Protein AF-0000000086887299 (afdb_homodimer)

Structure (mmCIF, N/CA/C/O backbone):
data_AF-0000000086887299-model_v1
#
loop_
_entity.id
_entity.type
_entity.pdbx_description
1 polymer 'Two pore calcium channel protein 1-like isoform X2'
#
loop_
_atom_site.group_PDB
_atom_site.id
_atom_site.type_symbol
_atom_site.label_atom_id
_atom_site.label_alt_id
_atom_site.label_comp_id
_atom_site.label_asym_id
_atom_site.label_entity_id
_atom_site.label_seq_id
_atom_site.pdbx_PDB_ins_code
_atom_site.Cartn_x
_atom_site.Cartn_y
_atom_site.Cartn_z
_atom_site.occupancy
_atom_site.B_iso_or_equiv
_atom_site.auth_seq_id
_atom_site.auth_comp_id
_atom_site.auth_asym_id
_atom_site.auth_atom_id
_atom_site.pdbx_PDB_model_num
ATOM 1 N N . MET A 1 1 ? 27.781 50.344 -3.355 1 16.53 1 MET A N 1
ATOM 2 C CA . MET A 1 1 ? 28.594 51.531 -3.641 1 16.53 1 MET A CA 1
ATOM 3 C C . MET A 1 1 ? 27.766 52.781 -3.527 1 16.53 1 MET A C 1
ATOM 5 O O . MET A 1 1 ? 28.172 53.75 -2.873 1 16.53 1 MET A O 1
ATOM 9 N N . LEU A 1 2 ? 27.219 53.25 -4.719 1 14.07 2 LEU A N 1
ATOM 10 C CA . LEU A 1 2 ? 27.406 54.625 -5.121 1 14.07 2 LEU A CA 1
ATOM 11 C C . LEU A 1 2 ? 26.5 55.562 -4.309 1 14.07 2 LEU A C 1
ATOM 13 O O . LEU A 1 2 ? 25.516 55.125 -3.736 1 14.07 2 LEU A O 1
ATOM 17 N N . SER A 1 3 ? 26.219 56.594 -5.004 1 14.85 3 SER A N 1
ATOM 18 C CA . SER A 1 3 ? 26.406 58.062 -4.922 1 14.85 3 SER A CA 1
ATOM 19 C C . SER A 1 3 ? 25.188 58.719 -4.312 1 14.85 3 SER A C 1
ATOM 21 O O . SER A 1 3 ? 25.312 59.5 -3.361 1 14.85 3 SER A O 1
ATOM 23 N N . SER A 1 4 ? 24.453 59.312 -5.188 1 14.87 4 SER A N 1
ATOM 24 C CA . SER A 1 4 ? 24.422 60.75 -5.324 1 14.87 4 SER A CA 1
ATOM 25 C C . SER A 1 4 ? 23.328 61.375 -4.453 1 14.87 4 SER A C 1
ATOM 27 O O . SER A 1 4 ? 22.391 60.688 -4.035 1 14.87 4 SER A O 1
ATOM 29 N N . PRO A 1 5 ? 22.75 62.438 -4.984 1 15.92 5 PRO A N 1
ATOM 30 C CA . PRO A 1 5 ? 22.812 63.875 -4.609 1 15.92 5 PRO A CA 1
ATOM 31 C C . PRO A 1 5 ? 21.594 64.312 -3.838 1 15.92 5 PRO A C 1
ATOM 33 O O . PRO A 1 5 ? 21.719 64.875 -2.748 1 15.92 5 PRO A O 1
ATOM 36 N N . SER A 1 6 ? 20.703 64.938 -4.617 1 14.89 6 SER A N 1
ATOM 37 C CA . SER A 1 6 ? 20.516 66.375 -4.684 1 14.89 6 SER A CA 1
ATOM 38 C C . SER A 1 6 ? 19.391 66.812 -3.746 1 14.89 6 SER A C 1
ATOM 40 O O . SER A 1 6 ? 19.594 67.75 -2.936 1 14.89 6 SER A O 1
ATOM 42 N N . THR A 1 7 ? 18.344 67.5 -4.363 1 15.51 7 THR A N 1
ATOM 43 C CA . THR A 1 7 ? 18.062 68.938 -4.41 1 15.51 7 THR A CA 1
ATOM 44 C C . THR A 1 7 ? 17.031 69.312 -3.348 1 15.51 7 THR A C 1
ATOM 46 O O . THR A 1 7 ? 16.328 68.438 -2.82 1 15.51 7 THR A O 1
ATOM 49 N N . GLU A 1 8 ? 15.945 70.188 -3.758 1 15.11 8 GLU A N 1
ATOM 50 C CA . GLU A 1 8 ? 15.703 71.625 -3.656 1 15.11 8 GLU A CA 1
ATOM 51 C C . GLU A 1 8 ? 14.641 71.875 -2.602 1 15.11 8 GLU A C 1
ATOM 53 O O . GLU A 1 8 ? 14.852 72.75 -1.714 1 15.11 8 GLU A O 1
ATOM 58 N N . SER A 1 9 ? 13.375 72.375 -3.059 1 15.26 9 SER A N 1
ATOM 59 C CA . SER A 1 9 ? 12.891 73.75 -3.123 1 15.26 9 SER A CA 1
ATOM 60 C C . SER A 1 9 ? 12.008 74.062 -1.927 1 15.26 9 SER A C 1
ATOM 62 O O . SER A 1 9 ? 11.484 73.188 -1.265 1 15.26 9 SER A O 1
ATOM 64 N N . HIS A 1 10 ? 11.07 75.188 -2.08 1 15.13 10 HIS A N 1
ATOM 65 C CA . HIS A 1 10 ? 10.812 76.562 -1.604 1 15.13 10 HIS A CA 1
ATOM 66 C C . HIS A 1 10 ? 9.641 76.625 -0.632 1 15.13 10 HIS A C 1
ATOM 68 O O . HIS A 1 10 ? 9.758 77.125 0.471 1 15.13 10 HIS A O 1
ATOM 74 N N . VAL A 1 11 ? 8.336 77 -1.149 1 15.59 11 VAL A N 1
ATOM 75 C CA . VAL A 1 11 ? 7.746 78.312 -1.1 1 15.59 11 VAL A CA 1
ATOM 76 C C . VAL A 1 11 ? 6.84 78.438 0.123 1 15.59 11 VAL A C 1
ATOM 78 O O . VAL A 1 11 ? 6.359 77.438 0.647 1 15.59 11 VAL A O 1
ATOM 81 N N . ARG A 1 12 ? 5.855 79.688 0.136 1 15.77 12 ARG A N 1
ATOM 82 C CA . ARG A 1 12 ? 5.543 80.938 0.828 1 15.77 12 ARG A CA 1
ATOM 83 C C . ARG A 1 12 ? 4.273 80.75 1.664 1 15.77 12 ARG A C 1
ATOM 85 O O . ARG A 1 12 ? 4.254 81.125 2.838 1 15.77 12 ARG A O 1
ATOM 92 N N . SER A 1 13 ? 3.055 80.812 1.021 1 14.77 13 SER A N 1
ATOM 93 C CA . SER A 1 13 ? 2.244 82.062 1.104 1 14.77 13 SER A CA 1
ATOM 94 C C . SER A 1 13 ? 1.485 82.125 2.426 1 14.77 13 SER A C 1
ATOM 96 O O . SER A 1 13 ? 1.247 81.125 3.064 1 14.77 13 SER A O 1
ATOM 98 N N . SER A 1 14 ? 0.541 83.312 2.57 1 15.36 14 SER A N 1
ATOM 99 C CA . SER A 1 14 ? 0.161 84.5 3.33 1 15.36 14 SER A CA 1
ATOM 100 C C . SER A 1 14 ? -1.016 84.188 4.258 1 15.36 14 SER A C 1
ATOM 102 O O . SER A 1 14 ? -0.937 84.438 5.461 1 15.36 14 SER A O 1
ATOM 104 N N . PHE A 1 15 ? -2.309 85 3.928 1 14.98 15 PHE A N 1
ATOM 105 C CA . PHE A 1 15 ? -2.932 86.188 4.469 1 14.98 15 PHE A CA 1
ATOM 106 C C . PHE A 1 15 ? -4.059 85.812 5.43 1 14.98 15 PHE A C 1
ATOM 108 O O . PHE A 1 15 ? -4.078 86.312 6.57 1 14.98 15 PHE A O 1
ATOM 115 N N . ASP A 1 16 ? -5.398 86.312 5.004 1 14.95 16 ASP A N 1
ATOM 116 C CA . ASP A 1 16 ? -6.227 87.438 5.418 1 14.95 16 ASP A CA 1
ATOM 117 C C . ASP A 1 16 ? -7.203 87 6.52 1 14.95 16 ASP A C 1
ATOM 119 O O . ASP A 1 16 ? -7.445 85.812 6.73 1 14.95 16 ASP A O 1
ATOM 123 N N . THR A 1 17 ? -8.484 87.812 6.438 1 15.11 17 THR A N 1
ATOM 124 C CA . THR A 1 17 ? -9.281 88.812 7.117 1 15.11 17 THR A CA 1
ATOM 125 C C . THR A 1 17 ? -10.547 88.188 7.707 1 15.11 17 THR A C 1
ATOM 127 O O . THR A 1 17 ? -11.414 88.938 8.211 1 15.11 17 THR A O 1
ATOM 130 N N . ALA A 1 18 ? -10.805 87.125 7.703 1 15.41 18 ALA A N 1
ATOM 131 C CA . ALA A 1 18 ? -12.258 86.938 7.73 1 15.41 18 ALA A CA 1
ATOM 132 C C . ALA A 1 18 ? -12.867 87.562 8.977 1 15.41 18 ALA A C 1
ATOM 134 O O . ALA A 1 18 ? -12.438 87.25 10.102 1 15.41 18 ALA A O 1
ATOM 135 N N . ASN A 1 19 ? -13.891 88.312 8.664 1 14.3 19 ASN A N 1
ATOM 136 C CA . ASN A 1 19 ? -14.805 89.375 9.047 1 14.3 19 ASN A CA 1
ATOM 137 C C . ASN A 1 19 ? -15.742 88.938 10.172 1 14.3 19 ASN A C 1
ATOM 139 O O . ASN A 1 19 ? -15.82 89.625 11.211 1 14.3 19 ASN A O 1
ATOM 143 N N . ASN A 1 20 ? -17.094 88.938 9.734 1 14.82 20 ASN A N 1
ATOM 144 C CA . ASN A 1 20 ? -18.156 89.875 10.016 1 14.82 20 ASN A CA 1
ATOM 145 C C . ASN A 1 20 ? -18.953 89.5 11.258 1 14.82 20 ASN A C 1
ATOM 147 O O . ASN A 1 20 ? -18.875 88.375 11.703 1 14.82 20 ASN A O 1
ATOM 151 N N . THR A 1 21 ? -20.375 89.812 11.148 1 14.75 21 THR A N 1
ATOM 152 C CA . THR A 1 21 ? -21.266 90.812 11.781 1 14.75 21 THR A CA 1
ATOM 153 C C . THR A 1 21 ? -22.094 90.125 12.875 1 14.75 21 THR A C 1
ATOM 155 O O . THR A 1 21 ? -22.141 90.625 14.008 1 14.75 21 THR A O 1
ATOM 158 N N . THR A 1 22 ? -23.484 90.062 12.555 1 14.73 22 THR A N 1
ATOM 159 C CA . THR A 1 22 ? -24.531 90.938 13.047 1 14.73 22 THR A CA 1
ATOM 160 C C . THR A 1 22 ? -25.203 90.312 14.281 1 14.73 22 THR A C 1
ATOM 162 O O . THR A 1 22 ? -25.031 89.188 14.586 1 14.73 22 THR A O 1
ATOM 165 N N . GLU A 1 23 ? -26.672 90.25 14.211 1 14.95 23 GLU A N 1
ATOM 166 C CA . GLU A 1 23 ? -27.703 91.062 14.836 1 14.95 23 GLU A CA 1
ATOM 167 C C . GLU A 1 23 ? -28.266 90.375 16.078 1 14.95 23 GLU A C 1
ATOM 169 O O . GLU A 1 23 ? -28.016 89.188 16.328 1 14.95 23 GLU A O 1
ATOM 174 N N . LEU A 1 24 ? -29.766 90.312 16.156 1 15.09 24 LEU A N 1
ATOM 175 C CA . LEU A 1 24 ? -30.719 91.188 16.906 1 15.09 24 LEU A CA 1
ATOM 176 C C . LEU A 1 24 ? -31.219 90.438 18.156 1 15.09 24 LEU A C 1
ATOM 178 O O . LEU A 1 24 ? -30.844 89.312 18.391 1 15.09 24 LEU A O 1
ATOM 182 N N . ASN A 1 25 ? -32.625 90.312 18.203 1 14.86 25 ASN A N 1
ATOM 183 C CA . ASN A 1 25 ? -33.562 91 19.078 1 14.86 25 ASN A CA 1
ATOM 184 C C . ASN A 1 25 ? -33.906 90.188 20.297 1 14.86 25 ASN A C 1
ATOM 186 O O . ASN A 1 25 ? -33.625 89 20.328 1 14.86 25 ASN A O 1
ATOM 190 N N . SER A 1 26 ? -35.312 90.125 20.609 1 15.11 26 SER A N 1
ATOM 191 C CA . SER A 1 26 ? -36.062 90.688 21.719 1 15.11 26 SER A CA 1
ATOM 192 C C . SER A 1 26 ? -36.375 89.688 22.797 1 15.11 26 SER A C 1
ATOM 194 O O . SER A 1 26 ? -36.156 89.938 23.984 1 15.11 26 SER A O 1
ATOM 196 N N . LYS A 1 27 ? -37.5 88.812 22.672 1 17 27 LYS A N 1
ATOM 197 C CA . LYS A 1 27 ? -38.719 89.062 23.422 1 17 27 LYS A CA 1
ATOM 198 C C . LYS A 1 27 ? -38.688 88.375 24.766 1 17 27 LYS A C 1
ATOM 200 O O . LYS A 1 27 ? -38 87.375 24.938 1 17 27 LYS A O 1
ATOM 205 N N . TYR A 1 28 ? -39.906 88.5 25.531 1 15.49 28 TYR A N 1
ATOM 206 C CA . TYR A 1 28 ? -40.312 88.875 26.875 1 15.49 28 TYR A CA 1
ATOM 207 C C . TYR A 1 28 ? -40.344 87.688 27.797 1 15.49 28 TYR A C 1
ATOM 209 O O . TYR A 1 28 ? -39.719 87.688 28.859 1 15.49 28 TYR A O 1
ATOM 217 N N . GLU A 1 29 ? -41.594 87.062 27.969 1 15.98 29 GLU A N 1
ATOM 218 C CA . GLU A 1 29 ? -42.375 87.25 29.203 1 15.98 29 GLU A CA 1
ATOM 219 C C . GLU A 1 29 ? -42.094 86.125 30.188 1 15.98 29 GLU A C 1
ATOM 221 O O . GLU A 1 29 ? -41.906 84.938 29.797 1 15.98 29 GLU A O 1
ATOM 226 N N . ALA A 1 30 ? -42.25 86.312 31.516 1 17.31 30 ALA A N 1
ATOM 227 C CA . ALA A 1 30 ? -41.75 86 32.844 1 17.31 30 ALA A CA 1
ATOM 228 C C . ALA A 1 30 ? -42.562 84.812 33.438 1 17.31 30 ALA A C 1
ATOM 230 O O . ALA A 1 30 ? -42.156 84.25 34.406 1 17.31 30 ALA A O 1
ATOM 231 N N . THR A 1 31 ? -43.844 84.688 33.188 1 15.88 31 THR A N 1
ATOM 232 C CA . THR A 1 31 ? -44.594 84.75 34.438 1 15.88 31 THR A CA 1
ATOM 233 C C . THR A 1 31 ? -44.312 83.562 35.281 1 15.88 31 THR A C 1
ATOM 235 O O . THR A 1 31 ? -43.469 82.688 34.938 1 15.88 31 THR A O 1
ATOM 238 N N . ASP A 1 32 ? -45.5 82.812 35.75 1 16.61 32 ASP A N 1
ATOM 239 C CA . ASP A 1 32 ? -46.062 82.688 37.062 1 16.61 32 ASP A CA 1
ATOM 240 C C . ASP A 1 32 ? -45.531 81.375 37.75 1 16.61 32 ASP A C 1
ATOM 242 O O . ASP A 1 32 ? -45 80.5 37.094 1 16.61 32 ASP A O 1
ATOM 246 N N . THR A 1 33 ? -46.469 80.812 38.75 1 17.05 33 THR A N 1
ATOM 247 C CA . THR A 1 33 ? -46.5 80.562 40.188 1 17.05 33 THR A CA 1
ATOM 248 C C . THR A 1 33 ? -46.094 79.125 40.531 1 17.05 33 THR A C 1
ATOM 250 O O . THR A 1 33 ? -45.219 78.938 41.406 1 17.05 33 THR A O 1
ATOM 253 N N . GLY A 1 34 ? -47.094 78.188 40.625 1 18.23 34 GLY A N 1
ATOM 254 C CA . GLY A 1 34 ? -47.531 77.5 41.844 1 18.23 34 GLY A CA 1
ATOM 255 C C . GLY A 1 34 ? -46.656 76.375 42.219 1 18.23 34 GLY A C 1
ATOM 256 O O . GLY A 1 34 ? -45.875 75.875 41.406 1 18.23 34 GLY A O 1
ATOM 257 N N . THR A 1 35 ? -46.844 75.812 43.594 1 18.83 35 THR A N 1
ATOM 258 C CA . THR A 1 35 ? -46.125 75.312 44.75 1 18.83 35 THR A CA 1
ATOM 259 C C . THR A 1 35 ? -46 73.812 44.656 1 18.83 35 THR A C 1
ATOM 261 O O . THR A 1 35 ? -45.156 73.188 45.344 1 18.83 35 THR A O 1
ATOM 264 N N . GLY A 1 36 ? -46.906 73 44.156 1 19.69 36 GLY A N 1
ATOM 265 C CA . GLY A 1 36 ? -47.281 71.812 44.906 1 19.69 36 GLY A CA 1
ATOM 266 C C . GLY A 1 36 ? -46.156 70.812 45.031 1 19.69 36 GLY A C 1
ATOM 267 O O . GLY A 1 36 ? -45.312 70.688 44.125 1 19.69 36 GLY A O 1
ATOM 268 N N . SER A 1 37 ? -45.781 70.438 46.281 1 19.55 37 SER A N 1
ATOM 269 C CA . SER A 1 37 ? -44.719 69.688 46.906 1 19.55 37 SER A CA 1
ATOM 270 C C . SER A 1 37 ? -44.812 68.188 46.562 1 19.55 37 SER A C 1
ATOM 272 O O . SER A 1 37 ? -44.188 67.375 47.219 1 19.55 37 SER A O 1
ATOM 274 N N . MET A 1 38 ? -45.281 67.75 45.469 1 18.53 38 MET A N 1
ATOM 275 C CA . MET A 1 38 ? -45.5 66.312 45.438 1 18.53 38 MET A CA 1
ATOM 276 C C . MET A 1 38 ? -44.219 65.562 45.781 1 18.53 38 MET A C 1
ATOM 278 O O . MET A 1 38 ? -43.188 65.812 45.219 1 18.53 38 MET A O 1
ATOM 282 N N . THR A 1 39 ? -44.219 64.875 46.969 1 20.66 39 THR A N 1
ATOM 283 C CA . THR A 1 39 ? -43.281 64 47.688 1 20.66 39 THR A CA 1
ATOM 284 C C . THR A 1 39 ? -42.844 62.875 46.75 1 20.66 39 THR A C 1
ATOM 286 O O . THR A 1 39 ? -43.688 62.062 46.312 1 20.66 39 THR A O 1
ATOM 289 N N . GLU A 1 40 ? -42.031 63.062 45.875 1 19.72 40 GLU A N 1
ATOM 290 C CA . GLU A 1 40 ? -41.531 62.031 44.969 1 19.72 40 GLU A CA 1
ATOM 291 C C . GLU A 1 40 ? -40.781 60.938 45.719 1 19.72 40 GLU A C 1
ATOM 293 O O . GLU A 1 40 ? -39.719 61.156 46.25 1 19.72 40 GLU A O 1
ATOM 298 N N . ASN A 1 41 ? -41.5 60.125 46.5 1 23.55 41 ASN A N 1
ATOM 299 C CA . ASN A 1 41 ? -40.938 58.938 47.094 1 23.55 41 ASN A CA 1
ATOM 300 C C . ASN A 1 41 ? -40.062 58.156 46.094 1 23.55 41 ASN A C 1
ATOM 302 O O . ASN A 1 41 ? -40.531 57.781 45.031 1 23.55 41 ASN A O 1
ATOM 306 N N . VAL A 1 42 ? -38.812 58.312 46.125 1 24.22 42 VAL A N 1
ATOM 307 C CA . VAL A 1 42 ? -37.719 57.719 45.375 1 24.22 42 VAL A CA 1
ATOM 308 C C . VAL A 1 42 ? -37.719 56.188 45.594 1 24.22 42 VAL A C 1
ATOM 310 O O . VAL A 1 42 ? -37.469 55.719 46.688 1 24.22 42 VAL A O 1
ATOM 313 N N . MET A 1 43 ? -38.719 55.5 45.125 1 23.41 43 MET A N 1
ATOM 314 C CA . MET A 1 43 ? -38.594 54.031 45.031 1 23.41 43 MET A CA 1
ATOM 315 C C . MET A 1 43 ? -37.219 53.625 44.562 1 23.41 43 MET A C 1
ATOM 317 O O . MET A 1 43 ? -36.875 53.812 43.375 1 23.41 43 MET A O 1
ATOM 321 N N . PHE A 1 44 ? -36.188 53.688 45.344 1 27.77 44 PHE A N 1
ATOM 322 C CA . PHE A 1 44 ? -34.875 53.094 45.188 1 27.77 44 PHE A CA 1
ATOM 323 C C . PHE A 1 44 ? -35.031 51.594 44.875 1 27.77 44 PHE A C 1
ATOM 325 O O . PHE A 1 44 ? -34.875 50.75 45.781 1 27.77 44 PHE A O 1
ATOM 332 N N . THR A 1 45 ? -36.156 51.062 44.469 1 26.2 45 THR A N 1
ATOM 333 C CA . THR A 1 45 ? -36.344 49.625 44.375 1 26.2 45 THR A CA 1
ATOM 334 C C . THR A 1 45 ? -35.125 48.938 43.781 1 26.2 45 THR A C 1
ATOM 336 O O . THR A 1 45 ? -34.562 48.031 44.375 1 26.2 45 THR A O 1
ATOM 339 N N . ALA A 1 46 ? -35.375 47.844 42.812 1 31.12 46 ALA A N 1
ATOM 340 C CA . ALA A 1 46 ? -34.844 46.594 42.25 1 31.12 46 ALA A CA 1
ATOM 341 C C . ALA A 1 46 ? -33.625 46.875 41.375 1 31.12 46 ALA A C 1
ATOM 343 O O . ALA A 1 46 ? -33.156 45.969 40.688 1 31.12 46 ALA A O 1
ATOM 344 N N . ARG A 1 47 ? -33.156 47.969 41.188 1 36.19 47 ARG A N 1
ATOM 345 C CA . ARG A 1 47 ? -32.094 48.219 40.219 1 36.19 47 ARG A CA 1
ATOM 346 C C . ARG A 1 47 ? -30.75 47.75 40.75 1 36.19 47 ARG A C 1
ATOM 348 O O . ARG A 1 47 ? -29.781 47.688 40 1 36.19 47 ARG A O 1
ATOM 355 N N . ASP A 1 48 ? -30.531 47.844 42 1 36.34 48 ASP A N 1
ATOM 356 C CA . ASP A 1 48 ? -29.188 47.625 42.5 1 36.34 48 ASP A CA 1
ATOM 357 C C . ASP A 1 48 ? -28.828 46.125 42.406 1 36.34 48 ASP A C 1
ATOM 359 O O . ASP A 1 48 ? -27.719 45.719 42.75 1 36.34 48 ASP A O 1
ATOM 363 N N . ALA A 1 49 ? -29.672 45.219 42.562 1 42.94 49 ALA A N 1
ATOM 364 C CA . ALA A 1 49 ? -29.422 43.781 42.5 1 42.94 49 ALA A CA 1
ATOM 365 C C . ALA A 1 49 ? -29.031 43.375 41.062 1 42.94 49 ALA A C 1
ATOM 367 O O . ALA A 1 49 ? -28.766 42.188 40.812 1 42.94 49 ALA A O 1
ATOM 368 N N . SER A 1 50 ? -29.062 44.062 40.031 1 42.5 50 SER A N 1
ATOM 369 C CA . SER A 1 50 ? -28.875 43.875 38.594 1 42.5 50 SER A CA 1
ATOM 370 C C . SER A 1 50 ? -27.406 43.719 38.219 1 42.5 50 SER A C 1
ATOM 372 O O . SER A 1 50 ? -27.062 43 37.281 1 42.5 50 SER A O 1
ATOM 374 N N . PRO A 1 51 ? -26.531 44.562 38.875 1 50.56 51 PRO A N 1
ATOM 375 C CA . PRO A 1 51 ? -25.156 44.406 38.406 1 50.56 51 PRO A CA 1
ATOM 376 C C . PRO A 1 51 ? -24.594 43 38.688 1 50.56 51 PRO A C 1
ATOM 378 O O . PRO A 1 51 ? -23.797 42.469 37.906 1 50.56 51 PRO A O 1
ATOM 381 N N . ASP A 1 52 ? -25 42.5 39.875 1 56.34 52 ASP A N 1
ATOM 382 C CA . ASP A 1 52 ? -24.453 41.219 40.25 1 56.34 52 ASP A CA 1
ATOM 383 C C . ASP A 1 52 ? -24.953 40.094 39.312 1 56.34 52 ASP A C 1
ATOM 385 O O . ASP A 1 52 ? -24.203 39.188 38.969 1 56.34 52 ASP A O 1
ATOM 389 N N . VAL A 1 53 ? -26.172 40.188 38.938 1 61.72 53 VAL A N 1
ATOM 390 C CA . VAL A 1 53 ? -26.734 39.188 38.062 1 61.72 53 VAL A CA 1
ATOM 391 C C . VAL A 1 53 ? -26.062 39.281 36.688 1 61.72 53 VAL A C 1
ATOM 393 O O . VAL A 1 53 ? -25.781 38.25 36.094 1 61.72 53 VAL A O 1
ATOM 396 N N . ASP A 1 54 ? -25.75 40.5 36.438 1 72.38 54 ASP A N 1
ATOM 397 C CA . ASP A 1 54 ? -25.094 40.656 35.125 1 72.38 54 ASP A CA 1
ATOM 398 C C . ASP A 1 54 ? -23.656 40.156 35.188 1 72.38 54 ASP A C 1
ATOM 400 O O . ASP A 1 54 ? -23.156 39.562 34.219 1 72.38 54 ASP A O 1
ATOM 404 N N . MET A 1 55 ? -23.156 40.344 36.312 1 75.69 55 MET A N 1
ATOM 405 C CA . MET A 1 55 ? -21.781 39.844 36.469 1 75.69 55 MET A CA 1
ATOM 406 C C . MET A 1 55 ? -21.766 38.312 36.438 1 75.69 55 MET A C 1
ATOM 408 O O . MET A 1 55 ? -20.828 37.719 35.906 1 75.69 55 MET A O 1
ATOM 412 N N . HIS A 1 56 ? -22.766 37.781 37 1 80.56 56 HIS A N 1
ATOM 413 C CA . HIS A 1 56 ? -22.828 36.312 37 1 80.56 56 HIS A CA 1
ATOM 414 C C . HIS A 1 56 ? -23.016 35.781 35.594 1 80.56 56 HIS A C 1
ATOM 416 O O . HIS A 1 56 ? -22.406 34.75 35.25 1 80.56 56 HIS A O 1
ATOM 422 N N . TRP A 1 57 ? -23.766 36.438 34.844 1 86.06 57 TRP A N 1
ATOM 423 C CA . TRP A 1 57 ? -23.969 36 33.469 1 86.06 57 TRP A CA 1
ATOM 424 C C . TRP A 1 57 ? -22.703 36.156 32.656 1 86.06 57 TRP A C 1
ATOM 426 O O . TRP A 1 57 ? -22.406 35.312 31.797 1 86.06 57 TRP A O 1
ATOM 436 N N . GLU A 1 58 ? -22.047 37.125 32.938 1 87.25 58 GLU A N 1
ATOM 437 C CA . GLU A 1 58 ? -20.797 37.344 32.219 1 87.25 58 GLU A CA 1
ATOM 438 C C . GLU A 1 58 ? -19.797 36.219 32.5 1 87.25 58 GLU A C 1
ATOM 440 O O . GLU A 1 58 ? -19.078 35.781 31.609 1 87.25 58 GLU A O 1
ATOM 445 N N . MET A 1 59 ? -19.75 35.875 33.688 1 85.88 59 MET A N 1
ATOM 446 C CA . MET A 1 59 ? -18.859 34.781 34.062 1 85.88 59 MET A CA 1
ATOM 447 C C . MET A 1 59 ? -19.312 33.469 33.406 1 85.88 59 MET A C 1
ATOM 449 O O . MET A 1 59 ? -18.5 32.656 33 1 85.88 59 MET A O 1
ATOM 453 N N . ASN A 1 60 ? -20.594 33.281 33.312 1 88.81 60 ASN A N 1
ATOM 454 C CA . ASN A 1 60 ? -21.125 32.094 32.656 1 88.81 60 ASN A CA 1
ATOM 455 C C . ASN A 1 60 ? -20.828 32.094 31.156 1 88.81 60 ASN A C 1
ATOM 457 O O . ASN A 1 60 ? -20.562 31.047 30.578 1 88.81 60 ASN A O 1
ATOM 461 N N . TYR A 1 61 ? -20.938 33.281 30.625 1 92.06 61 TYR A N 1
ATOM 462 C CA . TYR A 1 61 ? -20.625 33.375 29.203 1 92.06 61 TYR A CA 1
ATOM 463 C C . TYR A 1 61 ? -19.172 33 28.938 1 92.06 61 TYR A C 1
ATOM 465 O O . TYR A 1 61 ? -18.875 32.281 27.984 1 92.06 61 TYR A O 1
ATOM 473 N N . HIS A 1 62 ? -18.406 33.5 29.766 1 89.25 62 HIS A N 1
ATOM 474 C CA . HIS A 1 62 ? -16.969 33.25 29.609 1 89.25 62 HIS A CA 1
ATOM 475 C C . HIS A 1 62 ? -16.672 31.766 29.844 1 89.25 62 HIS A C 1
ATOM 477 O O . HIS A 1 62 ? -15.875 31.156 29.109 1 89.25 62 HIS A O 1
ATOM 483 N N . GLU A 1 63 ? -17.219 31.172 30.812 1 90.12 63 GLU A N 1
ATOM 484 C CA . GLU A 1 63 ? -17.016 29.766 31.109 1 90.12 63 GLU A CA 1
ATOM 485 C C . GLU A 1 63 ? -17.562 28.875 29.984 1 90.12 63 GLU A C 1
ATOM 487 O O . GLU A 1 63 ? -16.953 27.859 29.641 1 90.12 63 GLU A O 1
ATOM 492 N N . ALA A 1 64 ? -18.641 29.219 29.469 1 92.94 64 ALA A N 1
ATOM 493 C CA . ALA A 1 64 ? -19.203 28.453 28.344 1 92.94 64 ALA A CA 1
ATOM 494 C C . ALA A 1 64 ? -18.297 28.516 27.125 1 92.94 64 ALA A C 1
ATOM 496 O O . ALA A 1 64 ? -18.156 27.531 26.406 1 92.94 64 ALA A O 1
ATOM 497 N N . ALA A 1 65 ? -17.766 29.656 26.938 1 92.56 65 ALA A N 1
ATOM 498 C CA . ALA A 1 65 ? -16.844 29.797 25.812 1 92.56 65 ALA A CA 1
ATOM 499 C C . ALA A 1 65 ? -15.609 28.922 26 1 92.56 65 ALA A C 1
ATOM 501 O O . ALA A 1 65 ? -15.07 28.391 25.031 1 92.56 65 ALA A O 1
ATOM 502 N N . ILE A 1 66 ? -15.195 28.797 27.203 1 90.38 66 ILE A N 1
ATOM 503 C CA . ILE A 1 66 ? -14.023 27.969 27.484 1 90.38 66 ILE A CA 1
ATOM 504 C C . ILE A 1 66 ? -14.359 26.5 27.25 1 90.38 66 ILE A C 1
ATOM 506 O O . ILE A 1 66 ? -13.547 25.75 26.703 1 90.38 66 ILE A O 1
ATOM 510 N N . PHE A 1 67 ? -15.547 26.078 27.562 1 92.12 67 PHE A N 1
ATOM 511 C CA . PHE A 1 67 ? -15.961 24.719 27.281 1 92.12 67 PHE A CA 1
ATOM 512 C C . PHE A 1 67 ? -15.953 24.422 25.797 1 92.12 67 PHE A C 1
ATOM 514 O O . PHE A 1 67 ? -15.516 23.359 25.359 1 92.12 67 PHE A O 1
ATOM 521 N N . LEU A 1 68 ? -16.422 25.359 25.047 1 93 68 LEU A N 1
ATOM 522 C CA . LEU A 1 68 ? -16.453 25.172 23.594 1 93 68 LEU A CA 1
ATOM 523 C C . LEU A 1 68 ? -15.031 25.109 23.031 1 93 68 LEU A C 1
ATOM 525 O O . LEU A 1 68 ? -14.773 24.328 22.109 1 93 68 LEU A O 1
ATOM 529 N N . GLU A 1 69 ? -14.211 25.875 23.609 1 90.19 69 GLU A N 1
ATOM 530 C CA . GLU A 1 69 ? -12.828 25.844 23.156 1 90.19 69 GLU A CA 1
ATOM 531 C C . GLU A 1 69 ? -12.148 24.531 23.531 1 90.19 69 GLU A C 1
ATOM 533 O O . GLU A 1 69 ? -11.336 24 22.781 1 90.19 69 GLU A O 1
ATOM 538 N N . GLU A 1 70 ? -12.438 24.109 24.672 1 88.06 70 GLU A N 1
ATOM 539 C CA . GLU A 1 70 ? -11.898 22.812 25.094 1 88.06 70 GLU A CA 1
ATOM 540 C C . GLU A 1 70 ? -12.422 21.688 24.219 1 88.06 70 GLU A C 1
ATOM 542 O O . GLU A 1 70 ? -11.719 20.703 23.984 1 88.06 70 GLU A O 1
ATOM 547 N N . GLY A 1 71 ? -13.555 21.812 23.766 1 89.56 71 GLY A N 1
ATOM 548 C CA . GLY A 1 71 ? -14.102 20.844 22.844 1 89.56 71 GLY A CA 1
ATOM 549 C C . GLY A 1 71 ? -13.414 20.844 21.5 1 89.56 71 GLY A C 1
ATOM 550 O O . GLY A 1 71 ? -13.086 19.797 20.953 1 89.56 71 GLY A O 1
ATOM 551 N N . ARG A 1 72 ? -13.156 22 21.016 1 86.69 72 ARG A N 1
ATOM 552 C CA . ARG A 1 72 ? -12.516 22.156 19.703 1 86.69 72 ARG A CA 1
ATOM 553 C C . ARG A 1 72 ? -11.07 21.656 19.75 1 86.69 72 ARG A C 1
ATOM 555 O O . ARG A 1 72 ? -10.609 21.016 18.797 1 86.69 72 ARG A O 1
ATOM 562 N N . ASN A 1 73 ? -10.398 21.938 20.875 1 81.94 73 ASN A N 1
ATOM 563 C CA . ASN A 1 73 ? -8.992 21.578 21.016 1 81.94 73 ASN A CA 1
ATOM 564 C C . ASN A 1 73 ? -8.812 20.203 21.625 1 81.94 73 ASN A C 1
ATOM 566 O O . ASN A 1 73 ? -7.688 19.734 21.812 1 81.94 73 ASN A O 1
ATOM 570 N N . ASN A 1 74 ? -9.875 19.453 21.906 1 82.38 74 ASN A N 1
ATOM 571 C CA . ASN A 1 74 ? -9.859 18.109 22.469 1 82.38 74 ASN A CA 1
ATOM 572 C C . ASN A 1 74 ? -9.117 18.078 23.797 1 82.38 74 ASN A C 1
ATOM 574 O O . ASN A 1 74 ? -8.266 17.219 24.016 1 82.38 74 ASN A O 1
ATOM 578 N N . GLU A 1 75 ? -9.406 19.078 24.641 1 81.06 75 GLU A N 1
ATOM 579 C CA . GLU A 1 75 ? -8.875 19.109 26 1 81.06 75 GLU A CA 1
ATOM 580 C C . GLU A 1 75 ? -9.82 18.422 26.984 1 81.06 75 GLU A C 1
ATOM 582 O O . GLU A 1 75 ? -11.039 18.578 26.875 1 81.06 75 GLU A O 1
ATOM 587 N N . LYS A 1 76 ? -9.266 17.672 27.844 1 81.69 76 LYS A N 1
ATOM 588 C CA . LYS A 1 76 ? -10.094 16.984 28.844 1 81.69 76 LYS A CA 1
ATOM 589 C C . LYS A 1 76 ? -10.766 17.984 29.781 1 81.69 76 LYS A C 1
ATOM 591 O O . LYS A 1 76 ? -10.188 19.031 30.094 1 81.69 76 LYS A O 1
ATOM 596 N N . PHE A 1 77 ? -11.898 17.625 30.219 1 84.25 77 PHE A N 1
ATOM 597 C CA . PHE A 1 77 ? -12.703 18.531 31.047 1 84.25 77 PHE A CA 1
ATOM 598 C C . PHE A 1 77 ? -12.234 18.516 32.5 1 84.25 77 PHE A C 1
ATOM 600 O O . PHE A 1 77 ? -12.648 19.359 33.281 1 84.25 77 PHE A O 1
ATOM 607 N N . ASP A 1 78 ? -11.344 17.578 32.781 1 77.25 78 ASP A N 1
ATOM 608 C CA . ASP A 1 78 ? -10.867 17.453 34.156 1 77.25 78 ASP A CA 1
ATOM 609 C C . ASP A 1 78 ? -10.047 18.672 34.562 1 77.25 78 ASP A C 1
ATOM 611 O O . ASP A 1 78 ? -9.984 19 35.75 1 77.25 78 ASP A O 1
ATOM 615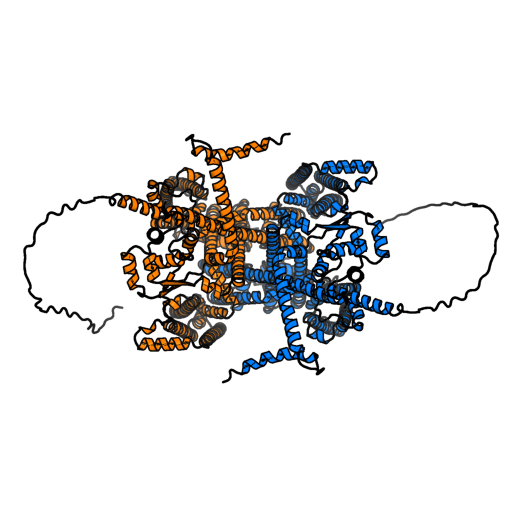 N N . SER A 1 79 ? -9.523 19.375 33.531 1 76.38 79 SER A N 1
ATOM 616 C CA . SER A 1 79 ? -8.703 20.531 33.844 1 76.38 79 SER A CA 1
ATOM 617 C C . SER A 1 79 ? -9.477 21.828 33.625 1 76.38 79 SER A C 1
ATOM 619 O O . SER A 1 79 ? -8.875 22.906 33.5 1 76.38 79 SER A O 1
ATOM 621 N N . HIS A 1 80 ? -10.758 21.719 33.594 1 80.81 80 HIS A N 1
ATOM 622 C CA . HIS A 1 80 ? -11.578 22.906 33.438 1 80.81 80 HIS A CA 1
ATOM 623 C C . HIS A 1 80 ? -11.477 23.812 34.656 1 80.81 80 HIS A C 1
ATOM 625 O O . HIS A 1 80 ? -11.516 23.344 35.781 1 80.81 80 HIS A O 1
ATOM 631 N N . PRO A 1 81 ? -11.203 25.078 34.469 1 78.69 81 PRO A N 1
ATOM 632 C CA . PRO A 1 81 ? -11.125 26.016 35.594 1 78.69 81 PRO A CA 1
ATOM 633 C C . PRO A 1 81 ? -12.477 26.219 36.281 1 78.69 81 PRO A C 1
ATOM 635 O O . PRO A 1 81 ? -13.312 26.984 35.781 1 78.69 81 PRO A O 1
ATOM 638 N N . ARG A 1 82 ? -12.695 25.609 37.344 1 72.94 82 ARG A N 1
ATOM 639 C CA . ARG A 1 82 ? -13.969 25.688 38.062 1 72.94 82 ARG A CA 1
ATOM 640 C C . ARG A 1 82 ? -14 26.906 38.969 1 72.94 82 ARG A C 1
ATOM 642 O O . ARG A 1 82 ? -15.047 27.547 39.125 1 72.94 82 ARG A O 1
ATOM 649 N N . HIS A 1 83 ? -12.719 27.219 39.406 1 74.88 83 HIS A N 1
ATOM 650 C CA . HIS A 1 83 ? -12.68 28.312 40.375 1 74.88 83 HIS A CA 1
ATOM 651 C C . HIS A 1 83 ? -12.18 29.594 39.719 1 74.88 83 HIS A C 1
ATOM 653 O O . HIS A 1 83 ? -11.336 29.562 38.812 1 74.88 83 HIS A O 1
ATOM 659 N N . PRO A 1 84 ? -12.789 30.656 40 1 75.56 84 PRO A N 1
ATOM 660 C CA . PRO A 1 84 ? -12.398 31.953 39.438 1 75.56 84 PRO A CA 1
ATOM 661 C C . PRO A 1 84 ? -10.922 32.281 39.656 1 75.56 84 PRO A C 1
ATOM 663 O O . PRO A 1 84 ? -10.32 33.031 38.906 1 75.56 84 PRO A O 1
ATOM 666 N N . GLU A 1 85 ? -10.359 31.688 40.656 1 76.5 85 GLU A N 1
ATOM 667 C CA . GLU A 1 85 ? -8.953 31.953 40.938 1 76.5 85 GLU A CA 1
ATOM 668 C C . GLU A 1 85 ? -8.055 31.312 39.875 1 76.5 85 GLU A C 1
ATOM 670 O O . GLU A 1 85 ? -6.922 31.75 39.688 1 76.5 85 GLU A O 1
ATOM 675 N N . ASP A 1 86 ? -8.531 30.359 39.25 1 78.25 86 ASP A N 1
ATOM 676 C CA . ASP A 1 86 ? -7.738 29.641 38.25 1 78.25 86 ASP A CA 1
ATOM 677 C C . ASP A 1 86 ? -7.887 30.281 36.875 1 78.25 86 ASP A C 1
ATOM 679 O O . ASP A 1 86 ? -7.133 29.953 35.938 1 78.25 86 ASP A O 1
ATOM 683 N N . LEU A 1 87 ? -8.734 31.203 36.75 1 79.56 87 LEU A N 1
ATOM 684 C CA . LEU A 1 87 ? -9.086 31.766 35.469 1 79.56 87 LEU A CA 1
ATOM 685 C C . LEU A 1 87 ? -7.945 32.594 34.906 1 79.56 87 LEU A C 1
ATOM 687 O O . LEU A 1 87 ? -7.609 32.469 33.719 1 79.56 87 LEU A O 1
ATOM 691 N N . PRO A 1 88 ? -7.312 33.406 35.781 1 81.06 88 PRO A N 1
ATOM 692 C CA . PRO A 1 88 ? -6.227 34.188 35.188 1 81.06 88 PRO A CA 1
ATOM 693 C C . PRO A 1 88 ? -5.082 33.312 34.688 1 81.06 88 PRO A C 1
ATOM 695 O O . PRO A 1 88 ? -4.496 33.594 33.625 1 81.06 88 PRO A O 1
ATOM 698 N N . ALA A 1 89 ? -4.781 32.312 35.344 1 80.69 89 ALA A N 1
ATOM 699 C CA . ALA A 1 89 ? -3.734 31.406 34.906 1 80.69 89 ALA A CA 1
ATOM 700 C C . ALA A 1 89 ? -4.141 30.703 33.594 1 80.69 89 ALA A C 1
ATOM 702 O O . ALA A 1 89 ? -3.311 30.5 32.719 1 80.69 89 ALA A O 1
ATOM 703 N N . TYR A 1 90 ? -5.332 30.391 33.5 1 82.5 90 TYR A N 1
ATOM 704 C CA . TYR A 1 90 ? -5.848 29.766 32.281 1 82.5 90 TYR A CA 1
ATOM 705 C C . TYR A 1 90 ? -5.754 30.719 31.094 1 82.5 90 TYR A C 1
ATOM 707 O O . TYR A 1 90 ? -5.355 30.312 30 1 82.5 90 TYR A O 1
ATOM 715 N N . LEU A 1 91 ? -6.055 31.969 31.375 1 82.94 91 LEU A N 1
ATOM 716 C CA . LEU A 1 91 ? -6.055 32.938 30.281 1 82.94 91 LEU A CA 1
ATOM 717 C C . LEU A 1 91 ? -4.633 33.281 29.859 1 82.94 91 LEU A C 1
ATOM 719 O O . LEU A 1 91 ? -4.387 33.562 28.672 1 82.94 91 LEU A O 1
ATOM 723 N N . LEU A 1 92 ? -3.781 33.156 30.75 1 82.69 92 LEU A N 1
ATOM 724 C CA . LEU A 1 92 ? -2.387 33.438 30.422 1 82.69 92 LEU A CA 1
ATOM 725 C C . LEU A 1 92 ? -1.799 32.312 29.578 1 82.69 92 LEU A C 1
ATOM 727 O O . LEU A 1 92 ? -1.04 32.562 28.625 1 82.69 92 LEU A O 1
ATOM 731 N N . VAL A 1 93 ? -2.152 31.156 29.922 1 81.88 93 VAL A N 1
ATOM 732 C CA . VAL A 1 93 ? -1.601 29.984 29.219 1 81.88 93 VAL A CA 1
ATOM 733 C C . VAL A 1 93 ? -2.199 29.891 27.828 1 81.88 93 VAL A C 1
ATOM 735 O O . VAL A 1 93 ? -1.548 29.406 26.891 1 81.88 93 VAL A O 1
ATOM 738 N N . HIS A 1 94 ? -3.332 30.391 27.625 1 78.25 94 HIS A N 1
ATOM 739 C CA . HIS A 1 94 ? -3.977 30.266 26.328 1 78.25 94 HIS A CA 1
ATOM 740 C C . HIS A 1 94 ? -3.871 31.578 25.531 1 78.25 94 HIS A C 1
ATOM 742 O O . HIS A 1 94 ? -4.523 31.734 24.5 1 78.25 94 HIS A O 1
ATOM 748 N N . ASN A 1 95 ? -2.955 32.406 25.984 1 83.44 95 ASN A N 1
ATOM 749 C CA . ASN A 1 95 ? -2.715 33.656 25.281 1 83.44 95 ASN A CA 1
ATOM 750 C C . ASN A 1 95 ? -1.812 33.438 24.062 1 83.44 95 ASN A C 1
ATOM 752 O O . ASN A 1 95 ? -0.993 32.531 24.047 1 83.44 95 ASN A O 1
ATOM 756 N N . ARG A 1 96 ? -1.992 34.281 23.078 1 86.62 96 ARG A N 1
ATOM 757 C CA . ARG A 1 96 ? -1.236 34.188 21.828 1 86.62 96 ARG A CA 1
ATOM 758 C C . ARG A 1 96 ? 0.24 34.469 22.062 1 86.62 96 ARG A C 1
ATOM 760 O O . ARG A 1 96 ? 1.11 33.875 21.453 1 86.62 96 ARG A O 1
ATOM 767 N N . TRP A 1 97 ? 0.503 35.344 22.953 1 87.88 97 TRP A N 1
ATOM 768 C CA . TRP A 1 97 ? 1.89 35.688 23.234 1 87.88 97 TRP A CA 1
ATOM 769 C C . TRP A 1 97 ? 2.607 34.562 23.969 1 87.88 97 TRP A C 1
ATOM 771 O O . TRP A 1 97 ? 3.793 34.312 23.734 1 87.88 97 TRP A O 1
ATOM 781 N N . TYR A 1 98 ? 1.883 33.969 24.797 1 88.56 98 TYR A N 1
ATOM 782 C CA . TYR A 1 98 ? 2.43 32.812 25.5 1 88.56 98 TYR A CA 1
ATOM 783 C C . TYR A 1 98 ? 2.775 31.703 24.516 1 88.56 98 TYR A C 1
ATOM 785 O O . TYR A 1 98 ? 3.875 31.141 24.562 1 88.56 98 TYR A O 1
ATOM 793 N N . ASN A 1 99 ? 1.899 31.453 23.656 1 88.81 99 ASN A N 1
ATOM 794 C CA . ASN A 1 99 ? 2.113 30.375 22.688 1 88.81 99 ASN A CA 1
ATOM 795 C C . ASN A 1 99 ? 3.215 30.734 21.688 1 88.81 99 ASN A C 1
ATOM 797 O O . ASN A 1 99 ? 3.969 29.859 21.25 1 88.81 99 ASN A O 1
ATOM 801 N N . GLY A 1 100 ? 3.252 31.984 21.344 1 92.12 100 GLY A N 1
ATOM 802 C CA . GLY A 1 100 ? 4.32 32.438 20.469 1 92.12 100 GLY A CA 1
ATOM 803 C C . GLY A 1 100 ? 5.695 32.344 21.094 1 92.12 100 GLY A C 1
ATOM 804 O O . GLY A 1 100 ? 6.664 31.938 20.438 1 92.12 100 GLY A O 1
ATOM 805 N N . LEU A 1 101 ? 5.754 32.656 22.344 1 92.69 101 LEU A N 1
ATOM 806 C CA . LEU A 1 101 ? 7.02 32.562 23.062 1 92.69 101 LEU A CA 1
ATOM 807 C C . LEU A 1 101 ? 7.453 31.094 23.203 1 92.69 101 LEU A C 1
ATOM 809 O O . LEU A 1 101 ? 8.641 30.797 23.125 1 92.69 101 LEU A O 1
ATOM 813 N N . ASP A 1 102 ? 6.496 30.281 23.438 1 92.5 102 ASP A N 1
ATOM 814 C CA . ASP A 1 102 ? 6.785 28.859 23.531 1 92.5 102 ASP A CA 1
ATOM 815 C C . ASP A 1 102 ? 7.348 28.312 22.219 1 92.5 102 ASP A C 1
ATOM 817 O O . ASP A 1 102 ? 8.32 27.562 22.219 1 92.5 102 ASP A O 1
ATOM 821 N N . LEU A 1 103 ? 6.812 28.688 21.156 1 94.31 103 LEU A N 1
ATOM 822 C CA . LEU A 1 103 ? 7.285 28.266 19.844 1 94.31 103 LEU A CA 1
ATOM 823 C C . LEU A 1 103 ? 8.672 28.812 19.547 1 94.31 103 LEU A C 1
ATOM 825 O O . LEU A 1 103 ? 9.562 28.094 19.109 1 94.31 103 LEU A O 1
ATOM 829 N N . LEU A 1 104 ? 8.867 30.078 19.875 1 95.62 104 LEU A N 1
ATOM 830 C CA . LEU A 1 104 ? 10.148 30.734 19.609 1 95.62 104 LEU A CA 1
ATOM 831 C C . LEU A 1 104 ? 11.258 30.094 20.438 1 95.62 104 LEU A C 1
ATOM 833 O O . LEU A 1 104 ? 12.352 29.828 19.922 1 95.62 104 LEU A O 1
ATOM 837 N N . THR A 1 105 ? 10.992 29.844 21.688 1 95.94 105 THR A N 1
ATOM 838 C CA . THR A 1 105 ? 11.992 29.234 22.562 1 95.94 105 THR A CA 1
ATOM 839 C C . THR A 1 105 ? 12.336 27.828 22.109 1 95.94 105 THR A C 1
ATOM 841 O O . THR A 1 105 ? 13.5 27.422 22.156 1 95.94 105 THR A O 1
ATOM 844 N N . SER A 1 106 ? 11.312 27.094 21.703 1 95.38 106 SER A N 1
ATOM 845 C CA . SER A 1 106 ? 11.562 25.734 21.219 1 95.38 106 SER A CA 1
ATOM 846 C C . SER A 1 106 ? 12.383 25.75 19.922 1 95.38 106 SER A C 1
ATOM 848 O O . SER A 1 106 ? 13.258 24.906 19.734 1 95.38 106 SER A O 1
ATOM 850 N N . LEU A 1 107 ? 12.172 26.688 19.062 1 95.81 107 LEU A N 1
ATOM 851 C CA . LEU A 1 107 ? 12.93 26.812 17.828 1 95.81 107 LEU A CA 1
ATOM 852 C C . LEU A 1 107 ? 14.375 27.219 18.109 1 95.81 107 LEU A C 1
ATOM 854 O O . LEU A 1 107 ? 15.297 26.766 17.438 1 95.81 107 LEU A O 1
ATOM 858 N N . ILE A 1 108 ? 14.562 28.062 19.078 1 95.88 108 ILE A N 1
ATOM 859 C CA . ILE A 1 108 ? 15.906 28.469 19.469 1 95.88 108 ILE A CA 1
ATOM 860 C C . ILE A 1 108 ? 16.672 27.266 20.016 1 95.88 108 ILE A C 1
ATOM 862 O O . ILE A 1 108 ? 17.844 27.047 19.656 1 95.88 108 ILE A O 1
ATOM 866 N N . LEU A 1 109 ? 16.016 26.5 20.812 1 95.06 109 LEU A N 1
ATOM 867 C CA . LEU A 1 109 ? 16.641 25.297 21.375 1 95.06 109 LEU A CA 1
ATOM 868 C C . LEU A 1 109 ? 17.047 24.328 20.266 1 95.06 109 LEU A C 1
ATOM 870 O O . LEU A 1 109 ? 18.141 23.766 20.312 1 95.06 109 LEU A O 1
ATOM 874 N N . LEU A 1 110 ? 16.234 24.156 19.266 1 95.12 110 LEU A N 1
ATOM 875 C CA . LEU A 1 110 ? 16.531 23.25 18.172 1 95.12 110 LEU A CA 1
ATOM 876 C C . LEU A 1 110 ? 17.656 23.812 17.297 1 95.12 110 LEU A C 1
ATOM 878 O O . LEU A 1 110 ? 18.5 23.062 16.812 1 95.12 110 LEU A O 1
ATOM 882 N N . SER A 1 111 ? 17.719 25.141 17.172 1 94.31 111 SER A N 1
ATOM 883 C CA . SER A 1 111 ? 18.703 25.781 16.297 1 94.31 111 SER A CA 1
ATOM 884 C C . SER A 1 111 ? 20.094 25.766 16.953 1 94.31 111 SER A C 1
ATOM 886 O O . SER A 1 111 ? 21.109 25.953 16.266 1 94.31 111 SER A O 1
ATOM 888 N N . LEU A 1 112 ? 20.141 25.531 18.234 1 93.94 112 LEU A N 1
ATOM 889 C CA . LEU A 1 112 ? 21.422 25.5 18.938 1 93.94 112 LEU A CA 1
ATOM 890 C C . LEU A 1 112 ? 22.281 24.344 18.453 1 93.94 112 LEU A C 1
ATOM 892 O O . LEU A 1 112 ? 23.516 24.391 18.547 1 93.94 112 LEU A O 1
ATOM 896 N N . ALA A 1 113 ? 21.594 23.328 17.875 1 92.44 113 ALA A N 1
ATOM 897 C CA . ALA A 1 113 ? 22.344 22.156 17.391 1 92.44 113 ALA A CA 1
ATOM 898 C C . ALA A 1 113 ? 23.203 22.516 16.188 1 92.44 113 ALA A C 1
ATOM 900 O O . ALA A 1 113 ? 24.172 21.812 15.883 1 92.44 113 ALA A O 1
ATOM 901 N N . PHE A 1 114 ? 22.969 23.656 15.531 1 93 114 PHE A N 1
ATOM 902 C CA . PHE A 1 114 ? 23.734 24.109 14.383 1 93 114 PHE A CA 1
ATOM 903 C C . PHE A 1 114 ? 25.047 24.75 14.828 1 93 114 PHE A C 1
ATOM 905 O O . PHE A 1 114 ? 26.016 24.797 14.07 1 93 114 PHE A O 1
ATOM 912 N N . VAL A 1 115 ? 25.109 25.172 16.125 1 92.19 115 VAL A N 1
ATOM 913 C CA . VAL A 1 115 ? 26.25 25.953 16.578 1 92.19 115 VAL A CA 1
ATOM 914 C C . VAL A 1 115 ? 27.062 25.156 17.594 1 92.19 115 VAL A C 1
ATOM 916 O O . VAL A 1 115 ? 28.234 25.438 17.828 1 92.19 115 VAL A O 1
ATOM 919 N N . GLU A 1 116 ? 26.438 24.125 18.141 1 90.81 116 GLU A N 1
ATOM 920 C CA . GLU A 1 116 ? 27.109 23.297 19.141 1 90.81 116 GLU A CA 1
ATOM 921 C C . GLU A 1 116 ? 28.062 22.312 18.469 1 90.81 116 GLU A C 1
ATOM 923 O O . GLU A 1 116 ? 27.75 21.766 17.406 1 90.81 116 GLU A O 1
ATOM 928 N N . ALA A 1 117 ? 29.109 22.047 19.125 1 87.38 117 ALA A N 1
ATOM 929 C CA . ALA A 1 117 ? 30.062 21.062 18.609 1 87.38 117 ALA A CA 1
ATOM 930 C C . ALA A 1 117 ? 29.469 19.656 18.625 1 87.38 117 ALA A C 1
ATOM 932 O O . ALA A 1 117 ? 28.828 19.266 19.609 1 87.38 117 ALA A O 1
ATOM 933 N N . PRO A 1 118 ? 29.578 18.906 17.578 1 89.25 118 PRO A N 1
ATOM 934 C CA . PRO A 1 118 ? 30.312 19.109 16.328 1 89.25 118 PRO A CA 1
ATOM 935 C C . PRO A 1 118 ? 29.531 19.922 15.305 1 89.25 118 PRO A C 1
ATOM 937 O O . PRO A 1 118 ? 28.328 19.672 15.102 1 89.25 118 PRO A O 1
ATOM 940 N N . ALA A 1 119 ? 30.031 20.969 14.906 1 88.44 119 ALA A N 1
ATOM 941 C CA . ALA A 1 119 ? 29.422 21.875 13.938 1 88.44 119 ALA A CA 1
ATOM 942 C C . ALA A 1 119 ? 30.453 22.406 12.945 1 88.44 119 ALA A C 1
ATOM 944 O O . ALA A 1 119 ? 31.641 22.062 13.031 1 88.44 119 ALA A O 1
ATOM 945 N N . LEU A 1 120 ? 30.031 23.078 11.953 1 87.75 120 LEU A N 1
ATOM 946 C CA . LEU A 1 120 ? 30.922 23.719 11 1 87.75 120 LEU A CA 1
ATOM 947 C C . LEU A 1 120 ? 31.766 24.797 11.688 1 87.75 120 LEU A C 1
ATOM 949 O O . LEU A 1 120 ? 31.266 25.531 12.531 1 87.75 120 LEU A O 1
ATOM 953 N N . PRO A 1 121 ? 33 24.75 11.359 1 85.75 121 PRO A N 1
ATOM 954 C CA . PRO A 1 121 ? 33.938 25.672 12.031 1 85.75 121 PRO A CA 1
ATOM 955 C C . PRO A 1 121 ? 33.531 27.125 11.898 1 85.75 121 PRO A C 1
ATOM 957 O O . PRO A 1 121 ? 33.75 27.922 12.812 1 85.75 121 PRO A O 1
ATOM 960 N N . LEU A 1 122 ? 32.781 27.438 10.906 1 85.5 122 LEU A N 1
ATOM 961 C CA . LEU A 1 122 ? 32.344 28.812 10.68 1 85.5 122 LEU A CA 1
ATOM 962 C C . LEU A 1 122 ? 31.266 29.219 11.672 1 85.5 122 LEU A C 1
ATOM 964 O O . LEU A 1 122 ? 31.188 30.391 12.062 1 85.5 122 LEU A O 1
ATOM 968 N N . PHE A 1 123 ? 30.484 28.234 12.195 1 86.38 123 PHE A N 1
ATOM 969 C CA . PHE A 1 123 ? 29.328 28.547 13.023 1 86.38 123 PHE A CA 1
ATOM 970 C C . PHE A 1 123 ? 29.547 28.109 14.461 1 86.38 123 PHE A C 1
ATOM 972 O O . PHE A 1 123 ? 28.703 28.344 15.336 1 86.38 123 PHE A O 1
ATOM 979 N N . ARG A 1 124 ? 30.688 27.609 14.773 1 87.88 124 ARG A N 1
ATOM 980 C CA . ARG A 1 124 ? 30.953 27.062 16.109 1 87.88 124 ARG A CA 1
ATOM 981 C C . ARG A 1 124 ? 31.094 28.172 17.141 1 87.88 124 ARG A C 1
ATOM 983 O O . ARG A 1 124 ? 31.812 29.156 16.922 1 87.88 124 ARG A O 1
ATOM 990 N N . VAL A 1 125 ? 30.281 28.047 18.156 1 89 125 VAL A N 1
ATOM 991 C CA . VAL A 1 125 ? 30.281 29.016 19.25 1 89 125 VAL A CA 1
ATOM 992 C C . VAL A 1 125 ? 30.875 28.375 20.5 1 89 125 VAL A C 1
ATOM 994 O O . VAL A 1 125 ? 30.781 27.172 20.703 1 89 125 VAL A O 1
ATOM 997 N N . PRO A 1 126 ? 31.5 29.25 21.281 1 89.5 126 PRO A N 1
ATOM 998 C CA . PRO A 1 126 ? 32.094 28.688 22.5 1 89.5 126 PRO A CA 1
ATOM 999 C C . PRO A 1 126 ? 31.062 28.141 23.469 1 89.5 126 PRO A C 1
ATOM 1001 O O . PRO A 1 126 ? 29.875 28.484 23.375 1 89.5 126 PRO A O 1
ATOM 1004 N N . VAL A 1 127 ? 31.422 27.281 24.406 1 90.31 127 VAL A N 1
ATOM 1005 C CA . VAL A 1 127 ? 30.562 26.5 25.312 1 90.31 127 VAL A CA 1
ATOM 1006 C C . VAL A 1 127 ? 29.812 27.453 26.234 1 90.31 127 VAL A C 1
ATOM 1008 O O . VAL A 1 127 ? 28.641 27.219 26.531 1 90.31 127 VAL A O 1
ATOM 1011 N N . TRP A 1 128 ? 30.438 28.547 26.656 1 89.44 128 TRP A N 1
ATOM 1012 C CA . TRP A 1 128 ? 29.781 29.438 27.609 1 89.44 128 TRP A CA 1
ATOM 1013 C C . TRP A 1 128 ? 28.609 30.156 26.953 1 89.44 128 TRP A C 1
ATOM 1015 O O . TRP A 1 128 ? 27.578 30.422 27.594 1 89.44 128 TRP A O 1
ATOM 1025 N N . MET A 1 129 ? 28.672 30.406 25.703 1 90.62 129 MET A N 1
ATOM 1026 C CA . MET A 1 129 ? 27.625 31.141 25.016 1 90.62 129 MET A CA 1
ATOM 1027 C C . MET A 1 129 ? 26.438 30.234 24.719 1 90.62 129 MET A C 1
ATOM 1029 O O . MET A 1 129 ? 25.297 30.562 25.062 1 90.62 129 MET A O 1
ATOM 1033 N N . HIS A 1 130 ? 26.719 29.109 24.031 1 91.5 130 HIS A N 1
ATOM 1034 C CA . HIS A 1 130 ? 25.578 28.266 23.719 1 91.5 130 HIS A CA 1
ATOM 1035 C C . HIS A 1 130 ? 25 27.641 24.984 1 91.5 130 HIS A C 1
ATOM 1037 O O . HIS A 1 130 ? 23.781 27.391 25.062 1 91.5 130 HIS A O 1
ATOM 1043 N N . GLY A 1 131 ? 25.766 27.438 26.031 1 90.81 131 GLY A N 1
ATOM 1044 C CA . GLY A 1 131 ? 25.266 26.922 27.281 1 90.81 131 GLY A CA 1
ATOM 1045 C C . GLY A 1 131 ? 24.344 27.906 28 1 90.81 131 GLY A C 1
ATOM 1046 O O . GLY A 1 131 ? 23.328 27.516 28.578 1 90.81 131 GLY A O 1
ATOM 1047 N N . SER A 1 132 ? 24.703 29.188 27.922 1 93.62 132 SER A N 1
ATOM 1048 C CA . SER A 1 132 ? 23.859 30.203 28.562 1 93.62 132 SER A CA 1
ATOM 1049 C C . SER A 1 132 ? 22.531 30.359 27.828 1 93.62 132 SER A C 1
ATOM 1051 O O . SER A 1 132 ? 21.484 30.547 28.453 1 93.62 132 SER A O 1
ATOM 1053 N N . ILE A 1 133 ? 22.625 30.297 26.547 1 94.62 133 ILE A N 1
ATOM 1054 C CA . ILE A 1 133 ? 21.406 30.406 25.766 1 94.62 133 ILE A CA 1
ATOM 1055 C C . ILE A 1 133 ? 20.5 29.188 26.031 1 94.62 133 ILE A C 1
ATOM 1057 O O . ILE A 1 133 ? 19.281 29.328 26.156 1 94.62 133 ILE A O 1
ATOM 1061 N N . GLU A 1 134 ? 21.094 28.062 26.078 1 94.69 134 GLU A N 1
ATOM 1062 C CA . GLU A 1 134 ? 20.328 26.844 26.375 1 94.69 134 GLU A CA 1
ATOM 1063 C C . GLU A 1 134 ? 19.672 26.938 27.75 1 94.69 134 GLU A C 1
ATOM 1065 O O . GLU A 1 134 ? 18.5 26.625 27.906 1 94.69 134 GLU A O 1
ATOM 1070 N N . LEU A 1 135 ? 20.406 27.406 28.703 1 95 135 LEU A N 1
ATOM 1071 C CA . LEU A 1 135 ? 19.875 27.5 30.062 1 95 135 LEU A CA 1
ATOM 1072 C C . LEU A 1 135 ? 18.75 28.531 30.125 1 95 135 LEU A C 1
ATOM 1074 O O . LEU A 1 135 ? 17.75 28.328 30.812 1 95 135 LEU A O 1
ATOM 1078 N N . LEU A 1 136 ? 18.906 29.578 29.422 1 95.62 136 LEU A N 1
ATOM 1079 C CA . LEU A 1 136 ? 17.859 30.609 29.375 1 95.62 136 LEU A CA 1
ATOM 1080 C C . LEU A 1 136 ? 16.594 30.062 28.719 1 95.62 136 LEU A C 1
ATOM 1082 O O . LEU A 1 136 ? 15.484 30.344 29.172 1 95.62 136 LEU A O 1
ATOM 1086 N N . ALA A 1 137 ? 16.812 29.375 27.609 1 96.38 137 ALA A N 1
ATOM 1087 C CA . ALA A 1 137 ? 15.664 28.766 26.938 1 96.38 137 ALA A CA 1
ATOM 1088 C C . ALA A 1 137 ? 14.969 27.75 27.828 1 96.38 137 ALA A C 1
ATOM 1090 O O . ALA A 1 137 ? 13.742 27.719 27.906 1 96.38 137 ALA A O 1
ATOM 1091 N N . LEU A 1 138 ? 15.68 26.953 28.578 1 96.12 138 LEU A N 1
ATOM 1092 C CA . LEU A 1 138 ? 15.109 25.922 29.453 1 96.12 138 LEU A CA 1
ATOM 1093 C C . LEU A 1 138 ? 14.398 26.562 30.641 1 96.12 138 LEU A C 1
ATOM 1095 O O . LEU A 1 138 ? 13.359 26.062 31.078 1 96.12 138 LEU A O 1
ATOM 1099 N N . ILE A 1 139 ? 14.922 27.672 31.109 1 95.69 139 ILE A N 1
ATOM 1100 C CA . ILE A 1 139 ? 14.281 28.375 32.219 1 95.69 139 ILE A CA 1
ATOM 1101 C C . ILE A 1 139 ? 12.953 28.969 31.75 1 95.69 139 ILE A C 1
ATOM 1103 O O . ILE A 1 139 ? 11.961 28.922 32.5 1 95.69 139 ILE A O 1
ATOM 1107 N N . THR A 1 140 ? 13.008 29.453 30.562 1 95.25 140 THR A N 1
ATOM 1108 C CA . THR A 1 140 ? 11.773 30.016 30.031 1 95.25 140 THR A CA 1
ATOM 1109 C C . THR A 1 140 ? 10.703 28.938 29.891 1 95.25 140 THR A C 1
ATOM 1111 O O . THR A 1 140 ? 9.539 29.156 30.234 1 95.25 140 THR A O 1
ATOM 1114 N N . ILE A 1 141 ? 11.031 27.828 29.391 1 94.5 141 ILE A N 1
ATOM 1115 C CA . ILE A 1 141 ? 10.094 26.719 29.266 1 94.5 141 ILE A CA 1
ATOM 1116 C C . ILE A 1 141 ? 9.656 26.234 30.641 1 94.5 141 ILE A C 1
ATOM 1118 O O . ILE A 1 141 ? 8.492 25.891 30.844 1 94.5 141 ILE A O 1
ATOM 1122 N N . GLY A 1 142 ? 10.562 26.219 31.578 1 93.44 142 GLY A N 1
ATOM 1123 C CA . GLY A 1 142 ? 10.242 25.828 32.938 1 93.44 142 GLY A CA 1
ATOM 1124 C C . GLY A 1 142 ? 9.234 26.75 33.594 1 93.44 142 GLY A C 1
ATOM 1125 O O . GLY A 1 142 ? 8.32 26.281 34.281 1 93.44 142 GLY A O 1
ATOM 1126 N N . VAL A 1 143 ? 9.336 28.016 33.375 1 91.25 143 VAL A N 1
ATOM 1127 C CA . VAL A 1 143 ? 8.398 28.984 33.906 1 91.25 143 VAL A CA 1
ATOM 1128 C C . VAL A 1 143 ? 7.023 28.797 33.281 1 91.25 143 VAL A C 1
ATOM 1130 O O . VAL A 1 143 ? 5.996 28.891 33.969 1 91.25 143 VAL A O 1
ATOM 1133 N N . GLN A 1 144 ? 7.078 28.562 32.031 1 89.06 144 GLN A N 1
ATOM 1134 C CA . GLN A 1 144 ? 5.812 28.312 31.359 1 89.06 144 GLN A CA 1
ATOM 1135 C C . GLN A 1 144 ? 5.125 27.062 31.891 1 89.06 144 GLN A C 1
ATOM 1137 O O . GLN A 1 144 ? 3.906 27.047 32.062 1 89.06 144 GLN A O 1
ATOM 1142 N N . LEU A 1 145 ? 5.879 26.078 32.094 1 88.94 145 LEU A N 1
ATOM 1143 C CA . LEU A 1 145 ? 5.324 24.844 32.625 1 88.94 145 LEU A CA 1
ATOM 1144 C C . LEU A 1 145 ? 4.816 25.047 34.062 1 88.94 145 LEU A C 1
ATOM 1146 O O . LEU A 1 145 ? 3.795 24.469 34.438 1 88.94 145 LEU A O 1
ATOM 1150 N N . ALA A 1 146 ? 5.484 25.875 34.781 1 87.38 146 ALA A N 1
ATOM 1151 C CA . ALA A 1 146 ? 5.059 26.156 36.156 1 87.38 146 ALA A CA 1
ATOM 1152 C C . ALA A 1 146 ? 3.732 26.906 36.188 1 87.38 146 ALA A C 1
ATOM 1154 O O . ALA A 1 146 ? 2.885 26.672 37.031 1 87.38 146 ALA A O 1
ATOM 1155 N N . LEU A 1 147 ? 3.594 27.719 35.188 1 84.5 147 LEU A N 1
ATOM 1156 C CA . LEU A 1 147 ? 2.336 28.438 35.094 1 84.5 147 LEU A CA 1
ATOM 1157 C C . LEU A 1 147 ? 1.195 27.5 34.688 1 84.5 147 LEU A C 1
ATOM 1159 O O . LEU A 1 147 ? 0.074 27.656 35.188 1 84.5 147 LEU A O 1
ATOM 1163 N N . LYS A 1 148 ? 1.468 26.625 33.875 1 84.56 148 LYS A N 1
ATOM 1164 C CA . LYS A 1 148 ? 0.456 25.641 33.469 1 84.56 148 LYS A CA 1
ATOM 1165 C C . LYS A 1 148 ? 0.096 24.734 34.656 1 84.56 148 LYS A C 1
ATOM 1167 O O . LYS A 1 148 ? -1.072 24.375 34.812 1 84.56 148 LYS A O 1
ATOM 1172 N N . LEU A 1 149 ? 1.097 24.375 35.438 1 83.94 149 LEU A N 1
ATOM 1173 C CA . LEU A 1 149 ? 0.86 23.5 36.594 1 83.94 149 LEU A CA 1
ATOM 1174 C C . LEU A 1 149 ? 0.116 24.219 37.688 1 83.94 149 LEU A C 1
ATOM 1176 O O . LEU A 1 149 ? -0.59 23.594 38.5 1 83.94 149 LEU A O 1
ATOM 1180 N N . ARG A 1 150 ? 0.322 25.453 37.688 1 81.25 150 ARG A N 1
ATOM 1181 C CA . ARG A 1 150 ? -0.42 26.25 38.656 1 81.25 150 ARG A CA 1
ATOM 1182 C C . ARG A 1 150 ? -1.918 26.203 38.375 1 81.25 150 ARG A C 1
ATOM 1184 O O . ARG A 1 150 ? -2.729 26.172 39.312 1 81.25 150 ARG A O 1
ATOM 1191 N N . TRP A 1 151 ? -2.176 26.047 37.125 1 78.62 151 TRP A N 1
ATOM 1192 C CA . TRP A 1 151 ? -3.574 25.984 36.719 1 78.62 151 TRP A CA 1
ATOM 1193 C C . TRP A 1 151 ? -4.121 24.562 36.844 1 78.62 151 TRP A C 1
ATOM 1195 O O . TRP A 1 151 ? -5.207 24.359 37.375 1 78.62 151 TRP A O 1
ATOM 1205 N N . THR A 1 152 ? -3.488 23.531 36.375 1 78.06 152 THR A N 1
ATOM 1206 C CA . THR A 1 152 ? -4.004 22.172 36.312 1 78.06 152 THR A CA 1
ATOM 1207 C C . THR A 1 152 ? -3.791 21.453 37.625 1 78.06 152 THR A C 1
ATOM 1209 O O . THR A 1 152 ? -4.5 20.484 37.938 1 78.06 152 THR A O 1
ATOM 1212 N N . GLY A 1 153 ? -2.914 21.859 38.469 1 75 153 GLY A N 1
ATOM 1213 C CA . GLY A 1 153 ? -2.617 21.172 39.719 1 75 153 GLY A CA 1
ATOM 1214 C C . GLY A 1 153 ? -1.447 20.219 39.625 1 75 153 GLY A C 1
ATOM 1215 O O . GLY A 1 153 ? -1.164 19.703 38.531 1 75 153 GLY A O 1
ATOM 1216 N N . TRP A 1 154 ? -0.794 19.938 40.594 1 77.06 154 TRP A N 1
ATOM 1217 C CA . TRP A 1 154 ? 0.4 19.109 40.656 1 77.06 154 TRP A CA 1
ATOM 1218 C C . TRP A 1 154 ? 0.038 17.625 40.531 1 77.06 154 TRP A C 1
ATOM 1220 O O . TRP A 1 154 ? 0.844 16.828 40.062 1 77.06 154 TRP A O 1
ATOM 1230 N N . ALA A 1 155 ? -1.159 17.312 40.812 1 75.38 155 ALA A N 1
ATOM 1231 C CA . ALA A 1 155 ? -1.584 15.922 40.719 1 75.38 155 ALA A CA 1
ATOM 1232 C C . ALA A 1 155 ? -1.77 15.5 39.25 1 75.38 155 ALA A C 1
ATOM 1234 O O . ALA A 1 155 ? -1.6 14.328 38.906 1 75.38 155 ALA A O 1
ATOM 1235 N N . THR A 1 156 ? -2.084 16.484 38.469 1 75.12 156 THR A N 1
ATOM 1236 C CA . THR A 1 156 ? -2.295 16.188 37.062 1 75.12 156 THR A CA 1
ATOM 1237 C C . THR A 1 156 ? -0.971 15.875 36.375 1 75.12 156 THR A C 1
ATOM 1239 O O . THR A 1 156 ? -0.946 15.188 35.344 1 75.12 156 THR A O 1
ATOM 1242 N N . LEU A 1 157 ? 0.063 16.328 36.938 1 73.12 157 LEU A N 1
ATOM 1243 C CA . LEU A 1 157 ? 1.392 16.062 36.406 1 73.12 157 LEU A CA 1
ATOM 1244 C C . LEU A 1 157 ? 1.659 14.562 36.344 1 73.12 157 LEU A C 1
ATOM 1246 O O . LEU A 1 157 ? 2.254 14.07 35.375 1 73.12 157 LEU A O 1
ATOM 1250 N N . LEU A 1 158 ? 1.168 13.883 37.219 1 76.94 158 LEU A N 1
ATOM 1251 C CA . LEU A 1 158 ? 1.472 12.453 37.25 1 76.94 158 LEU A CA 1
ATOM 1252 C C . LEU A 1 158 ? 0.468 11.656 36.438 1 76.94 158 LEU A C 1
ATOM 1254 O O . LEU A 1 158 ? 0.769 10.547 35.969 1 76.94 158 LEU A O 1
ATOM 1258 N N . LYS A 1 159 ? -0.64 12.281 36.188 1 79.44 159 LYS A N 1
ATOM 1259 C CA . LYS A 1 159 ? -1.684 11.523 35.5 1 79.44 159 LYS A CA 1
ATOM 1260 C C . LYS A 1 159 ? -1.57 11.688 34 1 79.44 159 LYS A C 1
ATOM 1262 O O . LYS A 1 159 ? -1.842 10.75 33.25 1 79.44 159 LYS A O 1
ATOM 1267 N N . HIS A 1 160 ? -1.116 12.883 33.656 1 81.88 160 HIS A N 1
ATOM 1268 C CA . HIS A 1 160 ? -1.012 13.148 32.25 1 81.88 160 HIS A CA 1
ATOM 1269 C C . HIS A 1 160 ? 0.36 12.75 31.703 1 81.88 160 HIS A C 1
ATOM 1271 O O . HIS A 1 160 ? 1.358 13.414 31.984 1 81.88 160 HIS A O 1
ATOM 1277 N N . LYS A 1 161 ? 0.426 11.75 30.891 1 85.56 161 LYS A N 1
ATOM 1278 C CA . LYS A 1 161 ? 1.671 11.156 30.406 1 85.56 161 LYS A CA 1
ATOM 1279 C C . LYS A 1 161 ? 2.482 12.164 29.609 1 85.56 161 LYS A C 1
ATOM 1281 O O . LYS A 1 161 ? 3.709 12.219 29.719 1 85.56 161 LYS A O 1
ATOM 1286 N N . ARG A 1 162 ? 1.873 13.039 28.875 1 86.06 162 ARG A N 1
ATOM 1287 C CA . ARG A 1 162 ? 2.58 14 28.031 1 86.06 162 ARG A CA 1
ATOM 1288 C C . ARG A 1 162 ? 3.271 15.07 28.859 1 86.06 162 ARG A C 1
ATOM 1290 O O . ARG A 1 162 ? 4.418 15.43 28.594 1 86.06 162 ARG A O 1
ATOM 1297 N N . THR A 1 163 ? 2.6 15.531 29.859 1 86.19 163 THR A N 1
ATOM 1298 C CA . THR A 1 163 ? 3.17 16.562 30.734 1 86.19 163 THR A CA 1
ATOM 1299 C C . THR A 1 163 ? 4.293 15.984 31.578 1 86.19 163 THR A C 1
ATOM 1301 O O . THR A 1 163 ? 5.285 16.656 31.859 1 86.19 163 THR A O 1
ATOM 1304 N N . THR A 1 164 ? 4.129 14.742 31.969 1 89.75 164 THR A N 1
ATOM 1305 C CA . THR A 1 164 ? 5.184 14.086 32.719 1 89.75 164 THR A CA 1
ATOM 1306 C C . THR A 1 164 ? 6.445 13.922 31.891 1 89.75 164 THR A C 1
ATOM 1308 O O . THR A 1 164 ? 7.555 14.133 32.375 1 89.75 164 THR A O 1
ATOM 1311 N N . LEU A 1 165 ? 6.223 13.562 30.656 1 90.44 165 LEU A N 1
ATOM 1312 C CA . LEU A 1 165 ? 7.359 13.391 29.75 1 90.44 165 LEU A CA 1
ATOM 1313 C C . LEU A 1 165 ? 8.07 14.719 29.516 1 90.44 165 LEU A C 1
ATOM 1315 O O . LEU A 1 165 ? 9.305 14.766 29.469 1 90.44 165 LEU A O 1
ATOM 1319 N N . LYS A 1 166 ? 7.336 15.797 29.375 1 91.38 166 LYS A N 1
ATOM 1320 C CA . LYS A 1 166 ? 7.922 17.125 29.188 1 91.38 166 LYS A CA 1
ATOM 1321 C C . LYS A 1 166 ? 8.688 17.562 30.438 1 91.38 166 LYS A C 1
ATOM 1323 O O . LYS A 1 166 ? 9.781 18.125 30.328 1 91.38 166 LYS A O 1
ATOM 1328 N N . CYS A 1 167 ? 8.195 17.234 31.625 1 90.69 167 CYS A N 1
ATOM 1329 C CA . CYS A 1 167 ? 8.844 17.625 32.875 1 90.69 167 CYS A CA 1
ATOM 1330 C C . CYS A 1 167 ? 10.133 16.828 33.094 1 90.69 167 CYS A C 1
ATOM 1332 O O . CYS A 1 167 ? 11.148 17.406 33.469 1 90.69 167 CYS A O 1
ATOM 1334 N N . VAL A 1 168 ? 10.023 15.578 32.812 1 93 168 VAL A N 1
ATOM 1335 C CA . VAL A 1 168 ? 11.195 14.734 33 1 93 168 VAL A CA 1
ATOM 1336 C C . VAL A 1 168 ? 12.281 15.148 32 1 93 168 VAL A C 1
ATOM 1338 O O . VAL A 1 168 ? 13.461 15.234 32.344 1 93 168 VAL A O 1
ATOM 1341 N N . THR A 1 169 ? 11.891 15.422 30.766 1 94.06 169 THR A N 1
ATOM 1342 C CA . THR A 1 169 ? 12.852 15.852 29.75 1 94.06 169 THR A CA 1
ATOM 1343 C C . THR A 1 169 ? 13.469 17.203 30.125 1 94.06 169 THR A C 1
ATOM 1345 O O . THR A 1 169 ? 14.672 17.406 29.953 1 94.06 169 THR A O 1
ATOM 1348 N N . LEU A 1 170 ? 12.68 18.078 30.625 1 94.5 170 LEU A N 1
ATOM 1349 C CA . LEU A 1 170 ? 13.164 19.391 31.047 1 94.5 170 LEU A CA 1
ATOM 1350 C C . LEU A 1 170 ? 14.164 19.266 32.188 1 94.5 170 LEU A C 1
ATOM 1352 O O . LEU A 1 170 ? 15.203 19.922 32.188 1 94.5 170 LEU A O 1
ATOM 1356 N N . ALA A 1 171 ? 13.883 18.391 33.156 1 94.69 171 ALA A N 1
ATOM 1357 C CA . ALA A 1 171 ? 14.758 18.188 34.312 1 94.69 171 ALA A CA 1
ATOM 1358 C C . ALA A 1 171 ? 16.109 17.625 33.875 1 94.69 171 ALA A C 1
ATOM 1360 O O . ALA A 1 171 ? 17.156 18.094 34.312 1 94.69 171 ALA A O 1
ATOM 1361 N N . ILE A 1 172 ? 16.016 16.641 33 1 94.81 172 ILE A N 1
ATOM 1362 C CA . ILE A 1 172 ? 17.234 15.992 32.531 1 94.81 172 ILE A CA 1
ATOM 1363 C C . ILE A 1 172 ? 18.078 16.984 31.719 1 94.81 172 ILE A C 1
ATOM 1365 O O . ILE A 1 172 ? 19.297 17.062 31.906 1 94.81 172 ILE A O 1
ATOM 1369 N N . MET A 1 173 ? 17.484 17.75 30.891 1 94.69 173 MET A N 1
ATOM 1370 C CA . MET A 1 173 ? 18.203 18.688 30.031 1 94.69 173 MET A CA 1
ATOM 1371 C C . MET A 1 173 ? 18.766 19.844 30.859 1 94.69 173 MET A C 1
ATOM 1373 O O . MET A 1 173 ? 19.859 20.359 30.562 1 94.69 173 MET A O 1
ATOM 1377 N N . PHE A 1 174 ? 18.031 20.25 31.906 1 93.88 174 PHE A N 1
ATOM 1378 C CA . PHE A 1 174 ? 18.5 21.328 32.75 1 93.88 174 PHE A CA 1
ATOM 1379 C C . PHE A 1 174 ? 19.734 20.891 33.531 1 93.88 174 PHE A C 1
ATOM 1381 O O . PHE A 1 174 ? 20.703 21.641 33.625 1 93.88 174 PHE A O 1
ATOM 1388 N N . LEU A 1 175 ? 19.688 19.688 34.031 1 93.12 175 LEU A N 1
ATOM 1389 C CA . LEU A 1 175 ? 20.828 19.156 34.75 1 93.12 175 LEU A CA 1
ATOM 1390 C C . LEU A 1 175 ? 22.047 19.016 33.844 1 93.12 175 LEU A C 1
ATOM 1392 O O . LEU A 1 175 ? 23.172 19.312 34.25 1 93.12 175 LEU A O 1
ATOM 1396 N N . GLU A 1 176 ? 21.781 18.547 32.688 1 92.94 176 GLU A N 1
ATOM 1397 C CA . GLU A 1 176 ? 22.875 18.375 31.734 1 92.94 176 GLU A CA 1
ATOM 1398 C C . GLU A 1 176 ? 23.469 19.719 31.312 1 92.94 176 GLU A C 1
ATOM 1400 O O . GLU A 1 176 ? 24.688 19.875 31.219 1 92.94 176 GLU A O 1
ATOM 1405 N N . ALA A 1 177 ? 22.594 20.656 31.062 1 91.25 177 ALA A N 1
ATOM 1406 C CA . ALA A 1 177 ? 23.078 21.984 30.656 1 91.25 177 ALA A CA 1
ATOM 1407 C C . ALA A 1 177 ? 23.891 22.641 31.766 1 91.25 177 ALA A C 1
ATOM 1409 O O . ALA A 1 177 ? 24.891 23.297 31.516 1 91.25 177 ALA A O 1
ATOM 1410 N N . LEU A 1 178 ? 23.531 22.406 32.969 1 91.5 178 LEU A N 1
ATOM 1411 C CA . LEU A 1 178 ? 24.25 22.938 34.125 1 91.5 178 LEU A CA 1
ATOM 1412 C C . LEU A 1 178 ? 25.625 22.281 34.25 1 91.5 178 LEU A C 1
ATOM 1414 O O . LEU A 1 178 ? 26.609 22.938 34.562 1 91.5 178 LEU A O 1
ATOM 1418 N N . THR A 1 179 ? 25.609 21.016 34.031 1 91 179 THR A N 1
ATOM 1419 C CA . THR A 1 179 ? 26.859 20.281 34.125 1 91 179 THR A CA 1
ATOM 1420 C C . THR A 1 179 ? 27.844 20.734 33.031 1 91 179 THR A C 1
ATOM 1422 O O . THR A 1 179 ? 29.047 20.875 33.312 1 91 179 THR A O 1
ATOM 1425 N N . VAL A 1 180 ? 27.359 20.938 31.859 1 90 180 VAL A N 1
ATOM 1426 C CA . VAL A 1 180 ? 28.219 21.359 30.75 1 90 180 VAL A CA 1
ATOM 1427 C C . VAL A 1 180 ? 28.75 22.766 31.016 1 90 180 VAL A C 1
ATOM 1429 O O . VAL A 1 180 ? 29.906 23.062 30.688 1 90 180 VAL A O 1
ATOM 1432 N N . LEU A 1 181 ? 27.969 23.609 31.641 1 88.81 181 LEU A N 1
ATOM 1433 C CA . LEU A 1 181 ? 28.391 24.969 31.922 1 88.81 181 LEU A CA 1
ATOM 1434 C C . LEU A 1 181 ? 29.438 25 33.031 1 88.81 181 LEU A C 1
ATOM 1436 O O . LEU A 1 181 ? 30.359 25.812 33 1 88.81 181 LEU A O 1
ATOM 1440 N N . VAL A 1 182 ? 29.297 24.109 33.969 1 90.38 182 VAL A N 1
ATOM 1441 C CA . VAL A 1 182 ? 30.219 24.078 35.094 1 90.38 182 VAL A CA 1
ATOM 1442 C C . VAL A 1 182 ? 31.547 23.469 34.625 1 90.38 182 VAL A C 1
ATOM 1444 O O . VAL A 1 182 ? 32.625 23.969 34.969 1 90.38 182 VAL A O 1
ATOM 1447 N N . ARG A 1 183 ? 31.484 22.406 33.812 1 89.69 183 ARG A N 1
ATOM 1448 C CA . ARG A 1 183 ? 32.688 21.719 33.375 1 89.69 183 ARG A CA 1
ATOM 1449 C C . ARG A 1 183 ? 33.344 22.453 32.188 1 89.69 183 ARG A C 1
ATOM 1451 O O . ARG A 1 183 ? 34.531 22.266 31.922 1 89.69 183 ARG A O 1
ATOM 1458 N N . GLN A 1 184 ? 32.625 23.297 31.5 1 85.56 184 GLN A N 1
ATOM 1459 C CA . GLN A 1 184 ? 33.062 24.047 30.328 1 85.56 184 GLN A CA 1
ATOM 1460 C C . GLN A 1 184 ? 33.625 23.109 29.266 1 85.56 184 GLN A C 1
ATOM 1462 O O . GLN A 1 184 ? 34.594 23.453 28.594 1 85.56 184 GLN A O 1
ATOM 1467 N N . SER A 1 185 ? 33.281 21.797 29.297 1 81.19 185 SER A N 1
ATOM 1468 C CA . SER A 1 185 ? 33.656 20.828 28.266 1 81.19 185 SER A CA 1
ATOM 1469 C C . SER A 1 185 ? 32.438 20.016 27.828 1 81.19 185 SER A C 1
ATOM 1471 O O . SER A 1 185 ? 31.531 19.75 28.609 1 81.19 185 SER A O 1
ATOM 1473 N N . SER A 1 186 ? 32.406 19.891 26.5 1 70.44 186 SER A N 1
ATOM 1474 C CA . SER A 1 186 ? 31.297 19.109 25.969 1 70.44 186 SER A CA 1
ATOM 1475 C C . SER A 1 186 ? 31.562 17.609 26.078 1 70.44 186 SER A C 1
ATOM 1477 O O . SER A 1 186 ? 32.719 17.172 25.969 1 70.44 186 SER A O 1
ATOM 1479 N N . HIS A 1 187 ? 30.75 16.891 26.797 1 77.69 187 HIS A N 1
ATOM 1480 C CA . HIS A 1 187 ? 30.828 15.43 26.875 1 77.69 187 HIS A CA 1
ATOM 1481 C C . HIS A 1 187 ? 29.828 14.781 25.906 1 77.69 187 HIS A C 1
ATOM 1483 O O . HIS A 1 187 ? 29.312 15.445 25 1 77.69 187 HIS A O 1
ATOM 1489 N N . PHE A 1 188 ? 29.703 13.516 25.953 1 81.81 188 PHE A N 1
ATOM 1490 C CA . PHE A 1 188 ? 28.719 12.742 25.203 1 81.81 188 PHE A CA 1
ATOM 1491 C C . PHE A 1 188 ? 27.297 13.172 25.531 1 81.81 188 PHE A C 1
ATOM 1493 O O . PHE A 1 188 ? 26.703 12.656 26.484 1 81.81 188 PHE A O 1
ATOM 1500 N N . ARG A 1 189 ? 26.75 14.281 24.75 1 88.06 189 ARG A N 1
ATOM 1501 C CA . ARG A 1 189 ? 25.453 14.898 25.031 1 88.06 189 ARG A CA 1
ATOM 1502 C C . ARG A 1 189 ? 24.359 14.297 24.156 1 88.06 189 ARG A C 1
ATOM 1504 O O . ARG A 1 189 ? 23.875 14.938 23.219 1 88.06 189 ARG A O 1
ATOM 1511 N N . VAL A 1 190 ? 23.922 13.148 24.531 1 87.25 190 VAL A N 1
ATOM 1512 C CA . VAL A 1 190 ? 22.891 12.461 23.766 1 87.25 190 VAL A CA 1
ATOM 1513 C C . VAL A 1 190 ? 21.516 13.016 24.125 1 87.25 190 VAL A C 1
ATOM 1515 O O . VAL A 1 190 ? 20.562 12.867 23.375 1 87.25 190 VAL A O 1
ATOM 1518 N N . THR A 1 191 ? 21.359 13.812 25.203 1 90.81 191 THR A N 1
ATOM 1519 C CA . THR A 1 191 ? 20.062 14.32 25.656 1 90.81 191 THR A CA 1
ATOM 1520 C C . THR A 1 191 ? 19.562 15.43 24.734 1 90.81 191 THR A C 1
ATOM 1522 O O . THR A 1 191 ? 18.375 15.75 24.734 1 90.81 191 THR A O 1
ATOM 1525 N N . ARG A 1 192 ? 20.453 15.992 23.922 1 92.69 192 ARG A N 1
ATOM 1526 C CA . ARG A 1 192 ? 20.062 17 22.953 1 92.69 192 ARG A CA 1
ATOM 1527 C C . ARG A 1 192 ? 19.078 16.438 21.938 1 92.69 192 ARG A C 1
ATOM 1529 O O . ARG A 1 192 ? 18.344 17.188 21.281 1 92.69 192 ARG A O 1
ATOM 1536 N N . ALA A 1 193 ? 19.109 15.109 21.828 1 95.06 193 ALA A N 1
ATOM 1537 C CA . ALA A 1 193 ? 18.234 14.453 20.859 1 95.06 193 ALA A CA 1
ATOM 1538 C C . ALA A 1 193 ? 16.781 14.562 21.281 1 95.06 193 ALA A C 1
ATOM 1540 O O . ALA A 1 193 ? 15.867 14.383 20.469 1 95.06 193 ALA A O 1
ATOM 1541 N N . LEU A 1 194 ? 16.5 14.914 22.516 1 94.75 194 LEU A N 1
ATOM 1542 C CA . LEU A 1 194 ? 15.148 14.961 23.047 1 94.75 194 LEU A CA 1
ATOM 1543 C C . LEU A 1 194 ? 14.562 16.375 22.906 1 94.75 194 LEU A C 1
ATOM 1545 O O . LEU A 1 194 ? 13.398 16.594 23.234 1 94.75 194 LEU A O 1
ATOM 1549 N N . ARG A 1 195 ? 15.273 17.359 22.359 1 95.44 195 ARG A N 1
ATOM 1550 C CA . ARG A 1 195 ? 14.852 18.75 22.25 1 95.44 195 ARG A CA 1
ATOM 1551 C C . ARG A 1 195 ? 13.57 18.875 21.422 1 95.44 195 ARG A C 1
ATOM 1553 O O . ARG A 1 195 ? 12.703 19.688 21.734 1 95.44 195 ARG A O 1
ATOM 1560 N N . PRO A 1 196 ? 13.344 17.984 20.406 1 95 196 PRO A N 1
ATOM 1561 C CA . PRO A 1 196 ? 12.141 18.156 19.578 1 95 196 PRO A CA 1
ATOM 1562 C C . PRO A 1 196 ? 10.852 17.875 20.359 1 95 196 PRO A C 1
ATOM 1564 O O . PRO A 1 196 ? 9.758 18.219 19.906 1 95 196 PRO A O 1
ATOM 1567 N N . ILE A 1 197 ? 10.977 17.328 21.531 1 94.06 197 ILE A N 1
ATOM 1568 C CA . ILE A 1 197 ? 9.797 17.062 22.344 1 94.06 197 ILE A CA 1
ATOM 1569 C C . ILE A 1 197 ? 9.117 18.375 22.734 1 94.06 197 ILE A C 1
ATOM 1571 O O . ILE A 1 197 ? 7.891 18.453 22.797 1 94.06 197 ILE A O 1
ATOM 1575 N N . PHE A 1 198 ? 9.898 19.453 22.906 1 94.56 198 PHE A N 1
ATOM 1576 C CA . PHE A 1 198 ? 9.352 20.766 23.266 1 94.56 198 PHE A CA 1
ATOM 1577 C C . PHE A 1 198 ? 8.617 21.391 22.094 1 94.56 198 PHE A C 1
ATOM 1579 O O . PHE A 1 198 ? 7.648 22.125 22.281 1 94.56 198 PHE A O 1
ATOM 1586 N N . LEU A 1 199 ? 9.102 21.078 20.875 1 93.69 199 LEU A N 1
ATOM 1587 C CA . LEU A 1 199 ? 8.438 21.594 19.688 1 93.69 199 LEU A CA 1
ATOM 1588 C C . LEU A 1 199 ? 7.102 20.891 19.469 1 93.69 199 LEU A C 1
ATOM 1590 O O . LEU A 1 199 ? 6.098 21.531 19.156 1 93.69 199 LEU A O 1
ATOM 1594 N N . ILE A 1 200 ? 7.074 19.625 19.688 1 92.5 200 ILE A N 1
ATOM 1595 C CA . ILE A 1 200 ? 5.879 18.812 19.453 1 92.5 200 ILE A CA 1
ATOM 1596 C C . ILE A 1 200 ? 4.789 19.219 20.453 1 92.5 200 ILE A C 1
ATOM 1598 O O . ILE A 1 200 ? 3.598 19.172 20.125 1 92.5 200 ILE A O 1
ATOM 1602 N N . ASP A 1 201 ? 5.18 19.719 21.578 1 90.38 201 ASP A N 1
ATOM 1603 C CA . ASP A 1 201 ? 4.215 20.031 22.625 1 90.38 201 ASP A CA 1
ATOM 1604 C C . ASP A 1 201 ? 3.617 21.422 22.406 1 90.38 201 ASP A C 1
ATOM 1606 O O . ASP A 1 201 ? 2.645 21.781 23.078 1 90.38 201 ASP A O 1
ATOM 1610 N N . THR A 1 202 ? 4.078 22.172 21.5 1 89.81 202 THR A N 1
ATOM 1611 C CA . THR A 1 202 ? 3.555 23.516 21.266 1 89.81 202 THR A CA 1
ATOM 1612 C C . THR A 1 202 ? 2.18 23.453 20.609 1 89.81 202 THR A C 1
ATOM 1614 O O . THR A 1 202 ? 1.829 22.438 19.984 1 89.81 202 THR A O 1
ATOM 1617 N N . LYS A 1 203 ? 1.425 24.484 20.75 1 87.38 203 LYS A N 1
ATOM 1618 C CA . LYS A 1 203 ? 0.063 24.578 20.234 1 87.38 203 LYS A CA 1
ATOM 1619 C C . LYS A 1 203 ? 0.055 24.547 18.703 1 87.38 203 LYS A C 1
ATOM 1621 O O . LYS A 1 203 ? -0.821 23.922 18.094 1 87.38 203 LYS A O 1
ATOM 1626 N N . TYR A 1 204 ? 1.02 25.125 18.109 1 87.75 204 TYR A N 1
ATOM 1627 C CA . TYR A 1 204 ? 1.042 25.266 16.656 1 87.75 204 TYR A CA 1
ATOM 1628 C C . TYR A 1 204 ? 1.391 23.953 15.984 1 87.75 204 TYR A C 1
ATOM 1630 O O . TYR A 1 204 ? 1.136 23.781 14.789 1 87.75 204 TYR A O 1
ATOM 1638 N N . CYS A 1 205 ? 1.913 23.031 16.719 1 91.12 205 CYS A N 1
ATOM 1639 C CA . CYS A 1 205 ? 2.232 21.703 16.172 1 91.12 205 CYS A CA 1
ATOM 1640 C C . CYS A 1 205 ? 1.238 20.672 16.672 1 91.12 205 CYS A C 1
ATOM 1642 O O . CYS A 1 205 ? 1.62 19.531 16.969 1 91.12 205 CYS A O 1
ATOM 1644 N N . GLY A 1 206 ? 0.059 21.141 16.734 1 87.94 206 GLY A N 1
ATOM 1645 C CA . GLY A 1 206 ? -0.983 20.203 17.141 1 87.94 206 GLY A CA 1
ATOM 1646 C C . GLY A 1 206 ? -1.21 19.094 16.156 1 87.94 206 GLY A C 1
ATOM 1647 O O . GLY A 1 206 ? -1.455 17.938 16.547 1 87.94 206 GLY A O 1
ATOM 1648 N N . GLY A 1 207 ? -1.043 19.375 14.867 1 87.94 207 GLY A N 1
ATOM 1649 C CA . GLY A 1 207 ? -1.166 18.359 13.836 1 87.94 207 GLY A CA 1
ATOM 1650 C C . GLY A 1 207 ? -0.089 17.297 13.922 1 87.94 207 GLY A C 1
ATOM 1651 O O . GLY A 1 207 ? -0.366 16.109 13.75 1 87.94 207 GLY A O 1
ATOM 1652 N N . VAL A 1 208 ? 1.071 17.719 14.281 1 92.25 208 VAL A N 1
ATOM 1653 C CA . VAL A 1 208 ? 2.205 16.812 14.414 1 92.25 208 VAL A CA 1
ATOM 1654 C C . VAL A 1 208 ? 1.996 15.906 15.617 1 92.25 208 VAL A C 1
ATOM 1656 O O . VAL A 1 208 ? 2.256 14.703 15.547 1 92.25 208 VAL A O 1
ATOM 1659 N N . ARG A 1 209 ? 1.522 16.453 16.656 1 91.06 209 ARG A N 1
ATOM 1660 C CA . ARG A 1 209 ? 1.271 15.695 17.859 1 91.06 209 ARG A CA 1
ATOM 1661 C C . ARG A 1 209 ? 0.213 14.625 17.625 1 91.06 209 ARG A C 1
ATOM 1663 O O . ARG A 1 209 ? 0.348 13.492 18.109 1 91.06 209 ARG A O 1
ATOM 1670 N N . ARG A 1 210 ? -0.8 14.977 16.922 1 87.88 210 ARG A N 1
ATOM 1671 C CA . ARG A 1 210 ? -1.857 14.023 16.609 1 87.88 210 ARG A CA 1
ATOM 1672 C C . ARG A 1 210 ? -1.331 12.891 15.727 1 87.88 210 ARG A C 1
ATOM 1674 O O . ARG A 1 210 ? -1.707 11.734 15.906 1 87.88 210 ARG A O 1
ATOM 1681 N N . PHE A 1 211 ? -0.48 13.195 14.898 1 90.38 211 PHE A N 1
ATOM 1682 C CA . PHE A 1 211 ? 0.092 12.195 14.008 1 90.38 211 PHE A CA 1
ATOM 1683 C C . PHE A 1 211 ? 1.042 11.273 14.766 1 90.38 211 PHE A C 1
ATOM 1685 O O . PHE A 1 211 ? 1.07 10.07 14.523 1 90.38 211 PHE A O 1
ATOM 1692 N N . VAL A 1 212 ? 1.827 11.844 15.625 1 90.75 212 VAL A N 1
ATOM 1693 C CA . VAL A 1 212 ? 2.73 11.039 16.438 1 90.75 212 VAL A CA 1
ATOM 1694 C C . VAL A 1 212 ? 1.924 10.078 17.312 1 90.75 212 VAL A C 1
ATOM 1696 O O . VAL A 1 212 ? 2.295 8.914 17.469 1 90.75 212 VAL A O 1
ATOM 1699 N N . ARG A 1 213 ? 0.87 10.578 17.828 1 89 213 ARG A N 1
ATOM 1700 C CA . ARG A 1 213 ? -0.002 9.719 18.625 1 89 213 ARG A CA 1
ATOM 1701 C C . ARG A 1 213 ? -0.57 8.586 17.781 1 89 213 ARG A C 1
ATOM 1703 O O . ARG A 1 213 ? -0.674 7.445 18.25 1 89 213 ARG A O 1
ATOM 1710 N N . GLN A 1 214 ? -0.888 8.93 16.641 1 88.69 214 GLN A N 1
ATOM 1711 C CA . GLN A 1 214 ? -1.401 7.91 15.719 1 88.69 214 GLN A CA 1
ATOM 1712 C C . GLN A 1 214 ? -0.345 6.848 15.43 1 88.69 214 GLN A C 1
ATOM 1714 O O . GLN A 1 214 ? -0.662 5.66 15.328 1 88.69 214 GLN A O 1
ATOM 1719 N N . ILE A 1 215 ? 0.871 7.203 15.281 1 90.25 215 ILE A N 1
ATOM 1720 C CA . ILE A 1 215 ? 1.973 6.277 15.031 1 90.25 215 ILE A CA 1
ATOM 1721 C C . ILE A 1 215 ? 2.141 5.348 16.234 1 90.25 215 ILE A C 1
ATOM 1723 O O . ILE A 1 215 ? 2.273 4.133 16.062 1 90.25 215 ILE A O 1
ATOM 1727 N N . LEU A 1 216 ? 2.055 5.867 17.422 1 90.25 216 LEU A N 1
ATOM 1728 C CA . LEU A 1 216 ? 2.252 5.082 18.641 1 90.25 216 LEU A CA 1
ATOM 1729 C C . LEU A 1 216 ? 1.1 4.105 18.844 1 90.25 216 LEU A C 1
ATOM 1731 O O . LEU A 1 216 ? 1.31 2.98 19.312 1 90.25 216 LEU A O 1
ATOM 1735 N N . LEU A 1 217 ? -0.047 4.512 18.406 1 90.12 217 LEU A N 1
ATOM 1736 C CA . LEU A 1 217 ? -1.214 3.648 18.562 1 90.12 217 LEU A CA 1
ATOM 1737 C C . LEU A 1 217 ? -1.202 2.527 17.531 1 90.12 217 LEU A C 1
ATOM 1739 O O . LEU A 1 217 ? -1.801 1.472 17.75 1 90.12 217 LEU A O 1
ATOM 1743 N N . THR A 1 218 ? -0.577 2.738 16.438 1 89.44 218 THR A N 1
ATOM 1744 C CA . THR A 1 218 ? -0.511 1.733 15.391 1 89.44 218 THR A CA 1
ATOM 1745 C C . THR A 1 218 ? 0.71 0.836 15.578 1 89.44 218 THR A C 1
ATOM 1747 O O . THR A 1 218 ? 0.887 -0.138 14.844 1 89.44 218 THR A O 1
ATOM 1750 N N . LEU A 1 219 ? 1.503 0.969 16.594 1 91.62 219 LEU A N 1
ATOM 1751 C CA . LEU A 1 219 ? 2.781 0.293 16.781 1 91.62 219 LEU A CA 1
ATOM 1752 C C . LEU A 1 219 ? 2.572 -1.151 17.219 1 91.62 219 LEU A C 1
ATOM 1754 O O . LEU A 1 219 ? 3.273 -2.055 16.75 1 91.62 219 LEU A O 1
ATOM 1758 N N . PRO A 1 220 ? 1.597 -1.485 17.953 1 90.94 220 PRO A N 1
ATOM 1759 C CA . PRO A 1 220 ? 1.515 -2.846 18.5 1 90.94 220 PRO A CA 1
ATOM 1760 C C . PRO A 1 220 ? 1.327 -3.9 17.406 1 90.94 220 PRO A C 1
ATOM 1762 O O . PRO A 1 220 ? 2.074 -4.883 17.359 1 90.94 220 PRO A O 1
ATOM 1765 N N . PRO A 1 221 ? 0.356 -3.752 16.562 1 89.25 221 PRO A N 1
ATOM 1766 C CA . PRO A 1 221 ? 0.26 -4.762 15.516 1 89.25 221 PRO A CA 1
ATOM 1767 C C . PRO A 1 221 ? 1.521 -4.84 14.656 1 89.25 221 PRO A C 1
ATOM 1769 O O . PRO A 1 221 ? 1.851 -5.906 14.133 1 89.25 221 PRO A O 1
ATOM 1772 N N . ILE A 1 222 ? 2.232 -3.771 14.445 1 91.56 222 ILE A N 1
ATOM 1773 C CA . ILE A 1 222 ? 3.471 -3.762 13.672 1 91.56 222 ILE A CA 1
ATOM 1774 C C . ILE A 1 222 ? 4.535 -4.582 14.398 1 91.56 222 ILE A C 1
ATOM 1776 O O . ILE A 1 222 ? 5.277 -5.34 13.766 1 91.56 222 ILE A O 1
ATOM 1780 N N . LEU A 1 223 ? 4.598 -4.441 15.719 1 92.75 223 LEU A N 1
ATOM 1781 C CA . LEU A 1 223 ? 5.57 -5.199 16.5 1 92.75 223 LEU A CA 1
ATOM 1782 C C . LEU A 1 223 ? 5.27 -6.695 16.438 1 92.75 223 LEU A C 1
ATOM 1784 O O . LEU A 1 223 ? 6.191 -7.516 16.406 1 92.75 223 LEU A O 1
ATOM 1788 N N . ASP A 1 224 ? 4.016 -7 16.328 1 91.56 224 ASP A N 1
ATOM 1789 C CA . ASP A 1 224 ? 3.645 -8.398 16.156 1 91.56 224 ASP A CA 1
ATOM 1790 C C . ASP A 1 224 ? 4.121 -8.945 14.82 1 91.56 224 ASP A C 1
ATOM 1792 O O . ASP A 1 224 ? 4.695 -10.031 14.75 1 91.56 224 ASP A O 1
ATOM 1796 N N . MET A 1 225 ? 3.861 -8.211 13.812 1 92.69 225 MET A N 1
ATOM 1797 C CA . MET A 1 225 ? 4.289 -8.656 12.492 1 92.69 225 MET A CA 1
ATOM 1798 C C . MET A 1 225 ? 5.809 -8.727 12.406 1 92.69 225 MET A C 1
ATOM 1800 O O . MET A 1 225 ? 6.355 -9.594 11.727 1 92.69 225 MET A O 1
ATOM 1804 N N . LEU A 1 226 ? 6.477 -7.809 13.102 1 93.75 226 LEU A N 1
ATOM 1805 C CA . LEU A 1 226 ? 7.938 -7.836 13.133 1 93.75 226 LEU A CA 1
ATOM 1806 C C . LEU A 1 226 ? 8.438 -9.078 13.852 1 93.75 226 LEU A C 1
ATOM 1808 O O . LEU A 1 226 ? 9.477 -9.641 13.492 1 93.75 226 LEU A O 1
ATOM 1812 N N . GLY A 1 227 ? 7.699 -9.508 14.906 1 93.12 227 GLY A N 1
ATOM 1813 C CA . GLY A 1 227 ? 8.055 -10.742 15.57 1 93.12 227 GLY A CA 1
ATOM 1814 C C . GLY A 1 227 ? 8.055 -11.945 14.641 1 93.12 227 GLY A C 1
ATOM 1815 O O . GLY A 1 227 ? 8.984 -12.75 14.656 1 93.12 227 GLY A O 1
ATOM 1816 N N . LEU A 1 228 ? 7.062 -12.031 13.828 1 92.75 228 LEU A N 1
ATOM 1817 C CA . LEU A 1 228 ? 6.977 -13.117 12.852 1 92.75 228 LEU A CA 1
ATOM 1818 C C . LEU A 1 228 ? 8.078 -12.992 11.797 1 92.75 228 LEU A C 1
ATOM 1820 O O . LEU A 1 228 ? 8.695 -13.984 11.414 1 92.75 228 LEU A O 1
ATOM 1824 N N . LEU A 1 229 ? 8.32 -11.805 11.391 1 94.31 229 LEU A N 1
ATOM 1825 C CA . LEU A 1 229 ? 9.367 -11.539 10.414 1 94.31 229 LEU A CA 1
ATOM 1826 C C . LEU A 1 229 ? 10.734 -11.953 10.953 1 94.31 229 LEU A C 1
ATOM 1828 O O . LEU A 1 229 ? 11.508 -12.625 10.266 1 94.31 229 LEU A O 1
ATOM 1832 N N . PHE A 1 230 ? 11.031 -11.586 12.172 1 95.38 230 PHE A N 1
ATOM 1833 C CA . PHE A 1 230 ? 12.312 -11.922 12.789 1 95.38 230 PHE A CA 1
ATOM 1834 C C . PHE A 1 230 ? 12.438 -13.422 12.992 1 95.38 230 PHE A C 1
ATOM 1836 O O . PHE A 1 230 ? 13.531 -13.984 12.898 1 95.38 230 PHE A O 1
ATOM 1843 N N . PHE A 1 231 ? 11.375 -14.078 13.234 1 94.06 231 PHE A N 1
ATOM 1844 C CA . PHE A 1 231 ? 11.398 -15.531 13.359 1 94.06 231 PHE A CA 1
ATOM 1845 C C . PHE A 1 231 ? 11.789 -16.188 12.039 1 94.06 231 PHE A C 1
ATOM 1847 O O . PHE A 1 231 ? 12.656 -17.062 12.008 1 94.06 231 PHE A O 1
ATOM 1854 N N . LEU A 1 232 ? 11.156 -15.719 11.016 1 94.94 232 LEU A N 1
ATOM 1855 C CA . LEU A 1 232 ? 11.461 -16.281 9.703 1 94.94 232 LEU A CA 1
ATOM 1856 C C . LEU A 1 232 ? 12.898 -15.984 9.305 1 94.94 232 LEU A C 1
ATOM 1858 O O . LEU A 1 232 ? 13.562 -16.812 8.695 1 94.94 232 LEU A O 1
ATOM 1862 N N . ILE A 1 233 ? 13.383 -14.805 9.641 1 96.44 233 ILE A N 1
ATOM 1863 C CA . ILE A 1 233 ? 14.773 -14.453 9.359 1 96.44 233 ILE A CA 1
ATOM 1864 C C . ILE A 1 233 ? 15.703 -15.391 10.117 1 96.44 233 ILE A C 1
ATOM 1866 O O . ILE A 1 233 ? 16.719 -15.844 9.57 1 96.44 233 ILE A O 1
ATOM 1870 N N . THR A 1 234 ? 15.359 -15.742 11.328 1 94.5 234 THR A N 1
ATOM 1871 C CA . THR A 1 234 ? 16.219 -16.609 12.133 1 94.5 234 THR A CA 1
ATOM 1872 C C . THR A 1 234 ? 16.25 -18.016 11.57 1 94.5 234 THR A C 1
ATOM 1874 O O . THR A 1 234 ? 17.281 -18.688 11.602 1 94.5 234 THR A O 1
ATOM 1877 N N . VAL A 1 235 ? 15.156 -18.469 11.008 1 94 235 VAL A N 1
ATOM 1878 C CA . VAL A 1 235 ? 15.117 -19.797 10.391 1 94 235 VAL A CA 1
ATOM 1879 C C . VAL A 1 235 ? 15.992 -19.812 9.133 1 94 235 VAL A C 1
ATOM 1881 O O . VAL A 1 235 ? 16.812 -20.719 8.953 1 94 235 VAL A O 1
ATOM 1884 N N . TYR A 1 236 ? 15.852 -18.812 8.344 1 96.88 236 TYR A N 1
ATOM 1885 C CA . TYR A 1 236 ? 16.672 -18.719 7.141 1 96.88 236 TYR A CA 1
ATOM 1886 C C . TYR A 1 236 ? 18.141 -18.484 7.496 1 96.88 236 TYR A C 1
ATOM 1888 O O . TYR A 1 236 ? 19.031 -18.938 6.781 1 96.88 236 TYR A O 1
ATOM 1896 N N . MET A 1 237 ? 18.344 -17.719 8.586 1 95.94 237 MET A N 1
ATOM 1897 C CA . MET A 1 237 ? 19.703 -17.469 9.062 1 95.94 237 MET A CA 1
ATOM 1898 C C . MET A 1 237 ? 20.422 -18.766 9.391 1 95.94 237 MET A C 1
ATOM 1900 O O . MET A 1 237 ? 21.547 -18.984 8.969 1 95.94 237 MET A O 1
ATOM 1904 N N . THR A 1 238 ? 19.734 -19.672 10.055 1 93.56 238 THR A N 1
ATOM 1905 C CA . THR A 1 238 ? 20.328 -20.953 10.43 1 93.56 238 THR A CA 1
ATOM 1906 C C . THR A 1 238 ? 20.578 -21.812 9.188 1 93.56 238 THR A C 1
ATOM 1908 O O . THR A 1 238 ? 21.656 -22.406 9.047 1 93.56 238 THR A O 1
ATOM 1911 N N . LEU A 1 239 ? 19.625 -21.812 8.305 1 94.62 239 LEU A N 1
ATOM 1912 C CA . LEU A 1 239 ? 19.781 -22.578 7.07 1 94.62 239 LEU A CA 1
ATOM 1913 C C . LEU A 1 239 ? 20.938 -22.031 6.234 1 94.62 239 LEU A C 1
ATOM 1915 O O . LEU A 1 239 ? 21.766 -22.797 5.738 1 94.62 239 LEU A O 1
ATOM 1919 N N . GLY A 1 240 ? 21.016 -20.719 6.105 1 95.5 240 GLY A N 1
ATOM 1920 C CA . GLY A 1 240 ? 22.078 -20.094 5.324 1 95.5 240 GLY A CA 1
ATOM 1921 C C . GLY A 1 240 ? 23.453 -20.297 5.918 1 95.5 240 GLY A C 1
ATOM 1922 O O . GLY A 1 240 ? 24.422 -20.5 5.184 1 95.5 240 GLY A O 1
ATOM 1923 N N . TYR A 1 241 ? 23.516 -20.234 7.211 1 94.38 241 TYR A N 1
ATOM 1924 C CA . TYR A 1 241 ? 24.781 -20.453 7.883 1 94.38 241 TYR A CA 1
ATOM 1925 C C . TYR A 1 241 ? 25.312 -21.859 7.605 1 94.38 241 TYR A C 1
ATOM 1927 O O . TYR A 1 241 ? 26.484 -22.031 7.242 1 94.38 241 TYR A O 1
ATOM 1935 N N . TYR A 1 242 ? 24.5 -22.906 7.676 1 93.12 242 TYR A N 1
ATOM 1936 C CA . TYR A 1 242 ? 24.938 -24.281 7.508 1 93.12 242 TYR A CA 1
ATOM 1937 C C . TYR A 1 242 ? 25.172 -24.609 6.035 1 93.12 242 TYR A C 1
ATOM 1939 O O . TYR A 1 242 ? 25.984 -25.484 5.703 1 93.12 242 TYR A O 1
ATOM 1947 N N . MET A 1 243 ? 24.578 -23.844 5.16 1 92.69 243 MET A N 1
ATOM 1948 C CA . MET A 1 243 ? 24.719 -24.141 3.738 1 92.69 243 MET A CA 1
ATOM 1949 C C . MET A 1 243 ? 25.875 -23.359 3.137 1 92.69 243 MET A C 1
ATOM 1951 O O . MET A 1 243 ? 26.625 -23.891 2.316 1 92.69 243 MET A O 1
ATOM 1955 N N . PHE A 1 244 ? 26.062 -22.078 3.562 1 93.81 244 PHE A N 1
ATOM 1956 C CA . PHE A 1 244 ? 26.938 -21.188 2.791 1 93.81 244 PHE A CA 1
ATOM 1957 C C . PHE A 1 244 ? 28.094 -20.688 3.648 1 93.81 244 PHE A C 1
ATOM 1959 O O . PHE A 1 244 ? 28.859 -19.828 3.215 1 93.81 244 PHE A O 1
ATOM 1966 N N . SER A 1 245 ? 28.406 -21.125 4.785 1 91 245 SER A N 1
ATOM 1967 C CA . SER A 1 245 ? 29.422 -20.578 5.684 1 91 245 SER A CA 1
ATOM 1968 C C . SER A 1 245 ? 30.812 -20.688 5.07 1 91 245 SER A C 1
ATOM 1970 O O . SER A 1 245 ? 31.641 -19.781 5.227 1 91 245 SER A O 1
ATOM 1972 N N . GLU A 1 246 ? 31.078 -21.672 4.266 1 88.75 246 GLU A N 1
ATOM 1973 C CA . GLU A 1 246 ? 32.406 -21.891 3.729 1 88.75 246 GLU A CA 1
ATOM 1974 C C . GLU A 1 246 ? 32.562 -21.25 2.352 1 88.75 246 GLU A C 1
ATOM 1976 O O . GLU A 1 246 ? 33.688 -20.906 1.949 1 88.75 246 GLU A O 1
ATOM 1981 N N . MET A 1 247 ? 31.562 -21.016 1.709 1 88.5 247 MET A N 1
ATOM 1982 C CA . MET A 1 247 ? 31.672 -20.594 0.314 1 88.5 247 MET A CA 1
ATOM 1983 C C . MET A 1 247 ? 31.328 -19.125 0.157 1 88.5 247 MET A C 1
ATOM 1985 O O . MET A 1 247 ? 31.719 -18.484 -0.824 1 88.5 247 MET A O 1
ATOM 1989 N N . ASN A 1 248 ? 30.641 -18.562 1.07 1 90.62 248 ASN A N 1
ATOM 1990 C CA . ASN A 1 248 ? 30.156 -17.188 0.985 1 90.62 248 ASN A CA 1
ATOM 1991 C C . ASN A 1 248 ? 30.516 -16.391 2.234 1 90.62 248 ASN A C 1
ATOM 1993 O O . ASN A 1 248 ? 30.047 -16.703 3.33 1 90.62 248 ASN A O 1
ATOM 1997 N N . ARG A 1 249 ? 31.266 -15.344 2.033 1 88.69 249 ARG A N 1
ATOM 1998 C CA . ARG A 1 249 ? 31.766 -14.523 3.135 1 88.69 249 ARG A CA 1
ATOM 1999 C C . ARG A 1 249 ? 30.609 -13.852 3.879 1 88.69 249 ARG A C 1
ATOM 2001 O O . ARG A 1 249 ? 30.734 -13.539 5.066 1 88.69 249 ARG A O 1
ATOM 2008 N N . ASN A 1 250 ? 29.469 -13.656 3.242 1 91.44 250 ASN A N 1
ATOM 2009 C CA . ASN A 1 250 ? 28.328 -12.992 3.85 1 91.44 250 ASN A CA 1
ATOM 2010 C C . ASN A 1 250 ? 27.625 -13.898 4.855 1 91.44 250 ASN A C 1
ATOM 2012 O O . ASN A 1 250 ? 26.812 -13.438 5.656 1 91.44 250 ASN A O 1
ATOM 2016 N N . PHE A 1 251 ? 28 -15.219 4.863 1 94.81 251 PHE A N 1
ATOM 2017 C CA . PHE A 1 251 ? 27.375 -16.172 5.762 1 94.81 251 PHE A CA 1
ATOM 2018 C C . PHE A 1 251 ? 28.406 -16.906 6.605 1 94.81 251 PHE A C 1
ATOM 2020 O O . PHE A 1 251 ? 28.219 -18.062 6.984 1 94.81 251 PHE A O 1
ATOM 2027 N N . SER A 1 252 ? 29.562 -16.25 6.902 1 92.19 252 SER A N 1
ATOM 2028 C CA . SER A 1 252 ? 30.672 -16.891 7.594 1 92.19 252 SER A CA 1
ATOM 2029 C C . SER A 1 252 ? 30.328 -17.172 9.055 1 92.19 252 SER A C 1
ATOM 2031 O O . SER A 1 252 ? 30.641 -18.234 9.578 1 92.19 252 SER A O 1
ATOM 2033 N N . THR A 1 253 ? 29.672 -16.172 9.695 1 91.81 253 THR A N 1
ATOM 2034 C CA . THR A 1 253 ? 29.234 -16.328 11.07 1 91.81 253 THR A CA 1
ATOM 2035 C C . THR A 1 253 ? 27.719 -16.172 11.172 1 91.81 253 THR A C 1
ATOM 2037 O O . THR A 1 253 ? 27.062 -15.766 10.211 1 91.81 253 THR A O 1
ATOM 2040 N N . LEU A 1 254 ? 27.219 -16.625 12.336 1 92.38 254 LEU A N 1
ATOM 2041 C CA . LEU A 1 254 ? 25.797 -16.484 12.555 1 92.38 254 LEU A CA 1
ATOM 2042 C C . LEU A 1 254 ? 25.375 -15.008 12.547 1 92.38 254 LEU A C 1
ATOM 2044 O O . LEU A 1 254 ? 24.328 -14.656 12.008 1 92.38 254 LEU A O 1
ATOM 2048 N N . GLN A 1 255 ? 26.234 -14.164 13.086 1 92.5 255 GLN A N 1
ATOM 2049 C CA . GLN A 1 255 ? 25.938 -12.727 13.109 1 92.5 255 GLN A CA 1
ATOM 2050 C C . GLN A 1 255 ? 25.984 -12.141 11.703 1 92.5 255 GLN A C 1
ATOM 2052 O O . GLN A 1 255 ? 25.109 -11.336 11.344 1 92.5 255 GLN A O 1
ATOM 2057 N N . ASP A 1 256 ? 26.938 -12.586 10.922 1 93.5 256 ASP A N 1
ATOM 2058 C CA . ASP A 1 256 ? 27.031 -12.102 9.547 1 93.5 256 ASP A CA 1
ATOM 2059 C C . ASP A 1 256 ? 25.828 -12.578 8.719 1 93.5 256 ASP A C 1
ATOM 2061 O O . ASP A 1 256 ? 25.344 -11.844 7.859 1 93.5 256 ASP A O 1
ATOM 2065 N N . SER A 1 257 ? 25.453 -13.789 9.008 1 95.81 257 SER A N 1
ATOM 2066 C CA . SER A 1 257 ? 24.297 -14.32 8.289 1 95.81 257 SER A CA 1
ATOM 2067 C C . SER A 1 257 ? 23.047 -13.523 8.617 1 95.81 257 SER A C 1
ATOM 2069 O O . SER A 1 257 ? 22.25 -13.219 7.727 1 95.81 257 SER A O 1
ATOM 2071 N N . PHE A 1 258 ? 22.938 -13.164 9.836 1 96 258 PHE A N 1
ATOM 2072 C CA . PHE A 1 258 ? 21.766 -12.391 10.25 1 96 258 PHE A CA 1
ATOM 2073 C C . PHE A 1 258 ? 21.781 -11.016 9.594 1 96 258 PHE A C 1
ATOM 2075 O O . PHE A 1 258 ? 20.766 -10.57 9.047 1 96 258 PHE A O 1
ATOM 2082 N N . VAL A 1 259 ? 22.891 -10.336 9.688 1 95.62 259 VAL A N 1
ATOM 2083 C CA . VAL A 1 259 ? 23 -8.992 9.141 1 95.62 259 VAL A CA 1
ATOM 2084 C C . VAL A 1 259 ? 22.781 -9.031 7.633 1 95.62 259 VAL A C 1
ATOM 2086 O O . VAL A 1 259 ? 22.078 -8.18 7.078 1 95.62 259 VAL A O 1
ATOM 2089 N N . SER A 1 260 ? 23.281 -10.047 6.965 1 95.94 260 SER A N 1
ATOM 2090 C CA . SER A 1 260 ? 23.125 -10.164 5.52 1 95.94 260 SER A CA 1
ATOM 2091 C C . SER A 1 26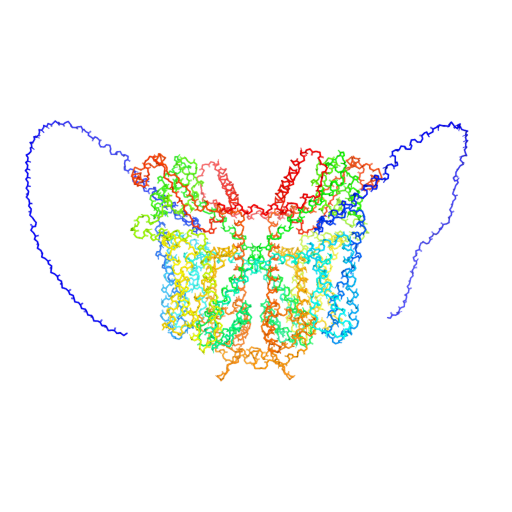0 ? 21.672 -10.375 5.133 1 95.94 260 SER A C 1
ATOM 2093 O O . SER A 1 260 ? 21.188 -9.789 4.164 1 95.94 260 SER A O 1
ATOM 2095 N N . LEU A 1 261 ? 21.016 -11.188 5.91 1 97.5 261 LEU A N 1
ATOM 2096 C CA . LEU A 1 261 ? 19.609 -11.453 5.613 1 97.5 261 LEU A CA 1
ATOM 2097 C C . LEU A 1 261 ? 18.75 -10.242 5.965 1 97.5 261 LEU A C 1
ATOM 2099 O O . LEU A 1 261 ? 17.75 -9.984 5.305 1 97.5 261 LEU A O 1
ATOM 2103 N N . PHE A 1 262 ? 19.172 -9.531 7 1 96.56 262 PHE A N 1
ATOM 2104 C CA . PHE A 1 262 ? 18.469 -8.297 7.348 1 96.56 262 PHE A CA 1
ATOM 2105 C C . PHE A 1 262 ? 18.578 -7.273 6.227 1 96.56 262 PHE A C 1
ATOM 2107 O O . PHE A 1 262 ? 17.609 -6.613 5.879 1 96.56 262 PHE A O 1
ATOM 2114 N N . VAL A 1 263 ? 19.75 -7.156 5.688 1 96.25 263 VAL A N 1
ATOM 2115 C CA . VAL A 1 263 ? 19.969 -6.242 4.57 1 96.25 263 VAL A CA 1
ATOM 2116 C C . VAL A 1 263 ? 19.219 -6.746 3.336 1 96.25 263 VAL A C 1
ATOM 2118 O O . VAL A 1 263 ? 18.672 -5.949 2.568 1 96.25 263 VAL A O 1
ATOM 2121 N N . LEU A 1 264 ? 19.156 -8.07 3.189 1 96.56 264 LEU A N 1
ATOM 2122 C CA . LEU A 1 264 ? 18.484 -8.664 2.041 1 96.56 264 LEU A CA 1
ATOM 2123 C C . LEU A 1 264 ? 16.984 -8.383 2.092 1 96.56 264 LEU A C 1
ATOM 2125 O O . LEU A 1 264 ? 16.328 -8.328 1.053 1 96.56 264 LEU A O 1
ATOM 2129 N N . LEU A 1 265 ? 16.5 -8.172 3.25 1 95 265 LEU A N 1
ATOM 2130 C CA . LEU A 1 265 ? 15.102 -7.793 3.402 1 95 265 LEU A CA 1
ATOM 2131 C C . LEU A 1 265 ? 14.805 -6.492 2.658 1 95 265 LEU A C 1
ATOM 2133 O O . LEU A 1 265 ? 13.711 -6.316 2.125 1 95 265 LEU A O 1
ATOM 2137 N N . THR A 1 266 ? 15.758 -5.605 2.541 1 92.19 266 THR A N 1
ATOM 2138 C CA . THR A 1 266 ? 15.617 -4.328 1.848 1 92.19 266 THR A CA 1
ATOM 2139 C C . THR A 1 266 ? 16.047 -4.457 0.389 1 92.19 266 THR A C 1
ATOM 2141 O O . THR A 1 266 ? 15.992 -3.482 -0.367 1 92.19 266 THR A O 1
ATOM 2144 N N . THR A 1 267 ? 16.469 -5.602 -0.064 1 93.62 267 THR A N 1
ATOM 2145 C CA . THR A 1 267 ? 16.906 -5.926 -1.415 1 93.62 267 THR A CA 1
ATOM 2146 C C . THR A 1 267 ? 18.156 -5.125 -1.782 1 93.62 267 THR A C 1
ATOM 2148 O O . THR A 1 267 ? 18.562 -5.098 -2.945 1 93.62 267 THR A O 1
ATOM 2151 N N . ALA A 1 268 ? 18.828 -4.496 -0.815 1 93.44 268 ALA A N 1
ATOM 2152 C CA . ALA A 1 268 ? 19.938 -3.596 -1.11 1 93.44 268 ALA A CA 1
ATOM 2153 C C . ALA A 1 268 ? 21.188 -4.379 -1.498 1 93.44 268 ALA A C 1
ATOM 2155 O O . ALA A 1 268 ? 22.047 -3.879 -2.236 1 93.44 268 ALA A O 1
ATOM 2156 N N . ASN A 1 269 ? 21.344 -5.609 -1 1 93.12 269 ASN A N 1
ATOM 2157 C CA . ASN A 1 269 ? 22.562 -6.363 -1.306 1 93.12 269 ASN A CA 1
ATOM 2158 C C . ASN A 1 269 ? 22.297 -7.461 -2.332 1 93.12 269 ASN A C 1
ATOM 2160 O O . ASN A 1 269 ? 23.156 -8.312 -2.572 1 93.12 269 ASN A O 1
ATOM 2164 N N . PHE A 1 270 ? 21.109 -7.516 -2.854 1 93.81 270 PHE A N 1
ATOM 2165 C CA . PHE A 1 270 ? 20.797 -8.461 -3.92 1 93.81 270 PHE A CA 1
ATOM 2166 C C . PHE A 1 270 ? 21.125 -7.859 -5.285 1 93.81 270 PHE A C 1
ATOM 2168 O O . PHE A 1 270 ? 20.797 -6.707 -5.555 1 93.81 270 PHE A O 1
ATOM 2175 N N . PRO A 1 271 ? 21.766 -8.547 -6.145 1 93.38 271 PRO A N 1
ATOM 2176 C CA . PRO A 1 271 ? 22.109 -9.977 -6.156 1 93.38 271 PRO A CA 1
ATOM 2177 C C . PRO A 1 271 ? 23.516 -10.258 -5.652 1 93.38 271 PRO A C 1
ATOM 2179 O O . PRO A 1 271 ? 23.984 -11.398 -5.711 1 93.38 271 PRO A O 1
ATOM 2182 N N . ASP A 1 272 ? 24.188 -9.312 -5.133 1 91.62 272 ASP A N 1
ATOM 2183 C CA . ASP A 1 272 ? 25.578 -9.453 -4.738 1 91.62 272 ASP A CA 1
ATOM 2184 C C . ASP A 1 272 ? 25.75 -10.539 -3.678 1 91.62 272 ASP A C 1
ATOM 2186 O O . ASP A 1 272 ? 26.75 -11.266 -3.67 1 91.62 272 ASP A O 1
ATOM 2190 N N . VAL A 1 273 ? 24.781 -10.688 -2.82 1 93.38 273 VAL A N 1
ATOM 2191 C CA . VAL A 1 273 ? 24.859 -11.648 -1.72 1 93.38 273 VAL A CA 1
ATOM 2192 C C . VAL A 1 273 ? 24.672 -13.062 -2.254 1 93.38 273 VAL A C 1
ATOM 2194 O O . VAL A 1 273 ? 25.203 -14.023 -1.688 1 93.38 273 VAL A O 1
ATOM 2197 N N . MET A 1 274 ? 23.984 -13.289 -3.322 1 94.81 274 MET A N 1
ATOM 2198 C CA . MET A 1 274 ? 23.672 -14.602 -3.881 1 94.81 274 MET A CA 1
ATOM 2199 C C . MET A 1 274 ? 24.766 -15.055 -4.848 1 94.81 274 MET A C 1
ATOM 2201 O O . MET A 1 274 ? 25.016 -16.25 -4.992 1 94.81 274 MET A O 1
ATOM 2205 N N . MET A 1 275 ? 25.547 -14.172 -5.477 1 92.75 275 MET A N 1
ATOM 2206 C CA . MET A 1 275 ? 26.375 -14.438 -6.648 1 92.75 275 MET A CA 1
ATOM 2207 C C . MET A 1 275 ? 27.547 -15.359 -6.293 1 92.75 275 MET A C 1
ATOM 2209 O O . MET A 1 275 ? 27.875 -16.281 -7.051 1 92.75 275 MET A O 1
ATOM 2213 N N . PRO A 1 276 ? 28.156 -15.148 -5.117 1 90.75 276 PRO A N 1
ATOM 2214 C CA . PRO A 1 276 ? 29.234 -16.078 -4.789 1 90.75 276 PRO A CA 1
ATOM 2215 C C . PRO A 1 276 ? 28.75 -17.531 -4.672 1 90.75 276 PRO A C 1
ATOM 2217 O O . PRO A 1 276 ? 29.453 -18.453 -5.086 1 90.75 276 PRO A O 1
ATOM 2220 N N . SER A 1 277 ? 27.609 -17.703 -4.098 1 92.62 277 SER A N 1
ATOM 2221 C CA . SER A 1 277 ? 27.031 -19.047 -3.996 1 92.62 277 SER A CA 1
ATOM 2222 C C . SER A 1 277 ? 26.531 -19.531 -5.348 1 92.62 277 SER A C 1
ATOM 2224 O O . SER A 1 277 ? 26.656 -20.703 -5.676 1 92.62 277 SER A O 1
ATOM 2226 N N . TYR A 1 278 ? 26.031 -18.625 -6.137 1 92.81 278 TYR A N 1
ATOM 2227 C CA . TYR A 1 278 ? 25.5 -18.938 -7.461 1 92.81 278 TYR A CA 1
ATOM 2228 C C . TYR A 1 278 ? 26.609 -19.359 -8.414 1 92.81 278 TYR A C 1
ATOM 2230 O O . TYR A 1 278 ? 26.375 -20.172 -9.305 1 92.81 278 TYR A O 1
ATOM 2238 N N . SER A 1 279 ? 27.875 -18.844 -8.266 1 89.88 279 SER A N 1
ATOM 2239 C CA . SER A 1 279 ? 29.016 -19.172 -9.117 1 89.88 279 SER A CA 1
ATOM 2240 C C . SER A 1 279 ? 29.469 -20.625 -8.898 1 89.88 279 SER A C 1
ATOM 2242 O O . SER A 1 279 ? 30 -21.25 -9.805 1 89.88 279 SER A O 1
ATOM 2244 N N . ARG A 1 280 ? 29.172 -21.141 -7.699 1 91.19 280 ARG A N 1
ATOM 2245 C CA . ARG A 1 280 ? 29.562 -22.5 -7.387 1 91.19 280 ARG A CA 1
ATOM 2246 C C . ARG A 1 280 ? 28.531 -23.5 -7.883 1 91.19 280 ARG A C 1
ATOM 2248 O O . ARG A 1 280 ? 28.875 -24.484 -8.539 1 91.19 280 ARG A O 1
ATOM 2255 N N . ASN A 1 281 ? 27.359 -23.203 -7.488 1 93.12 281 ASN A N 1
ATOM 2256 C CA . ASN A 1 281 ? 26.219 -24.016 -7.906 1 93.12 281 ASN A CA 1
ATOM 2257 C C . ASN A 1 281 ? 24.984 -23.172 -8.172 1 93.12 281 ASN A C 1
ATOM 2259 O O . ASN A 1 281 ? 24.531 -22.438 -7.289 1 93.12 281 ASN A O 1
ATOM 2263 N N . LYS A 1 282 ? 24.375 -23.312 -9.352 1 93.12 282 LYS A N 1
ATOM 2264 C CA . LYS A 1 282 ? 23.25 -22.484 -9.773 1 93.12 282 LYS A CA 1
ATOM 2265 C C . LYS A 1 282 ? 21.984 -22.844 -8.992 1 93.12 282 LYS A C 1
ATOM 2267 O O . LYS A 1 282 ? 21.062 -22.016 -8.883 1 93.12 282 LYS A O 1
ATOM 2272 N N . TRP A 1 283 ? 21.922 -23.969 -8.336 1 93 283 TRP A N 1
ATOM 2273 C CA . TRP A 1 283 ? 20.734 -24.391 -7.609 1 93 283 TRP A CA 1
ATOM 2274 C C . TRP A 1 283 ? 20.625 -23.641 -6.277 1 93 283 TRP A C 1
ATOM 2276 O O . TRP A 1 283 ? 19.547 -23.609 -5.668 1 93 283 TRP A O 1
ATOM 2286 N N . TYR A 1 284 ? 21.75 -23.078 -5.824 1 94.94 284 TYR A N 1
ATOM 2287 C CA . TYR A 1 284 ? 21.719 -22.344 -4.559 1 94.94 284 TYR A CA 1
ATOM 2288 C C . TYR A 1 284 ? 20.875 -21.078 -4.68 1 94.94 284 TYR A C 1
ATOM 2290 O O . TYR A 1 284 ? 20.5 -20.469 -3.67 1 94.94 284 TYR A O 1
ATOM 2298 N N . ALA A 1 285 ? 20.547 -20.734 -5.977 1 96.06 285 ALA A N 1
ATOM 2299 C CA . ALA A 1 285 ? 19.688 -19.562 -6.191 1 96.06 285 ALA A CA 1
ATOM 2300 C C . ALA A 1 285 ? 18.297 -19.781 -5.602 1 96.06 285 ALA A C 1
ATOM 2302 O O . ALA A 1 285 ? 17.609 -18.828 -5.25 1 96.06 285 ALA A O 1
ATOM 2303 N N . ILE A 1 286 ? 17.922 -21.062 -5.367 1 95.81 286 ILE A N 1
ATOM 2304 C CA . ILE A 1 286 ? 16.609 -21.375 -4.84 1 95.81 286 ILE A CA 1
ATOM 2305 C C . ILE A 1 286 ? 16.469 -20.844 -3.416 1 95.81 286 ILE A C 1
ATOM 2307 O O . ILE A 1 286 ? 15.398 -20.375 -3.018 1 95.81 286 ILE A O 1
ATOM 2311 N N . TYR A 1 287 ? 17.594 -20.859 -2.615 1 96.12 287 TYR A N 1
ATOM 2312 C CA . TYR A 1 287 ? 17.594 -20.344 -1.248 1 96.12 287 TYR A CA 1
ATOM 2313 C C . TYR A 1 287 ? 17.25 -18.859 -1.221 1 96.12 287 TYR A C 1
ATOM 2315 O O . TYR A 1 287 ? 16.359 -18.438 -0.473 1 96.12 287 TYR A O 1
ATOM 2323 N N . PHE A 1 288 ? 17.812 -18.078 -2.064 1 97.38 288 PHE A N 1
ATOM 2324 C CA . PHE A 1 288 ? 17.641 -16.641 -2.062 1 97.38 288 PHE A CA 1
ATOM 2325 C C . PHE A 1 288 ? 16.312 -16.25 -2.68 1 97.38 288 PHE A C 1
ATOM 2327 O O . PHE A 1 288 ? 15.648 -15.32 -2.207 1 97.38 288 PHE A O 1
ATOM 2334 N N . VAL A 1 289 ? 15.898 -16.969 -3.725 1 96.5 289 VAL A N 1
ATOM 2335 C CA . VAL A 1 289 ? 14.625 -16.688 -4.371 1 96.5 289 VAL A CA 1
ATOM 2336 C C . VAL A 1 289 ? 13.484 -16.984 -3.4 1 96.5 289 VAL A C 1
ATOM 2338 O O . VAL A 1 289 ? 12.531 -16.203 -3.295 1 96.5 289 VAL A O 1
ATOM 2341 N N . SER A 1 290 ? 13.633 -18.109 -2.688 1 96.31 290 SER A N 1
ATOM 2342 C CA . SER A 1 290 ? 12.602 -18.453 -1.714 1 96.31 290 SER A CA 1
ATOM 2343 C C . SER A 1 290 ? 12.531 -17.422 -0.593 1 96.31 290 SER A C 1
ATOM 2345 O O . SER A 1 290 ? 11.445 -17.078 -0.123 1 96.31 290 SER A O 1
ATOM 2347 N N . TYR A 1 291 ? 13.656 -16.938 -0.138 1 96.81 291 TYR A N 1
ATOM 2348 C CA . TYR A 1 291 ? 13.695 -15.906 0.898 1 96.81 291 TYR A CA 1
ATOM 2349 C C . TYR A 1 291 ? 13 -14.633 0.433 1 96.81 291 TYR A C 1
ATOM 2351 O O . TYR A 1 291 ? 12.172 -14.07 1.152 1 96.81 291 TYR A O 1
ATOM 2359 N N . LEU A 1 292 ? 13.297 -14.18 -0.748 1 97.25 292 LEU A N 1
ATOM 2360 C CA . LEU A 1 292 ? 12.75 -12.938 -1.271 1 97.25 292 LEU A CA 1
ATOM 2361 C C . LEU A 1 292 ? 11.258 -13.062 -1.534 1 97.25 292 LEU A C 1
ATOM 2363 O O . LEU A 1 292 ? 10.492 -12.125 -1.286 1 97.25 292 LEU A O 1
ATOM 2367 N N . CYS A 1 293 ? 10.797 -14.18 -2.023 1 94.5 293 CYS A N 1
ATOM 2368 C CA . CYS A 1 293 ? 9.375 -14.383 -2.264 1 94.5 293 CYS A CA 1
ATOM 2369 C C . CYS A 1 293 ? 8.594 -14.367 -0.955 1 94.5 293 CYS A C 1
ATOM 2371 O O . CYS A 1 293 ? 7.551 -13.711 -0.856 1 94.5 293 CYS A O 1
ATOM 2373 N N . THR A 1 294 ? 9.188 -14.992 0.032 1 93.5 294 THR A N 1
ATOM 2374 C CA . THR A 1 294 ? 8.492 -15.102 1.312 1 93.5 294 THR A CA 1
ATOM 2375 C C . THR A 1 294 ? 8.539 -13.773 2.064 1 93.5 294 THR A C 1
ATOM 2377 O O . THR A 1 294 ? 7.508 -13.289 2.541 1 93.5 294 THR A O 1
ATOM 2380 N N . MET A 1 295 ? 9.695 -13.195 2.107 1 94.69 295 MET A N 1
ATOM 2381 C CA . MET A 1 295 ? 9.891 -12.016 2.945 1 94.69 295 MET A CA 1
ATOM 2382 C C . MET A 1 295 ? 9.414 -10.75 2.232 1 94.69 295 MET A C 1
ATOM 2384 O O . MET A 1 295 ? 8.625 -9.984 2.785 1 94.69 295 MET A O 1
ATOM 2388 N N . LEU A 1 296 ? 9.773 -10.508 1.018 1 91.31 296 LEU A N 1
ATOM 2389 C CA . LEU A 1 296 ? 9.523 -9.273 0.294 1 91.31 296 LEU A CA 1
ATOM 2390 C C . LEU A 1 296 ? 8.117 -9.258 -0.298 1 91.31 296 LEU A C 1
ATOM 2392 O O . LEU A 1 296 ? 7.367 -8.305 -0.108 1 91.31 296 LEU A O 1
ATOM 2396 N N . TYR A 1 297 ? 7.699 -10.305 -0.854 1 90.25 297 TYR A N 1
ATOM 2397 C CA . TYR A 1 297 ? 6.488 -10.258 -1.661 1 90.25 297 TYR A CA 1
ATOM 2398 C C . TYR A 1 297 ? 5.285 -10.766 -0.872 1 90.25 297 TYR A C 1
ATOM 2400 O O . TYR A 1 297 ? 4.137 -10.492 -1.236 1 90.25 297 TYR A O 1
ATOM 2408 N N . VAL A 1 298 ? 5.562 -11.469 0.229 1 89.38 298 VAL A N 1
ATOM 2409 C CA . VAL A 1 298 ? 4.426 -11.93 1.02 1 89.38 298 VAL A CA 1
ATOM 2410 C C . VAL A 1 298 ? 4.398 -11.195 2.359 1 89.38 298 VAL A C 1
ATOM 2412 O O . VAL A 1 298 ? 3.455 -10.453 2.648 1 89.38 298 VAL A O 1
ATOM 2415 N N . MET A 1 299 ? 5.48 -11.32 3.125 1 90.75 299 MET A N 1
ATOM 2416 C CA . MET A 1 299 ? 5.48 -10.828 4.5 1 90.75 299 MET A CA 1
ATOM 2417 C C . MET A 1 299 ? 5.395 -9.305 4.527 1 90.75 299 MET A C 1
ATOM 2419 O O . MET A 1 299 ? 4.656 -8.734 5.332 1 90.75 299 MET A O 1
ATOM 2423 N N . MET A 1 300 ? 6.102 -8.633 3.715 1 90.38 300 MET A N 1
ATOM 2424 C CA . MET A 1 300 ? 6.07 -7.176 3.719 1 90.38 300 MET A CA 1
ATOM 2425 C C . MET A 1 300 ? 4.711 -6.66 3.266 1 90.38 300 MET A C 1
ATOM 2427 O O . MET A 1 300 ? 4.234 -5.633 3.76 1 90.38 300 MET A O 1
ATOM 2431 N N . ASN A 1 301 ? 4.121 -7.328 2.367 1 88.31 301 ASN A N 1
ATOM 2432 C CA . ASN A 1 301 ? 2.789 -6.934 1.924 1 88.31 301 ASN A CA 1
ATOM 2433 C C . ASN A 1 301 ? 1.738 -7.207 2.994 1 88.31 301 ASN A C 1
ATOM 2435 O O . ASN A 1 301 ? 0.788 -6.441 3.148 1 88.31 301 ASN A O 1
ATOM 2439 N N . LEU A 1 302 ? 2.033 -8.273 3.674 1 86.81 302 LEU A N 1
ATOM 2440 C CA . LEU A 1 302 ? 1.143 -8.562 4.793 1 86.81 302 LEU A CA 1
ATOM 2441 C C . LEU A 1 302 ? 1.272 -7.496 5.879 1 86.81 302 LEU A C 1
ATOM 2443 O O . LEU A 1 302 ? 0.272 -7.074 6.461 1 86.81 302 LEU A O 1
ATOM 2447 N N . MET A 1 303 ? 2.424 -7.117 6.074 1 89.56 303 MET A N 1
ATOM 2448 C CA . MET A 1 303 ? 2.668 -6.078 7.07 1 89.56 303 MET A CA 1
ATOM 2449 C C . MET A 1 303 ? 1.986 -4.773 6.676 1 89.56 303 MET A C 1
ATOM 2451 O O . MET A 1 303 ? 1.325 -4.137 7.5 1 89.56 303 MET A O 1
ATOM 2455 N N . LEU A 1 304 ? 2.09 -4.398 5.504 1 89.75 304 LEU A N 1
ATOM 2456 C CA . LEU A 1 304 ? 1.449 -3.184 5.008 1 89.75 304 LEU A CA 1
ATOM 2457 C C . LEU A 1 304 ? -0.066 -3.27 5.156 1 89.75 304 LEU A C 1
ATOM 2459 O O . LEU A 1 304 ? -0.712 -2.289 5.535 1 89.75 304 LEU A O 1
ATOM 2463 N N . ALA A 1 305 ? -0.583 -4.406 4.898 1 88.44 305 ALA A N 1
ATOM 2464 C CA . ALA A 1 305 ? -2.027 -4.598 4.969 1 88.44 305 ALA A CA 1
ATOM 2465 C C . ALA A 1 305 ? -2.525 -4.477 6.406 1 88.44 305 ALA A C 1
ATOM 2467 O O . ALA A 1 305 ? -3.545 -3.83 6.664 1 88.44 305 ALA A O 1
ATOM 2468 N N . VAL A 1 306 ? -1.812 -5.066 7.297 1 87.94 306 VAL A N 1
ATOM 2469 C CA . VAL A 1 306 ? -2.209 -5.023 8.695 1 87.94 306 VAL A CA 1
ATOM 2470 C C . VAL A 1 306 ? -2.107 -3.594 9.227 1 87.94 306 VAL A C 1
ATOM 2472 O O . VAL A 1 306 ? -2.99 -3.127 9.945 1 87.94 306 VAL A O 1
ATOM 2475 N N . VAL A 1 307 ? -1.091 -2.906 8.844 1 89.12 307 VAL A N 1
ATOM 2476 C CA . VAL A 1 307 ? -0.896 -1.529 9.289 1 89.12 307 VAL A CA 1
ATOM 2477 C C . VAL A 1 307 ? -1.984 -0.637 8.695 1 89.12 307 VAL A C 1
ATOM 2479 O O . VAL A 1 307 ? -2.531 0.227 9.391 1 89.12 307 VAL A O 1
ATOM 2482 N N . ASN A 1 308 ? -2.26 -0.827 7.473 1 88.12 308 ASN A N 1
ATOM 2483 C CA . ASN A 1 308 ? -3.291 -0.031 6.816 1 88.12 308 ASN A CA 1
ATOM 2484 C C . ASN A 1 308 ? -4.648 -0.213 7.488 1 88.12 308 ASN A C 1
ATOM 2486 O O . ASN A 1 308 ? -5.395 0.752 7.66 1 88.12 308 ASN A O 1
ATOM 2490 N N . GLU A 1 309 ? -4.902 -1.311 7.852 1 84.88 309 GLU A N 1
ATOM 2491 C CA . GLU A 1 309 ? -6.188 -1.577 8.492 1 84.88 309 GLU A CA 1
ATOM 2492 C C . GLU A 1 309 ? -6.258 -0.946 9.875 1 84.88 309 GLU A C 1
ATOM 2494 O O . GLU A 1 309 ? -7.285 -0.378 10.258 1 84.88 309 GLU A O 1
ATOM 2499 N N . THR A 1 310 ? -5.242 -1.149 10.578 1 86.19 310 THR A N 1
ATOM 2500 C CA . THR A 1 310 ? -5.215 -0.557 11.914 1 86.19 310 THR A CA 1
ATOM 2501 C C . THR A 1 310 ? -5.277 0.966 11.828 1 86.19 310 THR A C 1
ATOM 2503 O O . THR A 1 310 ? -5.965 1.609 12.625 1 86.19 310 THR A O 1
ATOM 2506 N N . PHE A 1 311 ? -4.598 1.489 10.836 1 87.25 311 PHE A N 1
ATOM 2507 C CA . PHE A 1 311 ? -4.582 2.936 10.656 1 87.25 311 PHE A CA 1
ATOM 2508 C C . PHE A 1 311 ? -5.977 3.455 10.32 1 87.25 311 PHE A C 1
ATOM 2510 O O . PHE A 1 311 ? -6.418 4.469 10.867 1 87.25 311 PHE A O 1
ATOM 2517 N N . THR A 1 312 ? -6.664 2.803 9.484 1 83.88 312 THR A N 1
ATOM 2518 C CA . THR A 1 312 ? -8.008 3.211 9.086 1 83.88 312 THR A CA 1
ATOM 2519 C C . THR A 1 312 ? -8.977 3.117 10.258 1 83.88 312 THR A C 1
ATOM 2521 O O . THR A 1 312 ? -9.82 3.998 10.445 1 83.88 312 THR A O 1
ATOM 2524 N N . PHE A 1 313 ? -8.844 2.123 11.016 1 84.31 313 PHE A N 1
ATOM 2525 C CA . PHE A 1 313 ? -9.695 1.94 12.188 1 84.31 313 PHE A CA 1
ATOM 2526 C C . PHE A 1 313 ? -9.453 3.043 13.211 1 84.31 313 PHE A C 1
ATOM 2528 O O . PHE A 1 313 ? -10.406 3.588 13.773 1 84.31 313 PHE A O 1
ATOM 2535 N N . ARG A 1 314 ? -8.234 3.34 13.367 1 86.62 314 ARG A N 1
ATOM 2536 C CA . ARG A 1 314 ? -7.898 4.348 14.367 1 86.62 314 ARG A CA 1
ATOM 2537 C C . ARG A 1 314 ? -8.328 5.738 13.906 1 86.62 314 ARG A C 1
ATOM 2539 O O . ARG A 1 314 ? -8.711 6.574 14.727 1 86.62 314 ARG A O 1
ATOM 2546 N N . GLU A 1 315 ? -8.32 5.984 12.641 1 84.56 315 GLU A N 1
ATOM 2547 C CA . GLU A 1 315 ? -8.781 7.266 12.109 1 84.56 315 GLU A CA 1
ATOM 2548 C C . GLU A 1 315 ? -10.281 7.445 12.32 1 84.56 315 GLU A C 1
ATOM 2550 O O . GLU A 1 315 ? -10.742 8.547 12.633 1 84.56 315 GLU A O 1
ATOM 2555 N N . ARG A 1 316 ? -10.984 6.43 12.195 1 85.12 316 ARG A N 1
ATOM 2556 C CA . ARG A 1 316 ? -12.43 6.48 12.422 1 85.12 316 ARG A CA 1
ATOM 2557 C C . ARG A 1 316 ? -12.742 6.656 13.898 1 85.12 316 ARG A C 1
ATOM 2559 O O . ARG A 1 316 ? -13.648 7.41 14.266 1 85.12 316 ARG A O 1
ATOM 2566 N N . ASP A 1 317 ? -12 5.984 14.648 1 88.06 317 ASP A N 1
ATOM 2567 C CA . ASP A 1 317 ? -12.195 6.078 16.094 1 88.06 317 ASP A CA 1
ATOM 2568 C C . ASP A 1 317 ? -11.852 7.477 16.594 1 88.06 317 ASP A C 1
ATOM 2570 O O . ASP A 1 317 ? -12.508 7.992 17.516 1 88.06 317 ASP A O 1
ATOM 2574 N N . LYS A 1 318 ? -10.922 8.047 16.016 1 87.38 318 LYS A N 1
ATOM 2575 C CA . LYS A 1 318 ? -10.539 9.398 16.391 1 87.38 318 LYS A CA 1
ATOM 2576 C C . LYS A 1 318 ? -11.633 10.398 16.047 1 87.38 318 LYS A C 1
ATOM 2578 O O . LYS A 1 318 ? -11.914 11.312 16.812 1 87.38 318 LYS A O 1
ATOM 2583 N N . PHE A 1 319 ? -12.227 10.242 14.922 1 87.88 319 PHE A N 1
ATOM 2584 C CA . PHE A 1 319 ? -13.312 11.125 14.516 1 87.88 319 PHE A CA 1
ATOM 2585 C C . PHE A 1 319 ? -14.516 10.969 15.445 1 87.88 319 PHE A C 1
ATOM 2587 O O . PHE A 1 319 ? -15.133 11.953 15.844 1 87.88 319 PHE A O 1
ATOM 2594 N N . LYS A 1 320 ? -14.789 9.742 15.773 1 90.69 320 LYS A N 1
ATOM 2595 C CA . LYS A 1 320 ? -15.898 9.461 16.672 1 90.69 320 LYS A CA 1
ATOM 2596 C C . LYS A 1 320 ? -15.664 10.078 18.047 1 90.69 320 LYS A C 1
ATOM 2598 O O . LYS A 1 320 ? -16.547 10.773 18.578 1 90.69 320 LYS A O 1
ATOM 2603 N N . LYS A 1 321 ? -14.484 9.914 18.562 1 89.44 321 LYS A N 1
ATOM 2604 C CA . LYS A 1 321 ? -14.172 10.43 19.891 1 89.44 321 LYS A CA 1
ATOM 2605 C C . LYS A 1 321 ? -14.18 11.953 19.906 1 89.44 321 LYS A C 1
ATOM 2607 O O . LYS A 1 321 ? -14.633 12.562 20.891 1 89.44 321 LYS A O 1
ATOM 2612 N N . LEU A 1 322 ? -13.727 12.555 18.828 1 89.06 322 LEU A N 1
ATOM 2613 C CA . LEU A 1 322 ? -13.719 14.008 18.75 1 89.06 322 LEU A CA 1
ATOM 2614 C C . LEU A 1 322 ? -15.141 14.555 18.641 1 89.06 322 LEU A C 1
ATOM 2616 O O . LEU A 1 322 ? -15.477 15.562 19.281 1 89.06 322 LEU A O 1
ATOM 2620 N N . PHE A 1 323 ? -15.938 13.898 17.891 1 91.06 323 PHE A N 1
ATOM 2621 C CA . PHE A 1 323 ? -17.312 14.336 17.719 1 91.06 323 PHE A CA 1
ATOM 2622 C C . PHE A 1 323 ? -18.078 14.242 19.031 1 91.06 323 PHE A C 1
ATOM 2624 O O . PHE A 1 323 ? -18.812 15.172 19.391 1 91.06 323 PHE A O 1
ATOM 2631 N N . LEU A 1 324 ? -17.906 13.172 19.75 1 92.5 324 LEU A N 1
ATOM 2632 C CA . LEU A 1 324 ? -18.594 12.977 21.016 1 92.5 324 LEU A CA 1
ATOM 2633 C C . LEU A 1 324 ? -18.062 13.922 22.078 1 92.5 324 LEU A C 1
ATOM 2635 O O . LEU A 1 324 ? -18.812 14.383 22.938 1 92.5 324 LEU A O 1
ATOM 2639 N N . HIS A 1 325 ? -16.797 14.164 21.953 1 92.38 325 HIS A N 1
ATOM 2640 C CA . HIS A 1 325 ? -16.203 15.117 22.875 1 92.38 325 HIS A CA 1
ATOM 2641 C C . HIS A 1 325 ? -16.766 16.516 22.656 1 92.38 325 HIS A C 1
ATOM 2643 O O . HIS A 1 325 ? -17.047 17.25 23.609 1 92.38 325 HIS A O 1
ATOM 2649 N N . LYS A 1 326 ? -16.922 16.906 21.469 1 92.56 326 LYS A N 1
ATOM 2650 C CA . LYS A 1 326 ? -17.516 18.188 21.141 1 92.56 326 LYS A CA 1
ATOM 2651 C C . LYS A 1 326 ? -18.969 18.266 21.609 1 92.56 326 LYS A C 1
ATOM 2653 O O . LYS A 1 326 ? -19.422 19.297 22.078 1 92.56 326 LYS A O 1
ATOM 2658 N N . ARG A 1 327 ? -19.656 17.188 21.453 1 92.88 327 ARG A N 1
ATOM 2659 C CA . ARG A 1 327 ? -21.031 17.125 21.906 1 92.88 327 ARG A CA 1
ATOM 2660 C C . ARG A 1 327 ? -21.125 17.312 23.422 1 92.88 327 ARG A C 1
ATOM 2662 O O . ARG A 1 327 ? -21.969 18.078 23.906 1 92.88 327 ARG A O 1
ATOM 2669 N N . LYS A 1 328 ? -20.266 16.688 24.078 1 93.38 328 LYS A N 1
ATOM 2670 C CA . LYS A 1 328 ? -20.266 16.812 25.531 1 93.38 328 LYS A CA 1
ATOM 2671 C C . LYS A 1 328 ? -19.906 18.234 25.953 1 93.38 328 LYS A C 1
ATOM 2673 O O . LYS A 1 328 ? -20.438 18.766 26.938 1 93.38 328 LYS A O 1
ATOM 2678 N N . ALA A 1 329 ? -18.953 18.828 25.25 1 94.69 329 ALA A N 1
ATOM 2679 C CA . ALA A 1 329 ? -18.594 20.203 25.531 1 94.69 329 ALA A CA 1
ATOM 2680 C C . ALA A 1 329 ? -19.781 21.141 25.312 1 94.69 329 ALA A C 1
ATOM 2682 O O . ALA A 1 329 ? -20.016 22.062 26.094 1 94.69 329 ALA A O 1
ATOM 2683 N N . CYS A 1 330 ? -20.516 20.891 24.312 1 93.75 330 CYS A N 1
ATOM 2684 C CA . CYS A 1 330 ? -21.688 21.703 24.031 1 93.75 330 CYS A CA 1
ATOM 2685 C C . CYS A 1 330 ? -22.766 21.516 25.094 1 93.75 330 CYS A C 1
ATOM 2687 O O . CYS A 1 330 ? -23.469 22.469 25.453 1 93.75 330 CYS A O 1
ATOM 2689 N N . GLN A 1 331 ? -22.922 20.312 25.578 1 93.06 331 GLN A N 1
ATOM 2690 C CA . GLN A 1 331 ? -23.891 20.062 26.641 1 93.06 331 GLN A CA 1
ATOM 2691 C C . GLN A 1 331 ? -23.531 20.812 27.922 1 93.06 331 GLN A C 1
ATOM 2693 O O . GLN A 1 331 ? -24.391 21.391 28.578 1 93.06 331 GLN A O 1
ATOM 2698 N N . HIS A 1 332 ? -22.25 20.797 28.219 1 92.31 332 HIS A N 1
ATOM 2699 C CA . HIS A 1 332 ? -21.797 21.531 29.391 1 92.31 332 HIS A CA 1
ATOM 2700 C C . HIS A 1 332 ? -21.984 23.031 29.203 1 92.31 332 HIS A C 1
ATOM 2702 O O . HIS A 1 332 ? -22.406 23.719 30.141 1 92.31 332 HIS A O 1
ATOM 2708 N N . ALA A 1 333 ? -21.641 23.5 28.062 1 94 333 ALA A N 1
ATOM 2709 C CA . ALA A 1 333 ? -21.812 24.922 27.797 1 94 333 ALA A CA 1
ATOM 2710 C C . ALA A 1 333 ? -23.297 25.312 27.797 1 94 333 ALA A C 1
ATOM 2712 O O . ALA A 1 333 ? -23.672 26.375 28.281 1 94 333 ALA A O 1
ATOM 2713 N N . PHE A 1 334 ? -24.125 24.469 27.219 1 94.38 334 PHE A N 1
ATOM 2714 C CA . PHE A 1 334 ? -25.562 24.734 27.141 1 94.38 334 PHE A CA 1
ATOM 2715 C C . PHE A 1 334 ? -26.172 24.844 28.531 1 94.38 334 PHE A C 1
ATOM 2717 O O . PHE A 1 334 ? -27.031 25.703 28.766 1 94.38 334 PHE A O 1
ATOM 2724 N N . ARG A 1 335 ? -25.766 24.016 29.453 1 91.38 335 ARG A N 1
ATOM 2725 C CA . ARG A 1 335 ? -26.297 24.016 30.812 1 91.38 335 ARG A CA 1
ATOM 2726 C C . ARG A 1 335 ? -25.969 25.328 31.516 1 91.38 335 ARG A C 1
ATOM 2728 O O . ARG A 1 335 ? -26.734 25.781 32.375 1 91.38 335 ARG A O 1
ATOM 2735 N N . LEU A 1 336 ? -24.906 25.938 31.109 1 90.56 336 LEU A N 1
ATOM 2736 C CA . LEU A 1 336 ? -24.5 27.203 31.719 1 90.56 336 LEU A CA 1
ATOM 2737 C C . LEU A 1 336 ? -25.25 28.375 31.109 1 90.56 336 LEU A C 1
ATOM 2739 O O . LEU A 1 336 ? -25.328 29.453 31.719 1 90.56 336 LEU A O 1
ATOM 2743 N N . LEU A 1 337 ? -25.828 28.188 29.953 1 92.19 337 LEU A N 1
ATOM 2744 C CA . LEU A 1 337 ? -26.406 29.297 29.219 1 92.19 337 LEU A CA 1
ATOM 2745 C C . LEU A 1 337 ? -27.938 29.297 29.328 1 92.19 337 LEU A C 1
ATOM 2747 O O . LEU A 1 337 ? -28.609 30.141 28.734 1 92.19 337 LEU A O 1
ATOM 2751 N N . VAL A 1 338 ? -28.453 28.344 29.969 1 90.19 338 VAL A N 1
ATOM 2752 C CA . VAL A 1 338 ? -29.891 28.281 30.094 1 90.19 338 VAL A CA 1
ATOM 2753 C C . VAL A 1 338 ? -30.312 28.75 31.5 1 90.19 338 VAL A C 1
ATOM 2755 O O . VAL A 1 338 ? -29.531 28.656 32.438 1 90.19 338 VAL A O 1
ATOM 2758 N N . SER A 1 339 ? -31.453 29.375 31.547 1 83.31 339 SER A N 1
ATOM 2759 C CA . SER A 1 339 ? -32 29.828 32.812 1 83.31 339 SER A CA 1
ATOM 2760 C C . SER A 1 339 ? -32.688 28.688 33.562 1 83.31 339 SER A C 1
ATOM 2762 O O . SER A 1 339 ? -33.062 27.672 32.969 1 83.31 339 SER A O 1
ATOM 2764 N N . ARG A 1 340 ? -32.938 28.766 34.906 1 82.12 340 ARG A N 1
ATOM 2765 C CA . ARG A 1 340 ? -33.594 27.766 35.75 1 82.12 340 ARG A CA 1
ATOM 2766 C C . ARG A 1 340 ? -35.062 27.609 35.375 1 82.12 340 ARG A C 1
ATOM 2768 O O . ARG A 1 340 ? -35.625 26.516 35.531 1 82.12 340 ARG A O 1
ATOM 2775 N N . GLN A 1 341 ? -35.594 28.703 34.781 1 78.06 341 GLN A N 1
ATOM 2776 C CA . GLN A 1 341 ? -37.031 28.688 34.438 1 78.06 341 GLN A CA 1
ATOM 2777 C C . GLN A 1 341 ? -37.25 27.891 33.156 1 78.06 341 GLN A C 1
ATOM 2779 O O . GLN A 1 341 ? -38.219 27.141 33.062 1 78.06 341 GLN A O 1
ATOM 2784 N N . ASN A 1 342 ? -36.375 28.031 32.219 1 84.94 342 ASN A N 1
ATOM 2785 C CA . ASN A 1 342 ? -36.438 27.312 30.969 1 84.94 342 ASN A CA 1
ATOM 2786 C C . ASN A 1 342 ? -35.156 26.547 30.672 1 84.94 342 ASN A C 1
ATOM 2788 O O . ASN A 1 342 ? -34.344 27 29.891 1 84.94 342 ASN A O 1
ATOM 2792 N N . PRO A 1 343 ? -35.062 25.375 31.156 1 85.25 343 PRO A N 1
ATOM 2793 C CA . PRO A 1 343 ? -33.812 24.641 31.047 1 85.25 343 PRO A CA 1
ATOM 2794 C C . PRO A 1 343 ? -33.562 24.062 29.656 1 85.25 343 PRO A C 1
ATOM 2796 O O . PRO A 1 343 ? -32.438 23.672 29.328 1 85.25 343 PRO A O 1
ATOM 2799 N N . ASP A 1 344 ? -34.5 24.156 28.766 1 88 344 ASP A N 1
ATOM 2800 C CA . ASP A 1 344 ? -34.312 23.453 27.5 1 88 344 ASP A CA 1
ATOM 2801 C C . ASP A 1 344 ? -34.188 24.438 26.344 1 88 344 ASP A C 1
ATOM 2803 O O . ASP A 1 344 ? -34 24.047 25.188 1 88 344 ASP A O 1
ATOM 2807 N N . LYS A 1 345 ? -34.281 25.766 26.688 1 90.25 345 LYS A N 1
ATOM 2808 C CA . LYS A 1 345 ? -34.281 26.734 25.609 1 90.25 345 LYS A CA 1
ATOM 2809 C C . LYS A 1 345 ? -33.281 27.859 25.891 1 90.25 345 LYS A C 1
ATOM 2811 O O . LYS A 1 345 ? -33.219 28.391 27 1 90.25 345 LYS A O 1
ATOM 2816 N N . MET A 1 346 ? -32.469 28.141 24.938 1 92.38 346 MET A N 1
ATOM 2817 C CA . MET A 1 346 ? -31.516 29.266 25 1 92.38 346 MET A CA 1
ATOM 2818 C C . MET A 1 346 ? -32 30.438 24.156 1 92.38 346 MET A C 1
ATOM 2820 O O . MET A 1 346 ? -32.25 30.297 22.953 1 92.38 346 MET A O 1
ATOM 2824 N N . ARG A 1 347 ? -32.125 31.516 24.734 1 90.81 347 ARG A N 1
ATOM 2825 C CA . ARG A 1 347 ? -32.594 32.688 24.031 1 90.81 347 ARG A CA 1
ATOM 2826 C C . ARG A 1 347 ? -31.438 33.438 23.359 1 90.81 347 ARG A C 1
ATOM 2828 O O . ARG A 1 347 ? -30.266 33.094 23.562 1 90.81 347 ARG A O 1
ATOM 2835 N N . PHE A 1 348 ? -31.766 34.406 22.484 1 92.38 348 PHE A N 1
ATOM 2836 C CA . PHE A 1 348 ? -30.766 35.125 21.688 1 92.38 348 PHE A CA 1
ATOM 2837 C C . PHE A 1 348 ? -29.844 35.938 22.594 1 92.38 348 PHE A C 1
ATOM 2839 O O . PHE A 1 348 ? -28.656 36.062 22.297 1 92.38 348 PHE A O 1
ATOM 2846 N N . ARG A 1 349 ? -30.297 36.469 23.656 1 89.44 349 ARG A N 1
ATOM 2847 C CA . ARG A 1 349 ? -29.484 37.281 24.562 1 89.44 349 ARG A CA 1
ATOM 2848 C C . ARG A 1 349 ? -28.297 36.469 25.109 1 89.44 349 ARG A C 1
ATOM 2850 O O . ARG A 1 349 ? -27.188 36.969 25.203 1 89.44 349 ARG A O 1
ATOM 2857 N N . GLN A 1 350 ? -28.594 35.281 25.5 1 91.62 350 GLN A N 1
ATOM 2858 C CA . GLN A 1 350 ? -27.547 34.438 26.016 1 91.62 350 GLN A CA 1
ATOM 2859 C C . GLN A 1 350 ? -26.562 34.031 24.906 1 91.62 350 GLN A C 1
ATOM 2861 O O . GLN A 1 350 ? -25.359 33.906 25.156 1 91.62 350 GLN A O 1
ATOM 2866 N N . PHE A 1 351 ? -27.141 33.781 23.719 1 93.56 351 PHE A N 1
ATOM 2867 C CA . PHE A 1 351 ? -26.281 33.406 22.594 1 93.56 351 PHE A CA 1
ATOM 2868 C C . PHE A 1 351 ? -25.359 34.562 22.219 1 93.56 351 PHE A C 1
ATOM 2870 O O . PHE A 1 351 ? -24.172 34.344 21.922 1 93.56 351 PHE A O 1
ATOM 2877 N N . ASP A 1 352 ? -25.891 35.75 22.203 1 91.62 352 ASP A N 1
ATOM 2878 C CA . ASP A 1 352 ? -25.078 36.938 21.922 1 91.62 352 ASP A CA 1
ATOM 2879 C C . ASP A 1 352 ? -23.984 37.125 22.969 1 91.62 352 ASP A C 1
ATOM 2881 O O . ASP A 1 352 ? -22.859 37.5 22.625 1 91.62 352 ASP A O 1
ATOM 2885 N N . GLY A 1 353 ? -24.281 36.906 24.234 1 91.06 353 GLY A N 1
ATOM 2886 C CA . GLY A 1 353 ? -23.297 36.969 25.297 1 91.06 353 GLY A CA 1
ATOM 2887 C C . GLY A 1 353 ? -22.172 35.969 25.125 1 91.06 353 GLY A C 1
ATOM 2888 O O . GLY A 1 353 ? -21.016 36.25 25.391 1 91.06 353 GLY A O 1
ATOM 2889 N N . LEU A 1 354 ? -22.531 34.781 24.719 1 94.12 354 LEU A N 1
ATOM 2890 C CA . LEU A 1 354 ? -21.562 33.719 24.484 1 94.12 354 LEU A CA 1
ATOM 2891 C C . LEU A 1 354 ? -20.625 34.125 23.344 1 94.12 354 LEU A C 1
ATOM 2893 O O . LEU A 1 354 ? -19.406 33.938 23.438 1 94.12 354 LEU A O 1
ATOM 2897 N N . MET A 1 355 ? -21.188 34.625 22.234 1 93.62 355 MET A N 1
ATOM 2898 C CA . MET A 1 355 ? -20.406 34.906 21.016 1 93.62 355 MET A CA 1
ATOM 2899 C C . MET A 1 355 ? -19.438 36.062 21.234 1 93.62 355 MET A C 1
ATOM 2901 O O . MET A 1 355 ? -18.422 36.156 20.547 1 93.62 355 MET A O 1
ATOM 2905 N N . ARG A 1 356 ? -19.672 36.906 22.203 1 91.06 356 ARG A N 1
ATOM 2906 C CA . ARG A 1 356 ? -18.766 38 22.531 1 91.06 356 ARG A CA 1
ATOM 2907 C C . ARG A 1 356 ? -17.422 37.469 23.031 1 91.06 356 ARG A C 1
ATOM 2909 O O . ARG A 1 356 ? -16.375 38.094 22.812 1 91.06 356 ARG A O 1
ATOM 2916 N N . TYR A 1 357 ? -17.5 36.281 23.625 1 89.69 357 TYR A N 1
ATOM 2917 C CA . TYR A 1 357 ? -16.266 35.688 24.156 1 89.69 357 TYR A CA 1
ATOM 2918 C C . TYR A 1 357 ? -15.727 34.625 23.219 1 89.69 357 TYR A C 1
ATOM 2920 O O . TYR A 1 357 ? -14.508 34.469 23.078 1 89.69 357 TYR A O 1
ATOM 2928 N N . TYR A 1 358 ? -16.578 33.906 22.578 1 92 358 TYR A N 1
ATOM 2929 C CA . TYR A 1 358 ? -16.156 32.781 21.734 1 92 358 TYR A CA 1
ATOM 2930 C C . TYR A 1 358 ? -15.633 33.312 20.391 1 92 358 TYR A C 1
ATOM 2932 O O . TYR A 1 358 ? -14.625 32.812 19.875 1 92 358 TYR A O 1
ATOM 2940 N N . ALA A 1 359 ? -16.344 34.188 19.75 1 91.69 359 ALA A N 1
ATOM 2941 C CA . ALA A 1 359 ? -15.945 34.812 18.5 1 91.69 359 ALA A CA 1
ATOM 2942 C C . ALA A 1 359 ? -16.141 36.312 18.531 1 91.69 359 ALA A C 1
ATOM 2944 O O . ALA A 1 359 ? -17.062 36.844 17.906 1 91.69 359 ALA A O 1
ATOM 2945 N N . PRO A 1 360 ? -15.156 37 19.047 1 88.38 360 PRO A N 1
ATOM 2946 C CA . PRO A 1 360 ? -15.328 38.438 19.234 1 88.38 360 PRO A CA 1
ATOM 2947 C C . PRO A 1 360 ? -15.188 39.219 17.938 1 88.38 360 PRO A C 1
ATOM 2949 O O . PRO A 1 360 ? -15.648 40.375 17.844 1 88.38 360 PRO A O 1
ATOM 2952 N N . ASN A 1 361 ? -14.664 38.625 16.875 1 89 361 ASN A N 1
ATOM 2953 C CA . ASN A 1 361 ? -14.422 39.312 15.625 1 89 361 ASN A CA 1
ATOM 2954 C C . ASN A 1 361 ? -15.648 39.281 14.711 1 89 361 ASN A C 1
ATOM 2956 O O . ASN A 1 361 ? -15.68 39.938 13.688 1 89 361 ASN A O 1
ATOM 2960 N N . LYS A 1 362 ? -16.688 38.562 15.133 1 91.38 362 LYS A N 1
ATOM 2961 C CA . LYS A 1 362 ? -17.875 38.469 14.281 1 91.38 362 LYS A CA 1
ATOM 2962 C C . LYS A 1 362 ? -18.812 39.656 14.516 1 91.38 362 LYS A C 1
ATOM 2964 O O . LYS A 1 362 ? -18.984 40.094 15.648 1 91.38 362 LYS A O 1
ATOM 2969 N N . SER A 1 363 ? -19.375 40.188 13.461 1 88.75 363 SER A N 1
ATOM 2970 C CA . SER A 1 363 ? -20.297 41.312 13.531 1 88.75 363 SER A CA 1
ATOM 2971 C C . SER A 1 363 ? -21.656 40.875 14.078 1 88.75 363 SER A C 1
ATOM 2973 O O . SER A 1 363 ? -21.953 39.656 14.109 1 88.75 363 SER A O 1
ATOM 2975 N N . THR A 1 364 ? -22.438 41.812 14.539 1 88.25 364 THR A N 1
ATOM 2976 C CA . THR A 1 364 ? -23.75 41.531 15.086 1 88.25 364 THR A CA 1
ATOM 2977 C C . THR A 1 364 ? -24.656 40.906 14.031 1 88.25 364 THR A C 1
ATOM 2979 O O . THR A 1 364 ? -25.469 40.031 14.336 1 88.25 364 THR A O 1
ATOM 2982 N N . ARG A 1 365 ? -24.469 41.312 12.812 1 88.44 365 ARG A N 1
ATOM 2983 C CA . ARG A 1 365 ? -25.25 40.75 11.727 1 88.44 365 ARG A CA 1
ATOM 2984 C C . ARG A 1 365 ? -24.953 39.25 11.57 1 88.44 365 ARG A C 1
ATOM 2986 O O . ARG A 1 365 ? -25.859 38.438 11.422 1 88.44 365 ARG A O 1
ATOM 2993 N N . ASP A 1 366 ? -23.703 38.938 11.562 1 91.31 366 ASP A N 1
ATOM 2994 C CA . ASP A 1 366 ? -23.297 37.531 11.414 1 91.31 366 ASP A CA 1
ATOM 2995 C C . ASP A 1 366 ? -23.797 36.688 12.578 1 91.31 366 ASP A C 1
ATOM 2997 O O . ASP A 1 366 ? -24.172 35.531 12.398 1 91.31 366 ASP A O 1
ATOM 3001 N N . ILE A 1 367 ? -23.844 37.312 13.766 1 92.81 367 ILE A N 1
ATOM 3002 C CA . ILE A 1 367 ? -24.297 36.594 14.953 1 92.81 367 ILE A CA 1
ATOM 3003 C C . ILE A 1 367 ? -25.781 36.281 14.836 1 92.81 367 ILE A C 1
ATOM 3005 O O . ILE A 1 367 ? -26.219 35.188 15.203 1 92.81 367 ILE A O 1
ATOM 3009 N N . VAL A 1 368 ? -26.5 37.219 14.352 1 90.94 368 VAL A N 1
ATOM 3010 C CA . VAL A 1 368 ? -27.938 37.031 14.188 1 90.94 368 VAL A CA 1
ATOM 3011 C C . VAL A 1 368 ? -28.188 35.969 13.109 1 90.94 368 VAL A C 1
ATOM 3013 O O . VAL A 1 368 ? -29.078 35.125 13.258 1 90.94 368 VAL A O 1
ATOM 3016 N N . LEU A 1 369 ? -27.453 36.031 12.062 1 91.75 369 LEU A N 1
ATOM 3017 C CA . LEU A 1 369 ? -27.578 35.062 10.992 1 91.75 369 LEU A CA 1
ATOM 3018 C C . LEU A 1 369 ? -27.25 33.656 11.492 1 91.75 369 LEU A C 1
ATOM 3020 O O . LEU A 1 369 ? -27.922 32.688 11.109 1 91.75 369 LEU A O 1
ATOM 3024 N N . MET A 1 370 ? -26.219 33.531 12.312 1 94.19 370 MET A N 1
ATOM 3025 C CA . MET A 1 370 ? -25.844 32.25 12.883 1 94.19 370 MET A CA 1
ATOM 3026 C C . MET A 1 370 ? -26.969 31.688 13.742 1 94.19 370 MET A C 1
ATOM 3028 O O . MET A 1 370 ? -27.281 30.5 13.664 1 94.19 370 MET A O 1
ATOM 3032 N N . PHE A 1 371 ? -27.547 32.562 14.516 1 93.31 371 PHE A N 1
ATOM 3033 C CA . PHE A 1 371 ? -28.641 32.156 15.398 1 93.31 371 PHE A CA 1
ATOM 3034 C C . PHE A 1 371 ? -29.828 31.656 14.586 1 93.31 371 PHE A C 1
ATOM 3036 O O . PHE A 1 371 ? -30.422 30.625 14.906 1 93.31 371 PHE A O 1
ATOM 3043 N N . CYS A 1 372 ? -30.156 32.312 13.555 1 91.31 372 CYS A N 1
ATOM 3044 C CA . CYS A 1 372 ? -31.297 31.953 12.727 1 91.31 372 CYS A CA 1
ATOM 3045 C C . CYS A 1 372 ? -31.016 30.656 11.953 1 91.31 372 CYS A C 1
ATOM 3047 O O . CYS A 1 372 ? -31.922 29.859 11.719 1 91.31 372 CYS A O 1
ATOM 3049 N N . HIS A 1 373 ? -29.844 30.547 11.531 1 92.56 373 HIS A N 1
ATOM 3050 C CA . HIS A 1 373 ? -29.453 29.328 10.82 1 92.56 373 HIS A CA 1
ATOM 3051 C C . HIS A 1 373 ? -29.562 28.109 11.719 1 92.56 373 HIS A C 1
ATOM 3053 O O . HIS A 1 373 ? -29.953 27.031 11.266 1 92.56 373 HIS A O 1
ATOM 3059 N N . MET A 1 374 ? -29.172 28.219 12.992 1 93.81 374 MET A N 1
ATOM 3060 C CA . MET A 1 374 ? -29.156 27.094 13.93 1 93.81 374 MET A CA 1
ATOM 3061 C C . MET A 1 374 ? -30.578 26.766 14.391 1 93.81 374 MET A C 1
ATOM 3063 O O . MET A 1 374 ? -30.844 25.641 14.812 1 93.81 374 MET A O 1
ATOM 3067 N N . ASN A 1 375 ? -31.422 27.734 14.297 1 92.06 375 ASN A N 1
ATOM 3068 C CA . ASN A 1 375 ? -32.812 27.531 14.742 1 92.06 375 ASN A CA 1
ATOM 3069 C C . ASN A 1 375 ? -33.656 26.859 13.656 1 92.06 375 ASN A C 1
ATOM 3071 O O . ASN A 1 375 ? -34.594 27.469 13.133 1 92.06 375 ASN A O 1
ATOM 3075 N N . VAL A 1 376 ? -33.469 25.594 13.422 1 88.06 376 VAL A N 1
ATOM 3076 C CA . VAL A 1 376 ? -34.156 24.828 12.383 1 88.06 376 VAL A CA 1
ATOM 3077 C C . VAL A 1 376 ? -35.625 24.609 12.781 1 88.06 376 VAL A C 1
ATOM 3079 O O . VAL A 1 376 ? -36.5 24.562 11.922 1 88.06 376 VAL A O 1
ATOM 3082 N N . SER A 1 377 ? -35.969 24.531 14.062 1 86.81 377 SER A N 1
ATOM 3083 C CA . SER A 1 377 ? -37.344 24.281 14.547 1 86.81 377 SER A CA 1
ATOM 3084 C C . SER A 1 377 ? -38.219 25.516 14.383 1 86.81 377 SER A C 1
ATOM 3086 O O . SER A 1 377 ? -39.438 25.406 14.367 1 86.81 377 SER A O 1
ATOM 3088 N N . GLY A 1 378 ? -37.656 26.703 14.297 1 84.44 378 GLY A N 1
ATOM 3089 C CA . GLY A 1 378 ? -38.406 27.938 14.141 1 84.44 378 GLY A CA 1
ATOM 3090 C C . GLY A 1 378 ? -39.062 28.406 15.422 1 84.44 378 GLY A C 1
ATOM 3091 O O . GLY A 1 378 ? -40 29.219 15.398 1 84.44 378 GLY A O 1
ATOM 3092 N N . SER A 1 379 ? -38.656 27.891 16.609 1 85.25 379 SER A N 1
ATOM 3093 C CA . SER A 1 379 ? -39.281 28.234 17.891 1 85.25 379 SER A CA 1
ATOM 3094 C C . SER A 1 379 ? -38.75 29.562 18.422 1 85.25 379 SER A C 1
ATOM 3096 O O . SER A 1 379 ? -39.344 30.156 19.312 1 85.25 379 SER A O 1
ATOM 3098 N N . GLY A 1 380 ? -37.656 30.109 17.844 1 86.69 380 GLY A N 1
ATOM 3099 C CA . GLY A 1 380 ? -37.062 31.344 18.312 1 86.69 380 GLY A CA 1
ATOM 3100 C C . GLY A 1 380 ? -36.031 31.141 19.406 1 86.69 380 GLY A C 1
ATOM 3101 O O . GLY A 1 380 ? -35.375 32.094 19.844 1 86.69 380 GLY A O 1
ATOM 3102 N N . ALA A 1 381 ? -36 29.938 19.938 1 90.5 381 ALA A N 1
ATOM 3103 C CA . ALA A 1 381 ? -34.969 29.547 20.922 1 90.5 381 ALA A CA 1
ATOM 3104 C C . ALA A 1 381 ? -34.219 28.312 20.469 1 90.5 381 ALA A C 1
ATOM 3106 O O . ALA A 1 381 ? -34.688 27.578 19.578 1 90.5 381 ALA A O 1
ATOM 3107 N N . LEU A 1 382 ? -33 28.188 20.938 1 93.62 382 LEU A N 1
ATOM 3108 C CA . LEU A 1 382 ? -32.188 27.062 20.516 1 93.62 382 LEU A CA 1
ATOM 3109 C C . LEU A 1 382 ? -32.25 25.938 21.531 1 93.62 382 LEU A C 1
ATOM 3111 O O . LEU A 1 382 ? -32.219 26.172 22.75 1 93.62 382 LEU A O 1
ATOM 3115 N N . ASN A 1 383 ? -32.5 24.766 21.047 1 92.12 383 ASN A N 1
ATOM 3116 C CA . ASN A 1 383 ? -32.438 23.578 21.875 1 92.12 383 ASN A CA 1
ATOM 3117 C C . ASN A 1 383 ? -31 23.016 21.953 1 92.12 383 ASN A C 1
ATOM 3119 O O . ASN A 1 383 ? -30.125 23.469 21.219 1 92.12 383 ASN A O 1
ATOM 3123 N N . CYS A 1 384 ? -30.812 22.078 22.781 1 90.19 384 CYS A N 1
ATOM 3124 C CA . CYS A 1 384 ? -29.5 21.516 23 1 90.19 384 CYS A CA 1
ATOM 3125 C C . CYS A 1 384 ? -28.969 20.844 21.734 1 90.19 384 CYS A C 1
ATOM 3127 O O . CYS A 1 384 ? -27.781 20.953 21.422 1 90.19 384 CYS A O 1
ATOM 3129 N N . GLU A 1 385 ? -29.797 20.203 20.984 1 89.12 385 GLU A N 1
ATOM 3130 C CA . GLU A 1 385 ? -29.391 19.5 19.766 1 89.12 385 GLU A CA 1
ATOM 3131 C C . GLU A 1 385 ? -29.047 20.5 18.656 1 89.12 385 GLU A C 1
ATOM 3133 O O . GLU A 1 385 ? -28.141 20.25 17.859 1 89.12 385 GLU A O 1
ATOM 3138 N N . GLU A 1 386 ? -29.766 21.578 18.641 1 92.81 386 GLU A N 1
ATOM 3139 C CA . GLU A 1 386 ? -29.484 22.609 17.641 1 92.81 386 GLU A CA 1
ATOM 3140 C C . GLU A 1 386 ? -28.203 23.359 17.969 1 92.81 386 GLU A C 1
ATOM 3142 O O . GLU A 1 386 ? -27.484 23.797 17.062 1 92.81 386 GLU A O 1
ATOM 3147 N N . PHE A 1 387 ? -27.922 23.484 19.203 1 93.88 387 PHE A N 1
ATOM 3148 C CA . PHE A 1 387 ? -26.734 24.203 19.656 1 93.88 387 PHE A CA 1
ATOM 3149 C C . PHE A 1 387 ? -25.469 23.453 19.281 1 93.88 387 PHE A C 1
ATOM 3151 O O . PHE A 1 387 ? -24.391 24.047 19.156 1 93.88 387 PHE A O 1
ATOM 3158 N N . LEU A 1 388 ? -25.578 22.188 19.047 1 90.69 388 LEU A N 1
ATOM 3159 C CA . LEU A 1 388 ? -24.438 21.359 18.703 1 90.69 388 LEU A CA 1
ATOM 3160 C C . LEU A 1 388 ? -23.812 21.797 17.391 1 90.69 388 LEU A C 1
ATOM 3162 O O . LEU A 1 388 ? -22.641 21.547 17.141 1 90.69 388 LEU A O 1
ATOM 3166 N N . SER A 1 389 ? -24.547 22.484 16.562 1 90.38 389 SER A N 1
ATOM 3167 C CA . SER A 1 389 ? -24.062 22.891 15.234 1 90.38 389 SER A CA 1
ATOM 3168 C C . SER A 1 389 ? -23.266 24.188 15.312 1 90.38 389 SER A C 1
ATOM 3170 O O . SER A 1 389 ? -22.906 24.75 14.289 1 90.38 389 SER A O 1
ATOM 3172 N N . ILE A 1 390 ? -22.922 24.609 16.5 1 93.56 390 ILE A N 1
ATOM 3173 C CA . ILE A 1 390 ? -22.234 25.875 16.672 1 93.56 390 ILE A CA 1
ATOM 3174 C C . ILE A 1 390 ? -20.828 25.781 16.062 1 93.56 390 ILE A C 1
ATOM 3176 O O . ILE A 1 390 ? -20.328 26.766 15.492 1 93.56 390 ILE A O 1
ATOM 3180 N N . TYR A 1 391 ? -20.188 24.672 16.125 1 90.94 391 TYR A N 1
ATOM 3181 C CA . TYR A 1 391 ? -18.828 24.516 15.594 1 90.94 391 TYR A CA 1
ATOM 3182 C C . TYR A 1 391 ? -18.828 24.672 14.078 1 90.94 391 TYR A C 1
ATOM 3184 O O . TYR A 1 391 ? -17.906 25.281 13.516 1 90.94 391 TYR A O 1
ATOM 3192 N N . ASP A 1 392 ? -19.844 24.203 13.422 1 88.56 392 ASP A N 1
ATOM 3193 C CA . ASP A 1 392 ? -19.938 24.297 11.969 1 88.56 392 ASP A CA 1
ATOM 3194 C C . ASP A 1 392 ? -20.406 25.688 11.531 1 88.56 392 ASP A C 1
ATOM 3196 O O . ASP A 1 392 ? -19.969 26.203 10.508 1 88.56 392 ASP A O 1
ATOM 3200 N N . THR A 1 393 ? -21.312 26.281 12.273 1 91 393 THR A N 1
ATOM 3201 C CA . THR A 1 393 ? -21.906 27.562 11.898 1 91 393 THR A CA 1
ATOM 3202 C C . THR A 1 393 ? -20.906 28.703 12.047 1 91 393 THR A C 1
ATOM 3204 O O . THR A 1 393 ? -20.984 29.703 11.336 1 91 393 THR A O 1
ATOM 3207 N N . THR A 1 394 ? -19.953 28.484 12.93 1 91.31 394 THR A N 1
ATOM 3208 C CA . THR A 1 394 ? -18.969 29.531 13.141 1 91.31 394 THR A CA 1
ATOM 3209 C C . THR A 1 394 ? -18 29.625 11.961 1 91.31 394 THR A C 1
ATOM 3211 O O . THR A 1 394 ? -17.359 30.656 11.75 1 91.31 394 THR A O 1
ATOM 3214 N N . THR A 1 395 ? -17.875 28.578 11.148 1 88.75 395 THR A N 1
ATOM 3215 C CA . THR A 1 395 ? -16.969 28.578 10.016 1 88.75 395 THR A CA 1
ATOM 3216 C C . THR A 1 395 ? -17.641 29.172 8.781 1 88.75 395 THR A C 1
ATOM 3218 O O . THR A 1 395 ? -16.984 29.469 7.781 1 88.75 395 THR A O 1
ATOM 3221 N N . LEU A 1 396 ? -18.906 29.516 8.836 1 90.38 396 LEU A N 1
ATOM 3222 C CA . LEU A 1 396 ? -19.641 30.062 7.707 1 90.38 396 LEU A CA 1
ATOM 3223 C C . LEU A 1 396 ? -19.359 31.562 7.555 1 90.38 396 LEU A C 1
ATOM 3225 O O . LEU A 1 396 ? -19.297 32.281 8.547 1 90.38 396 LEU A O 1
ATOM 3229 N N . GLN A 1 397 ? -19.016 31.969 6.406 1 88.81 397 GLN A N 1
ATOM 3230 C CA . GLN A 1 397 ? -18.922 33.375 6.039 1 88.81 397 GLN A CA 1
ATOM 3231 C C . GLN A 1 397 ? -20.141 33.844 5.246 1 88.81 397 GLN A C 1
ATOM 3233 O O . GLN A 1 397 ? -20.484 33.219 4.23 1 88.81 397 GLN A O 1
ATOM 3238 N N . TRP A 1 398 ? -20.766 34.875 5.684 1 88.62 398 TRP A N 1
ATOM 3239 C CA . TRP A 1 398 ? -22.047 35.312 5.145 1 88.62 398 TRP A CA 1
ATOM 3240 C C . TRP A 1 398 ? -21.891 36.469 4.164 1 88.62 398 TRP A C 1
ATOM 3242 O O . TRP A 1 398 ? -21.109 37.375 4.414 1 88.62 398 TRP A O 1
ATOM 3252 N N . GLU A 1 399 ? -22.5 36.312 2.979 1 84.25 399 GLU A N 1
ATOM 3253 C CA . GLU A 1 399 ? -22.562 37.375 1.973 1 84.25 399 GLU A CA 1
ATOM 3254 C C . GLU A 1 399 ? -24 37.562 1.49 1 84.25 399 GLU A C 1
ATOM 3256 O O . GLU A 1 399 ? -24.812 36.656 1.544 1 84.25 399 GLU A O 1
ATOM 3261 N N . LEU A 1 400 ? -24.281 38.844 1.243 1 80.19 400 LEU A N 1
ATOM 3262 C CA . LEU A 1 400 ? -25.594 39.156 0.717 1 80.19 400 LEU A CA 1
ATOM 3263 C C . LEU A 1 400 ? -25.812 38.531 -0.652 1 80.19 400 LEU A C 1
ATOM 3265 O O . LEU A 1 400 ? -24.891 38.5 -1.477 1 80.19 400 LEU A O 1
ATOM 3269 N N . GLN A 1 401 ? -26.891 37.719 -0.682 1 72.62 401 GLN A N 1
ATOM 3270 C CA . GLN A 1 401 ? -27.172 37.062 -1.96 1 72.62 401 GLN A CA 1
ATOM 3271 C C . GLN A 1 401 ? -27.312 38.094 -3.076 1 72.62 401 GLN A C 1
ATOM 3273 O O . GLN A 1 401 ? -28.312 38.844 -3.129 1 72.62 401 GLN A O 1
ATOM 3278 N N . TYR A 1 402 ? -26.422 39.094 -3.066 1 58.5 402 TYR A N 1
ATOM 3279 C CA . TYR A 1 402 ? -26.672 40.031 -4.152 1 58.5 402 TYR A CA 1
ATOM 3280 C C . TYR A 1 402 ? -26.734 39.312 -5.492 1 58.5 402 TYR A C 1
ATOM 3282 O O . TYR A 1 402 ? -26.109 38.25 -5.672 1 58.5 402 TYR A O 1
ATOM 3290 N N . SER A 1 403 ? -27.797 39.719 -6.133 1 55.56 403 SER A N 1
ATOM 3291 C CA . SER A 1 403 ? -27.922 39.438 -7.559 1 55.56 403 SER A CA 1
ATOM 3292 C C . SER A 1 403 ? -26.562 39.531 -8.258 1 55.56 403 SER A C 1
ATOM 3294 O O . SER A 1 403 ? -25.656 40.219 -7.773 1 55.56 403 SER A O 1
ATOM 3296 N N . ASN A 1 404 ? -26.141 38.594 -8.984 1 58.34 404 ASN A N 1
ATOM 3297 C CA . ASN A 1 404 ? -25.078 38.438 -9.969 1 58.34 404 ASN A CA 1
ATOM 3298 C C . ASN A 1 404 ? -24.625 39.812 -10.516 1 58.34 404 ASN A C 1
ATOM 3300 O O . ASN A 1 404 ? -24.484 39.969 -11.727 1 58.34 404 ASN A O 1
ATOM 3304 N N . ILE A 1 405 ? -24.656 40.906 -9.656 1 62.81 405 ILE A N 1
ATOM 3305 C CA . ILE A 1 405 ? -24.188 42.156 -10.273 1 62.81 405 ILE A CA 1
ATOM 3306 C C . ILE A 1 405 ? -22.672 42.094 -10.453 1 62.81 405 ILE A C 1
ATOM 3308 O O . ILE A 1 405 ? -21.938 41.875 -9.484 1 62.81 405 ILE A O 1
ATOM 3312 N N . PRO A 1 406 ? -22.328 42.188 -11.664 1 73.38 406 PRO A N 1
ATOM 3313 C CA . PRO A 1 406 ? -20.891 42.219 -11.93 1 73.38 406 PRO A CA 1
ATOM 3314 C C . PRO A 1 406 ? -20.172 43.375 -11.242 1 73.38 406 PRO A C 1
ATOM 3316 O O . PRO A 1 406 ? -20.75 44.438 -11.031 1 73.38 406 PRO A O 1
ATOM 3319 N N . TRP A 1 407 ? -18.984 43.344 -10.695 1 76.19 407 TRP A N 1
ATOM 3320 C CA . TRP A 1 407 ? -18.203 44.281 -9.906 1 76.19 407 TRP A CA 1
ATOM 3321 C C . TRP A 1 407 ? -17.938 45.562 -10.695 1 76.19 407 TRP A C 1
ATOM 3323 O O . TRP A 1 407 ? -17.719 46.625 -10.117 1 76.19 407 TRP A O 1
ATOM 3333 N N . TYR A 1 408 ? -18.047 45.531 -12.039 1 76.62 408 TYR A N 1
ATOM 3334 C CA . TYR A 1 408 ? -17.641 46.656 -12.859 1 76.62 408 TYR A CA 1
ATOM 3335 C C . TYR A 1 408 ? -18.797 47.594 -13.117 1 76.62 408 TYR A C 1
ATOM 3337 O O . TYR A 1 408 ? -18.641 48.625 -13.781 1 76.62 408 TYR A O 1
ATOM 3345 N N . ARG A 1 409 ? -19.859 47.281 -12.602 1 74.88 409 ARG A N 1
ATOM 3346 C CA . ARG A 1 409 ? -21.016 48.125 -12.914 1 74.88 409 ARG A CA 1
ATOM 3347 C C . ARG A 1 409 ? -20.828 49.531 -12.336 1 74.88 409 ARG A C 1
ATOM 3349 O O . ARG A 1 409 ? -21.281 50.5 -12.922 1 74.88 409 ARG A O 1
ATOM 3356 N N . THR A 1 410 ? -20.031 49.625 -11.234 1 72.25 410 THR A N 1
ATOM 3357 C CA . THR A 1 410 ? -19.938 50.906 -10.586 1 72.25 410 THR A CA 1
ATOM 3358 C C . THR A 1 410 ? -18.625 51.594 -10.953 1 72.25 410 THR A C 1
ATOM 3360 O O . THR A 1 410 ? -18.312 52.688 -10.438 1 72.25 410 THR A O 1
ATOM 3363 N N . THR A 1 411 ? -17.969 51.031 -11.836 1 78.31 411 THR A N 1
ATOM 3364 C CA . THR A 1 411 ? -16.641 51.594 -12.109 1 78.31 411 THR A CA 1
ATOM 3365 C C . THR A 1 411 ? -16.719 52.625 -13.25 1 78.31 411 THR A C 1
ATOM 3367 O O . THR A 1 411 ? -17.781 52.844 -13.82 1 78.31 411 THR A O 1
ATOM 3370 N N . TRP A 1 412 ? -15.539 53.344 -13.539 1 83.06 412 TRP A N 1
ATOM 3371 C CA . TRP A 1 412 ? -15.375 54.375 -14.578 1 83.06 412 TRP A CA 1
ATOM 3372 C C . TRP A 1 412 ? -15.734 53.781 -15.945 1 83.06 412 TRP A C 1
ATOM 3374 O O . TRP A 1 412 ? -15.484 52.625 -16.219 1 83.06 412 TRP A O 1
ATOM 3384 N N . TRP A 1 413 ? -16.375 54.625 -16.75 1 81.25 413 TRP A N 1
ATOM 3385 C CA . TRP A 1 413 ? -17.016 54.219 -18 1 81.25 413 TRP A CA 1
ATOM 3386 C C . TRP A 1 413 ? -16.031 53.438 -18.891 1 81.25 413 TRP A C 1
ATOM 3388 O O . TRP A 1 413 ? -16.344 52.344 -19.359 1 81.25 413 TRP A O 1
ATOM 3398 N N . PRO A 1 414 ? -14.82 53.938 -19.156 1 86.06 414 PRO A N 1
ATOM 3399 C CA . PRO A 1 414 ? -13.945 53.156 -20.031 1 86.06 414 PRO A CA 1
ATOM 3400 C C . PRO A 1 414 ? -13.555 51.812 -19.422 1 86.06 414 PRO A C 1
ATOM 3402 O O . PRO A 1 414 ? -13.406 50.844 -20.156 1 86.06 414 PRO A O 1
ATOM 3405 N N . LEU A 1 415 ? -13.445 51.75 -18.25 1 87.12 415 LEU A N 1
ATOM 3406 C CA . LEU A 1 415 ? -13.125 50.5 -17.594 1 87.12 415 LEU A CA 1
ATOM 3407 C C . LEU A 1 415 ? -14.312 49.531 -17.656 1 87.12 415 LEU A C 1
ATOM 3409 O O . LEU A 1 415 ? -14.125 48.312 -17.75 1 87.12 415 LEU A O 1
ATOM 3413 N N . GLN A 1 416 ? -15.438 50.094 -17.734 1 88.25 416 GLN A N 1
ATOM 3414 C CA . GLN A 1 416 ? -16.641 49.25 -17.828 1 88.25 416 GLN A CA 1
ATOM 3415 C C . GLN A 1 416 ? -16.734 48.594 -19.203 1 88.25 416 GLN A C 1
ATOM 3417 O O . GLN A 1 416 ? -17.141 47.438 -19.297 1 88.25 416 GLN A O 1
ATOM 3422 N N . VAL A 1 417 ? -16.344 49.406 -20.188 1 88.5 417 VAL A N 1
ATOM 3423 C CA . VAL A 1 417 ? -16.391 48.844 -21.531 1 88.5 417 VAL A CA 1
ATOM 3424 C C . VAL A 1 417 ? -15.359 47.719 -21.672 1 88.5 417 VAL A C 1
ATOM 3426 O O . VAL A 1 417 ? -15.641 46.688 -22.266 1 88.5 417 VAL A O 1
ATOM 3429 N N . LEU A 1 418 ? -14.266 47.969 -21.109 1 89.69 418 LEU A N 1
ATOM 3430 C CA . LEU A 1 418 ? -13.219 46.969 -21.141 1 89.69 418 LEU A CA 1
ATOM 3431 C C . LEU A 1 418 ? -13.625 45.719 -20.359 1 89.69 418 LEU A C 1
ATOM 3433 O O . LEU A 1 418 ? -13.367 44.594 -20.797 1 89.69 418 LEU A O 1
ATOM 3437 N N . CYS A 1 419 ? -14.234 45.875 -19.297 1 89.5 419 CYS A N 1
ATOM 3438 C CA . CYS A 1 419 ? -14.633 44.75 -18.453 1 89.5 419 CYS A CA 1
ATOM 3439 C C . CYS A 1 419 ? -15.781 43.969 -19.078 1 89.5 419 CYS A C 1
ATOM 3441 O O . CYS A 1 419 ? -15.828 42.719 -18.984 1 89.5 419 CYS A O 1
ATOM 3443 N N . THR A 1 420 ? -16.672 44.688 -19.688 1 88.12 420 THR A N 1
ATOM 3444 C CA . THR A 1 420 ? -17.766 44 -20.375 1 88.12 420 THR A CA 1
ATOM 3445 C C . THR A 1 420 ? -17.25 43.188 -21.562 1 88.12 420 THR A C 1
ATOM 3447 O O . THR A 1 420 ? -17.719 42.094 -21.828 1 88.12 420 THR A O 1
ATOM 3450 N N . GLY A 1 421 ? -16.312 43.844 -22.219 1 89.81 421 GLY A N 1
ATOM 3451 C CA . GLY A 1 421 ? -15.688 43.125 -23.297 1 89.81 421 GLY A CA 1
ATOM 3452 C C . GLY A 1 421 ? -14.969 41.875 -22.844 1 89.81 421 GLY A C 1
ATOM 3453 O O . GLY A 1 421 ? -15.047 40.812 -23.5 1 89.81 421 GLY A O 1
ATOM 3454 N N . ALA A 1 422 ? -14.227 42 -21.781 1 90.69 422 ALA A N 1
ATOM 3455 C CA . ALA A 1 422 ? -13.516 40.844 -21.234 1 90.69 422 ALA A CA 1
ATOM 3456 C C . ALA A 1 422 ? -14.484 39.75 -20.781 1 90.69 422 ALA A C 1
ATOM 3458 O O . ALA A 1 422 ? -14.211 38.562 -20.938 1 90.69 422 ALA A O 1
ATOM 3459 N N . HIS A 1 423 ? -15.539 40.156 -20.281 1 89.44 423 HIS A N 1
ATOM 3460 C CA . HIS A 1 423 ? -16.547 39.188 -19.812 1 89.44 423 HIS A CA 1
ATOM 3461 C C . HIS A 1 423 ? -17.141 38.406 -20.984 1 89.44 423 HIS A C 1
ATOM 3463 O O . HIS A 1 423 ? -17.391 37.219 -20.875 1 89.44 423 HIS A O 1
ATOM 3469 N N . ILE A 1 424 ? -17.328 39.125 -22.062 1 89.31 424 ILE A N 1
ATOM 3470 C CA . ILE A 1 424 ? -17.891 38.469 -23.25 1 89.31 424 ILE A CA 1
ATOM 3471 C C . ILE A 1 424 ? -16.859 37.5 -23.828 1 89.31 424 ILE A C 1
ATOM 3473 O O . ILE A 1 424 ? -17.219 36.438 -24.312 1 89.31 424 ILE A O 1
ATOM 3477 N N . ALA A 1 425 ? -15.688 37.875 -23.703 1 90.44 425 ALA A N 1
ATOM 3478 C CA . ALA A 1 425 ? -14.617 37.031 -24.219 1 90.44 425 ALA A CA 1
ATOM 3479 C C . ALA A 1 425 ? -14.492 35.75 -23.406 1 90.44 425 ALA A C 1
ATOM 3481 O O . ALA A 1 425 ? -14.312 34.656 -23.969 1 90.44 425 ALA A O 1
ATOM 3482 N N . ILE A 1 426 ? -14.555 35.812 -22.172 1 88.69 426 ILE A N 1
ATOM 3483 C CA . ILE A 1 426 ? -14.352 34.656 -21.281 1 88.69 426 ILE A CA 1
ATOM 3484 C C . ILE A 1 426 ? -15.555 33.719 -21.359 1 88.69 426 ILE A C 1
ATOM 3486 O O . ILE A 1 426 ? -15.414 32.5 -21.234 1 88.69 426 ILE A O 1
ATOM 3490 N N . LYS A 1 427 ? -16.688 34.312 -21.547 1 87.75 427 LYS A N 1
ATOM 3491 C CA . LYS A 1 427 ? -17.891 33.5 -21.594 1 87.75 427 LYS A CA 1
ATOM 3492 C C . LYS A 1 427 ? -18 32.781 -22.938 1 87.75 427 LYS A C 1
ATOM 3494 O O . LYS A 1 427 ? -18.812 31.859 -23.094 1 87.75 427 LYS A O 1
ATOM 3499 N N . TRP A 1 428 ? -17.125 33.188 -23.844 1 88.75 428 TRP A N 1
ATOM 3500 C CA . TRP A 1 428 ? -17.094 32.5 -25.125 1 88.75 428 TRP A CA 1
ATOM 3501 C C . TRP A 1 428 ? -16.688 31.047 -24.969 1 88.75 428 TRP A C 1
ATOM 3503 O O . TRP A 1 428 ? -15.703 30.734 -24.297 1 88.75 428 TRP A O 1
ATOM 3513 N N . PRO A 1 429 ? -17.469 30.062 -25.375 1 88.69 429 PRO A N 1
ATOM 3514 C CA . PRO A 1 429 ? -17.234 28.641 -25.109 1 88.69 429 PRO A CA 1
ATOM 3515 C C . PRO A 1 429 ? -15.906 28.141 -25.688 1 88.69 429 PRO A C 1
ATOM 3517 O O . PRO A 1 429 ? -15.375 27.141 -25.219 1 88.69 429 PRO A O 1
ATOM 3520 N N . TYR A 1 430 ? -15.328 28.812 -26.656 1 92.06 430 TYR A N 1
ATOM 3521 C CA . TYR A 1 430 ? -14.086 28.359 -27.266 1 92.06 430 TYR A CA 1
ATOM 3522 C C . TYR A 1 430 ? -12.883 29.031 -26.625 1 92.06 430 TYR A C 1
ATOM 3524 O O . TYR A 1 430 ? -11.734 28.781 -27 1 92.06 430 TYR A O 1
ATOM 3532 N N . PHE A 1 431 ? -13.094 29.844 -25.656 1 92.69 431 PHE A N 1
ATOM 3533 C CA . PHE A 1 431 ? -12 30.547 -25 1 92.69 431 PHE A CA 1
ATOM 3534 C C . PHE A 1 431 ? -11.055 29.562 -24.312 1 92.69 431 PHE A C 1
ATOM 3536 O O . PHE A 1 431 ? -9.836 29.656 -24.469 1 92.69 431 PHE A O 1
ATOM 3543 N N . GLU A 1 432 ? -11.641 28.625 -23.688 1 90.56 432 GLU A N 1
ATOM 3544 C CA . GLU A 1 432 ? -10.812 27.641 -22.984 1 90.56 432 GLU A CA 1
ATOM 3545 C C . GLU A 1 432 ? -10.047 26.766 -23.969 1 90.56 432 GLU A C 1
ATOM 3547 O O . GLU A 1 432 ? -8.898 26.391 -23.719 1 90.56 432 GLU A O 1
ATOM 3552 N N . THR A 1 433 ? -10.648 26.438 -25.047 1 92.94 433 THR A N 1
ATOM 3553 C CA . THR A 1 433 ? -9.977 25.641 -26.047 1 92.94 433 THR A CA 1
ATOM 3554 C C . THR A 1 433 ? -8.812 26.406 -26.672 1 92.94 433 THR A C 1
ATOM 3556 O O . THR A 1 433 ? -7.773 25.812 -26.984 1 92.94 433 THR A O 1
ATOM 3559 N N . LEU A 1 434 ? -9.008 27.703 -26.812 1 94.06 434 LEU A N 1
ATOM 3560 C CA . LEU A 1 434 ? -7.926 28.531 -27.344 1 94.06 434 LEU A CA 1
ATOM 3561 C C . LEU A 1 434 ? -6.742 28.562 -26.375 1 94.06 434 LEU A C 1
ATOM 3563 O O . LEU A 1 434 ? -5.586 28.531 -26.812 1 94.06 434 LEU A O 1
ATOM 3567 N N . VAL A 1 435 ? -7.02 28.672 -25.141 1 93.44 435 VAL A N 1
ATOM 3568 C CA . VAL A 1 435 ? -5.957 28.688 -24.141 1 93.44 435 VAL A CA 1
ATOM 3569 C C . VAL A 1 435 ? -5.211 27.344 -24.172 1 93.44 435 VAL A C 1
ATOM 3571 O O . VAL A 1 435 ? -3.98 27.312 -24.125 1 93.44 435 VAL A O 1
ATOM 3574 N N . TYR A 1 436 ? -5.895 26.25 -24.359 1 94.06 436 TYR A N 1
ATOM 3575 C CA . TYR A 1 436 ? -5.266 24.938 -24.422 1 94.06 436 TYR A CA 1
ATOM 3576 C C . TYR A 1 436 ? -4.406 24.812 -25.672 1 94.06 436 TYR A C 1
ATOM 3578 O O . TYR A 1 436 ? -3.316 24.234 -25.625 1 94.06 436 TYR A O 1
ATOM 3586 N N . VAL A 1 437 ? -4.828 25.375 -26.719 1 95.62 437 VAL A N 1
ATOM 3587 C CA . VAL A 1 437 ? -4.066 25.312 -27.953 1 95.62 437 VAL A CA 1
ATOM 3588 C C . VAL A 1 437 ? -2.779 26.125 -27.812 1 95.62 437 VAL A C 1
ATOM 3590 O O . VAL A 1 437 ? -1.729 25.734 -28.328 1 95.62 437 VAL A O 1
ATOM 3593 N N . THR A 1 438 ? -2.932 27.25 -27.094 1 95.69 438 THR A N 1
ATOM 3594 C CA . THR A 1 438 ? -1.746 28.047 -26.859 1 95.69 438 THR A CA 1
ATOM 3595 C C . THR A 1 438 ? -0.753 27.312 -25.969 1 95.69 438 THR A C 1
ATOM 3597 O O . THR A 1 438 ? 0.459 27.391 -26.188 1 95.69 438 THR A O 1
ATOM 3600 N N . ILE A 1 439 ? -1.241 26.594 -25 1 95.88 439 ILE A N 1
ATOM 3601 C CA . ILE A 1 439 ? -0.374 25.844 -24.109 1 95.88 439 ILE A CA 1
ATOM 3602 C C . ILE A 1 439 ? 0.307 24.719 -24.891 1 95.88 439 ILE A C 1
ATOM 3604 O O . ILE A 1 439 ? 1.504 24.469 -24.719 1 95.88 439 ILE A O 1
ATOM 3608 N N . ILE A 1 440 ? -0.382 24.062 -25.828 1 96 440 ILE A N 1
ATOM 3609 C CA . ILE A 1 440 ? 0.18 23.016 -26.672 1 96 440 ILE A CA 1
ATOM 3610 C C . ILE A 1 440 ? 1.222 23.609 -27.609 1 96 440 ILE A C 1
ATOM 3612 O O . ILE A 1 440 ? 2.258 22.984 -27.875 1 96 440 ILE A O 1
ATOM 3616 N N . GLY A 1 441 ? 0.947 24.797 -28.094 1 95.12 441 GLY A N 1
ATOM 3617 C CA . GLY A 1 441 ? 1.924 25.5 -28.906 1 95.12 441 GLY A CA 1
ATOM 3618 C C . GLY A 1 441 ? 3.221 25.781 -28.172 1 95.12 441 GLY A C 1
ATOM 3619 O O . GLY A 1 441 ? 4.305 25.625 -28.734 1 95.12 441 GLY A O 1
ATOM 3620 N N . ASN A 1 442 ? 3.088 26.188 -26.938 1 94.56 442 ASN A N 1
ATOM 3621 C CA . ASN A 1 442 ? 4.273 26.391 -26.109 1 94.56 442 ASN A CA 1
ATOM 3622 C C . ASN A 1 442 ? 5.039 25.094 -25.891 1 94.56 442 ASN A C 1
ATOM 3624 O O . ASN A 1 442 ? 6.273 25.078 -25.891 1 94.56 442 ASN A O 1
ATOM 3628 N N . CYS A 1 443 ? 4.34 24 -25.734 1 93.31 443 CYS A N 1
ATOM 3629 C CA . CYS A 1 443 ? 4.973 22.703 -25.547 1 93.31 443 CYS A CA 1
ATOM 3630 C C . CYS A 1 443 ? 5.762 22.297 -26.797 1 93.31 443 CYS A C 1
ATOM 3632 O O . CYS A 1 443 ? 6.891 21.812 -26.688 1 93.31 443 CYS A O 1
ATOM 3634 N N . VAL A 1 444 ? 5.227 22.547 -27.938 1 94.56 444 VAL A N 1
ATOM 3635 C CA . VAL A 1 444 ? 5.898 22.234 -29.203 1 94.56 444 VAL A CA 1
ATOM 3636 C C . VAL A 1 444 ? 7.137 23.109 -29.359 1 94.56 444 VAL A C 1
ATOM 3638 O O . VAL A 1 444 ? 8.188 22.641 -29.797 1 94.56 444 VAL A O 1
ATOM 3641 N N . ALA A 1 445 ? 7 24.328 -28.938 1 94.38 445 ALA A N 1
ATOM 3642 C CA . ALA A 1 445 ? 8.141 25.234 -29 1 94.38 445 ALA A CA 1
ATOM 3643 C C . ALA A 1 445 ? 9.25 24.797 -28.062 1 94.38 445 ALA A C 1
ATOM 3645 O O . ALA A 1 445 ? 10.438 24.891 -28.391 1 94.38 445 ALA A O 1
ATOM 3646 N N . ILE A 1 446 ? 8.867 24.328 -26.891 1 92.81 446 ILE A N 1
ATOM 3647 C CA . ILE A 1 446 ? 9.836 23.828 -25.922 1 92.81 446 ILE A CA 1
ATOM 3648 C C . ILE A 1 446 ? 10.594 22.641 -26.5 1 92.81 446 ILE A C 1
ATOM 3650 O O . ILE A 1 446 ? 11.828 22.578 -26.406 1 92.81 446 ILE A O 1
ATOM 3654 N N . ILE A 1 447 ? 9.898 21.703 -27.172 1 91.81 447 ILE A N 1
ATOM 3655 C CA . ILE A 1 447 ? 10.508 20.516 -27.734 1 91.81 447 ILE A CA 1
ATOM 3656 C C . ILE A 1 447 ? 11.43 20.906 -28.891 1 91.81 447 ILE A C 1
ATOM 3658 O O . ILE A 1 447 ? 12.531 20.359 -29.016 1 91.81 447 ILE A O 1
ATOM 3662 N N . ALA A 1 448 ? 11.117 21.891 -29.656 1 92.44 448 ALA A N 1
ATOM 3663 C CA . ALA A 1 448 ? 11.93 22.359 -30.781 1 92.44 448 ALA A CA 1
ATOM 3664 C C . ALA A 1 448 ? 13.211 23.031 -30.281 1 92.44 448 ALA A C 1
ATOM 3666 O O . ALA A 1 448 ? 14.281 22.844 -30.859 1 92.44 448 ALA A O 1
ATOM 3667 N N . ARG A 1 449 ? 13.047 23.75 -29.172 1 91.75 449 ARG A N 1
ATOM 3668 C CA . ARG A 1 449 ? 14.195 24.484 -28.641 1 91.75 449 ARG A CA 1
ATOM 3669 C C . ARG A 1 449 ? 15.188 23.547 -27.953 1 91.75 449 ARG A C 1
ATOM 3671 O O . ARG A 1 449 ? 16.391 23.781 -28 1 91.75 449 ARG A O 1
ATOM 3678 N N . ILE A 1 450 ? 14.68 22.516 -27.375 1 88.31 450 ILE A N 1
ATOM 3679 C CA . ILE A 1 450 ? 15.555 21.578 -26.672 1 88.31 450 ILE A CA 1
ATOM 3680 C C . ILE A 1 450 ? 16.359 20.766 -27.672 1 88.31 450 ILE A C 1
ATOM 3682 O O . ILE A 1 450 ? 17.516 20.422 -27.422 1 88.31 450 ILE A O 1
ATOM 3686 N N . ILE A 1 451 ? 15.836 20.484 -28.859 1 88 451 ILE A N 1
ATOM 3687 C CA . ILE A 1 451 ? 16.5 19.672 -29.875 1 88 451 ILE A CA 1
ATOM 3688 C C . ILE A 1 451 ? 17.453 20.531 -30.703 1 88 451 ILE A C 1
ATOM 3690 O O . ILE A 1 451 ? 18.391 20.016 -31.312 1 88 451 ILE A O 1
ATOM 3694 N N . GLU A 1 452 ? 17.375 21.797 -30.594 1 88.69 452 GLU A N 1
ATOM 3695 C CA . GLU A 1 452 ? 18.234 22.688 -31.359 1 88.69 452 GLU A CA 1
ATOM 3696 C C . GLU A 1 452 ? 19.672 22.625 -30.828 1 88.69 452 GLU A C 1
ATOM 3698 O O . GLU A 1 452 ? 19.906 22.75 -29.625 1 88.69 452 GLU A O 1
ATOM 3703 N N . PRO A 1 453 ? 20.609 22.281 -31.734 1 85.12 453 PRO A N 1
ATOM 3704 C CA . PRO A 1 453 ? 22 22.188 -31.312 1 85.12 453 PRO A CA 1
ATOM 3705 C C . PRO A 1 453 ? 22.594 23.547 -30.922 1 85.12 453 PRO A C 1
ATOM 3707 O O . PRO A 1 453 ? 22.25 24.562 -31.531 1 85.12 453 PRO A O 1
ATOM 3710 N N . SER A 1 454 ? 23.078 23.625 -29.766 1 83.19 454 SER A N 1
ATOM 3711 C CA . SER A 1 454 ? 23.75 24.844 -29.328 1 83.19 454 SER A CA 1
ATOM 3712 C C . SER A 1 454 ? 25.188 24.562 -28.906 1 83.19 454 SER A C 1
ATOM 3714 O O . SER A 1 454 ? 25.531 23.422 -28.578 1 83.19 454 SER A O 1
ATOM 3716 N N . ASP A 1 455 ? 26.031 25.547 -29.047 1 81.31 455 ASP A N 1
ATOM 3717 C CA . ASP A 1 455 ? 27.453 25.422 -28.781 1 81.31 455 ASP A CA 1
ATOM 3718 C C . ASP A 1 455 ? 27.75 25.438 -27.281 1 81.31 455 ASP A C 1
ATOM 3720 O O . ASP A 1 455 ? 28.703 24.812 -26.828 1 81.31 455 ASP A O 1
ATOM 3724 N N . SER A 1 456 ? 26.953 26.25 -26.578 1 86.38 456 SER A N 1
ATOM 3725 C CA . SER A 1 456 ? 27.156 26.328 -25.141 1 86.38 456 SER A CA 1
ATOM 3726 C C . SER A 1 456 ? 25.859 26.094 -24.375 1 86.38 456 SER A C 1
ATOM 3728 O O . SER A 1 456 ? 24.766 26.25 -24.938 1 86.38 456 SER A O 1
ATOM 3730 N N . LEU A 1 457 ? 26.016 25.625 -23.188 1 87.44 457 LEU A N 1
ATOM 3731 C CA . LEU A 1 457 ? 24.859 25.344 -22.328 1 87.44 457 LEU A CA 1
ATOM 3732 C C . LEU A 1 457 ? 24.109 26.625 -22 1 87.44 457 LEU A C 1
ATOM 3734 O O . LEU A 1 457 ? 22.875 26.641 -21.938 1 87.44 457 LEU A O 1
ATOM 3738 N N . GLU A 1 458 ? 24.891 27.688 -21.766 1 89 458 GLU A N 1
ATOM 3739 C CA . GLU A 1 458 ? 24.281 28.969 -21.422 1 89 458 GLU A CA 1
ATOM 3740 C C . GLU A 1 458 ? 23.453 29.531 -22.594 1 89 458 GLU A C 1
ATOM 3742 O O . GLU A 1 458 ? 22.359 30.047 -22.391 1 89 458 GLU A O 1
ATOM 3747 N N . GLU A 1 459 ? 23.953 29.328 -23.719 1 89.5 459 GLU A N 1
ATOM 3748 C CA . GLU A 1 459 ? 23.219 29.781 -24.891 1 89.5 459 GLU A CA 1
ATOM 3749 C C . GLU A 1 459 ? 21.969 28.938 -25.125 1 89.5 459 GLU A C 1
ATOM 3751 O O . GLU A 1 459 ? 20.922 29.469 -25.547 1 89.5 459 GLU A O 1
ATOM 3756 N N . SER A 1 460 ? 22.172 27.719 -24.906 1 90.5 460 SER A N 1
ATOM 3757 C CA . SER A 1 460 ? 21.016 26.828 -25.062 1 90.5 460 SER A CA 1
ATOM 3758 C C . SER A 1 460 ? 19.938 27.156 -24.031 1 90.5 460 SER A C 1
ATOM 3760 O O . SER A 1 460 ? 18.734 27.141 -24.344 1 90.5 460 SER A O 1
ATOM 3762 N N . ALA A 1 461 ? 20.359 27.484 -22.812 1 90.94 461 ALA A N 1
ATOM 3763 C CA . ALA A 1 461 ? 19.406 27.844 -21.766 1 90.94 461 ALA A CA 1
ATOM 3764 C C . ALA A 1 461 ? 18.688 29.141 -22.094 1 90.94 461 ALA A C 1
ATOM 3766 O O . ALA A 1 461 ? 17.484 29.281 -21.844 1 90.94 461 ALA A O 1
ATOM 3767 N N . HIS A 1 462 ? 19.469 30.062 -22.688 1 90.88 462 HIS A N 1
ATOM 3768 C CA . HIS A 1 462 ? 18.875 31.328 -23.094 1 90.88 462 HIS A CA 1
ATOM 3769 C C . HIS A 1 462 ? 17.891 31.141 -24.234 1 90.88 462 HIS A C 1
ATOM 3771 O O . HIS A 1 462 ? 16.844 31.781 -24.281 1 90.88 462 HIS A O 1
ATOM 3777 N N . GLY A 1 463 ? 18.203 30.281 -25.094 1 89.56 463 GLY A N 1
ATOM 3778 C CA . GLY A 1 463 ? 17.297 29.969 -26.188 1 89.56 463 GLY A CA 1
ATOM 3779 C C . GLY A 1 463 ? 16.047 29.234 -25.719 1 89.56 463 GLY A C 1
ATOM 3780 O O . GLY A 1 463 ? 14.961 29.438 -26.266 1 89.56 463 GLY A O 1
ATOM 3781 N N . PHE A 1 464 ? 16.203 28.5 -24.766 1 91.75 464 PHE A N 1
ATOM 3782 C CA . PHE A 1 464 ? 15.117 27.688 -24.25 1 91.75 464 PHE A CA 1
ATOM 3783 C C . PHE A 1 464 ? 14.141 28.516 -23.438 1 91.75 464 PHE A C 1
ATOM 3785 O O . PHE A 1 464 ? 12.922 28.406 -23.594 1 91.75 464 PHE A O 1
ATOM 3792 N N . ALA A 1 465 ? 14.633 29.406 -22.531 1 90.94 465 ALA A N 1
ATOM 3793 C CA . ALA A 1 465 ? 13.766 30.031 -21.531 1 90.94 465 ALA A CA 1
ATOM 3794 C C . ALA A 1 465 ? 13.68 31.547 -21.75 1 90.94 465 ALA A C 1
ATOM 3796 O O . ALA A 1 465 ? 12.82 32.219 -21.172 1 90.94 465 ALA A O 1
ATOM 3797 N N . ALA A 1 466 ? 14.562 32.156 -22.609 1 90.75 466 ALA A N 1
ATOM 3798 C CA . ALA A 1 466 ? 14.562 33.594 -22.734 1 90.75 466 ALA A CA 1
ATOM 3799 C C . ALA A 1 466 ? 14.539 34.031 -24.203 1 90.75 466 ALA A C 1
ATOM 3801 O O . ALA A 1 466 ? 14.953 35.156 -24.531 1 90.75 466 ALA A O 1
ATOM 3802 N N . SER A 1 467 ? 14.078 33.219 -25.062 1 91.5 467 SER A N 1
ATOM 3803 C CA . SER A 1 467 ? 13.992 33.594 -26.469 1 91.5 467 SER A CA 1
ATOM 3804 C C . SER A 1 467 ? 12.703 34.344 -26.766 1 91.5 467 SER A C 1
ATOM 3806 O O . SER A 1 467 ? 11.875 34.531 -25.875 1 91.5 467 SER A O 1
ATOM 3808 N N . TRP A 1 468 ? 12.477 34.688 -27.953 1 92 468 TRP A N 1
ATOM 3809 C CA . TRP A 1 468 ? 11.336 35.5 -28.375 1 92 468 TRP A CA 1
ATOM 3810 C C . TRP A 1 468 ? 10.039 34.719 -28.234 1 92 468 TRP A C 1
ATOM 3812 O O . TRP A 1 468 ? 8.984 35.281 -27.938 1 92 468 TRP A O 1
ATOM 3822 N N . ASP A 1 469 ? 10.125 33.438 -28.484 1 93.44 469 ASP A N 1
ATOM 3823 C CA . ASP A 1 469 ? 8.914 32.625 -28.375 1 93.44 469 ASP A CA 1
ATOM 3824 C C . ASP A 1 469 ? 8.414 32.594 -26.938 1 93.44 469 ASP A C 1
ATOM 3826 O O . ASP A 1 469 ? 7.207 32.625 -26.688 1 93.44 469 ASP A O 1
ATOM 3830 N N . THR A 1 470 ? 9.352 32.531 -25.984 1 94 470 THR A N 1
ATOM 3831 C CA . THR A 1 470 ? 8.969 32.531 -24.578 1 94 470 THR A CA 1
ATOM 3832 C C . THR A 1 470 ? 8.266 33.812 -24.188 1 94 470 THR A C 1
ATOM 3834 O O . THR A 1 470 ? 7.281 33.781 -23.438 1 94 470 THR A O 1
ATOM 3837 N N . LEU A 1 471 ? 8.727 34.938 -24.734 1 93.25 471 LEU A N 1
ATOM 3838 C CA . LEU A 1 471 ? 8.133 36.219 -24.422 1 93.25 471 LEU A CA 1
ATOM 3839 C C . LEU A 1 471 ? 6.746 36.344 -25.047 1 93.25 471 LEU A C 1
ATOM 3841 O O . LEU A 1 471 ? 5.844 36.938 -24.453 1 93.25 471 LEU A O 1
ATOM 3845 N N . VAL A 1 472 ? 6.629 35.75 -26.203 1 95.19 472 VAL A N 1
ATOM 3846 C CA . VAL A 1 472 ? 5.336 35.812 -26.875 1 95.19 472 VAL A CA 1
ATOM 3847 C C . VAL A 1 472 ? 4.32 34.938 -26.125 1 95.19 472 VAL A C 1
ATOM 3849 O O . VAL A 1 472 ? 3.217 35.406 -25.812 1 95.19 472 VAL A O 1
ATOM 3852 N N . PHE A 1 473 ? 4.668 33.719 -25.828 1 95.62 473 PHE A N 1
ATOM 3853 C CA . PHE A 1 473 ? 3.744 32.844 -25.125 1 95.62 473 PHE A CA 1
ATOM 3854 C C . PHE A 1 473 ? 3.486 33.375 -23.703 1 95.62 473 PHE A C 1
ATOM 3856 O O . PHE A 1 473 ? 2.354 33.344 -23.219 1 95.62 473 PHE A O 1
ATOM 3863 N N . GLY A 1 474 ? 4.512 33.844 -23.016 1 94.5 474 GLY A N 1
ATOM 3864 C CA . GLY A 1 474 ? 4.328 34.438 -21.703 1 94.5 474 GLY A CA 1
ATOM 3865 C C . GLY A 1 474 ? 3.422 35.656 -21.734 1 94.5 474 GLY A C 1
ATOM 3866 O O . GLY A 1 474 ? 2.596 35.844 -20.844 1 94.5 474 GLY A O 1
ATOM 3867 N N . GLY A 1 475 ? 3.521 36.438 -22.75 1 94.25 475 GLY A N 1
ATOM 3868 C CA . GLY A 1 475 ? 2.65 37.594 -22.906 1 94.25 475 GLY A CA 1
ATOM 3869 C C . GLY A 1 475 ? 1.196 37.219 -23.109 1 94.25 475 GLY A C 1
ATOM 3870 O O . GLY A 1 475 ? 0.298 37.844 -22.562 1 94.25 475 GLY A O 1
ATOM 3871 N N . ILE A 1 476 ? 1.019 36.156 -23.875 1 95.44 476 ILE A N 1
ATOM 3872 C CA . ILE A 1 476 ? -0.34 35.688 -24.141 1 95.44 476 ILE A CA 1
ATOM 3873 C C . ILE A 1 476 ? -0.96 35.156 -22.844 1 95.44 476 ILE A C 1
ATOM 3875 O O . ILE A 1 476 ? -2.139 35.406 -22.578 1 95.44 476 ILE A O 1
ATOM 3879 N N . PHE A 1 477 ? -0.188 34.469 -22.031 1 95.81 477 PHE A N 1
ATOM 3880 C CA . PHE A 1 477 ? -0.697 33.938 -20.781 1 95.81 477 PHE A CA 1
ATOM 3881 C C . PHE A 1 477 ? -1.048 35.031 -19.812 1 95.81 477 PHE A C 1
ATOM 3883 O O . PHE A 1 477 ? -2.051 34.969 -19.094 1 95.81 477 PHE A O 1
ATOM 3890 N N . VAL A 1 478 ? -0.27 36.062 -19.812 1 94.38 478 VAL A N 1
ATOM 3891 C CA . VAL A 1 478 ? -0.544 37.188 -18.922 1 94.38 478 VAL A CA 1
ATOM 3892 C C . VAL A 1 478 ? -1.771 37.938 -19.422 1 94.38 478 VAL A C 1
ATOM 3894 O O . VAL A 1 478 ? -2.578 38.438 -18.625 1 94.38 478 VAL A O 1
ATOM 3897 N N . ALA A 1 479 ? -1.933 38.031 -20.688 1 93.31 479 ALA A N 1
ATOM 3898 C CA . ALA A 1 479 ? -3.121 38.656 -21.25 1 93.31 479 ALA A CA 1
ATOM 3899 C C . ALA A 1 479 ? -4.383 37.875 -20.891 1 93.31 479 ALA A C 1
ATOM 3901 O O . ALA A 1 479 ? -5.43 38.469 -20.625 1 93.31 479 ALA A O 1
ATOM 3902 N N . GLU A 1 480 ? -4.234 36.594 -20.906 1 94.06 480 GLU A N 1
ATOM 3903 C CA . GLU A 1 480 ? -5.344 35.75 -20.484 1 94.06 480 GLU A CA 1
ATOM 3904 C C . GLU A 1 480 ? -5.695 36 -19.031 1 94.06 480 GLU A C 1
ATOM 3906 O O . GLU A 1 480 ? -6.871 36.156 -18.672 1 94.06 480 GLU A O 1
ATOM 3911 N N . ALA A 1 481 ? -4.738 36.125 -18.203 1 93.75 481 ALA A N 1
ATOM 3912 C CA . ALA A 1 481 ? -4.961 36.344 -16.781 1 93.75 481 ALA A CA 1
ATOM 3913 C C . ALA A 1 481 ? -5.566 37.719 -16.516 1 93.75 481 ALA A C 1
ATOM 3915 O O . ALA A 1 481 ? -6.48 37.844 -15.703 1 93.75 481 ALA A O 1
ATOM 3916 N N . LEU A 1 482 ? -5.117 38.656 -17.266 1 91.94 482 LEU A N 1
ATOM 3917 C CA . LEU A 1 482 ? -5.625 40 -17.094 1 91.94 482 LEU A CA 1
ATOM 3918 C C . LEU A 1 482 ? -7.07 40.125 -17.578 1 91.94 482 LEU A C 1
ATOM 3920 O O . LEU A 1 482 ? -7.883 40.812 -16.969 1 91.94 482 LEU A O 1
ATOM 3924 N N . SER A 1 483 ? -7.367 39.406 -18.609 1 91.88 483 SER A N 1
ATOM 3925 C CA . SER A 1 483 ? -8.742 39.406 -19.109 1 91.88 483 SER A CA 1
ATOM 3926 C C . SER A 1 483 ? -9.68 38.75 -18.109 1 91.88 483 SER A C 1
ATOM 3928 O O . SER A 1 483 ? -10.805 39.219 -17.891 1 91.88 483 SER A O 1
ATOM 3930 N N . LYS A 1 484 ? -9.242 37.719 -17.453 1 93 484 LYS A N 1
ATOM 3931 C CA . LYS A 1 484 ? -10.07 37.031 -16.469 1 93 484 LYS A CA 1
ATOM 3932 C C . LYS A 1 484 ? -10.227 37.844 -15.203 1 93 484 LYS A C 1
ATOM 3934 O O . LYS A 1 484 ? -11.289 37.844 -14.57 1 93 484 LYS A O 1
ATOM 3939 N N . VAL A 1 485 ? -9.172 38.562 -14.867 1 91.12 485 VAL A N 1
ATOM 3940 C CA . VAL A 1 485 ? -9.227 39.438 -13.703 1 91.12 485 VAL A CA 1
ATOM 3941 C C . VAL A 1 485 ? -10.195 40.594 -13.961 1 91.12 485 VAL A C 1
ATOM 3943 O O . VAL A 1 485 ? -10.953 41 -13.07 1 91.12 485 VAL A O 1
ATOM 3946 N N . LEU A 1 486 ? -10.203 41.125 -15.164 1 89.12 486 LEU A N 1
ATOM 3947 C CA . LEU A 1 486 ? -11.094 42.219 -15.523 1 89.12 486 LEU A CA 1
ATOM 3948 C C . LEU A 1 486 ? -12.547 41.719 -15.578 1 89.12 486 LEU A C 1
ATOM 3950 O O . LEU A 1 486 ? -13.461 42.469 -15.211 1 89.12 486 LEU A O 1
ATOM 3954 N N . ALA A 1 487 ? -12.695 40.469 -15.93 1 88.56 487 ALA A N 1
ATOM 3955 C CA . ALA A 1 487 ? -14.055 39.938 -16.062 1 88.56 487 ALA A CA 1
ATOM 3956 C C . ALA A 1 487 ? -14.617 39.531 -14.719 1 88.56 487 ALA A C 1
ATOM 3958 O O . ALA A 1 487 ? -15.773 39.812 -14.406 1 88.56 487 ALA A O 1
ATOM 3959 N N . LEU A 1 488 ? -13.859 38.875 -13.922 1 87.44 488 LEU A N 1
ATOM 3960 C CA . LEU A 1 488 ? -14.367 38.281 -12.695 1 87.44 488 LEU A CA 1
ATOM 3961 C C . LEU A 1 488 ? -14.062 39.188 -11.492 1 87.44 488 LEU A C 1
ATOM 3963 O O . LEU A 1 488 ? -14.781 39.125 -10.484 1 87.44 488 LEU A O 1
ATOM 3967 N N . GLY A 1 489 ? -13.07 39.969 -11.562 1 86.06 489 GLY A N 1
ATOM 3968 C CA . GLY A 1 489 ? -12.602 40.719 -10.398 1 86.06 489 GLY A CA 1
ATOM 3969 C C . GLY A 1 489 ? -11.43 40.031 -9.695 1 86.06 489 GLY A C 1
ATOM 3970 O O . GLY A 1 489 ? -11.234 38.812 -9.828 1 86.06 489 GLY A O 1
ATOM 3971 N N . VAL A 1 490 ? -10.68 40.75 -8.961 1 86.88 490 VAL A N 1
ATOM 3972 C CA . VAL A 1 490 ? -9.445 40.281 -8.344 1 86.88 490 VAL A CA 1
ATOM 3973 C C . VAL A 1 490 ? -9.773 39.25 -7.254 1 86.88 490 VAL A C 1
ATOM 3975 O O . VAL A 1 490 ? -9.133 38.219 -7.164 1 86.88 490 VAL A O 1
ATOM 3978 N N . ARG A 1 491 ? -10.805 39.438 -6.523 1 83.56 491 ARG A N 1
ATOM 3979 C CA . ARG A 1 491 ? -11.133 38.562 -5.402 1 83.56 491 ARG A CA 1
ATOM 3980 C C . ARG A 1 491 ? -11.656 37.219 -5.898 1 83.56 491 ARG A C 1
ATOM 3982 O O . ARG A 1 491 ? -11.25 36.156 -5.402 1 83.56 491 ARG A O 1
ATOM 3989 N N . HIS A 1 492 ? -12.438 37.312 -6.867 1 83 492 HIS A N 1
ATOM 3990 C CA . HIS A 1 492 ? -13.016 36.094 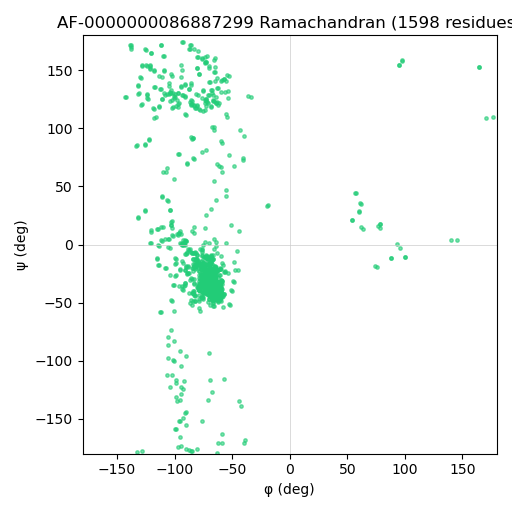-7.391 1 83 492 HIS A CA 1
ATOM 3991 C C . HIS A 1 492 ? -11.984 35.281 -8.18 1 83 492 HIS A C 1
ATOM 3993 O O . HIS A 1 492 ? -12.008 34.062 -8.18 1 83 492 HIS A O 1
ATOM 3999 N N . TYR A 1 493 ? -11.141 35.969 -8.781 1 89.75 493 TYR A N 1
ATOM 4000 C CA . TYR A 1 493 ? -10.086 35.312 -9.539 1 89.75 493 TYR A CA 1
ATOM 4001 C C . TYR A 1 493 ? -9.125 34.594 -8.617 1 89.75 493 TYR A C 1
ATOM 4003 O O . TYR A 1 493 ? -8.742 33.438 -8.883 1 89.75 493 TYR A O 1
ATOM 4011 N N . LEU A 1 494 ? -8.789 35.125 -7.488 1 89.38 494 LEU A N 1
ATOM 4012 C CA . LEU A 1 494 ? -7.793 34.562 -6.582 1 89.38 494 LEU A CA 1
ATOM 4013 C C . LEU A 1 494 ? -8.406 33.469 -5.727 1 89.38 494 LEU A C 1
ATOM 4015 O O . LEU A 1 494 ? -7.688 32.688 -5.102 1 89.38 494 LEU A O 1
ATOM 4019 N N . SER A 1 495 ? -9.688 33.375 -5.723 1 83.06 495 SER A N 1
ATOM 4020 C CA . SER A 1 495 ? -10.344 32.375 -4.902 1 83.06 495 SER A CA 1
ATOM 4021 C C . SER A 1 495 ? -10.312 31.016 -5.582 1 83.06 495 SER A C 1
ATOM 4023 O O . SER A 1 495 ? -10.477 29.984 -4.922 1 83.06 495 SER A O 1
ATOM 4025 N N . SER A 1 496 ? -10.016 31.047 -6.895 1 85.69 496 SER A N 1
ATOM 4026 C CA . SER A 1 496 ? -9.914 29.781 -7.609 1 85.69 496 SER A CA 1
ATOM 4027 C C . SER A 1 496 ? -8.484 29.25 -7.586 1 85.69 496 SER A C 1
ATOM 4029 O O . SER A 1 496 ? -7.539 29.969 -7.93 1 85.69 496 SER A O 1
ATOM 4031 N N . GLY A 1 497 ? -8.305 28 -7.168 1 86.56 497 GLY A N 1
ATOM 4032 C CA . GLY A 1 497 ? -6.988 27.391 -7.109 1 86.56 497 GLY A CA 1
ATOM 4033 C C . GLY A 1 497 ? -6.336 27.25 -8.469 1 86.56 497 GLY A C 1
ATOM 4034 O O . GLY A 1 497 ? -5.121 27.438 -8.609 1 86.56 497 GLY A O 1
ATOM 4035 N N . TRP A 1 498 ? -7.09 26.984 -9.523 1 88.38 498 TRP A N 1
ATOM 4036 C CA . TRP A 1 498 ? -6.551 26.812 -10.867 1 88.38 498 TRP A CA 1
ATOM 4037 C C . TRP A 1 498 ? -6.074 28.141 -11.438 1 88.38 498 TRP A C 1
ATOM 4039 O O . TRP A 1 498 ? -5.051 28.203 -12.117 1 88.38 498 TRP A O 1
ATOM 4049 N N . ASN A 1 499 ? -6.785 29.172 -11.062 1 92.25 499 ASN A N 1
ATOM 4050 C CA . ASN A 1 499 ? -6.375 30.484 -11.539 1 92.25 499 ASN A CA 1
ATOM 4051 C C . ASN A 1 499 ? -5.113 30.969 -10.836 1 92.25 499 ASN A C 1
ATOM 4053 O O . ASN A 1 499 ? -4.266 31.625 -11.445 1 92.25 499 ASN A O 1
ATOM 4057 N N . LEU A 1 500 ? -5.098 30.625 -9.609 1 91.62 500 LEU A N 1
ATOM 4058 C CA . LEU A 1 500 ? -3.891 30.969 -8.875 1 91.62 500 LEU A CA 1
ATOM 4059 C C . LEU A 1 500 ? -2.676 30.25 -9.445 1 91.62 500 LEU A C 1
ATOM 4061 O O . LEU A 1 500 ? -1.593 30.828 -9.547 1 91.62 500 LEU A O 1
ATOM 4065 N N . PHE A 1 501 ? -2.848 29.016 -9.805 1 91.19 501 PHE A N 1
ATOM 4066 C CA . PHE A 1 501 ? -1.779 28.234 -10.414 1 91.19 501 PHE A CA 1
ATOM 4067 C C . PHE A 1 501 ? -1.381 28.828 -11.758 1 91.19 501 PHE A C 1
ATOM 4069 O O . PHE A 1 501 ? -0.192 28.938 -12.062 1 91.19 501 PHE A O 1
ATOM 4076 N N . ASP A 1 502 ? -2.332 29.188 -12.484 1 93.19 502 ASP A N 1
ATOM 4077 C CA . ASP A 1 502 ? -2.068 29.766 -13.805 1 93.19 502 ASP A CA 1
ATOM 4078 C C . ASP A 1 502 ? -1.347 31.109 -13.688 1 93.19 502 ASP A C 1
ATOM 4080 O O . ASP A 1 502 ? -0.402 31.375 -14.43 1 93.19 502 ASP A O 1
ATOM 4084 N N . LEU A 1 503 ? -1.808 31.922 -12.805 1 94.06 503 LEU A N 1
ATOM 4085 C CA . LEU A 1 503 ? -1.175 33.219 -12.609 1 94.06 503 LEU A CA 1
ATOM 4086 C C . LEU A 1 503 ? 0.259 33.062 -12.109 1 94.06 503 LEU A C 1
ATOM 4088 O O . LEU A 1 503 ? 1.175 33.688 -12.625 1 94.06 503 LEU A O 1
ATOM 4092 N N . GLY A 1 504 ? 0.406 32.188 -11.188 1 93.75 504 GLY A N 1
ATOM 4093 C CA . GLY A 1 504 ? 1.734 31.953 -10.641 1 93.75 504 GLY A CA 1
ATOM 4094 C C . GLY A 1 504 ? 2.717 31.453 -11.68 1 93.75 504 GLY A C 1
ATOM 4095 O O . GLY A 1 504 ? 3.836 31.953 -11.781 1 93.75 504 GLY A O 1
ATOM 4096 N N . THR A 1 505 ? 2.324 30.5 -12.5 1 93.94 505 THR A N 1
ATOM 4097 C CA . THR A 1 505 ? 3.217 29.891 -13.484 1 93.94 505 THR A CA 1
ATOM 4098 C C . THR A 1 505 ? 3.506 30.859 -14.617 1 93.94 505 THR A C 1
ATOM 4100 O O . THR A 1 505 ? 4.617 30.891 -15.156 1 93.94 505 THR A O 1
ATOM 4103 N N . SER A 1 506 ? 2.531 31.734 -15.023 1 94.31 506 SER A N 1
ATOM 4104 C CA . SER A 1 506 ? 2.736 32.688 -16.109 1 94.31 506 SER A CA 1
ATOM 4105 C C . SER A 1 506 ? 3.67 33.812 -15.664 1 94.31 506 SER A C 1
ATOM 4107 O O . SER A 1 506 ? 4.578 34.188 -16.406 1 94.31 506 SER A O 1
ATOM 4109 N N . VAL A 1 507 ? 3.518 34.281 -14.469 1 93.81 507 VAL A N 1
ATOM 4110 C CA . VAL A 1 507 ? 4.359 35.375 -13.969 1 93.81 507 VAL A CA 1
ATOM 4111 C C . VAL A 1 507 ? 5.777 34.844 -13.727 1 93.81 507 VAL A C 1
ATOM 4113 O O . VAL A 1 507 ? 6.754 35.531 -14.062 1 93.81 507 VAL A O 1
ATOM 4116 N N . MET A 1 508 ? 5.863 33.688 -13.227 1 94.56 508 MET A N 1
ATOM 4117 C CA . MET A 1 508 ? 7.184 33.125 -12.953 1 94.56 508 MET A CA 1
ATOM 4118 C C . MET A 1 508 ? 7.934 32.844 -14.25 1 94.56 508 MET A C 1
ATOM 4120 O O . MET A 1 508 ? 9.156 32.969 -14.297 1 94.56 508 MET A O 1
ATOM 4124 N N . MET A 1 509 ? 7.203 32.438 -15.258 1 95.12 509 MET A N 1
ATOM 4125 C CA . MET A 1 509 ? 7.824 32.219 -16.562 1 95.12 509 MET A CA 1
ATOM 4126 C C . MET A 1 509 ? 8.453 33.5 -17.094 1 95.12 509 MET A C 1
ATOM 4128 O O . MET A 1 509 ? 9.594 33.469 -17.562 1 95.12 509 MET A O 1
ATOM 4132 N N . LEU A 1 510 ? 7.863 34.656 -16.922 1 94.75 510 LEU A N 1
ATOM 4133 C CA . LEU A 1 510 ? 8.367 35.938 -17.422 1 94.75 510 LEU A CA 1
ATOM 4134 C C . LEU A 1 510 ? 9.477 36.469 -16.531 1 94.75 510 LEU A C 1
ATOM 4136 O O . LEU A 1 510 ? 10.477 37 -17.031 1 94.75 510 LEU A O 1
ATOM 4140 N N . VAL A 1 511 ? 9.281 36.281 -15.273 1 94.94 511 VAL A N 1
ATOM 4141 C CA . VAL A 1 511 ? 10.32 36.719 -14.344 1 94.94 511 VAL A CA 1
ATOM 4142 C C . VAL A 1 511 ? 11.594 35.906 -14.57 1 94.94 511 VAL A C 1
ATOM 4144 O O . VAL A 1 511 ? 12.695 36.438 -14.539 1 94.94 511 VAL A O 1
ATOM 4147 N N . ALA A 1 512 ? 11.383 34.656 -14.812 1 95.38 512 ALA A N 1
ATOM 4148 C CA . ALA A 1 512 ? 12.531 33.781 -15.07 1 95.38 512 ALA A CA 1
ATOM 4149 C C . ALA A 1 512 ? 13.227 34.156 -16.375 1 95.38 512 ALA A C 1
ATOM 4151 O O . ALA A 1 512 ? 14.453 34.156 -16.453 1 95.38 512 ALA A O 1
ATOM 4152 N N . ALA A 1 513 ? 12.484 34.531 -17.406 1 94.44 513 ALA A N 1
ATOM 4153 C CA . ALA A 1 513 ? 13.055 34.969 -18.688 1 94.44 513 ALA A CA 1
ATOM 4154 C C . ALA A 1 513 ? 13.859 36.25 -18.516 1 94.44 513 ALA A C 1
ATOM 4156 O O . ALA A 1 513 ? 14.984 36.344 -19.031 1 94.44 513 ALA A O 1
ATOM 4157 N N . CYS A 1 514 ? 13.398 37.125 -17.688 1 93.94 514 CYS A N 1
ATOM 4158 C CA . CYS A 1 514 ? 14.094 38.375 -17.438 1 93.94 514 CYS A CA 1
ATOM 4159 C C . CYS A 1 514 ? 15.352 38.156 -16.609 1 93.94 514 CYS A C 1
ATOM 4161 O O . CYS A 1 514 ? 16.391 38.781 -16.875 1 93.94 514 CYS A O 1
ATOM 4163 N N . ALA A 1 515 ? 15.219 37.312 -15.664 1 94.62 515 ALA A N 1
ATOM 4164 C CA . ALA A 1 515 ? 16.375 37 -14.812 1 94.62 515 ALA A CA 1
ATOM 4165 C C . ALA A 1 515 ? 17.469 36.312 -15.609 1 94.62 515 ALA A C 1
ATOM 4167 O O . ALA A 1 515 ? 18.656 36.562 -15.375 1 94.62 515 ALA A O 1
ATOM 4168 N N . LEU A 1 516 ? 17.078 35.5 -16.594 1 93.94 516 LEU A N 1
ATOM 4169 C CA . LEU A 1 516 ? 18.062 34.812 -17.406 1 93.94 516 LEU A CA 1
ATOM 4170 C C . LEU A 1 516 ? 18.75 35.75 -18.375 1 93.94 516 LEU A C 1
ATOM 4172 O O . LEU A 1 516 ? 19.922 35.562 -18.719 1 93.94 516 LEU A O 1
ATOM 4176 N N . ILE A 1 517 ? 18.125 36.812 -18.781 1 92.12 517 ILE A N 1
ATOM 4177 C CA . ILE A 1 517 ? 18.719 37.812 -19.656 1 92.12 517 ILE A CA 1
ATOM 4178 C C . ILE A 1 517 ? 19.734 38.656 -18.875 1 92.12 517 ILE A C 1
ATOM 4180 O O . ILE A 1 517 ? 20.797 38.969 -19.391 1 92.12 517 ILE A O 1
ATOM 4184 N N . LEU A 1 518 ? 19.438 38.812 -17.578 1 93.44 518 LEU A N 1
ATOM 4185 C CA . LEU A 1 518 ? 20.328 39.594 -16.734 1 93.44 518 LEU A CA 1
ATOM 4186 C C . LEU A 1 518 ? 21.5 38.75 -16.219 1 93.44 518 LEU A C 1
ATOM 4188 O O . LEU A 1 518 ? 22.625 39.25 -16.141 1 93.44 518 LEU A O 1
ATOM 4192 N N . PHE A 1 519 ? 21.125 37.5 -15.836 1 93.56 519 PHE A N 1
ATOM 4193 C CA . PHE A 1 519 ? 22.125 36.594 -15.305 1 93.56 519 PHE A CA 1
ATOM 4194 C C . PHE A 1 519 ? 22.188 35.312 -16.125 1 93.56 519 PHE A C 1
ATOM 4196 O O . PHE A 1 519 ? 21.594 34.312 -15.742 1 93.56 519 PHE A O 1
ATOM 4203 N N . PRO A 1 520 ? 22.953 35.25 -17.078 1 88.94 520 PRO A N 1
ATOM 4204 C CA . PRO A 1 520 ? 22.969 34.094 -18 1 88.94 520 PRO A CA 1
ATOM 4205 C C . PRO A 1 520 ? 23.5 32.844 -17.344 1 88.94 520 PRO A C 1
ATOM 4207 O O . PRO A 1 520 ? 23.25 31.734 -17.828 1 88.94 520 PRO A O 1
ATOM 4210 N N . SER A 1 521 ? 24.172 32.969 -16.188 1 88.75 521 SER A N 1
ATOM 4211 C CA . SER A 1 521 ? 24.75 31.797 -15.539 1 88.75 521 SER A CA 1
ATOM 4212 C C . SER A 1 521 ? 23.719 31.062 -14.695 1 88.75 521 SER A C 1
ATOM 4214 O O . SER A 1 521 ? 23.938 29.938 -14.266 1 88.75 521 SER A O 1
ATOM 4216 N N . ALA A 1 522 ? 22.516 31.625 -14.531 1 91.25 522 ALA A N 1
ATOM 4217 C CA . ALA A 1 522 ? 21.469 31.016 -13.711 1 91.25 522 ALA A CA 1
ATOM 4218 C C . ALA A 1 522 ? 20.609 30.062 -14.539 1 91.25 522 ALA A C 1
ATOM 4220 O O . ALA A 1 522 ? 19.406 30.297 -14.703 1 91.25 522 ALA A O 1
ATOM 4221 N N . THR A 1 523 ? 21.219 28.953 -14.938 1 90.88 523 THR A N 1
ATOM 4222 C CA . THR A 1 523 ? 20.547 28.031 -15.859 1 90.88 523 THR A CA 1
ATOM 4223 C C . THR A 1 523 ? 19.422 27.281 -15.156 1 90.88 523 THR A C 1
ATOM 4225 O O . THR A 1 523 ? 18.562 26.703 -15.812 1 90.88 523 THR A O 1
ATOM 4228 N N . PHE A 1 524 ? 19.328 27.359 -13.773 1 90 524 PHE A N 1
ATOM 4229 C CA . PHE A 1 524 ? 18.297 26.641 -13.039 1 90 524 PHE A CA 1
ATOM 4230 C C . PHE A 1 524 ? 16.938 27.281 -13.266 1 90 524 PHE A C 1
ATOM 4232 O O . PHE A 1 524 ? 15.898 26.672 -13 1 90 524 PHE A O 1
ATOM 4239 N N . LEU A 1 525 ? 16.875 28.453 -13.828 1 92.94 525 LEU A N 1
ATOM 4240 C CA . LEU A 1 525 ? 15.633 29.172 -14.031 1 92.94 525 LEU A CA 1
ATOM 4241 C C . LEU A 1 525 ? 14.852 28.594 -15.203 1 92.94 525 LEU A C 1
ATOM 4243 O O . LEU A 1 525 ? 13.695 28.969 -15.43 1 92.94 525 LEU A O 1
ATOM 4247 N N . VAL A 1 526 ? 15.406 27.625 -15.906 1 93.19 526 VAL A N 1
ATOM 4248 C CA . VAL A 1 526 ? 14.734 26.969 -17.031 1 93.19 526 VAL A CA 1
ATOM 4249 C C . VAL A 1 526 ? 13.539 26.156 -16.516 1 93.19 526 VAL A C 1
ATOM 4251 O O . VAL A 1 526 ? 12.625 25.844 -17.281 1 93.19 526 VAL A O 1
ATOM 4254 N N . LEU A 1 527 ? 13.492 25.953 -15.188 1 92.62 527 LEU A N 1
ATOM 4255 C CA . LEU A 1 527 ? 12.492 25.094 -14.555 1 92.62 527 LEU A CA 1
ATOM 4256 C C . LEU A 1 527 ? 11.094 25.672 -14.727 1 92.62 527 LEU A C 1
ATOM 4258 O O . LEU A 1 527 ? 10.117 24.938 -14.812 1 92.62 527 LEU A O 1
ATOM 4262 N N . PHE A 1 528 ? 10.945 26.938 -14.945 1 93.62 528 PHE A N 1
ATOM 4263 C CA . PHE A 1 528 ? 9.648 27.594 -14.805 1 93.62 528 PHE A CA 1
ATOM 4264 C C . PHE A 1 528 ? 8.914 27.625 -16.141 1 93.62 528 PHE A C 1
ATOM 4266 O O . PHE A 1 528 ? 7.695 27.828 -16.172 1 93.62 528 PHE A O 1
ATOM 4273 N N . ARG A 1 529 ? 9.508 27.406 -17.266 1 93.44 529 ARG A N 1
ATOM 4274 C CA . ARG A 1 529 ? 8.844 27.5 -18.562 1 93.44 529 ARG A CA 1
ATOM 4275 C C . ARG A 1 529 ? 7.879 26.328 -18.766 1 93.44 529 ARG A C 1
ATOM 4277 O O . ARG A 1 529 ? 6.715 26.531 -19.125 1 93.44 529 ARG A O 1
ATOM 4284 N N . PRO A 1 530 ? 8.273 25.078 -18.375 1 93.25 530 PRO A N 1
ATOM 4285 C CA . PRO A 1 530 ? 7.363 23.969 -18.656 1 93.25 530 PRO A CA 1
ATOM 4286 C C . PRO A 1 530 ? 6.258 23.828 -17.609 1 93.25 530 PRO A C 1
ATOM 4288 O O . PRO A 1 530 ? 5.297 23.078 -17.812 1 93.25 530 PRO A O 1
ATOM 4291 N N . LEU A 1 531 ? 6.234 24.531 -16.547 1 92.62 531 LEU A N 1
ATOM 4292 C CA . LEU A 1 531 ? 5.293 24.328 -15.453 1 92.62 531 LEU A CA 1
ATOM 4293 C C . LEU A 1 531 ? 3.871 24.656 -15.891 1 92.62 531 LEU A C 1
ATOM 4295 O O . LEU A 1 531 ? 2.91 24.078 -15.391 1 92.62 531 LEU A O 1
ATOM 4299 N N . ARG A 1 532 ? 3.705 25.594 -16.875 1 92.75 532 ARG A N 1
ATOM 4300 C CA . ARG A 1 532 ? 2.381 25.969 -17.359 1 92.75 532 ARG A CA 1
ATOM 4301 C C . ARG A 1 532 ? 1.714 24.812 -18.094 1 92.75 532 ARG A C 1
ATOM 4303 O O . ARG A 1 532 ? 0.487 24.766 -18.203 1 92.75 532 ARG A O 1
ATOM 4310 N N . THR A 1 533 ? 2.504 23.906 -18.578 1 92.5 533 THR A N 1
ATOM 4311 C CA . THR A 1 533 ? 1.981 22.766 -19.328 1 92.5 533 THR A CA 1
ATOM 4312 C C . THR A 1 533 ? 1.204 21.828 -18.406 1 92.5 533 THR A C 1
ATOM 4314 O O . THR A 1 533 ? 0.38 21.047 -18.875 1 92.5 533 THR A O 1
ATOM 4317 N N . LEU A 1 534 ? 1.369 21.922 -17.141 1 90.81 534 LEU A N 1
ATOM 4318 C CA . LEU A 1 534 ? 0.664 21.078 -16.188 1 90.81 534 LEU A CA 1
ATOM 4319 C C . LEU A 1 534 ? -0.838 21.344 -16.234 1 90.81 534 LEU A C 1
ATOM 4321 O O . LEU A 1 534 ? -1.634 20.5 -15.82 1 90.81 534 LEU A O 1
ATOM 4325 N N . ARG A 1 535 ? -1.237 22.484 -16.766 1 91.69 535 ARG A N 1
ATOM 4326 C CA . ARG A 1 535 ? -2.65 22.828 -16.891 1 91.69 535 ARG A CA 1
ATOM 4327 C C . ARG A 1 535 ? -3.359 21.891 -17.859 1 91.69 535 ARG A C 1
ATOM 4329 O O . ARG A 1 535 ? -4.578 21.719 -17.781 1 91.69 535 ARG A O 1
ATOM 4336 N N . LEU A 1 536 ? -2.611 21.297 -18.75 1 91.12 536 LEU A N 1
ATOM 4337 C CA . LEU A 1 536 ? -3.205 20.391 -19.734 1 91.12 536 LEU A CA 1
ATOM 4338 C C . LEU A 1 536 ? -3.805 19.172 -19.047 1 91.12 536 LEU A C 1
ATOM 4340 O O . LEU A 1 536 ? -4.758 18.578 -19.562 1 91.12 536 LEU A O 1
ATOM 4344 N N . PHE A 1 537 ? -3.355 18.875 -17.891 1 89.5 537 PHE A N 1
ATOM 4345 C CA . PHE A 1 537 ? -3.842 17.688 -17.188 1 89.5 537 PHE A CA 1
ATOM 4346 C C . PHE A 1 537 ? -5.211 17.938 -16.578 1 89.5 537 PHE A C 1
ATOM 4348 O O . PHE A 1 537 ? -5.926 17 -16.219 1 89.5 537 PHE A O 1
ATOM 4355 N N . LYS A 1 538 ? -5.555 19.188 -16.484 1 88.62 538 LYS A N 1
ATOM 4356 C CA . LYS A 1 538 ? -6.879 19.516 -15.977 1 88.62 538 LYS A CA 1
ATOM 4357 C C . LYS A 1 538 ? -7.973 19.031 -16.906 1 88.62 538 LYS A C 1
ATOM 4359 O O . LYS A 1 538 ? -9.125 18.859 -16.5 1 88.62 538 LYS A O 1
ATOM 4364 N N . ILE A 1 539 ? -7.629 18.766 -18.141 1 87.62 539 ILE A N 1
ATOM 4365 C CA . ILE A 1 539 ? -8.609 18.406 -19.156 1 87.62 539 ILE A CA 1
ATOM 4366 C C . ILE A 1 539 ? -9.273 17.078 -18.766 1 87.62 539 ILE A C 1
ATOM 4368 O O . ILE A 1 539 ? -10.492 16.922 -18.922 1 87.62 539 ILE A O 1
ATOM 4372 N N . LYS A 1 540 ? -8.492 16.266 -18.172 1 88.25 540 LYS A N 1
ATOM 4373 C CA . LYS A 1 540 ? -9.047 14.969 -17.797 1 88.25 540 LYS A CA 1
ATOM 4374 C C . LYS A 1 540 ? -9.555 14.977 -16.359 1 88.25 540 LYS A C 1
ATOM 4376 O O . LYS A 1 540 ? -8.883 15.492 -15.453 1 88.25 540 LYS A O 1
ATOM 4381 N N . LYS A 1 541 ? -10.734 14.406 -16.141 1 85.69 541 LYS A N 1
ATOM 4382 C CA . LYS A 1 541 ? -11.406 14.391 -14.852 1 85.69 541 LYS A CA 1
ATOM 4383 C C . LYS A 1 541 ? -10.578 13.633 -13.812 1 85.69 541 LYS A C 1
ATOM 4385 O O . LYS A 1 541 ? -10.516 14.031 -12.648 1 85.69 541 LYS A O 1
ATOM 4390 N N . ARG A 1 542 ? -9.93 12.734 -14.234 1 83.75 542 ARG A N 1
ATOM 4391 C CA . ARG A 1 542 ? -9.148 11.906 -13.312 1 83.75 542 ARG A CA 1
ATOM 4392 C C . ARG A 1 542 ? -8.039 12.727 -12.664 1 83.75 542 ARG A C 1
ATOM 4394 O O . ARG A 1 542 ? -7.785 12.586 -11.461 1 83.75 542 ARG A O 1
ATOM 4401 N N . TYR A 1 543 ? -7.379 13.516 -13.445 1 87.75 543 TYR A N 1
ATOM 4402 C CA . TYR A 1 543 ? -6.293 14.336 -12.906 1 87.75 543 TYR A CA 1
ATOM 4403 C C . TYR A 1 543 ? -6.832 15.391 -11.945 1 87.75 543 TYR A C 1
ATOM 4405 O O . TYR A 1 543 ? -6.18 15.727 -10.961 1 87.75 543 TYR A O 1
ATOM 4413 N N . ARG A 1 544 ? -7.957 15.805 -12.211 1 86.25 544 ARG A N 1
ATOM 4414 C CA . ARG A 1 544 ? -8.578 16.75 -11.297 1 86.25 544 ARG A CA 1
ATOM 4415 C C . ARG A 1 544 ? -8.875 16.109 -9.945 1 86.25 544 ARG A C 1
ATOM 4417 O O . ARG A 1 544 ? -8.719 16.734 -8.898 1 86.25 544 ARG A O 1
ATOM 4424 N N . ASP A 1 545 ? -9.18 14.883 -10 1 82.12 545 ASP A N 1
ATOM 4425 C CA . ASP A 1 545 ? -9.438 14.141 -8.766 1 82.12 545 ASP A CA 1
ATOM 4426 C C . ASP A 1 545 ? -8.141 13.891 -7.992 1 82.12 545 ASP A C 1
ATOM 4428 O O . ASP A 1 545 ? -8.117 13.992 -6.766 1 82.12 545 ASP A O 1
ATOM 4432 N N . VAL A 1 546 ? -7.188 13.617 -8.742 1 84.88 546 VAL A N 1
ATOM 4433 C CA . VAL A 1 546 ? -5.898 13.352 -8.109 1 84.88 546 VAL A CA 1
ATOM 4434 C C . VAL A 1 546 ? -5.371 14.617 -7.449 1 84.88 546 VAL A C 1
ATOM 4436 O O . VAL A 1 546 ? -4.922 14.586 -6.301 1 84.88 546 VAL A O 1
ATOM 4439 N N . PHE A 1 547 ? -5.492 15.773 -8.086 1 85.44 547 PHE A N 1
ATOM 4440 C CA . PHE A 1 547 ? -5.016 17.047 -7.539 1 85.44 547 PHE A CA 1
ATOM 4441 C C . PHE A 1 547 ? -5.891 17.484 -6.371 1 85.44 547 PHE A C 1
ATOM 4443 O O . PHE A 1 547 ? -5.391 18.047 -5.391 1 85.44 547 PHE A O 1
ATOM 4450 N N . GLY A 1 548 ? -7.184 17.219 -6.496 1 81.62 548 GLY A N 1
ATOM 4451 C CA . GLY A 1 548 ? -8.078 17.531 -5.391 1 81.62 548 GLY A CA 1
ATOM 4452 C C . GLY A 1 548 ? -7.773 16.734 -4.137 1 81.62 548 GLY A C 1
ATOM 4453 O O . GLY A 1 548 ? -7.848 17.266 -3.027 1 81.62 548 GLY A O 1
ATOM 4454 N N . THR A 1 549 ? -7.414 15.531 -4.332 1 82.06 549 THR A N 1
ATOM 4455 C CA . THR A 1 549 ? -7.066 14.68 -3.197 1 82.06 549 THR A CA 1
ATOM 4456 C C . THR A 1 549 ? -5.746 15.117 -2.576 1 82.06 549 THR A C 1
ATOM 4458 O O . THR A 1 549 ? -5.586 15.086 -1.354 1 82.06 549 THR A O 1
ATOM 4461 N N . LEU A 1 550 ? -4.836 15.562 -3.412 1 85.06 550 LEU A N 1
ATOM 4462 C CA . LEU A 1 550 ? -3.543 16.031 -2.92 1 85.06 550 LEU A CA 1
ATOM 4463 C C . LEU A 1 550 ? -3.707 17.266 -2.043 1 85.06 550 LEU A C 1
ATOM 4465 O O . LEU A 1 550 ? -3 17.422 -1.046 1 85.06 550 LEU A O 1
ATOM 4469 N N . VAL A 1 551 ? -4.656 18.047 -2.355 1 83.69 551 VAL A N 1
ATOM 4470 C CA . VAL A 1 551 ? -4.883 19.266 -1.582 1 83.69 551 VAL A CA 1
ATOM 4471 C C . VAL A 1 551 ? -5.508 18.906 -0.235 1 83.69 551 VAL A C 1
ATOM 4473 O O . VAL A 1 551 ? -5.152 19.484 0.794 1 83.69 551 VAL A O 1
ATOM 4476 N N . ILE A 1 552 ? -6.32 17.953 -0.266 1 78.56 552 ILE A N 1
ATOM 4477 C CA . ILE A 1 552 ? -6.973 17.531 0.969 1 78.56 552 ILE A CA 1
ATOM 4478 C C . ILE A 1 552 ? -5.957 16.844 1.877 1 78.56 552 ILE A C 1
ATOM 4480 O O . ILE A 1 552 ? -6.027 16.969 3.102 1 78.56 552 ILE A O 1
ATOM 4484 N N . LEU A 1 553 ? -4.934 16.25 1.284 1 83.94 553 LEU A N 1
ATOM 4485 C CA . LEU A 1 553 ? -3.936 15.492 2.029 1 83.94 553 LEU A CA 1
ATOM 4486 C C . LEU A 1 553 ? -2.77 16.391 2.438 1 83.94 553 LEU A C 1
ATOM 4488 O O . LEU A 1 553 ? -1.934 15.992 3.254 1 83.94 553 LEU A O 1
ATOM 4492 N N . SER A 1 554 ? -2.688 17.594 1.979 1 87.19 554 SER A N 1
ATOM 4493 C CA . SER A 1 554 ? -1.523 18.469 2.154 1 87.19 554 SER A CA 1
ATOM 4494 C C . SER A 1 554 ? -1.248 18.734 3.629 1 87.19 554 SER A C 1
ATOM 4496 O O . SER A 1 554 ? -0.097 18.688 4.07 1 87.19 554 SER A O 1
ATOM 4498 N N . PRO A 1 555 ? -2.256 18.922 4.52 1 86.56 555 PRO A N 1
ATOM 4499 C CA . PRO A 1 555 ? -1.932 19.141 5.93 1 86.56 555 PRO A CA 1
ATOM 4500 C C . PRO A 1 555 ? -1.345 17.891 6.602 1 86.56 555 PRO A C 1
ATOM 4502 O O . PRO A 1 555 ? -0.428 18.016 7.418 1 86.56 555 PRO A O 1
ATOM 4505 N N . GLN A 1 556 ? -1.893 16.844 6.238 1 85.81 556 GLN A N 1
ATOM 4506 C CA . GLN A 1 556 ? -1.362 15.609 6.797 1 85.81 556 GLN A CA 1
ATOM 4507 C C . GLN A 1 556 ? 0.046 15.328 6.281 1 85.81 556 GLN A C 1
ATOM 4509 O O . GLN A 1 556 ? 0.903 14.852 7.027 1 85.81 556 GLN A O 1
ATOM 4514 N N . MET A 1 557 ? 0.3 15.57 5.023 1 88.12 557 MET A N 1
ATOM 4515 C CA . MET A 1 557 ? 1.628 15.391 4.445 1 88.12 557 MET A CA 1
ATOM 4516 C C . MET A 1 557 ? 2.643 16.312 5.105 1 88.12 557 MET A C 1
ATOM 4518 O O . MET A 1 557 ? 3.797 15.938 5.309 1 88.12 557 MET A O 1
ATOM 4522 N N . CYS A 1 558 ? 2.213 17.5 5.445 1 91 558 CYS A N 1
ATOM 4523 C CA . CYS A 1 558 ? 3.096 18.438 6.137 1 91 558 CYS A CA 1
ATOM 4524 C C . CYS A 1 558 ? 3.43 17.938 7.539 1 91 558 CYS A C 1
ATOM 4526 O O . CYS A 1 558 ? 4.578 18.016 7.973 1 91 558 CYS A O 1
ATOM 4528 N N . SER A 1 559 ? 2.457 17.406 8.203 1 91.62 559 SER A N 1
ATOM 4529 C CA . SER A 1 559 ? 2.707 16.859 9.523 1 91.62 559 SER A CA 1
ATOM 4530 C C . SER A 1 559 ? 3.658 15.664 9.453 1 91.62 559 SER A C 1
ATOM 4532 O O . SER A 1 559 ? 4.539 15.516 10.305 1 91.62 559 SER A O 1
ATOM 4534 N N . THR A 1 560 ? 3.504 14.875 8.445 1 90 560 THR A N 1
ATOM 4535 C CA . THR A 1 560 ? 4.383 13.727 8.258 1 90 560 THR A CA 1
ATOM 4536 C C . THR A 1 560 ? 5.812 14.188 7.965 1 90 560 THR A C 1
ATOM 4538 O O . THR A 1 560 ? 6.77 13.602 8.469 1 90 560 THR A O 1
ATOM 4541 N N . ALA A 1 561 ? 5.926 15.203 7.18 1 91.81 561 ALA A N 1
ATOM 4542 C CA . ALA A 1 561 ? 7.246 15.734 6.855 1 91.81 561 ALA A CA 1
ATOM 4543 C C . ALA A 1 561 ? 7.949 16.266 8.102 1 91.81 561 ALA A C 1
ATOM 4545 O O . ALA A 1 561 ? 9.148 16.047 8.289 1 91.81 561 ALA A O 1
ATOM 4546 N N . ILE A 1 562 ? 7.211 16.859 8.992 1 93.81 562 ILE A N 1
ATOM 4547 C CA . ILE A 1 562 ? 7.797 17.406 10.211 1 93.81 562 ILE A CA 1
ATOM 4548 C C . ILE A 1 562 ? 8.195 16.266 11.148 1 93.81 562 ILE A C 1
ATOM 4550 O O . ILE A 1 562 ? 9.25 16.312 11.789 1 93.81 562 ILE A O 1
ATOM 4554 N N . VAL A 1 563 ? 7.391 15.25 11.172 1 93.69 563 VAL A N 1
ATOM 4555 C CA . VAL A 1 563 ? 7.73 14.102 12 1 93.69 563 VAL A CA 1
ATOM 4556 C C . VAL A 1 563 ? 9.016 13.453 11.484 1 93.69 563 VAL A C 1
ATOM 4558 O O . VAL A 1 563 ? 9.867 13.039 12.266 1 93.69 563 VAL A O 1
ATOM 4561 N N . MET A 1 564 ? 9.156 13.352 10.18 1 94.31 564 MET A N 1
ATOM 4562 C CA . MET A 1 564 ? 10.375 12.797 9.602 1 94.31 564 MET A CA 1
ATOM 4563 C C . MET A 1 564 ? 11.586 13.664 9.938 1 94.31 564 MET A C 1
ATOM 4565 O O . MET A 1 564 ? 12.664 13.148 10.211 1 94.31 564 MET A O 1
ATOM 4569 N N . LEU A 1 565 ? 11.383 14.953 9.938 1 94.81 565 LEU A N 1
ATOM 4570 C CA . LEU A 1 565 ? 12.469 15.859 10.281 1 94.81 565 LEU A CA 1
ATOM 4571 C C . LEU A 1 565 ? 12.852 15.719 11.75 1 94.81 565 LEU A C 1
ATOM 4573 O O . LEU A 1 565 ? 14.031 15.805 12.102 1 94.81 565 LEU A O 1
ATOM 4577 N N . VAL A 1 566 ? 11.867 15.508 12.57 1 94.56 566 VAL A N 1
ATOM 4578 C CA . VAL A 1 566 ? 12.117 15.289 13.992 1 94.56 566 VAL A CA 1
ATOM 4579 C C . VAL A 1 566 ? 12.883 13.984 14.18 1 94.56 566 VAL A C 1
ATOM 4581 O O . VAL A 1 566 ? 13.82 13.914 14.984 1 94.56 566 VAL A O 1
ATOM 4584 N N . LEU A 1 567 ? 12.5 13.039 13.453 1 95.62 567 LEU A N 1
ATOM 4585 C CA . LEU A 1 567 ? 13.203 11.766 13.516 1 95.62 567 LEU A CA 1
ATOM 4586 C C . LEU A 1 567 ? 14.648 11.914 13.047 1 95.62 567 LEU A C 1
ATOM 4588 O O . LEU A 1 567 ? 15.562 11.375 13.672 1 95.62 567 LEU A O 1
ATOM 4592 N N . TYR A 1 568 ? 14.844 12.672 11.977 1 97.31 568 TYR A N 1
ATOM 4593 C CA . TYR A 1 568 ? 16.203 12.922 11.492 1 97.31 568 TYR A CA 1
ATOM 4594 C C . TYR A 1 568 ? 17.016 13.672 12.539 1 97.31 568 TYR A C 1
ATOM 4596 O O . TYR A 1 568 ? 18.188 13.359 12.758 1 97.31 568 TYR A O 1
ATOM 4604 N N . TYR A 1 569 ? 16.359 14.633 13.156 1 97.12 569 TYR A N 1
ATOM 4605 C CA . TYR A 1 569 ? 17.047 15.383 14.188 1 97.12 569 TYR A CA 1
ATOM 4606 C C . TYR A 1 569 ? 17.484 14.477 15.336 1 97.12 569 TYR A C 1
ATOM 4608 O O . TYR A 1 569 ? 18.625 14.547 15.789 1 97.12 569 TYR A O 1
ATOM 4616 N N . PHE A 1 570 ? 16.641 13.609 15.734 1 96.62 570 PHE A N 1
ATOM 4617 C CA . PHE A 1 570 ? 16.906 12.68 16.828 1 96.62 570 PHE A CA 1
ATOM 4618 C C . PHE A 1 570 ? 18.062 11.766 16.484 1 96.62 570 PHE A C 1
ATOM 4620 O O . PHE A 1 570 ? 19.031 11.672 17.25 1 96.62 570 PHE A O 1
ATOM 4627 N N . PHE A 1 571 ? 18.062 11.172 15.391 1 97.69 571 PHE A N 1
ATOM 4628 C CA . PHE A 1 571 ? 19.094 10.219 15.008 1 97.69 571 PHE A CA 1
ATOM 4629 C C . PHE A 1 571 ? 20.359 10.953 14.57 1 97.69 571 PHE A C 1
ATOM 4631 O O . PHE A 1 571 ? 21.469 10.406 14.68 1 97.69 571 PHE A O 1
ATOM 4638 N N . ALA A 1 572 ? 20.219 12.164 14.023 1 97.5 572 ALA A N 1
ATOM 4639 C CA . ALA A 1 572 ? 21.391 12.938 13.633 1 97.5 572 ALA A CA 1
ATOM 4640 C C . ALA A 1 572 ? 22.25 13.289 14.852 1 97.5 572 ALA A C 1
ATOM 4642 O O . ALA A 1 572 ? 23.469 13.164 14.812 1 97.5 572 ALA A O 1
ATOM 4643 N N . ILE A 1 573 ? 21.625 13.672 15.969 1 96.38 573 ILE A N 1
ATOM 4644 C CA . ILE A 1 573 ? 22.344 14.047 17.188 1 96.38 573 ILE A CA 1
ATOM 4645 C C . ILE A 1 573 ? 23.047 12.82 17.75 1 96.38 573 ILE A C 1
ATOM 4647 O O . ILE A 1 573 ? 24.234 12.883 18.109 1 96.38 573 ILE A O 1
ATOM 4651 N N . ILE A 1 574 ? 22.375 11.719 17.766 1 95.75 574 ILE A N 1
ATOM 4652 C CA . ILE A 1 574 ? 22.969 10.492 18.281 1 95.75 574 ILE A CA 1
ATOM 4653 C C . ILE A 1 574 ? 24.125 10.062 17.359 1 95.75 574 ILE A C 1
ATOM 4655 O O . ILE A 1 574 ? 25.188 9.648 17.844 1 95.75 574 ILE A O 1
ATOM 4659 N N . GLY A 1 575 ? 23.953 10.18 16.094 1 96.12 575 GLY A N 1
ATOM 4660 C CA . GLY A 1 575 ? 25 9.844 15.148 1 96.12 575 GLY A CA 1
ATOM 4661 C C . GLY A 1 575 ? 26.219 10.742 15.266 1 96.12 575 GLY A C 1
ATOM 4662 O O . GLY A 1 575 ? 27.359 10.273 15.164 1 96.12 575 GLY A O 1
ATOM 4663 N N . MET A 1 576 ? 25.984 12 15.484 1 95.06 576 MET A N 1
ATOM 4664 C CA . MET A 1 576 ? 27.094 12.938 15.648 1 95.06 576 MET A CA 1
ATOM 4665 C C . MET A 1 576 ? 27.922 12.594 16.891 1 95.06 576 MET A C 1
ATOM 4667 O O . MET A 1 576 ? 29.156 12.68 16.859 1 95.06 576 MET A O 1
ATOM 4671 N N . GLU A 1 577 ? 27.25 12.203 17.938 1 93.5 577 GLU A N 1
ATOM 4672 C CA . GLU A 1 577 ? 27.953 11.867 19.172 1 93.5 577 GLU A CA 1
ATOM 4673 C C . GLU A 1 577 ? 28.75 10.57 19.016 1 93.5 577 GLU A C 1
ATOM 4675 O O . GLU A 1 577 ? 29.812 10.422 19.609 1 93.5 577 GLU A O 1
ATOM 4680 N N . MET A 1 578 ? 28.266 9.727 18.172 1 93.25 578 MET A N 1
ATOM 4681 C CA . MET A 1 578 ? 28.906 8.422 18.031 1 93.25 578 MET A CA 1
ATOM 4682 C C . MET A 1 578 ? 29.969 8.453 16.938 1 93.25 578 MET A C 1
ATOM 4684 O O . MET A 1 578 ? 31.016 7.816 17.062 1 93.25 578 MET A O 1
ATOM 4688 N N . PHE A 1 579 ? 29.766 9.195 15.852 1 94.31 579 PHE A N 1
ATOM 4689 C CA . PHE A 1 579 ? 30.578 8.992 14.656 1 94.31 579 PHE A CA 1
ATOM 4690 C C . PHE A 1 579 ? 31.312 10.266 14.281 1 94.31 579 PHE A C 1
ATOM 4692 O O . PHE A 1 579 ? 32.094 10.281 13.328 1 94.31 579 PHE A O 1
ATOM 4699 N N . ALA A 1 580 ? 31.156 11.297 15.031 1 89.88 580 ALA A N 1
ATOM 4700 C CA . ALA A 1 580 ? 31.812 12.547 14.656 1 89.88 580 ALA A CA 1
ATOM 4701 C C . ALA A 1 580 ? 33.312 12.453 14.82 1 89.88 580 ALA A C 1
ATOM 4703 O O . ALA A 1 580 ? 33.812 11.852 15.773 1 89.88 580 ALA A O 1
ATOM 4704 N N . GLY A 1 581 ? 34.125 13.016 13.891 1 86.69 581 GLY A N 1
ATOM 4705 C CA . GLY A 1 581 ? 35.562 13.133 14.008 1 86.69 581 GLY A CA 1
ATOM 4706 C C . GLY A 1 581 ? 36.312 12.078 13.227 1 86.69 581 GLY A C 1
ATOM 4707 O O . GLY A 1 581 ? 37.531 12.164 13.062 1 86.69 581 GLY A O 1
ATOM 4708 N N . TYR A 1 582 ? 35.562 11.078 12.742 1 90.44 582 TYR A N 1
ATOM 4709 C CA . TYR A 1 582 ? 36.219 10.031 11.984 1 90.44 582 TYR A CA 1
ATOM 4710 C C . TYR A 1 582 ? 36.375 10.422 10.516 1 90.44 582 TYR A C 1
ATOM 4712 O O . TYR A 1 582 ? 35.406 10.867 9.891 1 90.44 582 TYR A O 1
ATOM 4720 N N . ASP A 1 583 ? 37.562 10.406 10.031 1 89.19 583 ASP A N 1
ATOM 4721 C CA . ASP A 1 583 ? 37.812 10.617 8.602 1 89.19 583 ASP A CA 1
ATOM 4722 C C . ASP A 1 583 ? 37.594 9.32 7.82 1 89.19 583 ASP A C 1
ATOM 4724 O O . ASP A 1 583 ? 38.375 8.375 7.961 1 89.19 583 ASP A O 1
ATOM 4728 N N . MET A 1 584 ? 36.688 9.305 6.961 1 91.12 584 MET A N 1
ATOM 4729 C CA . MET A 1 584 ? 36.281 8.07 6.293 1 91.12 584 MET A CA 1
ATOM 4730 C C . MET A 1 584 ? 37 7.91 4.961 1 91.12 584 MET A C 1
ATOM 4732 O O . MET A 1 584 ? 36.688 6.992 4.195 1 91.12 584 MET A O 1
ATOM 4736 N N . ARG A 1 585 ? 38.094 8.758 4.66 1 88.5 585 ARG A N 1
ATOM 4737 C CA . ARG A 1 585 ? 38.906 8.594 3.451 1 88.5 585 ARG A CA 1
ATOM 4738 C C . ARG A 1 585 ? 39.844 7.398 3.58 1 88.5 585 ARG A C 1
ATOM 4740 O O . ARG A 1 585 ? 40.625 7.324 4.523 1 88.5 585 ARG A O 1
ATOM 4747 N N . ASN A 1 586 ? 39.531 6.34 2.635 1 88.31 586 ASN A N 1
ATOM 4748 C CA . ASN A 1 586 ? 40.344 5.125 2.607 1 88.31 586 ASN A CA 1
ATOM 4749 C C . ASN A 1 586 ? 40.281 4.383 3.941 1 88.31 586 ASN A C 1
ATOM 4751 O O . ASN A 1 586 ? 41.281 3.846 4.398 1 88.31 586 ASN A O 1
ATOM 4755 N N . CYS A 1 587 ? 39.219 4.398 4.551 1 86.56 587 CYS A N 1
ATOM 4756 C CA . CYS A 1 587 ? 39.062 3.84 5.891 1 86.56 587 CYS A CA 1
ATOM 4757 C C . CYS A 1 587 ? 38.938 2.322 5.836 1 86.56 587 CYS A C 1
ATOM 4759 O O . CYS A 1 587 ? 39.25 1.633 6.801 1 86.56 587 CYS A O 1
ATOM 4761 N N . CYS A 1 588 ? 38.406 1.752 4.855 1 86 588 CYS A N 1
ATOM 4762 C CA . CYS A 1 588 ? 38 0.349 4.828 1 86 588 CYS A CA 1
ATOM 4763 C C . CYS A 1 588 ? 38.906 -0.458 3.902 1 86 588 CYS A C 1
ATOM 4765 O O . CYS A 1 588 ? 38.406 -1.125 2.984 1 86 588 CYS A O 1
ATOM 4767 N N . LYS A 1 589 ? 40.125 -0.48 4.258 1 85.44 589 LYS A N 1
ATOM 4768 C CA . LYS A 1 589 ? 41.062 -1.244 3.443 1 85.44 589 LYS A CA 1
ATOM 4769 C C . LYS A 1 589 ? 40.906 -2.744 3.676 1 85.44 589 LYS A C 1
ATOM 4771 O O . LYS A 1 589 ? 40.719 -3.184 4.812 1 85.44 589 LYS A O 1
ATOM 4776 N N . ASN A 1 590 ? 40.812 -3.643 2.729 1 79.75 590 ASN A N 1
ATOM 4777 C CA . ASN A 1 590 ? 40.719 -5.098 2.76 1 79.75 590 ASN A CA 1
ATOM 4778 C C . ASN A 1 590 ? 39.312 -5.566 3.107 1 79.75 590 ASN A C 1
ATOM 4780 O O . ASN A 1 590 ? 39.125 -6.617 3.727 1 79.75 590 ASN A O 1
ATOM 4784 N N . THR A 1 591 ? 38.406 -4.652 2.945 1 83.44 591 THR A N 1
ATOM 4785 C CA . THR A 1 591 ? 37 -5.039 3.148 1 83.44 591 THR A CA 1
ATOM 4786 C C . THR A 1 591 ? 36.25 -5.012 1.828 1 83.44 591 THR A C 1
ATOM 4788 O O . THR A 1 591 ? 36.812 -4.641 0.791 1 83.44 591 THR A O 1
ATOM 4791 N N . THR A 1 592 ? 34.969 -5.516 1.852 1 79.94 592 THR A N 1
ATOM 4792 C CA . THR A 1 592 ? 34.156 -5.582 0.65 1 79.94 592 THR A CA 1
ATOM 4793 C C . THR A 1 592 ? 33.688 -4.188 0.238 1 79.94 592 THR A C 1
ATOM 4795 O O . THR A 1 592 ? 33.219 -3.992 -0.888 1 79.94 592 THR A O 1
ATOM 4798 N N . VAL A 1 593 ? 33.906 -3.182 1.125 1 86.5 593 VAL A N 1
ATOM 4799 C CA . VAL A 1 593 ? 33.375 -1.849 0.823 1 86.5 593 VAL A CA 1
ATOM 4800 C C . VAL A 1 593 ? 34.562 -0.901 0.542 1 86.5 593 VAL A C 1
ATOM 4802 O O . VAL A 1 593 ? 34.375 0.317 0.486 1 86.5 593 VAL A O 1
ATOM 4805 N N . GLU A 1 594 ? 35.781 -1.374 0.306 1 85.75 594 GLU A N 1
ATOM 4806 C CA . GLU A 1 594 ? 36.969 -0.571 0.096 1 85.75 594 GLU A CA 1
ATOM 4807 C C . GLU A 1 594 ? 36.844 0.317 -1.138 1 85.75 594 GLU A C 1
ATOM 4809 O O . GLU A 1 594 ? 37.188 1.494 -1.105 1 85.75 594 GLU A O 1
ATOM 4814 N N . ASP A 1 595 ? 36.156 -0.199 -2.172 1 82.38 595 ASP A N 1
ATOM 4815 C CA . ASP A 1 595 ? 36.062 0.509 -3.445 1 82.38 595 ASP A CA 1
ATOM 4816 C C . ASP A 1 595 ? 35.188 1.748 -3.326 1 82.38 595 ASP A C 1
ATOM 4818 O O . ASP A 1 595 ? 35.375 2.727 -4.051 1 82.38 595 ASP A O 1
ATOM 4822 N N . PHE A 1 596 ? 34.25 1.729 -2.402 1 87.12 596 PHE A N 1
ATOM 4823 C CA . PHE A 1 596 ? 33.312 2.838 -2.254 1 87.12 596 PHE A CA 1
ATOM 4824 C C . PHE A 1 596 ? 33.969 4 -1.514 1 87.12 596 PHE A C 1
ATOM 4826 O O . PHE A 1 596 ? 33.531 5.145 -1.635 1 87.12 596 PHE A O 1
ATOM 4833 N N . TYR A 1 597 ? 35.031 3.744 -0.729 1 89.06 597 TYR A N 1
ATOM 4834 C CA . TYR A 1 597 ? 35.625 4.773 0.105 1 89.06 597 TYR A CA 1
ATOM 4835 C C . TYR A 1 597 ? 37.062 5.082 -0.359 1 89.06 597 TYR A C 1
ATOM 4837 O O . TYR A 1 597 ? 37.812 5.734 0.356 1 89.06 597 TYR A O 1
ATOM 4845 N N . GLU A 1 598 ? 37.406 4.613 -1.538 1 85.38 598 GLU A N 1
ATOM 4846 C CA . GLU A 1 598 ? 38.75 4.879 -2.08 1 85.38 598 GLU A CA 1
ATOM 4847 C C . GLU A 1 598 ? 38.875 6.332 -2.52 1 85.38 598 GLU A C 1
ATOM 4849 O O . GLU A 1 598 ? 38 6.875 -3.176 1 85.38 598 GLU A O 1
ATOM 4854 N N . TYR A 1 599 ? 39.812 7.023 -2.053 1 81.12 599 TYR A N 1
ATOM 4855 C CA . TYR A 1 599 ? 40.062 8.422 -2.396 1 81.12 599 TYR A CA 1
ATOM 4856 C C . TYR A 1 599 ? 41.438 8.578 -3.068 1 81.12 599 TYR A C 1
ATOM 4858 O O . TYR A 1 599 ? 42.438 8.023 -2.602 1 81.12 599 TYR A O 1
ATOM 4866 N N . SER A 1 600 ? 41.5 8.852 -4.359 1 73.25 600 SER A N 1
ATOM 4867 C CA . SER A 1 600 ? 42.781 9.227 -4.992 1 73.25 600 SER A CA 1
ATOM 4868 C C . SER A 1 600 ? 42.781 10.688 -5.41 1 73.25 600 SER A C 1
ATOM 4870 O O . SER A 1 600 ? 41.781 11.195 -5.918 1 73.25 600 SER A O 1
ATOM 4872 N N . ALA A 1 601 ? 43.75 11.445 -4.965 1 61.16 601 ALA A N 1
ATOM 4873 C CA . ALA A 1 601 ? 43.875 12.852 -5.328 1 61.16 601 ALA A CA 1
ATOM 4874 C C . ALA A 1 601 ? 43.781 13.047 -6.84 1 61.16 601 ALA A C 1
ATOM 4876 O O . ALA A 1 601 ? 43.25 14.055 -7.312 1 61.16 601 ALA A O 1
ATOM 4877 N N . ASN A 1 602 ? 44.438 12.086 -7.664 1 52.31 602 ASN A N 1
ATOM 4878 C CA . ASN A 1 602 ? 44.562 12.273 -9.109 1 52.31 602 ASN A CA 1
ATOM 4879 C C . ASN A 1 602 ? 43.375 11.664 -9.852 1 52.31 602 ASN A C 1
ATOM 4881 O O . ASN A 1 602 ? 43.25 11.828 -11.07 1 52.31 602 ASN A O 1
ATOM 4885 N N . GLY A 1 603 ? 42.25 11.047 -9.148 1 57.62 603 GLY A N 1
ATOM 4886 C CA . GLY A 1 603 ? 41.188 10.5 -9.977 1 57.62 603 GLY A CA 1
ATOM 4887 C C . GLY A 1 603 ? 40.188 9.688 -9.18 1 57.62 603 GLY A C 1
ATOM 4888 O O . GLY A 1 603 ? 40.562 8.984 -8.234 1 57.62 603 GLY A O 1
ATOM 4889 N N . SER A 1 604 ? 39 10.148 -8.984 1 59.41 604 SER A N 1
ATOM 4890 C CA . SER A 1 604 ? 38 9.43 -8.195 1 59.41 604 SER A CA 1
ATOM 4891 C C . SER A 1 604 ? 37.344 8.344 -9.031 1 59.41 604 SER A C 1
ATOM 4893 O O . SER A 1 604 ? 37.156 8.508 -10.242 1 59.41 604 SER A O 1
ATOM 4895 N N . THR A 1 605 ? 37.469 7.078 -8.586 1 63.41 605 THR A N 1
ATOM 4896 C CA . THR A 1 605 ? 36.75 5.969 -9.203 1 63.41 605 THR A CA 1
ATOM 4897 C C . THR A 1 605 ? 35.25 6.266 -9.273 1 63.41 605 THR A C 1
ATOM 4899 O O . THR A 1 605 ? 34.75 7.109 -8.523 1 63.41 605 THR A O 1
ATOM 4902 N N . ALA A 1 606 ? 34.531 5.824 -10.312 1 62.97 606 ALA A N 1
ATOM 4903 C CA . ALA A 1 606 ? 33.094 6.023 -10.562 1 62.97 606 ALA A CA 1
ATOM 4904 C C . ALA A 1 606 ? 32.281 5.684 -9.328 1 62.97 606 ALA A C 1
ATOM 4906 O O . ALA A 1 606 ? 31.25 6.309 -9.078 1 62.97 606 ALA A O 1
ATOM 4907 N N . LEU A 1 607 ? 32.719 4.715 -8.516 1 72 607 LEU A N 1
ATOM 4908 C CA . LEU A 1 607 ? 31.969 4.281 -7.352 1 72 607 LEU A CA 1
ATOM 4909 C C . LEU A 1 607 ? 32.438 5.004 -6.094 1 72 607 LEU A C 1
ATOM 4911 O O . LEU A 1 607 ? 31.797 4.906 -5.043 1 72 607 LEU A O 1
ATOM 4915 N N . GLY A 1 608 ? 33.219 5.934 -6.316 1 76.69 608 GLY A N 1
ATOM 4916 C CA . GLY A 1 608 ? 33.812 6.555 -5.152 1 76.69 608 GLY A CA 1
ATOM 4917 C C . GLY A 1 608 ? 33.062 7.762 -4.648 1 76.69 608 GLY A C 1
ATOM 4918 O O . GLY A 1 608 ? 32 8.094 -5.18 1 76.69 608 GLY A O 1
ATOM 4919 N N . TYR A 1 609 ? 32.969 8.234 -3.402 1 86.06 609 TYR A N 1
ATOM 4920 C CA . TYR A 1 609 ? 32.5 9.5 -2.838 1 86.06 609 TYR A CA 1
ATOM 4921 C C . TYR A 1 609 ? 31.719 9.273 -1.562 1 86.06 609 TYR A C 1
ATOM 4923 O O . TYR A 1 609 ? 31.156 10.211 -0.993 1 86.06 609 TYR A O 1
ATOM 4931 N N . TYR A 1 610 ? 31.672 7.996 -1.16 1 91.69 610 TYR A N 1
ATOM 4932 C CA . TYR A 1 610 ? 30.859 7.711 0.025 1 91.69 610 TYR A CA 1
ATOM 4933 C C . TYR A 1 610 ? 31.5 8.32 1.27 1 91.69 610 TYR A C 1
ATOM 4935 O O . TYR A 1 610 ? 30.859 8.383 2.328 1 91.69 610 TYR A O 1
ATOM 4943 N N . TYR A 1 611 ? 32.781 8.836 1.114 1 91 611 TYR A N 1
ATOM 4944 C CA . TYR A 1 611 ? 33.469 9.484 2.234 1 91 611 TYR A CA 1
ATOM 4945 C C . TYR A 1 611 ? 32.812 10.836 2.543 1 91 611 TYR A C 1
ATOM 4947 O O . TYR A 1 611 ? 33.062 11.406 3.611 1 91 611 TYR A O 1
ATOM 4955 N N . LEU A 1 612 ? 31.938 11.328 1.61 1 92.25 612 LEU A N 1
ATOM 4956 C CA . LEU A 1 612 ? 31.266 12.609 1.811 1 92.25 612 LEU A CA 1
ATOM 4957 C C . LEU A 1 612 ? 30.047 12.453 2.719 1 92.25 612 LEU A C 1
ATOM 4959 O O . LEU A 1 612 ? 29.531 13.445 3.236 1 92.25 612 LEU A O 1
ATOM 4963 N N . ASN A 1 613 ? 29.594 11.242 2.947 1 93.5 613 ASN A N 1
ATOM 4964 C CA . ASN A 1 613 ? 28.516 10.961 3.877 1 93.5 613 ASN A CA 1
ATOM 4965 C C . ASN A 1 613 ? 29.016 10.82 5.309 1 93.5 613 ASN A C 1
ATOM 4967 O O . ASN A 1 613 ? 29.469 9.742 5.707 1 93.5 613 ASN A O 1
ATOM 4971 N N . THR A 1 614 ? 29.031 11.922 6.023 1 93.5 614 THR A N 1
ATOM 4972 C CA . THR A 1 614 ? 29.594 11.953 7.363 1 93.5 614 THR A CA 1
ATOM 4973 C C . THR A 1 614 ? 28.578 12.492 8.375 1 93.5 614 THR A C 1
ATOM 4975 O O . THR A 1 614 ? 27.5 12.922 7.996 1 93.5 614 THR A O 1
ATOM 4978 N N . PHE A 1 615 ? 28.906 12.32 9.617 1 95.19 615 PHE A N 1
ATOM 4979 C CA . PHE A 1 615 ? 28.094 12.828 10.727 1 95.19 615 PHE A CA 1
ATOM 4980 C C . PHE A 1 615 ? 28.828 13.961 11.445 1 95.19 615 PHE A C 1
ATOM 4982 O O . PHE A 1 615 ? 28.797 14.047 12.672 1 95.19 615 PHE A O 1
ATOM 4989 N N . ASP A 1 616 ? 29.469 14.852 10.672 1 92.62 616 ASP A N 1
ATOM 4990 C CA . ASP A 1 616 ? 30.297 15.891 11.266 1 92.62 616 ASP A CA 1
ATOM 4991 C C . ASP A 1 616 ? 29.469 17.094 11.703 1 92.62 616 ASP A C 1
ATOM 4993 O O . ASP A 1 616 ? 29.859 17.828 12.617 1 92.62 616 ASP A O 1
ATOM 4997 N N . ASN A 1 617 ? 28.484 17.359 11.016 1 92.75 617 ASN A N 1
ATOM 4998 C CA . ASN A 1 617 ? 27.562 18.438 11.352 1 92.75 617 ASN A CA 1
ATOM 4999 C C . ASN A 1 617 ? 26.109 18.031 11.156 1 92.75 617 ASN A C 1
ATOM 5001 O O . ASN A 1 617 ? 25.828 16.938 10.648 1 92.75 617 ASN A O 1
ATOM 5005 N N . LEU A 1 618 ? 25.25 18.875 11.641 1 93.62 618 LEU A N 1
ATOM 5006 C CA . LEU A 1 618 ? 23.828 18.547 11.641 1 93.62 618 LEU A CA 1
ATOM 5007 C C . LEU A 1 618 ? 23.297 18.422 10.219 1 93.62 618 LEU A C 1
ATOM 5009 O O . LEU A 1 618 ? 22.531 17.516 9.898 1 93.62 618 LEU A O 1
ATOM 5013 N N . ILE A 1 619 ? 23.703 19.281 9.328 1 93.06 619 ILE A N 1
ATOM 5014 C CA . ILE A 1 619 ? 23.203 19.281 7.957 1 93.06 619 ILE A CA 1
ATOM 5015 C C . ILE A 1 619 ? 23.75 18.078 7.207 1 93.06 619 ILE A C 1
ATOM 5017 O O . ILE A 1 619 ? 23.031 17.391 6.477 1 93.06 619 ILE A O 1
ATOM 5021 N N . ALA A 1 620 ? 25.078 17.797 7.426 1 94.56 620 ALA A N 1
ATOM 5022 C CA . ALA A 1 620 ? 25.688 16.625 6.805 1 94.56 620 ALA A CA 1
ATOM 5023 C C . ALA A 1 620 ? 25.078 15.328 7.344 1 94.56 620 ALA A C 1
ATOM 5025 O O . ALA A 1 620 ? 24.844 14.383 6.594 1 94.56 620 ALA A O 1
ATOM 5026 N N . SER A 1 621 ? 24.797 15.359 8.617 1 96.25 621 SER A N 1
ATOM 5027 C CA . SER A 1 621 ? 24.156 14.195 9.211 1 96.25 621 SER A CA 1
ATOM 5028 C C . SER A 1 621 ? 22.734 14.008 8.664 1 96.25 621 SER A C 1
ATOM 5030 O O . SER A 1 621 ? 22.297 12.883 8.43 1 96.25 621 SER A O 1
ATOM 5032 N N . GLY A 1 622 ? 22.031 15.141 8.5 1 95.81 622 GLY A N 1
ATOM 5033 C CA . GLY A 1 622 ? 20.703 15.07 7.91 1 95.81 622 GLY A CA 1
ATOM 5034 C C . GLY A 1 622 ? 20.703 14.508 6.5 1 95.81 622 GLY A C 1
ATOM 5035 O O . GLY A 1 622 ? 19.844 13.703 6.152 1 95.81 622 GLY A O 1
ATOM 5036 N N . MET A 1 623 ? 21.672 14.891 5.723 1 96.12 623 MET A N 1
ATOM 5037 C CA . MET A 1 623 ? 21.781 14.398 4.355 1 96.12 623 MET A CA 1
ATOM 5038 C C . MET A 1 623 ? 22.141 12.914 4.348 1 96.12 623 MET A C 1
ATOM 5040 O O . MET A 1 623 ? 21.609 12.148 3.549 1 96.12 623 MET A O 1
ATOM 5044 N N . THR A 1 624 ? 22.984 12.5 5.254 1 96.88 624 THR A N 1
ATOM 5045 C CA . THR A 1 624 ? 23.359 11.094 5.363 1 96.88 624 THR A CA 1
ATOM 5046 C C . THR A 1 624 ? 22.156 10.25 5.785 1 96.88 624 THR A C 1
ATOM 5048 O O . THR A 1 624 ? 21.938 9.156 5.254 1 96.88 624 THR A O 1
ATOM 5051 N N . LEU A 1 625 ? 21.422 10.758 6.707 1 97.62 625 LEU A N 1
ATOM 5052 C CA . LEU A 1 625 ? 20.234 10.039 7.164 1 97.62 625 LEU A CA 1
ATOM 5053 C C . LEU A 1 625 ? 19.188 9.961 6.055 1 97.62 625 LEU A C 1
ATOM 5055 O O . LEU A 1 625 ? 18.469 8.961 5.945 1 97.62 625 LEU A O 1
ATOM 5059 N N . PHE A 1 626 ? 19.094 11.008 5.254 1 96.5 626 PHE A N 1
ATOM 5060 C CA . PHE A 1 626 ? 18.188 10.953 4.109 1 96.5 626 PHE A CA 1
ATOM 5061 C C . PHE A 1 626 ? 18.609 9.867 3.135 1 96.5 626 PHE A C 1
ATOM 5063 O O . PHE A 1 626 ? 17.781 9.141 2.598 1 96.5 626 PHE A O 1
ATOM 5070 N N . GLU A 1 627 ? 19.875 9.789 2.926 1 96.44 627 GLU A N 1
ATOM 5071 C CA . GLU A 1 627 ? 20.406 8.734 2.062 1 96.44 627 GLU A CA 1
ATOM 5072 C C . GLU A 1 627 ? 20.094 7.352 2.617 1 96.44 627 GLU A C 1
ATOM 5074 O O . GLU A 1 627 ? 19.781 6.434 1.859 1 96.44 627 GLU A O 1
ATOM 5079 N N . LEU A 1 628 ? 20.141 7.254 3.895 1 96.5 628 LEU A N 1
ATOM 5080 C CA . LEU A 1 628 ? 19.844 5.973 4.527 1 96.5 628 LEU A CA 1
ATOM 5081 C C . LEU A 1 628 ? 18.344 5.648 4.41 1 96.5 628 LEU A C 1
ATOM 5083 O O . LEU A 1 628 ? 17.969 4.48 4.301 1 96.5 628 LEU A O 1
ATOM 5087 N N . THR A 1 629 ? 17.531 6.656 4.383 1 95.62 629 THR A N 1
ATOM 5088 C CA . THR A 1 629 ? 16.078 6.465 4.277 1 95.62 629 THR A CA 1
ATOM 5089 C C . THR A 1 629 ? 15.703 5.926 2.904 1 95.62 629 THR A C 1
ATOM 5091 O O . THR A 1 629 ? 14.734 5.18 2.771 1 95.62 629 THR A O 1
ATOM 5094 N N . VAL A 1 630 ? 16.438 6.262 1.816 1 93.88 630 VAL A N 1
ATOM 5095 C CA . VAL A 1 630 ? 16.188 5.777 0.464 1 93.88 630 VAL A CA 1
ATOM 5096 C C . VAL A 1 630 ? 16.578 4.305 0.362 1 93.88 630 VAL A C 1
ATOM 5098 O O . VAL A 1 630 ? 16.125 3.594 -0.534 1 93.88 630 VAL A O 1
ATOM 5101 N N . VAL A 1 631 ? 17.234 3.709 1.31 1 89.56 631 VAL A N 1
ATOM 5102 C CA . VAL A 1 631 ? 17.484 2.311 1.646 1 89.56 631 VAL A CA 1
ATOM 5103 C C . VAL A 1 631 ? 18.531 1.73 0.695 1 89.56 631 VAL A C 1
ATOM 5105 O O . VAL A 1 631 ? 19.219 0.766 1.034 1 89.56 631 VAL A O 1
ATOM 5108 N N . ASN A 1 632 ? 18.781 2.359 -0.509 1 90.81 632 ASN A N 1
ATOM 5109 C CA . ASN A 1 632 ? 19.766 1.763 -1.406 1 90.81 632 ASN A CA 1
ATOM 5110 C C . ASN A 1 632 ? 21.188 1.896 -0.853 1 90.81 632 ASN A C 1
ATOM 5112 O O . ASN A 1 632 ? 21.594 2.975 -0.411 1 90.81 632 ASN A O 1
ATOM 5116 N N . ASN A 1 633 ? 21.953 0.906 -0.767 1 91.25 633 ASN A N 1
ATOM 5117 C CA . ASN A 1 633 ? 23.359 0.823 -0.369 1 91.25 633 ASN A CA 1
ATOM 5118 C C . ASN A 1 633 ? 23.562 1.334 1.053 1 91.25 633 ASN A C 1
ATOM 5120 O O . ASN A 1 633 ? 24.625 1.895 1.366 1 91.25 633 ASN A O 1
ATOM 5124 N N . TRP A 1 634 ? 22.5 1.206 1.919 1 93.5 634 TRP A N 1
ATOM 5125 C CA . TRP A 1 634 ? 22.656 1.662 3.297 1 93.5 634 TRP A CA 1
ATOM 5126 C C . TRP A 1 634 ? 23.609 0.761 4.074 1 93.5 634 TRP A C 1
ATOM 5128 O O . TRP A 1 634 ? 24.25 1.207 5.02 1 93.5 634 TRP A O 1
ATOM 5138 N N . PHE A 1 635 ? 23.75 -0.507 3.586 1 94.19 635 PHE A N 1
ATOM 5139 C CA . PHE A 1 635 ? 24.609 -1.452 4.293 1 94.19 635 PHE A CA 1
ATOM 5140 C C . PHE A 1 635 ? 26.078 -1.115 4.074 1 94.19 635 PHE A C 1
ATOM 5142 O O . PHE A 1 635 ? 26.938 -1.516 4.867 1 94.19 635 PHE A O 1
ATOM 5149 N N . ILE A 1 636 ? 26.375 -0.382 2.988 1 93.69 636 ILE A N 1
ATOM 5150 C CA . ILE A 1 636 ? 27.75 0.034 2.727 1 93.69 636 ILE A CA 1
ATOM 5151 C C . ILE A 1 636 ? 28.203 1.032 3.793 1 93.69 636 ILE A C 1
ATOM 5153 O O . ILE A 1 636 ? 29.281 0.902 4.355 1 93.69 636 ILE A O 1
ATOM 5157 N N . LEU A 1 637 ? 27.297 1.968 4.102 1 94.88 637 LEU A N 1
ATOM 5158 C CA . LEU A 1 637 ? 27.594 2.939 5.152 1 94.88 637 LEU A CA 1
ATOM 5159 C C . LEU A 1 637 ? 27.656 2.26 6.516 1 94.88 637 LEU A C 1
ATOM 5161 O O . LEU A 1 637 ? 28.547 2.559 7.316 1 94.88 637 LEU A O 1
ATOM 5165 N N . MET A 1 638 ? 26.781 1.359 6.777 1 95.94 638 MET A N 1
ATOM 5166 C CA . MET A 1 638 ? 26.75 0.643 8.047 1 95.94 638 MET A CA 1
ATOM 5167 C C . MET A 1 638 ? 28.031 -0.144 8.266 1 95.94 638 MET A C 1
ATOM 5169 O O . MET A 1 638 ? 28.656 -0.048 9.32 1 95.94 638 MET A O 1
ATOM 5173 N N . ASN A 1 639 ? 28.516 -0.884 7.258 1 93.88 639 ASN A N 1
ATOM 5174 C CA . ASN A 1 639 ? 29.703 -1.72 7.402 1 93.88 639 ASN A CA 1
ATOM 5175 C C . ASN A 1 639 ? 30.969 -0.878 7.496 1 93.88 639 ASN A C 1
ATOM 5177 O O . ASN A 1 639 ? 31.922 -1.249 8.195 1 93.88 639 ASN A O 1
ATOM 5181 N N . ALA A 1 640 ? 31 0.25 6.746 1 94.56 640 ALA A N 1
ATOM 5182 C CA . ALA A 1 640 ? 32.188 1.127 6.816 1 94.56 640 ALA A CA 1
ATOM 5183 C C . ALA A 1 640 ? 32.344 1.707 8.219 1 94.56 640 ALA A C 1
ATOM 5185 O O . ALA A 1 640 ? 33.438 1.666 8.789 1 94.56 640 ALA A O 1
ATOM 5186 N N . TYR A 1 641 ? 31.25 2.207 8.773 1 94.94 641 TYR A N 1
ATOM 5187 C CA . TYR A 1 641 ? 31.328 2.771 10.117 1 94.94 641 TYR A CA 1
ATOM 5188 C C . TYR A 1 641 ? 31.516 1.675 11.156 1 94.94 641 TYR A C 1
ATOM 5190 O O . TYR A 1 641 ? 32.156 1.889 12.188 1 94.94 641 TYR A O 1
ATOM 5198 N N . ALA A 1 642 ? 30.938 0.505 10.953 1 94.25 642 ALA A N 1
ATOM 5199 C CA . ALA A 1 642 ? 31.125 -0.611 11.875 1 94.25 642 ALA A CA 1
ATOM 5200 C C . ALA A 1 642 ? 32.594 -1.047 11.922 1 94.25 642 ALA A C 1
ATOM 5202 O O . ALA A 1 642 ? 33.125 -1.372 12.984 1 94.25 642 ALA A O 1
ATOM 5203 N N . PHE A 1 643 ? 33.25 -1.053 10.805 1 92.88 643 PHE A N 1
ATOM 5204 C CA . PHE A 1 643 ? 34.656 -1.454 10.719 1 92.88 643 PHE A CA 1
ATOM 5205 C C . PHE A 1 643 ? 35.562 -0.406 11.359 1 92.88 643 PHE A C 1
ATOM 5207 O O . PHE A 1 643 ? 36.531 -0.747 12.031 1 92.88 643 PHE A O 1
ATOM 5214 N N . THR A 1 644 ? 35.219 0.862 11.203 1 93.88 644 THR A N 1
ATOM 5215 C CA . THR A 1 644 ? 36.062 1.95 11.664 1 93.88 644 THR A CA 1
ATOM 5216 C C . THR A 1 644 ? 35.844 2.217 13.148 1 93.88 644 THR A C 1
ATOM 5218 O O . THR A 1 644 ? 36.812 2.479 13.883 1 93.88 644 THR A O 1
ATOM 5221 N N . THR A 1 645 ? 34.719 2.184 13.648 1 93.19 645 THR A N 1
ATOM 5222 C CA . THR A 1 645 ? 34.406 2.535 15.031 1 93.19 645 THR A CA 1
ATOM 5223 C C . THR A 1 645 ? 34.188 1.281 15.875 1 93.19 645 THR A C 1
ATOM 5225 O O . THR A 1 645 ? 34.719 1.186 16.984 1 93.19 645 THR A O 1
ATOM 5228 N N . GLY A 1 646 ? 33.406 0.377 15.391 1 92.31 646 GLY A N 1
ATOM 5229 C CA . GLY A 1 646 ? 33.094 -0.839 16.125 1 92.31 646 GLY A CA 1
ATOM 5230 C C . GLY A 1 646 ? 31.906 -1.578 15.586 1 92.31 646 GLY A C 1
ATOM 5231 O O . GLY A 1 646 ? 30.953 -0.957 15.102 1 92.31 646 GLY A O 1
ATOM 5232 N N . MET A 1 647 ? 31.891 -2.846 15.781 1 92.06 647 MET A N 1
ATOM 5233 C CA . MET A 1 647 ? 30.844 -3.695 15.227 1 92.06 647 MET A CA 1
ATOM 5234 C C . MET A 1 647 ? 29.5 -3.441 15.914 1 92.06 647 MET A C 1
ATOM 5236 O O . MET A 1 647 ? 28.438 -3.668 15.328 1 92.06 647 MET A O 1
ATOM 5240 N N . TYR A 1 648 ? 29.516 -2.867 17.062 1 92.69 648 TYR A N 1
ATOM 5241 C CA . TYR A 1 648 ? 28.281 -2.619 17.797 1 92.69 648 TYR A CA 1
ATOM 5242 C C . TYR A 1 648 ? 27.484 -1.479 17.172 1 92.69 648 TYR A C 1
ATOM 5244 O O . TYR A 1 648 ? 26.281 -1.345 17.422 1 92.69 648 TYR A O 1
ATOM 5252 N N . THR A 1 649 ? 28.109 -0.634 16.344 1 95.25 649 THR A N 1
ATOM 5253 C CA . THR A 1 649 ? 27.438 0.514 15.75 1 95.25 649 THR A CA 1
ATOM 5254 C C . THR A 1 649 ? 26.453 0.064 14.688 1 95.25 649 THR A C 1
ATOM 5256 O O . THR A 1 649 ? 25.594 0.846 14.25 1 95.25 649 THR A O 1
ATOM 5259 N N . ARG A 1 650 ? 26.5 -1.254 14.305 1 96.25 650 ARG A N 1
ATOM 5260 C CA . ARG A 1 650 ? 25.516 -1.771 13.344 1 96.25 650 ARG A CA 1
ATOM 5261 C C . ARG A 1 650 ? 24.109 -1.653 13.891 1 96.25 650 ARG A C 1
ATOM 5263 O O . ARG A 1 650 ? 23.156 -1.476 13.125 1 96.25 650 ARG A O 1
ATOM 5270 N N . ILE A 1 651 ? 23.984 -1.657 15.18 1 96.25 651 ILE A N 1
ATOM 5271 C CA . ILE A 1 651 ? 22.672 -1.603 15.812 1 96.25 651 ILE A CA 1
ATOM 5272 C C . ILE A 1 651 ? 22.047 -0.237 15.562 1 96.25 651 ILE A C 1
ATOM 5274 O O . ILE A 1 651 ? 20.828 -0.136 15.383 1 96.25 651 ILE A O 1
ATOM 5278 N N . TYR A 1 652 ? 22.859 0.863 15.531 1 97 652 TYR A N 1
ATOM 5279 C CA . TYR A 1 652 ? 22.359 2.205 15.25 1 97 652 TYR A CA 1
ATOM 5280 C C . TYR A 1 652 ? 21.688 2.264 13.883 1 97 652 TYR A C 1
ATOM 5282 O O . TYR A 1 652 ? 20.578 2.762 13.758 1 97 652 TYR A O 1
ATOM 5290 N N . PHE A 1 653 ? 22.297 1.686 12.891 1 97.5 653 PHE A N 1
ATOM 5291 C CA . PHE A 1 653 ? 21.781 1.741 11.531 1 97.5 653 PHE A CA 1
ATOM 5292 C C . PHE A 1 653 ? 20.578 0.826 11.367 1 97.5 653 PHE A C 1
ATOM 5294 O O . PHE A 1 653 ? 19.609 1.176 10.68 1 97.5 653 PHE A O 1
ATOM 5301 N N . MET A 1 654 ? 20.625 -0.334 12.023 1 97 654 MET A N 1
ATOM 5302 C CA . MET A 1 654 ? 19.5 -1.269 11.93 1 97 654 MET A CA 1
ATOM 5303 C C . MET A 1 654 ? 18.266 -0.709 12.617 1 97 654 MET A C 1
ATOM 5305 O O . MET A 1 654 ? 17.156 -0.858 12.117 1 97 654 MET A O 1
ATOM 5309 N N . ILE A 1 655 ? 18.438 -0.031 13.703 1 96.81 655 ILE A N 1
ATOM 5310 C CA . ILE A 1 655 ? 17.312 0.574 14.406 1 96.81 655 ILE A CA 1
ATOM 5311 C C . ILE A 1 655 ? 16.75 1.728 13.578 1 96.81 655 ILE A C 1
ATOM 5313 O O . ILE A 1 655 ? 15.523 1.903 13.5 1 96.81 655 ILE A O 1
ATOM 5317 N N . PHE A 1 656 ? 17.656 2.523 13.023 1 97.19 656 PHE A N 1
ATOM 5318 C CA . PHE A 1 656 ? 17.203 3.617 12.172 1 97.19 656 PHE A CA 1
ATOM 5319 C C . PHE A 1 656 ? 16.344 3.094 11.023 1 97.19 656 PHE A C 1
ATOM 5321 O O . PHE A 1 656 ? 15.297 3.66 10.719 1 97.19 656 PHE A O 1
ATOM 5328 N N . TYR A 1 657 ? 16.797 2.002 10.438 1 95.75 657 TYR A N 1
ATOM 5329 C CA . TYR A 1 657 ? 16.047 1.412 9.336 1 95.75 657 TYR A CA 1
ATOM 5330 C C . TYR A 1 657 ? 14.688 0.919 9.812 1 95.75 657 TYR A C 1
ATOM 5332 O O . TYR A 1 657 ? 13.672 1.149 9.156 1 95.75 657 TYR A O 1
ATOM 5340 N N . LEU A 1 658 ? 14.609 0.26 10.891 1 95.12 658 LEU A N 1
ATOM 5341 C CA . LEU A 1 658 ? 13.359 -0.287 11.398 1 95.12 658 LEU A CA 1
ATOM 5342 C C . LEU A 1 658 ? 12.367 0.828 11.719 1 95.12 658 LEU A C 1
ATOM 5344 O O . LEU A 1 658 ? 11.195 0.745 11.359 1 95.12 658 LEU A O 1
ATOM 5348 N N . VAL A 1 659 ? 12.875 1.905 12.328 1 94.94 659 VAL A N 1
ATOM 5349 C CA . VAL A 1 659 ? 12 3.01 12.711 1 94.94 659 VAL A CA 1
ATOM 5350 C C . VAL A 1 659 ? 11.5 3.727 11.461 1 94.94 659 VAL A C 1
ATOM 5352 O O . VAL A 1 659 ? 10.312 4.055 11.352 1 94.94 659 VAL A O 1
ATOM 5355 N N . THR A 1 660 ? 12.359 3.963 10.539 1 94.69 660 THR A N 1
ATOM 5356 C CA . THR A 1 660 ? 11.969 4.641 9.312 1 94.69 660 THR A CA 1
ATOM 5357 C C . THR A 1 660 ? 11.016 3.777 8.5 1 94.69 660 THR A C 1
ATOM 5359 O O . THR A 1 660 ? 10.078 4.293 7.875 1 94.69 660 THR A O 1
ATOM 5362 N N . MET A 1 661 ? 11.25 2.461 8.492 1 93.06 661 MET A N 1
ATOM 5363 C CA . MET A 1 661 ? 10.344 1.548 7.797 1 93.06 661 MET A CA 1
ATOM 5364 C C . MET A 1 661 ? 8.938 1.624 8.383 1 93.06 661 MET A C 1
ATOM 5366 O O . MET A 1 661 ? 7.953 1.63 7.645 1 93.06 661 MET A O 1
ATOM 5370 N N . ILE A 1 662 ? 8.836 1.744 9.609 1 92.06 662 ILE A N 1
ATOM 5371 C CA . ILE A 1 662 ? 7.547 1.836 10.289 1 92.06 662 ILE A CA 1
ATOM 5372 C C . ILE A 1 662 ? 6.859 3.146 9.922 1 92.06 662 ILE A C 1
ATOM 5374 O O . ILE A 1 662 ? 5.691 3.152 9.523 1 92.06 662 ILE A O 1
ATOM 5378 N N . VAL A 1 663 ? 7.594 4.238 10 1 92.44 663 VAL A N 1
ATOM 5379 C CA . VAL A 1 663 ? 7.02 5.551 9.727 1 92.44 663 VAL A CA 1
ATOM 5380 C C . VAL A 1 663 ? 6.598 5.633 8.258 1 92.44 663 VAL A C 1
ATOM 5382 O O . VAL A 1 663 ? 5.512 6.129 7.949 1 92.44 663 VAL A O 1
ATOM 5385 N N . LEU A 1 664 ? 7.383 5.105 7.375 1 91.38 664 LEU A N 1
ATOM 5386 C CA . LEU A 1 664 ? 7.066 5.164 5.953 1 91.38 664 LEU A CA 1
ATOM 5387 C C . LEU A 1 664 ? 5.859 4.289 5.629 1 91.38 664 LEU A C 1
ATOM 5389 O O . LEU A 1 664 ? 5.055 4.633 4.762 1 91.38 664 LEU A O 1
ATOM 5393 N N . THR A 1 665 ? 5.781 3.176 6.254 1 90.94 665 THR A N 1
ATOM 5394 C CA . THR A 1 665 ? 4.617 2.322 6.047 1 90.94 665 THR A CA 1
ATOM 5395 C C . THR A 1 665 ? 3.34 3.031 6.492 1 90.94 665 THR A C 1
ATOM 5397 O O . THR A 1 665 ? 2.293 2.893 5.855 1 90.94 665 THR A O 1
ATOM 5400 N N . ILE A 1 666 ? 3.428 3.787 7.484 1 89.56 666 ILE A N 1
ATOM 5401 C CA . ILE A 1 666 ? 2.275 4.531 7.98 1 89.56 666 ILE A CA 1
ATOM 5402 C C . ILE A 1 666 ? 1.947 5.676 7.023 1 89.56 666 ILE A C 1
ATOM 5404 O O . ILE A 1 666 ? 0.776 6 6.812 1 89.56 666 ILE A O 1
ATOM 5408 N N . VAL A 1 667 ? 2.967 6.234 6.469 1 86.88 667 VAL A N 1
ATOM 5409 C CA . VAL A 1 667 ? 2.754 7.289 5.477 1 86.88 667 VAL A CA 1
ATOM 5410 C C . VAL A 1 667 ? 2.018 6.719 4.27 1 86.88 667 VAL A C 1
ATOM 5412 O O . VAL A 1 667 ? 1.065 7.324 3.771 1 86.88 667 VAL A O 1
ATOM 5415 N N . VAL A 1 668 ? 2.422 5.594 3.836 1 88.56 668 VAL A N 1
ATOM 5416 C CA . VAL A 1 668 ? 1.756 4.938 2.715 1 88.56 668 VAL A CA 1
ATOM 5417 C C . VAL A 1 668 ? 0.297 4.664 3.072 1 88.56 668 VAL A C 1
ATOM 5419 O O . VAL A 1 668 ? -0.601 4.891 2.258 1 88.56 668 VAL A O 1
ATOM 5422 N N . SER A 1 669 ? 0.058 4.27 4.223 1 88.12 669 SER A N 1
ATOM 5423 C CA . SER A 1 669 ? -1.301 3.982 4.668 1 88.12 669 SER A CA 1
ATOM 5424 C C . SER A 1 669 ? -2.148 5.25 4.719 1 88.12 669 SER A C 1
ATOM 5426 O O . SER A 1 669 ? -3.35 5.211 4.441 1 88.12 669 SER A O 1
ATOM 5428 N N . SER A 1 670 ? -1.516 6.328 5.055 1 85.56 670 SER A N 1
ATOM 5429 C CA . SER A 1 670 ? -2.236 7.594 5.09 1 85.56 670 SER A CA 1
ATOM 5430 C C . SER A 1 670 ? -2.664 8.023 3.689 1 85.56 670 SER A C 1
ATOM 5432 O O . SER A 1 670 ? -3.756 8.57 3.508 1 85.56 670 SER A O 1
ATOM 5434 N N . PHE A 1 671 ? -1.864 7.766 2.736 1 84.88 671 PHE A N 1
ATOM 5435 C CA . PHE A 1 671 ? -2.211 8.055 1.35 1 84.88 671 PHE A CA 1
ATOM 5436 C C . PHE A 1 671 ? -3.352 7.164 0.878 1 84.88 671 PHE A C 1
ATOM 5438 O O . PHE A 1 671 ? -4.293 7.633 0.237 1 84.88 671 PHE A O 1
ATOM 5445 N N . LEU A 1 672 ? -3.285 5.953 1.248 1 86.19 672 LEU A N 1
ATOM 5446 C CA . LEU A 1 672 ? -4.309 5 0.842 1 86.19 672 LEU A CA 1
ATOM 5447 C C . LEU A 1 672 ? -5.66 5.352 1.456 1 86.19 672 LEU A C 1
ATOM 5449 O O . LEU A 1 672 ? -6.688 5.305 0.776 1 86.19 672 LEU A O 1
ATOM 5453 N N . GLU A 1 673 ? -5.621 5.766 2.643 1 83.12 673 GLU A N 1
ATOM 5454 C CA . GLU A 1 673 ? -6.859 6.117 3.332 1 83.12 673 GLU A CA 1
ATOM 5455 C C . GLU A 1 673 ? -7.461 7.402 2.766 1 83.12 673 GLU A C 1
ATOM 5457 O O . GLU A 1 673 ? -8.68 7.52 2.645 1 83.12 673 GLU A O 1
ATOM 5462 N N . ALA A 1 674 ? -6.684 8.328 2.477 1 82.5 674 ALA A N 1
ATOM 5463 C CA . ALA A 1 674 ? -7.168 9.594 1.938 1 82.5 674 ALA A CA 1
ATOM 5464 C C . ALA A 1 674 ? -7.812 9.398 0.568 1 82.5 674 ALA A C 1
ATOM 5466 O O . ALA A 1 674 ? -8.867 9.977 0.281 1 82.5 674 ALA A O 1
ATOM 5467 N N . PHE A 1 675 ? -7.32 8.617 -0.192 1 81.12 675 PHE A N 1
ATOM 5468 C CA . PHE A 1 675 ? -7.879 8.375 -1.516 1 81.12 675 PHE A CA 1
ATOM 5469 C C . PHE A 1 675 ? -9.156 7.543 -1.42 1 81.12 675 PHE A C 1
ATOM 5471 O O . PHE A 1 675 ? -10.109 7.777 -2.162 1 81.12 675 PHE A O 1
ATOM 5478 N N . ARG A 1 676 ? -9.078 6.641 -0.6 1 80.75 676 ARG A N 1
ATOM 5479 C CA . ARG A 1 676 ? -10.289 5.859 -0.385 1 80.75 676 ARG A CA 1
ATOM 5480 C C . ARG A 1 676 ? -11.438 6.746 0.09 1 80.75 676 ARG A C 1
ATOM 5482 O O . ARG A 1 676 ? -12.578 6.598 -0.366 1 80.75 676 ARG A O 1
ATOM 5489 N N . PHE A 1 677 ? -11.125 7.59 0.962 1 80.94 677 PHE A N 1
ATOM 5490 C CA . PHE A 1 677 ? -12.117 8.531 1.475 1 80.94 677 PHE A CA 1
ATOM 5491 C C . PHE A 1 677 ? -12.664 9.406 0.353 1 80.94 677 PHE A C 1
ATOM 5493 O O . PHE A 1 677 ? -13.875 9.617 0.256 1 80.94 677 PHE A O 1
ATOM 5500 N N . ARG A 1 678 ? -11.852 9.922 -0.421 1 78.31 678 ARG A N 1
ATOM 5501 C CA . ARG A 1 678 ? -12.273 10.812 -1.494 1 78.31 678 ARG A CA 1
ATOM 5502 C C . ARG A 1 678 ? -13.141 10.078 -2.512 1 78.31 678 ARG A C 1
ATOM 5504 O O . ARG A 1 678 ? -14.148 10.617 -2.973 1 78.31 678 ARG A O 1
ATOM 5511 N N . ILE A 1 679 ? -12.852 8.945 -2.738 1 73.81 679 ILE A N 1
ATOM 5512 C CA . ILE A 1 679 ? -13.602 8.195 -3.742 1 73.81 679 ILE A CA 1
ATOM 5513 C C . ILE A 1 679 ? -14.961 7.789 -3.178 1 73.81 679 ILE A C 1
ATOM 5515 O O . ILE A 1 679 ? -15.984 7.891 -3.865 1 73.81 679 ILE A O 1
ATOM 5519 N N . GLN A 1 680 ? -14.852 7.336 -2.014 1 75.38 680 GLN A N 1
ATOM 5520 C CA . GLN A 1 680 ? -16.125 7.004 -1.384 1 75.38 680 GLN A CA 1
ATOM 5521 C C . GLN A 1 680 ? -17.031 8.234 -1.291 1 75.38 680 GLN A C 1
ATOM 5523 O O . GLN A 1 680 ? -18.25 8.133 -1.471 1 75.38 680 GLN A O 1
ATOM 5528 N N . TYR A 1 681 ? -16.406 9.336 -1.025 1 79.38 681 TYR A N 1
ATOM 5529 C CA . TYR A 1 681 ? -17.156 10.586 -0.947 1 79.38 681 TYR A CA 1
ATOM 5530 C C . TYR A 1 681 ? -17.75 10.953 -2.301 1 79.38 681 TYR A C 1
ATOM 5532 O O . TYR A 1 681 ? -18.906 11.375 -2.383 1 79.38 681 TYR A O 1
ATOM 5540 N N . LYS A 1 682 ? -17.094 10.773 -3.336 1 76.62 682 LYS A N 1
ATOM 5541 C CA . LYS A 1 682 ? -17.562 11.133 -4.672 1 76.62 682 LYS A CA 1
ATOM 5542 C C . LYS A 1 682 ? -18.656 10.18 -5.141 1 76.62 682 LYS A C 1
ATOM 5544 O O . LYS A 1 682 ? -19.562 10.578 -5.887 1 76.62 682 LYS A O 1
ATOM 5549 N N . LYS A 1 683 ? -18.594 9.016 -4.645 1 73.56 683 LYS A N 1
ATOM 5550 C CA . LYS A 1 683 ? -19.609 8.039 -5.02 1 73.56 683 LYS A CA 1
ATOM 5551 C C . LYS A 1 683 ? -20.906 8.297 -4.277 1 73.56 683 LYS A C 1
ATOM 5553 O O . LYS A 1 683 ? -22 8.109 -4.836 1 73.56 683 LYS A O 1
ATOM 5558 N N . SER A 1 684 ? -20.719 8.758 -3.131 1 75.81 684 SER A N 1
ATOM 5559 C CA . SER A 1 684 ? -21.906 8.914 -2.299 1 75.81 684 SER A CA 1
ATOM 5560 C C . SER A 1 684 ? -22.531 10.297 -2.465 1 75.81 684 SER A C 1
ATOM 5562 O O . SER A 1 684 ? -23.688 10.508 -2.141 1 75.81 684 SER A O 1
ATOM 5564 N N . THR A 1 685 ? -21.703 11.273 -2.928 1 78.38 685 THR A N 1
ATOM 5565 C CA . THR A 1 685 ? -22.188 12.641 -2.941 1 78.38 685 THR A CA 1
ATOM 5566 C C . THR A 1 685 ? -22.109 13.234 -4.344 1 78.38 685 THR A C 1
ATOM 5568 O O . THR A 1 685 ? -21.062 13.148 -5 1 78.38 685 THR A O 1
ATOM 5571 N N . SER A 1 686 ? -23.203 13.711 -4.809 1 80.31 686 SER A N 1
ATOM 5572 C CA . SER A 1 686 ? -23.234 14.406 -6.094 1 80.31 686 SER A CA 1
ATOM 5573 C C . SER A 1 686 ? -22.656 15.812 -5.973 1 80.31 686 SER A C 1
ATOM 5575 O O . SER A 1 686 ? -22.531 16.344 -4.867 1 80.31 686 SER A O 1
ATOM 5577 N N . LYS A 1 687 ? -22.266 16.422 -7.004 1 78.62 687 LYS A N 1
ATOM 5578 C CA . LYS A 1 687 ? -21.75 17.781 -7.016 1 78.62 687 LYS A CA 1
ATOM 5579 C C . LYS A 1 687 ? -22.781 18.781 -6.516 1 78.62 687 LYS A C 1
ATOM 5581 O O . LYS A 1 687 ? -22.453 19.75 -5.836 1 78.62 687 LYS A O 1
ATOM 5586 N N . HIS A 1 688 ? -23.969 18.484 -6.82 1 81 688 HIS A N 1
ATOM 5587 C CA . HIS A 1 688 ? -25.047 19.359 -6.383 1 81 688 HIS A CA 1
ATOM 5588 C C . HIS A 1 688 ? -25.234 19.281 -4.871 1 81 688 HIS A C 1
ATOM 5590 O O . HIS A 1 688 ? -25.438 20.312 -4.215 1 81 688 HIS A O 1
ATOM 5596 N N . ASP A 1 689 ? -25.047 18.094 -4.41 1 82.06 689 ASP A N 1
ATOM 5597 C CA . ASP A 1 689 ? -25.188 17.922 -2.969 1 82.06 689 ASP A CA 1
ATOM 5598 C C . ASP A 1 689 ? -24.031 18.562 -2.217 1 82.06 689 ASP A C 1
ATOM 5600 O O . ASP A 1 689 ? -24.203 19.094 -1.122 1 82.06 689 ASP A O 1
ATOM 5604 N N . GLU A 1 690 ? -22.984 18.516 -2.855 1 83.19 690 GLU A N 1
ATOM 5605 C CA . GLU A 1 690 ? -21.812 19.125 -2.232 1 83.19 690 GLU A CA 1
ATOM 5606 C C . GLU A 1 690 ? -21.938 20.641 -2.197 1 83.19 690 GLU A C 1
ATOM 5608 O O . GLU A 1 690 ? -21.594 21.281 -1.199 1 83.19 690 GLU A O 1
ATOM 5613 N N . GLU A 1 691 ? -22.453 21.266 -3.225 1 82.38 691 GLU A N 1
ATOM 5614 C CA . GLU A 1 691 ? -22.625 22.719 -3.26 1 82.38 691 GLU A CA 1
ATOM 5615 C C . GLU A 1 691 ? -23.688 23.172 -2.252 1 82.38 691 GLU A C 1
ATOM 5617 O O . GLU A 1 691 ? -23.531 24.219 -1.617 1 82.38 691 GLU A O 1
ATOM 5622 N N . LYS A 1 692 ? -24.594 22.297 -2.139 1 81.81 692 LYS A N 1
ATOM 5623 C CA . LYS A 1 692 ? -25.625 22.625 -1.17 1 81.81 692 LYS A CA 1
ATOM 5624 C C . LYS A 1 692 ? -25.094 22.531 0.258 1 81.81 692 LYS A C 1
ATOM 5626 O O . LYS A 1 692 ? -25.547 23.266 1.139 1 81.81 692 LYS A O 1
ATOM 5631 N N . MET A 1 693 ? -24.219 21.688 0.401 1 83.69 693 MET A N 1
ATOM 5632 C CA . MET A 1 693 ? -23.656 21.516 1.733 1 83.69 693 MET A CA 1
ATOM 5633 C C . MET A 1 693 ? -22.688 22.641 2.061 1 83.69 693 MET A C 1
ATOM 5635 O O . MET A 1 693 ? -22.609 23.094 3.205 1 83.69 693 MET A O 1
ATOM 5639 N N . LEU A 1 694 ? -22.047 23.188 1.046 1 85.75 694 LEU A N 1
ATOM 5640 C CA . LEU A 1 694 ? -21.031 24.219 1.256 1 85.75 694 LEU A CA 1
ATOM 5641 C C . LEU A 1 694 ? -21.672 25.609 1.29 1 85.75 694 LEU A C 1
ATOM 5643 O O . LEU A 1 694 ? -21.141 26.531 1.9 1 85.75 694 LEU A O 1
ATOM 5647 N N . HIS A 1 695 ? -22.859 25.688 0.622 1 87.81 695 HIS A N 1
ATOM 5648 C CA . HIS A 1 695 ? -23.578 26.953 0.598 1 87.81 695 HIS A CA 1
ATOM 5649 C C . HIS A 1 695 ? -24.953 26.812 1.251 1 87.81 695 HIS A C 1
ATOM 5651 O O . HIS A 1 695 ? -25.75 25.969 0.849 1 87.81 695 HIS A O 1
ATOM 5657 N N . GLU A 1 696 ? -25.062 27.562 2.309 1 89.38 696 GLU A N 1
ATOM 5658 C CA . GLU A 1 696 ? -26.328 27.547 3.023 1 89.38 696 GLU A CA 1
ATOM 5659 C C . GLU A 1 696 ? -27.031 28.906 2.902 1 89.38 696 GLU A C 1
ATOM 5661 O O . GLU A 1 696 ? -26.406 29.953 2.996 1 89.38 696 GLU A O 1
ATOM 5666 N N . GLU A 1 697 ? -28.344 28.828 2.598 1 89.38 697 GLU A N 1
ATOM 5667 C CA . GLU A 1 697 ? -29.125 30.062 2.449 1 89.38 697 GLU A CA 1
ATOM 5668 C C . GLU A 1 697 ? -30 30.297 3.674 1 89.38 697 GLU A C 1
ATOM 5670 O O . GLU A 1 697 ? -30.578 29.359 4.234 1 89.38 697 GLU A O 1
ATOM 5675 N N . VAL A 1 698 ? -29.891 31.531 4.164 1 90.31 698 VAL A N 1
ATOM 5676 C CA . VAL A 1 698 ? -30.734 31.938 5.285 1 90.31 698 VAL A CA 1
ATOM 5677 C C . VAL A 1 698 ? -31.516 33.188 4.906 1 90.31 698 VAL A C 1
ATOM 5679 O O . VAL A 1 698 ? -30.969 34.125 4.34 1 90.31 698 VAL A O 1
ATOM 5682 N N . GLU A 1 699 ? -32.812 33.094 5.133 1 88.38 699 GLU A N 1
ATOM 5683 C CA . GLU A 1 699 ? -33.688 34.219 4.887 1 88.38 699 GLU A CA 1
ATOM 5684 C C . GLU A 1 699 ? -34.062 34.938 6.188 1 88.38 699 GLU A C 1
ATOM 5686 O O . GLU A 1 699 ? -34.562 34.312 7.117 1 88.38 699 GLU A O 1
ATOM 5691 N N . LEU A 1 700 ? -33.656 36.188 6.266 1 87.88 700 LEU A N 1
ATOM 5692 C CA . LEU A 1 700 ? -34.031 36.969 7.426 1 87.88 700 LEU A CA 1
ATOM 5693 C C . LEU A 1 700 ? -35.281 37.812 7.141 1 87.88 700 LEU A C 1
ATOM 5695 O O . LEU A 1 700 ? -35.281 38.594 6.188 1 87.88 700 LEU A O 1
ATOM 5699 N N . LYS A 1 701 ? -36.312 37.594 7.953 1 85.94 701 LYS A N 1
ATOM 5700 C CA . LYS A 1 701 ? -37.531 38.375 7.891 1 85.94 701 LYS A CA 1
ATOM 5701 C C . LYS A 1 701 ? -37.594 39.375 9.047 1 85.94 701 LYS A C 1
ATOM 5703 O O . LYS A 1 701 ? -37.406 39 10.203 1 85.94 701 LYS A O 1
ATOM 5708 N N . TRP A 1 702 ? -37.875 40.594 8.773 1 85.75 702 TRP A N 1
ATOM 5709 C CA . TRP A 1 702 ? -37.844 41.656 9.766 1 85.75 702 TRP A CA 1
ATOM 5710 C C . TRP A 1 702 ? -38.875 41.375 10.867 1 85.75 702 TRP A C 1
ATOM 5712 O O . TRP A 1 702 ? -38.594 41.594 12.047 1 85.75 702 TRP A O 1
ATOM 5722 N N . ASN A 1 703 ? -40.062 40.844 10.578 1 82.56 703 ASN A N 1
ATOM 5723 C CA . ASN A 1 703 ? -41.094 40.594 11.57 1 82.56 703 ASN A CA 1
ATOM 5724 C C . ASN A 1 703 ? -40.688 39.5 12.547 1 82.56 703 ASN A C 1
ATOM 5726 O O . ASN A 1 703 ? -40.969 39.594 13.742 1 82.56 703 ASN A O 1
ATOM 5730 N N . GLU A 1 704 ? -39.969 38.594 12.016 1 85.75 704 GLU A N 1
ATOM 5731 C CA . GLU A 1 704 ? -39.531 37.5 12.867 1 85.75 704 GLU A CA 1
ATOM 5732 C C . GLU A 1 704 ? -38.375 37.938 13.75 1 85.75 704 GLU A C 1
ATOM 5734 O O . GLU A 1 704 ? -38.25 37.469 14.891 1 85.75 704 GLU A O 1
ATOM 5739 N N . LEU A 1 705 ? -37.594 38.844 13.297 1 87.75 705 LEU A N 1
ATOM 5740 C CA . LEU A 1 705 ? -36.438 39.312 14.039 1 87.75 705 LEU A CA 1
ATOM 5741 C C . LEU A 1 705 ? -36.844 40.156 15.227 1 87.75 705 LEU A C 1
ATOM 5743 O O . LEU A 1 705 ? -36.188 40.156 16.266 1 87.75 705 LEU A O 1
ATOM 5747 N N . GLN A 1 706 ? -37.938 40.844 15.07 1 84.5 706 GLN A N 1
ATOM 5748 C CA . GLN A 1 706 ? -38.438 41.719 16.156 1 84.5 706 GLN A CA 1
ATOM 5749 C C . GLN A 1 706 ? -38.938 40.875 17.328 1 84.5 706 GLN A C 1
ATOM 5751 O O . GLN A 1 706 ? -38.844 41.312 18.484 1 84.5 706 GLN A O 1
ATOM 5756 N N . CYS A 1 707 ? -39.25 39.594 17.031 1 84 707 CYS A N 1
ATOM 5757 C CA . CYS A 1 707 ? -39.75 38.688 18.078 1 84 707 CYS A CA 1
ATOM 5758 C C . CYS A 1 707 ? -38.594 38.031 18.797 1 84 707 CYS A C 1
ATOM 5760 O O . CYS A 1 707 ? -38.688 37.719 19.984 1 84 707 CYS A O 1
ATOM 5762 N N . ILE A 1 708 ? -37.562 37.844 18.109 1 86.38 708 ILE A N 1
ATOM 5763 C CA . ILE A 1 708 ? -36.406 37.094 18.641 1 86.38 708 ILE A CA 1
ATOM 5764 C C . ILE A 1 708 ? -35.5 38.031 19.438 1 86.38 708 ILE A C 1
ATOM 5766 O O . ILE A 1 708 ? -35 37.656 20.5 1 86.38 708 ILE A O 1
ATOM 5770 N N . ILE A 1 709 ? -35.25 39.281 18.938 1 87.5 709 ILE A N 1
ATOM 5771 C CA . ILE A 1 709 ? -34.312 40.188 19.562 1 87.5 709 ILE A CA 1
ATOM 5772 C C . ILE A 1 709 ? -35.062 41.188 20.438 1 87.5 709 ILE A C 1
ATOM 5774 O O . ILE A 1 709 ? -35.906 41.938 19.953 1 87.5 709 ILE A O 1
ATOM 5778 N N . GLU A 1 710 ? -34.75 41.156 21.688 1 79.62 710 GLU A N 1
ATOM 5779 C CA . GLU A 1 710 ? -35.438 42.031 22.641 1 79.62 710 GLU A CA 1
ATOM 5780 C C . GLU A 1 710 ? -34.75 43.375 22.766 1 79.62 710 GLU A C 1
ATOM 5782 O O . GLU A 1 710 ? -35.375 44.344 23.203 1 79.62 710 GLU A O 1
ATOM 5787 N N . ASP A 1 711 ? -33.562 43.406 22.359 1 82.88 711 ASP A N 1
ATOM 5788 C CA . ASP A 1 711 ? -32.781 44.656 22.562 1 82.88 711 ASP A CA 1
ATOM 5789 C C . ASP A 1 711 ? -33 45.625 21.406 1 82.88 711 ASP A C 1
ATOM 5791 O O . ASP A 1 711 ? -32.688 45.312 20.266 1 82.88 711 ASP A O 1
ATOM 5795 N N . PHE A 1 712 ? -33.438 46.75 21.719 1 81.19 712 PHE A N 1
ATOM 5796 C CA . PHE A 1 712 ? -33.812 47.781 20.734 1 81.19 712 PHE A CA 1
ATOM 5797 C C . PHE A 1 712 ? -32.562 48.312 20.031 1 81.19 712 PHE A C 1
ATOM 5799 O O . PHE A 1 712 ? -32.594 48.625 18.844 1 81.19 712 PHE A O 1
ATOM 5806 N N . GLN A 1 713 ? -31.484 48.406 20.719 1 81.62 713 GLN A N 1
ATOM 5807 C CA . GLN A 1 713 ? -30.266 48.938 20.125 1 81.62 713 GLN A CA 1
ATOM 5808 C C . GLN A 1 713 ? -29.719 48.031 19.031 1 81.62 713 GLN A C 1
ATOM 5810 O O . GLN A 1 713 ? -29.281 48.5 17.984 1 81.62 713 GLN A O 1
ATOM 5815 N N . THR A 1 714 ? -29.828 46.781 19.281 1 83.5 714 THR A N 1
ATOM 5816 C CA . THR A 1 714 ? -29.359 45.812 18.312 1 83.5 714 THR A CA 1
ATOM 5817 C C . THR A 1 714 ? -30.25 45.781 17.078 1 83.5 714 THR A C 1
ATOM 5819 O O . THR A 1 714 ? -29.766 45.625 15.945 1 83.5 714 THR A O 1
ATOM 5822 N N . LEU A 1 715 ? -31.484 46.062 17.266 1 84.88 715 LEU A N 1
ATOM 5823 C CA . LEU A 1 715 ? -32.438 46.062 16.156 1 84.88 715 LEU A CA 1
ATOM 5824 C C . LEU A 1 715 ? -32.219 47.281 15.266 1 84.88 715 LEU A C 1
ATOM 5826 O O . LEU A 1 715 ? -32.344 47.219 14.047 1 84.88 715 LEU A O 1
ATOM 5830 N N . GLU A 1 716 ? -31.844 48.344 15.875 1 82.81 716 GLU A N 1
ATOM 5831 C CA . GLU A 1 716 ? -31.609 49.562 15.109 1 82.81 716 GLU A CA 1
ATOM 5832 C C . GLU A 1 716 ? -30.359 49.469 14.258 1 82.81 716 GLU A C 1
ATOM 5834 O O . GLU A 1 716 ? -30.312 49.969 13.133 1 82.81 716 GLU A O 1
ATOM 5839 N N . ASN A 1 717 ? -29.406 48.875 14.773 1 83 717 ASN A N 1
ATOM 5840 C CA . ASN A 1 717 ? -28.156 48.656 14.023 1 83 717 ASN A CA 1
ATOM 5841 C C . ASN A 1 717 ? -28.375 47.719 12.836 1 83 717 ASN A C 1
ATOM 5843 O O . ASN A 1 717 ? -27.688 47.844 11.82 1 83 717 ASN A O 1
ATOM 5847 N N . LEU A 1 718 ? -29.297 46.844 12.984 1 84.62 718 LEU A N 1
ATOM 5848 C CA . LEU A 1 718 ? -29.578 45.875 11.93 1 84.62 718 LEU A CA 1
ATOM 5849 C C . LEU A 1 718 ? -30.5 46.469 10.867 1 84.62 718 LEU A C 1
ATOM 5851 O O . LEU A 1 718 ? -30.547 45.969 9.734 1 84.62 718 LEU A O 1
ATOM 5855 N N . ARG A 1 719 ? -31.156 47.531 11.203 1 80.06 719 ARG A N 1
ATOM 5856 C CA . ARG A 1 719 ? -32.125 48.156 10.289 1 80.06 719 ARG A CA 1
ATOM 5857 C C . ARG A 1 719 ? -31.406 48.688 9.047 1 80.06 719 ARG A C 1
ATOM 5859 O O . ARG A 1 719 ? -31.953 48.625 7.945 1 80.06 719 ARG A O 1
ATOM 5866 N N . ASN A 1 720 ? -30.203 49.125 9.227 1 78.19 720 ASN A N 1
ATOM 5867 C CA . ASN A 1 720 ? -29.453 49.656 8.102 1 78.19 720 ASN A CA 1
ATOM 5868 C C . ASN A 1 720 ? -28.984 48.562 7.145 1 78.19 720 ASN A C 1
ATOM 5870 O O . ASN A 1 720 ? -28.734 48.844 5.969 1 78.19 720 ASN A O 1
ATOM 5874 N N . ALA A 1 721 ? -28.922 47.375 7.703 1 75.5 721 ALA A N 1
ATOM 5875 C CA . ALA A 1 721 ? -28.391 46.312 6.883 1 75.5 721 ALA A CA 1
ATOM 5876 C C . ALA A 1 721 ? -29.5 45.469 6.281 1 75.5 721 ALA A C 1
ATOM 5878 O O . ALA A 1 721 ? -29.281 44.688 5.34 1 75.5 721 ALA A O 1
ATOM 5879 N N . LEU A 1 722 ? -30.734 45.656 6.762 1 80.81 722 LEU A N 1
ATOM 5880 C CA . LEU A 1 722 ? -31.844 44.812 6.324 1 80.81 722 LEU A CA 1
ATOM 5881 C C . LEU A 1 722 ? -32.938 45.688 5.703 1 80.81 722 LEU A C 1
ATOM 5883 O O . LEU A 1 722 ? -32.969 46.906 5.883 1 80.81 722 LEU A O 1
ATOM 5887 N N . VAL A 1 723 ? -33.75 45.094 4.801 1 74.19 723 VAL A N 1
ATOM 5888 C CA . VAL A 1 723 ? -34.938 45.781 4.219 1 74.19 723 VAL A CA 1
ATOM 5889 C C . VAL A 1 723 ? -36.094 45.75 5.207 1 74.19 723 VAL A C 1
ATOM 5891 O O . VAL A 1 723 ? -36.562 44.688 5.609 1 74.19 723 VAL A O 1
ATOM 5894 N N . VAL A 1 724 ? -36.406 46.969 5.559 1 76.31 724 VAL A N 1
ATOM 5895 C CA . VAL A 1 724 ? -37.5 47.094 6.52 1 76.31 724 VAL A CA 1
ATOM 5896 C C . VAL A 1 724 ? -38.812 46.688 5.875 1 76.31 724 VAL A C 1
ATOM 5898 O O . VAL A 1 724 ? -39.156 47.156 4.801 1 76.31 724 VAL A O 1
ATOM 5901 N N . GLY A 1 725 ? -39.438 45.719 6.344 1 71.44 725 GLY A N 1
ATOM 5902 C CA . GLY A 1 725 ? -40.719 45.25 5.859 1 71.44 725 GLY A CA 1
ATOM 5903 C C . GLY A 1 725 ? -40.594 44.094 4.852 1 71.44 725 GLY A C 1
ATOM 5904 O O . GLY A 1 725 ? -41.594 43.531 4.434 1 71.44 725 GLY A O 1
ATOM 5905 N N . GLY A 1 726 ? -39.344 43.719 4.512 1 80 726 GLY A N 1
ATOM 5906 C CA . GLY A 1 726 ? -39.125 42.656 3.533 1 80 726 GLY A CA 1
ATOM 5907 C C . GLY A 1 726 ? -38.188 41.562 4.008 1 80 726 GLY A C 1
ATOM 5908 O O . GLY A 1 726 ? -37.969 41.406 5.211 1 80 726 GLY A O 1
ATOM 5909 N N . SER A 1 727 ? -37.938 40.562 3.053 1 84.75 727 SER A N 1
ATOM 5910 C CA . SER A 1 727 ? -37.031 39.469 3.346 1 84.75 727 SER A CA 1
ATOM 5911 C C . SER A 1 727 ? -35.688 39.625 2.598 1 84.75 727 SER A C 1
ATOM 5913 O O . SER A 1 727 ? -35.688 40.156 1.481 1 84.75 727 SER A O 1
ATOM 5915 N N . THR A 1 728 ? -34.594 39.531 3.27 1 86.12 728 THR A N 1
ATOM 5916 C CA . THR A 1 728 ? -33.25 39.531 2.682 1 86.12 728 THR A CA 1
ATOM 5917 C C . THR A 1 728 ? -32.625 38.156 2.76 1 86.12 728 THR A C 1
ATOM 5919 O O . THR A 1 728 ? -32.688 37.5 3.797 1 86.12 728 THR A O 1
ATOM 5922 N N . MET A 1 729 ? -32.156 37.719 1.644 1 88.56 729 MET A N 1
ATOM 5923 C CA . MET A 1 729 ? -31.531 36.406 1.579 1 88.56 729 MET A CA 1
ATOM 5924 C C . MET A 1 729 ? -30 36.5 1.652 1 88.56 729 MET A C 1
ATOM 5926 O O . MET A 1 729 ? -29.406 37.344 0.972 1 88.56 729 MET A O 1
ATOM 5930 N N . PHE A 1 730 ? -29.422 35.812 2.586 1 89.31 730 PHE A N 1
ATOM 5931 C CA . PHE A 1 730 ? -27.984 35.719 2.732 1 89.31 730 PHE A CA 1
ATOM 5932 C C . PHE A 1 730 ? -27.469 34.312 2.406 1 89.31 730 PHE A C 1
ATOM 5934 O O . PHE A 1 730 ? -28.172 33.344 2.639 1 89.31 730 PHE A O 1
ATOM 5941 N N . VAL A 1 731 ? -26.328 34.25 1.817 1 89.56 731 VAL A N 1
ATOM 5942 C CA . VAL A 1 731 ? -25.703 32.938 1.505 1 89.56 731 VAL A CA 1
ATOM 5943 C C . VAL A 1 731 ? -24.438 32.781 2.344 1 89.56 731 VAL A C 1
ATOM 5945 O O . VAL A 1 731 ? -23.562 33.656 2.367 1 89.56 731 VAL A O 1
ATOM 5948 N N . GLY A 1 732 ? -24.469 31.703 3.184 1 90.31 732 GLY A N 1
ATOM 5949 C CA . GLY A 1 732 ? -23.281 31.328 3.955 1 90.31 732 GLY A CA 1
ATOM 5950 C C . GLY A 1 732 ? -22.422 30.281 3.264 1 90.31 732 GLY A C 1
ATOM 5951 O O . GLY A 1 732 ? -22.938 29.281 2.758 1 90.31 732 GLY A O 1
ATOM 5952 N N . SER A 1 733 ? -21.109 30.578 3.156 1 89.12 733 SER A N 1
ATOM 5953 C CA . SER A 1 733 ? -20.188 29.641 2.51 1 89.12 733 SER A CA 1
ATOM 5954 C C . SER A 1 733 ? -19.125 29.156 3.484 1 89.12 733 SER A C 1
ATOM 5956 O O . SER A 1 733 ? -18.656 29.906 4.336 1 89.12 733 SER A O 1
ATOM 5958 N N . ARG A 1 734 ? -18.891 27.859 3.434 1 88.5 734 ARG A N 1
ATOM 5959 C CA . ARG A 1 734 ? -17.844 27.266 4.258 1 88.5 734 ARG A CA 1
ATOM 5960 C C . ARG A 1 734 ? -16.766 26.625 3.395 1 88.5 734 ARG A C 1
ATOM 5962 O O . ARG A 1 734 ? -17.016 26.234 2.254 1 88.5 734 ARG A O 1
ATOM 5969 N N . PRO A 1 735 ? -15.547 26.609 3.906 1 83.25 735 PRO A N 1
ATOM 5970 C CA . PRO A 1 735 ? -14.477 25.984 3.137 1 83.25 735 PRO A CA 1
ATOM 5971 C C . PRO A 1 735 ? -14.57 24.453 3.125 1 83.25 735 PRO A C 1
ATOM 5973 O O . PRO A 1 735 ? -15.164 23.859 4.035 1 83.25 735 PRO A O 1
ATOM 5976 N N . ARG A 1 736 ? -13.945 23.891 2.066 1 82.88 736 ARG A N 1
ATOM 5977 C CA . ARG A 1 736 ? -13.938 22.453 1.892 1 82.88 736 ARG A CA 1
ATOM 5978 C C . ARG A 1 736 ? -12.82 21.797 2.707 1 82.88 736 ARG A C 1
ATOM 5980 O O . ARG A 1 736 ? -11.688 21.703 2.242 1 82.88 736 ARG A O 1
ATOM 5987 N N . THR A 1 737 ? -13.172 21.406 3.936 1 79.88 737 THR A N 1
ATOM 5988 C CA . THR A 1 737 ? -12.203 20.734 4.789 1 79.88 737 THR A CA 1
ATOM 5989 C C . THR A 1 737 ? -12.555 19.266 4.957 1 79.88 737 THR A C 1
ATOM 5991 O O . THR A 1 737 ? -13.672 18.844 4.641 1 79.88 737 THR A O 1
ATOM 5994 N N . ARG A 1 738 ? -11.602 18.516 5.375 1 81.12 738 ARG A N 1
ATOM 5995 C CA . ARG A 1 738 ? -11.797 17.078 5.566 1 81.12 738 ARG A CA 1
ATOM 5996 C C . ARG A 1 738 ? -12.883 16.812 6.609 1 81.12 738 ARG A C 1
ATOM 5998 O O . ARG A 1 738 ? -13.672 15.883 6.465 1 81.12 738 ARG A O 1
ATOM 6005 N N . GLU A 1 739 ? -12.938 17.641 7.59 1 80.38 739 GLU A N 1
ATOM 6006 C CA . GLU A 1 739 ? -13.914 17.438 8.656 1 80.38 739 GLU A CA 1
ATOM 6007 C C . GLU A 1 739 ? -15.344 17.609 8.141 1 80.38 739 GLU A C 1
ATOM 6009 O O . GLU A 1 739 ? -16.25 16.859 8.523 1 80.38 739 GLU A O 1
ATOM 6014 N N . VAL A 1 740 ? -15.492 18.547 7.293 1 83.75 740 VAL A N 1
ATOM 6015 C CA . VAL A 1 740 ? -16.828 18.812 6.742 1 83.75 740 VAL A CA 1
ATOM 6016 C C . VAL A 1 740 ? -17.234 17.641 5.844 1 83.75 740 VAL A C 1
ATOM 6018 O O . VAL A 1 740 ? -18.391 17.219 5.867 1 83.75 740 VAL A O 1
ATOM 6021 N N . LEU A 1 741 ? -16.297 17.141 5.168 1 83.69 741 LEU A N 1
ATOM 6022 C CA . LEU A 1 741 ? -16.594 16.031 4.262 1 83.69 741 LEU A CA 1
ATOM 6023 C C . LEU A 1 741 ? -16.859 14.75 5.035 1 83.69 741 LEU A C 1
ATOM 6025 O O . LEU A 1 741 ? -17.734 13.961 4.656 1 83.69 741 LEU A O 1
ATOM 6029 N N . GLN A 1 742 ? -16.156 14.602 6.113 1 84 742 GLN A N 1
ATOM 6030 C CA . GLN A 1 742 ? -16.344 13.422 6.949 1 84 742 GLN A CA 1
ATOM 6031 C C . GLN A 1 742 ? -17.719 13.414 7.594 1 84 742 GLN A C 1
ATOM 6033 O O . GLN A 1 742 ? -18.344 12.359 7.734 1 84 742 GLN A O 1
ATOM 6038 N N . ARG A 1 743 ? -18.203 14.578 7.973 1 84.06 743 ARG A N 1
ATOM 6039 C CA . ARG A 1 743 ? -19.531 14.672 8.594 1 84.06 743 ARG A CA 1
ATOM 6040 C C . ARG A 1 743 ? -20.625 14.242 7.621 1 84.06 743 ARG A C 1
ATOM 6042 O O . ARG A 1 743 ? -21.594 13.609 8.023 1 84.06 743 ARG A O 1
ATOM 6049 N N . LYS A 1 744 ? -20.328 14.641 6.422 1 83.12 744 LYS A N 1
ATOM 6050 C CA . LYS A 1 744 ? -21.328 14.242 5.422 1 83.12 744 LYS A CA 1
ATOM 6051 C C . LYS A 1 744 ? -21.25 12.75 5.125 1 83.12 744 LYS A C 1
ATOM 6053 O O . LYS A 1 744 ? -22.266 12.078 5.004 1 83.12 744 LYS A O 1
ATOM 6058 N N . MET A 1 745 ? -20.125 12.227 5.102 1 82.12 745 MET A N 1
ATOM 6059 C CA . MET A 1 745 ? -19.906 10.828 4.742 1 82.12 745 MET A CA 1
ATOM 6060 C C . MET A 1 745 ? -20.422 9.906 5.844 1 82.12 745 MET A C 1
ATOM 6062 O O . MET A 1 745 ? -21.031 8.867 5.559 1 82.12 745 MET A O 1
ATOM 6066 N N . TYR A 1 746 ? -20.25 10.32 7.102 1 81.56 746 TYR A N 1
ATOM 6067 C CA . TYR A 1 746 ? -20.609 9.461 8.227 1 81.56 746 TYR A CA 1
ATOM 6068 C C . TYR A 1 746 ? -21.922 9.922 8.867 1 81.56 746 TYR A C 1
ATOM 6070 O O . TYR A 1 746 ? -22.094 9.805 10.078 1 81.56 746 TYR A O 1
ATOM 6078 N N . THR A 1 747 ? -22.734 10.484 8.117 1 82.81 747 THR A N 1
ATOM 6079 C CA . THR A 1 747 ? -23.969 11 8.656 1 82.81 747 THR A CA 1
ATOM 6080 C C . THR A 1 747 ? -24.797 9.891 9.312 1 82.81 747 THR A C 1
ATOM 6082 O O . THR A 1 747 ? -25.344 10.07 10.398 1 82.81 747 THR A O 1
ATOM 6085 N N . HIS A 1 748 ? -24.781 8.75 8.695 1 80.75 748 HIS A N 1
ATOM 6086 C CA . HIS A 1 748 ? -25.562 7.645 9.25 1 80.75 748 HIS A CA 1
ATOM 6087 C C . HIS A 1 748 ? -24.906 7.09 10.508 1 80.75 748 HIS A C 1
ATOM 6089 O O . HIS A 1 748 ? -25.594 6.785 11.484 1 80.75 748 HIS A O 1
ATOM 6095 N N . GLU A 1 749 ? -23.688 6.965 10.523 1 84.75 749 GLU A N 1
ATOM 6096 C CA . GLU A 1 749 ? -22.953 6.465 11.688 1 84.75 749 GLU A CA 1
ATOM 6097 C C . GLU A 1 749 ? -23.031 7.449 12.852 1 84.75 749 GLU A C 1
ATOM 6099 O O . GLU A 1 749 ? -23.094 7.039 14.016 1 84.75 749 GLU A O 1
ATOM 6104 N N . ILE A 1 750 ? -23.031 8.695 12.578 1 88.25 750 ILE A N 1
ATOM 6105 C CA . ILE A 1 750 ? -23.109 9.727 13.602 1 88.25 750 ILE A CA 1
ATOM 6106 C C . ILE A 1 750 ? -24.422 9.609 14.359 1 88.25 750 ILE A C 1
ATOM 6108 O O . ILE A 1 750 ? -24.453 9.75 15.586 1 88.25 750 ILE A O 1
ATOM 6112 N N . ASN A 1 751 ? -25.453 9.305 13.594 1 88.69 751 ASN A N 1
ATOM 6113 C CA . ASN A 1 751 ? -26.734 9.125 14.258 1 88.69 751 ASN A CA 1
ATOM 6114 C C . ASN A 1 751 ? -26.734 7.914 15.188 1 88.69 751 ASN A C 1
ATOM 6116 O O . ASN A 1 751 ? -27.328 7.945 16.266 1 88.69 751 ASN A O 1
ATOM 6120 N N . GLU A 1 752 ? -25.984 6.93 14.781 1 89 752 GLU A N 1
ATOM 6121 C CA . GLU A 1 752 ? -25.844 5.75 15.633 1 89 752 GLU A CA 1
ATOM 6122 C C . GLU A 1 752 ? -25 6.051 16.859 1 89 752 GLU A C 1
ATOM 6124 O O . GLU A 1 752 ? -25.297 5.582 17.953 1 89 752 GLU A O 1
ATOM 6129 N N . TRP A 1 753 ? -23.984 6.844 16.719 1 90 753 TRP A N 1
ATOM 6130 C CA . TRP A 1 753 ? -23.094 7.203 17.812 1 90 753 TRP A CA 1
ATOM 6131 C C . TRP A 1 753 ? -23.828 8.047 18.844 1 90 753 TRP A C 1
ATOM 6133 O O . TRP A 1 753 ? -23.656 7.859 20.047 1 90 753 TRP A O 1
ATOM 6143 N N . VAL A 1 754 ? -24.656 8.93 18.359 1 90.06 754 VAL A N 1
ATOM 6144 C CA . VAL A 1 754 ? -25.406 9.82 19.25 1 90.06 754 VAL A CA 1
ATOM 6145 C C . VAL A 1 754 ? -26.453 9.016 20.016 1 90.06 754 VAL A C 1
ATOM 6147 O O . VAL A 1 754 ? -26.656 9.242 21.219 1 90.06 754 VAL A O 1
ATOM 6150 N N . ALA A 1 755 ? -27.047 8.07 19.312 1 90.56 755 ALA A N 1
ATOM 6151 C CA . ALA A 1 755 ? -28.047 7.227 19.984 1 90.56 755 ALA A CA 1
ATOM 6152 C C . ALA A 1 755 ? -27.391 6.375 21.062 1 90.56 755 ALA A C 1
ATOM 6154 O O . ALA A 1 755 ? -27.953 6.219 22.156 1 90.56 755 ALA A O 1
ATOM 6155 N N . GLU A 1 756 ? -26.281 5.855 20.812 1 90.25 756 GLU A N 1
ATOM 6156 C CA . GLU A 1 756 ? -25.547 5.059 21.781 1 90.25 756 GLU A CA 1
ATOM 6157 C C . GLU A 1 756 ? -25.109 5.91 22.969 1 90.25 756 GLU A C 1
ATOM 6159 O O . GLU A 1 756 ? -25.156 5.457 24.109 1 90.25 756 GLU A O 1
ATOM 6164 N N . ALA A 1 757 ? -24.641 7.086 22.688 1 88.81 757 ALA A N 1
ATOM 6165 C CA . ALA A 1 757 ? -24.203 7.988 23.75 1 88.81 757 ALA A CA 1
ATOM 6166 C C . ALA A 1 757 ? -25.359 8.398 24.641 1 88.81 757 ALA A C 1
ATOM 6168 O O . ALA A 1 757 ? -25.219 8.508 25.859 1 88.81 757 ALA A O 1
ATOM 6169 N N . LYS A 1 758 ? -26.516 8.617 24.047 1 89.5 758 LYS A N 1
ATOM 6170 C CA . LYS A 1 758 ? -27.703 8.977 24.797 1 89.5 758 LYS A CA 1
ATOM 6171 C C . LYS A 1 758 ? -28.141 7.828 25.703 1 89.5 758 LYS A C 1
ATOM 6173 O O . LYS A 1 758 ? -28.578 8.047 26.844 1 89.5 758 LYS A O 1
ATOM 6178 N N . LEU A 1 759 ? -28.016 6.656 25.203 1 89.38 759 LEU A N 1
ATOM 6179 C CA . LEU A 1 759 ? -28.375 5.477 25.984 1 89.38 759 LEU A CA 1
ATOM 6180 C C . LEU A 1 759 ? -27.422 5.312 27.172 1 89.38 759 LEU A C 1
ATOM 6182 O O . LEU A 1 759 ? -27.859 4.969 28.266 1 89.38 759 LEU A O 1
ATOM 6186 N N . GLU A 1 760 ? -26.188 5.57 26.969 1 87.44 760 GLU A N 1
ATOM 6187 C CA . GLU A 1 760 ? -25.188 5.469 28.047 1 87.44 760 GLU A CA 1
ATOM 6188 C C . GLU A 1 760 ? -25.422 6.543 29.109 1 87.44 760 GLU A C 1
ATOM 6190 O O . GLU A 1 760 ? -25.219 6.297 30.297 1 87.44 760 GLU A O 1
ATOM 6195 N N . GLU A 1 761 ? -25.75 7.742 28.656 1 86.38 761 GLU A N 1
ATOM 6196 C CA . GLU A 1 761 ? -26.016 8.836 29.578 1 86.38 761 GLU A CA 1
ATOM 6197 C C . GLU A 1 761 ? -27.281 8.578 30.406 1 86.38 761 GLU A C 1
ATOM 6199 O O . GLU A 1 761 ? -27.328 8.914 31.594 1 86.38 761 GLU A O 1
ATOM 6204 N N . ARG A 1 762 ? -28.234 7.98 29.859 1 82.94 762 ARG A N 1
ATOM 6205 C CA . ARG A 1 762 ? -29.453 7.645 30.562 1 82.94 762 ARG A CA 1
ATOM 6206 C C . ARG A 1 762 ? -29.203 6.566 31.609 1 82.94 762 ARG A C 1
ATOM 6208 O O . ARG A 1 762 ? -29.781 6.613 32.719 1 82.94 762 ARG A O 1
ATOM 6215 N N . GLN A 1 763 ? -28.438 5.672 31.234 1 75.94 763 GLN A N 1
ATOM 6216 C CA . GLN A 1 763 ? -28.109 4.602 32.188 1 75.94 763 GLN A CA 1
ATOM 6217 C C . GLN A 1 763 ? -27.344 5.137 33.375 1 75.94 763 GLN A C 1
ATOM 6219 O O . GLN A 1 763 ? -27.531 4.672 34.5 1 75.94 763 GLN A O 1
ATOM 6224 N N . TYR A 1 764 ? -26.531 6.129 33.094 1 72 764 TYR A N 1
ATOM 6225 C CA . TYR A 1 764 ? -25.766 6.734 34.188 1 72 764 TYR A CA 1
ATOM 6226 C C . TYR A 1 764 ? -26.672 7.535 35.094 1 72 764 TYR A C 1
ATOM 6228 O O . TYR A 1 764 ? -26.516 7.496 36.312 1 72 764 TYR A O 1
ATOM 6236 N N . VAL A 1 765 ? -27.672 8.242 34.625 1 68.94 765 VAL A N 1
ATOM 6237 C CA . VAL A 1 765 ? -28.625 9.023 35.406 1 68.94 765 VAL A CA 1
ATOM 6238 C C . VAL A 1 765 ? -29.547 8.078 36.188 1 68.94 765 VAL A C 1
ATOM 6240 O O . VAL A 1 765 ? -29.859 8.328 37.344 1 68.94 765 VAL A O 1
ATOM 6243 N N . SER A 1 766 ? -29.938 7.055 35.531 1 68.62 766 SER A N 1
ATOM 6244 C CA . SER A 1 766 ? -30.812 6.098 36.219 1 68.62 766 SER A CA 1
ATOM 6245 C C . SER A 1 766 ? -30.078 5.406 37.375 1 68.62 766 SER A C 1
ATOM 6247 O O . SER A 1 766 ? -30.672 5.141 38.406 1 68.62 766 SER A O 1
ATOM 6249 N N . SER A 1 767 ? -28.906 5.172 37.125 1 68.19 767 SER A N 1
ATOM 6250 C CA . SER A 1 767 ? -28.141 4.539 38.219 1 68.19 767 SER A CA 1
ATOM 6251 C C . SER A 1 767 ? -27.922 5.496 39.375 1 68.19 767 SER A C 1
ATOM 6253 O O . SER A 1 767 ? -27.875 5.078 40.531 1 68.19 767 SER A O 1
ATOM 6255 N N . LEU A 1 768 ? -27.922 6.766 39.062 1 64.19 768 LEU A N 1
ATOM 6256 C CA . LEU A 1 768 ? -27.797 7.773 40.125 1 64.19 768 LEU A CA 1
ATOM 6257 C C . LEU A 1 768 ? -29.125 7.984 40.844 1 64.19 768 LEU A C 1
ATOM 6259 O O . LEU A 1 768 ? -29.141 8.211 42.031 1 64.19 768 LEU A O 1
ATOM 6263 N N . THR A 1 769 ? -30.297 7.961 40.188 1 57.38 769 THR A N 1
ATOM 6264 C CA . THR A 1 769 ? -31.609 8.148 40.781 1 57.38 769 THR A CA 1
ATOM 6265 C C . THR A 1 769 ? -31.984 6.934 41.656 1 57.38 769 THR A C 1
ATOM 6267 O O . THR A 1 769 ? -32.625 7.074 42.688 1 57.38 769 THR A O 1
ATOM 6270 N N . HIS A 1 770 ? -31.75 5.832 41.25 1 54.66 770 HIS A N 1
ATOM 6271 C CA . HIS A 1 770 ? -32.094 4.676 42.062 1 54.66 770 HIS A CA 1
ATOM 6272 C C . HIS A 1 770 ? -31.266 4.66 43.344 1 54.66 770 HIS A C 1
ATOM 6274 O O . HIS A 1 770 ? -31.672 4.07 44.344 1 54.66 770 HIS A O 1
ATOM 6280 N N . GLU A 1 771 ? -30.234 5.23 43.312 1 46.88 771 GLU A N 1
ATOM 6281 C CA . GLU A 1 771 ? -29.469 5.266 44.562 1 46.88 771 GLU A CA 1
ATOM 6282 C C . GLU A 1 771 ? -29.953 6.383 45.5 1 46.88 771 GLU A C 1
ATOM 6284 O O . GLU A 1 771 ? -29.641 6.398 46.688 1 46.88 771 GLU A O 1
ATOM 6289 N N . GLY A 1 772 ? -30.641 7.395 44.938 1 44.5 772 GLY A N 1
ATOM 6290 C CA . GLY A 1 772 ? -31.078 8.523 45.75 1 44.5 772 GLY A CA 1
ATOM 6291 C C . GLY A 1 772 ? -32.281 8.211 46.594 1 44.5 772 GLY A C 1
ATOM 6292 O O . GLY A 1 772 ? -32.812 9.094 47.281 1 44.5 772 GLY A O 1
ATOM 6293 N N . GLY A 1 773 ? -33.094 7.156 46.344 1 39.41 773 GLY A N 1
ATOM 6294 C CA . GLY A 1 773 ? -34.25 7.043 47.219 1 39.41 773 GLY A CA 1
ATOM 6295 C C . GLY A 1 773 ? -33.875 6.773 48.656 1 39.41 773 GLY A C 1
ATOM 6296 O O . GLY A 1 773 ? -34.75 6.477 49.5 1 39.41 773 GLY A O 1
ATOM 6297 N N . GLY A 1 774 ? -32.688 6.246 48.969 1 35 774 GLY A N 1
ATOM 6298 C CA . GLY A 1 774 ? -32.562 6.086 50.406 1 35 774 GLY A CA 1
ATOM 6299 C C . GLY A 1 774 ? -32.438 7.406 51.156 1 35 774 GLY A C 1
ATOM 6300 O O . GLY A 1 774 ? -32.125 8.43 50.562 1 35 774 GLY A O 1
ATOM 6301 N N . ASP A 1 775 ? -32.875 7.496 52.562 1 31.23 775 ASP A N 1
ATOM 6302 C CA . ASP A 1 775 ? -32.969 8.57 53.562 1 31.23 775 ASP A CA 1
ATOM 6303 C C . ASP A 1 775 ? -31.75 9.492 53.469 1 31.23 775 ASP A C 1
ATOM 6305 O O . ASP A 1 775 ? -30.734 9.133 52.875 1 31.23 775 ASP A O 1
ATOM 6309 N N . ASP A 1 776 ? -31.641 10.523 54.625 1 30.83 776 ASP A N 1
ATOM 6310 C CA . ASP A 1 776 ? -31.109 11.836 55 1 30.83 776 ASP A CA 1
ATOM 6311 C C . ASP A 1 776 ? -29.578 11.812 55.031 1 30.83 776 ASP A C 1
ATOM 6313 O O . ASP A 1 776 ? -28.953 12.797 55.438 1 30.83 776 ASP A O 1
ATOM 6317 N N . GLY A 1 777 ? -28.844 10.711 55.531 1 29.25 777 GLY A N 1
ATOM 6318 C CA . GLY A 1 777 ? -27.562 11.141 56.031 1 29.25 777 GLY A CA 1
ATOM 6319 C C . GLY A 1 777 ? -26.656 11.75 54.969 1 29.25 777 GLY A C 1
ATOM 6320 O O . GLY A 1 777 ? -26.734 11.367 53.812 1 29.25 777 GLY A O 1
ATOM 6321 N N . ASN A 1 778 ? -26.234 13.055 55.125 1 29.75 778 ASN A N 1
ATOM 6322 C CA . ASN A 1 778 ? -25.406 13.992 54.406 1 29.75 778 ASN A CA 1
ATOM 6323 C C . ASN A 1 778 ? -24.094 13.336 53.938 1 29.75 778 ASN A C 1
ATOM 6325 O O . ASN A 1 778 ? -23.125 14.023 53.625 1 29.75 778 ASN A O 1
ATOM 6329 N N . THR A 1 779 ? -23.812 12 54.344 1 26.72 779 THR A N 1
ATOM 6330 C CA . THR A 1 779 ? -22.375 11.797 54.281 1 26.72 779 THR A CA 1
ATOM 6331 C C . THR A 1 779 ? -21.859 12.047 52.875 1 26.72 779 THR A C 1
ATOM 6333 O O . THR A 1 779 ? -22.625 12.047 51.906 1 26.72 779 THR A O 1
ATOM 6336 N N . ASP A 1 780 ? -20.484 11.664 52.656 1 26.45 780 ASP A N 1
ATOM 6337 C CA . ASP A 1 780 ? -19.297 11.977 51.844 1 26.45 780 ASP A CA 1
ATOM 6338 C C . ASP A 1 780 ? -19.453 11.508 50.406 1 26.45 780 ASP A C 1
ATOM 6340 O O . ASP A 1 780 ? -19.594 10.305 50.156 1 26.45 780 ASP A O 1
ATOM 6344 N N . THR A 1 781 ? -20.109 12.219 49.594 1 30.8 781 THR A N 1
ATOM 6345 C CA . THR A 1 781 ? -20.25 12.023 48.156 1 30.8 781 THR A CA 1
ATOM 6346 C C . THR A 1 781 ? -18.906 11.711 47.531 1 30.8 781 THR A C 1
ATOM 6348 O O . THR A 1 781 ? -18.844 11.312 46.344 1 30.8 781 THR A O 1
ATOM 6351 N N . ASP A 1 782 ? -17.75 12.125 48.25 1 28.05 782 ASP A N 1
ATOM 6352 C CA . ASP A 1 782 ? -16.484 11.984 47.531 1 28.05 782 ASP A CA 1
ATOM 6353 C C . ASP A 1 782 ? -16.109 10.508 47.375 1 28.05 782 ASP A C 1
ATOM 6355 O O . ASP A 1 782 ? -15.219 10.172 46.594 1 28.05 782 ASP A O 1
ATOM 6359 N N . ARG A 1 783 ? -16.531 9.578 48.406 1 29.78 783 ARG A N 1
ATOM 6360 C CA . ARG A 1 783 ? -15.93 8.258 48.406 1 29.78 783 ARG A CA 1
ATOM 6361 C C . ARG A 1 783 ? -16.406 7.406 47.25 1 29.78 783 ARG A C 1
ATOM 6363 O O . ARG A 1 783 ? -15.922 6.297 47.031 1 29.78 783 ARG A O 1
ATOM 6370 N N . LEU A 1 784 ? -17.531 7.727 46.75 1 31.5 784 LEU A N 1
ATOM 6371 C CA . LEU A 1 784 ? -18 6.734 45.781 1 31.5 784 LEU A CA 1
ATOM 6372 C C . LEU A 1 784 ? -17.109 6.703 44.531 1 31.5 784 LEU A C 1
ATOM 6374 O O . LEU A 1 784 ? -17.203 5.781 43.719 1 31.5 784 LEU A O 1
ATOM 6378 N N . MET A 1 785 ? -16.406 7.887 44.219 1 31.41 785 MET A N 1
ATOM 6379 C CA . MET A 1 785 ? -15.586 7.695 43.031 1 31.41 785 MET A CA 1
ATOM 6380 C C . MET A 1 785 ? -14.484 6.68 43.281 1 31.41 785 MET A C 1
ATOM 6382 O O . MET A 1 785 ? -13.852 6.188 42.344 1 31.41 785 MET A O 1
ATOM 6386 N N . LEU A 1 786 ? -13.992 6.523 44.594 1 28.81 786 LEU A N 1
ATOM 6387 C CA . LEU A 1 786 ? -12.852 5.645 44.781 1 28.81 786 LEU A CA 1
ATOM 6388 C C . LEU A 1 786 ? -13.281 4.184 44.781 1 28.81 786 LEU A C 1
ATOM 6390 O O . LEU A 1 786 ? -12.492 3.297 44.469 1 28.81 786 LEU A O 1
ATOM 6394 N N . ASN A 1 787 ? -14.406 3.83 45.375 1 29.91 787 ASN A N 1
ATOM 6395 C CA . ASN A 1 787 ? -14.656 2.418 45.625 1 29.91 787 ASN A CA 1
ATOM 6396 C C . ASN A 1 787 ? -14.992 1.651 44.375 1 29.91 787 ASN A C 1
ATOM 6398 O O . ASN A 1 787 ? -15.344 0.472 44.406 1 29.91 787 ASN A O 1
ATOM 6402 N N . GLY A 1 788 ? -15.359 2.365 43.312 1 30.92 788 GLY A N 1
ATOM 6403 C CA . GLY A 1 788 ? -15.641 1.497 42.188 1 30.92 788 GLY A CA 1
ATOM 6404 C C . GLY A 1 788 ? -14.453 0.64 41.781 1 30.92 788 GLY A C 1
ATOM 6405 O O . GLY A 1 788 ? -14.555 -0.169 40.844 1 30.92 788 GLY A O 1
ATOM 6406 N N . ASN A 1 789 ? -13.219 1.023 42.281 1 30.25 789 ASN A N 1
ATOM 6407 C CA . ASN A 1 789 ? -12.086 0.188 41.875 1 30.25 789 ASN A CA 1
ATOM 6408 C C . ASN A 1 789 ? -12.055 -1.116 42.656 1 30.25 789 ASN A C 1
ATOM 6410 O O . ASN A 1 789 ? -11.281 -2.023 42.344 1 30.25 789 ASN A O 1
ATOM 6414 N N . LEU A 1 790 ? -12.617 -1.109 43.875 1 27.36 790 LEU A N 1
ATOM 6415 C CA . LEU A 1 790 ? -12.242 -2.256 44.688 1 27.36 790 LEU A CA 1
ATOM 6416 C C . LEU A 1 790 ? -13.047 -3.49 44.281 1 27.36 790 LEU A C 1
ATOM 6418 O O . LEU A 1 790 ? -12.648 -4.617 44.594 1 27.36 790 LEU A O 1
ATOM 6422 N N . ARG A 1 791 ? -14.281 -3.293 43.906 1 29.64 791 ARG A N 1
ATOM 6423 C CA . ARG A 1 791 ? -15.023 -4.551 43.875 1 29.64 791 ARG A CA 1
ATOM 6424 C C . ARG A 1 791 ? -14.492 -5.465 42.781 1 29.64 791 ARG A C 1
ATOM 6426 O O . ARG A 1 791 ? -14.906 -6.621 42.656 1 29.64 791 ARG A O 1
ATOM 6433 N N . HIS A 1 792 ? -13.867 -4.934 41.812 1 27.88 792 HIS A N 1
ATOM 6434 C CA . HIS A 1 792 ? -13.57 -5.992 40.844 1 27.88 792 HIS A CA 1
ATOM 6435 C C . HIS A 1 792 ? -12.547 -6.969 41.406 1 27.88 792 HIS A C 1
ATOM 6437 O O . HIS A 1 792 ? -12.148 -7.918 40.719 1 27.88 792 HIS A O 1
ATOM 6443 N N . GLN A 1 793 ? -11.93 -6.645 42.562 1 25.25 793 GLN A N 1
ATOM 6444 C CA . GLN A 1 793 ? -10.906 -7.621 42.906 1 25.25 793 GLN A CA 1
ATOM 6445 C C . GLN A 1 793 ? -11.539 -8.898 43.469 1 25.25 793 GLN A C 1
ATOM 6447 O O . GLN A 1 793 ? -10.938 -9.969 43.406 1 25.25 793 GLN A O 1
ATOM 6452 N N . ALA A 1 794 ? -12.539 -8.773 44.281 1 28.38 794 ALA A N 1
ATOM 6453 C CA . ALA A 1 794 ? -12.773 -9.906 45.188 1 28.38 794 ALA A CA 1
ATOM 6454 C C . ALA A 1 794 ? -13.352 -11.094 44.406 1 28.38 794 ALA A C 1
ATOM 6456 O O . ALA A 1 794 ? -13.344 -12.227 44.906 1 28.38 794 ALA A O 1
ATOM 6457 N N . SER A 1 795 ? -14.195 -10.859 43.469 1 26.73 795 SER A N 1
ATOM 6458 C CA . SER A 1 795 ? -14.906 -12.086 43.125 1 26.73 795 SER A CA 1
ATOM 6459 C C . SER A 1 795 ? -13.953 -13.141 42.562 1 26.73 795 SER A C 1
ATOM 6461 O O . SER A 1 795 ? -14.391 -14.203 42.125 1 26.73 795 SER A O 1
ATOM 6463 N N . ASN A 1 796 ? -12.664 -12.805 42.312 1 23.72 796 ASN A N 1
ATOM 6464 C CA . ASN A 1 796 ? -11.922 -13.961 41.812 1 23.72 796 ASN A CA 1
ATOM 6465 C C . ASN A 1 796 ? -11.625 -14.961 42.938 1 23.72 796 ASN A C 1
ATOM 6467 O O . ASN A 1 796 ? -10.875 -15.914 42.75 1 23.72 796 ASN A O 1
ATOM 6471 N N . SER A 1 797 ? -11.766 -14.547 44.219 1 25.45 797 SER A N 1
ATOM 6472 C CA . SER A 1 797 ? -11.18 -15.516 45.125 1 25.45 797 SER A CA 1
ATOM 6473 C C . SER A 1 797 ? -12.039 -16.766 45.25 1 25.45 797 SER A C 1
ATOM 6475 O O . SER A 1 797 ? -11.695 -17.703 45.969 1 25.45 797 SER A O 1
ATOM 6477 N N . ILE A 1 798 ? -13.312 -16.781 45.031 1 24.8 798 ILE A N 1
ATOM 6478 C CA . ILE A 1 798 ? -14.031 -17.906 45.625 1 24.8 798 ILE A CA 1
ATOM 6479 C C . ILE A 1 798 ? -13.695 -19.203 44.906 1 24.8 798 ILE A C 1
ATOM 6481 O O . ILE A 1 798 ? -14.141 -20.281 45.281 1 24.8 798 ILE A O 1
ATOM 6485 N N . CYS A 1 799 ? -13.148 -19.328 43.75 1 21.14 799 CYS A N 1
ATOM 6486 C CA . CYS A 1 799 ? -13.141 -20.734 43.375 1 21.14 799 CYS A CA 1
ATOM 6487 C C . CYS A 1 799 ? -12.102 -21.516 44.188 1 21.14 799 CYS A C 1
ATOM 6489 O O . CYS A 1 799 ? -11.023 -21.828 43.656 1 21.14 799 CYS A O 1
ATOM 6491 N N . ALA A 1 800 ? -11.742 -21.078 45.375 1 19.55 800 ALA A N 1
ATOM 6492 C CA . ALA A 1 800 ? -10.992 -22.125 46.062 1 19.55 800 ALA A CA 1
ATOM 6493 C C . ALA A 1 800 ? -11.828 -23.391 46.188 1 19.55 800 ALA A C 1
ATOM 6495 O O . ALA A 1 800 ? -11.312 -24.5 46.094 1 19.55 800 ALA A O 1
ATOM 6496 N N . ARG A 1 801 ? -13 -23.516 46.688 1 18.47 801 ARG A N 1
ATOM 6497 C CA . ARG A 1 801 ? -12.984 -24.922 47.094 1 18.47 801 ARG A CA 1
ATOM 6498 C C . ARG A 1 801 ? -13.117 -25.844 45.906 1 18.47 801 ARG A C 1
ATOM 6500 O O . ARG A 1 801 ? -13.906 -25.578 45 1 18.47 801 ARG A O 1
ATOM 6507 N N . MET B 1 1 ? 19.422 -58.594 0.387 1 16.42 1 MET B N 1
ATOM 6508 C CA . MET B 1 1 ? 19.703 -59.969 0.806 1 16.42 1 MET B CA 1
ATOM 6509 C C . MET B 1 1 ? 18.406 -60.719 1.085 1 16.42 1 MET B C 1
ATOM 6511 O O . MET B 1 1 ? 17.484 -60.156 1.687 1 16.42 1 MET B O 1
ATOM 6515 N N . LEU B 1 2 ? 18.328 -61.969 0.56 1 16.94 2 LEU B N 1
ATOM 6516 C CA . LEU B 1 2 ? 17.531 -63.188 0.426 1 16.94 2 LEU B CA 1
ATOM 6517 C C . LEU B 1 2 ? 17.391 -63.875 1.77 1 16.94 2 LEU B C 1
ATOM 6519 O O . LEU B 1 2 ? 16.969 -65.062 1.826 1 16.94 2 LEU B O 1
ATOM 6523 N N . SER B 1 3 ? 17.844 -63.312 2.752 1 15.94 3 SER B N 1
ATOM 6524 C CA . SER B 1 3 ? 17.797 -64.438 3.672 1 15.94 3 SER B CA 1
ATOM 6525 C C . SER B 1 3 ? 16.359 -64.938 3.9 1 15.94 3 SER B C 1
ATOM 6527 O O . SER B 1 3 ? 15.414 -64.188 3.668 1 15.94 3 SER B O 1
ATOM 6529 N N . SER B 1 4 ? 16.094 -65.75 4.742 1 16.88 4 SER B N 1
ATOM 6530 C CA . SER B 1 4 ? 15.609 -67.125 4.836 1 16.88 4 SER B CA 1
ATOM 6531 C C . SER B 1 4 ? 14.156 -67.188 5.297 1 16.88 4 SER B C 1
ATOM 6533 O O . SER B 1 4 ? 13.312 -67.812 4.656 1 16.88 4 SER B O 1
ATOM 6535 N N . PRO B 1 5 ? 13.828 -67.188 6.582 1 17.86 5 PRO B N 1
ATOM 6536 C CA . PRO B 1 5 ? 13.312 -68.438 7.082 1 17.86 5 PRO B CA 1
ATOM 6537 C C . PRO B 1 5 ? 11.789 -68.562 7.004 1 17.86 5 PRO B C 1
ATOM 6539 O O . PRO B 1 5 ? 11.125 -67.562 6.695 1 17.86 5 PRO B O 1
ATOM 6542 N N . SER B 1 6 ? 11.148 -68.688 8.164 1 16.66 6 SER B N 1
ATOM 6543 C CA . SER B 1 6 ? 10.445 -69.875 8.68 1 16.66 6 SER B CA 1
ATOM 6544 C C . SER B 1 6 ? 8.938 -69.75 8.477 1 16.66 6 SER B C 1
ATOM 6546 O O . SER B 1 6 ? 8.305 -70.625 7.922 1 16.66 6 SER B O 1
ATOM 6548 N N . THR B 1 7 ? 8.117 -69.375 9.523 1 18.12 7 THR B N 1
ATOM 6549 C CA . THR B 1 7 ? 7.262 -70.375 10.18 1 18.12 7 THR B CA 1
ATOM 6550 C C . THR B 1 7 ? 5.859 -70.312 9.578 1 18.12 7 THR B C 1
ATOM 6552 O O . THR B 1 7 ? 5.484 -69.375 8.898 1 18.12 7 THR B O 1
ATOM 6555 N N . GLU B 1 8 ? 4.758 -70.688 10.344 1 18.27 8 GLU B N 1
ATOM 6556 C CA . GLU B 1 8 ? 3.727 -71.688 10.477 1 18.27 8 GLU B CA 1
ATOM 6557 C C . GLU B 1 8 ? 2.359 -71.188 10.062 1 18.27 8 GLU B C 1
ATOM 6559 O O . GLU B 1 8 ? 1.797 -70.312 10.734 1 18.27 8 GLU B O 1
ATOM 6564 N N . SER B 1 9 ? 2.125 -70.875 8.82 1 17.48 9 SER B N 1
ATOM 6565 C CA . SER B 1 9 ? 1 -70.125 8.266 1 17.48 9 SER B CA 1
ATOM 6566 C C . SER B 1 9 ? -0.307 -70.875 8.43 1 17.48 9 SER B C 1
ATOM 6568 O O . SER B 1 9 ? -0.607 -71.812 7.641 1 17.48 9 SER B O 1
ATOM 6570 N N . HIS B 1 10 ? -0.639 -71.25 9.586 1 17.7 10 HIS B N 1
ATOM 6571 C CA . HIS B 1 10 ? -1.605 -72.312 9.805 1 17.7 10 HIS B CA 1
ATOM 6572 C C . HIS B 1 10 ? -2.984 -71.938 9.281 1 17.7 10 HIS B C 1
ATOM 6574 O O . HIS B 1 10 ? -3.947 -72.688 9.438 1 17.7 10 HIS B O 1
ATOM 6580 N N . VAL B 1 11 ? -3.121 -70.75 8.75 1 15.89 11 VAL B N 1
ATOM 6581 C CA . VAL B 1 11 ? -4.473 -70.25 9.031 1 15.89 11 VAL B CA 1
ATOM 6582 C C . VAL B 1 11 ? -5.496 -71.25 8.484 1 15.89 11 VAL B C 1
ATOM 6584 O O . VAL B 1 11 ? -6.383 -71.688 9.211 1 15.89 11 VAL B O 1
ATOM 6587 N N . ARG B 1 12 ? -6.207 -70.625 7.477 1 16.47 12 ARG B N 1
ATOM 6588 C CA . ARG B 1 12 ? -7.648 -70.375 7.461 1 16.47 12 ARG B CA 1
ATOM 6589 C C . ARG B 1 12 ? -8.383 -71.625 6.969 1 16.47 12 ARG B C 1
ATOM 6591 O O . ARG B 1 12 ? -7.812 -72.438 6.23 1 16.47 12 ARG B O 1
ATOM 6598 N N . SER B 1 13 ? -9.695 -71.625 7.125 1 16.73 13 SER B N 1
ATOM 6599 C CA . SER B 1 13 ? -10.969 -72.188 7.551 1 16.73 13 SER B CA 1
ATOM 6600 C C . SER B 1 13 ? -11.727 -72.812 6.375 1 16.73 13 SER B C 1
ATOM 6602 O O . SER B 1 13 ? -12.25 -72.125 5.527 1 16.73 13 SER B O 1
ATOM 6604 N N . SER B 1 14 ? -11.234 -73.812 5.547 1 17.69 14 SER B N 1
ATOM 6605 C CA . SER B 1 14 ? -11.812 -74.25 4.285 1 17.69 14 SER B CA 1
ATOM 6606 C C . SER B 1 14 ? -13.203 -74.875 4.492 1 17.69 14 SER B C 1
ATOM 6608 O O . SER B 1 14 ? -13.828 -75.312 3.541 1 17.69 14 SER B O 1
ATOM 6610 N N . PHE B 1 15 ? -13.773 -74.938 5.703 1 16.2 15 PHE B N 1
ATOM 6611 C CA . PHE B 1 15 ? -14.562 -76.188 5.77 1 16.2 15 PHE B CA 1
ATOM 6612 C C . PHE B 1 15 ? -15.734 -76.125 4.789 1 16.2 15 PHE B C 1
ATOM 6614 O O . PHE B 1 15 ? -16.547 -75.188 4.84 1 16.2 15 PHE B O 1
ATOM 6621 N N . ASP B 1 16 ? -15.75 -76.688 3.561 1 17.06 16 ASP B N 1
ATOM 6622 C CA . ASP B 1 16 ? -16.594 -77 2.404 1 17.06 16 ASP B CA 1
ATOM 6623 C C . ASP B 1 16 ? -17.828 -77.812 2.805 1 17.06 16 ASP B C 1
ATOM 6625 O O . ASP B 1 16 ? -18.547 -78.312 1.943 1 17.06 16 ASP B O 1
ATOM 6629 N N . THR B 1 17 ? -18.031 -78.125 4.09 1 16.53 17 THR B N 1
ATOM 6630 C CA . THR B 1 17 ? -18.781 -79.312 4.113 1 16.53 17 THR B CA 1
ATOM 6631 C C . THR B 1 17 ? -20.078 -79.188 3.314 1 16.53 17 THR B C 1
ATOM 6633 O O . THR B 1 17 ? -20.734 -78.188 3.348 1 16.53 17 THR B O 1
ATOM 6636 N N . ALA B 1 18 ? -20.531 -80.25 2.533 1 19.12 18 ALA B N 1
ATOM 6637 C CA . ALA B 1 18 ? -21.344 -80.875 1.494 1 19.12 18 ALA B CA 1
ATOM 6638 C C . ALA B 1 18 ? -22.812 -80.938 1.909 1 19.12 18 ALA B C 1
ATOM 6640 O O . ALA B 1 18 ? -23.703 -80.875 1.062 1 19.12 18 ALA B O 1
ATOM 6641 N N . ASN B 1 19 ? -23.125 -81.188 3.273 1 15.38 19 ASN B N 1
ATOM 6642 C CA . ASN B 1 19 ? -24.047 -82.312 3.383 1 15.38 19 ASN B CA 1
ATOM 6643 C C . ASN B 1 19 ? -25.438 -81.938 2.859 1 15.38 19 ASN B C 1
ATOM 6645 O O . ASN B 1 19 ? -26 -82.625 2.039 1 15.38 19 ASN B O 1
ATOM 6649 N N . ASN B 1 20 ? -26.312 -81.5 3.777 1 15.9 20 ASN B N 1
ATOM 6650 C CA . ASN B 1 20 ? -27.406 -82.375 4.234 1 15.9 20 ASN B CA 1
ATOM 6651 C C . ASN B 1 20 ? -28.641 -82.188 3.352 1 15.9 20 ASN B C 1
ATOM 6653 O O . ASN B 1 20 ? -28.766 -81.25 2.602 1 15.9 20 ASN B O 1
ATOM 6657 N N . THR B 1 21 ? -29.875 -82.5 3.945 1 16.19 21 THR B N 1
ATOM 6658 C CA . THR B 1 21 ? -30.969 -83.438 3.891 1 16.19 21 THR B CA 1
ATOM 6659 C C . THR B 1 21 ? -32.188 -82.875 3.207 1 16.19 21 THR B C 1
ATOM 6661 O O . THR B 1 21 ? -32.812 -83.438 2.342 1 16.19 21 THR B O 1
ATOM 6664 N N . THR B 1 22 ? -32.938 -81.938 3.875 1 16.56 22 THR B N 1
ATOM 6665 C CA . THR B 1 22 ? -34.25 -82.438 4.277 1 16.56 22 THR B CA 1
ATOM 6666 C C . THR B 1 22 ? -35.281 -82.25 3.182 1 16.56 22 THR B C 1
ATOM 6668 O O . THR B 1 22 ? -35.094 -81.312 2.344 1 16.56 22 THR B O 1
ATOM 6671 N N . GLU B 1 23 ? -36.625 -82.625 3.467 1 16.69 23 GLU B N 1
ATOM 6672 C CA . GLU B 1 23 ? -37.812 -83.375 3.072 1 16.69 23 GLU B CA 1
ATOM 6673 C C . GLU B 1 23 ? -38.875 -82.5 2.467 1 16.69 23 GLU B C 1
ATOM 6675 O O . GLU B 1 23 ? -39.969 -83 2.117 1 16.69 23 GLU B O 1
ATOM 6680 N N . LEU B 1 24 ? -38.594 -81.312 2.094 1 16.94 24 LEU B N 1
ATOM 6681 C CA . LEU B 1 24 ? -39.844 -80.562 2.176 1 16.94 24 LEU B CA 1
ATOM 6682 C C . LEU B 1 24 ? -40.906 -81.188 1.256 1 16.94 24 LEU B C 1
ATOM 6684 O O . LEU B 1 24 ? -40.562 -81.625 0.135 1 16.94 24 LEU B O 1
ATOM 6688 N N . ASN B 1 25 ? -42.156 -81.188 1.801 1 16.48 25 ASN B N 1
ATOM 6689 C CA . ASN B 1 25 ? -43.469 -81.812 1.654 1 16.48 25 ASN B CA 1
ATOM 6690 C C . ASN B 1 25 ? -44.125 -81.5 0.308 1 16.48 25 ASN B C 1
ATOM 6692 O O . ASN B 1 25 ? -43.75 -80.5 -0.331 1 16.48 25 ASN B O 1
ATOM 6696 N N . SER B 1 26 ? -45.312 -82 0.062 1 15.67 26 SER B N 1
ATOM 6697 C CA . SER B 1 26 ? -46.094 -82.812 -0.885 1 15.67 26 SER B CA 1
ATOM 6698 C C . SER B 1 26 ? -46.938 -81.938 -1.799 1 15.67 26 SER B C 1
ATOM 6700 O O . SER B 1 26 ? -47 -82.188 -3.002 1 15.67 26 SER B O 1
ATOM 6702 N N . LYS B 1 27 ? -47.844 -81.062 -1.229 1 16.91 27 LYS B N 1
ATOM 6703 C CA . LYS B 1 27 ? -49.25 -81.312 -1.593 1 16.91 27 LYS B CA 1
ATOM 6704 C C . LYS B 1 27 ? -49.531 -80.812 -3 1 16.91 27 LYS B C 1
ATOM 6706 O O . LYS B 1 27 ? -49.25 -79.625 -3.334 1 16.91 27 LYS B O 1
ATOM 6711 N N . TYR B 1 28 ? -50.094 -81.625 -3.986 1 16.23 28 TYR B N 1
ATOM 6712 C CA . TYR B 1 28 ? -50.312 -81.688 -5.426 1 16.23 28 TYR B CA 1
ATOM 6713 C C . TYR B 1 28 ? -51.469 -80.812 -5.844 1 16.23 28 TYR B C 1
ATOM 6715 O O . TYR B 1 28 ? -51.438 -80.25 -6.93 1 16.23 28 TYR B O 1
ATOM 6723 N N . GLU B 1 29 ? -52.562 -80.625 -5.043 1 16.45 29 GLU B N 1
ATOM 6724 C CA . GLU B 1 29 ? -53.75 -81.125 -5.77 1 16.45 29 GLU B CA 1
ATOM 6725 C C . GLU B 1 29 ? -54.094 -80.188 -6.926 1 16.45 29 GLU B C 1
ATOM 6727 O O . GLU B 1 29 ? -53.594 -79.062 -7.012 1 16.45 29 GLU B O 1
ATOM 6732 N N . ALA B 1 30 ? -55.531 -79.875 -6.988 1 17.77 30 ALA B N 1
ATOM 6733 C CA . ALA B 1 30 ? -56.625 -80.188 -7.91 1 17.77 30 ALA B CA 1
ATOM 6734 C C . ALA B 1 30 ? -56.812 -79.125 -8.961 1 17.77 30 ALA B C 1
ATOM 6736 O O . ALA B 1 30 ? -56.219 -78.062 -8.867 1 17.77 30 ALA B O 1
ATOM 6737 N N . THR B 1 31 ? -58.094 -78.562 -9.047 1 18.3 31 THR B N 1
ATOM 6738 C CA . THR B 1 31 ? -59.188 -78.75 -10.008 1 18.3 31 THR B CA 1
ATOM 6739 C C . THR B 1 31 ? -59.219 -77.625 -11.031 1 18.3 31 THR B C 1
ATOM 6741 O O . THR B 1 31 ? -58.594 -76.562 -10.812 1 18.3 31 THR B O 1
ATOM 6744 N N . ASP B 1 32 ? -60.469 -77.375 -11.758 1 18.84 32 ASP B N 1
ATOM 6745 C CA . ASP B 1 32 ? -61.031 -77.312 -13.094 1 18.84 32 ASP B CA 1
ATOM 6746 C C . ASP B 1 32 ? -61.25 -75.875 -13.547 1 18.84 32 ASP B C 1
ATOM 6748 O O . ASP B 1 32 ? -61.5 -75.625 -14.727 1 18.84 32 ASP B O 1
ATOM 6752 N N . THR B 1 33 ? -61.438 -74.938 -12.648 1 19.77 33 THR B N 1
ATOM 6753 C CA . THR B 1 33 ? -62.531 -74.062 -12.953 1 19.77 33 THR B CA 1
ATOM 6754 C C . THR B 1 33 ? -62.25 -73.25 -14.219 1 19.77 33 THR B C 1
ATOM 6756 O O . THR B 1 33 ? -61.062 -72.938 -14.5 1 19.77 33 THR B O 1
ATOM 6759 N N . GLY B 1 34 ? -63.375 -72.812 -14.977 1 20.89 34 GLY B N 1
ATOM 6760 C CA . GLY B 1 34 ? -63.969 -72.375 -16.25 1 20.89 34 GLY B CA 1
ATOM 6761 C C . GLY B 1 34 ? -63.406 -71.062 -16.75 1 20.89 34 GLY B C 1
ATOM 6762 O O . GLY B 1 34 ? -62.906 -70.25 -15.969 1 20.89 34 GLY B O 1
ATOM 6763 N N . THR B 1 35 ? -63.188 -70.938 -18.094 1 20.59 35 THR B N 1
ATOM 6764 C CA . THR B 1 35 ? -62.406 -70.25 -19.094 1 20.59 35 THR B CA 1
ATOM 6765 C C . THR B 1 35 ? -63.031 -68.875 -19.391 1 20.59 35 THR B C 1
ATOM 6767 O O . THR B 1 35 ? -62.625 -68.188 -20.328 1 20.59 35 THR B O 1
ATOM 6770 N N . GLY B 1 36 ? -63.969 -68.312 -18.547 1 20.84 36 GLY B N 1
ATOM 6771 C CA . GLY B 1 36 ? -64.75 -67.25 -19.234 1 20.84 36 GLY B CA 1
ATOM 6772 C C . GLY B 1 36 ? -63.844 -66.188 -19.875 1 20.84 36 GLY B C 1
ATOM 6773 O O . GLY B 1 36 ? -62.719 -66 -19.453 1 20.84 36 GLY B O 1
ATOM 6774 N N . SER B 1 37 ? -64.062 -65.938 -21.234 1 20.97 37 SER B N 1
ATOM 6775 C CA . SER B 1 37 ? -63.438 -65.188 -22.328 1 20.97 37 SER B CA 1
ATOM 6776 C C . SER B 1 37 ? -63.469 -63.688 -22.047 1 20.97 37 SER B C 1
ATOM 6778 O O . SER B 1 37 ? -63.281 -62.875 -22.953 1 20.97 37 SER B O 1
ATOM 6780 N N . MET B 1 38 ? -63.281 -63.219 -20.844 1 19.47 38 MET B N 1
ATOM 6781 C CA . MET B 1 38 ? -63.5 -61.781 -20.703 1 19.47 38 MET B CA 1
ATOM 6782 C C . MET B 1 38 ? -62.656 -61 -21.688 1 19.47 38 MET B C 1
ATOM 6784 O O . MET B 1 38 ? -61.438 -61.219 -21.781 1 19.47 38 MET B O 1
ATOM 6788 N N . THR B 1 39 ? -63.281 -60.344 -22.75 1 22.64 39 THR B N 1
ATOM 6789 C CA . THR B 1 39 ? -62.906 -59.438 -23.828 1 22.64 39 THR B CA 1
ATOM 6790 C C . THR B 1 39 ? -62.062 -58.281 -23.281 1 22.64 39 THR B C 1
ATOM 6792 O O . THR B 1 39 ? -62.531 -57.469 -22.5 1 22.64 39 THR B O 1
ATOM 6795 N N . GLU B 1 40 ? -60.906 -58.531 -22.828 1 21.34 40 GLU B N 1
ATOM 6796 C CA . GLU B 1 40 ? -60.062 -57.469 -22.266 1 21.34 40 GLU B CA 1
ATOM 6797 C C . GLU B 1 40 ? -59.75 -56.406 -23.312 1 21.34 40 GLU B C 1
ATOM 6799 O O . GLU B 1 40 ? -59.031 -56.688 -24.281 1 21.34 40 GLU B O 1
ATOM 6804 N N . ASN B 1 41 ? -60.75 -55.656 -23.734 1 25.11 41 ASN B N 1
ATOM 6805 C CA . ASN B 1 41 ? -60.5 -54.469 -24.547 1 25.11 41 ASN B CA 1
ATOM 6806 C C . ASN B 1 41 ? -59.281 -53.688 -24.078 1 25.11 41 ASN B C 1
ATOM 6808 O O . ASN B 1 41 ? -59.25 -53.25 -22.922 1 25.11 41 ASN B O 1
ATOM 6812 N N . VAL B 1 42 ? -58.156 -53.938 -24.625 1 25.94 42 VAL B N 1
ATOM 6813 C CA . VAL B 1 42 ? -56.812 -53.375 -24.438 1 25.94 42 VAL B CA 1
ATOM 6814 C C . VAL B 1 42 ? -56.844 -51.875 -24.719 1 25.94 42 VAL B C 1
ATOM 6816 O O . VAL B 1 42 ? -57.094 -51.469 -25.859 1 25.94 42 VAL B O 1
ATOM 6819 N N . MET B 1 43 ? -57.594 -51.125 -23.938 1 24.42 43 MET B N 1
ATOM 6820 C CA . MET B 1 43 ? -57.406 -49.688 -24.016 1 24.42 43 MET B CA 1
ATOM 6821 C C . MET B 1 43 ? -55.938 -49.344 -24.141 1 24.42 43 MET B C 1
ATOM 6823 O O . MET B 1 43 ? -55.156 -49.5 -23.188 1 24.42 43 MET B O 1
ATOM 6827 N N . PHE B 1 44 ? -55.281 -49.562 -25.266 1 28.45 44 PHE B N 1
ATOM 6828 C CA . PHE B 1 44 ? -54.031 -49.031 -25.75 1 28.45 44 PHE B CA 1
ATOM 6829 C C . PHE B 1 44 ? -53.938 -47.531 -25.516 1 28.45 44 PHE B C 1
ATOM 6831 O O . PHE B 1 44 ? -54.094 -46.75 -26.438 1 28.45 44 PHE B O 1
ATOM 6838 N N . THR B 1 45 ? -54.812 -46.938 -24.734 1 27.08 45 THR B N 1
ATOM 6839 C CA . THR B 1 45 ? -54.844 -45.469 -24.719 1 27.08 45 THR B CA 1
ATOM 6840 C C . THR B 1 45 ? -53.438 -44.906 -24.672 1 27.08 45 THR B C 1
ATOM 6842 O O . THR B 1 45 ? -53.062 -44.094 -25.5 1 27.08 45 THR B O 1
ATOM 6845 N N . ALA B 1 46 ? -53.156 -43.844 -23.75 1 30.53 46 ALA B N 1
ATOM 6846 C CA . ALA B 1 46 ? -52.344 -42.656 -23.484 1 30.53 46 ALA B CA 1
ATOM 6847 C C . ALA B 1 46 ? -50.906 -43.031 -23.125 1 30.53 46 ALA B C 1
ATOM 6849 O O . ALA B 1 46 ? -50.125 -42.188 -22.75 1 30.53 46 ALA B O 1
ATOM 6850 N N . ARG B 1 47 ? -50.594 -44.188 -23.141 1 34.25 47 ARG B N 1
ATOM 6851 C CA . ARG B 1 47 ? -49.25 -44.531 -22.703 1 34.25 47 ARG B CA 1
ATOM 6852 C C . ARG B 1 47 ? -48.25 -44.281 -23.797 1 34.25 47 ARG B C 1
ATOM 6854 O O . ARG B 1 47 ? -47.031 -44.438 -23.578 1 34.25 47 ARG B O 1
ATOM 6861 N N . ASP B 1 48 ? -48.594 -44.5 -25.016 1 32.97 48 ASP B N 1
ATOM 6862 C CA . ASP B 1 48 ? -47.625 -44.406 -26.094 1 32.97 48 ASP B CA 1
ATOM 6863 C C . ASP B 1 48 ? -47.125 -42.969 -26.266 1 32.97 48 ASP B C 1
ATOM 6865 O O . ASP B 1 48 ? -46.219 -42.688 -27.078 1 32.97 48 ASP B O 1
ATOM 6869 N N . ALA B 1 49 ? -47.875 -41.906 -26.078 1 40.16 49 ALA B N 1
ATOM 6870 C CA . ALA B 1 49 ? -47.469 -40.5 -26.031 1 40.16 49 ALA B CA 1
ATOM 6871 C C . ALA B 1 49 ? -46.469 -40.281 -24.906 1 40.16 49 ALA B C 1
ATOM 6873 O O . ALA B 1 49 ? -45.969 -39.156 -24.75 1 40.16 49 ALA B O 1
ATOM 6874 N N . SER B 1 50 ? -46.156 -41.062 -24.016 1 43.06 50 SER B N 1
ATOM 6875 C CA . SER B 1 50 ? -45.375 -41 -22.781 1 43.06 50 SER B CA 1
ATOM 6876 C C . SER B 1 50 ? -43.875 -41.062 -23.078 1 43.06 50 SER B C 1
ATOM 6878 O O . SER B 1 50 ? -43.094 -40.375 -22.422 1 43.06 50 SER B O 1
ATOM 6880 N N . PRO B 1 51 ? -43.5 -41.969 -24 1 50.16 51 PRO B N 1
ATOM 6881 C CA . PRO B 1 51 ? -42.062 -41.969 -24.141 1 50.16 51 PRO B CA 1
ATOM 6882 C C . PRO B 1 51 ? -41.5 -40.656 -24.688 1 50.16 51 PRO B C 1
ATOM 6884 O O . PRO B 1 51 ? -40.406 -40.25 -24.312 1 50.16 51 PRO B O 1
ATOM 6887 N N . ASP B 1 52 ? -42.281 -40.125 -25.609 1 55.03 52 ASP B N 1
ATOM 6888 C CA . ASP B 1 52 ? -41.844 -38.875 -26.203 1 55.03 52 ASP B CA 1
ATOM 6889 C C . ASP B 1 52 ? -41.812 -37.75 -25.156 1 55.03 52 ASP B C 1
ATOM 6891 O O . ASP B 1 52 ? -40.938 -36.906 -25.172 1 55.03 52 ASP B O 1
ATOM 6895 N N . VAL B 1 53 ? -42.781 -37.812 -24.297 1 61.56 53 VAL B N 1
ATOM 6896 C CA . VAL B 1 53 ? -42.844 -36.781 -23.266 1 61.56 53 VAL B CA 1
ATOM 6897 C C . VAL B 1 53 ? -41.688 -36.938 -22.297 1 61.56 53 VAL B C 1
ATOM 6899 O O . VAL B 1 53 ? -41.094 -35.938 -21.875 1 61.56 53 VAL B O 1
ATOM 6902 N N . ASP B 1 54 ? -41.375 -38.188 -22.188 1 72.19 54 ASP B N 1
ATOM 6903 C CA . ASP B 1 54 ? -40.25 -38.438 -21.266 1 72.19 54 ASP B CA 1
ATOM 6904 C C . ASP B 1 54 ? -38.938 -38.031 -21.922 1 72.19 54 ASP B C 1
ATOM 6906 O O . ASP B 1 54 ? -38.031 -37.5 -21.25 1 72.19 54 ASP B O 1
ATOM 6910 N N . MET B 1 55 ? -38.938 -38.25 -23.172 1 75.75 55 MET B N 1
ATOM 6911 C CA . MET B 1 55 ? -37.719 -37.875 -23.859 1 75.75 55 MET B CA 1
ATOM 6912 C C . MET B 1 55 ? -37.594 -36.344 -23.891 1 75.75 55 MET B C 1
ATOM 6914 O O . MET B 1 55 ? -36.469 -35.812 -23.781 1 75.75 55 MET B O 1
ATOM 6918 N N . HIS B 1 56 ? -38.719 -35.719 -23.984 1 80.44 56 HIS B N 1
ATOM 6919 C CA . HIS B 1 56 ? -38.688 -34.281 -23.984 1 80.44 56 HIS B CA 1
ATOM 6920 C C . HIS B 1 56 ? -38.219 -33.75 -22.625 1 80.44 56 HIS B C 1
ATOM 6922 O O . HIS B 1 56 ? -37.438 -32.781 -22.578 1 80.44 56 HIS B O 1
ATOM 6928 N N . TRP B 1 57 ? -38.625 -34.375 -21.625 1 86.12 57 TRP B N 1
ATOM 6929 C CA . TRP B 1 57 ? -38.219 -33.938 -20.297 1 86.12 57 TRP B CA 1
ATOM 6930 C C . TRP B 1 57 ? -36.719 -34.188 -20.062 1 86.12 57 TRP B C 1
ATOM 6932 O O . TRP B 1 57 ? -36.031 -33.406 -19.422 1 86.12 57 TRP B O 1
ATOM 6942 N N . GLU B 1 58 ? -36.312 -35.25 -20.594 1 87.38 58 GLU B N 1
ATOM 6943 C CA . GLU B 1 58 ? -34.906 -35.531 -20.438 1 87.38 58 GLU B CA 1
ATOM 6944 C C . GLU B 1 58 ? -34.031 -34.5 -21.141 1 87.38 58 GLU B C 1
ATOM 6946 O O . GLU B 1 58 ? -32.969 -34.125 -20.625 1 87.38 58 GLU B O 1
ATOM 6951 N N . MET B 1 59 ? -34.438 -34.125 -22.25 1 85.94 59 MET B N 1
ATOM 6952 C CA . MET B 1 59 ? -33.719 -33.094 -22.969 1 85.94 59 MET B CA 1
ATOM 6953 C C . MET B 1 59 ? -33.781 -31.766 -22.203 1 85.94 59 MET B C 1
ATOM 6955 O O . MET B 1 59 ? -32.812 -31.016 -22.172 1 85.94 59 MET B O 1
ATOM 6959 N N . ASN B 1 60 ? -34.875 -31.484 -21.578 1 88.88 60 ASN B N 1
ATOM 6960 C CA . ASN B 1 60 ? -35.031 -30.281 -20.781 1 88.88 60 ASN B CA 1
ATOM 6961 C C . ASN B 1 60 ? -34.125 -30.328 -19.547 1 88.88 60 ASN B C 1
ATOM 6963 O O . ASN B 1 60 ? -33.562 -29.297 -19.141 1 88.88 60 ASN B O 1
ATOM 6967 N N . TYR B 1 61 ? -34.094 -31.5 -19 1 92.06 61 TYR B N 1
ATOM 6968 C CA . TYR B 1 61 ? -33.219 -31.641 -17.828 1 92.06 61 TYR B CA 1
ATOM 6969 C C . TYR B 1 61 ? -31.766 -31.375 -18.188 1 92.06 61 TYR B C 1
ATOM 6971 O O . TYR B 1 61 ? -31.047 -30.672 -17.469 1 92.06 61 TYR B O 1
ATOM 6979 N N . HIS B 1 62 ? -31.438 -31.922 -19.25 1 89.25 62 HIS B N 1
ATOM 6980 C CA . HIS B 1 62 ? -30.062 -31.75 -19.719 1 89.25 62 HIS B CA 1
ATOM 6981 C C . HIS B 1 62 ? -29.781 -30.297 -20.078 1 89.25 62 HIS B C 1
ATOM 6983 O O . HIS B 1 62 ? -28.719 -29.766 -19.75 1 89.25 62 HIS B O 1
ATOM 6989 N N . GLU B 1 63 ? -30.641 -29.656 -20.75 1 90.19 63 GLU B N 1
ATOM 6990 C CA . GLU B 1 63 ? -30.469 -28.25 -21.109 1 90.19 63 GLU B CA 1
ATOM 6991 C C . GLU B 1 63 ? -30.438 -27.359 -19.875 1 90.19 63 GLU B C 1
ATOM 6993 O O . GLU B 1 63 ? -29.688 -26.391 -19.828 1 90.19 63 GLU B O 1
ATOM 6998 N N . ALA B 1 64 ? -31.219 -27.609 -18.953 1 93 64 ALA B N 1
ATOM 6999 C CA . ALA B 1 64 ? -31.234 -26.844 -17.703 1 93 64 ALA B CA 1
ATOM 7000 C C . ALA B 1 64 ? -29.906 -26.984 -16.969 1 93 64 ALA B C 1
ATOM 7002 O O . ALA B 1 64 ? -29.406 -26.016 -16.391 1 93 64 ALA B O 1
ATOM 7003 N N . ALA B 1 65 ? -29.422 -28.156 -17 1 92.81 65 ALA B N 1
ATOM 7004 C CA . ALA B 1 65 ? -28.125 -28.391 -16.344 1 92.81 65 ALA B CA 1
ATOM 7005 C C . ALA B 1 65 ? -27.016 -27.609 -17.047 1 92.81 65 ALA B C 1
ATOM 7007 O O . ALA B 1 65 ? -26.094 -27.125 -16.391 1 92.81 65 ALA B O 1
ATOM 7008 N N . ILE B 1 66 ? -27.141 -27.484 -18.312 1 90.5 66 ILE B N 1
ATOM 7009 C CA . ILE B 1 66 ? -26.141 -26.734 -19.078 1 90.5 66 ILE B CA 1
ATOM 7010 C C . ILE B 1 66 ? -26.234 -25.25 -18.734 1 90.5 66 ILE B C 1
ATOM 7012 O O . ILE B 1 66 ? -25.219 -24.578 -18.578 1 90.5 66 ILE B O 1
ATOM 7016 N N . PHE B 1 67 ? -27.406 -24.75 -18.531 1 92.12 67 PHE B N 1
ATOM 7017 C CA . PHE B 1 67 ? -27.578 -23.344 -18.141 1 92.12 67 PHE B CA 1
ATOM 7018 C C . PHE B 1 67 ? -26.938 -23.094 -16.781 1 92.12 67 PHE B C 1
ATOM 7020 O O . PHE B 1 67 ? -26.281 -22.062 -16.578 1 92.12 67 PHE B O 1
ATOM 7027 N N . LEU B 1 68 ? -27.109 -24 -15.906 1 92.94 68 LEU B N 1
ATOM 7028 C CA . LEU B 1 68 ? -26.531 -23.844 -14.578 1 92.94 68 LEU B CA 1
ATOM 7029 C C . LEU B 1 68 ? -25.016 -23.875 -14.641 1 92.94 68 LEU B C 1
ATOM 7031 O O . LEU B 1 68 ? -24.344 -23.141 -13.93 1 92.94 68 LEU B O 1
ATOM 7035 N N . GLU B 1 69 ? -24.562 -24.703 -15.492 1 90.25 69 GLU B N 1
ATOM 7036 C CA . GLU B 1 69 ? -23.109 -24.781 -15.656 1 90.25 69 GLU B CA 1
ATOM 7037 C C . GLU B 1 69 ? -22.562 -23.516 -16.297 1 90.25 69 GLU B C 1
ATOM 7039 O O . GLU B 1 69 ? -21.469 -23.047 -15.953 1 90.25 69 GLU B O 1
ATOM 7044 N N . GLU B 1 70 ? -23.234 -23.047 -17.234 1 88.06 70 GLU B N 1
ATOM 7045 C CA . GLU B 1 70 ? -22.844 -21.797 -17.875 1 88.06 70 GLU B CA 1
ATOM 7046 C C . GLU B 1 70 ? -22.875 -20.641 -16.875 1 88.06 70 GLU B C 1
ATOM 7048 O O . GLU B 1 70 ? -22.078 -19.703 -16.969 1 88.06 70 GLU B O 1
ATOM 7053 N N . GLY B 1 71 ? -23.734 -20.703 -15.977 1 89.62 71 GLY B N 1
ATOM 7054 C CA . GLY B 1 71 ? -23.781 -19.703 -14.93 1 89.62 71 GLY B CA 1
ATOM 7055 C C . GLY B 1 71 ? -22.594 -19.781 -13.977 1 89.62 71 GLY B C 1
ATOM 7056 O O . GLY B 1 71 ? -22 -18.75 -13.641 1 89.62 71 GLY B O 1
ATOM 7057 N N . ARG B 1 72 ? -22.25 -20.953 -13.633 1 86.81 72 ARG B N 1
ATOM 7058 C CA . ARG B 1 72 ? -21.141 -21.172 -12.711 1 86.81 72 ARG B CA 1
ATOM 7059 C C . ARG B 1 72 ? -19.812 -20.781 -13.344 1 86.81 72 ARG B C 1
ATOM 7061 O O . ARG B 1 72 ? -18.953 -20.172 -12.688 1 86.81 72 ARG B O 1
ATOM 7068 N N . ASN B 1 73 ? -19.688 -21.078 -14.656 1 82.62 73 ASN B N 1
ATOM 7069 C CA . ASN B 1 73 ? -18.438 -20.828 -15.359 1 82.62 73 ASN B CA 1
ATOM 7070 C C . ASN B 1 73 ? -18.438 -19.453 -16.016 1 82.62 73 ASN B C 1
ATOM 7072 O O . ASN B 1 73 ? -17.453 -19.047 -16.641 1 82.62 73 ASN B O 1
ATOM 7076 N N . ASN B 1 74 ? -19.453 -18.625 -15.836 1 82.62 74 ASN B N 1
ATOM 7077 C CA . ASN B 1 74 ? -19.578 -17.281 -16.375 1 82.62 74 ASN B CA 1
ATOM 7078 C C . ASN B 1 74 ? -19.453 -17.266 -17.906 1 82.62 74 ASN B C 1
ATOM 7080 O O . ASN B 1 74 ? -18.719 -16.469 -18.469 1 82.62 74 ASN B O 1
ATOM 7084 N N . GLU B 1 75 ? -20.141 -18.234 -18.531 1 81.38 75 GLU B N 1
ATOM 7085 C CA . GLU B 1 75 ? -20.219 -18.281 -19.984 1 81.38 75 GLU B CA 1
ATOM 7086 C C . GLU B 1 75 ? -21.438 -17.516 -20.5 1 81.38 75 GLU B C 1
ATOM 7088 O O . GLU B 1 75 ? -22.5 -17.578 -19.906 1 81.38 75 GLU B O 1
ATOM 7093 N N . LYS B 1 76 ? -21.219 -16.797 -21.531 1 82 76 LYS B N 1
ATOM 7094 C CA . LYS B 1 76 ? -22.344 -16.047 -22.109 1 82 76 LYS B CA 1
ATOM 7095 C C . LYS B 1 76 ? -23.406 -16.984 -22.672 1 82 76 LYS B C 1
ATOM 7097 O O . LYS B 1 76 ? -23.078 -18.047 -23.188 1 82 76 LYS B O 1
ATOM 7102 N N . PHE B 1 77 ? -24.609 -16.547 -22.609 1 84.44 77 PHE B N 1
ATOM 7103 C CA . PHE B 1 77 ? -25.734 -17.375 -23 1 84.44 77 PHE B CA 1
ATOM 7104 C C . PHE B 1 77 ? -25.906 -17.375 -24.516 1 84.44 77 PHE B C 1
ATOM 7106 O O . PHE B 1 77 ? -26.672 -18.172 -25.062 1 84.44 77 PHE B O 1
ATOM 7113 N N . ASP B 1 78 ? -25.141 -16.484 -25.156 1 77.38 78 ASP B N 1
ATOM 7114 C CA . ASP B 1 78 ? -25.281 -16.391 -26.609 1 77.38 78 ASP B CA 1
ATOM 7115 C C . ASP B 1 78 ? -24.781 -17.656 -27.297 1 77.38 78 ASP B C 1
ATOM 7117 O O . ASP B 1 78 ? -25.234 -17.984 -28.406 1 77.38 78 ASP B O 1
ATOM 7121 N N . SER B 1 79 ? -23.922 -18.406 -26.578 1 76.38 79 SER B N 1
ATOM 7122 C CA . SER B 1 79 ? -23.391 -19.625 -27.188 1 76.38 79 SER B CA 1
ATOM 7123 C C . SER B 1 79 ? -24.094 -20.875 -26.641 1 76.38 79 SER B C 1
ATOM 7125 O O . SER B 1 79 ? -23.562 -21.984 -26.734 1 76.38 79 SER B O 1
ATOM 7127 N N . HIS B 1 80 ? -25.234 -20.656 -26.094 1 81.06 80 HIS B N 1
ATOM 7128 C CA . HIS B 1 80 ? -26 -21.797 -25.578 1 81.06 80 HIS B CA 1
ATOM 7129 C C . HIS B 1 80 ? -26.469 -22.688 -26.719 1 81.06 80 HIS B C 1
ATOM 7131 O O . HIS B 1 80 ? -26.938 -22.203 -27.75 1 81.06 80 HIS B O 1
ATOM 7137 N N . PRO B 1 81 ? -26.234 -23.953 -26.609 1 78.81 81 PRO B N 1
ATOM 7138 C CA . PRO B 1 81 ? -26.688 -24.859 -27.672 1 78.81 81 PRO B CA 1
ATOM 7139 C C . PRO B 1 81 ? -28.219 -24.953 -27.734 1 78.81 81 PRO B C 1
ATOM 7141 O O . PRO B 1 81 ? -28.828 -25.656 -26.938 1 78.81 81 PRO B O 1
ATOM 7144 N N . ARG B 1 82 ? -28.828 -24.312 -28.594 1 71.94 82 ARG B N 1
ATOM 7145 C CA . ARG B 1 82 ? -30.281 -24.266 -28.734 1 71.94 82 ARG B CA 1
ATOM 7146 C C . ARG B 1 82 ? -30.797 -25.469 -29.531 1 71.94 82 ARG B C 1
ATOM 7148 O O . ARG B 1 82 ? -31.859 -26.016 -29.219 1 71.94 82 ARG B O 1
ATOM 7155 N N . HIS B 1 83 ? -29.812 -25.906 -30.469 1 74.88 83 HIS B N 1
ATOM 7156 C CA . HIS B 1 83 ? -30.25 -27 -31.344 1 74.88 83 HIS B CA 1
ATOM 7157 C C . HIS B 1 83 ? -29.625 -28.312 -30.922 1 74.88 83 HIS B C 1
ATOM 7159 O O . HIS B 1 83 ? -28.484 -28.344 -30.453 1 74.88 83 HIS B O 1
ATOM 7165 N N . PRO B 1 84 ? -30.391 -29.359 -30.953 1 75.75 84 PRO B N 1
ATOM 7166 C CA . PRO B 1 84 ? -29.875 -30.672 -30.562 1 75.75 84 PRO B CA 1
ATOM 7167 C C . PRO B 1 84 ? -28.656 -31.094 -31.375 1 75.75 84 PRO B C 1
ATOM 7169 O O . PRO B 1 84 ? -27.828 -31.891 -30.906 1 75.75 84 PRO B O 1
ATOM 7172 N N . GLU B 1 85 ? -28.516 -30.547 -32.531 1 76.62 85 GLU B N 1
ATOM 7173 C CA . GLU B 1 85 ? -27.375 -30.906 -33.344 1 76.62 85 GLU B CA 1
ATOM 7174 C C . GLU B 1 85 ? -26.078 -30.344 -32.781 1 76.62 85 GLU B C 1
ATOM 7176 O O . GLU B 1 85 ? -25 -30.859 -33.062 1 76.62 85 GLU B O 1
ATOM 7181 N N . ASP B 1 86 ? -26.188 -29.375 -32.031 1 78 86 ASP B N 1
ATOM 7182 C CA . ASP B 1 86 ? -25 -28.719 -31.453 1 78 86 ASP B CA 1
ATOM 7183 C C . ASP B 1 86 ? -24.609 -29.359 -30.125 1 78 86 ASP B C 1
ATOM 7185 O O . ASP B 1 86 ? -23.516 -29.094 -29.609 1 78 86 ASP B O 1
ATOM 7189 N N . LEU B 1 87 ? -25.391 -30.234 -29.656 1 79.56 87 LEU B N 1
ATOM 7190 C CA . LEU B 1 87 ? -25.219 -30.781 -28.312 1 79.56 87 LEU B CA 1
ATOM 7191 C C . LEU B 1 87 ? -24 -31.703 -28.266 1 79.56 87 LEU B C 1
ATOM 7193 O O . LEU B 1 87 ? -23.188 -31.609 -27.328 1 79.56 87 LEU B O 1
ATOM 7197 N N . PRO B 1 88 ? -23.828 -32.531 -29.328 1 81.25 88 PRO B N 1
ATOM 7198 C CA . PRO B 1 88 ? -22.656 -33.406 -29.219 1 81.25 88 PRO B CA 1
ATOM 7199 C C . PRO B 1 88 ? -21.344 -32.625 -29.25 1 81.25 88 PRO B C 1
ATOM 7201 O O . PRO B 1 88 ? -20.406 -32.969 -28.531 1 81.25 88 PRO B O 1
ATOM 7204 N N . ALA B 1 89 ? -21.297 -31.625 -30.016 1 80.69 89 ALA B N 1
ATOM 7205 C CA . ALA B 1 89 ? -20.094 -30.797 -30.047 1 80.69 89 ALA B CA 1
ATOM 7206 C C . ALA B 1 89 ? -19.875 -30.094 -28.703 1 80.69 89 ALA B C 1
ATOM 7208 O O . ALA B 1 89 ? -18.734 -29.953 -28.25 1 80.69 89 ALA B O 1
ATOM 7209 N N . TYR B 1 90 ? -20.891 -29.703 -28.125 1 82.5 90 TYR B N 1
ATOM 7210 C CA . TYR B 1 90 ? -20.812 -29.062 -26.812 1 82.5 90 TYR B CA 1
ATOM 7211 C C . TYR B 1 90 ? -20.312 -30.031 -25.75 1 82.5 90 TYR B C 1
ATOM 7213 O O . TYR B 1 90 ? -19.469 -29.672 -24.922 1 82.5 90 TYR B O 1
ATOM 7221 N N . LEU B 1 91 ? -20.781 -31.266 -25.859 1 83.06 91 LEU B N 1
ATOM 7222 C CA . LEU B 1 91 ? -20.391 -32.25 -24.859 1 83.06 91 LEU B CA 1
ATOM 7223 C C . LEU B 1 91 ? -18.938 -32.688 -25.047 1 83.06 91 LEU B C 1
ATOM 7225 O O . LEU B 1 91 ? -18.25 -33 -24.078 1 83.06 91 LEU B O 1
ATOM 7229 N N . LEU B 1 92 ? -18.547 -32.625 -26.219 1 82.94 92 LEU B N 1
ATOM 7230 C CA . LEU B 1 92 ? -17.156 -33 -26.484 1 82.94 92 LEU B CA 1
ATOM 7231 C C . LEU B 1 92 ? -16.203 -31.922 -25.969 1 82.94 92 LEU B C 1
ATOM 7233 O O . LEU B 1 92 ? -15.148 -32.25 -25.422 1 82.94 92 LEU B O 1
ATOM 7237 N N . VAL B 1 93 ? -16.578 -30.719 -26.156 1 82.06 93 VAL B N 1
ATOM 7238 C CA . VAL B 1 93 ? -15.711 -29.609 -25.781 1 82.06 93 VAL B CA 1
ATOM 7239 C C . VAL B 1 93 ? -15.664 -29.484 -24.25 1 82.06 93 VAL B C 1
ATOM 7241 O O . VAL B 1 93 ? -14.656 -29.062 -23.688 1 82.06 93 VAL B O 1
ATOM 7244 N N . HIS B 1 94 ? -16.641 -29.922 -23.594 1 78.19 94 HIS B N 1
ATOM 7245 C CA . HIS B 1 94 ? -16.688 -29.766 -22.141 1 78.19 94 HIS B CA 1
ATOM 7246 C C . HIS B 1 94 ? -16.344 -31.094 -21.453 1 78.19 94 HIS B C 1
ATOM 7248 O O . HIS B 1 94 ? -16.516 -31.203 -20.234 1 78.19 94 HIS B O 1
ATOM 7254 N N . ASN B 1 95 ? -15.758 -31.984 -22.234 1 83.56 95 ASN B N 1
ATOM 7255 C CA . ASN B 1 95 ? -15.328 -33.25 -21.656 1 83.56 95 ASN B CA 1
ATOM 7256 C C . ASN B 1 95 ? -14 -33.125 -20.938 1 83.56 95 ASN B C 1
ATOM 7258 O O . ASN B 1 95 ? -13.188 -32.25 -21.266 1 83.56 95 ASN B O 1
ATOM 7262 N N . ARG B 1 96 ? -13.82 -33.969 -19.953 1 86.69 96 ARG B N 1
ATOM 7263 C CA . ARG B 1 96 ? -12.617 -33.938 -19.125 1 86.69 96 ARG B CA 1
ATOM 7264 C C . ARG B 1 96 ? -11.391 -34.344 -19.938 1 86.69 96 ARG B C 1
ATOM 7266 O O . ARG B 1 96 ? -10.297 -33.781 -19.75 1 86.69 96 ARG B O 1
ATOM 7273 N N . TRP B 1 97 ? -11.57 -35.188 -20.859 1 87.94 97 TRP B N 1
ATOM 7274 C CA . TRP B 1 97 ? -10.453 -35.625 -21.688 1 87.94 97 TRP B CA 1
ATOM 7275 C C . TRP B 1 97 ? -10.023 -34.562 -22.672 1 87.94 97 TRP B C 1
ATOM 7277 O O . TRP B 1 97 ? -8.836 -34.375 -22.938 1 87.94 97 TRP B O 1
ATOM 7287 N N . TYR B 1 98 ? -10.992 -33.906 -23.141 1 88.56 98 TYR B N 1
ATOM 7288 C CA . TYR B 1 98 ? -10.703 -32.75 -24.016 1 88.56 98 TYR B CA 1
ATOM 7289 C C . TYR B 1 98 ? -9.914 -31.688 -23.281 1 88.56 98 TYR B C 1
ATOM 7291 O O . TYR B 1 98 ? -8.891 -31.219 -23.781 1 88.56 98 TYR B O 1
ATOM 7299 N N . ASN B 1 99 ? -10.328 -31.391 -22.125 1 88.94 99 ASN B N 1
ATOM 7300 C CA . ASN B 1 99 ? -9.664 -30.359 -21.344 1 88.94 99 ASN B CA 1
ATOM 7301 C C . ASN B 1 99 ? -8.273 -30.797 -20.891 1 88.94 99 ASN B C 1
ATOM 7303 O O . ASN B 1 99 ? -7.348 -30 -20.812 1 88.94 99 ASN B O 1
ATOM 7307 N N . GLY B 1 100 ? -8.18 -32.062 -20.562 1 92.06 100 GLY B N 1
ATOM 7308 C CA . GLY B 1 100 ? -6.879 -32.594 -20.203 1 92.06 100 GLY B CA 1
ATOM 7309 C C . GLY B 1 100 ? -5.887 -32.594 -21.344 1 92.06 100 GLY B C 1
ATOM 7310 O O . GLY B 1 100 ? -4.711 -32.281 -21.156 1 92.06 100 GLY B O 1
ATOM 7311 N N . LEU B 1 101 ? -6.363 -32.906 -22.5 1 92.56 101 LEU B N 1
ATOM 7312 C CA . LEU B 1 101 ? -5.504 -32.875 -23.672 1 92.56 101 LEU B CA 1
ATOM 7313 C C . LEU B 1 101 ? -5.066 -31.453 -24.016 1 92.56 101 LEU B C 1
ATOM 7315 O O . LEU B 1 101 ? -3.928 -31.219 -24.422 1 92.56 101 LEU B O 1
ATOM 7319 N N . ASP B 1 102 ? -5.98 -30.547 -23.844 1 92.44 102 ASP B N 1
ATOM 7320 C CA . ASP B 1 102 ? -5.656 -29.141 -24.078 1 92.44 102 ASP B CA 1
ATOM 7321 C C . ASP B 1 102 ? -4.566 -28.672 -23.125 1 92.44 102 ASP B C 1
ATOM 7323 O O . ASP B 1 102 ? -3.625 -27.984 -23.531 1 92.44 102 ASP B O 1
ATOM 7327 N N . LEU B 1 103 ? -4.641 -29.031 -21.922 1 94.31 103 LEU B N 1
ATOM 7328 C CA . LEU B 1 103 ? -3.641 -28.656 -20.938 1 94.31 103 LEU B CA 1
ATOM 7329 C C . LEU B 1 103 ? -2.299 -29.312 -21.234 1 94.31 103 LEU B C 1
ATOM 7331 O O . LEU B 1 103 ? -1.257 -28.656 -21.203 1 94.31 103 LEU B O 1
ATOM 7335 N N . LEU B 1 104 ? -2.336 -30.578 -21.578 1 95.62 104 LEU B N 1
ATOM 7336 C CA . LEU B 1 104 ? -1.11 -31.312 -21.859 1 95.62 104 LEU B CA 1
ATOM 7337 C C . LEU B 1 104 ? -0.398 -30.734 -23.078 1 95.62 104 LEU B C 1
ATOM 7339 O O . LEU B 1 104 ? 0.823 -30.562 -23.062 1 95.62 104 LEU B O 1
ATOM 7343 N N . THR B 1 105 ? -1.139 -30.469 -24.125 1 95.88 105 THR B N 1
ATOM 7344 C CA . THR B 1 105 ? -0.547 -29.922 -25.344 1 95.88 105 THR B CA 1
ATOM 7345 C C . THR B 1 105 ? 0.054 -28.547 -25.078 1 95.88 105 THR B C 1
ATOM 7347 O O . THR B 1 105 ? 1.118 -28.219 -25.609 1 95.88 105 THR B O 1
ATOM 7350 N N . SER B 1 106 ? -0.67 -27.734 -24.297 1 95.31 106 SER B N 1
ATOM 7351 C CA . SER B 1 106 ? -0.149 -26.406 -23.969 1 95.31 106 SER B CA 1
ATOM 7352 C C . SER B 1 106 ? 1.127 -26.5 -23.141 1 95.31 106 SER B C 1
ATOM 7354 O O . SER B 1 106 ? 2.059 -25.719 -23.328 1 95.31 106 SER B O 1
ATOM 7356 N N . LEU B 1 107 ? 1.229 -27.438 -22.266 1 95.81 107 LEU B N 1
ATOM 7357 C CA . LEU B 1 107 ? 2.42 -27.625 -21.438 1 95.81 107 LEU B CA 1
ATOM 7358 C C . LEU B 1 107 ? 3.586 -28.141 -22.281 1 95.81 107 LEU B C 1
ATOM 7360 O O . LEU B 1 107 ? 4.734 -27.75 -22.062 1 95.81 107 LEU B O 1
ATOM 7364 N N . ILE B 1 108 ? 3.295 -28.969 -23.234 1 95.88 108 ILE B N 1
ATOM 7365 C CA . ILE B 1 108 ? 4.324 -29.469 -24.141 1 95.88 108 ILE B CA 1
ATOM 7366 C C . ILE B 1 108 ? 4.883 -28.312 -24.969 1 95.88 108 ILE B C 1
ATOM 7368 O O . ILE B 1 108 ? 6.102 -28.188 -25.141 1 95.88 108 ILE B O 1
ATOM 7372 N N . LEU B 1 109 ? 4.008 -27.469 -25.438 1 95 109 LEU B N 1
ATOM 7373 C CA . LEU B 1 109 ? 4.434 -26.328 -26.219 1 95 109 LEU B CA 1
ATOM 7374 C C . LEU B 1 109 ? 5.332 -25.406 -25.406 1 95 109 LEU B C 1
ATOM 7376 O O . LEU B 1 109 ? 6.344 -24.906 -25.906 1 95 109 LEU B O 1
ATOM 7380 N N . LEU B 1 110 ? 5.008 -25.188 -24.156 1 95.06 110 LEU B N 1
ATOM 7381 C CA . LEU B 1 110 ? 5.801 -24.328 -23.297 1 95.06 110 LEU B CA 1
ATOM 7382 C C . LEU B 1 110 ? 7.137 -24.984 -22.953 1 95.06 110 LEU B C 1
ATOM 7384 O O . LEU B 1 110 ? 8.164 -24.297 -22.875 1 95.06 110 LEU B O 1
ATOM 7388 N N . SER B 1 111 ? 7.16 -26.312 -22.844 1 94.25 111 SER B N 1
ATOM 7389 C CA . SER B 1 111 ? 8.375 -27.031 -22.453 1 94.25 111 SER B CA 1
ATOM 7390 C C . SER B 1 111 ? 9.359 -27.109 -23.609 1 94.25 111 SER B C 1
ATOM 7392 O O . SER B 1 111 ? 10.547 -27.375 -23.406 1 94.25 111 SER B O 1
ATOM 7394 N N . LEU B 1 112 ? 8.883 -26.859 -24.828 1 93.88 112 LEU B N 1
ATOM 7395 C CA . LEU B 1 112 ? 9.758 -26.906 -25.984 1 93.88 112 LEU B CA 1
ATOM 7396 C C . LEU B 1 112 ? 10.82 -25.828 -25.906 1 93.88 112 LEU B C 1
ATOM 7398 O O . LEU B 1 112 ? 11.898 -25.953 -26.5 1 93.88 112 LEU B O 1
ATOM 7402 N N . ALA B 1 113 ? 10.508 -24.766 -25.109 1 92.38 113 ALA B N 1
ATOM 7403 C CA . ALA B 1 113 ? 11.461 -23.656 -25 1 92.38 113 ALA B CA 1
ATOM 7404 C C . ALA B 1 113 ? 12.719 -24.094 -24.25 1 92.38 113 ALA B C 1
ATOM 7406 O O . ALA B 1 113 ? 13.781 -23.469 -24.391 1 92.38 113 ALA B O 1
ATOM 7407 N N . PHE B 1 114 ? 12.695 -25.234 -23.547 1 92.94 114 PHE B N 1
ATOM 7408 C CA . PHE B 1 114 ? 13.844 -25.75 -22.812 1 92.94 114 PHE B CA 1
ATOM 7409 C C . PHE B 1 114 ? 14.797 -26.484 -23.75 1 92.94 114 PHE B C 1
ATOM 7411 O O . PHE B 1 114 ? 15.992 -26.594 -23.469 1 92.94 114 PHE B O 1
ATOM 7418 N N . VAL B 1 115 ? 14.289 -26.875 -24.953 1 92.12 115 VAL B N 1
ATOM 7419 C CA . VAL B 1 115 ? 15.086 -27.734 -25.828 1 92.12 115 VAL B CA 1
ATOM 7420 C C . VAL B 1 115 ? 15.445 -26.984 -27.094 1 92.12 115 VAL B C 1
ATOM 7422 O O . VAL B 1 115 ? 16.406 -27.344 -27.797 1 92.12 115 VAL B O 1
ATOM 7425 N N . GLU B 1 116 ? 14.734 -25.906 -27.359 1 90.81 116 GLU B N 1
ATOM 7426 C CA . GLU B 1 116 ? 15 -25.109 -28.547 1 90.81 116 GLU B CA 1
ATOM 7427 C C . GLU B 1 116 ? 16.219 -24.203 -28.344 1 90.81 116 GLU B C 1
ATOM 7429 O O . GLU B 1 116 ? 16.422 -23.656 -27.25 1 90.81 116 GLU B O 1
ATOM 7434 N N . ALA B 1 117 ? 16.906 -24 -29.375 1 87.31 117 ALA B N 1
ATOM 7435 C CA . ALA B 1 117 ? 18.047 -23.094 -29.312 1 87.31 117 ALA B CA 1
ATOM 7436 C C . ALA B 1 117 ? 17.594 -21.656 -29.109 1 87.31 117 ALA B C 1
ATOM 7438 O O . ALA B 1 117 ? 16.641 -21.203 -29.75 1 87.31 117 ALA B O 1
ATOM 7439 N N . PRO B 1 118 ? 18.188 -20.938 -28.203 1 89.19 118 PRO B N 1
ATOM 7440 C CA . PRO B 1 118 ? 19.359 -21.203 -27.375 1 89.19 118 PRO B CA 1
ATOM 7441 C C . PRO B 1 118 ? 19.016 -21.969 -26.094 1 89.19 118 PRO B C 1
ATOM 7443 O O . PRO B 1 118 ? 18.031 -21.656 -25.422 1 89.19 118 PRO B O 1
ATOM 7446 N N . ALA B 1 119 ? 19.562 -23.078 -25.938 1 88.31 119 ALA B N 1
ATOM 7447 C CA . ALA B 1 119 ? 19.344 -23.938 -24.781 1 88.31 119 ALA B CA 1
ATOM 7448 C C . ALA B 1 119 ? 20.656 -24.562 -24.297 1 88.31 119 ALA B C 1
ATOM 7450 O O . ALA B 1 119 ? 21.719 -24.312 -24.875 1 88.31 119 ALA B O 1
ATOM 7451 N N . LEU B 1 120 ? 20.641 -25.203 -23.219 1 87.69 120 LEU B N 1
ATOM 7452 C CA . LEU B 1 120 ? 21.797 -25.938 -22.703 1 87.69 120 LEU B CA 1
ATOM 7453 C C . LEU B 1 120 ? 22.203 -27.047 -23.656 1 87.69 120 LEU B C 1
ATOM 7455 O O . LEU B 1 120 ? 21.344 -27.734 -24.203 1 87.69 120 LEU B O 1
ATOM 7459 N N . PRO B 1 121 ? 23.469 -27.109 -23.875 1 85.81 121 PRO B N 1
ATOM 7460 C CA . PRO B 1 121 ? 23.953 -28.078 -24.859 1 85.81 121 PRO B CA 1
ATOM 7461 C C . PRO B 1 121 ? 23.531 -29.5 -24.547 1 85.81 121 PRO B C 1
ATOM 7463 O O . PRO B 1 121 ? 23.312 -30.297 -25.453 1 85.81 121 PRO B O 1
ATOM 7466 N N . LEU B 1 122 ? 23.234 -29.781 -23.328 1 85.62 122 LEU B N 1
ATOM 7467 C CA . LEU B 1 122 ? 22.859 -31.125 -22.938 1 85.62 122 LEU B CA 1
ATOM 7468 C C . LEU B 1 122 ? 21.438 -31.438 -23.375 1 85.62 122 LEU B C 1
ATOM 7470 O O . LEU B 1 122 ? 21.109 -32.594 -23.688 1 85.62 122 LEU B O 1
ATOM 7474 N N . PHE B 1 123 ? 20.562 -30.391 -23.531 1 86.19 123 PHE B N 1
ATOM 7475 C CA . PHE B 1 123 ? 19.156 -30.609 -23.812 1 86.19 123 PHE B CA 1
ATOM 7476 C C . PHE B 1 123 ? 18.797 -30.172 -25.234 1 86.19 123 PHE B C 1
ATOM 7478 O O . PHE B 1 123 ? 17.656 -30.328 -25.672 1 86.19 123 PHE B O 1
ATOM 7485 N N . ARG B 1 124 ? 19.734 -29.75 -25.984 1 88.06 124 ARG B N 1
ATOM 7486 C CA . ARG B 1 124 ? 19.453 -29.203 -27.312 1 88.06 124 ARG B CA 1
ATOM 7487 C C . ARG B 1 124 ? 19.062 -30.312 -28.297 1 88.06 124 ARG B C 1
ATOM 7489 O O . ARG B 1 124 ? 19.734 -31.344 -28.375 1 88.06 124 ARG B O 1
ATOM 7496 N N . VAL B 1 125 ? 17.922 -30.109 -28.891 1 88.94 125 VAL B N 1
ATOM 7497 C CA . VAL B 1 125 ? 17.406 -31.062 -29.875 1 88.94 125 VAL B CA 1
ATOM 7498 C C . VAL B 1 125 ? 17.484 -30.453 -31.281 1 88.94 125 VAL B C 1
ATOM 7500 O O . VAL B 1 125 ? 17.375 -29.234 -31.438 1 88.94 125 VAL B O 1
ATOM 7503 N N . PRO B 1 126 ? 17.656 -31.328 -32.219 1 89.38 126 PRO B N 1
ATOM 7504 C CA . PRO B 1 126 ? 17.75 -30.812 -33.594 1 89.38 126 PRO B CA 1
ATOM 7505 C C . PRO B 1 126 ? 16.438 -30.172 -34.062 1 89.38 126 PRO B C 1
ATOM 7507 O O . PRO B 1 126 ? 15.375 -30.422 -33.469 1 89.38 126 PRO B O 1
ATOM 7510 N N . VAL B 1 127 ? 16.438 -29.312 -35.062 1 90.31 127 VAL B N 1
ATOM 7511 C CA . VAL B 1 127 ? 15.344 -28.469 -35.531 1 90.31 127 VAL B CA 1
ATOM 7512 C C . VAL B 1 127 ? 14.203 -29.344 -36.062 1 90.31 127 VAL B C 1
ATOM 7514 O O . VAL B 1 127 ? 13.031 -29.031 -35.844 1 90.31 127 VAL B O 1
ATOM 7517 N N . TRP B 1 128 ? 14.531 -30.484 -36.688 1 89.31 128 TRP B N 1
ATOM 7518 C CA . TRP B 1 128 ? 13.477 -31.297 -37.281 1 89.31 128 TRP B CA 1
ATOM 7519 C C . TRP B 1 128 ? 12.633 -31.953 -36.156 1 89.31 128 TRP B C 1
ATOM 7521 O O . TRP B 1 128 ? 11.422 -32.125 -36.344 1 89.31 128 TRP B O 1
ATOM 7531 N N . MET B 1 129 ? 13.195 -32.219 -35.062 1 90.56 129 MET B N 1
ATOM 7532 C CA . MET B 1 129 ? 12.477 -32.906 -33.969 1 90.56 129 MET B CA 1
ATOM 7533 C C . MET B 1 129 ? 11.578 -31.906 -33.25 1 90.56 129 MET B C 1
ATOM 7535 O O . MET B 1 129 ? 10.383 -32.156 -33.094 1 90.56 129 MET B O 1
ATOM 7539 N N . HIS B 1 130 ? 12.195 -30.844 -32.75 1 91.44 130 HIS B N 1
ATOM 7540 C CA . HIS B 1 130 ? 11.336 -29.922 -32 1 91.44 130 HIS B CA 1
ATOM 7541 C C . HIS B 1 130 ? 10.336 -29.234 -32.938 1 91.44 130 HIS B C 1
ATOM 7543 O O . HIS B 1 130 ? 9.234 -28.891 -32.5 1 91.44 130 HIS B O 1
ATOM 7549 N N . GLY B 1 131 ? 10.633 -29.062 -34.188 1 90.69 131 GLY B N 1
ATOM 7550 C CA . GLY B 1 131 ? 9.688 -28.5 -35.156 1 90.69 131 GLY B CA 1
ATOM 7551 C C . GLY B 1 131 ? 8.492 -29.391 -35.406 1 90.69 131 GLY B C 1
ATOM 7552 O O . GLY B 1 131 ? 7.359 -28.922 -35.5 1 90.69 131 GLY B O 1
ATOM 7553 N N . SER B 1 132 ? 8.742 -30.688 -35.469 1 93.69 132 SER B N 1
ATOM 7554 C CA . SER B 1 132 ? 7.648 -31.641 -35.688 1 93.69 132 SER B CA 1
ATOM 7555 C C . SER B 1 132 ? 6.738 -31.719 -34.469 1 93.69 132 SER B C 1
ATOM 7557 O O . SER B 1 132 ? 5.52 -31.812 -34.594 1 93.69 132 SER B O 1
ATOM 7559 N N . ILE B 1 133 ? 7.363 -31.672 -33.344 1 94.56 133 ILE B N 1
ATOM 7560 C CA . ILE B 1 133 ? 6.566 -31.703 -32.125 1 94.56 133 ILE B CA 1
ATOM 7561 C C . ILE B 1 133 ? 5.73 -30.438 -32 1 94.56 133 ILE B C 1
ATOM 7563 O O . ILE B 1 133 ? 4.566 -30.484 -31.609 1 94.56 133 ILE B O 1
ATOM 7567 N N . GLU B 1 134 ? 6.312 -29.344 -32.312 1 94.69 134 GLU B N 1
ATOM 7568 C CA . GLU B 1 134 ? 5.586 -28.078 -32.281 1 94.69 134 GLU B CA 1
ATOM 7569 C C . GLU B 1 134 ? 4.418 -28.094 -33.25 1 94.69 134 GLU B C 1
ATOM 7571 O O . GLU B 1 134 ? 3.303 -27.703 -32.906 1 94.69 134 GLU B O 1
ATOM 7576 N N . LEU B 1 135 ? 4.66 -28.594 -34.438 1 94.94 135 LEU B N 1
ATOM 7577 C CA . LEU B 1 135 ? 3.609 -28.641 -35.438 1 94.94 135 LEU B CA 1
ATOM 7578 C C . LEU B 1 135 ? 2.492 -29.578 -35.031 1 94.94 135 LEU B C 1
ATOM 7580 O O . LEU B 1 135 ? 1.313 -29.297 -35.25 1 94.94 135 LEU B O 1
ATOM 7584 N N . LEU B 1 136 ? 2.857 -30.656 -34.438 1 95.62 136 LEU B N 1
ATOM 7585 C CA . LEU B 1 136 ? 1.855 -31.594 -33.938 1 95.62 136 LEU B CA 1
ATOM 7586 C C . LEU B 1 136 ? 1.018 -30.984 -32.844 1 95.62 136 LEU B C 1
ATOM 7588 O O . LEU B 1 136 ? -0.2 -31.172 -32.781 1 95.62 136 LEU B O 1
ATOM 7592 N N . ALA B 1 137 ? 1.706 -30.328 -31.922 1 96.31 137 ALA B N 1
ATOM 7593 C CA . ALA B 1 137 ? 0.988 -29.656 -30.844 1 96.31 137 ALA B CA 1
ATOM 7594 C C . ALA B 1 137 ? 0.062 -28.578 -31.375 1 96.31 137 ALA B C 1
ATOM 7596 O O . ALA B 1 137 ? -1.084 -28.453 -30.938 1 96.31 137 ALA B O 1
ATOM 7597 N N . LEU B 1 138 ? 0.466 -27.812 -32.375 1 96.12 138 LEU B N 1
ATOM 7598 C CA . LEU B 1 138 ? -0.342 -26.734 -32.938 1 96.12 138 LEU B CA 1
ATOM 7599 C C . LEU B 1 138 ? -1.521 -27.297 -33.719 1 96.12 138 LEU B C 1
ATOM 7601 O O . LEU B 1 138 ? -2.613 -26.734 -33.719 1 96.12 138 LEU B O 1
ATOM 7605 N N . ILE B 1 139 ? -1.319 -28.438 -34.344 1 95.62 139 ILE B N 1
ATOM 7606 C CA . ILE B 1 139 ? -2.404 -29.078 -35.094 1 95.62 139 ILE B CA 1
ATOM 7607 C C . ILE B 1 139 ? -3.463 -29.578 -34.094 1 95.62 139 ILE B C 1
ATOM 7609 O O . ILE B 1 139 ? -4.66 -29.453 -34.344 1 95.62 139 ILE B O 1
ATOM 7613 N N . THR B 1 140 ? -2.961 -30.094 -33.031 1 95.19 140 THR B N 1
ATOM 7614 C CA . THR B 1 140 ? -3.896 -30.578 -32.031 1 95.19 140 THR B CA 1
ATOM 7615 C C . THR B 1 140 ? -4.738 -29.422 -31.469 1 95.19 140 THR B C 1
ATOM 7617 O O . THR B 1 140 ? -5.949 -29.562 -31.312 1 95.19 140 THR B O 1
ATOM 7620 N N . ILE B 1 141 ? -4.152 -28.344 -31.188 1 94.56 141 ILE B N 1
ATOM 7621 C CA . ILE B 1 141 ? -4.879 -27.188 -30.688 1 94.56 141 ILE B CA 1
ATOM 7622 C C . ILE B 1 141 ? -5.809 -26.656 -31.781 1 94.56 141 ILE B C 1
ATOM 7624 O O . ILE B 1 141 ? -6.926 -26.219 -31.484 1 94.56 141 ILE B O 1
ATOM 7628 N N . GLY B 1 142 ? -5.363 -26.672 -33 1 93.44 142 GLY B N 1
ATOM 7629 C CA . GLY B 1 142 ? -6.188 -26.25 -34.125 1 93.44 142 GLY B CA 1
ATOM 7630 C C . GLY B 1 142 ? -7.441 -27.078 -34.281 1 93.44 142 GLY B C 1
ATOM 7631 O O . GLY B 1 142 ? -8.523 -26.547 -34.531 1 93.44 142 GLY B O 1
ATOM 7632 N N . VAL B 1 143 ? -7.344 -28.359 -34.094 1 91.31 143 VAL B N 1
ATOM 7633 C CA . VAL B 1 143 ? -8.492 -29.266 -34.188 1 91.31 143 VAL B CA 1
ATOM 7634 C C . VAL B 1 143 ? -9.461 -28.984 -33.031 1 91.31 143 VAL B C 1
ATOM 7636 O O . VAL B 1 143 ? -10.68 -28.984 -33.25 1 91.31 143 VAL B O 1
ATOM 7639 N N . GLN B 1 144 ? -8.898 -28.75 -31.953 1 89.19 144 GLN B N 1
ATOM 7640 C CA . GLN B 1 144 ? -9.742 -28.438 -30.812 1 89.19 144 GLN B CA 1
ATOM 7641 C C . GLN B 1 144 ? -10.5 -27.125 -31.031 1 89.19 144 GLN B C 1
ATOM 7643 O O . GLN B 1 144 ? -11.68 -27.031 -30.688 1 89.19 144 GLN B O 1
ATOM 7648 N N . LEU B 1 145 ? -9.828 -26.203 -31.547 1 89.06 145 LEU B N 1
ATOM 7649 C CA . LEU B 1 145 ? -10.461 -24.922 -31.812 1 89.06 145 LEU B CA 1
ATOM 7650 C C . LEU B 1 145 ? -11.523 -25.062 -32.906 1 89.06 145 LEU B C 1
ATOM 7652 O O . LEU B 1 145 ? -12.57 -24.422 -32.844 1 89.06 145 LEU B O 1
ATOM 7656 N N . ALA B 1 146 ? -11.273 -25.922 -33.844 1 87.5 146 ALA B N 1
ATOM 7657 C CA . ALA B 1 146 ? -12.242 -26.156 -34.906 1 87.5 146 ALA B CA 1
ATOM 7658 C C . ALA B 1 146 ? -13.508 -26.828 -34.344 1 87.5 146 ALA B C 1
ATOM 7660 O O . ALA B 1 146 ? -14.617 -26.516 -34.812 1 87.5 146 ALA B O 1
ATOM 7661 N N . LEU B 1 147 ? -13.297 -27.625 -33.406 1 84.75 147 LEU B N 1
ATOM 7662 C CA . LEU B 1 147 ? -14.438 -28.266 -32.781 1 84.75 147 LEU B CA 1
ATOM 7663 C C . LEU B 1 147 ? -15.258 -27.266 -31.969 1 84.75 147 LEU B C 1
ATOM 7665 O O . LEU B 1 147 ? -16.484 -27.312 -31.953 1 84.75 147 LEU B O 1
ATOM 7669 N N . LYS B 1 148 ? -14.609 -26.406 -31.328 1 84.81 148 LYS B N 1
ATOM 7670 C CA . LYS B 1 148 ? -15.297 -25.375 -30.562 1 84.81 148 LYS B CA 1
ATOM 7671 C C . LYS B 1 148 ? -16.047 -24.406 -31.5 1 84.81 148 LYS B C 1
ATOM 7673 O O . LYS B 1 148 ? -17.156 -23.984 -31.188 1 84.81 148 LYS B O 1
ATOM 7678 N N . LEU B 1 149 ? -15.422 -24.125 -32.656 1 84.19 149 LEU B N 1
ATOM 7679 C CA . LEU B 1 149 ? -16.047 -23.203 -33.594 1 84.19 149 LEU B CA 1
ATOM 7680 C C . LEU B 1 149 ? -17.234 -23.844 -34.281 1 84.19 149 LEU B C 1
ATOM 7682 O O . LEU B 1 149 ? -18.156 -23.156 -34.719 1 84.19 149 LEU B O 1
ATOM 7686 N N . ARG B 1 150 ? -17.141 -25.109 -34.344 1 81.62 150 ARG B N 1
ATOM 7687 C CA . ARG B 1 150 ? -18.266 -25.828 -34.938 1 81.62 150 ARG B CA 1
ATOM 7688 C C . ARG B 1 150 ? -19.516 -25.672 -34.062 1 81.62 150 ARG B C 1
ATOM 7690 O O . ARG B 1 150 ? -20.625 -25.578 -34.594 1 81.62 150 ARG B O 1
ATOM 7697 N N . TRP B 1 151 ? -19.219 -25.531 -32.812 1 78.69 151 TRP B N 1
ATOM 7698 C CA . TRP B 1 151 ? -20.312 -25.375 -31.844 1 78.69 151 TRP B CA 1
ATOM 7699 C C . TRP B 1 151 ? -20.766 -23.922 -31.766 1 78.69 151 TRP B C 1
ATOM 7701 O O . TRP B 1 151 ? -21.953 -23.625 -31.828 1 78.69 151 TRP B O 1
ATOM 7711 N N . THR B 1 152 ? -19.938 -22.953 -31.625 1 78.31 152 THR B N 1
ATOM 7712 C CA . THR B 1 152 ? -20.281 -21.562 -31.375 1 78.31 152 THR B CA 1
ATOM 7713 C C . THR B 1 152 ? -20.578 -20.828 -32.688 1 78.31 152 THR B C 1
ATOM 7715 O O . THR B 1 152 ? -21.281 -19.812 -32.688 1 78.31 152 THR B O 1
ATOM 7718 N N . GLY B 1 153 ? -20.156 -21.281 -33.812 1 75.25 153 GLY B N 1
ATOM 7719 C CA . GLY B 1 153 ? -20.344 -20.594 -35.062 1 75.25 153 GLY B CA 1
ATOM 7720 C C . GLY B 1 153 ? -19.172 -19.734 -35.469 1 75.25 153 GLY B C 1
ATOM 7721 O O . GLY B 1 153 ? -18.438 -19.234 -34.625 1 75.25 153 GLY B O 1
ATOM 7722 N N . TRP B 1 154 ? -18.984 -19.484 -36.656 1 77.38 154 TRP B N 1
ATOM 7723 C CA . TRP B 1 154 ? -17.859 -18.75 -37.219 1 77.38 154 TRP B CA 1
ATOM 7724 C C . TRP B 1 154 ? -18.031 -17.25 -36.969 1 77.38 154 TRP B C 1
ATOM 7726 O O . TRP B 1 154 ? -17.047 -16.516 -36.875 1 77.38 154 TRP B O 1
ATOM 7736 N N . ALA B 1 155 ? -19.203 -16.844 -36.688 1 75.44 155 ALA B N 1
ATOM 7737 C CA . ALA B 1 155 ? -19.453 -15.422 -36.469 1 75.44 155 ALA B CA 1
ATOM 7738 C C . ALA B 1 155 ? -19 -15 -35.062 1 75.44 155 ALA B C 1
ATOM 7740 O O . ALA B 1 155 ? -18.625 -13.852 -34.875 1 75.44 155 ALA B O 1
ATOM 7741 N N . THR B 1 156 ? -19.016 -15.977 -34.219 1 75.31 156 THR B N 1
ATOM 7742 C CA . THR B 1 156 ? -18.594 -15.695 -32.844 1 75.31 156 THR B CA 1
ATOM 7743 C C . THR B 1 156 ? -17.094 -15.484 -32.781 1 75.31 156 THR B C 1
ATOM 7745 O O . THR B 1 156 ? -16.594 -14.805 -31.859 1 75.31 156 THR B O 1
ATOM 7748 N N . LEU B 1 157 ? -16.422 -16 -33.719 1 73.25 157 LEU B N 1
ATOM 7749 C CA . LEU B 1 157 ? -14.977 -15.828 -33.781 1 73.25 157 LEU B CA 1
ATOM 7750 C C . LEU B 1 157 ? -14.609 -14.352 -3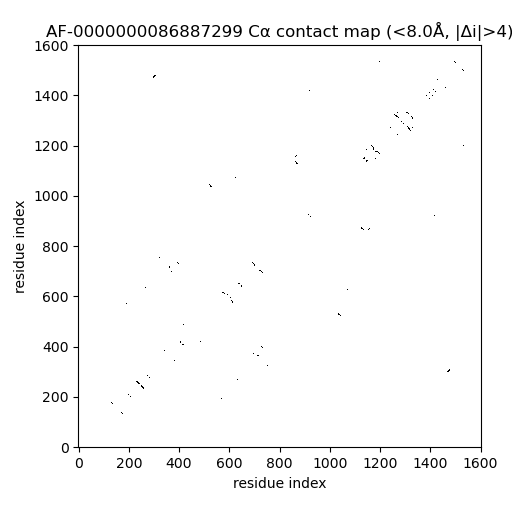3.875 1 73.25 157 LEU B C 1
ATOM 7752 O O . LEU B 1 157 ? -13.633 -13.914 -33.25 1 73.25 157 LEU B O 1
ATOM 7756 N N . LEU B 1 158 ? -15.352 -13.617 -34.469 1 77.06 158 LEU B N 1
ATOM 7757 C CA . LEU B 1 158 ? -15 -12.219 -34.656 1 77.06 158 LEU B CA 1
ATOM 7758 C C . LEU B 1 158 ? -15.523 -11.359 -33.5 1 77.06 158 LEU B C 1
ATOM 7760 O O . LEU B 1 158 ? -14.992 -10.281 -33.25 1 77.06 158 LEU B O 1
ATOM 7764 N N . LYS B 1 159 ? -16.469 -11.906 -32.812 1 79.5 159 LYS B N 1
ATOM 7765 C CA . LYS B 1 159 ? -17.078 -11.094 -31.766 1 79.5 159 LYS B CA 1
ATOM 7766 C C . LYS B 1 159 ? -16.375 -11.281 -30.438 1 79.5 159 LYS B C 1
ATOM 7768 O O . LYS B 1 159 ? -16.234 -10.336 -29.656 1 79.5 159 LYS B O 1
ATOM 7773 N N . HIS B 1 160 ? -15.906 -12.508 -30.297 1 82.06 160 HIS B N 1
ATOM 7774 C CA . HIS B 1 160 ? -15.242 -12.805 -29.031 1 82.06 160 HIS B CA 1
ATOM 7775 C C . HIS B 1 160 ? -13.75 -12.516 -29.125 1 82.06 160 HIS B C 1
ATOM 7777 O O . HIS B 1 160 ? -13.008 -13.242 -29.781 1 82.06 160 HIS B O 1
ATOM 7783 N N . LYS B 1 161 ? -13.273 -11.539 -28.422 1 85.56 161 LYS B N 1
ATOM 7784 C CA . LYS B 1 161 ? -11.906 -11.047 -28.516 1 85.56 161 LYS B CA 1
ATOM 7785 C C . LYS B 1 161 ? -10.906 -12.125 -28.094 1 85.56 161 LYS B C 1
ATOM 7787 O O . LYS B 1 161 ? -9.844 -12.258 -28.703 1 85.56 161 LYS B O 1
ATOM 7792 N N . ARG B 1 162 ? -11.219 -12.961 -27.172 1 86.12 162 ARG B N 1
ATOM 7793 C CA . ARG B 1 162 ? -10.297 -13.977 -26.672 1 86.12 162 ARG B CA 1
ATOM 7794 C C . ARG B 1 162 ? -10.086 -15.078 -27.703 1 86.12 162 ARG B C 1
ATOM 7796 O O . ARG B 1 162 ? -8.961 -15.523 -27.922 1 86.12 162 ARG B O 1
ATOM 7803 N N . THR B 1 163 ? -11.141 -15.477 -28.328 1 86.38 163 THR B N 1
ATOM 7804 C CA . THR B 1 163 ? -11.047 -16.531 -29.328 1 86.38 163 THR B CA 1
ATOM 7805 C C . THR B 1 163 ? -10.336 -16.016 -30.578 1 86.38 163 THR B C 1
ATOM 7807 O O . THR B 1 163 ? -9.594 -16.75 -31.219 1 86.38 163 THR B O 1
ATOM 7810 N N . THR B 1 164 ? -10.57 -14.758 -30.875 1 89.75 164 THR B N 1
ATOM 7811 C CA . THR B 1 164 ? -9.875 -14.164 -32.031 1 89.75 164 THR B CA 1
ATOM 7812 C C . THR B 1 164 ? -8.375 -14.102 -31.781 1 89.75 164 THR B C 1
ATOM 7814 O O . THR B 1 164 ? -7.578 -14.391 -32.688 1 89.75 164 THR B O 1
ATOM 7817 N N . LEU B 1 165 ? -8.031 -13.758 -30.562 1 90.31 165 LEU B N 1
ATOM 7818 C CA . LEU B 1 165 ? -6.617 -13.68 -30.203 1 90.31 165 LEU B CA 1
ATOM 7819 C C . LEU B 1 165 ? -5.965 -15.055 -30.266 1 90.31 165 LEU B C 1
ATOM 7821 O O . LEU B 1 165 ? -4.828 -15.188 -30.734 1 90.31 165 LEU B O 1
ATOM 7825 N N . LYS B 1 166 ? -6.648 -16.078 -29.828 1 91.31 166 LYS B N 1
ATOM 7826 C CA . LYS B 1 166 ? -6.137 -17.453 -29.891 1 91.31 166 LYS B CA 1
ATOM 7827 C C . LYS B 1 166 ? -5.98 -17.922 -31.328 1 91.31 166 LYS B C 1
ATOM 7829 O O . LYS B 1 166 ? -4.988 -18.562 -31.672 1 91.31 166 LYS B O 1
ATOM 7834 N N . CYS B 1 167 ? -6.898 -17.547 -32.219 1 90.62 167 CYS B N 1
ATOM 7835 C CA . CYS B 1 167 ? -6.859 -17.953 -33.594 1 90.62 167 CYS B CA 1
ATOM 7836 C C . CYS B 1 167 ? -5.723 -17.266 -34.344 1 90.62 167 CYS B C 1
ATOM 7838 O O . CYS B 1 167 ? -4.996 -17.906 -35.125 1 90.62 167 CYS B O 1
ATOM 7840 N N . VAL B 1 168 ? -5.625 -16 -34.062 1 92.94 168 VAL B N 1
ATOM 7841 C CA . VAL B 1 168 ? -4.566 -15.234 -34.719 1 92.94 168 VAL B CA 1
ATOM 7842 C C . VAL B 1 168 ? -3.201 -15.742 -34.25 1 92.94 168 VAL B C 1
ATOM 7844 O O . VAL B 1 168 ? -2.285 -15.898 -35.062 1 92.94 168 VAL B O 1
ATOM 7847 N N . THR B 1 169 ? -3.066 -16.016 -32.969 1 94.06 169 THR B N 1
ATOM 7848 C CA . THR B 1 169 ? -1.807 -16.516 -32.438 1 94.06 169 THR B CA 1
ATOM 7849 C C . THR B 1 169 ? -1.493 -17.891 -33 1 94.06 169 THR B C 1
ATOM 7851 O O . THR B 1 169 ? -0.345 -18.188 -33.344 1 94.06 169 THR B O 1
ATOM 7854 N N . LEU B 1 170 ? -2.471 -18.719 -33.125 1 94.5 170 LEU B N 1
ATOM 7855 C CA . LEU B 1 170 ? -2.293 -20.062 -33.688 1 94.5 170 LEU B CA 1
ATOM 7856 C C . LEU B 1 170 ? -1.854 -19.984 -35.156 1 94.5 170 LEU B C 1
ATOM 7858 O O . LEU B 1 170 ? -0.951 -20.719 -35.562 1 94.5 170 LEU B O 1
ATOM 7862 N N . ALA B 1 171 ? -2.459 -19.078 -35.938 1 94.62 171 ALA B N 1
ATOM 7863 C CA . ALA B 1 171 ? -2.123 -18.938 -37.344 1 94.62 171 ALA B CA 1
ATOM 7864 C C . ALA B 1 171 ? -0.684 -18.453 -37.531 1 94.62 171 ALA B C 1
ATOM 7866 O O . ALA B 1 171 ? 0.059 -19 -38.344 1 94.62 171 ALA B O 1
ATOM 7867 N N . ILE B 1 172 ? -0.326 -17.484 -36.688 1 94.69 172 ILE B N 1
ATOM 7868 C CA . ILE B 1 172 ? 1.019 -16.938 -36.781 1 94.69 172 ILE B CA 1
ATOM 7869 C C . ILE B 1 172 ? 2.045 -17.984 -36.375 1 94.69 172 ILE B C 1
ATOM 7871 O O . ILE B 1 172 ? 3.066 -18.156 -37.031 1 94.69 172 ILE B O 1
ATOM 7875 N N . MET B 1 173 ? 1.802 -18.734 -35.344 1 94.62 173 MET B N 1
ATOM 7876 C CA . MET B 1 173 ? 2.746 -19.734 -34.875 1 94.62 173 MET B CA 1
ATOM 7877 C C . MET B 1 173 ? 2.836 -20.922 -35.812 1 94.62 173 MET B C 1
ATOM 7879 O O . MET B 1 173 ? 3.904 -21.516 -36 1 94.62 173 MET B O 1
ATOM 7883 N N . PHE B 1 174 ? 1.706 -21.234 -36.469 1 93.75 174 PHE B N 1
ATOM 7884 C CA . PHE B 1 174 ? 1.695 -22.328 -37.438 1 93.75 174 PHE B CA 1
ATOM 7885 C C . PHE B 1 174 ? 2.527 -21.984 -38.656 1 93.75 174 PHE B C 1
ATOM 7887 O O . PHE B 1 174 ? 3.32 -22.797 -39.125 1 93.75 174 PHE B O 1
ATOM 7894 N N . LEU B 1 175 ? 2.365 -20.766 -39.094 1 92.94 175 LEU B N 1
ATOM 7895 C CA . LEU B 1 175 ? 3.135 -20.312 -40.25 1 92.94 175 LEU B CA 1
ATOM 7896 C C . LEU B 1 175 ? 4.625 -20.266 -39.938 1 92.94 175 LEU B C 1
ATOM 7898 O O . LEU B 1 175 ? 5.457 -20.641 -40.75 1 92.94 175 LEU B O 1
ATOM 7902 N N . GLU B 1 176 ? 4.898 -19.812 -38.75 1 92.75 176 GLU B N 1
ATOM 7903 C CA . GLU B 1 176 ? 6.301 -19.719 -38.344 1 92.75 176 GLU B CA 1
ATOM 7904 C C . GLU B 1 176 ? 6.91 -21.109 -38.188 1 92.75 176 GLU B C 1
ATOM 7906 O O . GLU B 1 176 ? 8.047 -21.359 -38.594 1 92.75 176 GLU B O 1
ATOM 7911 N N . ALA B 1 177 ? 6.168 -22 -37.594 1 91.12 177 ALA B N 1
ATOM 7912 C CA . ALA B 1 177 ? 6.672 -23.359 -37.406 1 91.12 177 ALA B CA 1
ATOM 7913 C C . ALA B 1 177 ? 6.902 -24.062 -38.719 1 91.12 177 ALA B C 1
ATOM 7915 O O . ALA B 1 177 ? 7.883 -24.781 -38.906 1 91.12 177 ALA B O 1
ATOM 7916 N N . LEU B 1 178 ? 6.094 -23.766 -39.688 1 91.31 178 LEU B N 1
ATOM 7917 C CA . LEU B 1 178 ? 6.238 -24.344 -41 1 91.31 178 LEU B CA 1
ATOM 7918 C C . LEU B 1 178 ? 7.465 -23.781 -41.719 1 91.31 178 LEU B C 1
ATOM 7920 O O . LEU B 1 178 ? 8.195 -24.516 -42.406 1 91.31 178 LEU B O 1
ATOM 7924 N N . THR B 1 179 ? 7.641 -22.516 -41.531 1 90.75 179 THR B N 1
ATOM 7925 C CA . THR B 1 179 ? 8.797 -21.875 -42.156 1 90.75 179 THR B CA 1
ATOM 7926 C C . THR B 1 179 ? 10.094 -22.422 -41.562 1 90.75 179 THR B C 1
ATOM 7928 O O . THR B 1 179 ? 11.07 -22.625 -42.281 1 90.75 179 THR B O 1
ATOM 7931 N N . VAL B 1 180 ? 10.117 -22.594 -40.281 1 89.88 180 VAL B N 1
ATOM 7932 C CA . VAL B 1 180 ? 11.32 -23.094 -39.594 1 89.88 180 VAL B CA 1
ATOM 7933 C C . VAL B 1 180 ? 11.602 -24.531 -40.031 1 89.88 180 VAL B C 1
ATOM 7935 O O . VAL B 1 180 ? 12.758 -24.922 -40.219 1 89.88 180 VAL B O 1
ATOM 7938 N N . LEU B 1 181 ? 10.586 -25.328 -40.281 1 88.69 181 LEU B N 1
ATOM 7939 C CA . LEU B 1 181 ? 10.758 -26.703 -40.688 1 88.69 181 LEU B CA 1
ATOM 7940 C C . LEU B 1 181 ? 11.25 -26.797 -42.125 1 88.69 181 LEU B C 1
ATOM 7942 O O . LEU B 1 181 ? 12.055 -27.672 -42.469 1 88.69 181 LEU B O 1
ATOM 7946 N N . VAL B 1 182 ? 10.781 -25.875 -42.938 1 90.25 182 VAL B N 1
ATOM 7947 C CA . VAL B 1 182 ? 11.172 -25.875 -44.344 1 90.25 182 VAL B CA 1
ATOM 7948 C C . VAL B 1 182 ? 12.602 -25.375 -44.5 1 90.25 182 VAL B C 1
ATOM 7950 O O . VAL B 1 182 ? 13.398 -25.953 -45.25 1 90.25 182 VAL B O 1
ATOM 7953 N N . ARG B 1 183 ? 12.961 -24.344 -43.75 1 89.5 183 ARG B N 1
ATOM 7954 C CA . ARG B 1 183 ? 14.289 -23.734 -43.844 1 89.5 183 ARG B CA 1
ATOM 7955 C C . ARG B 1 183 ? 15.305 -24.531 -43.031 1 89.5 183 ARG B C 1
ATOM 7957 O O . ARG B 1 183 ? 16.516 -24.438 -43.281 1 89.5 183 ARG B O 1
ATOM 7964 N N . GLN B 1 184 ? 14.875 -25.328 -42.094 1 85.25 184 GLN B N 1
ATOM 7965 C CA . GLN B 1 184 ? 15.711 -26.125 -41.188 1 85.25 184 GLN B CA 1
ATOM 7966 C C . GLN B 1 184 ? 16.734 -25.25 -40.469 1 85.25 184 GLN B C 1
ATOM 7968 O O . GLN B 1 184 ? 17.875 -25.656 -40.25 1 85.25 184 GLN B O 1
ATOM 7973 N N . SER B 1 185 ? 16.5 -23.906 -40.375 1 80.94 185 SER B N 1
ATOM 7974 C CA . SER B 1 185 ? 17.328 -22.984 -39.594 1 80.94 185 SER B CA 1
ATOM 7975 C C . SER B 1 185 ? 16.469 -22.094 -38.719 1 80.94 185 SER B C 1
ATOM 7977 O O . SER B 1 185 ? 15.336 -21.75 -39.062 1 80.94 185 SER B O 1
ATOM 7979 N N . SER B 1 186 ? 17 -21.969 -37.5 1 70.25 186 SER B N 1
ATOM 7980 C CA . SER B 1 186 ? 16.25 -21.125 -36.562 1 70.25 186 SER B CA 1
ATOM 7981 C C . SER B 1 186 ? 16.562 -19.656 -36.781 1 70.25 186 SER B C 1
ATOM 7983 O O . SER B 1 186 ? 17.688 -19.297 -37.156 1 70.25 186 SER B O 1
ATOM 7985 N N . HIS B 1 187 ? 15.586 -18.859 -37.156 1 77.31 187 HIS B N 1
ATOM 7986 C CA . HIS B 1 187 ? 15.727 -17.406 -37.25 1 77.31 187 HIS B CA 1
ATOM 7987 C C . HIS B 1 187 ? 15.266 -16.703 -36 1 77.31 187 HIS B C 1
ATOM 7989 O O . HIS B 1 187 ? 15.125 -17.359 -34.938 1 77.31 187 HIS B O 1
ATOM 7995 N N . PHE B 1 188 ? 15.219 -15.445 -36 1 81.94 188 PHE B N 1
ATOM 7996 C CA . PHE B 1 188 ? 14.711 -14.617 -34.906 1 81.94 188 PHE B CA 1
ATOM 7997 C C . PHE B 1 188 ? 13.25 -14.945 -34.625 1 81.94 188 PHE B C 1
ATOM 7999 O O . PHE B 1 188 ? 12.344 -14.391 -35.25 1 81.94 188 PHE B O 1
ATOM 8006 N N . ARG B 1 189 ? 12.992 -16.016 -33.656 1 87.94 189 ARG B N 1
ATOM 8007 C CA . ARG B 1 189 ? 11.656 -16.531 -33.375 1 87.94 189 ARG B CA 1
ATOM 8008 C C . ARG B 1 189 ? 11.07 -15.875 -32.125 1 87.94 189 ARG B C 1
ATOM 8010 O O . ARG B 1 189 ? 10.977 -16.5 -31.062 1 87.94 189 ARG B O 1
ATOM 8017 N N . VAL B 1 190 ? 10.609 -14.688 -32.281 1 87.12 190 VAL B N 1
ATOM 8018 C CA . VAL B 1 190 ? 10.039 -13.945 -31.172 1 87.12 190 VAL B CA 1
ATOM 8019 C C . VAL B 1 190 ? 8.602 -14.398 -30.938 1 87.12 190 VAL B C 1
ATOM 8021 O O . VAL B 1 190 ? 8.055 -14.188 -29.844 1 87.12 190 VAL B O 1
ATOM 8024 N N . THR B 1 191 ? 7.961 -15.148 -31.828 1 90.69 191 THR B N 1
ATOM 8025 C CA . THR B 1 191 ? 6.562 -15.562 -31.703 1 90.69 191 THR B CA 1
ATOM 8026 C C . THR B 1 191 ? 6.406 -16.641 -30.641 1 90.69 191 THR B C 1
ATOM 8028 O O . THR B 1 191 ? 5.301 -16.875 -30.141 1 90.69 191 THR B O 1
ATOM 8031 N N . ARG B 1 192 ? 7.508 -17.281 -30.266 1 92.62 192 ARG B N 1
ATOM 8032 C CA . ARG B 1 192 ? 7.477 -18.281 -29.203 1 92.62 192 ARG B CA 1
ATOM 8033 C C . ARG B 1 192 ? 7.043 -17.656 -27.875 1 92.62 192 ARG B C 1
ATOM 8035 O O . ARG B 1 192 ? 6.59 -18.359 -26.969 1 92.62 192 ARG B O 1
ATOM 8042 N N . ALA B 1 193 ? 7.219 -16.328 -27.812 1 95 193 ALA B N 1
ATOM 8043 C CA . ALA B 1 193 ? 6.863 -15.633 -26.578 1 95 193 ALA B CA 1
ATOM 8044 C C . ALA B 1 193 ? 5.352 -15.625 -26.359 1 95 193 ALA B C 1
ATOM 8046 O O . ALA B 1 193 ? 4.875 -15.398 -25.25 1 95 193 ALA B O 1
ATOM 8047 N N . LEU B 1 194 ? 4.578 -15.938 -27.359 1 94.69 194 LEU B N 1
ATOM 8048 C CA . LEU B 1 194 ? 3.123 -15.891 -27.281 1 94.69 194 LEU B CA 1
ATOM 8049 C C . LEU B 1 194 ? 2.549 -17.25 -26.906 1 94.69 194 LEU B C 1
ATOM 8051 O O . LEU B 1 194 ? 1.337 -17.391 -26.719 1 94.69 194 LEU B O 1
ATOM 8055 N N . ARG B 1 195 ? 3.348 -18.297 -26.672 1 95.44 195 ARG B N 1
ATOM 8056 C CA . ARG B 1 195 ? 2.91 -19.656 -26.375 1 95.44 195 ARG B CA 1
ATOM 8057 C C . ARG B 1 195 ? 2.074 -19.703 -25.094 1 95.44 195 ARG B C 1
ATOM 8059 O O . ARG B 1 195 ? 1.104 -20.453 -25.016 1 95.44 195 ARG B O 1
ATOM 8066 N N . PRO B 1 196 ? 2.352 -18.828 -24.094 1 95 196 PRO B N 1
ATOM 8067 C CA . PRO B 1 196 ? 1.582 -18.906 -22.844 1 95 196 PRO B CA 1
ATOM 8068 C C . PRO B 1 196 ? 0.115 -18.531 -23.031 1 95 196 PRO B C 1
ATOM 8070 O O . PRO B 1 196 ? -0.712 -18.797 -22.156 1 95 196 PRO B O 1
ATOM 8073 N N . ILE B 1 197 ? -0.211 -17.969 -24.156 1 94 197 ILE B N 1
ATOM 8074 C CA . ILE B 1 197 ? -1.598 -17.609 -24.406 1 94 197 ILE B CA 1
ATOM 8075 C C . ILE B 1 197 ? -2.465 -18.859 -24.469 1 94 197 ILE B C 1
ATOM 8077 O O . ILE B 1 197 ? -3.613 -18.844 -24.031 1 94 197 ILE B O 1
ATOM 8081 N N . PHE B 1 198 ? -1.894 -20.016 -24.922 1 94.56 198 PHE B N 1
ATOM 8082 C CA . PHE B 1 198 ? -2.633 -21.266 -25.016 1 94.56 198 PHE B CA 1
ATOM 8083 C C . PHE B 1 198 ? -2.855 -21.859 -23.625 1 94.56 198 PHE B C 1
ATOM 8085 O O . PHE B 1 198 ? -3.867 -22.516 -23.391 1 94.56 198 PHE B O 1
ATOM 8092 N N . LEU B 1 199 ? -1.905 -21.609 -22.734 1 93.62 199 LEU B N 1
ATOM 8093 C CA . LEU B 1 199 ? -2.057 -22.078 -21.359 1 93.62 199 LEU B CA 1
ATOM 8094 C C . LEU B 1 199 ? -3.133 -21.297 -20.625 1 93.62 199 LEU B C 1
ATOM 8096 O O . LEU B 1 199 ? -3.957 -21.875 -19.906 1 93.62 199 LEU B O 1
ATOM 8100 N N . ILE B 1 200 ? -3.164 -20.031 -20.812 1 92.44 200 ILE B N 1
ATOM 8101 C CA . ILE B 1 200 ? -4.098 -19.141 -20.125 1 92.44 200 ILE B CA 1
ATOM 8102 C C . ILE B 1 200 ? -5.523 -19.453 -20.578 1 92.44 200 ILE B C 1
ATOM 8104 O O . ILE B 1 200 ? -6.469 -19.328 -19.781 1 92.44 200 ILE B O 1
ATOM 8108 N N . ASP B 1 201 ? -5.668 -19.953 -21.75 1 90.38 201 ASP B N 1
ATOM 8109 C CA . ASP B 1 201 ? -6.996 -20.188 -22.312 1 90.38 201 ASP B CA 1
ATOM 8110 C C . ASP B 1 201 ? -7.551 -21.531 -21.859 1 90.38 201 ASP B C 1
ATOM 8112 O O . ASP B 1 201 ? -8.734 -21.828 -22.047 1 90.38 201 ASP B O 1
ATOM 8116 N N . THR B 1 202 ? -6.812 -22.328 -21.203 1 89.81 202 THR B N 1
ATOM 8117 C CA . THR B 1 202 ? -7.281 -23.625 -20.75 1 89.81 202 THR B CA 1
ATOM 8118 C C . THR B 1 202 ? -8.258 -23.484 -19.578 1 89.81 202 THR B C 1
ATOM 8120 O O . THR B 1 202 ? -8.25 -22.453 -18.891 1 89.81 202 THR B O 1
ATOM 8123 N N . LYS B 1 203 ? -9.07 -24.453 -19.375 1 87.44 203 LYS B N 1
ATOM 8124 C CA . LYS B 1 203 ? -10.102 -24.453 -18.344 1 87.44 203 LYS B CA 1
ATOM 8125 C C . LYS B 1 203 ? -9.477 -24.453 -16.953 1 87.44 203 LYS B C 1
ATOM 8127 O O . LYS B 1 203 ? -9.977 -23.781 -16.047 1 87.44 203 LYS B O 1
ATOM 8132 N N . TYR B 1 204 ? -8.398 -25.109 -16.812 1 87.94 204 TYR B N 1
ATOM 8133 C CA . TYR B 1 204 ? -7.785 -25.281 -15.5 1 87.94 204 TYR B CA 1
ATOM 8134 C C . TYR B 1 204 ? -7.098 -24 -15.039 1 87.94 204 TYR B C 1
ATOM 8136 O O . TYR B 1 204 ? -6.828 -23.828 -13.852 1 87.94 204 TYR B O 1
ATOM 8144 N N . CYS B 1 205 ? -6.848 -23.109 -15.93 1 91.19 205 CYS B N 1
ATOM 8145 C CA . CYS B 1 205 ? -6.246 -21.828 -15.586 1 91.19 205 CYS B CA 1
ATOM 8146 C C . CYS B 1 205 ? -7.281 -20.703 -15.633 1 91.19 205 CYS B C 1
ATOM 8148 O O . CYS B 1 205 ? -6.98 -19.594 -16.078 1 91.19 205 CYS B O 1
ATOM 8150 N N . GLY B 1 206 ? -8.406 -21.078 -15.211 1 87.94 206 GLY B N 1
ATOM 8151 C CA . GLY B 1 206 ? -9.461 -20.078 -15.164 1 87.94 206 GLY B CA 1
ATOM 8152 C C . GLY B 1 206 ? -9.18 -18.953 -14.188 1 87.94 206 GLY B C 1
ATOM 8153 O O . GLY B 1 206 ? -9.484 -17.797 -14.461 1 87.94 206 GLY B O 1
ATOM 8154 N N . GLY B 1 207 ? -8.523 -19.281 -13.07 1 88 207 GLY B N 1
ATOM 8155 C CA . GLY B 1 207 ? -8.141 -18.266 -12.102 1 88 207 GLY B CA 1
ATOM 8156 C C . GLY B 1 207 ? -7.125 -17.281 -12.648 1 88 207 GLY B C 1
ATOM 8157 O O . GLY B 1 207 ? -7.223 -16.078 -12.391 1 88 207 GLY B O 1
ATOM 8158 N N . VAL B 1 208 ? -6.254 -17.781 -13.445 1 92.38 208 VAL B N 1
ATOM 8159 C CA . VAL B 1 208 ? -5.215 -16.953 -14.055 1 92.38 208 VAL B CA 1
ATOM 8160 C C . VAL B 1 208 ? -5.84 -16.016 -15.078 1 92.38 208 VAL B C 1
ATOM 8162 O O . VAL B 1 208 ? -5.488 -14.828 -15.141 1 92.38 208 VAL B O 1
ATOM 8165 N N . ARG B 1 209 ? -6.734 -16.5 -15.812 1 91.06 209 ARG B N 1
ATOM 8166 C CA . ARG B 1 209 ? -7.41 -15.703 -16.828 1 91.06 209 ARG B CA 1
ATOM 8167 C C . ARG B 1 209 ? -8.203 -14.562 -16.188 1 91.06 209 ARG B C 1
ATOM 8169 O O . ARG B 1 209 ? -8.195 -13.438 -16.703 1 91.06 209 ARG B O 1
ATOM 8176 N N . ARG B 1 210 ? -8.852 -14.867 -15.125 1 88 210 ARG B N 1
ATOM 8177 C CA . ARG B 1 210 ? -9.609 -13.852 -14.414 1 88 210 ARG B CA 1
ATOM 8178 C C . ARG B 1 210 ? -8.688 -12.773 -13.844 1 88 210 ARG B C 1
ATOM 8180 O O . ARG B 1 210 ? -9.023 -11.586 -13.867 1 88 210 ARG B O 1
ATOM 8187 N N . PHE B 1 211 ? -7.582 -13.156 -13.445 1 90.38 211 PHE B N 1
ATOM 8188 C CA . PHE B 1 211 ? -6.625 -12.211 -12.891 1 90.38 211 PHE B CA 1
ATOM 8189 C C . PHE B 1 211 ? -6.012 -11.352 -13.984 1 90.38 211 PHE B C 1
ATOM 8191 O O . PHE B 1 211 ? -5.801 -10.148 -13.797 1 90.38 211 PHE B O 1
ATOM 8198 N N . VAL B 1 212 ? -5.711 -11.961 -15.078 1 90.88 212 VAL B N 1
ATOM 8199 C CA . VAL B 1 212 ? -5.168 -11.203 -16.203 1 90.88 212 VAL B CA 1
ATOM 8200 C C . VAL B 1 212 ? -6.191 -10.18 -16.672 1 90.88 212 VAL B C 1
ATOM 8202 O O . VAL B 1 212 ? -5.84 -9.039 -17 1 90.88 212 VAL B O 1
ATOM 8205 N N . ARG B 1 213 ? -7.402 -10.578 -16.719 1 89.06 213 ARG B N 1
ATOM 8206 C CA . ARG B 1 213 ? -8.461 -9.648 -17.094 1 89.06 213 ARG B CA 1
ATOM 8207 C C . ARG B 1 213 ? -8.555 -8.484 -16.109 1 89.06 213 ARG B C 1
ATOM 8209 O O . ARG B 1 213 ? -8.758 -7.34 -16.5 1 89.06 213 ARG B O 1
ATOM 8216 N N . GLN B 1 214 ? -8.375 -8.836 -14.914 1 88.81 214 GLN B N 1
ATOM 8217 C CA . GLN B 1 214 ? -8.398 -7.801 -13.891 1 88.81 214 GLN B CA 1
ATOM 8218 C C . GLN B 1 214 ? -7.242 -6.82 -14.07 1 88.81 214 GLN B C 1
ATOM 8220 O O . GLN B 1 214 ? -7.402 -5.617 -13.867 1 88.81 214 GLN B O 1
ATOM 8225 N N . ILE B 1 215 ? -6.117 -7.262 -14.438 1 90.25 215 ILE B N 1
ATOM 8226 C CA . ILE B 1 215 ? -4.949 -6.422 -14.688 1 90.25 215 ILE B CA 1
ATOM 8227 C C . ILE B 1 215 ? -5.227 -5.484 -15.859 1 90.25 215 ILE B C 1
ATOM 8229 O O . ILE B 1 215 ? -4.953 -4.285 -15.781 1 90.25 215 ILE B O 1
ATOM 8233 N N . LEU B 1 216 ? -5.832 -5.969 -16.906 1 90.31 216 LEU B N 1
ATOM 8234 C CA . LEU B 1 216 ? -6.102 -5.18 -18.094 1 90.31 216 LEU B CA 1
ATOM 8235 C C . LEU B 1 216 ? -7.16 -4.117 -17.828 1 90.31 216 LEU B C 1
ATOM 8237 O O . LEU B 1 216 ? -7.078 -3.004 -18.344 1 90.31 216 LEU B O 1
ATOM 8241 N N . LEU B 1 217 ? -8.055 -4.445 -16.953 1 90.25 217 LEU B N 1
ATOM 8242 C CA . LEU B 1 217 ? -9.109 -3.5 -16.625 1 90.25 217 LEU B CA 1
ATOM 8243 C C . LEU B 1 217 ? -8.594 -2.4 -15.703 1 90.25 217 LEU B C 1
ATOM 8245 O O . LEU B 1 217 ? -9.148 -1.3 -15.664 1 90.25 217 LEU B O 1
ATOM 8249 N N . THR B 1 218 ? -7.582 -2.684 -14.969 1 89.56 218 THR B N 1
ATOM 8250 C CA . THR B 1 218 ? -7.016 -1.701 -14.055 1 89.56 218 THR B CA 1
ATOM 8251 C C . THR B 1 218 ? -5.918 -0.891 -14.742 1 89.56 218 THR B C 1
ATOM 8253 O O . THR B 1 218 ? -5.391 0.06 -14.164 1 89.56 218 THR B O 1
ATOM 8256 N N . LEU B 1 219 ? -5.641 -1.062 -15.992 1 91.75 219 LEU B N 1
ATOM 8257 C CA . LEU B 1 219 ? -4.512 -0.478 -16.703 1 91.75 219 LEU B CA 1
ATOM 8258 C C . LEU B 1 219 ? -4.777 0.984 -17.047 1 91.75 219 LEU B C 1
ATOM 8260 O O . LEU B 1 219 ? -3.885 1.827 -16.922 1 91.75 219 LEU B O 1
ATOM 8264 N N . PRO B 1 220 ? -5.941 1.407 -17.312 1 91.06 220 PRO B N 1
ATOM 8265 C CA . PRO B 1 220 ? -6.137 2.779 -17.797 1 91.06 220 PRO B CA 1
ATOM 8266 C C . PRO B 1 220 ? -5.781 3.826 -16.734 1 91.06 220 PRO B C 1
ATOM 8268 O O . PRO B 1 220 ? -5.012 4.746 -17.016 1 91.06 220 PRO B O 1
ATOM 8271 N N . PRO B 1 221 ? -6.328 3.717 -15.57 1 89.31 221 PRO B N 1
ATOM 8272 C CA . PRO B 1 221 ? -5.906 4.715 -14.586 1 89.31 221 PRO B CA 1
ATOM 8273 C C . PRO B 1 221 ? -4.402 4.688 -14.328 1 89.31 221 PRO B C 1
ATOM 8275 O O . PRO B 1 221 ? -3.811 5.723 -14 1 89.31 221 PRO B O 1
ATOM 8278 N N . ILE B 1 222 ? -3.75 3.564 -14.414 1 91.75 222 ILE B N 1
ATOM 8279 C CA . ILE B 1 222 ? -2.309 3.453 -14.227 1 91.75 222 ILE B CA 1
ATOM 8280 C C . ILE B 1 222 ? -1.581 4.207 -15.336 1 91.75 222 ILE B C 1
ATOM 8282 O O . ILE B 1 222 ? -0.594 4.898 -15.086 1 91.75 222 ILE B O 1
ATOM 8286 N N . LEU B 1 223 ? -2.076 4.09 -16.562 1 92.88 223 LEU B N 1
ATOM 8287 C CA . LEU B 1 223 ? -1.465 4.789 -17.688 1 92.88 223 LEU B CA 1
ATOM 8288 C C . LEU B 1 223 ? -1.605 6.301 -17.531 1 92.88 223 LEU B C 1
ATOM 8290 O O . LEU B 1 223 ? -0.701 7.055 -17.891 1 92.88 223 LEU B O 1
ATOM 8294 N N . ASP B 1 224 ? -2.676 6.695 -16.922 1 91.69 224 ASP B N 1
ATOM 8295 C CA . ASP B 1 224 ? -2.85 8.117 -16.641 1 91.69 224 ASP B CA 1
ATOM 8296 C C . ASP B 1 224 ? -1.824 8.609 -15.617 1 91.69 224 ASP B C 1
ATOM 8298 O O . ASP B 1 224 ? -1.2 9.648 -15.805 1 91.69 224 ASP B O 1
ATOM 8302 N N . MET B 1 225 ? -1.698 7.863 -14.578 1 92.69 225 MET B N 1
ATOM 8303 C CA . MET B 1 225 ? -0.733 8.258 -13.555 1 92.69 225 MET B CA 1
ATOM 8304 C C . MET B 1 225 ? 0.688 8.219 -14.109 1 92.69 225 MET B C 1
ATOM 8306 O O . MET B 1 225 ? 1.528 9.031 -13.727 1 92.69 225 MET B O 1
ATOM 8310 N N . LEU B 1 226 ? 0.946 7.281 -15.008 1 93.81 226 LEU B N 1
ATOM 8311 C CA . LEU B 1 226 ? 2.258 7.203 -15.641 1 93.81 226 LEU B CA 1
ATOM 8312 C C . LEU B 1 226 ? 2.506 8.422 -16.531 1 93.81 226 LEU B C 1
ATOM 8314 O O . LEU B 1 226 ? 3.639 8.898 -16.625 1 93.81 226 LEU B O 1
ATOM 8318 N N . GLY B 1 227 ? 1.435 8.906 -17.188 1 93.19 227 GLY B N 1
ATOM 8319 C CA . GLY B 1 227 ? 1.569 10.133 -17.953 1 93.19 227 GLY B CA 1
ATOM 8320 C C . GLY B 1 227 ? 2.029 11.312 -17.125 1 93.19 227 GLY B C 1
ATOM 8321 O O . GLY B 1 227 ? 2.926 12.055 -17.531 1 93.19 227 GLY B O 1
ATOM 8322 N N . LEU B 1 228 ? 1.479 11.445 -15.961 1 92.81 228 LEU B N 1
ATOM 8323 C CA . LEU B 1 228 ? 1.878 12.516 -15.055 1 92.81 228 LEU B CA 1
ATOM 8324 C C . LEU B 1 228 ? 3.301 12.305 -14.555 1 92.81 228 LEU B C 1
ATOM 8326 O O . LEU B 1 228 ? 4.086 13.25 -14.477 1 92.81 228 LEU B O 1
ATOM 8330 N N . LEU B 1 229 ? 3.607 11.102 -14.273 1 94.38 229 LEU B N 1
ATOM 8331 C CA . LEU B 1 229 ? 4.945 10.75 -13.812 1 94.38 229 LEU B CA 1
ATOM 8332 C C . LEU B 1 229 ? 5.988 11.078 -14.875 1 94.38 229 LEU B C 1
ATOM 8334 O O . LEU B 1 229 ? 7.02 11.688 -14.578 1 94.38 229 LEU B O 1
ATOM 8338 N N . PHE B 1 230 ? 5.727 10.711 -16.094 1 95.38 230 PHE B N 1
ATOM 8339 C CA . PHE B 1 230 ? 6.66 10.961 -17.188 1 95.38 230 PHE B CA 1
ATOM 8340 C C . PHE B 1 230 ? 6.789 12.461 -17.453 1 95.38 230 PHE B C 1
ATOM 8342 O O . PHE B 1 230 ? 7.863 12.938 -17.828 1 95.38 230 PHE B O 1
ATOM 8349 N N . PHE B 1 231 ? 5.773 13.195 -17.25 1 94.06 231 PHE B N 1
ATOM 8350 C CA . PHE B 1 231 ? 5.84 14.648 -17.391 1 94.06 231 PHE B CA 1
ATOM 8351 C C . PHE B 1 231 ? 6.789 15.25 -16.359 1 94.06 231 PHE B C 1
ATOM 8353 O O . PHE B 1 231 ? 7.648 16.062 -16.703 1 94.06 231 PHE B O 1
ATOM 8360 N N . LEU B 1 232 ? 6.602 14.805 -15.156 1 94.94 232 LEU B N 1
ATOM 8361 C CA . LEU B 1 232 ? 7.457 15.336 -14.102 1 94.94 232 LEU B CA 1
ATOM 8362 C C . LEU B 1 232 ? 8.906 14.93 -14.32 1 94.94 232 LEU B C 1
ATOM 8364 O O . LEU B 1 232 ? 9.828 15.703 -14.055 1 94.94 232 LEU B O 1
ATOM 8368 N N . ILE B 1 233 ? 9.141 13.727 -14.82 1 96.44 233 ILE B N 1
ATOM 8369 C CA . ILE B 1 233 ? 10.492 13.281 -15.133 1 96.44 233 ILE B CA 1
ATOM 8370 C C . ILE B 1 233 ? 11.094 14.164 -16.219 1 96.44 233 ILE B C 1
ATOM 8372 O O . ILE B 1 233 ? 12.266 14.539 -16.141 1 96.44 233 ILE B O 1
ATOM 8376 N N . THR B 1 234 ? 10.305 14.555 -17.188 1 94.5 234 THR B N 1
ATOM 8377 C CA . THR B 1 234 ? 10.805 15.367 -18.281 1 94.5 234 THR B CA 1
ATOM 8378 C C . THR B 1 234 ? 11.164 16.766 -17.812 1 94.5 234 THR B C 1
ATOM 8380 O O . THR B 1 234 ? 12.141 17.359 -18.281 1 94.5 234 THR B O 1
ATOM 8383 N N . VAL B 1 235 ? 10.445 17.281 -16.844 1 94 235 VAL B N 1
ATOM 8384 C CA . VAL B 1 235 ? 10.75 18.594 -16.281 1 94 235 VAL B CA 1
ATOM 8385 C C . VAL B 1 235 ? 12.055 18.531 -15.5 1 94 235 VAL B C 1
ATOM 8387 O O . VAL B 1 235 ? 12.938 19.375 -15.688 1 94 235 VAL B O 1
ATOM 8390 N N . TYR B 1 236 ? 12.188 17.516 -14.711 1 96.88 236 TYR B N 1
ATOM 8391 C CA . TYR B 1 236 ? 13.414 17.359 -13.953 1 96.88 236 TYR B CA 1
ATOM 8392 C C . TYR B 1 236 ? 14.586 17.031 -14.875 1 96.88 236 TYR B C 1
ATOM 8394 O O . TYR B 1 236 ? 15.727 17.406 -14.594 1 96.88 236 TYR B O 1
ATOM 8402 N N . MET B 1 237 ? 14.273 16.266 -15.945 1 95.94 237 MET B N 1
ATOM 8403 C CA . MET B 1 237 ? 15.297 15.93 -16.938 1 95.94 237 MET B CA 1
ATOM 8404 C C . MET B 1 237 ? 15.898 17.188 -17.547 1 95.94 237 MET B C 1
ATOM 8406 O O . MET B 1 237 ? 17.125 17.328 -17.641 1 95.94 237 MET B O 1
ATOM 8410 N N . THR B 1 238 ? 15.078 18.141 -17.891 1 93.62 238 THR B N 1
ATOM 8411 C CA . THR B 1 238 ? 15.547 19.391 -18.484 1 93.62 238 THR B CA 1
ATOM 8412 C C . THR B 1 238 ? 16.344 20.203 -17.469 1 93.62 238 THR B C 1
ATOM 8414 O O . THR B 1 238 ? 17.422 20.734 -17.797 1 93.62 238 THR B O 1
ATOM 8417 N N . LEU B 1 239 ? 15.836 20.266 -16.266 1 94.62 239 LEU B N 1
ATOM 8418 C CA . LEU B 1 239 ? 16.547 20.984 -15.219 1 94.62 239 LEU B CA 1
ATOM 8419 C C . LEU B 1 239 ? 17.891 20.359 -14.93 1 94.62 239 LEU B C 1
ATOM 8421 O O . LEU B 1 239 ? 18.906 21.047 -14.836 1 94.62 239 LEU B O 1
ATOM 8425 N N . GLY B 1 240 ? 17.938 19.031 -14.828 1 95.5 240 GLY B N 1
ATOM 8426 C CA . GLY B 1 240 ? 19.188 18.328 -14.547 1 95.5 240 GLY B CA 1
ATOM 8427 C C . GLY B 1 240 ? 20.203 18.453 -15.656 1 95.5 240 GLY B C 1
ATOM 8428 O O . GLY B 1 240 ? 21.406 18.578 -15.398 1 95.5 240 GLY B O 1
ATOM 8429 N N . TYR B 1 241 ? 19.719 18.406 -16.859 1 94.38 241 TYR B N 1
ATOM 8430 C CA . TYR B 1 241 ? 20.609 18.547 -18 1 94.38 241 TYR B CA 1
ATOM 8431 C C . TYR B 1 241 ? 21.312 19.906 -18 1 94.38 241 TYR B C 1
ATOM 8433 O O . TYR B 1 241 ? 22.531 19.984 -18.156 1 94.38 241 TYR B O 1
ATOM 8441 N N . TYR B 1 242 ? 20.609 21 -17.734 1 93.12 242 TYR B N 1
ATOM 8442 C CA . TYR B 1 242 ? 21.172 22.344 -17.781 1 93.12 242 TYR B CA 1
ATOM 8443 C C . TYR B 1 242 ? 22.016 22.641 -16.547 1 93.12 242 TYR B C 1
ATOM 8445 O O . TYR B 1 242 ? 22.938 23.453 -16.578 1 93.12 242 TYR B O 1
ATOM 8453 N N . MET B 1 243 ? 21.781 21.891 -15.484 1 92.69 243 MET B N 1
ATOM 8454 C CA . MET B 1 243 ? 22.516 22.156 -14.25 1 92.69 243 MET B CA 1
ATOM 8455 C C . MET B 1 243 ? 23.766 21.297 -14.172 1 92.69 243 MET B C 1
ATOM 8457 O O . MET B 1 243 ? 24.828 21.766 -13.742 1 92.69 243 MET B O 1
ATOM 8461 N N . PHE B 1 244 ? 23.672 20 -14.617 1 93.81 244 PHE B N 1
ATOM 8462 C CA . PHE B 1 244 ? 24.734 19.047 -14.266 1 93.81 244 PHE B CA 1
ATOM 8463 C C . PHE B 1 244 ? 25.375 18.484 -15.516 1 93.81 244 PHE B C 1
ATOM 8465 O O . PHE B 1 244 ? 26.203 17.562 -15.43 1 93.81 244 PHE B O 1
ATOM 8472 N N . SER B 1 245 ? 25.234 18.906 -16.688 1 90.94 245 SER B N 1
ATOM 8473 C CA . SER B 1 245 ? 25.75 18.312 -17.922 1 90.94 245 SER B CA 1
ATOM 8474 C C . SER B 1 245 ? 27.281 18.312 -17.938 1 90.94 245 SER B C 1
ATOM 8476 O O . SER B 1 245 ? 27.891 17.359 -18.406 1 90.94 245 SER B O 1
ATOM 8478 N N . GLU B 1 246 ? 27.922 19.266 -17.328 1 88.62 246 GLU B N 1
ATOM 8479 C CA . GLU B 1 246 ? 29.375 19.375 -17.391 1 88.62 246 GLU B CA 1
ATOM 8480 C C . GLU B 1 246 ? 30.031 18.703 -16.188 1 88.62 246 GLU B C 1
ATOM 8482 O O . GLU B 1 246 ? 31.188 18.266 -16.281 1 88.62 246 GLU B O 1
ATOM 8487 N N . MET B 1 247 ? 29.359 18.531 -15.172 1 88.44 247 MET B N 1
ATOM 8488 C CA . MET B 1 247 ? 30.016 18.094 -13.945 1 88.44 247 MET B CA 1
ATOM 8489 C C . MET B 1 247 ? 29.656 16.641 -13.641 1 88.44 247 MET B C 1
ATOM 8491 O O . MET B 1 247 ? 30.375 15.969 -12.898 1 88.44 247 MET B O 1
ATOM 8495 N N . ASN B 1 248 ? 28.609 16.156 -14.18 1 90.56 248 ASN B N 1
ATOM 8496 C CA . ASN B 1 248 ? 28.125 14.82 -13.883 1 90.56 248 ASN B CA 1
ATOM 8497 C C . ASN B 1 248 ? 27.875 14.016 -15.164 1 90.56 248 ASN B C 1
ATOM 8499 O O . ASN B 1 248 ? 27 14.367 -15.961 1 90.56 248 ASN B O 1
ATOM 8503 N N . ARG B 1 249 ? 28.562 12.914 -15.266 1 88.69 249 ARG B N 1
ATOM 8504 C CA . ARG B 1 249 ? 28.5 12.078 -16.469 1 88.69 249 ARG B CA 1
ATOM 8505 C C . ARG B 1 249 ? 27.109 11.5 -16.656 1 88.69 249 ARG B C 1
ATOM 8507 O O . ARG B 1 249 ? 26.703 11.203 -17.781 1 88.69 249 ARG B O 1
ATOM 8514 N N . ASN B 1 250 ? 26.328 11.367 -15.609 1 91.56 250 ASN B N 1
ATOM 8515 C CA . ASN B 1 250 ? 24.984 10.797 -15.68 1 91.56 250 ASN B CA 1
ATOM 8516 C C . ASN B 1 250 ? 24 11.766 -16.312 1 91.56 250 ASN B C 1
ATOM 8518 O O . ASN B 1 250 ? 22.891 11.375 -16.703 1 91.56 250 ASN B O 1
ATOM 8522 N N . PHE B 1 251 ? 24.422 13.055 -16.5 1 94.75 251 PHE B N 1
ATOM 8523 C CA . PHE B 1 251 ? 23.531 14.07 -17.062 1 94.75 251 PHE B CA 1
ATOM 8524 C C . PHE B 1 251 ? 24.188 14.734 -18.281 1 94.75 251 PHE B C 1
ATOM 8526 O O . PHE B 1 251 ? 23.938 15.914 -18.547 1 94.75 251 PHE B O 1
ATOM 8533 N N . SER B 1 252 ? 25.062 14.016 -19 1 92.12 252 SER B N 1
ATOM 8534 C CA . SER B 1 252 ? 25.828 14.594 -20.109 1 92.12 252 SER B CA 1
ATOM 8535 C C . SER B 1 252 ? 24.938 14.914 -21.297 1 92.12 252 SER B C 1
ATOM 8537 O O . SER B 1 252 ? 25.078 15.961 -21.922 1 92.12 252 SER B O 1
ATOM 8539 N N . THR B 1 253 ? 24.016 13.977 -21.594 1 91.88 253 THR B N 1
ATOM 8540 C CA . THR B 1 253 ? 23.047 14.188 -22.672 1 91.88 253 THR B CA 1
ATOM 8541 C C . THR B 1 253 ? 21.625 14.133 -22.141 1 91.88 253 THR B C 1
ATOM 8543 O O . THR B 1 253 ? 21.391 13.758 -20.984 1 91.88 253 THR B O 1
ATOM 8546 N N . LEU B 1 254 ? 20.719 14.625 -23 1 92.38 254 LEU B N 1
ATOM 8547 C CA . LEU B 1 254 ? 19.312 14.578 -22.609 1 92.38 254 LEU B CA 1
ATOM 8548 C C . LEU B 1 254 ? 18.859 13.141 -22.406 1 92.38 254 LEU B C 1
ATOM 8550 O O . LEU B 1 254 ? 18.094 12.859 -21.484 1 92.38 254 LEU B O 1
ATOM 8554 N N . GLN B 1 255 ? 19.344 12.25 -23.25 1 92.5 255 GLN B N 1
ATOM 8555 C CA . GLN B 1 255 ? 18.984 10.844 -23.125 1 92.5 255 GLN B CA 1
ATOM 8556 C C . GLN B 1 255 ? 19.547 10.234 -21.844 1 92.5 255 GLN B C 1
ATOM 8558 O O . GLN B 1 255 ? 18.859 9.492 -21.156 1 92.5 255 GLN B O 1
ATOM 8563 N N . ASP B 1 256 ? 20.766 10.609 -21.531 1 93.5 256 ASP B N 1
ATOM 8564 C CA . ASP B 1 256 ? 21.391 10.102 -20.312 1 93.5 256 ASP B CA 1
ATOM 8565 C C . ASP B 1 256 ? 20.672 10.641 -19.078 1 93.5 256 ASP B C 1
ATOM 8567 O O . ASP B 1 256 ? 20.531 9.93 -18.078 1 93.5 256 ASP B O 1
ATOM 8571 N N . SER B 1 257 ? 20.297 11.883 -19.203 1 95.75 257 SER B N 1
ATOM 8572 C CA . SER B 1 257 ? 19.578 12.477 -18.078 1 95.75 257 SER B CA 1
ATOM 8573 C C . SER B 1 257 ? 18.234 11.773 -17.844 1 95.75 257 SER B C 1
ATOM 8575 O O . SER B 1 257 ? 17.859 11.508 -16.703 1 95.75 257 SER B O 1
ATOM 8577 N N . PHE B 1 258 ? 17.625 11.422 -18.906 1 95.94 258 PHE B N 1
ATOM 8578 C CA . PHE B 1 258 ? 16.344 10.734 -18.797 1 95.94 258 PHE B CA 1
ATOM 8579 C C . PHE B 1 258 ? 16.531 9.352 -18.172 1 95.94 258 PHE B C 1
ATOM 8581 O O . PHE B 1 258 ? 15.797 8.977 -17.266 1 95.94 258 PHE B O 1
ATOM 8588 N N . VAL B 1 259 ? 17.453 8.617 -18.719 1 95.62 259 VAL B N 1
ATOM 8589 C CA . VAL B 1 259 ? 17.688 7.262 -18.25 1 95.62 259 VAL B CA 1
ATOM 8590 C C . VAL B 1 259 ? 18.109 7.293 -16.781 1 95.62 259 VAL B C 1
ATOM 8592 O O . VAL B 1 259 ? 17.641 6.484 -15.969 1 95.62 259 VAL B O 1
ATOM 8595 N N . SER B 1 260 ? 18.922 8.258 -16.391 1 95.94 260 SER B N 1
ATOM 8596 C CA . SER B 1 260 ? 19.375 8.359 -15 1 95.94 260 SER B CA 1
ATOM 8597 C C . SER B 1 260 ? 18.219 8.664 -14.055 1 95.94 260 SER B C 1
ATOM 8599 O O . SER B 1 260 ? 18.141 8.102 -12.961 1 95.94 260 SER B O 1
ATOM 8601 N N . LEU B 1 261 ? 17.359 9.531 -14.508 1 97.56 261 LEU B N 1
ATOM 8602 C CA . LEU B 1 261 ? 16.234 9.883 -13.664 1 97.56 261 LEU B CA 1
ATOM 8603 C C . LEU B 1 261 ? 15.211 8.75 -13.609 1 97.56 261 LEU B C 1
ATOM 8605 O O . LEU B 1 261 ? 14.555 8.547 -12.586 1 97.56 261 LEU B O 1
ATOM 8609 N N . PHE B 1 262 ? 15.133 8.016 -14.719 1 96.62 262 PHE B N 1
ATOM 8610 C CA . PHE B 1 262 ? 14.266 6.848 -14.727 1 96.62 262 PHE B CA 1
ATOM 8611 C C . PHE B 1 262 ? 14.758 5.801 -13.734 1 96.62 262 PHE B C 1
ATOM 8613 O O . PHE B 1 262 ? 13.961 5.203 -13.008 1 96.62 262 PHE B O 1
ATOM 8620 N N . VAL B 1 263 ? 16.016 5.59 -13.719 1 96.25 263 VAL B N 1
ATOM 8621 C CA . VAL B 1 263 ? 16.609 4.648 -12.781 1 96.25 263 VAL B CA 1
ATOM 8622 C C . VAL B 1 263 ? 16.469 5.184 -11.352 1 96.25 263 VAL B C 1
ATOM 8624 O O . VAL B 1 263 ? 16.234 4.414 -10.414 1 96.25 263 VAL B O 1
ATOM 8627 N N . LEU B 1 264 ? 16.578 6.508 -11.219 1 96.56 264 LEU B N 1
ATOM 8628 C CA . LEU B 1 264 ? 16.469 7.125 -9.898 1 96.56 264 LEU B CA 1
ATOM 8629 C C . LEU B 1 264 ? 15.07 6.949 -9.32 1 96.56 264 LEU B C 1
ATOM 8631 O O . LEU B 1 264 ? 14.898 6.926 -8.102 1 96.56 264 LEU B O 1
ATOM 8635 N N . LEU B 1 265 ? 14.141 6.797 -10.188 1 95 265 LEU B N 1
ATOM 8636 C CA . LEU B 1 265 ? 12.781 6.52 -9.742 1 95 265 LEU B CA 1
ATOM 8637 C C . LEU B 1 265 ? 12.727 5.234 -8.922 1 95 265 LEU B C 1
ATOM 8639 O O . LEU B 1 265 ? 11.93 5.125 -7.988 1 95 265 LEU B O 1
ATOM 8643 N N . THR B 1 266 ? 13.594 4.273 -9.195 1 92.31 266 THR B N 1
ATOM 8644 C CA . THR B 1 266 ? 13.664 3.002 -8.484 1 92.31 266 THR B CA 1
ATOM 8645 C C . THR B 1 266 ? 14.664 3.076 -7.336 1 92.31 266 THR B C 1
ATOM 8647 O O . THR B 1 266 ? 14.859 2.1 -6.609 1 92.31 266 THR B O 1
ATOM 8650 N N . THR B 1 267 ? 15.297 4.172 -7.102 1 93.75 267 THR B N 1
ATOM 8651 C CA . THR B 1 267 ? 16.281 4.445 -6.059 1 93.75 267 THR B CA 1
ATOM 8652 C C . THR B 1 267 ? 17.5 3.559 -6.227 1 93.75 267 THR B C 1
ATOM 8654 O O . THR B 1 267 ? 18.359 3.494 -5.34 1 93.75 267 THR B O 1
ATOM 8657 N N . ALA B 1 268 ? 17.688 2.902 -7.383 1 93.38 268 ALA B N 1
ATOM 8658 C CA . ALA B 1 268 ? 18.766 1.927 -7.559 1 93.38 268 ALA B CA 1
ATOM 8659 C C . ALA B 1 268 ? 20.109 2.619 -7.734 1 93.38 268 ALA B C 1
ATOM 8661 O O . ALA B 1 268 ? 21.156 2.051 -7.406 1 93.38 268 ALA B O 1
ATOM 8662 N N . ASN B 1 269 ? 20.125 3.846 -8.266 1 93.12 269 ASN B N 1
ATOM 8663 C CA . ASN B 1 269 ? 21.406 4.508 -8.492 1 93.12 269 ASN B CA 1
ATOM 8664 C C . ASN B 1 269 ? 21.656 5.609 -7.469 1 93.12 269 ASN B C 1
ATOM 8666 O O . ASN B 1 269 ? 22.594 6.398 -7.617 1 93.12 269 ASN B O 1
ATOM 8670 N N . PHE B 1 270 ? 20.781 5.738 -6.504 1 93.88 270 PHE B N 1
ATOM 8671 C CA . PHE B 1 270 ? 21.016 6.684 -5.418 1 93.88 270 PHE B CA 1
ATOM 8672 C C . PHE B 1 270 ? 21.828 6.039 -4.301 1 93.88 270 PHE B C 1
ATOM 8674 O O . PHE B 1 270 ? 21.547 4.91 -3.895 1 93.88 270 PHE B O 1
ATOM 8681 N N . PRO B 1 271 ? 22.828 6.668 -3.789 1 93.38 271 PRO B N 1
ATOM 8682 C CA . PRO B 1 271 ? 23.234 8.07 -3.934 1 93.38 271 PRO B CA 1
ATOM 8683 C C . PRO B 1 271 ? 24.328 8.258 -4.977 1 93.38 271 PRO B C 1
ATOM 8685 O O . PRO B 1 271 ? 24.859 9.367 -5.133 1 93.38 271 PRO B O 1
ATOM 8688 N N . ASP B 1 272 ? 24.656 7.277 -5.719 1 91.62 272 ASP B N 1
ATOM 8689 C CA . ASP B 1 272 ? 25.781 7.324 -6.656 1 91.62 272 ASP B CA 1
ATOM 8690 C C . ASP B 1 272 ? 25.562 8.414 -7.703 1 91.62 272 ASP B C 1
ATOM 8692 O O . ASP B 1 272 ? 26.516 9.062 -8.133 1 91.62 272 ASP B O 1
ATOM 8696 N N . VAL B 1 273 ? 24.344 8.648 -8.086 1 93.38 273 VAL B N 1
ATOM 8697 C CA . VAL B 1 273 ? 24.031 9.617 -9.141 1 93.38 273 VAL B CA 1
ATOM 8698 C C . VAL B 1 273 ? 24.188 11.039 -8.602 1 93.38 273 VAL B C 1
ATOM 8700 O O . VAL B 1 273 ? 24.5 11.961 -9.352 1 93.38 273 VAL B O 1
ATOM 8703 N N . MET B 1 274 ? 24.016 11.289 -7.344 1 94.81 274 MET B N 1
ATOM 8704 C CA . MET B 1 274 ? 24.047 12.609 -6.727 1 94.81 274 MET B CA 1
ATOM 8705 C C . MET B 1 274 ? 25.469 12.969 -6.301 1 94.81 274 MET B C 1
ATOM 8707 O O . MET B 1 274 ? 25.844 14.148 -6.285 1 94.81 274 MET B O 1
ATOM 8711 N N . MET B 1 275 ? 26.391 12.023 -6.047 1 92.75 275 MET B N 1
ATOM 8712 C CA . MET B 1 275 ? 27.641 12.219 -5.32 1 92.75 275 MET B CA 1
ATOM 8713 C C . MET B 1 275 ? 28.625 13.062 -6.133 1 92.75 275 MET B C 1
ATOM 8715 O O . MET B 1 275 ? 29.281 13.945 -5.59 1 92.75 275 MET B O 1
ATOM 8719 N N . PRO B 1 276 ? 28.688 12.828 -7.457 1 90.69 276 PRO B N 1
ATOM 8720 C CA . PRO B 1 276 ? 29.594 13.695 -8.211 1 90.69 276 PRO B CA 1
ATOM 8721 C C . PRO B 1 276 ? 29.203 15.172 -8.141 1 90.69 276 PRO B C 1
ATOM 8723 O O . PRO B 1 276 ? 30.078 16.031 -8.062 1 90.69 276 PRO B O 1
ATOM 8726 N N . SER B 1 277 ? 27.938 15.438 -8.203 1 92.62 277 SER B N 1
ATOM 8727 C CA . SER B 1 277 ? 27.469 16.812 -8.078 1 92.62 277 SER B CA 1
ATOM 8728 C C . SER B 1 277 ? 27.594 17.312 -6.641 1 92.62 277 SER B C 1
ATOM 8730 O O . SER B 1 277 ? 27.938 18.469 -6.406 1 92.62 277 SER B O 1
ATOM 8732 N N . TYR B 1 278 ? 27.406 16.422 -5.707 1 92.88 278 TYR B N 1
ATOM 8733 C CA . TYR B 1 278 ? 27.484 16.734 -4.285 1 92.88 278 TYR B CA 1
ATOM 8734 C C . TYR B 1 278 ? 28.906 17.078 -3.881 1 92.88 278 TYR B C 1
ATOM 8736 O O . TYR B 1 278 ? 29.141 17.891 -2.984 1 92.88 278 TYR B O 1
ATOM 8744 N N . SER B 1 279 ? 29.984 16.484 -4.523 1 89.94 279 SER B N 1
ATOM 8745 C CA . SER B 1 279 ? 31.391 16.719 -4.223 1 89.94 279 SER B CA 1
ATOM 8746 C C . SER B 1 279 ? 31.812 18.125 -4.629 1 89.94 279 SER B C 1
ATOM 8748 O O . SER B 1 279 ? 32.719 18.719 -4.031 1 89.94 279 SER B O 1
ATOM 8750 N N . ARG B 1 280 ? 31.078 18.703 -5.609 1 91.12 280 ARG B N 1
ATOM 8751 C CA . ARG B 1 280 ? 31.422 20.047 -6.074 1 91.12 280 ARG B CA 1
ATOM 8752 C C . ARG B 1 280 ? 30.734 21.094 -5.207 1 91.12 280 ARG B C 1
ATOM 8754 O O . ARG B 1 280 ? 31.391 22.047 -4.766 1 91.12 280 ARG B O 1
ATOM 8761 N N . ASN B 1 281 ? 29.484 20.875 -5.078 1 93.06 281 ASN B N 1
ATOM 8762 C CA . ASN B 1 281 ? 28.688 21.766 -4.246 1 93.06 281 ASN B CA 1
ATOM 8763 C C . ASN B 1 281 ? 27.609 21 -3.48 1 93.06 281 ASN B C 1
ATOM 8765 O O . ASN B 1 281 ? 26.781 20.312 -4.086 1 93.06 281 ASN B O 1
ATOM 8769 N N . LYS B 1 282 ? 27.562 21.172 -2.162 1 93.12 282 LYS B N 1
ATOM 8770 C CA . LYS B 1 282 ? 26.656 20.422 -1.301 1 93.12 282 LYS B CA 1
ATOM 8771 C C . LYS B 1 282 ? 25.203 20.859 -1.504 1 93.12 282 LYS B C 1
ATOM 8773 O O . LYS B 1 282 ? 24.266 20.125 -1.211 1 93.12 282 LYS B O 1
ATOM 8778 N N . TRP B 1 283 ? 24.953 22.016 -2.092 1 93.06 283 TRP B N 1
ATOM 8779 C CA . TRP B 1 283 ? 23.594 22.516 -2.279 1 93.06 283 TRP B CA 1
ATOM 8780 C C . TRP B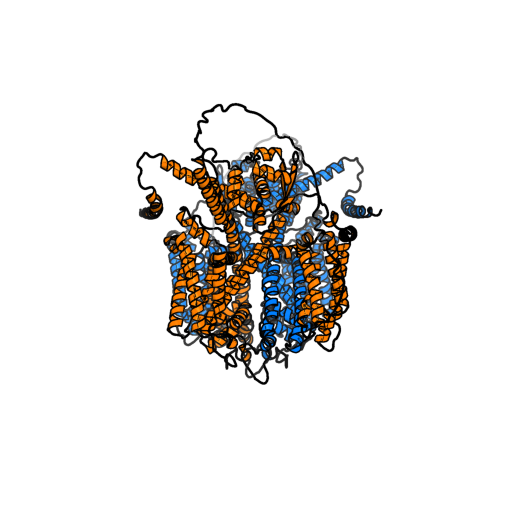 1 283 ? 22.906 21.812 -3.434 1 93.06 283 TRP B C 1
ATOM 8782 O O . TRP B 1 283 ? 21.672 21.859 -3.547 1 93.06 283 TRP B O 1
ATOM 8792 N N . TYR B 1 284 ? 23.688 21.172 -4.305 1 95 284 TYR B N 1
ATOM 8793 C CA . TYR B 1 284 ? 23.094 20.453 -5.434 1 95 284 TYR B CA 1
ATOM 8794 C C . TYR B 1 284 ? 22.297 19.25 -4.957 1 95 284 TYR B C 1
ATOM 8796 O O . TYR B 1 284 ? 21.5 18.688 -5.715 1 95 284 TYR B O 1
ATOM 8804 N N . ALA B 1 285 ? 22.5 18.906 -3.627 1 96.12 285 ALA B N 1
ATOM 8805 C CA . ALA B 1 285 ? 21.734 17.797 -3.061 1 96.12 285 ALA B CA 1
ATOM 8806 C C . ALA B 1 285 ? 20.234 18.125 -3.031 1 96.12 285 ALA B C 1
ATOM 8808 O O . ALA B 1 285 ? 19.391 17.219 -3.051 1 96.12 285 ALA B O 1
ATOM 8809 N N . ILE B 1 286 ? 19.891 19.438 -3.104 1 95.94 286 ILE B N 1
ATOM 8810 C CA . ILE B 1 286 ? 18.484 19.859 -3.047 1 95.94 286 ILE B CA 1
ATOM 8811 C C . ILE B 1 286 ? 17.75 19.359 -4.281 1 95.94 286 ILE B C 1
ATOM 8813 O O . ILE B 1 286 ? 16.578 18.969 -4.195 1 95.94 286 ILE B O 1
ATOM 8817 N N . TYR B 1 287 ? 18.438 19.297 -5.48 1 96.19 287 TYR B N 1
ATOM 8818 C CA . TYR B 1 287 ? 17.844 18.797 -6.715 1 96.19 287 TYR B CA 1
ATOM 8819 C C . TYR B 1 287 ? 17.406 17.344 -6.574 1 96.19 287 TYR B C 1
ATOM 8821 O O . TYR B 1 287 ? 16.266 17 -6.879 1 96.19 287 TYR B O 1
ATOM 8829 N N . PHE B 1 288 ? 18.219 16.516 -6.02 1 97.44 288 PHE B N 1
ATOM 8830 C CA . PHE B 1 288 ? 17.969 15.086 -5.93 1 97.44 288 PHE B CA 1
ATOM 8831 C C . PHE B 1 288 ? 16.984 14.781 -4.809 1 97.44 288 PHE B C 1
ATOM 8833 O O . PHE B 1 288 ? 16.125 13.906 -4.953 1 97.44 288 PHE B O 1
ATOM 8840 N N . VAL B 1 289 ? 17.094 15.523 -3.699 1 96.56 289 VAL B N 1
ATOM 8841 C CA . VAL B 1 289 ? 16.172 15.328 -2.582 1 96.56 289 VAL B CA 1
ATOM 8842 C C . VAL B 1 289 ? 14.758 15.711 -3 1 96.56 289 VAL B C 1
ATOM 8844 O O . VAL B 1 289 ? 13.797 15.008 -2.691 1 96.56 289 VAL B O 1
ATOM 8847 N N . SER B 1 290 ? 14.68 16.844 -3.732 1 96.38 290 SER B N 1
ATOM 8848 C CA . SER B 1 290 ? 13.359 17.266 -4.199 1 96.38 290 SER B CA 1
ATOM 8849 C C . SER B 1 290 ? 12.766 16.25 -5.176 1 96.38 290 SER B C 1
ATOM 8851 O O . SER B 1 290 ? 11.562 15.992 -5.152 1 96.38 290 SER B O 1
ATOM 8853 N N . TYR B 1 291 ? 13.562 15.68 -6.047 1 96.88 291 TYR B N 1
ATOM 8854 C CA . TYR B 1 291 ? 13.102 14.664 -6.992 1 96.88 291 TYR B CA 1
ATOM 8855 C C . TYR B 1 291 ? 12.578 13.438 -6.258 1 96.88 291 TYR B C 1
ATOM 8857 O O . TYR B 1 291 ? 11.484 12.945 -6.559 1 96.88 291 TYR B O 1
ATOM 8865 N N . LEU B 1 292 ? 13.297 12.953 -5.297 1 97.31 292 LEU B N 1
ATOM 8866 C CA . LEU B 1 292 ? 12.938 11.742 -4.57 1 97.31 292 LEU B CA 1
ATOM 8867 C C . LEU B 1 292 ? 11.695 11.977 -3.717 1 97.31 292 LEU B C 1
ATOM 8869 O O . LEU B 1 292 ? 10.836 11.094 -3.609 1 97.31 292 LEU B O 1
ATOM 8873 N N . CYS B 1 293 ? 11.562 13.109 -3.096 1 94.5 293 CYS B N 1
ATOM 8874 C CA . CYS B 1 293 ? 10.383 13.414 -2.293 1 94.5 293 CYS B CA 1
ATOM 8875 C C . CYS B 1 293 ? 9.133 13.469 -3.162 1 94.5 293 CYS B C 1
ATOM 8877 O O . CYS B 1 293 ? 8.102 12.891 -2.811 1 94.5 293 CYS B O 1
ATOM 8879 N N . THR B 1 294 ? 9.305 14.062 -4.316 1 93.5 294 THR B N 1
ATOM 8880 C CA . THR B 1 294 ? 8.156 14.234 -5.199 1 93.5 294 THR B CA 1
ATOM 8881 C C . THR B 1 294 ? 7.793 12.914 -5.879 1 93.5 294 THR B C 1
ATOM 8883 O O . THR B 1 294 ? 6.633 12.508 -5.879 1 93.5 294 THR B O 1
ATOM 8886 N N . MET B 1 295 ? 8.789 12.258 -6.391 1 94.75 295 MET B N 1
ATOM 8887 C CA . MET B 1 295 ? 8.539 11.078 -7.219 1 94.75 295 MET B CA 1
ATOM 8888 C C . MET B 1 295 ? 8.32 9.844 -6.352 1 94.75 295 MET B C 1
ATOM 8890 O O . MET B 1 295 ? 7.32 9.141 -6.516 1 94.75 295 MET B O 1
ATOM 8894 N N . LEU B 1 296 ? 9.125 9.562 -5.395 1 91.5 296 LEU B N 1
ATOM 8895 C CA . LEU B 1 296 ? 9.109 8.336 -4.613 1 91.5 296 LEU B CA 1
ATOM 8896 C C . LEU B 1 296 ? 8.078 8.414 -3.492 1 91.5 296 LEU B C 1
ATOM 8898 O O . LEU B 1 296 ? 7.254 7.508 -3.34 1 91.5 296 LEU B O 1
ATOM 8902 N N . TYR B 1 297 ? 8.008 9.477 -2.826 1 90.44 297 TYR B N 1
ATOM 8903 C CA . TYR B 1 297 ? 7.23 9.492 -1.59 1 90.44 297 TYR B CA 1
ATOM 8904 C C . TYR B 1 297 ? 5.848 10.094 -1.821 1 90.44 297 TYR B C 1
ATOM 8906 O O . TYR B 1 297 ? 4.938 9.898 -1.014 1 90.44 297 TYR B O 1
ATOM 8914 N N . VAL B 1 298 ? 5.684 10.797 -2.953 1 89.56 298 VAL B N 1
ATOM 8915 C CA . VAL B 1 298 ? 4.355 11.344 -3.207 1 89.56 298 VAL B CA 1
ATOM 8916 C C . VAL B 1 298 ? 3.727 10.641 -4.406 1 89.56 298 VAL B C 1
ATOM 8918 O O . VAL B 1 298 ? 2.703 9.961 -4.266 1 89.56 298 VAL B O 1
ATOM 8921 N N . MET B 1 299 ? 4.406 10.703 -5.551 1 90.88 299 MET B N 1
ATOM 8922 C CA . MET B 1 299 ? 3.807 10.227 -6.793 1 90.88 299 MET B CA 1
ATOM 8923 C C . MET B 1 299 ? 3.615 8.719 -6.766 1 90.88 299 MET B C 1
ATOM 8925 O O . MET B 1 299 ? 2.57 8.211 -7.18 1 90.88 299 MET B O 1
ATOM 8929 N N . MET B 1 300 ? 4.547 7.992 -6.309 1 90.62 300 MET B N 1
ATOM 8930 C CA . MET B 1 300 ? 4.418 6.539 -6.277 1 90.62 300 MET B CA 1
ATOM 8931 C C . MET B 1 300 ? 3.334 6.109 -5.297 1 90.62 300 MET B C 1
ATOM 8933 O O . MET B 1 300 ? 2.625 5.133 -5.535 1 90.62 300 MET B O 1
ATOM 8937 N N . ASN B 1 301 ? 3.217 6.797 -4.246 1 88.38 301 ASN B N 1
ATOM 8938 C CA . ASN B 1 301 ? 2.16 6.488 -3.287 1 88.38 301 ASN B CA 1
ATOM 8939 C C . ASN B 1 301 ? 0.783 6.855 -3.832 1 88.38 301 ASN B C 1
ATOM 8941 O O . ASN B 1 301 ? -0.198 6.156 -3.57 1 88.38 301 ASN B O 1
ATOM 8945 N N . LEU B 1 302 ? 0.842 7.914 -4.586 1 86.94 302 LEU B N 1
ATOM 8946 C CA . LEU B 1 302 ? -0.409 8.281 -5.238 1 86.94 302 LEU B CA 1
ATOM 8947 C C . LEU B 1 302 ? -0.813 7.23 -6.27 1 86.94 302 LEU B C 1
ATOM 8949 O O . LEU B 1 302 ? -1.992 6.887 -6.383 1 86.94 302 LEU B O 1
ATOM 8953 N N . MET B 1 303 ? 0.126 6.773 -6.91 1 89.62 303 MET B N 1
ATOM 8954 C CA . MET B 1 303 ? -0.138 5.738 -7.906 1 89.62 303 MET B CA 1
ATOM 8955 C C . MET B 1 303 ? -0.686 4.477 -7.246 1 89.62 303 MET B C 1
ATOM 8957 O O . MET B 1 303 ? -1.671 3.902 -7.715 1 89.62 303 MET B O 1
ATOM 8961 N N . LEU B 1 304 ? -0.141 4.07 -6.219 1 89.94 304 LEU B N 1
ATOM 8962 C CA . LEU B 1 304 ? -0.604 2.898 -5.488 1 89.94 304 LEU B CA 1
ATOM 8963 C C . LEU B 1 304 ? -2.035 3.092 -4.996 1 89.94 304 LEU B C 1
ATOM 8965 O O . LEU B 1 304 ? -2.85 2.17 -5.062 1 89.94 304 LEU B O 1
ATOM 8969 N N . ALA B 1 305 ? -2.312 4.262 -4.555 1 88.56 305 ALA B N 1
ATOM 8970 C CA . ALA B 1 305 ? -3.645 4.559 -4.031 1 88.56 305 ALA B CA 1
ATOM 8971 C C . ALA B 1 305 ? -4.695 4.492 -5.133 1 88.56 305 ALA B C 1
ATOM 8973 O O . ALA B 1 305 ? -5.773 3.924 -4.941 1 88.56 305 ALA B O 1
ATOM 8974 N N . VAL B 1 306 ? -4.371 5.047 -6.25 1 88 306 VAL B N 1
ATOM 8975 C CA . VAL B 1 306 ? -5.312 5.059 -7.363 1 88 306 VAL B CA 1
ATOM 8976 C C . VAL B 1 306 ? -5.539 3.631 -7.863 1 88 306 VAL B C 1
ATOM 8978 O O . VAL B 1 306 ? -6.672 3.24 -8.156 1 88 306 VAL B O 1
ATOM 8981 N N . VAL B 1 307 ? -4.504 2.857 -7.926 1 89.38 307 VAL B N 1
ATOM 8982 C CA . VAL B 1 307 ? -4.609 1.479 -8.391 1 89.38 307 VAL B CA 1
ATOM 8983 C C . VAL B 1 307 ? -5.418 0.656 -7.391 1 89.38 307 VAL B C 1
ATOM 8985 O O . VAL B 1 307 ? -6.262 -0.153 -7.781 1 89.38 307 VAL B O 1
ATOM 8988 N N . ASN B 1 308 ? -5.145 0.836 -6.16 1 88.25 308 ASN B N 1
ATOM 8989 C CA . ASN B 1 308 ? -5.867 0.102 -5.129 1 88.25 308 ASN B CA 1
ATOM 8990 C C . ASN B 1 308 ? -7.367 0.392 -5.18 1 88.25 308 ASN B C 1
ATOM 8992 O O . ASN B 1 308 ? -8.188 -0.515 -5.012 1 88.25 308 ASN B O 1
ATOM 8996 N N . GLU B 1 309 ? -7.676 1.518 -5.418 1 85.19 309 GLU B N 1
ATOM 8997 C CA . GLU B 1 309 ? -9.086 1.885 -5.473 1 85.19 309 GLU B CA 1
ATOM 8998 C C . GLU B 1 309 ? -9.766 1.285 -6.699 1 85.19 309 GLU B C 1
ATOM 9000 O O . GLU B 1 309 ? -10.891 0.793 -6.609 1 85.19 309 GLU B O 1
ATOM 9005 N N . THR B 1 310 ? -9.117 1.432 -7.762 1 86.38 310 THR B N 1
ATOM 9006 C CA . THR B 1 310 ? -9.688 0.861 -8.977 1 86.38 310 THR B CA 1
ATOM 9007 C C . THR B 1 310 ? -9.812 -0.655 -8.859 1 86.38 310 THR B C 1
ATOM 9009 O O . THR B 1 310 ? -10.812 -1.235 -9.289 1 86.38 310 THR B O 1
ATOM 9012 N N . PHE B 1 311 ? -8.836 -1.252 -8.219 1 87.5 311 PHE B N 1
ATOM 9013 C CA . PHE B 1 311 ? -8.852 -2.699 -8.047 1 87.5 311 PHE B CA 1
ATOM 9014 C C . PHE B 1 311 ? -10.016 -3.125 -7.156 1 87.5 311 PHE B C 1
ATOM 9016 O O . PHE B 1 311 ? -10.711 -4.094 -7.465 1 87.5 311 PHE B O 1
ATOM 9023 N N . THR B 1 312 ? -10.242 -2.438 -6.121 1 84 312 THR B N 1
ATOM 9024 C CA . THR B 1 312 ? -11.32 -2.76 -5.195 1 84 312 THR B CA 1
ATOM 9025 C C . THR B 1 312 ? -12.68 -2.576 -5.863 1 84 312 THR B C 1
ATOM 9027 O O . THR B 1 312 ? -13.586 -3.391 -5.676 1 84 312 THR B O 1
ATOM 9030 N N . PHE B 1 313 ? -12.812 -1.577 -6.617 1 84.44 313 PHE B N 1
ATOM 9031 C CA . PHE B 1 313 ? -14.062 -1.316 -7.328 1 84.44 313 PHE B CA 1
ATOM 9032 C C . PHE B 1 313 ? -14.344 -2.416 -8.344 1 84.44 313 PHE B C 1
ATOM 9034 O O . PHE B 1 313 ? -15.477 -2.887 -8.453 1 84.44 313 PHE B O 1
ATOM 9041 N N . ARG B 1 314 ? -13.297 -2.791 -9 1 86.75 314 ARG B N 1
ATOM 9042 C CA . ARG B 1 314 ? -13.477 -3.805 -10.039 1 86.75 314 ARG B CA 1
ATOM 9043 C C . ARG B 1 314 ? -13.781 -5.168 -9.422 1 86.75 314 ARG B C 1
ATOM 9045 O O . ARG B 1 314 ? -14.523 -5.965 -9.992 1 86.75 314 ARG B O 1
ATOM 9052 N N . GLU B 1 315 ? -13.273 -5.441 -8.266 1 84.75 315 GLU B N 1
ATOM 9053 C CA . GLU B 1 315 ? -13.555 -6.695 -7.578 1 84.75 315 GLU B CA 1
ATOM 9054 C C . GLU B 1 315 ? -15.016 -6.77 -7.145 1 84.75 315 GLU B C 1
ATOM 9056 O O . GLU B 1 315 ? -15.641 -7.828 -7.227 1 84.75 315 GLU B O 1
ATOM 9061 N N . ARG B 1 316 ? -15.539 -5.699 -6.742 1 85.25 316 ARG B N 1
ATOM 9062 C CA . ARG B 1 316 ? -16.938 -5.648 -6.355 1 85.25 316 ARG B CA 1
ATOM 9063 C C . ARG B 1 316 ? -17.859 -5.777 -7.57 1 85.25 316 ARG B C 1
ATOM 9065 O O . ARG B 1 316 ? -18.875 -6.461 -7.52 1 85.25 316 ARG B O 1
ATOM 9072 N N . ASP B 1 317 ? -17.438 -5.133 -8.57 1 88.12 317 ASP B N 1
ATOM 9073 C CA . ASP B 1 317 ? -18.219 -5.195 -9.805 1 88.12 317 ASP B CA 1
ATOM 9074 C C . ASP B 1 317 ? -18.203 -6.605 -10.383 1 88.12 317 ASP B C 1
ATOM 9076 O O . ASP B 1 317 ? -19.219 -7.059 -10.93 1 88.12 317 ASP B O 1
ATOM 9080 N N . LYS B 1 318 ? -17.172 -7.254 -10.227 1 87.44 318 LYS B N 1
ATOM 9081 C CA . LYS B 1 318 ? -17.062 -8.633 -10.711 1 87.44 318 LYS B CA 1
ATOM 9082 C C . LYS B 1 318 ? -18 -9.555 -9.922 1 87.44 318 LYS B C 1
ATOM 9084 O O . LYS B 1 318 ? -18.641 -10.438 -10.5 1 87.44 318 LYS B O 1
ATOM 9089 N N . PHE B 1 319 ? -18.062 -9.375 -8.648 1 87.94 319 PHE B N 1
ATOM 9090 C CA . PHE B 1 319 ? -18.938 -10.188 -7.816 1 87.94 319 PHE B CA 1
ATOM 9091 C C . PHE B 1 319 ? -20.406 -9.93 -8.164 1 87.94 319 PHE B C 1
ATOM 9093 O O . PHE B 1 319 ? -21.203 -10.867 -8.258 1 87.94 319 PHE B O 1
ATOM 9100 N N . LYS B 1 320 ? -20.703 -8.68 -8.367 1 90.81 320 LYS B N 1
ATOM 9101 C CA . LYS B 1 320 ? -22.062 -8.312 -8.734 1 90.81 320 LYS B CA 1
ATOM 9102 C C . LYS B 1 320 ? -22.469 -8.922 -10.078 1 90.81 320 LYS B C 1
ATOM 9104 O O . LYS B 1 320 ? -23.531 -9.547 -10.188 1 90.81 320 LYS B O 1
ATOM 9109 N N . LYS B 1 321 ? -21.594 -8.828 -11.039 1 89.44 321 LYS B N 1
ATOM 9110 C CA . LYS B 1 321 ? -21.891 -9.344 -12.367 1 89.44 321 LYS B CA 1
ATOM 9111 C C . LYS B 1 321 ? -22.016 -10.859 -12.359 1 89.44 321 LYS B C 1
ATOM 9113 O O . LYS B 1 321 ? -22.875 -11.422 -13.039 1 89.44 321 LYS B O 1
ATOM 9118 N N . LEU B 1 322 ? -21.188 -11.516 -11.555 1 89.12 322 LEU B N 1
ATOM 9119 C CA . LEU B 1 322 ? -21.25 -12.969 -11.469 1 89.12 322 LEU B CA 1
ATOM 9120 C C . LEU B 1 322 ? -22.531 -13.414 -10.773 1 89.12 322 LEU B C 1
ATOM 9122 O O . LEU B 1 322 ? -23.172 -14.375 -11.203 1 89.12 322 LEU B O 1
ATOM 9126 N N . PHE B 1 323 ? -22.906 -12.719 -9.758 1 91.12 323 PHE B N 1
ATOM 9127 C CA . PHE B 1 323 ? -24.109 -13.055 -9.023 1 91.12 323 PHE B CA 1
ATOM 9128 C C . PHE B 1 323 ? -25.344 -12.891 -9.906 1 91.12 323 PHE B C 1
ATOM 9130 O O . PHE B 1 323 ? -26.219 -13.766 -9.93 1 91.12 323 PHE B O 1
ATOM 9137 N N . LEU B 1 324 ? -25.406 -11.82 -10.656 1 92.5 324 LEU B N 1
ATOM 9138 C CA . LEU B 1 324 ? -26.547 -11.555 -11.523 1 92.5 324 LEU B CA 1
ATOM 9139 C C . LEU B 1 324 ? -26.578 -12.523 -12.703 1 92.5 324 LEU B C 1
ATOM 9141 O O . LEU B 1 324 ? -27.641 -12.914 -13.172 1 92.5 324 LEU B O 1
ATOM 9145 N N . HIS B 1 325 ? -25.391 -12.859 -13.102 1 92.44 325 HIS B N 1
ATOM 9146 C CA . HIS B 1 325 ? -25.297 -13.844 -14.18 1 92.44 325 HIS B CA 1
ATOM 9147 C C . HIS B 1 325 ? -25.812 -15.203 -13.719 1 92.44 325 HIS B C 1
ATOM 9149 O O . HIS B 1 325 ? -26.5 -15.891 -14.469 1 92.44 325 HIS B O 1
ATOM 9155 N N . LYS B 1 326 ? -25.484 -15.594 -12.578 1 92.5 326 LYS B N 1
ATOM 9156 C CA . LYS B 1 326 ? -25.984 -16.844 -12.016 1 92.5 326 LYS B CA 1
ATOM 9157 C C . LYS B 1 326 ? -27.5 -16.812 -11.836 1 92.5 326 LYS B C 1
ATOM 9159 O O . LYS B 1 326 ? -28.172 -17.812 -12.07 1 92.5 326 LYS B O 1
ATOM 9164 N N . ARG B 1 327 ? -27.984 -15.688 -11.422 1 92.88 327 ARG B N 1
ATOM 9165 C CA . ARG B 1 327 ? -29.422 -15.523 -11.266 1 92.88 327 ARG B CA 1
ATOM 9166 C C . ARG B 1 327 ? -30.141 -15.688 -12.594 1 92.88 327 ARG B C 1
ATOM 9168 O O . ARG B 1 327 ? -31.156 -16.375 -12.68 1 92.88 327 ARG B O 1
ATOM 9175 N N . LYS B 1 328 ? -29.578 -15.094 -13.578 1 93.38 328 LYS B N 1
ATOM 9176 C CA . LYS B 1 328 ? -30.188 -15.203 -14.898 1 93.38 328 LYS B CA 1
ATOM 9177 C C . LYS B 1 328 ? -30.141 -16.641 -15.414 1 93.38 328 LYS B C 1
ATOM 9179 O O . LYS B 1 328 ? -31.078 -17.109 -16.062 1 93.38 328 LYS B O 1
ATOM 9184 N N . ALA B 1 329 ? -29.047 -17.312 -15.156 1 94.75 329 ALA B N 1
ATOM 9185 C CA . ALA B 1 329 ? -28.938 -18.719 -15.539 1 94.75 329 ALA B CA 1
ATOM 9186 C C . ALA B 1 329 ? -29.984 -19.562 -14.836 1 94.75 329 ALA B C 1
ATOM 9188 O O . ALA B 1 329 ? -30.578 -20.453 -15.445 1 94.75 329 ALA B O 1
ATOM 9189 N N . CYS B 1 330 ? -30.219 -19.281 -13.625 1 93.62 330 CYS B N 1
ATOM 9190 C CA . CYS B 1 330 ? -31.219 -20 -12.859 1 93.62 330 CYS B CA 1
ATOM 9191 C C . CYS B 1 330 ? -32.625 -19.719 -13.391 1 93.62 330 CYS B C 1
ATOM 9193 O O . CYS B 1 330 ? -33.469 -20.609 -13.414 1 93.62 330 CYS B O 1
ATOM 9195 N N . GLN B 1 331 ? -32.875 -18.5 -13.789 1 93 331 GLN B N 1
ATOM 9196 C CA . GLN B 1 331 ? -34.188 -18.156 -14.352 1 93 331 GLN B CA 1
ATOM 9197 C C . GLN B 1 331 ? -34.438 -18.906 -15.656 1 93 331 GLN B C 1
ATOM 9199 O O . GLN B 1 331 ? -35.531 -19.422 -15.883 1 93 331 GLN B O 1
ATOM 9204 N N . HIS B 1 332 ? -33.406 -18.984 -16.453 1 92.25 332 HIS B N 1
ATOM 9205 C CA . HIS B 1 332 ? -33.531 -19.734 -17.703 1 92.25 332 HIS B CA 1
ATOM 9206 C C . HIS B 1 332 ? -33.719 -21.219 -17.438 1 92.25 332 HIS B C 1
ATOM 9208 O O . HIS B 1 332 ? -34.531 -21.875 -18.094 1 92.25 332 HIS B O 1
ATOM 9214 N N . ALA B 1 333 ? -32.969 -21.734 -16.531 1 94 333 ALA B N 1
ATOM 9215 C CA . ALA B 1 333 ? -33.125 -23.141 -16.188 1 94 333 ALA B CA 1
ATOM 9216 C C . ALA B 1 333 ? -34.5 -23.422 -15.57 1 94 333 ALA B C 1
ATOM 9218 O O . ALA B 1 333 ? -35.125 -24.453 -15.852 1 94 333 ALA B O 1
ATOM 9219 N N . PHE B 1 334 ? -34.938 -22.531 -14.711 1 94.38 334 PHE B N 1
ATOM 9220 C CA . PHE B 1 334 ? -36.25 -22.688 -14.039 1 94.38 334 PHE B CA 1
ATOM 9221 C C . PHE B 1 334 ? -37.375 -22.734 -15.047 1 94.38 334 PHE B C 1
ATOM 9223 O O . PHE B 1 334 ? -38.312 -23.531 -14.906 1 94.38 334 PHE B O 1
ATOM 9230 N N . ARG B 1 335 ? -37.344 -21.922 -16.062 1 91.44 335 ARG B N 1
ATOM 9231 C CA . ARG B 1 335 ? -38.375 -21.875 -17.094 1 91.44 335 ARG B CA 1
ATOM 9232 C C . ARG B 1 335 ? -38.469 -23.188 -17.844 1 91.44 335 ARG B C 1
ATOM 9234 O O . ARG B 1 335 ? -39.531 -23.578 -18.312 1 91.44 335 ARG B O 1
ATOM 9241 N N . LEU B 1 336 ? -37.375 -23.906 -17.906 1 90.56 336 LEU B N 1
ATOM 9242 C CA . LEU B 1 336 ? -37.344 -25.172 -18.609 1 90.56 336 LEU B CA 1
ATOM 9243 C C . LEU B 1 336 ? -37.844 -26.297 -17.734 1 90.56 336 LEU B C 1
ATOM 9245 O O . LEU B 1 336 ? -38.25 -27.359 -18.234 1 90.56 336 LEU B O 1
ATOM 9249 N N . LEU B 1 337 ? -37.906 -26.078 -16.422 1 92.12 337 LEU B N 1
ATOM 9250 C CA . LEU B 1 337 ? -38.219 -27.172 -15.5 1 92.12 337 LEU B CA 1
ATOM 9251 C C . LEU B 1 337 ? -39.625 -27.047 -14.977 1 92.12 337 LEU B C 1
ATOM 9253 O O . LEU B 1 337 ? -40.062 -27.844 -14.133 1 92.12 337 LEU B O 1
ATOM 9257 N N . VAL B 1 338 ? -40.281 -26.062 -15.352 1 90.19 338 VAL B N 1
ATOM 9258 C CA . VAL B 1 338 ? -41.656 -25.875 -14.875 1 90.19 338 VAL B CA 1
ATOM 9259 C C . VAL B 1 338 ? -42.656 -26.297 -15.969 1 90.19 338 VAL B C 1
ATOM 9261 O O . VAL B 1 338 ? -42.312 -26.25 -17.156 1 90.19 338 VAL B O 1
ATOM 9264 N N . SER B 1 339 ? -43.75 -26.859 -15.531 1 83.31 339 SER B N 1
ATOM 9265 C CA . SER B 1 339 ? -44.812 -27.25 -16.469 1 83.31 339 SER B CA 1
ATOM 9266 C C . SER B 1 339 ? -45.656 -26.062 -16.859 1 83.31 339 SER B C 1
ATOM 9268 O O . SER B 1 339 ? -45.656 -25.031 -16.188 1 83.31 339 SER B O 1
ATOM 9270 N N . ARG B 1 340 ? -46.438 -26.125 -17.984 1 82.25 340 ARG B N 1
ATOM 9271 C CA . ARG B 1 340 ? -47.281 -25.062 -18.5 1 82.25 340 ARG B CA 1
ATOM 9272 C C . ARG B 1 340 ? -48.469 -24.812 -17.562 1 82.25 340 ARG B C 1
ATOM 9274 O O . ARG B 1 340 ? -48.969 -23.688 -17.469 1 82.25 340 ARG B O 1
ATOM 9281 N N . GLN B 1 341 ? -48.812 -25.844 -16.766 1 78.38 341 GLN B N 1
ATOM 9282 C CA . GLN B 1 341 ? -49.938 -25.719 -15.859 1 78.38 341 GLN B CA 1
ATOM 9283 C C . GLN B 1 341 ? -49.562 -24.922 -14.609 1 78.38 341 GLN B C 1
ATOM 9285 O O . GLN B 1 341 ? -50.344 -24.125 -14.125 1 78.38 341 GLN B O 1
ATOM 9290 N N . ASN B 1 342 ? -48.375 -25.156 -14.133 1 84.94 342 ASN B N 1
ATOM 9291 C CA . ASN B 1 342 ? -47.875 -24.453 -12.953 1 84.94 342 ASN B CA 1
ATOM 9292 C C . ASN B 1 342 ? -46.531 -23.781 -13.234 1 84.94 342 ASN B C 1
ATOM 9294 O O . ASN B 1 342 ? -45.5 -24.312 -12.859 1 84.94 342 ASN B O 1
ATOM 9298 N N . PRO B 1 343 ? -46.562 -22.609 -13.75 1 85.44 343 PRO B N 1
ATOM 9299 C CA . PRO B 1 343 ? -45.312 -21.984 -14.188 1 85.44 343 PRO B CA 1
ATOM 9300 C C . PRO B 1 343 ? -44.5 -21.422 -13.023 1 85.44 343 PRO B C 1
ATOM 9302 O O . PRO B 1 343 ? -43.312 -21.125 -13.188 1 85.44 343 PRO B O 1
ATOM 9305 N N . ASP B 1 344 ? -44.969 -21.453 -11.82 1 87.94 344 ASP B N 1
ATOM 9306 C CA . ASP B 1 344 ? -44.25 -20.797 -10.75 1 87.94 344 ASP B CA 1
ATOM 9307 C C . ASP B 1 344 ? -43.719 -21.812 -9.734 1 87.94 344 ASP B C 1
ATOM 9309 O O . ASP B 1 344 ? -43.031 -21.438 -8.766 1 87.94 344 ASP B O 1
ATOM 9313 N N . LYS B 1 345 ? -44.031 -23.125 -10.008 1 90.25 345 LYS B N 1
ATOM 9314 C CA . LYS B 1 345 ? -43.656 -24.109 -9.008 1 90.25 345 LYS B CA 1
ATOM 9315 C C . LYS B 1 345 ? -42.938 -25.297 -9.656 1 90.25 345 LYS B C 1
ATOM 9317 O O . LYS B 1 345 ? -43.375 -25.797 -10.688 1 90.25 345 LYS B O 1
ATOM 9322 N N . MET B 1 346 ? -41.812 -25.656 -9.133 1 92.38 346 MET B N 1
ATOM 9323 C CA . MET B 1 346 ? -41.062 -26.828 -9.562 1 92.38 346 MET B CA 1
ATOM 9324 C C . MET B 1 346 ? -41.25 -27.984 -8.578 1 92.38 346 MET B C 1
ATOM 9326 O O . MET B 1 346 ? -40.969 -27.828 -7.387 1 92.38 346 MET B O 1
ATOM 9330 N N . ARG B 1 347 ? -41.656 -29.047 -9.023 1 90.81 347 ARG B N 1
ATOM 9331 C CA . ARG B 1 347 ? -41.906 -30.219 -8.172 1 90.81 347 ARG B CA 1
ATOM 9332 C C . ARG B 1 347 ? -40.625 -31.047 -8.023 1 90.81 347 ARG B C 1
ATOM 9334 O O . ARG B 1 347 ? -39.625 -30.781 -8.703 1 90.81 347 ARG B O 1
ATOM 9341 N N . PHE B 1 348 ? -40.625 -31.984 -7.102 1 92.31 348 PHE B N 1
ATOM 9342 C CA . PHE B 1 348 ? -39.438 -32.781 -6.781 1 92.31 348 PHE B CA 1
ATOM 9343 C C . PHE B 1 348 ? -39.031 -33.656 -7.969 1 92.31 348 PHE B C 1
ATOM 9345 O O . PHE B 1 348 ? -37.844 -33.875 -8.188 1 92.31 348 PHE B O 1
ATOM 9352 N N . ARG B 1 349 ? -39.906 -34.125 -8.734 1 89.38 349 ARG B N 1
ATOM 9353 C CA . ARG B 1 349 ? -39.594 -35 -9.883 1 89.38 349 ARG B CA 1
ATOM 9354 C C . ARG B 1 349 ? -38.688 -34.25 -10.875 1 89.38 349 ARG B C 1
ATOM 9356 O O . ARG B 1 349 ? -37.75 -34.844 -11.414 1 89.38 349 ARG B O 1
ATOM 9363 N N . GLN B 1 350 ? -39.062 -33.062 -11.125 1 91.5 350 GLN B N 1
ATOM 9364 C CA . GLN B 1 350 ? -38.25 -32.25 -12.047 1 91.5 350 GLN B CA 1
ATOM 9365 C C . GLN B 1 350 ? -36.875 -31.922 -11.453 1 91.5 350 GLN B C 1
ATOM 9367 O O . GLN B 1 350 ? -35.875 -31.891 -12.172 1 91.5 350 GLN B O 1
ATOM 9372 N N . PHE B 1 351 ? -36.906 -31.688 -10.148 1 93.56 351 PHE B N 1
ATOM 9373 C CA . PHE B 1 351 ? -35.625 -31.391 -9.477 1 93.56 351 PHE B CA 1
ATOM 9374 C C . PHE B 1 351 ? -34.719 -32.594 -9.508 1 93.56 351 PHE B C 1
ATOM 9376 O O . PHE B 1 351 ? -33.5 -32.469 -9.727 1 93.56 351 PHE B O 1
ATOM 9383 N N . ASP B 1 352 ? -35.25 -33.75 -9.258 1 91.56 352 ASP B N 1
ATOM 9384 C CA . ASP B 1 352 ? -34.5 -35 -9.312 1 91.56 352 ASP B CA 1
ATOM 9385 C C . ASP B 1 352 ? -33.969 -35.25 -10.719 1 91.56 352 ASP B C 1
ATOM 9387 O O . ASP B 1 352 ? -32.812 -35.719 -10.875 1 91.56 352 ASP B O 1
ATOM 9391 N N . GLY B 1 353 ? -34.75 -35 -11.742 1 90.94 353 GLY B N 1
ATOM 9392 C CA . GLY B 1 353 ? -34.281 -35.094 -13.117 1 90.94 353 GLY B CA 1
ATOM 9393 C C . GLY B 1 353 ? -33.125 -34.156 -13.438 1 90.94 353 GLY B C 1
ATOM 9394 O O . GLY B 1 353 ? -32.188 -34.562 -14.148 1 90.94 353 GLY B O 1
ATOM 9395 N N . LEU B 1 354 ? -33.188 -32.969 -12.938 1 94.19 354 LEU B N 1
ATOM 9396 C CA . LEU B 1 354 ? -32.156 -32 -13.141 1 94.19 354 LEU B CA 1
ATOM 9397 C C . LEU B 1 354 ? -30.844 -32.469 -12.484 1 94.19 354 LEU B C 1
ATOM 9399 O O . LEU B 1 354 ? -29.766 -32.344 -13.086 1 94.19 354 LEU B O 1
ATOM 9403 N N . MET B 1 355 ? -30.938 -32.969 -11.242 1 93.62 355 MET B N 1
ATOM 9404 C CA . MET B 1 355 ? -29.766 -33.312 -10.453 1 93.62 355 MET B CA 1
ATOM 9405 C C . MET B 1 355 ? -29.047 -34.531 -11.031 1 93.62 355 MET B C 1
ATOM 9407 O O . MET B 1 355 ? -27.844 -34.688 -10.836 1 93.62 355 MET B O 1
ATOM 9411 N N . ARG B 1 356 ? -29.703 -35.344 -11.797 1 90.94 356 ARG B N 1
ATOM 9412 C CA . ARG B 1 356 ? -29.094 -36.469 -12.445 1 90.94 356 ARG B CA 1
ATOM 9413 C C . ARG B 1 356 ? -28.047 -36.031 -13.469 1 90.94 356 ARG B C 1
ATOM 9415 O O . ARG B 1 356 ? -27.062 -36.75 -13.695 1 90.94 356 ARG B O 1
ATOM 9422 N N . TYR B 1 357 ? -28.281 -34.844 -14.016 1 89.62 357 TYR B N 1
ATOM 9423 C CA . TYR B 1 357 ? -27.344 -34.344 -15.016 1 89.62 357 TYR B CA 1
ATOM 9424 C C . TYR B 1 357 ? -26.391 -33.344 -14.406 1 89.62 357 TYR B C 1
ATOM 9426 O O . TYR B 1 357 ? -25.219 -33.281 -14.781 1 89.62 357 TYR B O 1
ATOM 9434 N N . TYR B 1 358 ? -26.859 -32.562 -13.469 1 91.94 358 TYR B N 1
ATOM 9435 C CA . TYR B 1 358 ? -26.031 -31.5 -12.898 1 91.94 358 TYR B CA 1
ATOM 9436 C C . TYR B 1 358 ? -25.047 -32.062 -11.891 1 91.94 358 TYR B C 1
ATOM 9438 O O . TYR B 1 358 ? -23.875 -31.656 -11.852 1 91.94 358 TYR B O 1
ATOM 9446 N N . ALA B 1 359 ? -25.484 -32.906 -11 1 91.75 359 ALA B N 1
ATOM 9447 C CA . ALA B 1 359 ? -24.641 -33.562 -10.016 1 91.75 359 ALA B CA 1
ATOM 9448 C C . ALA B 1 359 ? -24.938 -35.062 -9.945 1 91.75 359 ALA B C 1
ATOM 9450 O O . ALA B 1 359 ? -25.547 -35.531 -8.984 1 91.75 359 ALA B O 1
ATOM 9451 N N . PRO B 1 360 ? -24.312 -35.812 -10.82 1 88.38 360 PRO B N 1
ATOM 9452 C CA . PRO B 1 360 ? -24.641 -37.25 -10.891 1 88.38 360 PRO B CA 1
ATOM 9453 C C . PRO B 1 360 ? -24.031 -38.031 -9.758 1 88.38 360 PRO B C 1
ATOM 9455 O O . PRO B 1 360 ? -24.484 -39.156 -9.461 1 88.38 360 PRO B O 1
ATOM 9458 N N . ASN B 1 361 ? -23.078 -37.5 -9.008 1 89.12 361 ASN B N 1
ATOM 9459 C CA . ASN B 1 361 ? -22.391 -38.219 -7.957 1 89.12 361 ASN B CA 1
ATOM 9460 C C . ASN B 1 361 ? -23.125 -38.094 -6.621 1 89.12 361 ASN B C 1
ATOM 9462 O O . ASN B 1 361 ? -22.766 -38.781 -5.656 1 89.12 361 ASN B O 1
ATOM 9466 N N . LYS B 1 362 ? -24.188 -37.312 -6.586 1 91.44 362 LYS B N 1
ATOM 9467 C CA . LYS B 1 362 ? -24.906 -37.156 -5.324 1 91.44 362 LYS B CA 1
ATOM 9468 C C . LYS B 1 362 ? -25.938 -38.25 -5.125 1 91.44 362 LYS B C 1
ATOM 9470 O O . LYS B 1 362 ? -26.594 -38.688 -6.082 1 91.44 362 LYS B O 1
ATOM 9475 N N . SER B 1 363 ? -26.031 -38.781 -3.932 1 88.75 363 SER B N 1
ATOM 9476 C CA . SER B 1 363 ? -26.984 -39.844 -3.588 1 88.75 363 SER B CA 1
ATOM 9477 C C . SER B 1 363 ? -28.406 -39.281 -3.535 1 88.75 363 SER B C 1
ATOM 9479 O O . SER B 1 363 ? -28.609 -38.062 -3.467 1 88.75 363 SER B O 1
ATOM 9481 N N . THR B 1 364 ? -29.375 -40.188 -3.604 1 88.19 364 THR B N 1
ATOM 9482 C CA . THR B 1 364 ? -30.781 -39.812 -3.557 1 88.19 364 THR B CA 1
ATOM 9483 C C . THR B 1 364 ? -31.109 -39.125 -2.23 1 88.19 364 THR B C 1
ATOM 9485 O O . THR B 1 364 ? -31.922 -38.188 -2.188 1 88.19 364 THR B O 1
ATOM 9488 N N . ARG B 1 365 ? -30.469 -39.562 -1.198 1 88.31 365 ARG B N 1
ATOM 9489 C CA . ARG B 1 365 ? -30.688 -38.938 0.107 1 88.31 365 ARG B CA 1
ATOM 9490 C C . ARG B 1 365 ? -30.234 -37.5 0.101 1 88.31 365 ARG B C 1
ATOM 9492 O O . ARG B 1 365 ? -30.953 -36.625 0.597 1 88.31 365 ARG B O 1
ATOM 9499 N N . ASP B 1 366 ? -29.078 -37.25 -0.417 1 91.25 366 ASP B N 1
ATOM 9500 C CA .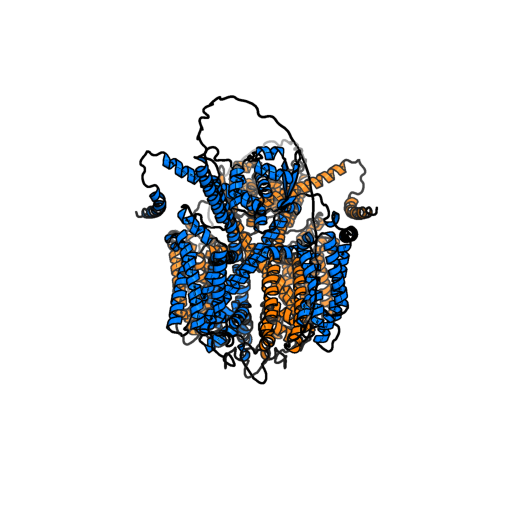 ASP B 1 366 ? -28.562 -35.875 -0.466 1 91.25 366 ASP B CA 1
ATOM 9501 C C . ASP B 1 366 ? -29.438 -35 -1.333 1 91.25 366 ASP B C 1
ATOM 9503 O O . ASP B 1 366 ? -29.625 -33.812 -1.031 1 91.25 366 ASP B O 1
ATOM 9507 N N . ILE B 1 367 ? -30.016 -35.562 -2.389 1 92.81 367 ILE B N 1
ATOM 9508 C CA . ILE B 1 367 ? -30.859 -34.812 -3.293 1 92.81 367 ILE B CA 1
ATOM 9509 C C . ILE B 1 367 ? -32.156 -34.406 -2.578 1 92.81 367 ILE B C 1
ATOM 9511 O O . ILE B 1 367 ? -32.625 -33.25 -2.736 1 92.81 367 ILE B O 1
ATOM 9515 N N . VAL B 1 368 ? -32.656 -35.312 -1.82 1 90.88 368 VAL B N 1
ATOM 9516 C CA . VAL B 1 368 ? -33.875 -35 -1.075 1 90.88 368 VAL B CA 1
ATOM 9517 C C . VAL B 1 368 ? -33.594 -33.938 -0.01 1 90.88 368 VAL B C 1
ATOM 9519 O O . VAL B 1 368 ? -34.406 -33.031 0.209 1 90.88 368 VAL B O 1
ATOM 9522 N N . LEU B 1 369 ? -32.5 -34.094 0.634 1 91.81 369 LEU B N 1
ATOM 9523 C CA . LEU B 1 369 ? -32.094 -33.125 1.65 1 91.81 369 LEU B CA 1
ATOM 9524 C C . LEU B 1 369 ? -31.922 -31.734 1.037 1 91.81 369 LEU B C 1
ATOM 9526 O O . LEU B 1 369 ? -32.312 -30.734 1.639 1 91.81 369 LEU B O 1
ATOM 9530 N N . MET B 1 370 ? -31.312 -31.688 -0.135 1 94.19 370 MET B N 1
ATOM 9531 C CA . MET B 1 370 ? -31.125 -30.422 -0.832 1 94.19 370 MET B CA 1
ATOM 9532 C C . MET B 1 370 ? -32.469 -29.766 -1.157 1 94.19 370 MET B C 1
ATOM 9534 O O . MET B 1 370 ? -32.625 -28.562 -0.966 1 94.19 370 MET B O 1
ATOM 9538 N N . PHE B 1 371 ? -33.375 -30.594 -1.601 1 93.31 371 PHE B N 1
ATOM 9539 C CA . PHE B 1 371 ? -34.688 -30.094 -1.957 1 93.31 371 PHE B CA 1
ATOM 9540 C C . PHE B 1 371 ? -35.406 -29.531 -0.733 1 93.31 371 PHE B C 1
ATOM 9542 O O . PHE B 1 371 ? -36 -28.453 -0.798 1 93.31 371 PHE B O 1
ATOM 9549 N N . CYS B 1 372 ? -35.312 -30.172 0.35 1 91.25 372 CYS B N 1
ATOM 9550 C CA . CYS B 1 372 ? -36 -29.734 1.569 1 91.25 372 CYS B CA 1
ATOM 9551 C C . CYS B 1 372 ? -35.344 -28.484 2.137 1 91.25 372 CYS B C 1
ATOM 9553 O O . CYS B 1 372 ? -36 -27.625 2.709 1 91.25 372 CYS B O 1
ATOM 9555 N N . HIS B 1 373 ? -34.062 -28.453 2.029 1 92.56 373 HIS B N 1
ATOM 9556 C CA . HIS B 1 373 ? -33.344 -27.281 2.502 1 92.56 373 HIS B CA 1
ATOM 9557 C C . HIS B 1 373 ? -33.719 -26.031 1.703 1 92.56 373 HIS B C 1
ATOM 9559 O O . HIS B 1 373 ? -33.812 -24.938 2.262 1 92.56 373 HIS B O 1
ATOM 9565 N N . MET B 1 374 ? -33.906 -26.156 0.389 1 93.81 374 MET B N 1
ATOM 9566 C CA . MET B 1 374 ? -34.219 -25.031 -0.486 1 93.81 374 MET B CA 1
ATOM 9567 C C . MET B 1 374 ? -35.656 -24.594 -0.325 1 93.81 374 MET B C 1
ATOM 9569 O O . MET B 1 374 ? -36 -23.438 -0.624 1 93.81 374 MET B O 1
ATOM 9573 N N . ASN B 1 375 ? -36.469 -25.484 0.129 1 92.19 375 ASN B N 1
ATOM 9574 C CA . ASN B 1 375 ? -37.875 -25.172 0.294 1 92.19 375 ASN B CA 1
ATOM 9575 C C . ASN B 1 375 ? -38.156 -24.469 1.617 1 92.19 375 ASN B C 1
ATOM 9577 O O . ASN B 1 375 ? -38.812 -25 2.492 1 92.19 375 ASN B O 1
ATOM 9581 N N . VAL B 1 376 ? -37.812 -23.234 1.747 1 88.12 376 VAL B N 1
ATOM 9582 C CA . VAL B 1 376 ? -37.938 -22.438 2.963 1 88.12 376 VAL B CA 1
ATOM 9583 C C . VAL B 1 376 ? -39.406 -22.094 3.199 1 88.12 376 VAL B C 1
ATOM 9585 O O . VAL B 1 376 ? -39.875 -22 4.344 1 88.12 376 VAL B O 1
ATOM 9588 N N . SER B 1 377 ? -40.25 -21.969 2.176 1 86.94 377 SER B N 1
ATOM 9589 C CA . SER B 1 377 ? -41.688 -21.625 2.293 1 86.94 377 SER B CA 1
ATOM 9590 C C . SER B 1 377 ? -42.5 -22.781 2.826 1 86.94 377 SER B C 1
ATOM 9592 O O . SER B 1 377 ? -43.594 -22.594 3.348 1 86.94 377 SER B O 1
ATOM 9594 N N . GLY B 1 378 ? -42.062 -24.031 2.693 1 84.44 378 GLY B N 1
ATOM 9595 C CA . GLY B 1 378 ? -42.75 -25.188 3.178 1 84.44 378 GLY B CA 1
ATOM 9596 C C . GLY B 1 378 ? -43.906 -25.609 2.279 1 84.44 378 GLY B C 1
ATOM 9597 O O . GLY B 1 378 ? -44.812 -26.344 2.699 1 84.44 378 GLY B O 1
ATOM 9598 N N . SER B 1 379 ? -44 -25.094 1.028 1 85.25 379 SER B N 1
ATOM 9599 C CA . SER B 1 379 ? -45.094 -25.359 0.113 1 85.25 379 SER B CA 1
ATOM 9600 C C . SER B 1 379 ? -44.938 -26.719 -0.563 1 85.25 379 SER B C 1
ATOM 9602 O O . SER B 1 379 ? -45.875 -27.266 -1.124 1 85.25 379 SER B O 1
ATOM 9604 N N . GLY B 1 380 ? -43.75 -27.359 -0.485 1 86.75 380 GLY B N 1
ATOM 9605 C CA . GLY B 1 380 ? -43.5 -28.625 -1.145 1 86.75 380 GLY B CA 1
ATOM 9606 C C . GLY B 1 380 ? -43 -28.469 -2.566 1 86.75 380 GLY B C 1
ATOM 9607 O O . GLY B 1 380 ? -42.625 -29.453 -3.221 1 86.75 380 GLY B O 1
ATOM 9608 N N . ALA B 1 381 ? -43.094 -27.266 -3.072 1 90.5 381 ALA B N 1
ATOM 9609 C CA . ALA B 1 381 ? -42.531 -26.938 -4.391 1 90.5 381 ALA B CA 1
ATOM 9610 C C . ALA B 1 381 ? -41.562 -25.766 -4.312 1 90.5 381 ALA B C 1
ATOM 9612 O O . ALA B 1 381 ? -41.562 -25.016 -3.322 1 90.5 381 ALA B O 1
ATOM 9613 N N . LEU B 1 382 ? -40.656 -25.719 -5.25 1 93.56 382 LEU B N 1
ATOM 9614 C CA . LEU B 1 382 ? -39.656 -24.656 -5.23 1 93.56 382 LEU B CA 1
ATOM 9615 C C . LEU B 1 382 ? -40.062 -23.5 -6.145 1 93.56 382 LEU B C 1
ATOM 9617 O O . LEU B 1 382 ? -40.531 -23.734 -7.258 1 93.56 382 LEU B O 1
ATOM 9621 N N . ASN B 1 383 ? -40 -22.344 -5.629 1 92.06 383 ASN B N 1
ATOM 9622 C CA . ASN B 1 383 ? -40.219 -21.141 -6.43 1 92.06 383 ASN B CA 1
ATOM 9623 C C . ASN B 1 383 ? -38.906 -20.688 -7.086 1 92.06 383 ASN B C 1
ATOM 9625 O O . ASN B 1 383 ? -37.844 -21.219 -6.793 1 92.06 383 ASN B O 1
ATOM 9629 N N . CYS B 1 384 ? -39 -19.75 -7.934 1 90.12 384 CYS B N 1
ATOM 9630 C CA . CYS B 1 384 ? -37.844 -19.281 -8.695 1 90.12 384 CYS B CA 1
ATOM 9631 C C . CYS B 1 384 ? -36.812 -18.672 -7.77 1 90.12 384 CYS B C 1
ATOM 9633 O O . CYS B 1 384 ? -35.594 -18.859 -7.965 1 90.12 384 CYS B O 1
ATOM 9635 N N . GLU B 1 385 ? -37.219 -17.984 -6.746 1 89.12 385 GLU B N 1
ATOM 9636 C CA . GLU B 1 385 ? -36.281 -17.344 -5.824 1 89.12 385 GLU B CA 1
ATOM 9637 C C . GLU B 1 385 ? -35.594 -18.359 -4.934 1 89.12 385 GLU B C 1
ATOM 9639 O O . GLU B 1 385 ? -34.406 -18.203 -4.594 1 89.12 385 GLU B O 1
ATOM 9644 N N . GLU B 1 386 ? -36.312 -19.406 -4.609 1 92.75 386 GLU B N 1
ATOM 9645 C CA . GLU B 1 386 ? -35.719 -20.453 -3.801 1 92.75 386 GLU B CA 1
ATOM 9646 C C . GLU B 1 386 ? -34.719 -21.281 -4.617 1 92.75 386 GLU B C 1
ATOM 9648 O O . GLU B 1 386 ? -33.719 -21.781 -4.078 1 92.75 386 GLU B O 1
ATOM 9653 N N . PHE B 1 387 ? -35 -21.422 -5.855 1 93.88 387 PHE B N 1
ATOM 9654 C CA . PHE B 1 387 ? -34.156 -22.219 -6.75 1 93.88 387 PHE B CA 1
ATOM 9655 C C . PHE B 1 387 ? -32.812 -21.547 -6.949 1 93.88 387 PHE B C 1
ATOM 9657 O O . PHE B 1 387 ? -31.828 -22.219 -7.266 1 93.88 387 PHE B O 1
ATOM 9664 N N . LEU B 1 388 ? -32.719 -20.297 -6.715 1 90.62 388 LEU B N 1
ATOM 9665 C CA . LEU B 1 388 ? -31.484 -19.547 -6.887 1 90.62 388 LEU B CA 1
ATOM 9666 C C . LEU B 1 388 ? -30.406 -20.062 -5.934 1 90.62 388 LEU B C 1
ATOM 9668 O O . LEU B 1 388 ? -29.219 -19.891 -6.195 1 90.62 388 LEU B O 1
ATOM 9672 N N . SER B 1 389 ? -30.766 -20.688 -4.867 1 90.31 389 SER B N 1
ATOM 9673 C CA . SER B 1 389 ? -29.828 -21.156 -3.859 1 90.31 389 SER B CA 1
ATOM 9674 C C . SER B 1 389 ? -29.219 -22.5 -4.242 1 90.31 389 SER B C 1
ATOM 9676 O O . SER B 1 389 ? -28.484 -23.109 -3.453 1 90.31 389 SER B O 1
ATOM 9678 N N . ILE B 1 390 ? -29.438 -22.938 -5.445 1 93.56 390 ILE B N 1
ATOM 9679 C CA . ILE B 1 390 ? -28.969 -24.25 -5.879 1 93.56 390 ILE B CA 1
ATOM 9680 C C . ILE B 1 390 ? -27.438 -24.266 -5.895 1 93.56 390 ILE B C 1
ATOM 9682 O O . ILE B 1 390 ? -26.812 -25.281 -5.562 1 93.56 390 ILE B O 1
ATOM 9686 N N . TYR B 1 391 ? -26.797 -23.203 -6.246 1 90.88 391 TYR B N 1
ATOM 9687 C CA . TYR B 1 391 ? -25.328 -23.141 -6.32 1 90.88 391 TYR B CA 1
ATOM 9688 C C . TYR B 1 391 ? -24.719 -23.328 -4.941 1 90.88 391 TYR B C 1
ATOM 9690 O O . TYR B 1 391 ? -23.688 -24.016 -4.801 1 90.88 391 TYR B O 1
ATOM 9698 N N . ASP B 1 392 ? -25.328 -22.797 -3.926 1 88.62 392 ASP B N 1
ATOM 9699 C CA . ASP B 1 392 ? -24.812 -22.906 -2.561 1 88.62 392 ASP B CA 1
ATOM 9700 C C . ASP B 1 392 ? -25.172 -24.266 -1.952 1 88.62 392 ASP B C 1
ATOM 9702 O O . ASP B 1 392 ? -24.375 -24.844 -1.201 1 88.62 392 ASP B O 1
ATOM 9706 N N . THR B 1 393 ? -26.328 -24.781 -2.242 1 90.94 393 THR B N 1
ATOM 9707 C CA . THR B 1 393 ? -26.812 -26.016 -1.637 1 90.94 393 THR B CA 1
ATOM 9708 C C . THR B 1 393 ? -26.031 -27.219 -2.17 1 90.94 393 THR B C 1
ATOM 9710 O O . THR B 1 393 ? -25.891 -28.234 -1.473 1 90.94 393 THR B O 1
ATOM 9713 N N . THR B 1 394 ? -25.531 -27.062 -3.375 1 91.19 394 THR B N 1
ATOM 9714 C CA . THR B 1 394 ? -24.797 -28.172 -3.961 1 91.19 394 THR B CA 1
ATOM 9715 C C . THR B 1 394 ? -23.438 -28.344 -3.279 1 91.19 394 THR B C 1
ATOM 9717 O O . THR B 1 394 ? -22.844 -29.422 -3.34 1 91.19 394 THR B O 1
ATOM 9720 N N . THR B 1 395 ? -22.906 -27.344 -2.621 1 88.75 395 THR B N 1
ATOM 9721 C CA . THR B 1 395 ? -21.609 -27.422 -1.961 1 88.75 395 THR B CA 1
ATOM 9722 C C . THR B 1 395 ? -21.75 -28 -0.553 1 88.75 395 THR B C 1
ATOM 9724 O O . THR B 1 395 ? -20.75 -28.344 0.087 1 88.75 395 THR B O 1
ATOM 9727 N N . LEU B 1 396 ? -22.938 -28.219 -0.071 1 90.38 396 LEU B N 1
ATOM 9728 C CA . LEU B 1 396 ? -23.172 -28.75 1.271 1 90.38 396 LEU B CA 1
ATOM 9729 C C . LEU B 1 396 ? -22.969 -30.25 1.311 1 90.38 396 LEU B C 1
ATOM 9731 O O . LEU B 1 396 ? -23.391 -30.969 0.397 1 90.38 396 LEU B O 1
ATOM 9735 N N . GLN B 1 397 ? -22.203 -30.703 2.217 1 88.88 397 GLN B N 1
ATOM 9736 C CA . GLN B 1 397 ? -22.062 -32.125 2.529 1 88.88 397 GLN B CA 1
ATOM 9737 C C . GLN B 1 397 ? -22.875 -32.5 3.766 1 88.88 397 GLN B C 1
ATOM 9739 O O . GLN B 1 397 ? -22.734 -31.891 4.82 1 88.88 397 GLN B O 1
ATOM 9744 N N . TRP B 1 398 ? -23.688 -33.5 3.643 1 88.56 398 TRP B N 1
ATOM 9745 C CA . TRP B 1 398 ? -24.656 -33.844 4.676 1 88.56 398 TRP B CA 1
ATOM 9746 C C . TRP B 1 398 ? -24.188 -35.031 5.516 1 88.56 398 TRP B C 1
ATOM 9748 O O . TRP B 1 398 ? -23.641 -36 4.984 1 88.56 398 TRP B O 1
ATOM 9758 N N . GLU B 1 399 ? -24.25 -34.844 6.855 1 84.19 399 GLU B N 1
ATOM 9759 C CA . GLU B 1 399 ? -23.969 -35.906 7.816 1 84.19 399 GLU B CA 1
ATOM 9760 C C . GLU B 1 399 ? -25.078 -36.031 8.852 1 84.19 399 GLU B C 1
ATOM 9762 O O . GLU B 1 399 ? -25.781 -35.031 9.125 1 84.19 399 GLU B O 1
ATOM 9767 N N . LEU B 1 400 ? -25.328 -37.25 9.219 1 79.75 400 LEU B N 1
ATOM 9768 C CA . LEU B 1 400 ? -26.328 -37.5 10.25 1 79.75 400 LEU B CA 1
ATOM 9769 C C . LEU B 1 400 ? -25.922 -36.844 11.57 1 79.75 400 LEU B C 1
ATOM 9771 O O . LEU B 1 400 ? -24.734 -36.906 11.945 1 79.75 400 LEU B O 1
ATOM 9775 N N . GLN B 1 401 ? -26.828 -35.969 12.031 1 72.44 401 GLN B N 1
ATOM 9776 C CA . GLN B 1 401 ? -26.516 -35.344 13.305 1 72.44 401 GLN B CA 1
ATOM 9777 C C . GLN B 1 401 ? -26.266 -36.375 14.398 1 72.44 401 GLN B C 1
ATOM 9779 O O . GLN B 1 401 ? -27.203 -37.031 14.859 1 72.44 401 GLN B O 1
ATOM 9784 N N . TYR B 1 402 ? -25.469 -37.375 14.078 1 58.41 402 TYR B N 1
ATOM 9785 C CA . TYR B 1 402 ? -25.328 -38.312 15.188 1 58.41 402 TYR B CA 1
ATOM 9786 C C . TYR B 1 402 ? -24.828 -37.625 16.438 1 58.41 402 TYR B C 1
ATOM 9788 O O . TYR B 1 402 ? -24.125 -36.594 16.359 1 58.41 402 TYR B O 1
ATOM 9796 N N . SER B 1 403 ? -25.562 -37.938 17.453 1 55.38 403 SER B N 1
ATOM 9797 C CA . SER B 1 403 ? -25.078 -37.688 18.812 1 55.38 403 SER B CA 1
ATOM 9798 C C . SER B 1 403 ? -23.562 -37.875 18.891 1 55.38 403 SER B C 1
ATOM 9800 O O . SER B 1 403 ? -22.984 -38.625 18.094 1 55.38 403 SER B O 1
ATOM 9802 N N . ASN B 1 404 ? -22.812 -37 19.344 1 58.47 404 ASN B N 1
ATOM 9803 C CA . ASN B 1 404 ? -21.422 -36.938 19.797 1 58.47 404 ASN B CA 1
ATOM 9804 C C . ASN B 1 404 ? -20.891 -38.344 20.125 1 58.47 404 ASN B C 1
ATOM 9806 O O . ASN B 1 404 ? -20.266 -38.531 21.156 1 58.47 404 ASN B O 1
ATOM 9810 N N . ILE B 1 405 ? -21.344 -39.406 19.375 1 62.78 405 ILE B N 1
ATOM 9811 C CA . ILE B 1 405 ? -20.766 -40.688 19.766 1 62.78 405 ILE B CA 1
ATOM 9812 C C . ILE B 1 405 ? -19.312 -40.75 19.297 1 62.78 405 ILE B C 1
ATOM 9814 O O . ILE B 1 405 ? -19.031 -40.594 18.109 1 62.78 405 ILE B O 1
ATOM 9818 N N . PRO B 1 406 ? -18.484 -40.938 20.25 1 73.5 406 PRO B N 1
ATOM 9819 C CA . PRO B 1 406 ? -17.078 -41.031 19.891 1 73.5 406 PRO B CA 1
ATOM 9820 C C . PRO B 1 406 ? -16.797 -42.25 18.984 1 73.5 406 PRO B C 1
ATOM 9822 O O . PRO B 1 406 ? -17.5 -43.25 19.062 1 73.5 406 PRO B O 1
ATOM 9825 N N . TRP B 1 407 ? -15.938 -42.312 17.984 1 76.25 407 TRP B N 1
ATOM 9826 C CA . TRP B 1 407 ? -15.617 -43.281 16.969 1 76.25 407 TRP B CA 1
ATOM 9827 C C . TRP B 1 407 ? -15.148 -44.594 17.594 1 76.25 407 TRP B C 1
ATOM 9829 O O . TRP B 1 407 ? -15.273 -45.656 17 1 76.25 407 TRP B O 1
ATOM 9839 N N . TYR B 1 408 ? -14.68 -44.562 18.859 1 76.62 408 TYR B N 1
ATOM 9840 C CA . TYR B 1 408 ? -14.047 -45.719 19.453 1 76.62 408 TYR B CA 1
ATOM 9841 C C . TYR B 1 408 ? -15.07 -46.594 20.203 1 76.62 408 TYR B C 1
ATOM 9843 O O . TYR B 1 408 ? -14.727 -47.625 20.766 1 76.62 408 TYR B O 1
ATOM 9851 N N . ARG B 1 409 ? -16.234 -46.188 20.172 1 75 409 ARG B N 1
ATOM 9852 C CA . ARG B 1 409 ? -17.203 -46.938 20.938 1 75 409 ARG B CA 1
ATOM 9853 C C . ARG B 1 409 ? -17.375 -48.344 20.375 1 75 409 ARG B C 1
ATOM 9855 O O . ARG B 1 409 ? -17.609 -49.312 21.109 1 75 409 ARG B O 1
ATOM 9862 N N . THR B 1 410 ? -17.125 -48.469 19.047 1 72.44 410 THR B N 1
ATOM 9863 C CA . THR B 1 410 ? -17.406 -49.781 18.438 1 72.44 410 THR B CA 1
ATOM 9864 C C . THR B 1 410 ? -16.109 -50.562 18.25 1 72.44 410 THR B C 1
ATOM 9866 O O . THR B 1 410 ? -16.125 -51.656 17.672 1 72.44 410 THR B O 1
ATOM 9869 N N . THR B 1 411 ? -15.094 -50.062 18.75 1 78.31 411 THR B N 1
ATOM 9870 C CA . THR B 1 411 ? -13.828 -50.75 18.469 1 78.31 411 THR B CA 1
ATOM 9871 C C . THR B 1 411 ? -13.492 -51.75 19.562 1 78.31 411 THR B C 1
ATOM 9873 O O . THR B 1 411 ? -14.234 -51.906 20.531 1 78.31 411 THR B O 1
ATOM 9876 N N . TRP B 1 412 ? -12.367 -52.562 19.344 1 82.88 412 TRP B N 1
ATOM 9877 C CA . TRP B 1 412 ? -11.859 -53.625 20.25 1 82.88 412 TRP B CA 1
ATOM 9878 C C . TRP B 1 412 ? -11.57 -53.031 21.625 1 82.88 412 TRP B C 1
ATOM 9880 O O . TRP B 1 412 ? -11.148 -51.875 21.75 1 82.88 412 TRP B O 1
ATOM 9890 N N . TRP B 1 413 ? -11.875 -53.812 22.656 1 81.25 413 TRP B N 1
ATOM 9891 C CA . TRP B 1 413 ? -11.906 -53.406 24.047 1 81.25 413 TRP B CA 1
ATOM 9892 C C . TRP B 1 413 ? -10.594 -52.719 24.422 1 81.25 413 TRP B C 1
ATOM 9894 O O . TRP B 1 413 ? -10.602 -51.594 24.969 1 81.25 413 TRP B O 1
ATOM 9904 N N . PRO B 1 414 ? -9.422 -53.312 24.172 1 85.94 414 PRO B N 1
ATOM 9905 C CA . PRO B 1 414 ? -8.203 -52.594 24.578 1 85.94 414 PRO B CA 1
ATOM 9906 C C . PRO B 1 414 ? -8 -51.281 23.859 1 85.94 414 PRO B C 1
ATOM 9908 O O . PRO B 1 414 ? -7.496 -50.312 24.438 1 85.94 414 PRO B O 1
ATOM 9911 N N . LEU B 1 415 ? -8.375 -51.188 22.734 1 87 415 LEU B N 1
ATOM 9912 C CA . LEU B 1 415 ? -8.273 -49.969 21.984 1 87 415 LEU B CA 1
ATOM 9913 C C . LEU B 1 415 ? -9.25 -48.906 22.516 1 87 415 LEU B C 1
ATOM 9915 O O . LEU B 1 415 ? -8.953 -47.719 22.5 1 87 415 LEU B O 1
ATOM 9919 N N . GLN B 1 416 ? -10.273 -49.406 23.062 1 88.19 416 GLN B N 1
ATOM 9920 C CA . GLN B 1 416 ? -11.266 -48.5 23.641 1 88.19 416 GLN B CA 1
ATOM 9921 C C . GLN B 1 416 ? -10.734 -47.844 24.906 1 88.19 416 GLN B C 1
ATOM 9923 O O . GLN B 1 416 ? -10.977 -46.656 25.141 1 88.19 416 GLN B O 1
ATOM 9928 N N . VAL B 1 417 ? -10.023 -48.656 25.656 1 88.44 417 VAL B N 1
ATOM 9929 C CA . VAL B 1 417 ? -9.453 -48.125 26.891 1 88.44 417 VAL B CA 1
ATOM 9930 C C . VAL B 1 417 ? -8.391 -47.094 26.562 1 88.44 417 VAL B C 1
ATOM 9932 O O . VAL B 1 417 ? -8.328 -46.031 27.203 1 88.44 417 VAL B O 1
ATOM 9935 N N . LEU B 1 418 ? -7.66 -47.438 25.609 1 89.62 418 LEU B N 1
ATOM 9936 C CA . LEU B 1 418 ? -6.613 -46.5 25.188 1 89.62 418 LEU B CA 1
ATOM 9937 C C . LEU B 1 418 ? -7.219 -45.219 24.625 1 89.62 418 LEU B C 1
ATOM 9939 O O . LEU B 1 418 ? -6.734 -44.125 24.906 1 89.62 418 LEU B O 1
ATOM 9943 N N . CYS B 1 419 ? -8.227 -45.281 23.906 1 89.5 419 CYS B N 1
ATOM 9944 C CA . CYS B 1 419 ? -8.859 -44.125 23.281 1 89.5 419 CYS B CA 1
ATOM 9945 C C . CYS B 1 419 ? -9.578 -43.281 24.328 1 89.5 419 CYS B C 1
ATOM 9947 O O . CYS B 1 419 ? -9.562 -42.062 24.234 1 89.5 419 CYS B O 1
ATOM 9949 N N . THR B 1 420 ? -10.195 -43.938 25.25 1 88.12 420 THR B N 1
ATOM 9950 C CA . THR B 1 420 ? -10.859 -43.188 26.312 1 88.12 420 THR B CA 1
ATOM 9951 C C . THR B 1 420 ? -9.828 -42.438 27.172 1 88.12 420 THR B C 1
ATOM 9953 O O . THR B 1 420 ? -10.07 -41.312 27.594 1 88.12 420 THR B O 1
ATOM 9956 N N . GLY B 1 421 ? -8.766 -43.156 27.391 1 89.88 421 GLY B N 1
ATOM 9957 C CA . GLY B 1 421 ? -7.695 -42.5 28.125 1 89.88 421 GLY B CA 1
ATOM 9958 C C . GLY B 1 421 ? -7.137 -41.281 27.391 1 89.88 421 GLY B C 1
ATOM 9959 O O . GLY B 1 421 ? -6.875 -40.25 28 1 89.88 421 GLY B O 1
ATOM 9960 N N . ALA B 1 422 ? -6.906 -41.469 26.109 1 90.69 422 ALA B N 1
ATOM 9961 C CA . ALA B 1 422 ? -6.41 -40.344 25.281 1 90.69 422 ALA B CA 1
ATOM 9962 C C . ALA B 1 422 ? -7.402 -39.188 25.25 1 90.69 422 ALA B C 1
ATOM 9964 O O . ALA B 1 422 ? -7.004 -38.031 25.266 1 90.69 422 ALA B O 1
ATOM 9965 N N . HIS B 1 423 ? -8.594 -39.5 25.25 1 89.5 423 HIS B N 1
ATOM 9966 C CA . HIS B 1 423 ? -9.633 -38.469 25.219 1 89.5 423 HIS B CA 1
ATOM 9967 C C . HIS B 1 423 ? -9.641 -37.688 26.516 1 89.5 423 HIS B C 1
ATOM 9969 O O . HIS B 1 423 ? -9.812 -36.469 26.5 1 89.5 423 HIS B O 1
ATOM 9975 N N . ILE B 1 424 ? -9.422 -38.375 27.594 1 89.31 424 ILE B N 1
ATOM 9976 C CA . ILE B 1 424 ? -9.383 -37.719 28.891 1 89.31 424 ILE B CA 1
ATOM 9977 C C . ILE B 1 424 ? -8.148 -36.812 28.984 1 89.31 424 ILE B C 1
ATOM 9979 O O . ILE B 1 424 ? -8.203 -35.719 29.531 1 89.31 424 ILE B O 1
ATOM 9983 N N . ALA B 1 425 ? -7.156 -37.281 28.375 1 90.44 425 ALA B N 1
ATOM 9984 C CA . ALA B 1 425 ? -5.91 -36.5 28.391 1 90.44 425 ALA B CA 1
ATOM 9985 C C . ALA B 1 425 ? -6.043 -35.219 27.578 1 90.44 425 ALA B C 1
ATOM 9987 O O . ALA B 1 425 ? -5.578 -34.156 28 1 90.44 425 ALA B O 1
ATOM 9988 N N . ILE B 1 426 ? -6.617 -35.281 26.484 1 88.69 426 ILE B N 1
ATOM 9989 C CA . ILE B 1 426 ? -6.715 -34.125 25.578 1 88.69 426 ILE B CA 1
ATOM 9990 C C . ILE B 1 426 ? -7.715 -33.125 26.125 1 88.69 426 ILE B C 1
ATOM 9992 O O . ILE B 1 426 ? -7.555 -31.906 25.938 1 88.69 426 ILE B O 1
ATOM 9996 N N . LYS B 1 427 ? -8.703 -33.625 26.766 1 87.75 427 LYS B N 1
ATOM 9997 C CA . LYS B 1 427 ? -9.727 -32.719 27.312 1 87.75 427 LYS B CA 1
ATOM 9998 C C . LYS B 1 427 ? -9.227 -32.031 28.562 1 87.75 427 LYS B C 1
ATOM 10000 O O . LYS B 1 427 ? -9.828 -31.047 29.016 1 87.75 427 LYS B O 1
ATOM 10005 N N . TRP B 1 428 ? -8.078 -32.5 29.031 1 88.75 428 TRP B N 1
ATOM 10006 C CA . TRP B 1 428 ? -7.465 -31.844 30.172 1 88.75 428 TRP B CA 1
ATOM 10007 C C . TRP B 1 428 ? -7.074 -30.406 29.828 1 88.75 428 TRP B C 1
ATOM 10009 O O . TRP B 1 428 ? -6.43 -30.156 28.812 1 88.75 428 TRP B O 1
ATOM 10019 N N . PRO B 1 429 ? -7.547 -29.375 30.5 1 88.75 429 PRO B N 1
ATOM 10020 C CA . PRO B 1 429 ? -7.34 -27.969 30.141 1 88.75 429 PRO B CA 1
ATOM 10021 C C . PRO B 1 429 ? -5.867 -27.578 30.109 1 88.75 429 PRO B C 1
ATOM 10023 O O . PRO B 1 429 ? -5.5 -26.609 29.438 1 88.75 429 PRO B O 1
ATOM 10026 N N . TYR B 1 430 ? -4.984 -28.297 30.766 1 92.12 430 TYR B N 1
ATOM 10027 C CA . TYR B 1 430 ? -3.568 -27.953 30.812 1 92.12 430 TYR B CA 1
ATOM 10028 C C . TYR B 1 430 ? -2.789 -28.688 29.734 1 92.12 430 TYR B C 1
ATOM 10030 O O . TYR B 1 430 ? -1.573 -28.531 29.609 1 92.12 430 TYR B O 1
ATOM 10038 N N . PHE B 1 431 ? -3.43 -29.469 28.953 1 92.62 431 PHE B N 1
ATOM 10039 C CA . PHE B 1 431 ? -2.768 -30.234 27.906 1 92.62 431 PHE B CA 1
ATOM 10040 C C . PHE B 1 431 ? -2.121 -29.312 26.891 1 92.62 431 PHE B C 1
ATOM 10042 O O . PHE B 1 431 ? -0.958 -29.5 26.516 1 92.62 431 PHE B O 1
ATOM 10049 N N . GLU B 1 432 ? -2.857 -28.328 26.547 1 90.56 432 GLU B N 1
ATOM 10050 C CA . GLU B 1 432 ? -2.326 -27.406 25.547 1 90.56 432 GLU B CA 1
ATOM 10051 C C . GLU B 1 432 ? -1.161 -26.594 26.109 1 90.56 432 GLU B C 1
ATOM 10053 O O . GLU B 1 432 ? -0.2 -26.312 25.391 1 90.56 432 GLU B O 1
ATOM 10058 N N . THR B 1 433 ? -1.246 -26.25 27.328 1 92.88 433 THR B N 1
ATOM 10059 C CA . THR B 1 433 ? -0.165 -25.516 27.969 1 92.88 433 THR B CA 1
ATOM 10060 C C . THR B 1 433 ? 1.099 -26.359 28.062 1 92.88 433 THR B C 1
ATOM 10062 O O . THR B 1 433 ? 2.209 -25.844 27.891 1 92.88 433 THR B O 1
ATOM 10065 N N . LEU B 1 434 ? 0.891 -27.656 28.281 1 94.06 434 LEU B N 1
ATOM 10066 C CA . LEU B 1 434 ? 2.031 -28.562 28.328 1 94.06 434 LEU B CA 1
ATOM 10067 C C . LEU B 1 434 ? 2.709 -28.656 26.969 1 94.06 434 LEU B C 1
ATOM 10069 O O . LEU B 1 434 ? 3.938 -28.703 26.891 1 94.06 434 LEU B O 1
ATOM 10073 N N . VAL B 1 435 ? 1.948 -28.734 25.953 1 93.44 435 VAL B N 1
ATOM 10074 C CA . VAL B 1 435 ? 2.498 -28.797 24.609 1 93.44 435 VAL B CA 1
ATOM 10075 C C . VAL B 1 435 ? 3.277 -27.531 24.312 1 93.44 435 VAL B C 1
ATOM 10077 O O . VAL B 1 435 ? 4.379 -27.578 23.75 1 93.44 435 VAL B O 1
ATOM 10080 N N . TYR B 1 436 ? 2.801 -26.391 24.719 1 94.12 436 TYR B N 1
ATOM 10081 C CA . TYR B 1 436 ? 3.49 -25.125 24.5 1 94.12 436 TYR B CA 1
ATOM 10082 C C . TYR B 1 436 ? 4.797 -25.062 25.281 1 94.12 436 TYR B C 1
ATOM 10084 O O . TYR B 1 436 ? 5.809 -24.562 24.781 1 94.12 436 TYR B O 1
ATOM 10092 N N . VAL B 1 437 ? 4.805 -25.609 26.422 1 95.56 437 VAL B N 1
ATOM 10093 C CA . VAL B 1 437 ? 6.012 -25.625 27.25 1 95.56 437 VAL B CA 1
ATOM 10094 C C . VAL B 1 437 ? 7.062 -26.531 26.594 1 95.56 437 VAL B C 1
ATOM 10096 O O . VAL B 1 437 ? 8.258 -26.203 26.609 1 95.56 437 VAL B O 1
ATOM 10099 N N . THR B 1 438 ? 6.551 -27.609 26.031 1 95.69 438 THR B N 1
ATOM 10100 C CA . THR B 1 438 ? 7.473 -28.5 25.328 1 95.69 438 THR B CA 1
ATOM 10101 C C . THR B 1 438 ? 8.062 -27.812 24.094 1 95.69 438 THR B C 1
ATOM 10103 O O . THR B 1 438 ? 9.242 -27.969 23.797 1 95.69 438 THR B O 1
ATOM 10106 N N . ILE B 1 439 ? 7.266 -27.078 23.406 1 95.88 439 ILE B N 1
ATOM 10107 C CA . ILE B 1 439 ? 7.738 -26.359 22.219 1 95.88 439 ILE B CA 1
ATOM 10108 C C . ILE B 1 439 ? 8.758 -25.297 22.625 1 95.88 439 ILE B C 1
ATOM 10110 O O . ILE B 1 439 ? 9.789 -25.141 21.984 1 95.88 439 ILE B O 1
ATOM 10114 N N . ILE B 1 440 ? 8.562 -24.609 23.75 1 96 440 ILE B N 1
ATOM 10115 C CA . ILE B 1 440 ? 9.492 -23.609 24.266 1 96 440 ILE B CA 1
ATOM 10116 C C . ILE B 1 440 ? 10.781 -24.297 24.703 1 96 440 ILE B C 1
ATOM 10118 O O . ILE B 1 440 ? 11.875 -23.75 24.516 1 96 440 ILE B O 1
ATOM 10122 N N . GLY B 1 441 ? 10.648 -25.469 25.281 1 95.12 441 GLY B N 1
ATOM 10123 C CA . GLY B 1 441 ? 11.82 -26.234 25.641 1 95.12 441 GLY B CA 1
ATOM 10124 C C . GLY B 1 441 ? 12.68 -26.609 24.438 1 95.12 441 GLY B C 1
ATOM 10125 O O . GLY B 1 441 ? 13.914 -26.531 24.5 1 95.12 441 GLY B O 1
ATOM 10126 N N . ASN B 1 442 ? 12.039 -26.984 23.375 1 94.56 442 ASN B N 1
ATOM 10127 C CA . ASN B 1 442 ? 12.766 -27.25 22.141 1 94.56 442 ASN B CA 1
ATOM 10128 C C . ASN B 1 442 ? 13.453 -26 21.594 1 94.56 442 ASN B C 1
ATOM 10130 O O . ASN B 1 442 ? 14.57 -26.078 21.078 1 94.56 442 ASN B O 1
ATOM 10134 N N . CYS B 1 443 ? 12.82 -24.875 21.734 1 93.38 443 CYS B N 1
ATOM 10135 C CA . CYS B 1 443 ? 13.406 -23.609 21.281 1 93.38 443 CYS B CA 1
ATOM 10136 C C . CYS B 1 443 ? 14.664 -23.281 22.078 1 93.38 443 CYS B C 1
ATOM 10138 O O . CYS B 1 443 ? 15.68 -22.875 21.5 1 93.38 443 CYS B O 1
ATOM 10140 N N . VAL B 1 444 ? 14.641 -23.516 23.344 1 94.62 444 VAL B N 1
ATOM 10141 C CA . VAL B 1 444 ? 15.789 -23.266 24.203 1 94.62 444 VAL B CA 1
ATOM 10142 C C . VAL B 1 444 ? 16.922 -24.234 23.844 1 94.62 444 VAL B C 1
ATOM 10144 O O . VAL B 1 444 ? 18.094 -23.844 23.812 1 94.62 444 VAL B O 1
ATOM 10147 N N . ALA B 1 445 ? 16.547 -25.438 23.547 1 94.38 445 ALA B N 1
ATOM 10148 C CA . ALA B 1 445 ? 17.547 -26.422 23.156 1 94.38 445 ALA B CA 1
ATOM 10149 C C . ALA B 1 445 ? 18.188 -26.031 21.828 1 94.38 445 ALA B C 1
ATOM 10151 O O . ALA B 1 445 ? 19.391 -26.219 21.641 1 94.38 445 ALA B O 1
ATOM 10152 N N . ILE B 1 446 ? 17.406 -25.531 20.906 1 92.94 446 ILE B N 1
ATOM 10153 C CA . ILE B 1 446 ? 17.906 -25.094 19.609 1 92.94 446 ILE B CA 1
ATOM 10154 C C . ILE B 1 446 ? 18.922 -23.969 19.812 1 92.94 446 ILE B C 1
ATOM 10156 O O . ILE B 1 446 ? 20 -24 19.203 1 92.94 446 ILE B O 1
ATOM 10160 N N . ILE B 1 447 ? 18.609 -23 20.688 1 91.81 447 ILE B N 1
ATOM 10161 C CA . ILE B 1 447 ? 19.484 -21.859 20.938 1 91.81 447 ILE B CA 1
ATOM 10162 C C . ILE B 1 447 ? 20.766 -22.312 21.609 1 91.81 447 ILE B C 1
ATOM 10164 O O . ILE B 1 447 ? 21.859 -21.859 21.266 1 91.81 447 ILE B O 1
ATOM 10168 N N . ALA B 1 448 ? 20.734 -23.297 22.469 1 92.44 448 ALA B N 1
ATOM 10169 C CA . ALA B 1 448 ? 21.906 -23.844 23.156 1 92.44 448 ALA B CA 1
ATOM 10170 C C . ALA B 1 448 ? 22.812 -24.594 22.188 1 92.44 448 ALA B C 1
ATOM 10172 O O . ALA B 1 448 ? 24.031 -24.484 22.25 1 92.44 448 ALA B O 1
ATOM 10173 N N . ARG B 1 449 ? 22.156 -25.281 21.25 1 91.81 449 ARG B N 1
ATOM 10174 C CA . ARG B 1 449 ? 22.938 -26.094 20.312 1 91.81 449 ARG B CA 1
ATOM 10175 C C . ARG B 1 449 ? 23.625 -25.219 19.266 1 91.81 449 ARG B C 1
ATOM 10177 O O . ARG B 1 449 ? 24.719 -25.531 18.812 1 91.81 449 ARG B O 1
ATOM 10184 N N . ILE B 1 450 ? 22.984 -24.141 18.922 1 88.38 450 ILE B N 1
ATOM 10185 C CA . ILE B 1 450 ? 23.562 -23.266 17.906 1 88.38 450 ILE B CA 1
ATOM 10186 C C . ILE B 1 450 ? 24.766 -22.531 18.469 1 88.38 450 ILE B C 1
ATOM 10188 O O . ILE B 1 450 ? 25.734 -22.266 17.766 1 88.38 450 ILE B O 1
ATOM 10192 N N . ILE B 1 451 ? 24.797 -22.219 19.766 1 88.06 451 ILE B N 1
ATOM 10193 C CA . ILE B 1 451 ? 25.859 -21.453 20.406 1 88.06 451 ILE B CA 1
ATOM 10194 C C . ILE B 1 451 ? 27.016 -22.391 20.781 1 88.06 451 ILE B C 1
ATOM 10196 O O . ILE B 1 451 ? 28.156 -21.938 20.938 1 88.06 451 ILE B O 1
ATOM 10200 N N . GLU B 1 452 ? 26.812 -23.625 20.734 1 88.62 452 GLU B N 1
ATOM 10201 C CA . GLU B 1 452 ? 27.859 -24.594 21.078 1 88.62 452 GLU B CA 1
ATOM 10202 C C . GLU B 1 452 ? 28.953 -24.625 20.016 1 88.62 452 GLU B C 1
ATOM 10204 O O . GLU B 1 452 ? 28.656 -24.75 18.828 1 88.62 452 GLU B O 1
ATOM 10209 N N . PRO B 1 453 ? 30.172 -24.359 20.453 1 85.19 453 PRO B N 1
ATOM 10210 C CA . PRO B 1 453 ? 31.281 -24.359 19.484 1 85.19 453 PRO B CA 1
ATOM 10211 C C . PRO B 1 453 ? 31.562 -25.75 18.906 1 85.19 453 PRO B C 1
ATOM 10213 O O . PRO B 1 453 ? 31.453 -26.75 19.625 1 85.19 453 PRO B O 1
ATOM 10216 N N . SER B 1 454 ? 31.531 -25.844 17.672 1 83.31 454 SER B N 1
ATOM 10217 C CA . SER B 1 454 ? 31.859 -27.094 17 1 83.31 454 SER B CA 1
ATOM 10218 C C . SER B 1 454 ? 33.031 -26.906 16.031 1 83.31 454 SER B C 1
ATOM 10220 O O . SER B 1 454 ? 33.281 -25.797 15.562 1 83.31 454 SER B O 1
ATOM 10222 N N . ASP B 1 455 ? 33.781 -27.953 15.82 1 81.31 455 ASP B N 1
ATOM 10223 C CA . ASP B 1 455 ? 34.969 -27.938 14.992 1 81.31 455 ASP B CA 1
ATOM 10224 C C . ASP B 1 455 ? 34.625 -27.938 13.508 1 81.31 455 ASP B C 1
ATOM 10226 O O . ASP B 1 455 ? 35.344 -27.359 12.695 1 81.31 455 ASP B O 1
ATOM 10230 N N . SER B 1 456 ? 33.562 -28.688 13.211 1 86.44 456 SER B N 1
ATOM 10231 C CA . SER B 1 456 ? 33.156 -28.75 11.812 1 86.44 456 SER B CA 1
ATOM 10232 C C . SER B 1 456 ? 31.656 -28.422 11.656 1 86.44 456 SER B C 1
ATOM 10234 O O . SER B 1 456 ? 30.891 -28.5 12.625 1 86.44 456 SER B O 1
ATOM 10236 N N . LEU B 1 457 ? 31.344 -27.953 10.508 1 87.62 457 LEU B N 1
ATOM 10237 C CA . LEU B 1 457 ? 29.953 -27.578 10.203 1 87.62 457 LEU B CA 1
ATOM 10238 C C . LEU B 1 457 ? 29.047 -28.812 10.211 1 87.62 457 LEU B C 1
ATOM 10240 O O . LEU B 1 457 ? 27.906 -28.734 10.672 1 87.62 457 LEU B O 1
ATOM 10244 N N . GLU B 1 458 ? 29.594 -29.922 9.703 1 89.19 458 GLU B N 1
ATOM 10245 C CA . GLU B 1 458 ? 28.797 -31.156 9.656 1 89.19 458 GLU B CA 1
ATOM 10246 C C . GLU B 1 458 ? 28.5 -31.672 11.062 1 89.19 458 GLU B C 1
ATOM 10248 O O . GLU B 1 458 ? 27.391 -32.125 11.344 1 89.19 458 GLU B O 1
ATOM 10253 N N . GLU B 1 459 ? 29.422 -31.531 11.891 1 89.44 459 GLU B N 1
ATOM 10254 C CA . GLU B 1 459 ? 29.203 -31.953 13.273 1 89.44 459 GLU B CA 1
ATOM 10255 C C . GLU B 1 459 ? 28.234 -31.031 13.992 1 89.44 459 GLU B C 1
ATOM 10257 O O . GLU B 1 459 ? 27.406 -31.484 14.797 1 89.44 459 GLU B O 1
ATOM 10262 N N . SER B 1 460 ? 28.422 -29.812 13.68 1 90.5 460 SER B N 1
ATOM 10263 C CA . SER B 1 460 ? 27.484 -28.844 14.273 1 90.5 460 SER B CA 1
ATOM 10264 C C . SER B 1 460 ? 26.062 -29.078 13.789 1 90.5 460 SER B C 1
ATOM 10266 O O . SER B 1 460 ? 25.109 -28.984 14.57 1 90.5 460 SER B O 1
ATOM 10268 N N . ALA B 1 461 ? 25.922 -29.422 12.516 1 90.94 461 ALA B N 1
ATOM 10269 C CA . ALA B 1 461 ? 24.609 -29.688 11.953 1 90.94 461 ALA B CA 1
ATOM 10270 C C . ALA B 1 461 ? 24 -30.953 12.57 1 90.94 461 ALA B C 1
ATOM 10272 O O . ALA B 1 461 ? 22.797 -31 12.844 1 90.94 461 ALA B O 1
ATOM 10273 N N . HIS B 1 462 ? 24.875 -31.922 12.805 1 90.94 462 HIS B N 1
ATOM 10274 C CA . HIS B 1 462 ? 24.422 -33.156 13.438 1 90.94 462 HIS B CA 1
ATOM 10275 C C . HIS B 1 462 ? 24.016 -32.906 14.883 1 90.94 462 HIS B C 1
ATOM 10277 O O . HIS B 1 462 ? 23.016 -33.469 15.359 1 90.94 462 HIS B O 1
ATOM 10283 N N . GLY B 1 463 ? 24.719 -32.094 15.523 1 89.5 463 GLY B N 1
ATOM 10284 C CA . GLY B 1 463 ? 24.344 -31.734 16.891 1 89.5 463 GLY B CA 1
ATOM 10285 C C . GLY B 1 463 ? 23.078 -30.906 16.969 1 89.5 463 GLY B C 1
ATOM 10286 O O . GLY B 1 463 ? 22.297 -31.047 17.906 1 89.5 463 GLY B O 1
ATOM 10287 N N . PHE B 1 464 ? 22.875 -30.172 16.016 1 91.75 464 PHE B N 1
ATOM 10288 C CA . PHE B 1 464 ? 21.734 -29.266 15.984 1 91.75 464 PHE B CA 1
ATOM 10289 C C . PHE B 1 464 ? 20.453 -30.031 15.656 1 91.75 464 PHE B C 1
ATOM 10291 O O . PHE B 1 464 ? 19.438 -29.844 16.312 1 91.75 464 PHE B O 1
ATOM 10298 N N . ALA B 1 465 ? 20.469 -30.938 14.633 1 90.81 465 ALA B N 1
ATOM 10299 C CA . ALA B 1 465 ? 19.234 -31.484 14.102 1 90.81 465 ALA B CA 1
ATOM 10300 C C . ALA B 1 465 ? 19.141 -33 14.352 1 90.81 465 ALA B C 1
ATOM 10302 O O . ALA B 1 465 ? 18.078 -33.594 14.188 1 90.81 465 ALA B O 1
ATOM 10303 N N . ALA B 1 466 ? 20.25 -33.656 14.789 1 90.69 466 ALA B N 1
ATOM 10304 C CA . ALA B 1 466 ? 20.203 -35.125 14.922 1 90.69 466 ALA B CA 1
ATOM 10305 C C . ALA B 1 466 ? 20.75 -35.562 16.281 1 90.69 466 ALA B C 1
ATOM 10307 O O . ALA B 1 466 ? 21.188 -36.719 16.422 1 90.69 466 ALA B O 1
ATOM 10308 N N . SER B 1 467 ? 20.734 -34.719 17.234 1 91.44 467 SER B N 1
ATOM 10309 C CA . SER B 1 467 ? 21.219 -35.094 18.547 1 91.44 467 SER B CA 1
ATOM 10310 C C . SER B 1 467 ? 20.125 -35.781 19.375 1 91.44 467 SER B C 1
ATOM 10312 O O . SER B 1 467 ? 18.984 -35.906 18.906 1 91.44 467 SER B O 1
ATOM 10314 N N . TRP B 1 468 ? 20.375 -36.125 20.547 1 91.81 468 TRP B N 1
ATOM 10315 C CA . TRP B 1 468 ? 19.453 -36.844 21.422 1 91.81 468 TRP B CA 1
ATOM 10316 C C . TRP B 1 468 ? 18.281 -35.969 21.828 1 91.81 468 TRP B C 1
ATOM 10318 O O . TRP B 1 468 ? 17.156 -36.469 21.984 1 91.81 468 TRP B O 1
ATOM 10328 N N . ASP B 1 469 ? 18.547 -34.719 22 1 93.38 469 ASP B N 1
ATOM 10329 C CA . ASP B 1 469 ? 17.469 -33.844 22.375 1 93.38 469 ASP B CA 1
ATOM 10330 C C . ASP B 1 469 ? 16.422 -33.75 21.266 1 93.38 469 ASP B C 1
ATOM 10332 O O . ASP B 1 469 ? 15.211 -33.688 21.547 1 93.38 469 ASP B O 1
ATOM 10336 N N . THR B 1 470 ? 16.891 -33.75 20.016 1 93.88 470 THR B N 1
ATOM 10337 C CA . THR B 1 470 ? 15.961 -33.688 18.891 1 93.88 470 THR B CA 1
ATOM 10338 C C . THR B 1 470 ? 15.07 -34.906 18.859 1 93.88 470 THR B C 1
ATOM 10340 O O . THR B 1 470 ? 13.867 -34.812 18.594 1 93.88 470 THR B O 1
ATOM 10343 N N . LEU B 1 471 ? 15.633 -36.062 19.188 1 93.25 471 LEU B N 1
ATOM 10344 C CA . LEU B 1 471 ? 14.875 -37.312 19.172 1 93.25 471 LEU B CA 1
ATOM 10345 C C . LEU B 1 471 ? 13.867 -37.344 20.312 1 93.25 471 LEU B C 1
ATOM 10347 O O . LEU B 1 471 ? 12.758 -37.875 20.156 1 93.25 471 LEU B O 1
ATOM 10351 N N . VAL B 1 472 ? 14.281 -36.75 21.406 1 95.19 472 VAL B N 1
ATOM 10352 C CA . VAL B 1 472 ? 13.383 -36.719 22.547 1 95.19 472 VAL B CA 1
ATOM 10353 C C . VAL B 1 472 ? 12.203 -35.812 22.266 1 95.19 472 VAL B C 1
ATOM 10355 O O . VAL B 1 472 ? 11.047 -36.188 22.453 1 95.19 472 VAL B O 1
ATOM 10358 N N . PHE B 1 473 ? 12.492 -34.594 21.844 1 95.62 473 PHE B N 1
ATOM 10359 C CA . PHE B 1 473 ? 11.422 -33.656 21.547 1 95.62 473 PHE B CA 1
ATOM 10360 C C . PHE B 1 473 ? 10.57 -34.125 20.391 1 95.62 473 PHE B C 1
ATOM 10362 O O . PHE B 1 473 ? 9.344 -34.031 20.406 1 95.62 473 PHE B O 1
ATOM 10369 N N . GLY B 1 474 ? 11.18 -34.656 19.344 1 94.38 474 GLY B N 1
ATOM 10370 C CA . GLY B 1 474 ? 10.43 -35.219 18.234 1 94.38 474 GLY B CA 1
ATOM 10371 C C . GLY B 1 474 ? 9.531 -36.375 18.641 1 94.38 474 GLY B C 1
ATOM 10372 O O . GLY B 1 474 ? 8.398 -36.5 18.172 1 94.38 474 GLY B O 1
ATOM 10373 N N . GLY B 1 475 ? 9.984 -37.188 19.547 1 94.19 475 GLY B N 1
ATOM 10374 C CA . GLY B 1 475 ? 9.18 -38.281 20.062 1 94.19 475 GLY B CA 1
ATOM 10375 C C . GLY B 1 475 ? 7.973 -37.812 20.859 1 94.19 475 GLY B C 1
ATOM 10376 O O . GLY B 1 475 ? 6.883 -38.375 20.734 1 94.19 475 GLY B O 1
ATOM 10377 N N . ILE B 1 476 ? 8.203 -36.75 21.609 1 95.38 476 ILE B N 1
ATOM 10378 C CA . ILE B 1 476 ? 7.109 -36.188 22.406 1 95.38 476 ILE B CA 1
ATOM 10379 C C . ILE B 1 476 ? 6.051 -35.594 21.469 1 95.38 476 ILE B C 1
ATOM 10381 O O . ILE B 1 476 ? 4.852 -35.75 21.719 1 95.38 476 ILE B O 1
ATOM 10385 N N . PHE B 1 477 ? 6.469 -34.969 20.406 1 95.75 477 PHE B N 1
ATOM 10386 C CA . PHE B 1 477 ? 5.523 -34.344 19.469 1 95.75 477 PHE B CA 1
ATOM 10387 C C . PHE B 1 477 ? 4.727 -35.438 18.734 1 95.75 477 PHE B C 1
ATOM 10389 O O . PHE B 1 477 ? 3.527 -35.281 18.5 1 95.75 477 PHE B O 1
ATOM 10396 N N . VAL B 1 478 ? 5.363 -36.5 18.438 1 94.31 478 VAL B N 1
ATOM 10397 C CA . VAL B 1 478 ? 4.672 -37.594 17.75 1 94.31 478 VAL B CA 1
ATOM 10398 C C . VAL B 1 478 ? 3.711 -38.281 18.719 1 94.31 478 VAL B C 1
ATOM 10400 O O . VAL B 1 478 ? 2.609 -38.688 18.344 1 94.31 478 VAL B O 1
ATOM 10403 N N . ALA B 1 479 ? 4.07 -38.375 19.953 1 93.25 479 ALA B N 1
ATOM 10404 C CA . ALA B 1 479 ? 3.18 -38.938 20.969 1 93.25 479 ALA B CA 1
ATOM 10405 C C . ALA B 1 479 ? 1.941 -38.062 21.141 1 93.25 479 ALA B C 1
ATOM 10407 O O . ALA B 1 479 ? 0.836 -38.562 21.328 1 93.25 479 ALA B O 1
ATOM 10408 N N . GLU B 1 480 ? 2.18 -36.781 21.094 1 94 480 GLU B N 1
ATOM 10409 C CA . GLU B 1 480 ? 1.055 -35.844 21.141 1 94 480 GLU B CA 1
ATOM 10410 C C . GLU B 1 480 ? 0.112 -36.062 19.969 1 94 480 GLU B C 1
ATOM 10412 O O . GLU B 1 480 ? -1.106 -36.125 20.141 1 94 480 GLU B O 1
ATOM 10417 N N . ALA B 1 481 ? 0.647 -36.219 18.812 1 93.69 481 ALA B N 1
ATOM 10418 C CA . ALA B 1 481 ? -0.16 -36.406 17.609 1 93.69 481 ALA B CA 1
ATOM 10419 C C . ALA B 1 481 ? -0.908 -37.719 17.656 1 93.69 481 ALA B C 1
ATOM 10421 O O . ALA B 1 481 ? -2.088 -37.812 17.297 1 93.69 481 ALA B O 1
ATOM 10422 N N . LEU B 1 482 ? -0.27 -38.719 18.172 1 91.88 482 LEU B N 1
ATOM 10423 C CA . LEU B 1 482 ? -0.893 -40.031 18.25 1 91.88 482 LEU B CA 1
ATOM 10424 C C . LEU B 1 482 ? -2.014 -40.031 19.281 1 91.88 482 LEU B C 1
ATOM 10426 O O . LEU B 1 482 ? -3.059 -40.656 19.062 1 91.88 482 LEU B O 1
ATOM 10430 N N . SER B 1 483 ? -1.808 -39.344 20.344 1 91.88 483 SER B N 1
ATOM 10431 C CA . SER B 1 483 ? -2.852 -39.25 21.359 1 91.88 483 SER B CA 1
ATOM 10432 C C . SER B 1 483 ? -4.074 -38.5 20.828 1 91.88 483 SER B C 1
ATOM 10434 O O . SER B 1 483 ? -5.211 -38.906 21.094 1 91.88 483 SER B O 1
ATOM 10436 N N . LYS B 1 484 ? -3.879 -37.469 20.031 1 93 484 LYS B N 1
ATOM 10437 C CA . LYS B 1 484 ? -4.992 -36.719 19.469 1 93 484 LYS B CA 1
ATOM 10438 C C . LYS B 1 484 ? -5.707 -37.531 18.391 1 93 484 LYS B C 1
ATOM 10440 O O . LYS B 1 484 ? -6.934 -37.469 18.25 1 93 484 LYS B O 1
ATOM 10445 N N . VAL B 1 485 ? -4.934 -38.312 17.656 1 91.06 485 VAL B N 1
ATOM 10446 C CA . VAL B 1 485 ? -5.527 -39.156 16.625 1 91.06 485 VAL B CA 1
ATOM 10447 C C . VAL B 1 485 ? -6.375 -40.25 17.281 1 91.06 485 VAL B C 1
ATOM 10449 O O . VAL B 1 485 ? -7.465 -40.562 16.797 1 91.06 485 VAL B O 1
ATOM 10452 N N . LEU B 1 486 ? -5.93 -40.781 18.391 1 89 486 LEU B N 1
ATOM 10453 C CA . LEU B 1 486 ? -6.668 -41.812 19.109 1 89 486 LEU B CA 1
ATOM 10454 C C . LEU B 1 486 ? -7.93 -41.25 19.75 1 89 486 LEU B C 1
ATOM 10456 O O . LEU B 1 486 ? -8.969 -41.906 19.781 1 89 486 LEU B O 1
ATOM 10460 N N . ALA B 1 487 ? -7.824 -39.969 20.109 1 88.5 487 ALA B N 1
ATOM 10461 C CA . ALA B 1 487 ? -8.961 -39.375 20.797 1 88.5 487 ALA B CA 1
ATOM 10462 C C . ALA B 1 487 ? -10.008 -38.875 19.797 1 88.5 487 ALA B C 1
ATOM 10464 O O . ALA B 1 487 ? -11.203 -39.094 19.984 1 88.5 487 ALA B O 1
ATOM 10465 N N . LEU B 1 488 ? -9.617 -38.281 18.75 1 87.44 488 LEU B N 1
ATOM 10466 C CA . LEU B 1 488 ? -10.539 -37.625 17.828 1 87.44 488 LEU B CA 1
ATOM 10467 C C . LEU B 1 488 ? -10.82 -38.531 16.625 1 87.44 488 LEU B C 1
ATOM 10469 O O . LEU B 1 488 ? -11.891 -38.438 16.016 1 87.44 488 LEU B O 1
ATOM 10473 N N . GLY B 1 489 ? -9.953 -39.375 16.281 1 85.88 489 GLY B N 1
ATOM 10474 C CA . GLY B 1 489 ? -10.055 -40.156 15.039 1 85.88 489 GLY B CA 1
ATOM 10475 C C . GLY B 1 489 ? -9.234 -39.562 13.906 1 85.88 489 GLY B C 1
ATOM 10476 O O . GLY B 1 489 ? -8.922 -38.344 13.922 1 85.88 489 GLY B O 1
ATOM 10477 N N . VAL B 1 490 ? -8.898 -40.312 12.953 1 86.81 490 VAL B N 1
ATOM 10478 C CA . VAL B 1 490 ? -8.008 -39.906 11.867 1 86.81 490 VAL B CA 1
ATOM 10479 C C . VAL B 1 490 ? -8.68 -38.844 11 1 86.81 490 VAL B C 1
ATOM 10481 O O . VAL B 1 490 ? -8.062 -37.844 10.633 1 86.81 490 VAL B O 1
ATOM 10484 N N . ARG B 1 491 ? -9.938 -38.969 10.758 1 83.56 491 ARG B N 1
ATOM 10485 C CA . ARG B 1 491 ? -10.633 -38.031 9.859 1 83.56 491 ARG B CA 1
ATOM 10486 C C . ARG B 1 491 ? -10.812 -36.688 10.508 1 83.56 491 ARG B C 1
ATOM 10488 O O . ARG B 1 491 ? -10.57 -35.656 9.875 1 83.56 491 ARG B O 1
ATOM 10495 N N . HIS B 1 492 ? -11.125 -36.719 11.719 1 83.12 492 HIS B N 1
ATOM 10496 C CA . HIS B 1 492 ? -11.344 -35.469 12.406 1 83.12 492 HIS B CA 1
ATOM 10497 C C . HIS B 1 492 ? -10.023 -34.75 12.688 1 83.12 492 HIS B C 1
ATOM 10499 O O . HIS B 1 492 ? -9.953 -33.531 12.656 1 83.12 492 HIS B O 1
ATOM 10505 N N . TYR B 1 493 ? -9.062 -35.5 12.891 1 89.69 493 TYR B N 1
ATOM 10506 C CA . TYR B 1 493 ? -7.746 -34.938 13.141 1 89.69 493 TYR B CA 1
ATOM 10507 C C . TYR B 1 493 ? -7.203 -34.25 11.883 1 89.69 493 TYR B C 1
ATOM 10509 O O . TYR B 1 493 ? -6.656 -33.156 11.953 1 89.69 493 TYR B O 1
ATOM 10517 N N . LEU B 1 494 ? -7.395 -34.812 10.742 1 89.31 494 LEU B N 1
ATOM 10518 C CA . LEU B 1 494 ? -6.828 -34.312 9.5 1 89.31 494 LEU B CA 1
ATOM 10519 C C . LEU B 1 494 ? -7.664 -33.156 8.953 1 89.31 494 LEU B C 1
ATOM 10521 O O . LEU B 1 494 ? -7.211 -32.406 8.078 1 89.31 494 LEU B O 1
ATOM 10525 N N . SER B 1 495 ? -8.828 -32.969 9.477 1 83.12 495 SER B N 1
ATOM 10526 C CA . SER B 1 495 ? -9.695 -31.922 8.977 1 83.12 495 SER B CA 1
ATOM 10527 C C . SER B 1 495 ? -9.289 -30.562 9.562 1 83.12 495 SER B C 1
ATOM 10529 O O . SER B 1 495 ? -9.633 -29.516 9.008 1 83.12 495 SER B O 1
ATOM 10531 N N . SER B 1 496 ? -8.477 -30.656 10.633 1 85.75 496 SER B N 1
ATOM 10532 C CA . SER B 1 496 ? -8 -29.406 11.227 1 85.75 496 SER B CA 1
ATOM 10533 C C . SER B 1 496 ? -6.68 -28.969 10.602 1 85.75 496 SER B C 1
ATOM 10535 O O . SER B 1 496 ? -5.727 -29.75 10.555 1 85.75 496 SER B O 1
ATOM 10537 N N . GLY B 1 497 ? -6.605 -27.734 10.117 1 86.56 497 GLY B N 1
ATOM 10538 C CA . GLY B 1 497 ? -5.391 -27.219 9.516 1 86.56 497 GLY B CA 1
ATOM 10539 C C . GLY B 1 497 ? -4.223 -27.141 10.484 1 86.56 497 GLY B C 1
ATOM 10540 O O . GLY B 1 497 ? -3.08 -27.406 10.109 1 86.56 497 GLY B O 1
ATOM 10541 N N . TRP B 1 498 ? -4.461 -26.844 11.742 1 88.38 498 TRP B N 1
ATOM 10542 C CA . TRP B 1 498 ? -3.402 -26.719 12.742 1 88.38 498 TRP B CA 1
ATOM 10543 C C . TRP B 1 498 ? -2.828 -28.094 13.086 1 88.38 498 TRP B C 1
ATOM 10545 O O . TRP B 1 498 ? -1.617 -28.234 13.281 1 88.38 498 TRP B O 1
ATOM 10555 N N . ASN B 1 499 ? -3.697 -29.062 13.047 1 92.19 499 ASN B N 1
ATOM 10556 C CA . ASN B 1 499 ? -3.221 -30.406 13.336 1 92.19 499 ASN B CA 1
ATOM 10557 C C . ASN B 1 499 ? -2.398 -30.969 12.18 1 92.19 499 ASN B C 1
ATOM 10559 O O . ASN B 1 499 ? -1.422 -31.688 12.398 1 92.19 499 ASN B O 1
ATOM 10563 N N . LEU B 1 500 ? -2.863 -30.609 11.062 1 91.62 500 LEU B N 1
ATOM 10564 C CA . LEU B 1 500 ? -2.094 -31.031 9.898 1 91.62 500 LEU B CA 1
ATOM 10565 C C . LEU B 1 500 ? -0.706 -30.406 9.898 1 91.62 500 LEU B C 1
ATOM 10567 O O . LEU B 1 500 ? 0.281 -31.062 9.57 1 91.62 500 LEU B O 1
ATOM 10571 N N . PHE B 1 501 ? -0.626 -29.172 10.266 1 91.06 501 PHE B N 1
ATOM 10572 C CA . PHE B 1 501 ? 0.65 -28.469 10.367 1 91.06 501 PHE B CA 1
ATOM 10573 C C . PHE B 1 501 ? 1.529 -29.094 11.438 1 91.06 501 PHE B C 1
ATOM 10575 O O . PHE B 1 501 ? 2.725 -29.312 11.227 1 91.06 501 PHE B O 1
ATOM 10582 N N . ASP B 1 502 ? 0.926 -29.406 12.5 1 93.19 502 ASP B N 1
ATOM 10583 C CA . ASP B 1 502 ? 1.672 -30.016 13.602 1 93.19 502 ASP B CA 1
ATOM 10584 C C . ASP B 1 502 ? 2.186 -31.406 13.219 1 93.19 502 ASP B C 1
ATOM 10586 O O . ASP B 1 502 ? 3.334 -31.75 13.508 1 93.19 502 ASP B O 1
ATOM 10590 N N . LEU B 1 503 ? 1.346 -32.156 12.617 1 93.94 503 LEU B N 1
ATOM 10591 C CA . LEU B 1 503 ? 1.75 -33.5 12.195 1 93.94 503 LEU B CA 1
ATOM 10592 C C . LEU B 1 503 ? 2.859 -33.438 11.156 1 93.94 503 LEU B C 1
ATOM 10594 O O . LEU B 1 503 ? 3.859 -34.156 11.258 1 93.94 503 LEU B O 1
ATOM 10598 N N . GLY B 1 504 ? 2.67 -32.594 10.242 1 93.62 504 GLY B N 1
ATOM 10599 C CA . GLY B 1 504 ? 3.67 -32.438 9.195 1 93.62 504 GLY B CA 1
ATOM 10600 C C . GLY B 1 504 ? 5.023 -32 9.727 1 93.62 504 GLY B C 1
ATOM 10601 O O . GLY B 1 504 ? 6.051 -32.594 9.367 1 93.62 504 GLY B O 1
ATOM 10602 N N . THR B 1 505 ? 5.07 -31.031 10.609 1 93.94 505 THR B N 1
ATOM 10603 C CA . THR B 1 505 ? 6.324 -30.5 11.133 1 93.94 505 THR B CA 1
ATOM 10604 C C . THR B 1 505 ? 6.992 -31.516 12.062 1 93.94 505 THR B C 1
ATOM 10606 O O . THR B 1 505 ? 8.219 -31.625 12.086 1 93.94 505 THR B O 1
ATOM 10609 N N . SER B 1 506 ? 6.211 -32.312 12.852 1 94.25 506 SER B N 1
ATOM 10610 C CA . SER B 1 506 ? 6.777 -33.281 13.758 1 94.25 506 SER B CA 1
ATOM 10611 C C . SER B 1 506 ? 7.371 -34.469 13 1 94.25 506 SER B C 1
ATOM 10613 O O . SER B 1 506 ? 8.477 -34.938 13.305 1 94.25 506 SER B O 1
ATOM 10615 N N . VAL B 1 507 ? 6.703 -34.906 11.977 1 93.69 507 VAL B N 1
ATOM 10616 C CA . VAL B 1 507 ? 7.188 -36.031 11.188 1 93.69 507 VAL B CA 1
ATOM 10617 C C . VAL B 1 507 ? 8.414 -35.625 10.383 1 93.69 507 VAL B C 1
ATOM 10619 O O . VAL B 1 507 ? 9.398 -36.375 10.305 1 93.69 507 VAL B O 1
ATOM 10622 N N . MET B 1 508 ? 8.359 -34.438 9.859 1 94.38 508 MET B N 1
ATOM 10623 C CA . MET B 1 508 ? 9.484 -33.969 9.062 1 94.38 508 MET B CA 1
ATOM 10624 C C . MET B 1 508 ? 10.719 -33.781 9.922 1 94.38 508 MET B C 1
ATOM 10626 O O . MET B 1 508 ? 11.844 -34 9.469 1 94.38 508 MET B O 1
ATOM 10630 N N . MET B 1 509 ? 10.5 -33.344 11.141 1 95.06 509 MET B N 1
ATOM 10631 C CA . MET B 1 509 ? 11.609 -33.188 12.062 1 95.06 509 MET B CA 1
ATOM 10632 C C . MET B 1 509 ? 12.32 -34.5 12.312 1 95.06 509 MET B C 1
ATOM 10634 O O . MET B 1 509 ? 13.547 -34.594 12.266 1 95.06 509 MET B O 1
ATOM 10638 N N . LEU B 1 510 ? 11.633 -35.625 12.422 1 94.62 510 LEU B N 1
ATOM 10639 C CA . LEU B 1 510 ? 12.211 -36.938 12.695 1 94.62 510 LEU B CA 1
ATOM 10640 C C . LEU B 1 510 ? 12.82 -37.531 11.438 1 94.62 510 LEU B C 1
ATOM 10642 O O . LEU B 1 510 ? 13.891 -38.156 11.484 1 94.62 510 LEU B O 1
ATOM 10646 N N . VAL B 1 511 ? 12.133 -37.312 10.367 1 94.88 511 VAL B N 1
ATOM 10647 C CA . VAL B 1 511 ? 12.664 -37.812 9.102 1 94.88 511 VAL B CA 1
ATOM 10648 C C . VAL B 1 511 ? 13.969 -37.094 8.766 1 94.88 511 VAL B C 1
ATOM 10650 O O . VAL B 1 511 ? 14.922 -37.719 8.297 1 94.88 511 VAL B O 1
ATOM 10653 N N . ALA B 1 512 ? 13.961 -35.844 9.047 1 95.31 512 ALA B N 1
ATOM 10654 C CA . ALA B 1 512 ? 15.164 -35.031 8.797 1 95.31 512 ALA B CA 1
ATOM 10655 C C . ALA B 1 512 ? 16.312 -35.5 9.703 1 95.31 512 ALA B C 1
ATOM 10657 O O . ALA B 1 512 ? 17.453 -35.562 9.266 1 95.31 512 ALA B O 1
ATOM 10658 N N . ALA B 1 513 ? 16.047 -35.812 10.953 1 94.31 513 ALA B N 1
ATOM 10659 C CA . ALA B 1 513 ? 17.062 -36.312 11.883 1 94.31 513 ALA B CA 1
ATOM 10660 C C . ALA B 1 513 ? 17.641 -37.656 11.414 1 94.31 513 ALA B C 1
ATOM 10662 O O . ALA B 1 513 ? 18.844 -37.844 11.414 1 94.31 513 ALA B O 1
ATOM 10663 N N . CYS B 1 514 ? 16.812 -38.5 10.867 1 93.81 514 CYS B N 1
ATOM 10664 C CA . CYS B 1 514 ? 17.25 -39.781 10.375 1 93.81 514 CYS B CA 1
ATOM 10665 C C . CYS B 1 514 ? 18.062 -39.656 9.094 1 93.81 514 CYS B C 1
ATOM 10667 O O . CYS B 1 514 ? 19.078 -40.312 8.922 1 93.81 514 CYS B O 1
ATOM 10669 N N . ALA B 1 515 ? 17.609 -38.75 8.289 1 94.5 515 ALA B N 1
ATOM 10670 C CA . ALA B 1 515 ? 18.328 -38.531 7.031 1 94.5 515 ALA B CA 1
ATOM 10671 C C . ALA B 1 515 ? 19.703 -37.938 7.281 1 94.5 515 ALA B C 1
ATOM 10673 O O . ALA B 1 515 ? 20.672 -38.25 6.582 1 94.5 515 ALA B O 1
ATOM 10674 N N . LEU B 1 516 ? 19.797 -37.094 8.32 1 93.81 516 LEU B N 1
ATOM 10675 C CA . LEU B 1 516 ? 21.078 -36.5 8.648 1 93.81 516 LEU B CA 1
ATOM 10676 C C . LEU B 1 516 ? 22.031 -37.5 9.25 1 93.81 516 LEU B C 1
ATOM 10678 O O . LEU B 1 516 ? 23.25 -37.406 9.078 1 93.81 516 LEU B O 1
ATOM 10682 N N . ILE B 1 517 ? 21.578 -38.5 9.898 1 92 517 ILE B N 1
ATOM 10683 C CA . ILE B 1 517 ? 22.391 -39.562 10.461 1 92 517 ILE B CA 1
ATOM 10684 C C . ILE B 1 517 ? 22.938 -40.469 9.344 1 92 517 ILE B C 1
ATOM 10686 O O . ILE B 1 517 ? 24.094 -40.875 9.367 1 92 517 ILE B O 1
ATOM 10690 N N . LEU B 1 518 ? 22.125 -40.594 8.297 1 93.38 518 LEU B N 1
ATOM 10691 C CA . LEU B 1 518 ? 22.516 -41.438 7.176 1 93.38 518 LEU B CA 1
ATOM 10692 C C . LEU B 1 518 ? 23.422 -40.656 6.211 1 93.38 518 LEU B C 1
ATOM 10694 O O . LEU B 1 518 ? 24.391 -41.219 5.684 1 93.38 518 LEU B O 1
ATOM 10698 N N . PHE B 1 519 ? 23.016 -39.406 6 1 93.44 519 PHE B N 1
ATOM 10699 C CA . PHE B 1 519 ? 23.781 -38.562 5.086 1 93.44 519 PHE B CA 1
ATOM 10700 C C . PHE B 1 519 ? 24.266 -37.281 5.789 1 93.44 519 PHE B C 1
ATOM 10702 O O . PHE B 1 519 ? 23.625 -36.219 5.676 1 93.44 519 PHE B O 1
ATOM 10709 N N . PRO B 1 520 ? 25.359 -37.281 6.34 1 88.88 520 PRO B N 1
ATOM 10710 C CA . PRO B 1 520 ? 25.828 -36.156 7.148 1 88.88 520 PRO B CA 1
ATOM 10711 C C . PRO B 1 520 ? 26.125 -34.906 6.312 1 88.88 520 PRO B C 1
ATOM 10713 O O . PRO B 1 520 ? 26.188 -33.812 6.852 1 88.88 520 PRO B O 1
ATOM 10716 N N . SER B 1 521 ? 26.266 -35.062 4.988 1 88.69 521 SER B N 1
ATOM 10717 C CA . SER B 1 521 ? 26.609 -33.938 4.148 1 88.69 521 SER B CA 1
ATOM 10718 C C . SER B 1 521 ? 25.359 -33.125 3.795 1 88.69 521 SER B C 1
ATOM 10720 O O . SER B 1 521 ? 25.469 -32 3.289 1 88.69 521 SER B O 1
ATOM 10722 N N . ALA B 1 522 ? 24.172 -33.594 4.145 1 91.19 522 ALA B N 1
ATOM 10723 C CA . ALA B 1 522 ? 22.922 -32.906 3.82 1 91.19 522 ALA B CA 1
ATOM 10724 C C . ALA B 1 522 ? 22.547 -31.922 4.922 1 91.19 522 ALA B C 1
ATOM 10726 O O . ALA B 1 522 ? 21.5 -32.062 5.57 1 91.19 522 ALA B O 1
ATOM 10727 N N . THR B 1 523 ? 23.344 -30.844 5.004 1 90.94 523 THR B N 1
ATOM 10728 C CA . THR B 1 523 ? 23.188 -29.891 6.102 1 90.94 523 THR B CA 1
ATOM 10729 C C . THR B 1 523 ? 21.922 -29.047 5.914 1 90.94 523 THR B C 1
ATOM 10731 O O . THR B 1 523 ? 21.453 -28.422 6.859 1 90.94 523 THR B O 1
ATOM 10734 N N . PHE B 1 524 ? 21.25 -29.109 4.691 1 90.06 524 PHE B N 1
ATOM 10735 C CA . PHE B 1 524 ? 20.062 -28.312 4.441 1 90.06 524 PHE B CA 1
ATOM 10736 C C . PHE B 1 524 ? 18.875 -28.859 5.219 1 90.06 524 PHE B C 1
ATOM 10738 O O . PHE B 1 524 ? 17.859 -28.172 5.398 1 90.06 524 PHE B O 1
ATOM 10745 N N . LEU B 1 525 ? 18.984 -30.016 5.77 1 93 525 LEU B N 1
ATOM 10746 C CA . LEU B 1 525 ? 17.891 -30.656 6.477 1 93 525 LEU B CA 1
ATOM 10747 C C . LEU B 1 525 ? 17.688 -30.047 7.859 1 93 525 LEU B C 1
ATOM 10749 O O . LEU B 1 525 ? 16.719 -30.344 8.547 1 93 525 LEU B O 1
ATOM 10753 N N . VAL B 1 526 ? 18.547 -29.125 8.266 1 93.12 526 VAL B N 1
ATOM 10754 C CA . VAL B 1 526 ? 18.438 -28.453 9.555 1 93.12 526 VAL B CA 1
ATOM 10755 C C . VAL B 1 526 ? 17.203 -27.547 9.562 1 93.12 526 VAL B C 1
ATOM 10757 O O . VAL B 1 526 ? 16.719 -27.172 10.633 1 93.12 526 VAL B O 1
ATOM 10760 N N . LEU B 1 527 ? 16.641 -27.312 8.367 1 92.5 527 LEU B N 1
ATOM 10761 C CA . LEU B 1 527 ? 15.531 -26.391 8.188 1 92.5 527 LEU B CA 1
ATOM 10762 C C . LEU B 1 527 ? 14.289 -26.875 8.93 1 92.5 527 LEU B C 1
ATOM 10764 O O . LEU B 1 527 ? 13.484 -26.062 9.398 1 92.5 527 LEU B O 1
ATOM 10768 N N . PHE B 1 528 ? 14.164 -28.125 9.211 1 93.56 528 PHE B N 1
ATOM 10769 C CA . PHE B 1 528 ? 12.875 -28.672 9.625 1 93.56 528 PHE B CA 1
ATOM 10770 C C . PHE B 1 528 ? 12.758 -28.688 11.148 1 93.56 528 PHE B C 1
ATOM 10772 O O . PHE B 1 528 ? 11.656 -28.797 11.688 1 93.56 528 PHE B O 1
ATOM 10779 N N . ARG B 1 529 ? 13.781 -28.516 11.922 1 93.44 529 ARG B N 1
ATOM 10780 C CA . ARG B 1 529 ? 13.703 -28.578 13.375 1 93.44 529 ARG B CA 1
ATOM 10781 C C . ARG B 1 529 ? 12.992 -27.359 13.945 1 93.44 529 ARG B C 1
ATOM 10783 O O . ARG B 1 529 ? 12.07 -27.484 14.75 1 93.44 529 ARG B O 1
ATOM 10790 N N . PRO B 1 530 ? 13.281 -26.125 13.414 1 93.25 530 PRO B N 1
ATOM 10791 C CA . PRO B 1 530 ? 12.648 -24.953 14.023 1 93.25 530 PRO B CA 1
ATOM 10792 C C . PRO B 1 530 ? 11.227 -24.734 13.531 1 93.25 530 PRO B C 1
ATOM 10794 O O . PRO B 1 530 ? 10.492 -23.906 14.094 1 93.25 530 PRO B O 1
ATOM 10797 N N . LEU B 1 531 ? 10.711 -25.406 12.586 1 92.62 531 LEU B N 1
ATOM 10798 C CA . LEU B 1 531 ? 9.414 -25.141 11.969 1 92.62 531 LEU B CA 1
ATOM 10799 C C . LEU B 1 531 ? 8.281 -25.359 12.961 1 92.62 531 LEU B C 1
ATOM 10801 O O . LEU B 1 531 ? 7.25 -24.688 12.898 1 92.62 531 LEU B O 1
ATOM 10805 N N . ARG B 1 532 ? 8.469 -26.281 13.945 1 92.69 532 ARG B N 1
ATOM 10806 C CA . ARG B 1 532 ? 7.438 -26.578 14.93 1 92.69 532 ARG B CA 1
ATOM 10807 C C . ARG B 1 532 ? 7.219 -25.391 15.867 1 92.69 532 ARG B C 1
ATOM 10809 O O . ARG B 1 532 ? 6.148 -25.25 16.469 1 92.69 532 ARG B O 1
ATOM 10816 N N . THR B 1 533 ? 8.211 -24.547 15.969 1 92.56 533 THR B N 1
ATOM 10817 C CA . THR B 1 533 ? 8.125 -23.391 16.844 1 92.56 533 THR B CA 1
ATOM 10818 C C . THR B 1 533 ? 7.105 -22.375 16.312 1 92.56 533 THR B C 1
ATOM 10820 O O . THR B 1 533 ? 6.605 -21.547 17.062 1 92.56 533 THR B O 1
ATOM 10823 N N . LEU B 1 534 ? 6.723 -22.469 15.086 1 90.88 534 LEU B N 1
ATOM 10824 C CA . LEU B 1 534 ? 5.746 -21.562 14.492 1 90.88 534 LEU B CA 1
ATOM 10825 C C . LEU B 1 534 ? 4.383 -21.719 15.156 1 90.88 534 LEU B C 1
ATOM 10827 O O . LEU B 1 534 ? 3.553 -20.812 15.102 1 90.88 534 LEU B O 1
ATOM 10831 N N . ARG B 1 535 ? 4.172 -22.844 15.844 1 91.75 535 ARG B N 1
ATOM 10832 C CA . ARG B 1 535 ? 2.914 -23.078 16.547 1 91.75 535 ARG B CA 1
ATOM 10833 C C . ARG B 1 535 ? 2.738 -22.109 17.703 1 91.75 535 ARG B C 1
ATOM 10835 O O . ARG B 1 535 ? 1.613 -21.844 18.141 1 91.75 535 ARG B O 1
ATOM 10842 N N . LEU B 1 536 ? 3.82 -21.578 18.188 1 91.31 536 LEU B N 1
ATOM 10843 C CA . LEU B 1 536 ? 3.752 -20.656 19.312 1 91.31 536 LEU B CA 1
ATOM 10844 C C . LEU B 1 536 ? 3.012 -19.375 18.922 1 91.31 536 LEU B C 1
ATOM 10846 O O . LEU B 1 536 ? 2.398 -18.734 19.766 1 91.31 536 LEU B O 1
ATOM 10850 N N . PHE B 1 537 ? 2.953 -19.109 17.672 1 89.69 537 PHE B N 1
ATOM 10851 C CA . PHE B 1 537 ? 2.311 -17.875 17.219 1 89.69 537 PHE B CA 1
ATOM 10852 C C . PHE B 1 537 ? 0.793 -18.016 17.234 1 89.69 537 PHE B C 1
ATOM 10854 O O . PHE B 1 537 ? 0.067 -17.031 17.188 1 89.69 537 PHE B O 1
ATOM 10861 N N . LYS B 1 538 ? 0.359 -19.234 17.312 1 88.75 538 LYS B N 1
ATOM 10862 C CA . LYS B 1 538 ? -1.079 -19.469 17.406 1 88.75 538 LYS B CA 1
ATOM 10863 C C . LYS B 1 538 ? -1.651 -18.922 18.703 1 88.75 538 LYS B C 1
ATOM 10865 O O . LYS B 1 538 ? -2.854 -18.672 18.797 1 88.75 538 LYS B O 1
ATOM 10870 N N . ILE B 1 539 ? -0.812 -18.719 19.672 1 87.75 539 ILE B N 1
ATOM 10871 C CA . ILE B 1 539 ? -1.264 -18.297 21 1 87.75 539 ILE B CA 1
ATOM 10872 C C . ILE B 1 539 ? -1.936 -16.938 20.906 1 87.75 539 ILE B C 1
ATOM 10874 O O . ILE B 1 539 ? -2.969 -16.703 21.547 1 87.75 539 ILE B O 1
ATOM 10878 N N . LYS B 1 540 ? -1.415 -16.156 20.031 1 88.31 540 LYS B N 1
ATOM 10879 C CA . LYS B 1 540 ? -1.983 -14.82 19.906 1 88.31 540 LYS B CA 1
ATOM 10880 C C . LYS B 1 540 ? -3.039 -14.773 18.797 1 88.31 540 LYS B C 1
ATOM 10882 O O . LYS B 1 540 ? -2.83 -15.305 17.703 1 88.31 540 LYS B O 1
ATOM 10887 N N . LYS B 1 541 ? -4.152 -14.117 19.094 1 85.69 541 LYS B N 1
ATOM 10888 C CA . LYS B 1 541 ? -5.293 -14.031 18.188 1 85.69 541 LYS B CA 1
ATOM 10889 C C . LYS B 1 541 ? -4.918 -13.312 16.891 1 85.69 541 LYS B C 1
ATOM 10891 O O . LYS B 1 541 ? -5.371 -13.695 15.82 1 85.69 541 LYS B O 1
ATOM 10896 N N . ARG B 1 542 ? -4.109 -12.477 17 1 83.75 542 ARG B N 1
ATOM 10897 C CA . ARG B 1 542 ? -3.727 -11.695 15.828 1 83.75 542 ARG B CA 1
ATOM 10898 C C . ARG B 1 542 ? -3.043 -12.57 14.781 1 83.75 542 ARG B C 1
ATOM 10900 O O . ARG B 1 542 ? -3.303 -12.438 13.586 1 83.75 542 ARG B O 1
ATOM 10907 N N . TYR B 1 543 ? -2.168 -13.422 15.234 1 87.69 543 TYR B N 1
ATOM 10908 C CA . TYR B 1 543 ? -1.463 -14.297 14.305 1 87.69 543 TYR B CA 1
ATOM 10909 C C . TYR B 1 543 ? -2.418 -15.305 13.672 1 87.69 543 TYR B C 1
ATOM 10911 O O . TYR B 1 543 ? -2.254 -15.672 12.508 1 87.69 543 TYR B O 1
ATOM 10919 N N . ARG B 1 544 ? -3.361 -15.641 14.383 1 86.19 544 ARG B N 1
ATOM 10920 C CA . ARG B 1 544 ? -4.371 -16.531 13.82 1 86.19 544 ARG B CA 1
ATOM 10921 C C . ARG B 1 544 ? -5.148 -15.844 12.703 1 86.19 544 ARG B C 1
ATOM 10923 O O . ARG B 1 544 ? -5.477 -16.469 11.688 1 86.19 544 ARG B O 1
ATOM 10930 N N . ASP B 1 545 ? -5.324 -14.602 12.859 1 82.06 545 ASP B N 1
ATOM 10931 C CA . ASP B 1 545 ? -6.016 -13.828 11.828 1 82.06 545 ASP B CA 1
ATOM 10932 C C . ASP B 1 545 ? -5.141 -13.656 10.594 1 82.06 545 ASP B C 1
ATOM 10934 O O . ASP B 1 545 ? -5.629 -13.742 9.461 1 82.06 545 ASP B O 1
ATOM 10938 N N . VAL B 1 546 ? -3.943 -13.461 10.875 1 84.94 546 VAL B N 1
ATOM 10939 C CA . VAL B 1 546 ? -3.014 -13.273 9.766 1 84.94 546 VAL B CA 1
ATOM 10940 C C . VAL B 1 546 ? -2.895 -14.57 8.961 1 84.94 546 VAL B C 1
ATOM 10942 O O . VAL B 1 546 ? -2.961 -14.547 7.73 1 84.94 546 VAL B O 1
ATOM 10945 N N . PHE B 1 547 ? -2.82 -15.719 9.609 1 85.62 547 PHE B N 1
ATOM 10946 C CA . PHE B 1 547 ? -2.705 -17 8.93 1 85.62 547 PHE B CA 1
ATOM 10947 C C . PHE B 1 547 ? -4.008 -17.375 8.234 1 85.62 547 PHE B C 1
ATOM 10949 O O . PHE B 1 547 ? -3.994 -17.938 7.141 1 85.62 547 PHE B O 1
ATOM 10956 N N . GLY B 1 548 ? -5.113 -17.031 8.875 1 81.75 548 GLY B N 1
ATOM 10957 C CA . GLY B 1 548 ? -6.402 -17.266 8.242 1 81.75 548 GLY B CA 1
ATOM 10958 C C . GLY B 1 548 ? -6.59 -16.469 6.961 1 81.75 548 GLY B C 1
ATOM 10959 O O . GLY B 1 548 ? -7.145 -16.969 5.984 1 81.75 548 GLY B O 1
ATOM 10960 N N . THR B 1 549 ? -6.102 -15.297 6.969 1 82 549 THR B N 1
ATOM 10961 C CA . THR B 1 549 ? -6.195 -14.453 5.781 1 82 549 THR B CA 1
ATOM 10962 C C . THR B 1 549 ? -5.281 -14.977 4.676 1 82 549 THR B C 1
ATOM 10964 O O . THR B 1 549 ? -5.645 -14.938 3.496 1 82 549 THR B O 1
ATOM 10967 N N . LEU B 1 550 ? -4.145 -15.492 5.074 1 85.06 550 LEU B N 1
ATOM 10968 C CA . LEU B 1 550 ? -3.207 -16.031 4.098 1 85.06 550 LEU B CA 1
ATOM 10969 C C . LEU B 1 550 ? -3.803 -17.25 3.389 1 85.06 550 LEU B C 1
ATOM 10971 O O . LEU B 1 550 ? -3.584 -17.438 2.189 1 85.06 550 LEU B O 1
ATOM 10975 N N . VAL B 1 551 ? -4.582 -17.969 4.082 1 83.75 551 VAL B N 1
ATOM 10976 C CA . VAL B 1 551 ? -5.191 -19.156 3.488 1 83.75 551 VAL B CA 1
ATOM 10977 C C . VAL B 1 551 ? -6.293 -18.734 2.516 1 83.75 551 VAL B C 1
ATOM 10979 O O . VAL B 1 551 ? -6.434 -19.328 1.44 1 83.75 551 VAL B O 1
ATOM 10982 N N . ILE B 1 552 ? -6.953 -17.734 2.863 1 79 552 ILE B N 1
ATOM 10983 C CA . ILE B 1 552 ? -8.023 -17.25 2 1 79 552 ILE B CA 1
ATOM 10984 C C . ILE B 1 552 ? -7.43 -16.625 0.744 1 79 552 ILE B C 1
ATOM 10986 O O . ILE B 1 552 ? -8.008 -16.719 -0.341 1 79 552 ILE B O 1
ATOM 10990 N N . LEU B 1 553 ? -6.223 -16.094 0.85 1 84 553 LEU B N 1
ATOM 10991 C CA . LEU B 1 553 ? -5.57 -15.398 -0.254 1 84 553 LEU B CA 1
ATOM 10992 C C . LEU B 1 553 ? -4.742 -16.359 -1.095 1 84 553 LEU B C 1
ATOM 10994 O O . LEU B 1 553 ? -4.293 -16.016 -2.188 1 84 553 LEU B O 1
ATOM 10998 N N . SER B 1 554 ? -4.559 -17.594 -0.696 1 87.31 554 SER B N 1
ATOM 10999 C CA . SER B 1 554 ? -3.631 -18.531 -1.322 1 87.31 554 SER B CA 1
ATOM 11000 C C . SER B 1 554 ? -4.008 -18.797 -2.777 1 87.31 554 SER B C 1
ATOM 11002 O O . SER B 1 554 ? -3.141 -18.812 -3.652 1 87.31 554 SER B O 1
ATOM 11004 N N . PRO B 1 555 ? -5.305 -18.891 -3.16 1 86.69 555 PRO B N 1
ATOM 11005 C CA . PRO B 1 555 ? -5.605 -19.109 -4.578 1 86.69 555 PRO B CA 1
ATOM 11006 C C . PRO B 1 555 ? -5.262 -17.906 -5.449 1 86.69 555 PRO B C 1
ATOM 11008 O O . PRO B 1 555 ? -4.777 -18.078 -6.57 1 86.69 555 PRO B O 1
ATOM 11011 N N . GLN B 1 556 ? -5.547 -16.828 -4.926 1 85.69 556 GLN B N 1
ATOM 11012 C CA . GLN B 1 556 ? -5.211 -15.617 -5.672 1 85.69 556 GLN B CA 1
ATOM 11013 C C . GLN B 1 556 ? -3.699 -15.445 -5.785 1 85.69 556 GLN B C 1
ATOM 11015 O O . GLN B 1 556 ? -3.195 -15.016 -6.824 1 85.69 556 GLN B O 1
ATOM 11020 N N . MET B 1 557 ? -2.969 -15.734 -4.742 1 88 557 MET B N 1
ATOM 11021 C CA . MET B 1 557 ? -1.512 -15.648 -4.766 1 88 557 MET B CA 1
ATOM 11022 C C . MET B 1 557 ? -0.925 -16.625 -5.773 1 88 557 MET B C 1
ATOM 11024 O O . MET B 1 557 ? 0.066 -16.328 -6.441 1 88 557 MET B O 1
ATOM 11028 N N . CYS B 1 558 ? -1.531 -17.781 -5.883 1 91.12 558 CYS B N 1
ATOM 11029 C CA . CYS B 1 558 ? -1.077 -18.766 -6.859 1 91.12 558 CYS B CA 1
ATOM 11030 C C . CYS B 1 558 ? -1.316 -18.266 -8.281 1 91.12 558 CYS B C 1
ATOM 11032 O O . CYS B 1 558 ? -0.457 -18.422 -9.148 1 91.12 558 CYS B O 1
ATOM 11034 N N . SER B 1 559 ? -2.443 -17.656 -8.492 1 91.62 559 SER B N 1
ATOM 11035 C CA . SER B 1 559 ? -2.727 -17.109 -9.812 1 91.62 559 SER B CA 1
ATOM 11036 C C . SER B 1 559 ? -1.749 -15.984 -10.156 1 91.62 559 SER B C 1
ATOM 11038 O O . SER B 1 559 ? -1.29 -15.883 -11.297 1 91.62 559 SER B O 1
ATOM 11040 N N . THR B 1 560 ? -1.427 -15.203 -9.188 1 89.94 560 THR B N 1
ATOM 11041 C CA . THR B 1 560 ? -0.471 -14.117 -9.391 1 89.94 560 THR B CA 1
ATOM 11042 C C . THR B 1 560 ? 0.915 -14.672 -9.711 1 89.94 560 THR B C 1
ATOM 11044 O O . THR B 1 560 ? 1.618 -14.148 -10.57 1 89.94 560 THR B O 1
ATOM 11047 N N . ALA B 1 561 ? 1.275 -15.711 -9.023 1 91.81 561 ALA B N 1
ATOM 11048 C CA . ALA B 1 561 ? 2.572 -16.344 -9.266 1 91.81 561 ALA B CA 1
ATOM 11049 C C . ALA B 1 561 ? 2.658 -16.891 -10.688 1 91.81 561 ALA B C 1
ATOM 11051 O O . ALA B 1 561 ? 3.686 -16.766 -11.352 1 91.81 561 ALA B O 1
ATOM 11052 N N . ILE B 1 562 ? 1.576 -17.422 -11.18 1 93.81 562 ILE B N 1
ATOM 11053 C CA . ILE B 1 562 ? 1.566 -17.984 -12.523 1 93.81 562 ILE B CA 1
ATOM 11054 C C . ILE B 1 562 ? 1.628 -16.859 -13.555 1 93.81 562 ILE B C 1
ATOM 11056 O O . ILE B 1 562 ? 2.312 -16.984 -14.57 1 93.81 562 ILE B O 1
ATOM 11060 N N . VAL B 1 563 ? 0.956 -15.805 -13.273 1 93.69 563 VAL B N 1
ATOM 11061 C CA . VAL B 1 563 ? 1.007 -14.664 -14.18 1 93.69 563 VAL B CA 1
ATOM 11062 C C . VAL B 1 563 ? 2.432 -14.117 -14.25 1 93.69 563 VAL B C 1
ATOM 11064 O O . VAL B 1 563 ? 2.914 -13.758 -15.32 1 93.69 563 VAL B O 1
ATOM 11067 N N . MET B 1 564 ? 3.1 -14.047 -13.117 1 94.25 564 MET B N 1
ATOM 11068 C CA . MET B 1 564 ? 4.484 -13.586 -13.102 1 94.25 564 MET B CA 1
ATOM 11069 C C . MET B 1 564 ? 5.383 -14.531 -13.891 1 94.25 564 MET B C 1
ATOM 11071 O O . MET B 1 564 ? 6.289 -14.094 -14.594 1 94.25 564 MET B O 1
ATOM 11075 N N . LEU B 1 565 ? 5.105 -15.797 -13.789 1 94.88 565 LEU B N 1
ATOM 11076 C CA . LEU B 1 565 ? 5.887 -16.781 -14.539 1 94.88 565 LEU B CA 1
ATOM 11077 C C . LEU B 1 565 ? 5.641 -16.641 -16.031 1 94.88 565 LEU B C 1
ATOM 11079 O O . LEU B 1 565 ? 6.562 -16.797 -16.844 1 94.88 565 LEU B O 1
ATOM 11083 N N . VAL B 1 566 ? 4.418 -16.359 -16.375 1 94.62 566 VAL B N 1
ATOM 11084 C CA . VAL B 1 566 ? 4.078 -16.141 -17.781 1 94.62 566 VAL B CA 1
ATOM 11085 C C . VAL B 1 566 ? 4.789 -14.883 -18.297 1 94.62 566 VAL B C 1
ATOM 11087 O O . VAL B 1 566 ? 5.309 -14.875 -19.422 1 94.62 566 VAL B O 1
ATOM 11090 N N . LEU B 1 567 ? 4.812 -13.93 -17.5 1 95.62 567 LEU B N 1
ATOM 11091 C CA . LEU B 1 567 ? 5.512 -12.703 -17.859 1 95.62 567 LEU B CA 1
ATOM 11092 C C . LEU B 1 567 ? 7.008 -12.953 -18.031 1 95.62 567 LEU B C 1
ATOM 11094 O O . LEU B 1 567 ? 7.617 -12.477 -18.984 1 95.62 567 LEU B O 1
ATOM 11098 N N . TYR B 1 568 ? 7.574 -13.742 -17.125 1 97.31 568 TYR B N 1
ATOM 11099 C CA . TYR B 1 568 ? 8.984 -14.094 -17.234 1 97.31 568 TYR B CA 1
ATOM 11100 C C . TYR B 1 568 ? 9.242 -14.883 -18.516 1 97.31 568 TYR B C 1
ATOM 11102 O O . TYR B 1 568 ? 10.25 -14.656 -19.203 1 97.31 568 TYR B O 1
ATOM 11110 N N . TYR B 1 569 ? 8.328 -15.789 -18.781 1 97.06 569 TYR B N 1
ATOM 11111 C CA . TYR B 1 569 ? 8.477 -16.578 -20 1 97.06 569 TYR B CA 1
ATOM 11112 C C . TYR B 1 569 ? 8.461 -15.68 -21.234 1 97.06 569 TYR B C 1
ATOM 11114 O O . TYR B 1 569 ? 9.305 -15.82 -22.125 1 97.06 569 TYR B O 1
ATOM 11122 N N . PHE B 1 570 ? 7.582 -14.742 -21.266 1 96.62 570 PHE B N 1
ATOM 11123 C CA . PHE B 1 570 ? 7.438 -13.82 -22.391 1 96.62 570 PHE B CA 1
ATOM 11124 C C . PHE B 1 570 ? 8.703 -12.992 -22.578 1 96.62 570 PHE B C 1
ATOM 11126 O O . PHE B 1 570 ? 9.273 -12.961 -23.672 1 96.62 570 PHE B O 1
ATOM 11133 N N . PHE B 1 571 ? 9.203 -12.43 -21.578 1 97.69 571 PHE B N 1
ATOM 11134 C CA . PHE B 1 571 ? 10.367 -11.562 -21.688 1 97.69 571 PHE B CA 1
ATOM 11135 C C . PHE B 1 571 ? 11.648 -12.383 -21.797 1 97.69 571 PHE B C 1
ATOM 11137 O O . PHE B 1 571 ? 12.641 -11.922 -22.359 1 97.69 571 PHE B O 1
ATOM 11144 N N . ALA B 1 572 ? 11.648 -13.586 -21.219 1 97.5 572 ALA B N 1
ATOM 11145 C CA . ALA B 1 572 ? 12.82 -14.453 -21.344 1 97.5 572 ALA B CA 1
ATOM 11146 C C . ALA B 1 572 ? 13.07 -14.844 -22.797 1 97.5 572 ALA B C 1
ATOM 11148 O O . ALA B 1 572 ? 14.203 -14.797 -23.266 1 97.5 572 ALA B O 1
ATOM 11149 N N . ILE B 1 573 ? 12.016 -15.156 -23.547 1 96.38 573 ILE B N 1
ATOM 11150 C CA . ILE B 1 573 ? 12.141 -15.562 -24.953 1 96.38 573 ILE B CA 1
ATOM 11151 C C . ILE B 1 573 ? 12.633 -14.375 -25.781 1 96.38 573 ILE B C 1
ATOM 11153 O O . ILE B 1 573 ? 13.555 -14.523 -26.594 1 96.38 573 ILE B O 1
ATOM 11157 N N . ILE B 1 574 ? 12.086 -13.227 -25.516 1 95.75 574 ILE B N 1
ATOM 11158 C CA . ILE B 1 574 ? 12.516 -12.039 -26.25 1 95.75 574 ILE B CA 1
ATOM 11159 C C . ILE B 1 574 ? 13.961 -11.711 -25.906 1 95.75 574 ILE B C 1
ATOM 11161 O O . ILE B 1 574 ? 14.758 -11.359 -26.781 1 95.75 574 ILE B O 1
ATOM 11165 N N . GLY B 1 575 ? 14.312 -11.844 -24.672 1 96.12 575 GLY B N 1
ATOM 11166 C CA . GLY B 1 575 ? 15.68 -11.594 -24.25 1 96.12 575 GLY B CA 1
ATOM 11167 C C . GLY B 1 575 ? 16.672 -12.578 -24.844 1 96.12 575 GLY B C 1
ATOM 11168 O O . GLY B 1 575 ? 17.781 -12.188 -25.219 1 96.12 575 GLY B O 1
ATOM 11169 N N . MET B 1 576 ? 16.281 -13.812 -24.938 1 95 576 MET B N 1
ATOM 11170 C CA . MET B 1 576 ? 17.156 -14.82 -25.516 1 95 576 MET B CA 1
ATOM 11171 C C . MET B 1 576 ? 17.422 -14.523 -27 1 95 576 MET B C 1
ATOM 11173 O O . MET B 1 576 ? 18.531 -14.695 -27.484 1 95 576 MET B O 1
ATOM 11177 N N . GLU B 1 577 ? 16.406 -14.062 -27.672 1 93.44 577 GLU B N 1
ATOM 11178 C CA . GLU B 1 577 ? 16.562 -13.75 -29.094 1 93.44 577 GLU B CA 1
ATOM 11179 C C . GLU B 1 577 ? 17.438 -12.523 -29.297 1 93.44 577 GLU B C 1
ATOM 11181 O O . GLU B 1 577 ? 18.172 -12.445 -30.281 1 93.44 577 GLU B O 1
ATOM 11186 N N . MET B 1 578 ? 17.391 -11.656 -28.344 1 93.19 578 MET B N 1
ATOM 11187 C CA . MET B 1 578 ? 18.125 -10.406 -28.516 1 93.19 578 MET B CA 1
ATOM 11188 C C . MET B 1 578 ? 19.547 -10.523 -27.953 1 93.19 578 MET B C 1
ATOM 11190 O O . MET B 1 578 ? 20.484 -9.961 -28.516 1 93.19 578 MET B O 1
ATOM 11194 N N . PHE B 1 579 ? 19.75 -11.273 -26.859 1 94.31 579 PHE B N 1
ATOM 11195 C CA . PHE B 1 579 ? 21 -11.148 -26.109 1 94.31 579 PHE B CA 1
ATOM 11196 C C . PHE B 1 579 ? 21.734 -12.484 -26.062 1 94.31 579 PHE B C 1
ATOM 11198 O O . PHE B 1 579 ? 22.828 -12.57 -25.516 1 94.31 579 PHE B O 1
ATOM 11205 N N . ALA B 1 580 ? 21.219 -13.477 -26.672 1 89.88 580 ALA B N 1
ATOM 11206 C CA . ALA B 1 580 ? 21.875 -14.773 -26.578 1 89.88 580 ALA B CA 1
ATOM 11207 C C . ALA B 1 580 ? 23.188 -14.789 -27.344 1 89.88 580 ALA B C 1
ATOM 11209 O O . ALA B 1 580 ? 23.297 -14.195 -28.422 1 89.88 580 ALA B O 1
ATOM 11210 N N . GLY B 1 581 ? 24.25 -15.422 -26.812 1 86.81 581 GLY B N 1
ATOM 11211 C CA . GLY B 1 581 ? 25.5 -15.641 -27.516 1 86.81 581 GLY B CA 1
ATOM 11212 C C . GLY B 1 581 ? 26.578 -14.648 -27.125 1 86.81 581 GLY B C 1
ATOM 11213 O O . GLY B 1 581 ? 27.75 -14.828 -27.469 1 86.81 581 GLY B O 1
ATOM 11214 N N . TYR B 1 582 ? 26.172 -13.617 -26.391 1 90.44 582 TYR B N 1
ATOM 11215 C CA . TYR B 1 582 ? 27.172 -12.625 -25.984 1 90.44 582 TYR B CA 1
ATOM 11216 C C . TYR B 1 582 ? 27.875 -13.047 -24.703 1 90.44 582 TYR B C 1
ATOM 11218 O O . TYR B 1 582 ? 27.219 -13.43 -23.734 1 90.44 582 TYR B O 1
ATOM 11226 N N . ASP B 1 583 ? 29.172 -13.117 -24.766 1 89.38 583 ASP B N 1
ATOM 11227 C CA . ASP B 1 583 ? 29.953 -13.359 -23.562 1 89.38 583 ASP B CA 1
ATOM 11228 C C . ASP B 1 583 ? 30.188 -12.062 -22.781 1 89.38 583 ASP B C 1
ATOM 11230 O O . ASP B 1 583 ? 30.906 -11.172 -23.25 1 89.38 583 ASP B O 1
ATOM 11234 N N . MET B 1 584 ? 29.734 -12.016 -21.625 1 91.38 584 MET B N 1
ATOM 11235 C CA . MET B 1 584 ? 29.719 -10.766 -20.875 1 91.38 584 MET B CA 1
ATOM 11236 C C . MET B 1 584 ? 30.938 -10.68 -19.953 1 91.38 584 MET B C 1
ATOM 11238 O O . MET B 1 584 ? 31.031 -9.758 -19.141 1 91.38 584 MET B O 1
ATOM 11242 N N . ARG B 1 585 ? 31.969 -11.586 -20.047 1 89.19 585 ARG B N 1
ATOM 11243 C CA . ARG B 1 585 ? 33.188 -11.492 -19.266 1 89.19 585 ARG B CA 1
ATOM 11244 C C . ARG B 1 585 ? 34.094 -10.375 -19.781 1 89.19 585 ARG B C 1
ATOM 11246 O O . ARG B 1 585 ? 34.438 -10.352 -20.969 1 89.19 585 ARG B O 1
ATOM 11253 N N . ASN B 1 586 ? 34.312 -9.305 -18.875 1 88.44 586 ASN B N 1
ATOM 11254 C CA . ASN B 1 586 ? 35.156 -8.148 -19.188 1 88.44 586 ASN B CA 1
ATOM 11255 C C . ASN B 1 586 ? 34.594 -7.383 -20.391 1 88.44 586 ASN B C 1
ATOM 11257 O O . ASN B 1 586 ? 35.344 -6.902 -21.234 1 88.44 586 ASN B O 1
ATOM 11261 N N . CYS B 1 587 ? 33.344 -7.32 -20.531 1 86.62 587 CYS B N 1
ATOM 11262 C CA . CYS B 1 587 ? 32.688 -6.727 -21.688 1 86.62 587 CYS B CA 1
ATOM 11263 C C . CYS B 1 587 ? 32.719 -5.207 -21.609 1 86.62 587 CYS B C 1
ATOM 11265 O O . CYS B 1 587 ? 32.656 -4.523 -22.641 1 86.62 587 CYS B O 1
ATOM 11267 N N . CYS B 1 588 ? 32.656 -4.629 -20.516 1 86.06 588 CYS B N 1
ATOM 11268 C CA . CYS B 1 588 ? 32.406 -3.201 -20.344 1 86.06 588 CYS B CA 1
ATOM 11269 C C . CYS B 1 588 ? 33.688 -2.477 -19.891 1 86.06 588 CYS B C 1
ATOM 11271 O O . CYS B 1 588 ? 33.656 -1.805 -18.844 1 86.06 588 CYS B O 1
ATOM 11273 N N . LYS B 1 589 ? 34.656 -2.527 -20.734 1 85.44 589 LYS B N 1
ATOM 11274 C CA . LYS B 1 589 ? 35.906 -1.845 -20.391 1 85.44 589 LYS B CA 1
ATOM 11275 C C . LYS B 1 589 ? 35.75 -0.334 -20.547 1 85.44 589 LYS B C 1
ATOM 11277 O O . LYS B 1 589 ? 35.156 0.137 -21.516 1 85.44 589 LYS B O 1
ATOM 11282 N N . ASN B 1 590 ? 36.125 0.545 -19.672 1 79.69 590 ASN B N 1
ATOM 11283 C CA . ASN B 1 590 ? 36.125 2.004 -19.688 1 79.69 590 ASN B CA 1
ATOM 11284 C C . ASN B 1 590 ? 34.75 2.576 -19.422 1 79.69 590 ASN B C 1
ATOM 11286 O O . ASN B 1 590 ? 34.406 3.648 -19.922 1 79.69 590 ASN B O 1
ATOM 11290 N N . THR B 1 591 ? 33.938 1.73 -18.891 1 83.56 591 THR B N 1
ATOM 11291 C CA . THR B 1 591 ? 32.594 2.217 -18.5 1 83.56 591 THR B CA 1
ATOM 11292 C C . THR B 1 591 ? 32.438 2.227 -16.984 1 83.56 591 THR B C 1
ATOM 11294 O O . THR B 1 591 ? 33.344 1.802 -16.266 1 83.56 591 THR B O 1
ATOM 11297 N N . THR B 1 592 ? 31.328 2.809 -16.5 1 80.06 592 THR B N 1
ATOM 11298 C CA . THR B 1 592 ? 31.078 2.916 -15.062 1 80.06 592 THR B CA 1
ATOM 11299 C C . THR B 1 592 ? 30.719 1.556 -14.469 1 80.06 592 THR B C 1
ATOM 11301 O O . THR B 1 592 ? 30.734 1.378 -13.25 1 80.06 592 THR B O 1
ATOM 11304 N N . VAL B 1 593 ? 30.469 0.554 -15.352 1 86.56 593 VAL B N 1
ATOM 11305 C CA . VAL B 1 593 ? 30.047 -0.744 -14.844 1 86.56 593 VAL B CA 1
ATOM 11306 C C . VAL B 1 593 ? 31.156 -1.774 -15.047 1 86.56 593 VAL B C 1
ATOM 11308 O O . VAL B 1 593 ? 30.922 -2.979 -14.906 1 86.56 593 VAL B O 1
ATOM 11311 N N . GLU B 1 594 ? 32.406 -1.395 -15.344 1 85.69 594 GLU B N 1
ATOM 11312 C CA . GLU B 1 594 ? 33.531 -2.281 -15.633 1 85.69 594 GLU B CA 1
ATOM 11313 C C . GLU B 1 594 ? 33.844 -3.176 -14.438 1 85.69 594 GLU B C 1
ATOM 11315 O O . GLU B 1 594 ? 34.062 -4.375 -14.594 1 85.69 594 GLU B O 1
ATOM 11320 N N . ASP B 1 595 ? 33.688 -2.627 -13.219 1 82.38 595 ASP B N 1
ATOM 11321 C CA . ASP B 1 595 ? 34.062 -3.346 -12.016 1 82.38 595 ASP B CA 1
ATOM 11322 C C . ASP B 1 595 ? 33.125 -4.512 -11.734 1 82.38 595 ASP B C 1
ATOM 11324 O O . ASP B 1 595 ? 33.531 -5.516 -11.141 1 82.38 595 ASP B O 1
ATOM 11328 N N . PHE B 1 596 ? 31.906 -4.41 -12.203 1 87.25 596 PHE B N 1
ATOM 11329 C CA . PHE B 1 596 ? 30.922 -5.445 -11.938 1 87.25 596 PHE B CA 1
ATOM 11330 C C . PHE B 1 596 ? 31.125 -6.641 -12.859 1 87.25 596 PHE B C 1
ATOM 11332 O O . PHE B 1 596 ? 30.688 -7.75 -12.547 1 87.25 596 PHE B O 1
ATOM 11339 N N . TYR B 1 597 ? 31.781 -6.449 -14.016 1 89 597 TYR B N 1
ATOM 11340 C CA . TYR B 1 597 ? 31.922 -7.512 -15.008 1 89 597 TYR B CA 1
ATOM 11341 C C . TYR B 1 597 ? 33.375 -7.922 -15.164 1 89 597 TYR B C 1
ATOM 11343 O O . TYR B 1 597 ? 33.75 -8.617 -16.125 1 89 597 TYR B O 1
ATOM 11351 N N . GLU B 1 598 ? 34.219 -7.504 -14.25 1 85.25 598 GLU B N 1
ATOM 11352 C CA . GLU B 1 598 ? 35.625 -7.867 -14.297 1 85.25 598 GLU B CA 1
ATOM 11353 C C . GLU B 1 598 ? 35.844 -9.336 -13.922 1 85.25 598 GLU B C 1
ATOM 11355 O O . GLU B 1 598 ? 35.25 -9.82 -12.945 1 85.25 598 GLU B O 1
ATOM 11360 N N . TYR B 1 599 ? 36.438 -10.086 -14.734 1 81 599 TYR B N 1
ATOM 11361 C CA . TYR B 1 599 ? 36.719 -11.5 -14.5 1 81 599 TYR B CA 1
ATOM 11362 C C . TYR B 1 599 ? 38.219 -11.758 -14.438 1 81 599 TYR B C 1
ATOM 11364 O O . TYR B 1 599 ? 39 -11.266 -15.273 1 81 599 TYR B O 1
ATOM 11372 N N . SER B 1 600 ? 38.812 -12.07 -13.281 1 73.25 600 SER B N 1
ATOM 11373 C CA . SER B 1 600 ? 40.188 -12.531 -13.219 1 73.25 600 SER B CA 1
ATOM 11374 C C . SER B 1 600 ? 40.281 -14 -12.82 1 73.25 600 SER B C 1
ATOM 11376 O O . SER B 1 600 ? 39.5 -14.453 -11.953 1 73.25 600 SER B O 1
ATOM 11378 N N . ALA B 1 601 ? 40.938 -14.805 -13.609 1 61.12 601 ALA B N 1
ATOM 11379 C CA . ALA B 1 601 ? 41.094 -16.219 -13.32 1 61.12 601 ALA B CA 1
ATOM 11380 C C . ALA B 1 601 ? 41.625 -16.438 -11.898 1 61.12 601 ALA B C 1
ATOM 11382 O O . ALA B 1 601 ? 41.25 -17.406 -11.234 1 61.12 601 ALA B O 1
ATOM 11383 N N . ASN B 1 602 ? 42.594 -15.562 -11.422 1 52.62 602 ASN B N 1
ATOM 11384 C CA . ASN B 1 602 ? 43.281 -15.781 -10.156 1 52.62 602 ASN B CA 1
ATOM 11385 C C . ASN B 1 602 ? 42.562 -15.094 -9 1 52.62 602 ASN B C 1
ATOM 11387 O O . ASN B 1 602 ? 42.906 -15.312 -7.836 1 52.62 602 ASN B O 1
ATOM 11391 N N . GLY B 1 603 ? 41.344 -14.328 -9.211 1 57.59 603 GLY B N 1
ATOM 11392 C CA . GLY B 1 603 ? 40.75 -13.695 -8.039 1 57.59 603 GLY B CA 1
ATOM 11393 C C . GLY B 1 603 ? 39.531 -12.852 -8.352 1 57.59 603 GLY B C 1
ATOM 11394 O O . GLY B 1 603 ? 39.438 -12.258 -9.43 1 57.59 603 GLY B O 1
ATOM 11395 N N . SER B 1 604 ? 38.375 -13.25 -7.977 1 59.41 604 SER B N 1
ATOM 11396 C CA . SER B 1 604 ? 37.188 -12.469 -8.281 1 59.41 604 SER B CA 1
ATOM 11397 C C . SER B 1 604 ? 36.969 -11.352 -7.27 1 59.41 604 SER B C 1
ATOM 11399 O O . SER B 1 604 ? 37.312 -11.5 -6.094 1 59.41 604 SER B O 1
ATOM 11401 N N . THR B 1 605 ? 36.969 -10.078 -7.773 1 63.22 605 THR B N 1
ATOM 11402 C CA . THR B 1 605 ? 36.656 -8.922 -6.938 1 63.22 605 THR B CA 1
ATOM 11403 C C . THR B 1 605 ? 35.312 -9.117 -6.262 1 63.22 605 THR B C 1
ATOM 11405 O O . THR B 1 605 ? 34.469 -9.914 -6.715 1 63.22 605 THR B O 1
ATOM 11408 N N . ALA B 1 606 ? 35.125 -8.625 -5.039 1 62.91 606 ALA B N 1
ATOM 11409 C CA . ALA B 1 606 ? 33.906 -8.719 -4.223 1 62.91 606 ALA B CA 1
ATOM 11410 C C . ALA B 1 606 ? 32.656 -8.312 -5.016 1 62.91 606 ALA B C 1
ATOM 11412 O O . ALA B 1 606 ? 31.578 -8.859 -4.816 1 62.91 606 ALA B O 1
ATOM 11413 N N . LEU B 1 607 ? 32.812 -7.379 -5.961 1 71.69 607 LEU B N 1
ATOM 11414 C CA . LEU B 1 607 ? 31.688 -6.879 -6.727 1 71.69 607 LEU B CA 1
ATOM 11415 C C . LEU B 1 607 ? 31.562 -7.613 -8.062 1 71.69 607 LEU B C 1
ATOM 11417 O O . LEU B 1 607 ? 30.562 -7.453 -8.773 1 71.69 607 LEU B O 1
ATOM 11421 N N . GLY B 1 608 ? 32.312 -8.609 -8.148 1 76.5 608 GLY B N 1
ATOM 11422 C CA . GLY B 1 608 ? 32.344 -9.258 -9.445 1 76.5 608 GLY B CA 1
ATOM 11423 C C . GLY B 1 608 ? 31.391 -10.414 -9.578 1 76.5 608 GLY B C 1
ATOM 11424 O O . GLY B 1 608 ? 30.672 -10.742 -8.625 1 76.5 608 GLY B O 1
ATOM 11425 N N . TYR B 1 609 ? 30.688 -10.805 -10.656 1 86.25 609 TYR B N 1
ATOM 11426 C CA . TYR B 1 609 ? 29.953 -12.031 -10.961 1 86.25 609 TYR B CA 1
ATOM 11427 C C . TYR B 1 609 ? 28.719 -11.727 -11.805 1 86.25 609 TYR B C 1
ATOM 11429 O O . TYR B 1 609 ? 27.906 -12.617 -12.078 1 86.25 609 TYR B O 1
ATOM 11437 N N . TYR B 1 610 ? 28.609 -10.453 -12.164 1 91.81 610 TYR B N 1
ATOM 11438 C CA . TYR B 1 610 ? 27.406 -10.102 -12.922 1 91.81 610 TYR B CA 1
ATOM 11439 C C . TYR B 1 610 ? 27.422 -10.734 -14.305 1 91.81 610 TYR B C 1
ATOM 11441 O O . TYR B 1 610 ? 26.406 -10.742 -15.008 1 91.81 610 TYR B O 1
ATOM 11449 N N . TYR B 1 611 ? 28.625 -11.344 -14.695 1 91.06 611 TYR B N 1
ATOM 11450 C CA . TYR B 1 611 ? 28.734 -12.023 -15.977 1 91.06 611 TYR B CA 1
ATOM 11451 C C . TYR B 1 611 ? 27.938 -13.328 -15.969 1 91.06 611 TYR B C 1
ATOM 11453 O O . TYR B 1 611 ? 27.656 -13.898 -17.031 1 91.06 611 TYR B O 1
ATOM 11461 N N . LEU B 1 612 ? 27.484 -13.758 -14.75 1 92.38 612 LEU B N 1
ATOM 11462 C CA . LEU B 1 612 ? 26.703 -14.992 -14.625 1 92.38 612 LEU B CA 1
ATOM 11463 C C . LEU B 1 612 ? 25.234 -14.734 -14.961 1 92.38 612 LEU B C 1
ATOM 11465 O O . LEU B 1 612 ? 24.484 -15.68 -15.195 1 92.38 612 LEU B O 1
ATOM 11469 N N . ASN B 1 613 ? 24.812 -13.5 -15 1 93.5 613 ASN B N 1
ATOM 11470 C CA . ASN B 1 613 ? 23.453 -13.133 -15.406 1 93.5 613 ASN B CA 1
ATOM 11471 C C . ASN B 1 613 ? 23.344 -13 -16.922 1 93.5 613 ASN B C 1
ATOM 11473 O O . ASN B 1 613 ? 23.672 -11.961 -17.484 1 93.5 613 ASN B O 1
ATOM 11477 N N . THR B 1 614 ? 22.969 -14.102 -17.562 1 93.69 614 THR B N 1
ATOM 11478 C CA . THR B 1 614 ? 22.922 -14.148 -19.016 1 93.69 614 THR B CA 1
ATOM 11479 C C . THR B 1 614 ? 21.547 -14.586 -19.5 1 93.69 614 THR B C 1
ATOM 11481 O O . THR B 1 614 ? 20.688 -14.938 -18.703 1 93.69 614 THR B O 1
ATOM 11484 N N . PHE B 1 615 ? 21.344 -14.422 -20.781 1 95.19 615 PHE B N 1
ATOM 11485 C CA . PHE B 1 615 ? 20.125 -14.852 -21.453 1 95.19 615 PHE B CA 1
ATOM 11486 C C . PHE B 1 615 ? 20.406 -16.031 -22.391 1 95.19 615 PHE B C 1
ATOM 11488 O O . PHE B 1 615 ? 19.859 -16.094 -23.484 1 95.19 615 PHE B O 1
ATOM 11495 N N . ASP B 1 616 ? 21.234 -16.969 -21.938 1 92.69 616 ASP B N 1
ATOM 11496 C CA . ASP B 1 616 ? 21.672 -18.062 -22.812 1 92.69 616 ASP B CA 1
ATOM 11497 C C . ASP B 1 616 ? 20.641 -19.188 -22.844 1 92.69 616 ASP B C 1
ATOM 11499 O O . ASP B 1 616 ? 20.562 -19.938 -23.828 1 92.69 616 ASP B O 1
ATOM 11503 N N . ASN B 1 617 ? 20.016 -19.391 -21.812 1 92.81 617 ASN B N 1
ATOM 11504 C CA . ASN B 1 617 ? 18.969 -20.406 -21.719 1 92.81 617 ASN B CA 1
ATOM 11505 C C . ASN B 1 617 ? 17.766 -19.891 -20.938 1 92.81 617 ASN B C 1
ATOM 11507 O O . ASN B 1 617 ? 17.797 -18.797 -20.375 1 92.81 617 ASN B O 1
ATOM 11511 N N . LEU B 1 618 ? 16.719 -20.672 -21.031 1 93.69 618 LEU B N 1
ATOM 11512 C CA . LEU B 1 618 ? 15.453 -20.234 -20.438 1 93.69 618 LEU B CA 1
ATOM 11513 C C . LEU B 1 618 ? 15.562 -20.109 -18.922 1 93.69 618 LEU B C 1
ATOM 11515 O O . LEU B 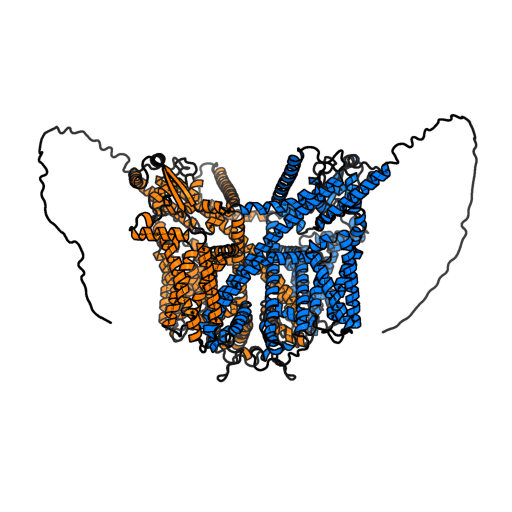1 618 ? 15.07 -19.141 -18.344 1 93.69 618 LEU B O 1
ATOM 11519 N N . ILE B 1 619 ? 16.234 -21 -18.266 1 93.06 619 ILE B N 1
ATOM 11520 C CA . ILE B 1 619 ? 16.344 -20.984 -16.812 1 93.06 619 ILE B CA 1
ATOM 11521 C C . ILE B 1 619 ? 17.25 -19.828 -16.375 1 93.06 619 ILE B C 1
ATOM 11523 O O . ILE B 1 619 ? 16.938 -19.125 -15.422 1 93.06 619 ILE B O 1
ATOM 11527 N N . ALA B 1 620 ? 18.375 -19.641 -17.125 1 94.62 620 ALA B N 1
ATOM 11528 C CA . ALA B 1 620 ? 19.281 -18.531 -16.828 1 94.62 620 ALA B CA 1
ATOM 11529 C C . ALA B 1 620 ? 18.594 -17.188 -17.078 1 94.62 620 ALA B C 1
ATOM 11531 O O . ALA B 1 620 ? 18.766 -16.234 -16.312 1 94.62 620 ALA B O 1
ATOM 11532 N N . SER B 1 621 ? 17.812 -17.172 -18.141 1 96.25 621 SER B N 1
ATOM 11533 C CA . SER B 1 621 ? 17.062 -15.961 -18.422 1 96.25 621 SER B CA 1
ATOM 11534 C C . SER B 1 621 ? 16.016 -15.688 -17.344 1 96.25 621 SER B C 1
ATOM 11536 O O . SER B 1 621 ? 15.789 -14.539 -16.969 1 96.25 621 SER B O 1
ATOM 11538 N N . GLY B 1 622 ? 15.367 -16.766 -16.891 1 95.75 622 GLY B N 1
ATOM 11539 C CA . GLY B 1 622 ? 14.406 -16.609 -15.797 1 95.75 622 GLY B CA 1
ATOM 11540 C C . GLY B 1 622 ? 15.031 -16.078 -14.523 1 95.75 622 GLY B C 1
ATOM 11541 O O . GLY B 1 622 ? 14.453 -15.211 -13.867 1 95.75 622 GLY B O 1
ATOM 11542 N N . MET B 1 623 ? 16.203 -16.531 -14.211 1 96.19 623 MET B N 1
ATOM 11543 C CA . MET B 1 623 ? 16.922 -16.062 -13.023 1 96.19 623 MET B CA 1
ATOM 11544 C C . MET B 1 623 ? 17.344 -14.609 -13.195 1 96.19 623 MET B C 1
ATOM 11546 O O . MET B 1 623 ? 17.25 -13.82 -12.258 1 96.19 623 MET B O 1
ATOM 11550 N N . THR B 1 624 ? 17.781 -14.242 -14.367 1 96.88 624 THR B N 1
ATOM 11551 C CA . THR B 1 624 ? 18.156 -12.867 -14.648 1 96.88 624 THR B CA 1
ATOM 11552 C C . THR B 1 624 ? 16.953 -11.93 -14.547 1 96.88 624 THR B C 1
ATOM 11554 O O . THR B 1 624 ? 17.062 -10.836 -13.992 1 96.88 624 THR B O 1
ATOM 11557 N N . LEU B 1 625 ? 15.867 -12.367 -15.07 1 97.69 625 LEU B N 1
ATOM 11558 C CA . LEU B 1 625 ? 14.656 -11.555 -15.008 1 97.69 625 LEU B CA 1
ATOM 11559 C C . LEU B 1 625 ? 14.172 -11.422 -13.57 1 97.69 625 LEU B C 1
ATOM 11561 O O . LEU B 1 625 ? 13.633 -10.375 -13.188 1 97.69 625 LEU B O 1
ATOM 11565 N N . PHE B 1 626 ? 14.328 -12.484 -12.773 1 96.44 626 PHE B N 1
ATOM 11566 C CA . PHE B 1 626 ? 13.984 -12.375 -11.367 1 96.44 626 PHE B CA 1
ATOM 11567 C C . PHE B 1 626 ? 14.859 -11.336 -10.672 1 96.44 626 PHE B C 1
ATOM 11569 O O . PHE B 1 626 ? 14.367 -10.562 -9.844 1 96.44 626 PHE B O 1
ATOM 11576 N N . GLU B 1 627 ? 16.094 -11.352 -11 1 96.44 627 GLU B N 1
ATOM 11577 C CA . GLU B 1 627 ? 17.016 -10.359 -10.453 1 96.44 627 GLU B CA 1
ATOM 11578 C C . GLU B 1 627 ? 16.594 -8.945 -10.844 1 96.44 627 GLU B C 1
ATOM 11580 O O . GLU B 1 627 ? 16.688 -8.016 -10.039 1 96.44 627 GLU B O 1
ATOM 11585 N N . LEU B 1 628 ? 16.109 -8.828 -12.031 1 96.56 628 LEU B N 1
ATOM 11586 C CA . LEU B 1 628 ? 15.664 -7.52 -12.5 1 96.56 628 LEU B CA 1
ATOM 11587 C C . LEU B 1 628 ? 14.391 -7.094 -11.789 1 96.56 628 LEU B C 1
ATOM 11589 O O . LEU B 1 628 ? 14.172 -5.902 -11.555 1 96.56 628 LEU B O 1
ATOM 11593 N N . THR B 1 629 ? 13.586 -8.039 -11.406 1 95.69 629 THR B N 1
ATOM 11594 C CA . THR B 1 629 ? 12.336 -7.75 -10.719 1 95.69 629 THR B CA 1
ATOM 11595 C C . THR B 1 629 ? 12.594 -7.203 -9.32 1 95.69 629 THR B C 1
ATOM 11597 O O . THR B 1 629 ? 11.82 -6.395 -8.805 1 95.69 629 THR B O 1
ATOM 11600 N N . VAL B 1 630 ? 13.688 -7.605 -8.625 1 93.94 630 VAL B N 1
ATOM 11601 C CA . VAL B 1 630 ? 14.047 -7.125 -7.297 1 93.94 630 VAL B CA 1
ATOM 11602 C C . VAL B 1 630 ? 14.555 -5.688 -7.387 1 93.94 630 VAL B C 1
ATOM 11604 O O . VAL B 1 630 ? 14.562 -4.965 -6.387 1 93.94 630 VAL B O 1
ATOM 11607 N N . VAL B 1 631 ? 14.781 -5.125 -8.531 1 89.56 631 VAL B N 1
ATOM 11608 C CA . VAL B 1 631 ? 14.969 -3.742 -8.953 1 89.56 631 VAL B CA 1
ATOM 11609 C C . VAL B 1 631 ? 16.344 -3.25 -8.531 1 89.56 631 VAL B C 1
ATOM 11611 O O . VAL B 1 631 ? 16.906 -2.332 -9.141 1 89.56 631 VAL B O 1
ATOM 11614 N N . ASN B 1 632 ? 17.047 -3.924 -7.531 1 90.94 632 ASN B N 1
ATOM 11615 C CA . ASN B 1 632 ? 18.344 -3.412 -7.133 1 90.94 632 ASN B CA 1
ATOM 11616 C C . ASN B 1 632 ? 19.406 -3.635 -8.219 1 90.94 632 ASN B C 1
ATOM 11618 O O . ASN B 1 632 ? 19.5 -4.73 -8.773 1 90.94 632 ASN B O 1
ATOM 11622 N N . ASN B 1 633 ? 20.125 -2.699 -8.633 1 91.25 633 ASN B N 1
ATOM 11623 C CA . ASN B 1 633 ? 21.234 -2.709 -9.578 1 91.25 633 ASN B CA 1
ATOM 11624 C C . ASN B 1 633 ? 20.812 -3.213 -10.953 1 91.25 633 ASN B C 1
ATOM 11626 O O . ASN B 1 633 ? 21.594 -3.842 -11.664 1 91.25 633 ASN B O 1
ATOM 11630 N N . TRP B 1 634 ? 19.5 -3.01 -11.305 1 93.44 634 TRP B N 1
ATOM 11631 C CA . TRP B 1 634 ? 19.016 -3.453 -12.609 1 93.44 634 TRP B CA 1
ATOM 11632 C C . TRP B 1 634 ? 19.625 -2.611 -13.727 1 93.44 634 TRP B C 1
ATOM 11634 O O . TRP B 1 634 ? 19.797 -3.088 -14.852 1 93.44 634 TRP B O 1
ATOM 11644 N N . PHE B 1 635 ? 20.047 -1.359 -13.367 1 94.31 635 PHE B N 1
ATOM 11645 C CA . PHE B 1 635 ? 20.594 -0.465 -14.375 1 94.31 635 PHE B CA 1
ATOM 11646 C C . PHE B 1 635 ? 22 -0.903 -14.781 1 94.31 635 PHE B C 1
ATOM 11648 O O . PHE B 1 635 ? 22.484 -0.551 -15.859 1 94.31 635 PHE B O 1
ATOM 11655 N N . ILE B 1 636 ? 22.672 -1.677 -13.898 1 93.75 636 ILE B N 1
ATOM 11656 C CA . ILE B 1 636 ? 24 -2.189 -14.219 1 93.75 636 ILE B CA 1
ATOM 11657 C C . ILE B 1 636 ? 23.906 -3.205 -15.359 1 93.75 636 ILE B C 1
ATOM 11659 O O . ILE B 1 636 ? 24.672 -3.148 -16.312 1 93.75 636 ILE B O 1
ATOM 11663 N N . LEU B 1 637 ? 22.891 -4.062 -15.258 1 94.94 637 LEU B N 1
ATOM 11664 C CA . LEU B 1 637 ? 22.656 -5.035 -16.312 1 94.94 637 LEU B CA 1
ATOM 11665 C C . LEU B 1 637 ? 22.203 -4.348 -17.594 1 94.94 637 LEU B C 1
ATOM 11667 O O . LEU B 1 637 ? 22.672 -4.695 -18.688 1 94.94 637 LEU B O 1
ATOM 11671 N N . MET B 1 638 ? 21.359 -3.385 -17.5 1 95.94 638 MET B N 1
ATOM 11672 C CA . MET B 1 638 ? 20.859 -2.652 -18.656 1 95.94 638 MET B CA 1
ATOM 11673 C C . MET B 1 638 ? 21.984 -1.954 -19.391 1 95.94 638 MET B C 1
ATOM 11675 O O . MET B 1 638 ? 22.109 -2.08 -20.609 1 95.94 638 MET B O 1
ATOM 11679 N N . ASN B 1 639 ? 22.891 -1.27 -18.672 1 93.94 639 ASN B N 1
ATOM 11680 C CA . ASN B 1 639 ? 23.969 -0.517 -19.312 1 93.94 639 ASN B CA 1
ATOM 11681 C C . ASN B 1 639 ? 25.016 -1.444 -19.906 1 93.94 639 ASN B C 1
ATOM 11683 O O . ASN B 1 639 ? 25.609 -1.131 -20.938 1 93.94 639 ASN B O 1
ATOM 11687 N N . ALA B 1 640 ? 25.281 -2.574 -19.219 1 94.62 640 ALA B N 1
ATOM 11688 C CA . ALA B 1 640 ? 26.25 -3.529 -19.75 1 94.62 640 ALA B CA 1
ATOM 11689 C C . ALA B 1 640 ? 25.781 -4.098 -21.094 1 94.62 640 ALA B C 1
ATOM 11691 O O . ALA B 1 640 ? 26.531 -4.129 -22.062 1 94.62 640 ALA B O 1
ATOM 11692 N N . TYR B 1 641 ? 24.531 -4.516 -21.141 1 95 641 TYR B N 1
ATOM 11693 C CA . TYR B 1 641 ? 24 -5.062 -22.391 1 95 641 TYR B CA 1
ATOM 11694 C C . TYR B 1 641 ? 23.812 -3.965 -23.422 1 95 641 TYR B C 1
ATOM 11696 O O . TYR B 1 641 ? 23.969 -4.207 -24.625 1 95 641 TYR B O 1
ATOM 11704 N N . ALA B 1 642 ? 23.469 -2.762 -23.031 1 94.25 642 ALA B N 1
ATOM 11705 C CA . ALA B 1 642 ? 23.328 -1.647 -23.969 1 94.25 642 ALA B CA 1
ATOM 11706 C C . ALA B 1 642 ? 24.672 -1.316 -24.609 1 94.25 642 ALA B C 1
ATOM 11708 O O . ALA B 1 642 ? 24.734 -1.011 -25.797 1 94.25 642 ALA B O 1
ATOM 11709 N N . PHE B 1 643 ? 25.75 -1.389 -23.875 1 92.88 643 PHE B N 1
ATOM 11710 C CA . PHE B 1 643 ? 27.078 -1.09 -24.375 1 92.88 643 PHE B CA 1
ATOM 11711 C C . PHE B 1 643 ? 27.562 -2.189 -25.312 1 92.88 643 PHE B C 1
ATOM 11713 O O . PHE B 1 643 ? 28.203 -1.911 -26.328 1 92.88 643 PHE B O 1
ATOM 11720 N N . THR B 1 644 ? 27.219 -3.418 -25.016 1 93.88 644 THR B N 1
ATOM 11721 C CA . THR B 1 644 ? 27.734 -4.559 -25.766 1 93.88 644 THR B CA 1
ATOM 11722 C C . THR B 1 644 ? 26.891 -4.785 -27.031 1 93.88 644 THR B C 1
ATOM 11724 O O . THR B 1 644 ? 27.438 -5.109 -28.094 1 93.88 644 THR B O 1
ATOM 11727 N N . THR B 1 645 ? 25.656 -4.66 -27 1 93.25 645 THR B N 1
ATOM 11728 C CA . THR B 1 645 ? 24.781 -4.969 -28.125 1 93.25 645 THR B CA 1
ATOM 11729 C C . THR B 1 645 ? 24.328 -3.691 -28.844 1 93.25 645 THR B C 1
ATOM 11731 O O . THR B 1 645 ? 24.359 -3.613 -30.062 1 93.25 645 THR B O 1
ATOM 11734 N N . GLY B 1 646 ? 23.875 -2.744 -28.094 1 92.31 646 GLY B N 1
ATOM 11735 C CA . GLY B 1 646 ? 23.375 -1.501 -28.656 1 92.31 646 GLY B CA 1
ATOM 11736 C C . GLY B 1 646 ? 22.562 -0.683 -27.672 1 92.31 646 GLY B C 1
ATOM 11737 O O . GLY B 1 646 ? 21.859 -1.24 -26.828 1 92.31 646 GLY B O 1
ATOM 11738 N N . MET B 1 647 ? 22.562 0.582 -27.875 1 92.06 647 MET B N 1
ATOM 11739 C CA . MET B 1 647 ? 21.906 1.498 -26.953 1 92.06 647 MET B CA 1
ATOM 11740 C C . MET B 1 647 ? 20.391 1.352 -27.016 1 92.06 647 MET B C 1
ATOM 11742 O O . MET B 1 647 ? 19.688 1.646 -26.047 1 92.06 647 MET B O 1
ATOM 11746 N N . TYR B 1 648 ? 19.875 0.803 -28.062 1 92.75 648 TYR B N 1
ATOM 11747 C CA . TYR B 1 648 ? 18.438 0.657 -28.219 1 92.75 648 TYR B CA 1
ATOM 11748 C C . TYR B 1 648 ? 17.891 -0.431 -27.297 1 92.75 648 TYR B C 1
ATOM 11750 O O . TYR B 1 648 ? 16.688 -0.476 -27.031 1 92.75 648 TYR B O 1
ATOM 11758 N N . THR B 1 649 ? 18.75 -1.335 -26.797 1 95.19 649 THR B N 1
ATOM 11759 C CA . THR B 1 649 ? 18.297 -2.441 -25.953 1 95.19 649 THR B CA 1
ATOM 11760 C C . THR B 1 649 ? 17.875 -1.938 -24.594 1 95.19 649 THR B C 1
ATOM 11762 O O . THR B 1 649 ? 17.219 -2.664 -23.828 1 95.19 649 THR B O 1
ATOM 11765 N N . ARG B 1 650 ? 18.172 -0.641 -24.266 1 96.25 650 ARG B N 1
ATOM 11766 C CA . ARG B 1 650 ? 17.719 -0.073 -23 1 96.25 650 ARG B CA 1
ATOM 11767 C C . ARG B 1 650 ? 16.188 -0.082 -22.906 1 96.25 650 ARG B C 1
ATOM 11769 O O . ARG B 1 650 ? 15.633 -0.203 -21.828 1 96.25 650 ARG B O 1
ATOM 11776 N N . ILE B 1 651 ? 15.555 -0.049 -24.047 1 96.12 651 ILE B N 1
ATOM 11777 C CA . ILE B 1 651 ? 14.102 -0.002 -24.078 1 96.12 651 ILE B CA 1
ATOM 11778 C C . ILE B 1 651 ? 13.531 -1.321 -23.562 1 96.12 651 ILE B C 1
ATOM 11780 O O . ILE B 1 651 ? 12.492 -1.339 -22.891 1 96.12 651 ILE B O 1
ATOM 11784 N N . TYR B 1 652 ? 14.219 -2.475 -23.844 1 97 652 TYR B N 1
ATOM 11785 C CA . TYR B 1 652 ? 13.781 -3.783 -23.375 1 97 652 TYR B CA 1
ATOM 11786 C C . TYR B 1 652 ? 13.734 -3.814 -21.844 1 97 652 TYR B C 1
ATOM 11788 O O . TYR B 1 652 ? 12.727 -4.23 -21.266 1 97 652 TYR B O 1
ATOM 11796 N N . PHE B 1 653 ? 14.727 -3.297 -21.203 1 97.44 653 PHE B N 1
ATOM 11797 C CA . PHE B 1 653 ? 14.82 -3.336 -19.75 1 97.44 653 PHE B CA 1
ATOM 11798 C C . PHE B 1 653 ? 13.852 -2.344 -19.109 1 97.44 653 PHE B C 1
ATOM 11800 O O . PHE B 1 653 ? 13.242 -2.637 -18.094 1 97.44 653 PHE B O 1
ATOM 11807 N N . MET B 1 654 ? 13.711 -1.177 -19.766 1 96.94 654 MET B N 1
ATOM 11808 C CA . MET B 1 654 ? 12.805 -0.169 -19.219 1 96.94 654 MET B CA 1
ATOM 11809 C C . MET B 1 654 ? 11.352 -0.629 -19.328 1 96.94 654 MET B C 1
ATOM 11811 O O . MET B 1 654 ? 10.555 -0.411 -18.422 1 96.94 654 MET B O 1
ATOM 11815 N N . ILE B 1 655 ? 11.016 -1.302 -20.375 1 96.81 655 ILE B N 1
ATOM 11816 C CA . ILE B 1 655 ? 9.656 -1.817 -20.547 1 96.81 655 ILE B CA 1
ATOM 11817 C C . ILE B 1 655 ? 9.406 -2.941 -19.547 1 96.81 655 ILE B C 1
ATOM 11819 O O . ILE B 1 655 ? 8.32 -3.033 -18.969 1 96.81 655 ILE B O 1
ATOM 11823 N N . PHE B 1 656 ? 10.406 -3.809 -19.406 1 97.19 656 PHE B N 1
ATOM 11824 C CA . PHE B 1 656 ? 10.266 -4.883 -18.422 1 97.19 656 PHE B CA 1
ATOM 11825 C C . PHE B 1 656 ? 10 -4.316 -17.031 1 97.19 656 PHE B C 1
ATOM 11827 O O . PHE B 1 656 ? 9.133 -4.812 -16.312 1 97.19 656 PHE B O 1
ATOM 11834 N N . TYR B 1 657 ? 10.727 -3.262 -16.703 1 95.75 657 TYR B N 1
ATOM 11835 C CA . TYR B 1 657 ? 10.531 -2.639 -15.398 1 95.75 657 TYR B CA 1
ATOM 11836 C C . TYR B 1 657 ? 9.133 -2.045 -15.273 1 95.75 657 TYR B C 1
ATOM 11838 O O . TYR B 1 657 ? 8.469 -2.215 -14.25 1 95.75 657 TYR B O 1
ATOM 11846 N N . LEU B 1 658 ? 8.68 -1.367 -16.25 1 95.19 658 LEU B N 1
ATOM 11847 C CA . LEU B 1 658 ? 7.371 -0.726 -16.188 1 95.19 658 LEU B CA 1
ATOM 11848 C C . LEU B 1 658 ? 6.262 -1.764 -16.062 1 95.19 658 LEU B C 1
ATOM 11850 O O . LEU B 1 658 ? 5.348 -1.604 -15.25 1 95.19 658 LEU B O 1
ATOM 11854 N N . VAL B 1 659 ? 6.395 -2.863 -16.812 1 95 659 VAL B N 1
ATOM 11855 C CA . VAL B 1 659 ? 5.363 -3.896 -16.781 1 95 659 VAL B CA 1
ATOM 11856 C C . VAL B 1 659 ? 5.379 -4.598 -15.422 1 95 659 VAL B C 1
ATOM 11858 O O . VAL B 1 659 ? 4.324 -4.84 -14.828 1 95 659 VAL B O 1
ATOM 11861 N N . THR B 1 660 ? 6.527 -4.914 -14.938 1 94.69 660 THR B N 1
ATOM 11862 C CA . THR B 1 660 ? 6.633 -5.582 -13.641 1 94.69 660 THR B CA 1
ATOM 11863 C C . THR B 1 660 ? 6.156 -4.664 -12.516 1 94.69 660 THR B C 1
ATOM 11865 O O . THR B 1 660 ? 5.527 -5.121 -11.562 1 94.69 660 THR B O 1
ATOM 11868 N N . MET B 1 661 ? 6.461 -3.369 -12.633 1 93.12 661 MET B N 1
ATOM 11869 C CA . MET B 1 661 ? 5.992 -2.406 -11.641 1 93.12 661 MET B CA 1
ATOM 11870 C C . MET B 1 661 ? 4.465 -2.373 -11.594 1 93.12 661 MET B C 1
ATOM 11872 O O . MET B 1 661 ? 3.877 -2.322 -10.508 1 93.12 661 MET B O 1
ATOM 11876 N N . ILE B 1 662 ? 3.865 -2.465 -12.664 1 92.12 662 ILE B N 1
ATOM 11877 C CA . ILE B 1 662 ? 2.41 -2.455 -12.75 1 92.12 662 ILE B CA 1
ATOM 11878 C C . ILE B 1 662 ? 1.845 -3.719 -12.109 1 92.12 662 ILE B C 1
ATOM 11880 O O . ILE B 1 662 ? 0.944 -3.648 -11.273 1 92.12 662 ILE B O 1
ATOM 11884 N N . VAL B 1 663 ? 2.404 -4.855 -12.469 1 92.44 663 VAL B N 1
ATOM 11885 C CA . VAL B 1 663 ? 1.904 -6.125 -11.961 1 92.44 663 VAL B CA 1
ATOM 11886 C C . VAL B 1 663 ? 2.117 -6.195 -10.445 1 92.44 663 VAL B C 1
ATOM 11888 O O . VAL B 1 663 ? 1.227 -6.625 -9.711 1 92.44 663 VAL B O 1
ATOM 11891 N N . LEU B 1 664 ? 3.232 -5.75 -9.977 1 91.38 664 LEU B N 1
ATOM 11892 C CA . LEU B 1 664 ? 3.525 -5.805 -8.547 1 91.38 664 LEU B CA 1
ATOM 11893 C C . LEU B 1 664 ? 2.619 -4.855 -7.77 1 91.38 664 LEU B C 1
ATOM 11895 O O . LEU B 1 664 ? 2.223 -5.156 -6.641 1 91.38 664 LEU B O 1
ATOM 11899 N N . THR B 1 665 ? 2.365 -3.727 -8.32 1 90.94 665 THR B N 1
ATOM 11900 C CA . THR B 1 665 ? 1.452 -2.797 -7.664 1 90.94 665 THR B CA 1
ATOM 11901 C C . THR B 1 665 ? 0.06 -3.408 -7.535 1 90.94 665 THR B C 1
ATOM 11903 O O . THR B 1 665 ? -0.621 -3.205 -6.527 1 90.94 665 THR B O 1
ATOM 11906 N N . ILE B 1 666 ? -0.311 -4.152 -8.461 1 89.62 666 ILE B N 1
ATOM 11907 C CA . ILE B 1 666 ? -1.614 -4.805 -8.422 1 89.62 666 ILE B CA 1
ATOM 11908 C C . ILE B 1 666 ? -1.598 -5.938 -7.398 1 89.62 666 ILE B C 1
ATOM 11910 O O . ILE B 1 666 ? -2.598 -6.18 -6.719 1 89.62 666 ILE B O 1
ATOM 11914 N N . VAL B 1 667 ? -0.485 -6.582 -7.305 1 86.81 667 VAL B N 1
ATOM 11915 C CA . VAL B 1 667 ? -0.342 -7.629 -6.301 1 86.81 667 VAL B CA 1
ATOM 11916 C C . VAL B 1 667 ? -0.473 -7.027 -4.902 1 86.81 667 VAL B C 1
ATOM 11918 O O . VAL B 1 667 ? -1.178 -7.57 -4.051 1 86.81 667 VAL B O 1
ATOM 11921 N N . VAL B 1 668 ? 0.158 -5.945 -4.688 1 88.56 668 VAL B N 1
ATOM 11922 C CA . VAL B 1 668 ? 0.061 -5.258 -3.402 1 88.56 668 VAL B CA 1
ATOM 11923 C C . VAL B 1 668 ? -1.392 -4.879 -3.127 1 88.56 668 VAL B C 1
ATOM 11925 O O . VAL B 1 668 ? -1.887 -5.055 -2.012 1 88.56 668 VAL B O 1
ATOM 11928 N N . SER B 1 669 ? -2.059 -4.453 -4.086 1 88.12 669 SER B N 1
ATOM 11929 C CA . SER B 1 669 ? -3.457 -4.062 -3.936 1 88.12 669 SER B CA 1
ATOM 11930 C C . SER B 1 669 ? -4.332 -5.27 -3.609 1 88.12 669 SER B C 1
ATOM 11932 O O . SER B 1 669 ? -5.305 -5.148 -2.861 1 88.12 669 SER B O 1
ATOM 11934 N N . SER B 1 670 ? -3.963 -6.383 -4.164 1 85.56 670 SER B N 1
ATOM 11935 C CA . SER B 1 670 ? -4.719 -7.598 -3.877 1 85.56 670 SER B CA 1
ATOM 11936 C C . SER B 1 670 ? -4.559 -8.016 -2.42 1 85.56 670 SER B C 1
ATOM 11938 O O . SER B 1 670 ? -5.512 -8.492 -1.795 1 85.56 670 SER B O 1
ATOM 11940 N N . PHE B 1 671 ? -3.42 -7.836 -1.891 1 84.94 671 PHE B N 1
ATOM 11941 C CA . PHE B 1 671 ? -3.184 -8.125 -0.481 1 84.94 671 PHE B CA 1
ATOM 11942 C C . PHE B 1 671 ? -3.963 -7.16 0.406 1 84.94 671 PHE B C 1
ATOM 11944 O O . PHE B 1 671 ? -4.59 -7.578 1.383 1 84.94 671 PHE B O 1
ATOM 11951 N N . LEU B 1 672 ? -3.975 -5.953 0.022 1 86.06 672 LEU B N 1
ATOM 11952 C CA . LEU B 1 672 ? -4.668 -4.934 0.803 1 86.06 672 LEU B CA 1
ATOM 11953 C C . LEU B 1 672 ? -6.172 -5.184 0.808 1 86.06 672 LEU B C 1
ATOM 11955 O O . LEU B 1 672 ? -6.82 -5.074 1.852 1 86.06 672 LEU B O 1
ATOM 11959 N N . GLU B 1 673 ? -6.66 -5.586 -0.28 1 83.06 673 GLU B N 1
ATOM 11960 C CA . GLU B 1 673 ? -8.094 -5.84 -0.392 1 83.06 673 GLU B CA 1
ATOM 11961 C C . GLU B 1 673 ? -8.492 -7.086 0.39 1 83.06 673 GLU B C 1
ATOM 11963 O O . GLU B 1 673 ? -9.562 -7.121 1.007 1 83.06 673 GLU B O 1
ATOM 11968 N N . ALA B 1 674 ? -7.73 -8.07 0.337 1 82.5 674 ALA B N 1
ATOM 11969 C CA . ALA B 1 674 ? -8.039 -9.305 1.046 1 82.5 674 ALA B CA 1
ATOM 11970 C C . ALA B 1 674 ? -8.039 -9.086 2.557 1 82.5 674 ALA B C 1
ATOM 11972 O O . ALA B 1 674 ? -8.914 -9.602 3.262 1 82.5 674 ALA B O 1
ATOM 11973 N N . PHE B 1 675 ? -7.223 -8.352 3.029 1 81.06 675 PHE B N 1
ATOM 11974 C CA . PHE B 1 675 ? -7.164 -8.094 4.461 1 81.06 675 PHE B CA 1
ATOM 11975 C C . PHE B 1 675 ? -8.305 -7.176 4.895 1 81.06 675 PHE B C 1
ATOM 11977 O O . PHE B 1 675 ? -8.883 -7.359 5.969 1 81.06 675 PHE B O 1
ATOM 11984 N N . ARG B 1 676 ? -8.516 -6.262 4.105 1 80.5 676 ARG B N 1
ATOM 11985 C CA . ARG B 1 676 ? -9.648 -5.395 4.402 1 80.5 676 ARG B CA 1
ATOM 11986 C C . ARG B 1 676 ? -10.953 -6.191 4.457 1 80.5 676 ARG B C 1
ATOM 11988 O O . ARG B 1 676 ? -11.781 -5.973 5.34 1 80.5 676 ARG B O 1
ATOM 11995 N N . PHE B 1 677 ? -11.086 -7.047 3.549 1 80.81 677 PHE B N 1
ATOM 11996 C CA . PHE B 1 677 ? -12.258 -7.91 3.504 1 80.81 677 PHE B CA 1
ATOM 11997 C C . PHE B 1 677 ? -12.352 -8.766 4.766 1 80.81 677 PHE B C 1
ATOM 11999 O O . PHE B 1 677 ? -13.422 -8.891 5.355 1 80.81 677 PHE B O 1
ATOM 12006 N N . ARG B 1 678 ? -11.336 -9.344 5.137 1 78.31 678 ARG B N 1
ATOM 12007 C CA . ARG B 1 678 ? -11.336 -10.227 6.297 1 78.31 678 ARG B CA 1
ATOM 12008 C C . ARG B 1 678 ? -11.648 -9.453 7.574 1 78.31 678 ARG B C 1
ATOM 12010 O O . ARG B 1 678 ? -12.414 -9.914 8.422 1 78.31 678 ARG B O 1
ATOM 12017 N N . ILE B 1 679 ? -11.203 -8.344 7.648 1 73.56 679 ILE B N 1
ATOM 12018 C CA . ILE B 1 679 ? -11.406 -7.562 8.867 1 73.56 679 ILE B CA 1
ATOM 12019 C C . ILE B 1 679 ? -12.844 -7.043 8.914 1 73.56 679 ILE B C 1
ATOM 12021 O O . ILE B 1 679 ? -13.492 -7.078 9.961 1 73.56 679 ILE B O 1
ATOM 12025 N N . GLN B 1 680 ? -13.195 -6.57 7.797 1 75.25 680 GLN B N 1
ATOM 12026 C CA . GLN B 1 680 ? -14.586 -6.133 7.75 1 75.25 680 GLN B CA 1
ATOM 12027 C C . GLN B 1 680 ? -15.539 -7.285 8.055 1 75.25 680 GLN B C 1
ATOM 12029 O O . GLN B 1 680 ? -16.562 -7.098 8.719 1 75.25 680 GLN B O 1
ATOM 12034 N N . TYR B 1 681 ? -15.164 -8.43 7.582 1 79.19 681 TYR B N 1
ATOM 12035 C CA . TYR B 1 681 ? -15.977 -9.617 7.84 1 79.19 681 TYR B CA 1
ATOM 12036 C C . TYR B 1 681 ? -15.984 -9.961 9.32 1 79.19 681 TYR B C 1
ATOM 12038 O O . TYR B 1 681 ? -17.031 -10.281 9.883 1 79.19 681 TYR B O 1
ATOM 12046 N N . LYS B 1 682 ? -14.945 -9.859 9.984 1 76.5 682 LYS B N 1
ATOM 12047 C CA . LYS B 1 682 ? -14.844 -10.203 11.398 1 76.5 682 LYS B CA 1
ATOM 12048 C C . LYS B 1 682 ? -15.57 -9.18 12.266 1 76.5 682 LYS B C 1
ATOM 12050 O O . LYS B 1 682 ? -16.109 -9.523 13.32 1 76.5 682 LYS B O 1
ATOM 12055 N N . LYS B 1 683 ? -15.617 -8.008 11.758 1 73.31 683 LYS B N 1
ATOM 12056 C CA . LYS B 1 683 ? -16.312 -6.965 12.508 1 73.31 683 LYS B CA 1
ATOM 12057 C C . LYS B 1 683 ? -17.828 -7.109 12.375 1 73.31 683 LYS B C 1
ATOM 12059 O O . LYS B 1 683 ? -18.562 -6.852 13.336 1 73.31 683 LYS B O 1
ATOM 12064 N N . SER B 1 684 ? -18.172 -7.566 11.273 1 75.56 684 SER B N 1
ATOM 12065 C CA . SER B 1 684 ? -19.609 -7.617 11.008 1 75.56 684 SER B CA 1
ATOM 12066 C C . SER B 1 684 ? -20.203 -8.961 11.438 1 75.56 684 SER B C 1
ATOM 12068 O O . SER B 1 684 ? -21.406 -9.078 11.633 1 75.56 684 SER B O 1
ATOM 12070 N N . THR B 1 685 ? -19.328 -9.984 11.531 1 78 685 THR B N 1
ATOM 12071 C CA . THR B 1 685 ? -19.875 -11.32 11.766 1 78 685 THR B CA 1
ATOM 12072 C C . THR B 1 685 ? -19.25 -11.938 13.016 1 78 685 THR B C 1
ATOM 12074 O O . THR B 1 685 ? -18.031 -11.938 13.18 1 78 685 THR B O 1
ATOM 12077 N N . SER B 1 686 ? -20.109 -12.359 13.906 1 80.12 686 SER B N 1
ATOM 12078 C CA . SER B 1 686 ? -19.656 -13.078 15.094 1 80.12 686 SER B CA 1
ATOM 12079 C C . SER B 1 686 ? -19.281 -14.516 14.766 1 80.12 686 SER B C 1
ATOM 12081 O O . SER B 1 686 ? -19.656 -15.039 13.711 1 80.12 686 SER B O 1
ATOM 12083 N N . LYS B 1 687 ? -18.531 -15.164 15.539 1 78.5 687 LYS B N 1
ATOM 12084 C CA . LYS B 1 687 ? -18.141 -16.562 15.352 1 78.5 687 LYS B CA 1
ATOM 12085 C C . LYS B 1 687 ? -19.375 -17.469 15.344 1 78.5 687 LYS B C 1
ATOM 12087 O O . LYS B 1 687 ? -19.406 -18.453 14.594 1 78.5 687 LYS B O 1
ATOM 12092 N N . HIS B 1 688 ? -20.297 -17.094 16.125 1 80.75 688 HIS B N 1
ATOM 12093 C CA . HIS B 1 688 ? -21.516 -17.891 16.188 1 80.75 688 HIS B CA 1
ATOM 12094 C C . HIS B 1 688 ? -22.312 -17.781 14.883 1 80.75 688 HIS B C 1
ATOM 12096 O O . HIS B 1 688 ? -22.828 -18.781 14.375 1 80.75 688 HIS B O 1
ATOM 12102 N N . ASP B 1 689 ? -22.25 -16.594 14.367 1 82 689 ASP B N 1
ATOM 12103 C CA . ASP B 1 689 ? -22.969 -16.391 13.109 1 82 689 ASP B CA 1
ATOM 12104 C C . ASP B 1 689 ? -22.266 -17.094 11.953 1 82 689 ASP B C 1
ATOM 12106 O O . ASP B 1 689 ? -22.922 -17.609 11.039 1 82 689 ASP B O 1
ATOM 12110 N N . GLU B 1 690 ? -21.047 -17.141 12.094 1 82.94 690 GLU B N 1
ATOM 12111 C CA . GLU B 1 690 ? -20.281 -17.812 11.055 1 82.94 690 GLU B CA 1
ATOM 12112 C C . GLU B 1 690 ? -20.516 -19.328 11.094 1 82.94 690 GLU B C 1
ATOM 12114 O O . GLU B 1 690 ? -20.672 -19.969 10.055 1 82.94 690 GLU B O 1
ATOM 12119 N N . GLU B 1 691 ? -20.609 -19.922 12.258 1 82.31 691 GLU B N 1
ATOM 12120 C CA . GLU B 1 691 ? -20.844 -21.359 12.375 1 82.31 691 GLU B CA 1
ATOM 12121 C C . GLU B 1 691 ? -22.25 -21.719 11.906 1 82.31 691 GLU B C 1
ATOM 12123 O O . GLU B 1 691 ? -22.438 -22.766 11.273 1 82.31 691 GLU B O 1
ATOM 12128 N N . LYS B 1 692 ? -23.062 -20.781 12.164 1 81.81 692 LYS B N 1
ATOM 12129 C CA . LYS B 1 692 ? -24.422 -21.031 11.719 1 81.81 692 LYS B CA 1
ATOM 12130 C C . LYS B 1 692 ? -24.531 -20.953 10.195 1 81.81 692 LYS B C 1
ATOM 12132 O O . LYS B 1 692 ? -25.344 -21.656 9.594 1 81.81 692 LYS B O 1
ATOM 12137 N N . MET B 1 693 ? -23.75 -20.172 9.695 1 83.69 693 MET B N 1
ATOM 12138 C CA . MET B 1 693 ? -23.766 -20.031 8.242 1 83.69 693 MET B CA 1
ATOM 12139 C C . MET B 1 693 ? -23.094 -21.219 7.559 1 83.69 693 MET B C 1
ATOM 12141 O O . MET B 1 693 ? -23.531 -21.656 6.492 1 83.69 693 MET B O 1
ATOM 12145 N N . LEU B 1 694 ? -22.125 -21.812 8.227 1 85.69 694 LEU B N 1
ATOM 12146 C CA . LEU B 1 694 ? -21.375 -22.906 7.633 1 85.69 694 LEU B CA 1
ATOM 12147 C C . LEU B 1 694 ? -22.062 -24.234 7.887 1 85.69 694 LEU B C 1
ATOM 12149 O O . LEU B 1 694 ? -21.906 -25.188 7.117 1 85.69 694 LEU B O 1
ATOM 12153 N N . HIS B 1 695 ? -22.859 -24.25 8.984 1 87.75 695 HIS B N 1
ATOM 12154 C CA . HIS B 1 695 ? -23.594 -25.453 9.32 1 87.75 695 HIS B CA 1
ATOM 12155 C C . HIS B 1 695 ? -25.109 -25.219 9.289 1 87.75 695 HIS B C 1
ATOM 12157 O O . HIS B 1 695 ? -25.609 -24.328 9.977 1 87.75 695 HIS B O 1
ATOM 12163 N N . GLU B 1 696 ? -25.688 -25.938 8.383 1 89.44 696 GLU B N 1
ATOM 12164 C CA . GLU B 1 696 ? -27.141 -25.844 8.258 1 89.44 696 GLU B CA 1
ATOM 12165 C C . GLU B 1 696 ? -27.828 -27.141 8.68 1 89.44 696 GLU B C 1
ATOM 12167 O O . GLU B 1 696 ? -27.359 -28.219 8.344 1 89.44 696 GLU B O 1
ATOM 12172 N N . GLU B 1 697 ? -28.891 -26.969 9.5 1 89.31 697 GLU B N 1
ATOM 12173 C CA . GLU B 1 697 ? -29.625 -28.141 9.977 1 89.31 697 GLU B CA 1
ATOM 12174 C C . GLU B 1 697 ? -30.938 -28.312 9.227 1 89.31 697 GLU B C 1
ATOM 12176 O O . GLU B 1 697 ? -31.609 -27.328 8.922 1 89.31 697 GLU B O 1
ATOM 12181 N N . VAL B 1 698 ? -31.125 -29.531 8.758 1 90.25 698 VAL B N 1
ATOM 12182 C CA . VAL B 1 698 ? -32.375 -29.859 8.086 1 90.25 698 VAL B CA 1
ATOM 12183 C C . VAL B 1 698 ? -33.031 -31.062 8.781 1 90.25 698 VAL B C 1
ATOM 12185 O O . VAL B 1 698 ? -32.344 -32.062 9.078 1 90.25 698 VAL B O 1
ATOM 12188 N N . GLU B 1 699 ? -34.281 -30.875 9.109 1 88.31 699 GLU B N 1
ATOM 12189 C CA . GLU B 1 699 ? -35.062 -31.938 9.719 1 88.31 699 GLU B CA 1
ATOM 12190 C C . GLU B 1 699 ? -35.969 -32.594 8.695 1 88.31 699 GLU B C 1
ATOM 12192 O O . GLU B 1 699 ? -36.781 -31.938 8.047 1 88.31 699 GLU B O 1
ATOM 12197 N N . LEU B 1 700 ? -35.75 -33.875 8.484 1 87.81 700 LEU B N 1
ATOM 12198 C CA . LEU B 1 700 ? -36.625 -34.625 7.598 1 87.81 700 LEU B CA 1
ATOM 12199 C C . LEU B 1 700 ? -37.688 -35.375 8.383 1 87.81 700 LEU B C 1
ATOM 12201 O O . LEU B 1 700 ? -37.344 -36.188 9.273 1 87.81 700 LEU B O 1
ATOM 12205 N N . LYS B 1 701 ? -38.938 -35.062 8.078 1 86 701 LYS B N 1
ATOM 12206 C CA . LYS B 1 701 ? -40.062 -35.781 8.648 1 86 701 LYS B CA 1
ATOM 12207 C C . LYS B 1 701 ? -40.656 -36.75 7.641 1 86 701 LYS B C 1
ATOM 12209 O O . LYS B 1 701 ? -40.969 -36.375 6.504 1 86 701 LYS B O 1
ATOM 12214 N N . TRP B 1 702 ? -40.906 -37.938 8.031 1 85.81 702 TRP B N 1
ATOM 12215 C CA . TRP B 1 702 ? -41.375 -39 7.129 1 85.81 702 TRP B CA 1
ATOM 12216 C C . TRP B 1 702 ? -42.75 -38.656 6.547 1 85.81 702 TRP B C 1
ATOM 12218 O O . TRP B 1 702 ? -43 -38.844 5.359 1 85.81 702 TRP B O 1
ATOM 12228 N N . ASN B 1 703 ? -43.656 -38.031 7.289 1 82.56 703 ASN B N 1
ATOM 12229 C CA . ASN B 1 703 ? -44.969 -37.688 6.809 1 82.56 703 ASN B CA 1
ATOM 12230 C C . ASN B 1 703 ? -44.938 -36.625 5.738 1 82.56 703 ASN B C 1
ATOM 12232 O O . ASN B 1 703 ? -45.719 -36.656 4.773 1 82.56 703 ASN B O 1
ATOM 12236 N N . GLU B 1 704 ? -44.031 -35.75 5.91 1 85.69 704 GLU B N 1
ATOM 12237 C CA . GLU B 1 704 ? -43.906 -34.688 4.934 1 85.69 704 GLU B CA 1
ATOM 12238 C C . GLU B 1 704 ? -43.25 -35.188 3.65 1 85.69 704 GLU B C 1
ATOM 12240 O O . GLU B 1 704 ? -43.562 -34.719 2.557 1 85.69 704 GLU B O 1
ATOM 12245 N N . LEU B 1 705 ? -42.406 -36.156 3.762 1 87.75 705 LEU B N 1
ATOM 12246 C CA . LEU B 1 705 ? -41.688 -36.688 2.611 1 87.75 705 LEU B CA 1
ATOM 12247 C C . LEU B 1 705 ? -42.625 -37.5 1.715 1 87.75 705 LEU B C 1
ATOM 12249 O O . LEU B 1 705 ? -42.438 -37.531 0.494 1 87.75 705 LEU B O 1
ATOM 12253 N N . GLN B 1 706 ? -43.594 -38.125 2.322 1 84.44 706 GLN B N 1
ATOM 12254 C CA . GLN B 1 706 ? -44.531 -38.906 1.55 1 84.44 706 GLN B CA 1
ATOM 12255 C C . GLN B 1 706 ? -45.438 -38.031 0.675 1 84.44 706 GLN B C 1
ATOM 12257 O O . GLN B 1 706 ? -45.875 -38.438 -0.398 1 84.44 706 GLN B O 1
ATOM 12262 N N . CYS B 1 707 ? -45.531 -36.719 1.078 1 84.06 707 CYS B N 1
ATOM 12263 C CA . CYS B 1 707 ? -46.344 -35.781 0.306 1 84.06 707 CYS B CA 1
ATOM 12264 C C . CYS B 1 707 ? -45.531 -35.188 -0.838 1 84.06 707 CYS B C 1
ATOM 12266 O O . CYS B 1 707 ? -46.094 -34.844 -1.885 1 84.06 707 CYS B O 1
ATOM 12268 N N . ILE B 1 708 ? -44.281 -35.094 -0.655 1 86.56 708 ILE B N 1
ATOM 12269 C CA . ILE B 1 708 ? -43.438 -34.406 -1.618 1 86.56 708 ILE B CA 1
ATOM 12270 C C . ILE B 1 708 ? -43 -35.375 -2.703 1 86.56 708 ILE B C 1
ATOM 12272 O O . ILE B 1 708 ? -42.969 -35.062 -3.889 1 86.56 708 ILE B O 1
ATOM 12276 N N . ILE B 1 709 ? -42.625 -36.656 -2.328 1 87.56 709 ILE B N 1
ATOM 12277 C CA . ILE B 1 709 ? -42.094 -37.625 -3.277 1 87.56 709 ILE B CA 1
ATOM 12278 C C . ILE B 1 709 ? -43.219 -38.562 -3.744 1 87.56 709 ILE B C 1
ATOM 12280 O O . ILE B 1 709 ? -43.844 -39.281 -2.936 1 87.56 709 ILE B O 1
ATOM 12284 N N . GLU B 1 710 ? -43.469 -38.531 -5.004 1 79.75 710 GLU B N 1
ATOM 12285 C CA . GLU B 1 710 ? -44.562 -39.344 -5.566 1 79.75 710 GLU B CA 1
ATOM 12286 C C . GLU B 1 710 ? -44.062 -40.75 -5.949 1 79.75 710 GLU B C 1
ATOM 12288 O O . GLU B 1 710 ? -44.875 -41.688 -6.016 1 79.75 710 GLU B O 1
ATOM 12293 N N . ASP B 1 711 ? -42.812 -40.875 -6.098 1 82.88 711 ASP B N 1
ATOM 12294 C CA . ASP B 1 711 ? -42.281 -42.156 -6.578 1 82.88 711 ASP B CA 1
ATOM 12295 C C . ASP B 1 711 ? -42.062 -43.125 -5.426 1 82.88 711 ASP B C 1
ATOM 12297 O O . ASP B 1 711 ? -41.281 -42.844 -4.516 1 82.88 711 ASP B O 1
ATOM 12301 N N . PHE B 1 712 ? -42.688 -44.219 -5.48 1 81.25 712 PHE B N 1
ATOM 12302 C CA . PHE B 1 712 ? -42.688 -45.25 -4.43 1 81.25 712 PHE B CA 1
ATOM 12303 C C . PHE B 1 712 ? -41.281 -45.875 -4.301 1 81.25 712 PHE B C 1
ATOM 12305 O O . PHE B 1 712 ? -40.844 -46.188 -3.195 1 81.25 712 PHE B O 1
ATOM 12312 N N . GLN B 1 713 ? -40.594 -46 -5.371 1 81.75 713 GLN B N 1
ATOM 12313 C CA . GLN B 1 713 ? -39.281 -46.656 -5.332 1 81.75 713 GLN B CA 1
ATOM 12314 C C . GLN B 1 713 ? -38.281 -45.781 -4.582 1 81.75 713 GLN B C 1
ATOM 12316 O O . GLN B 1 713 ? -37.469 -46.281 -3.801 1 81.75 713 GLN B O 1
ATOM 12321 N N . THR B 1 714 ? -38.375 -44.531 -4.789 1 83.69 714 THR B N 1
ATOM 12322 C CA . THR B 1 714 ? -37.5 -43.594 -4.105 1 83.69 714 THR B CA 1
ATOM 12323 C C . THR B 1 714 ? -37.781 -43.562 -2.609 1 83.69 714 THR B C 1
ATOM 12325 O O . THR B 1 714 ? -36.875 -43.438 -1.79 1 83.69 714 THR B O 1
ATOM 12328 N N . LEU B 1 715 ? -39 -43.719 -2.252 1 85.12 715 LEU B N 1
ATOM 12329 C CA . LEU B 1 715 ? -39.406 -43.688 -0.848 1 85.12 715 LEU B CA 1
ATOM 12330 C C . LEU B 1 715 ? -38.938 -44.938 -0.119 1 85.12 715 LEU B C 1
ATOM 12332 O O . LEU B 1 715 ? -38.531 -44.875 1.049 1 85.12 715 LEU B O 1
ATOM 12336 N N . GLU B 1 716 ? -38.906 -46.031 -0.815 1 82.88 716 GLU B N 1
ATOM 12337 C CA . GLU B 1 716 ? -38.438 -47.25 -0.202 1 82.88 716 GLU B CA 1
ATOM 12338 C C . GLU B 1 716 ? -36.938 -47.25 0.052 1 82.88 716 GLU B C 1
ATOM 12340 O O . GLU B 1 716 ? -36.469 -47.75 1.073 1 82.88 716 GLU B O 1
ATOM 12345 N N . ASN B 1 717 ? -36.25 -46.688 -0.826 1 83.06 717 ASN B N 1
ATOM 12346 C CA . ASN B 1 717 ? -34.812 -46.594 -0.657 1 83.06 717 ASN B CA 1
ATOM 12347 C C . ASN B 1 717 ? -34.469 -45.656 0.505 1 83.06 717 ASN B C 1
ATOM 12349 O O . ASN B 1 717 ? -33.438 -45.875 1.172 1 83.06 717 ASN B O 1
ATOM 12353 N N . LEU B 1 718 ? -35.312 -44.719 0.739 1 84.62 718 LEU B N 1
ATOM 12354 C CA . LEU B 1 718 ? -35.062 -43.75 1.801 1 84.62 718 LEU B CA 1
ATOM 12355 C C . LEU B 1 718 ? -35.5 -44.312 3.152 1 84.62 718 LEU B C 1
ATOM 12357 O O . LEU B 1 718 ? -35.031 -43.844 4.199 1 84.62 718 LEU B O 1
ATOM 12361 N N . ARG B 1 719 ? -36.312 -45.281 3.158 1 80.19 719 ARG B N 1
ATOM 12362 C CA . ARG B 1 719 ? -36.844 -45.875 4.391 1 80.19 719 ARG B CA 1
ATOM 12363 C C . ARG B 1 719 ? -35.75 -46.469 5.238 1 80.19 719 ARG B C 1
ATOM 12365 O O . ARG B 1 719 ? -35.781 -46.406 6.469 1 80.19 719 ARG B O 1
ATOM 12372 N N . ASN B 1 720 ? -34.75 -47 4.57 1 77.88 720 ASN B N 1
ATOM 12373 C CA . ASN B 1 720 ? -33.625 -47.625 5.289 1 77.88 720 ASN B CA 1
ATOM 12374 C C . ASN B 1 720 ? -32.75 -46.562 5.945 1 77.88 720 ASN B C 1
ATOM 12376 O O . ASN B 1 720 ? -32.062 -46.875 6.93 1 77.88 720 ASN B O 1
ATOM 12380 N N . ALA B 1 721 ? -32.812 -45.375 5.395 1 75.25 721 ALA B N 1
ATOM 12381 C CA . ALA B 1 721 ? -31.906 -44.344 5.902 1 75.25 721 ALA B CA 1
ATOM 12382 C C . ALA B 1 721 ? -32.625 -43.438 6.902 1 75.25 721 ALA B C 1
ATOM 12384 O O . ALA B 1 721 ? -31.969 -42.719 7.652 1 75.25 721 ALA B O 1
ATOM 12385 N N . LEU B 1 722 ? -33.969 -43.531 6.98 1 80.81 722 LEU B N 1
ATOM 12386 C CA . LEU B 1 722 ? -34.719 -42.625 7.832 1 80.81 722 LEU B CA 1
ATOM 12387 C C . LEU B 1 722 ? -35.531 -43.406 8.867 1 80.81 722 LEU B C 1
ATOM 12389 O O . LEU B 1 722 ? -35.688 -44.625 8.75 1 80.81 722 LEU B O 1
ATOM 12393 N N . VAL B 1 723 ? -35.844 -42.812 10.023 1 73.88 723 VAL B N 1
ATOM 12394 C CA . VAL B 1 723 ? -36.688 -43.406 11.047 1 73.88 723 VAL B CA 1
ATOM 12395 C C . VAL B 1 723 ? -38.156 -43.281 10.617 1 73.88 723 VAL B C 1
ATOM 12397 O O . VAL B 1 723 ? -38.656 -42.156 10.43 1 73.88 723 VAL B O 1
ATOM 12400 N N . VAL B 1 724 ? -38.688 -44.469 10.43 1 76.06 724 VAL B N 1
ATOM 12401 C CA . VAL B 1 724 ? -40.062 -44.5 10.008 1 76.06 724 VAL B CA 1
ATOM 12402 C C . VAL B 1 724 ? -40.969 -44 11.141 1 76.06 724 VAL B C 1
ATOM 12404 O O . VAL B 1 724 ? -40.875 -44.5 12.266 1 76.06 724 VAL B O 1
ATOM 12407 N N . GLY B 1 725 ? -41.688 -43 10.984 1 71 725 GLY B N 1
ATOM 12408 C CA . GLY B 1 725 ? -42.625 -42.438 11.953 1 71 725 GLY B CA 1
ATOM 12409 C C . GLY B 1 725 ? -42 -41.344 12.797 1 71 725 GLY B C 1
ATOM 12410 O O . GLY B 1 725 ? -42.719 -40.688 13.594 1 71 725 GLY B O 1
ATOM 12411 N N . GLY B 1 726 ? -40.688 -41 12.57 1 79.69 726 GLY B N 1
ATOM 12412 C CA . GLY B 1 726 ? -40.031 -39.969 13.367 1 79.69 726 GLY B CA 1
ATOM 12413 C C . GLY B 1 726 ? -39.281 -38.969 12.523 1 79.69 726 GLY B C 1
ATOM 12414 O O . GLY B 1 726 ? -39.562 -38.812 11.328 1 79.69 726 GLY B O 1
ATOM 12415 N N . SER B 1 727 ? -38.594 -37.969 13.258 1 84.56 727 SER B N 1
ATOM 12416 C CA . SER B 1 727 ? -37.812 -36.938 12.594 1 84.56 727 SER B CA 1
ATOM 12417 C C . SER B 1 727 ? -36.312 -37.219 12.727 1 84.56 727 SER B C 1
ATOM 12419 O O . SER B 1 727 ? -35.875 -37.781 13.742 1 84.56 727 SER B O 1
ATOM 12421 N N . THR B 1 728 ? -35.594 -37.188 11.664 1 85.94 728 THR B N 1
ATOM 12422 C CA . THR B 1 728 ? -34.125 -37.312 11.648 1 85.94 728 THR B CA 1
ATOM 12423 C C . THR B 1 728 ? -33.5 -35.969 11.281 1 85.94 728 THR B C 1
ATOM 12425 O O . THR B 1 728 ? -33.938 -35.281 10.359 1 85.94 728 THR B O 1
ATOM 12428 N N . MET B 1 729 ? -32.562 -35.594 12.086 1 88.56 729 MET B N 1
ATOM 12429 C CA . MET B 1 729 ? -31.875 -34.312 11.867 1 88.56 729 MET B CA 1
ATOM 12430 C C . MET B 1 729 ? -30.547 -34.531 11.172 1 88.56 729 MET B C 1
ATOM 12432 O O . MET B 1 729 ? -29.766 -35.406 11.555 1 88.56 729 MET B O 1
ATOM 12436 N N . PHE B 1 730 ? -30.344 -33.844 10.086 1 89.31 730 PHE B N 1
ATOM 12437 C CA . PHE B 1 730 ? -29.078 -33.875 9.352 1 89.31 730 PHE B CA 1
ATOM 12438 C C . PHE B 1 730 ? -28.391 -32.531 9.414 1 89.31 730 PHE B C 1
ATOM 12440 O O . PHE B 1 730 ? -29.047 -31.484 9.477 1 89.31 730 PHE B O 1
ATOM 12447 N N . VAL B 1 731 ? -27.094 -32.531 9.469 1 89.56 731 VAL B N 1
ATOM 12448 C CA . VAL B 1 731 ? -26.312 -31.297 9.477 1 89.56 731 VAL B CA 1
ATOM 12449 C C . VAL B 1 731 ? -25.5 -31.188 8.188 1 89.56 731 VAL B C 1
ATOM 12451 O O . VAL B 1 731 ? -24.797 -32.125 7.816 1 89.56 731 VAL B O 1
ATOM 12454 N N . GLY B 1 732 ? -25.797 -30.109 7.41 1 90.31 732 GLY B N 1
ATOM 12455 C CA . GLY B 1 732 ? -25.016 -29.812 6.215 1 90.31 732 GLY B CA 1
ATOM 12456 C C . GLY B 1 732 ? -23.875 -28.844 6.473 1 90.31 732 GLY B C 1
ATOM 12457 O O . GLY B 1 732 ? -24.062 -27.812 7.125 1 90.31 732 GLY B O 1
ATOM 12458 N N . SER B 1 733 ? -22.672 -29.219 6.039 1 89.19 733 SER B N 1
ATOM 12459 C CA . SER B 1 733 ? -21.5 -28.359 6.23 1 89.19 733 SER B CA 1
ATOM 12460 C C . SER B 1 733 ? -20.906 -27.922 4.895 1 89.19 733 SER B C 1
ATOM 12462 O O . SER B 1 733 ? -20.891 -28.703 3.936 1 89.19 733 SER B O 1
ATOM 12464 N N . ARG B 1 734 ? -20.578 -26.672 4.812 1 88.5 734 ARG B N 1
ATOM 12465 C CA . ARG B 1 734 ? -19.938 -26.125 3.621 1 88.5 734 ARG B CA 1
ATOM 12466 C C . ARG B 1 734 ? -18.547 -25.578 3.945 1 88.5 734 ARG B C 1
ATOM 12468 O O . ARG B 1 734 ? -18.281 -25.188 5.082 1 88.5 734 ARG B O 1
ATOM 12475 N N . PRO B 1 735 ? -17.656 -25.641 2.988 1 83.5 735 PRO B N 1
ATOM 12476 C CA . PRO B 1 735 ? -16.328 -25.094 3.232 1 83.5 735 PRO B CA 1
ATOM 12477 C C . PRO B 1 735 ? -16.297 -23.562 3.266 1 83.5 735 PRO B C 1
ATOM 12479 O O . PRO B 1 735 ? -17.172 -22.922 2.678 1 83.5 735 PRO B O 1
ATOM 12482 N N . ARG B 1 736 ? -15.258 -23.062 3.951 1 82.94 736 ARG B N 1
ATOM 12483 C CA . ARG B 1 736 ? -15.078 -21.625 4.094 1 82.94 736 ARG B CA 1
ATOM 12484 C C . ARG B 1 736 ? -14.352 -21.047 2.885 1 82.94 736 ARG B C 1
ATOM 12486 O O . ARG B 1 736 ? -13.117 -21.016 2.85 1 82.94 736 ARG B O 1
ATOM 12493 N N . THR B 1 737 ? -15.148 -20.609 1.91 1 79.94 737 THR B N 1
ATOM 12494 C CA . THR B 1 737 ? -14.562 -19.984 0.722 1 79.94 737 THR B CA 1
ATOM 12495 C C . THR B 1 737 ? -14.859 -18.5 0.692 1 79.94 737 THR B C 1
ATOM 12497 O O . THR B 1 737 ? -15.719 -18.016 1.43 1 79.94 737 THR B O 1
ATOM 12500 N N . ARG B 1 738 ? -14.109 -17.812 -0.096 1 81.19 738 ARG B N 1
ATOM 12501 C CA . ARG B 1 738 ? -14.273 -16.359 -0.212 1 81.19 738 ARG B CA 1
ATOM 12502 C C . ARG B 1 738 ? -15.664 -16.016 -0.722 1 81.19 738 ARG B C 1
ATOM 12504 O O . ARG B 1 738 ? -16.266 -15.023 -0.281 1 81.19 738 ARG B O 1
ATOM 12511 N N . GLU B 1 739 ? -16.172 -16.812 -1.568 1 80.56 739 GLU B N 1
ATOM 12512 C CA . GLU B 1 739 ? -17.484 -16.547 -2.145 1 80.56 739 GLU B CA 1
ATOM 12513 C C . GLU B 1 739 ? -18.578 -16.609 -1.084 1 80.56 739 GLU B C 1
ATOM 12515 O O . GLU B 1 739 ? -19.5 -15.797 -1.076 1 80.56 739 GLU B O 1
ATOM 12520 N N . VAL B 1 740 ? -18.438 -17.562 -0.236 1 83.88 740 VAL B N 1
ATOM 12521 C CA . VAL B 1 740 ? -19.438 -17.719 0.817 1 83.88 740 VAL B CA 1
ATOM 12522 C C . VAL B 1 740 ? -19.359 -16.547 1.788 1 83.88 740 VAL B C 1
ATOM 12524 O O . VAL B 1 740 ? -20.391 -16.031 2.223 1 83.88 740 VAL B O 1
ATOM 12527 N N . LEU B 1 741 ? -18.203 -16.125 2.014 1 83.69 741 LEU B N 1
ATOM 12528 C CA . LEU B 1 741 ? -18.016 -15.016 2.949 1 83.69 741 LEU B CA 1
ATOM 12529 C C . LEU B 1 741 ? -18.5 -13.703 2.334 1 83.69 741 LEU B C 1
ATOM 12531 O O . LEU B 1 741 ? -19.062 -12.859 3.025 1 83.69 741 LEU B O 1
ATOM 12535 N N . GLN B 1 742 ? -18.281 -13.586 1.055 1 84 742 GLN B N 1
ATOM 12536 C CA . GLN B 1 742 ? -18.719 -12.383 0.352 1 84 742 GLN B CA 1
ATOM 12537 C C . GLN B 1 742 ? -20.234 -12.273 0.336 1 84 742 GLN B C 1
ATOM 12539 O O . GLN B 1 742 ? -20.781 -11.18 0.453 1 84 742 GLN B O 1
ATOM 12544 N N . ARG B 1 743 ? -20.906 -13.375 0.215 1 84.12 743 ARG B N 1
ATOM 12545 C CA . ARG B 1 743 ? -22.359 -13.375 0.196 1 84.12 743 ARG B CA 1
ATOM 12546 C C . ARG B 1 743 ? -22.922 -12.883 1.524 1 84.12 743 ARG B C 1
ATOM 12548 O O . ARG B 1 743 ? -23.938 -12.172 1.553 1 84.12 743 ARG B O 1
ATOM 12555 N N . LYS B 1 744 ? -22.203 -13.32 2.506 1 83.12 744 LYS B N 1
ATOM 12556 C CA . LYS B 1 744 ? -22.656 -12.875 3.82 1 83.12 744 LYS B CA 1
ATOM 12557 C C . LYS B 1 744 ? -22.359 -11.391 4.035 1 83.12 744 LYS B C 1
ATOM 12559 O O . LYS B 1 744 ? -23.188 -10.656 4.555 1 83.12 744 LYS B O 1
ATOM 12564 N N . MET B 1 745 ? -21.297 -10.953 3.586 1 81.94 745 MET B N 1
ATOM 12565 C CA . MET B 1 745 ? -20.859 -9.578 3.803 1 81.94 745 MET B CA 1
ATOM 12566 C C . MET B 1 745 ? -21.719 -8.602 2.998 1 81.94 745 MET B C 1
ATOM 12568 O O . MET B 1 745 ? -22.078 -7.535 3.492 1 81.94 745 MET B O 1
ATOM 12572 N N . TYR B 1 746 ? -22.109 -9.016 1.783 1 81.19 746 TYR B N 1
ATOM 12573 C CA . TYR B 1 746 ? -22.844 -8.117 0.897 1 81.19 746 TYR B CA 1
ATOM 12574 C C . TYR B 1 746 ? -24.328 -8.477 0.857 1 81.19 746 TYR B C 1
ATOM 12576 O O . TYR B 1 746 ? -24.984 -8.328 -0.177 1 81.19 746 TYR B O 1
ATOM 12584 N N . THR B 1 747 ? -24.781 -8.984 1.891 1 83 747 THR B N 1
ATOM 12585 C CA . THR B 1 747 ? -26.172 -9.406 1.918 1 83 747 THR B CA 1
ATOM 12586 C C . THR B 1 747 ? -27.109 -8.227 1.641 1 83 747 THR B C 1
ATOM 12588 O O . THR B 1 747 ? -28.062 -8.352 0.865 1 83 747 THR B O 1
ATOM 12591 N N . HIS B 1 748 ? -26.781 -7.102 2.191 1 80.81 748 HIS B N 1
ATOM 12592 C CA . HIS B 1 748 ? -27.625 -5.93 1.992 1 80.81 748 HIS B CA 1
ATOM 12593 C C . HIS B 1 748 ? -27.516 -5.406 0.565 1 80.81 748 HIS B C 1
ATOM 12595 O O . HIS B 1 748 ? -28.531 -5.047 -0.049 1 80.81 748 HIS B O 1
ATOM 12601 N N . GLU B 1 749 ? -26.406 -5.367 0.044 1 84.56 749 GLU B N 1
ATOM 12602 C CA . GLU B 1 749 ? -26.188 -4.902 -1.323 1 84.56 749 GLU B CA 1
ATOM 12603 C C . GLU B 1 749 ? -26.812 -5.859 -2.336 1 84.56 749 GLU B C 1
ATOM 12605 O O . GLU B 1 749 ? -27.312 -5.43 -3.375 1 84.56 749 GLU B O 1
ATOM 12610 N N . ILE B 1 750 ? -26.766 -7.098 -2.059 1 88.31 750 ILE B N 1
ATOM 12611 C CA . ILE B 1 750 ? -27.328 -8.109 -2.945 1 88.31 750 ILE B CA 1
ATOM 12612 C C . ILE B 1 750 ? -28.828 -7.883 -3.098 1 88.31 750 ILE B C 1
ATOM 12614 O O . ILE B 1 750 ? -29.375 -8 -4.199 1 88.31 750 ILE B O 1
ATOM 12618 N N . ASN B 1 751 ? -29.438 -7.531 -1.989 1 88.75 751 ASN B N 1
ATOM 12619 C CA . ASN B 1 751 ? -30.875 -7.246 -2.059 1 88.75 751 ASN B CA 1
ATOM 12620 C C . ASN B 1 751 ? -31.156 -6.027 -2.93 1 88.75 751 ASN B C 1
ATOM 12622 O O . ASN B 1 751 ? -32.156 -6.004 -3.664 1 88.75 751 ASN B O 1
ATOM 12626 N N . GLU B 1 752 ? -30.25 -5.102 -2.885 1 89.06 752 GLU B N 1
ATOM 12627 C CA . GLU B 1 752 ? -30.391 -3.92 -3.73 1 89.06 752 GLU B CA 1
ATOM 12628 C C . GLU B 1 752 ? -30.141 -4.258 -5.199 1 89.06 752 GLU B C 1
ATOM 12630 O O . GLU B 1 752 ? -30.844 -3.76 -6.082 1 89.06 752 GLU B O 1
ATOM 12635 N N . TRP B 1 753 ? -29.219 -5.117 -5.473 1 90 753 TRP B N 1
ATOM 12636 C CA . TRP B 1 753 ? -28.891 -5.523 -6.836 1 90 753 TRP B CA 1
ATOM 12637 C C . TRP B 1 753 ? -30.047 -6.301 -7.457 1 90 753 TRP B C 1
ATOM 12639 O O . TRP B 1 753 ? -30.375 -6.105 -8.633 1 90 753 TRP B O 1
ATOM 12649 N N . VAL B 1 754 ? -30.656 -7.129 -6.668 1 89.94 754 VAL B N 1
ATOM 12650 C CA . VAL B 1 754 ? -31.766 -7.949 -7.148 1 89.94 754 VAL B CA 1
ATOM 12651 C C . VAL B 1 754 ? -32.969 -7.066 -7.43 1 89.94 754 VAL B C 1
ATOM 12653 O O . VAL B 1 754 ? -33.688 -7.262 -8.43 1 89.94 754 VAL B O 1
ATOM 12656 N N . ALA B 1 755 ? -33.188 -6.094 -6.547 1 90.5 755 ALA B N 1
ATOM 12657 C CA . ALA B 1 755 ? -34.281 -5.172 -6.75 1 90.5 755 ALA B CA 1
ATOM 12658 C C . ALA B 1 755 ? -34.094 -4.352 -8.023 1 90.5 755 ALA B C 1
ATOM 12660 O O . ALA B 1 755 ? -35.031 -4.148 -8.789 1 90.5 755 ALA B O 1
ATOM 12661 N N . GLU B 1 756 ? -32.938 -3.916 -8.258 1 90.25 756 GLU B N 1
ATOM 12662 C CA . GLU B 1 756 ? -32.625 -3.156 -9.461 1 90.25 756 GLU B CA 1
ATOM 12663 C C . GLU B 1 756 ? -32.781 -4.016 -10.711 1 90.25 756 GLU B C 1
ATOM 12665 O O . GLU B 1 756 ? -33.25 -3.547 -11.742 1 90.25 756 GLU B O 1
ATOM 12670 N N . ALA B 1 757 ? -32.312 -5.227 -10.633 1 88.88 757 ALA B N 1
ATOM 12671 C CA . ALA B 1 757 ? -32.406 -6.141 -11.766 1 88.88 757 ALA B CA 1
ATOM 12672 C C . ALA B 1 757 ? -33.875 -6.453 -12.094 1 88.88 757 ALA B C 1
ATOM 12674 O O . ALA B 1 757 ? -34.25 -6.551 -13.266 1 88.88 757 ALA B O 1
ATOM 12675 N N . LYS B 1 758 ? -34.688 -6.605 -11.07 1 89.31 758 LYS B N 1
ATOM 12676 C CA . LYS B 1 758 ? -36.094 -6.867 -11.258 1 89.31 758 LYS B CA 1
ATOM 12677 C C . LYS B 1 758 ? -36.781 -5.676 -11.914 1 89.31 758 LYS B C 1
ATOM 12679 O O . LYS B 1 758 ? -37.656 -5.848 -12.773 1 89.31 758 LYS B O 1
ATOM 12684 N N . LEU B 1 759 ? -36.375 -4.52 -11.531 1 89.38 759 LEU B N 1
ATOM 12685 C CA . LEU B 1 759 ? -36.938 -3.307 -12.125 1 89.38 759 LEU B CA 1
ATOM 12686 C C . LEU B 1 759 ? -36.562 -3.193 -13.594 1 89.38 759 LEU B C 1
ATOM 12688 O O . LEU B 1 759 ? -37.375 -2.811 -14.43 1 89.38 759 LEU B O 1
ATOM 12692 N N . GLU B 1 760 ? -35.375 -3.543 -13.93 1 87.31 760 GLU B N 1
ATOM 12693 C CA . GLU B 1 760 ? -34.906 -3.502 -15.312 1 87.31 760 GLU B CA 1
ATOM 12694 C C . GLU B 1 760 ? -35.625 -4.543 -16.172 1 87.31 760 GLU B C 1
ATOM 12696 O O . GLU B 1 760 ? -35.938 -4.289 -17.328 1 87.31 760 GLU B O 1
ATOM 12701 N N . GLU B 1 761 ? -35.844 -5.723 -15.609 1 86.19 761 GLU B N 1
ATOM 12702 C CA . GLU B 1 761 ? -36.531 -6.785 -16.328 1 86.19 761 GLU B CA 1
ATOM 12703 C C . GLU B 1 761 ? -38 -6.422 -16.562 1 86.19 761 GLU B C 1
ATOM 12705 O O . GLU B 1 761 ? -38.562 -6.742 -17.609 1 86.19 761 GLU B O 1
ATOM 12710 N N . ARG B 1 762 ? -38.594 -5.75 -15.648 1 82.5 762 ARG B N 1
ATOM 12711 C CA . ARG B 1 762 ? -40 -5.32 -15.797 1 82.5 762 ARG B CA 1
ATOM 12712 C C . ARG B 1 762 ? -40.125 -4.25 -16.875 1 82.5 762 ARG B C 1
ATOM 12714 O O . ARG B 1 762 ? -41.094 -4.246 -17.641 1 82.5 762 ARG B O 1
ATOM 12721 N N . GLN B 1 763 ? -39.188 -3.416 -16.875 1 76.12 763 GLN B N 1
ATOM 12722 C CA . GLN B 1 763 ? -39.219 -2.357 -17.891 1 76.12 763 GLN B CA 1
ATOM 12723 C C . GLN B 1 763 ? -39.062 -2.93 -19.297 1 76.12 763 GLN B C 1
ATOM 12725 O O . GLN B 1 763 ? -39.656 -2.441 -20.234 1 76.12 763 GLN B O 1
ATOM 12730 N N . TYR B 1 764 ? -38.281 -3.992 -19.344 1 72.31 764 TYR B N 1
ATOM 12731 C CA . TYR B 1 764 ? -38.062 -4.641 -20.641 1 72.31 764 TYR B CA 1
ATOM 12732 C C . TYR B 1 764 ? -39.344 -5.359 -21.094 1 72.31 764 TYR B C 1
ATOM 12734 O O . TYR B 1 764 ? -39.688 -5.316 -22.266 1 72.31 764 TYR B O 1
ATOM 12742 N N . VAL B 1 765 ? -40.094 -6 -20.234 1 69.12 765 VAL B N 1
ATOM 12743 C CA . VAL B 1 765 ? -41.344 -6.695 -20.547 1 69.12 765 VAL B CA 1
ATOM 12744 C C . VAL B 1 765 ? -42.438 -5.68 -20.891 1 69.12 765 VAL B C 1
ATOM 12746 O O . VAL B 1 765 ? -43.188 -5.887 -21.828 1 69.12 765 VAL B O 1
ATOM 12749 N N . SER B 1 766 ? -42.438 -4.637 -20.156 1 68.94 766 SER B N 1
ATOM 12750 C CA . SER B 1 766 ? -43.438 -3.611 -20.438 1 68.94 766 SER B CA 1
ATOM 12751 C C . SER B 1 766 ? -43.188 -2.967 -21.797 1 68.94 766 SER B C 1
ATOM 12753 O O . SER B 1 766 ? -44.156 -2.645 -22.5 1 68.94 766 SER B O 1
ATOM 12755 N N . SER B 1 767 ? -42 -2.828 -22.078 1 68.44 767 SER B N 1
ATOM 12756 C CA . SER B 1 767 ? -41.688 -2.246 -23.391 1 68.44 767 SER B CA 1
ATOM 12757 C C . SER B 1 767 ? -42.062 -3.207 -24.516 1 68.44 767 SER B C 1
ATOM 12759 O O . SER B 1 767 ? -42.469 -2.779 -25.594 1 68.44 767 SER B O 1
ATOM 12761 N N . LEU B 1 768 ? -42.031 -4.496 -24.219 1 65.12 768 LEU B N 1
ATOM 12762 C CA . LEU B 1 768 ? -42.406 -5.5 -25.203 1 65.12 768 LEU B CA 1
ATOM 12763 C C . LEU B 1 768 ? -43.906 -5.602 -25.312 1 65.12 768 LEU B C 1
ATOM 12765 O O . LEU B 1 768 ? -44.469 -5.809 -26.406 1 65.12 768 LEU B O 1
ATOM 12769 N N . THR B 1 769 ? -44.719 -5.488 -24.234 1 57.88 769 THR B N 1
ATOM 12770 C CA . THR B 1 769 ? -46.188 -5.57 -24.266 1 57.88 769 THR B CA 1
ATOM 12771 C C . THR B 1 769 ? -46.781 -4.328 -24.906 1 57.88 769 THR B C 1
ATOM 12773 O O . THR B 1 769 ? -47.812 -4.406 -25.578 1 57.88 769 THR B O 1
ATOM 12776 N N . HIS B 1 770 ? -46.312 -3.264 -24.641 1 55.19 770 HIS B N 1
ATOM 12777 C CA . HIS B 1 770 ? -46.875 -2.074 -25.281 1 55.19 770 HIS B CA 1
ATOM 12778 C C . HIS B 1 770 ? -46.656 -2.109 -26.797 1 55.19 770 HIS B C 1
ATOM 12780 O O . HIS B 1 770 ? -47.406 -1.502 -27.547 1 55.19 770 HIS B O 1
ATOM 12786 N N . GLU B 1 771 ? -45.75 -2.787 -27.219 1 47.56 771 GLU B N 1
ATOM 12787 C CA . GLU B 1 771 ? -45.562 -2.871 -28.656 1 47.56 771 GLU B CA 1
ATOM 12788 C C . GLU B 1 771 ? -46.469 -3.934 -29.266 1 47.56 771 GLU B C 1
ATOM 12790 O O . GLU B 1 771 ? -46.719 -3.93 -30.469 1 47.56 771 GLU B O 1
ATOM 12795 N N . GLY B 1 772 ? -46.938 -4.93 -28.469 1 45.5 772 GLY B N 1
ATOM 12796 C CA . GLY B 1 772 ? -47.75 -6.016 -29.016 1 45.5 772 GLY B CA 1
ATOM 12797 C C . GLY B 1 772 ? -49.188 -5.621 -29.25 1 45.5 772 GLY B C 1
ATOM 12798 O O . GLY B 1 772 ? -50 -6.457 -29.656 1 45.5 772 GLY B O 1
ATOM 12799 N N . GLY B 1 773 ? -49.75 -4.539 -28.688 1 39.91 773 GLY B N 1
ATOM 12800 C CA . GLY B 1 773 ? -51.156 -4.34 -28.969 1 39.91 773 GLY B CA 1
ATOM 12801 C C . GLY B 1 773 ? -51.438 -4.035 -30.438 1 39.91 773 GLY B C 1
ATOM 12802 O O . GLY B 1 773 ? -52.531 -3.652 -30.781 1 39.91 773 GLY B O 1
ATOM 12803 N N . GLY B 1 774 ? -50.469 -3.619 -31.234 1 35.47 774 GLY B N 1
ATOM 12804 C CA . GLY B 1 774 ? -50.969 -3.404 -32.594 1 35.47 774 GLY B CA 1
ATOM 12805 C C . GLY B 1 774 ? -51.312 -4.691 -33.312 1 35.47 774 GLY B C 1
ATOM 12806 O O . GLY B 1 774 ? -50.875 -5.773 -32.906 1 35.47 774 GLY B O 1
ATOM 12807 N N . ASP B 1 775 ? -52.344 -4.684 -34.344 1 31.53 775 ASP B N 1
ATOM 12808 C CA . ASP B 1 775 ? -52.969 -5.707 -35.188 1 31.53 775 ASP B CA 1
ATOM 12809 C C . ASP B 1 775 ? -51.938 -6.73 -35.656 1 31.53 775 ASP B C 1
ATOM 12811 O O . ASP B 1 775 ? -50.719 -6.48 -35.594 1 31.53 775 ASP B O 1
ATOM 12815 N N . ASP B 1 776 ? -52.406 -7.68 -36.75 1 30.8 776 ASP B N 1
ATOM 12816 C CA . ASP B 1 776 ? -52.219 -8.992 -37.344 1 30.8 776 ASP B CA 1
ATOM 12817 C C . ASP B 1 776 ? -50.875 -9.078 -38.094 1 30.8 776 ASP B C 1
ATOM 12819 O O . ASP B 1 776 ? -50.594 -10.086 -38.719 1 30.8 776 ASP B O 1
ATOM 12823 N N . GLY B 1 777 ? -50.344 -8.031 -38.844 1 29.44 777 GLY B N 1
ATOM 12824 C CA . GLY B 1 777 ? -49.5 -8.539 -39.906 1 29.44 777 GLY B CA 1
ATOM 12825 C C . GLY B 1 777 ? -48.281 -9.281 -39.406 1 29.44 777 GLY B C 1
ATOM 12826 O O . GLY B 1 777 ? -47.812 -9.008 -38.281 1 29.44 777 GLY B O 1
ATOM 12827 N N . ASN B 1 778 ? -48 -10.57 -39.844 1 29.83 778 ASN B N 1
ATOM 12828 C CA . ASN B 1 778 ? -47.031 -11.633 -39.625 1 29.83 778 ASN B CA 1
ATOM 12829 C C . ASN B 1 778 ? -45.594 -11.102 -39.688 1 29.83 778 ASN B C 1
ATOM 12831 O O . ASN B 1 778 ? -44.656 -11.875 -39.75 1 29.83 778 ASN B O 1
ATOM 12835 N N . THR B 1 779 ? -45.406 -9.805 -40.25 1 26.62 779 THR B N 1
ATOM 12836 C CA . THR B 1 779 ? -44.062 -9.758 -40.844 1 26.62 779 THR B CA 1
ATOM 12837 C C . THR B 1 779 ? -43 -10.055 -39.781 1 26.62 779 THR B C 1
ATOM 12839 O O . THR B 1 779 ? -43.25 -9.984 -38.594 1 26.62 779 THR B O 1
ATOM 12842 N N . ASP B 1 780 ? -41.656 -9.656 -40.156 1 26.7 780 ASP B N 1
ATOM 12843 C CA . ASP B 1 780 ? -40.25 -10.039 -40 1 26.7 780 ASP B CA 1
ATOM 12844 C C . ASP B 1 780 ? -39.719 -9.656 -38.594 1 26.7 780 ASP B C 1
ATOM 12846 O O . ASP B 1 780 ? -39.656 -8.469 -38.281 1 26.7 780 ASP B O 1
ATOM 12850 N N . THR B 1 781 ? -40 -10.406 -37.594 1 30.72 781 THR B N 1
ATOM 12851 C CA . THR B 1 781 ? -39.5 -10.266 -36.25 1 30.72 781 THR B CA 1
ATOM 12852 C C . THR B 1 781 ? -38 -10.062 -36.25 1 30.72 781 THR B C 1
ATOM 12854 O O . THR B 1 781 ? -37.406 -9.742 -35.219 1 30.72 781 THR B O 1
ATOM 12857 N N . ASP B 1 782 ? -37.312 -10.516 -37.438 1 28.44 782 ASP B N 1
ATOM 12858 C CA . ASP B 1 782 ? -35.844 -10.484 -37.344 1 28.44 782 ASP B CA 1
ATOM 12859 C C . ASP B 1 782 ? -35.344 -9.047 -37.344 1 28.44 782 ASP B C 1
ATOM 12861 O O . ASP B 1 782 ? -34.156 -8.812 -37.094 1 28.44 782 ASP B O 1
ATOM 12865 N N . ARG B 1 783 ? -36.094 -8.031 -38.031 1 29.95 783 ARG B N 1
ATOM 12866 C CA . ARG B 1 783 ? -35.469 -6.75 -38.344 1 29.95 783 ARG B CA 1
ATOM 12867 C C . ARG B 1 783 ? -35.281 -5.918 -37.062 1 29.95 783 ARG B C 1
ATOM 12869 O O . ARG B 1 783 ? -34.688 -4.852 -37.094 1 29.95 783 ARG B O 1
ATOM 12876 N N . LEU B 1 784 ? -36.094 -6.203 -36.125 1 31.8 784 LEU B N 1
ATOM 12877 C CA . LEU B 1 784 ? -36 -5.207 -35.062 1 31.8 784 LEU B CA 1
ATOM 12878 C C . LEU B 1 784 ? -34.656 -5.285 -34.344 1 31.8 784 LEU B C 1
ATOM 12880 O O . LEU B 1 784 ? -34.312 -4.398 -33.562 1 31.8 784 LEU B O 1
ATOM 12884 N N . MET B 1 785 ? -34 -6.512 -34.406 1 31.2 785 MET B N 1
ATOM 12885 C CA . MET B 1 785 ? -32.719 -6.438 -33.719 1 31.2 785 MET B CA 1
ATOM 12886 C C . MET B 1 785 ? -31.75 -5.48 -34.406 1 31.2 785 MET B C 1
ATOM 12888 O O . MET B 1 785 ? -30.734 -5.082 -33.844 1 31.2 785 MET B O 1
ATOM 12892 N N . LEU B 1 786 ? -31.891 -5.312 -35.781 1 28.91 786 LEU B N 1
ATOM 12893 C CA . LEU B 1 786 ? -30.875 -4.516 -36.469 1 28.91 786 LEU B CA 1
ATOM 12894 C C . LEU B 1 786 ? -31.141 -3.025 -36.281 1 28.91 786 LEU B C 1
ATOM 12896 O O . LEU B 1 786 ? -30.219 -2.215 -36.344 1 28.91 786 LEU B O 1
ATOM 12900 N N . ASN B 1 787 ? -32.375 -2.576 -36.281 1 29.84 787 ASN B N 1
ATOM 12901 C CA . ASN B 1 787 ? -32.594 -1.141 -36.406 1 29.84 787 ASN B CA 1
ATOM 12902 C C . ASN B 1 787 ? -32.281 -0.41 -35.125 1 29.84 787 ASN B C 1
ATOM 12904 O O . ASN B 1 787 ? -32.531 0.789 -35 1 29.84 787 ASN B O 1
ATOM 12908 N N . GLY B 1 788 ? -32.188 -1.146 -34.031 1 30.67 788 GLY B N 1
ATOM 12909 C CA . GLY B 1 788 ? -31.875 -0.336 -32.875 1 30.67 788 GLY B CA 1
ATOM 12910 C C . GLY B 1 788 ? -30.578 0.443 -33.031 1 30.67 788 GLY B C 1
ATOM 12911 O O . GLY B 1 788 ? -30.219 1.227 -32.125 1 30.67 788 GLY B O 1
ATOM 12912 N N . ASN B 1 789 ? -29.719 0.032 -34 1 30.34 789 ASN B N 1
ATOM 12913 C CA . ASN B 1 789 ? -28.469 0.784 -34.156 1 30.34 789 ASN B CA 1
ATOM 12914 C C . ASN B 1 789 ? -28.703 2.131 -34.844 1 30.34 789 ASN B C 1
ATOM 12916 O O . ASN B 1 789 ? -27.812 2.982 -34.844 1 30.34 789 ASN B O 1
ATOM 12920 N N . LEU B 1 790 ? -29.734 2.205 -35.656 1 27.41 790 LEU B N 1
ATOM 12921 C CA . LEU B 1 790 ? -29.703 3.379 -36.531 1 27.41 790 LEU B CA 1
ATO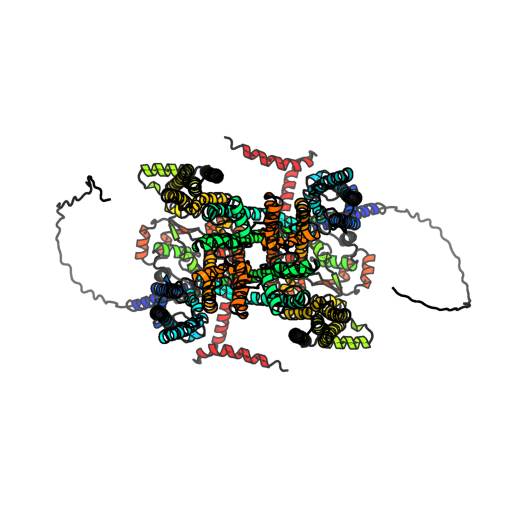M 12922 C C . LEU B 1 790 ? -30.188 4.617 -35.781 1 27.41 790 LEU B C 1
ATOM 12924 O O . LEU B 1 790 ? -29.984 5.742 -36.25 1 27.41 790 LEU B O 1
ATOM 12928 N N . ARG B 1 791 ? -31.109 4.449 -34.906 1 29.92 791 ARG B N 1
ATOM 12929 C CA . ARG B 1 791 ? -31.688 5.723 -34.469 1 29.92 791 ARG B CA 1
ATOM 12930 C C . ARG B 1 791 ? -30.656 6.543 -33.688 1 29.92 791 ARG B C 1
ATOM 12932 O O . ARG B 1 791 ? -30.938 7.672 -33.281 1 29.92 791 ARG B O 1
ATOM 12939 N N . HIS B 1 792 ? -29.625 5.926 -33.25 1 28.3 792 HIS B N 1
ATOM 12940 C CA . HIS B 1 792 ? -28.797 6.871 -32.5 1 28.3 792 HIS B CA 1
ATOM 12941 C C . HIS B 1 792 ? -28.156 7.891 -33.438 1 28.3 792 HIS B C 1
ATOM 12943 O O . HIS B 1 792 ? -27.422 8.781 -32.969 1 28.3 792 HIS B O 1
ATOM 12949 N N . GLN B 1 793 ? -28.203 7.645 -34.75 1 25.48 793 GLN B N 1
ATOM 12950 C CA . GLN B 1 793 ? -27.422 8.625 -35.5 1 25.48 793 GLN B CA 1
ATOM 12951 C C . GLN B 1 793 ? -28.188 9.945 -35.625 1 25.48 793 GLN B C 1
ATOM 12953 O O . GLN B 1 793 ? -27.578 11 -35.844 1 25.48 793 GLN B O 1
ATOM 12958 N N . ALA B 1 794 ? -29.469 9.875 -35.844 1 28.47 794 ALA B N 1
ATOM 12959 C CA . ALA B 1 794 ? -30.047 11.086 -36.469 1 28.47 794 ALA B CA 1
ATOM 12960 C C . ALA B 1 794 ? -30.125 12.219 -35.438 1 28.47 794 ALA B C 1
ATOM 12962 O O . ALA B 1 794 ? -30.344 13.375 -35.781 1 28.47 794 ALA B O 1
ATOM 12963 N N . SER B 1 795 ? -30.375 11.852 -34.219 1 27.22 795 SER B N 1
ATOM 12964 C CA . SER B 1 795 ? -30.797 13.039 -33.469 1 27.22 795 SER B CA 1
ATOM 12965 C C . SER B 1 795 ? -29.641 14.031 -33.344 1 27.22 795 SER B C 1
ATOM 12967 O O . SER B 1 795 ? -29.75 15.016 -32.594 1 27.22 795 SER B O 1
ATOM 12969 N N . ASN B 1 796 ? -28.422 13.664 -33.844 1 24.28 796 ASN B N 1
ATOM 12970 C CA . ASN B 1 796 ? -27.453 14.727 -33.625 1 24.28 796 ASN B CA 1
ATOM 12971 C C . ASN B 1 796 ? -27.734 15.93 -34.5 1 24.28 796 ASN B C 1
ATOM 12973 O O . ASN B 1 796 ? -26.938 16.891 -34.531 1 24.28 796 ASN B O 1
ATOM 12977 N N . SER B 1 797 ? -28.484 15.711 -35.625 1 26.8 797 SER B N 1
ATOM 12978 C CA . SER B 1 797 ? -28.328 16.828 -36.562 1 26.8 797 SER B CA 1
ATOM 12979 C C . SER B 1 797 ? -29.078 18.062 -36.062 1 26.8 797 SER B C 1
ATOM 12981 O O . SER B 1 797 ? -29.047 19.109 -36.719 1 26.8 797 SER B O 1
ATOM 12983 N N . ILE B 1 798 ? -30.078 17.938 -35.25 1 25.97 798 ILE B N 1
ATOM 12984 C CA . ILE B 1 798 ? -30.969 19.109 -35.312 1 25.97 798 ILE B CA 1
ATOM 12985 C C . ILE B 1 798 ? -30.312 20.281 -34.562 1 25.97 798 ILE B C 1
ATOM 12987 O O . ILE B 1 798 ? -30.922 21.344 -34.438 1 25.97 798 ILE B O 1
ATOM 12991 N N . CYS B 1 799 ? -29.141 20.172 -33.969 1 21.64 799 CYS B N 1
ATOM 12992 C CA . CYS B 1 799 ? -28.844 21.422 -33.281 1 21.64 799 CYS B CA 1
ATOM 12993 C C . CYS B 1 799 ? -28.469 22.516 -34.281 1 21.64 799 CYS B C 1
ATOM 12995 O O . CYS B 1 799 ? -27.453 23.188 -34.125 1 21.64 799 CYS B O 1
ATOM 12997 N N . ALA B 1 800 ? -28.719 22.328 -35.594 1 21.73 800 ALA B N 1
ATOM 12998 C CA . ALA B 1 800 ? -28.25 23.531 -36.312 1 21.73 800 ALA B CA 1
ATOM 12999 C C . ALA B 1 800 ? -28.984 24.766 -35.812 1 21.73 800 ALA B C 1
ATOM 13001 O O . ALA B 1 800 ? -28.391 25.844 -35.688 1 21.73 800 ALA B O 1
ATOM 13002 N N . ARG B 1 801 ? -30.297 24.828 -35.688 1 19.72 801 ARG B N 1
ATOM 13003 C CA . ARG B 1 801 ? -30.641 26.25 -35.594 1 19.72 801 ARG B CA 1
ATOM 13004 C C . ARG B 1 801 ? -30.438 26.781 -34.188 1 19.72 801 ARG B C 1
ATOM 13006 O O . ARG B 1 801 ? -30.812 26.109 -33.219 1 19.72 801 ARG B O 1
#

Secondary structure (DSSP, 8-state):
---------------------------------------------SSTTHHHHHHHHHHHHHHHHHHHHHHHHT--GGG---SGGGHHHHHHHT-HHHHHHHHHHHHHHHHGGGTSSSS-TTT---HHHHHHHHHHHHHHHHHHHHHHHHHH-HHHHHH-HHHHHHHHHHHHHHHHHHHHHHHTS----GGGGGTHHHHHTSGGGHHHHHHHHHHHHHHHHHHHHHHHHHHHHHHHHHHHHHHHTTT-GGGSSHHHHHHHHHHHHTTTTTTTTTHHHHHH-GGGHHHHHHHHIIIIIIIHHHHHHHHHHHHHHHHHHHHHHHHHHHHHHHHHHHHHHS-SS-TT-B-HHHHHHHHHHH-TTS-HHHHHHHHHHH-TT-SSSB-HHHHTTHHHHTTPEEEE---S--GGGGS-HHHHHHHHHHHHHHHSTTHHHHHHHHHHHHHHHHHHHHHS--SSHHHHHHHHHSSHHHHHHHHHHHHHHHHHHHHH-HHHHHH-HHHHHHHHHHHHHHHHHHHHHH-TT-GGGGGGSGGGGGGGGGGSHHHHHHHHHHHHHHHHHHHHHHHHHHHHHHHHHHHHHHHTT---TT--TTSTTGGGG---TT---TT--GGG---SSHHHHHHHHHHHHH-TTHHHHHHHHHHHT-GGGHHHHHHHHHHHHHHHHHHHHHHHHHHHHHHHHHHH--HHHHHHHHEEEEEEEHHHHHHH---HHHHHHHHTTS-TTSEEEEEEE----HHHHHHHHTHHHHHHHHHHHHHHHHHHHHHHHHHTTS------TTGGGTGGGTHHHHTTS-TT-/---------------------------------------------SSSSHHHHHHHHHHHHHHHHHHHHHHHHT--GGG---SGGGHHHHHHHT-HHHHHHHHHHHHHHHHGGGTSSSS-TTT---HHHHHHHHHHHHHHHHHHHHHHHHHH-HHHHHH-HHHHHHHHHHHHHHHHHHHHHHHTS----GGGGGTHHHHHTSGGGHHHHHHHHHHHHHHHHHHHHHHHHHHHHHHHHHHHHHHHTTT-GGGSSHHHHHHHHHHHHTTTTTTTTTHHHHHH-GGGHHHHHHHHIIIIIIIHHHHHHHHHHHHHHHHHHHHHHHHHHHHHHHHHHHHHHS-SS-TT-B-HHHHHHHHHHH-TTS-HHHHHHHHHHH-TT-SSSB-HHHHTTHHHHTTPEEEE---S--GGGGS-HHHHHHHHHHHHHHHSTTHHHHHHHHHHHHHHHHHHHHHS--SSHHHHHHHHHSSHHHHHHHHHHHHHHHHHHHHH-HHHHHH-HHHHHHHHHHHHHHHHHHHHHH-TT-GGGGGGSGGGGGGGGGGSHHHHHHHHHHHHHHHHHHHHHHHHHHHHHHHHHHHHHHHTT---TT--TTSTTGGGG---TT---TT--GGG---SSHHHHHHHHHHHHH-TTHHHHHHHHHHHT-GGGHHHHHHHHHHHHHHHHHHHHHHHHHHHHHHHHHHH--HHHHHHHHEEEEEEEHHHHHHH---HHHHHHHHTTS-TTSEEEEEEE----HHHHHHHHTHHHHHHHHHHHHHHHHHHHHHHHHHTTS------TTGGGTGGGTHHHHTTGGGG-

Radius of gyration: 42.77 Å; Cα contacts (8 Å, |Δi|>4): 1508; chains: 2; bounding box: 109×175×100 Å

Solvent-accessible surface area (backbone atoms only — not comparable to full-atom values): 88948 Å² total; per-residue (Å²): 136,88,79,85,82,82,89,84,90,86,92,83,91,90,86,87,73,91,76,86,85,85,87,85,88,82,89,84,88,75,81,91,84,89,77,84,72,79,79,74,77,75,78,81,67,76,68,76,68,47,62,60,55,50,49,51,49,50,53,35,21,48,52,25,31,49,32,45,48,29,23,76,69,70,48,70,71,86,62,55,70,82,48,78,81,35,43,62,43,49,52,51,64,70,28,69,65,47,49,50,50,50,48,51,40,34,50,51,59,58,53,45,52,56,25,35,85,60,30,49,80,89,51,53,53,61,60,70,58,58,35,50,52,49,48,51,40,51,48,50,53,49,51,52,50,50,46,49,37,68,48,56,35,73,69,45,42,75,70,37,64,68,56,36,52,52,50,54,50,49,52,54,49,50,53,49,42,51,48,35,52,72,66,66,49,87,69,92,67,59,68,66,35,55,51,59,57,54,45,43,69,31,77,91,27,47,64,37,40,53,48,52,51,50,52,62,70,48,40,59,68,51,53,52,49,48,51,55,50,51,51,52,49,52,52,51,27,54,39,42,28,63,68,30,30,88,68,24,81,58,15,54,41,70,66,41,17,41,53,46,51,56,42,43,67,70,31,44,47,42,62,67,73,52,37,58,44,34,74,75,38,68,71,54,46,53,62,57,52,51,49,44,50,49,47,52,68,41,47,48,40,48,45,49,28,54,48,36,50,48,48,53,52,50,54,52,50,48,51,51,54,48,52,52,44,33,47,50,20,41,52,58,22,47,64,55,51,29,49,92,88,41,72,64,42,32,47,52,70,50,51,55,51,26,37,58,62,61,47,63,86,58,50,70,66,57,52,52,52,45,52,56,61,45,31,78,85,68,76,68,42,37,36,73,77,40,54,58,48,50,75,62,51,69,57,42,48,76,40,72,58,60,72,89,66,63,86,49,74,82,47,61,67,72,57,29,54,52,22,52,50,27,37,55,49,64,67,35,83,59,43,62,56,51,52,50,50,51,46,52,50,50,52,52,50,50,56,54,41,68,69,48,89,59,95,44,70,54,57,39,43,39,53,55,38,48,30,69,66,45,54,51,54,34,49,51,48,47,51,52,50,51,34,47,32,53,42,61,30,67,68,60,38,63,70,35,67,68,48,42,50,50,50,51,32,33,52,43,28,46,52,32,22,52,48,34,72,75,37,55,83,52,43,67,48,52,54,36,60,63,55,56,52,59,60,62,47,57,75,40,68,66,48,45,51,54,54,51,49,49,60,72,42,43,66,59,53,50,27,50,52,50,51,51,50,48,50,41,49,31,52,28,43,48,40,28,69,72,48,43,85,66,74,44,66,55,56,41,75,94,48,89,55,25,66,34,23,42,74,44,97,92,53,69,56,84,65,30,53,58,46,73,59,38,30,47,25,56,67,46,16,41,53,36,51,50,49,44,70,66,43,32,58,36,64,54,57,38,51,49,49,16,72,70,76,33,70,72,55,40,54,60,52,53,49,50,48,53,53,48,52,52,55,49,52,49,50,49,33,52,45,38,50,52,47,50,48,52,49,54,44,56,72,73,43,53,72,66,55,48,50,50,69,34,40,43,80,43,75,50,43,49,75,59,46,61,72,48,48,84,54,64,70,62,51,57,66,44,49,80,78,44,54,85,88,38,75,46,55,32,37,27,40,44,79,95,44,70,67,60,52,46,51,64,69,38,45,68,57,49,55,51,51,50,51,52,51,51,52,54,53,49,52,53,51,50,57,52,53,69,61,57,72,60,84,81,78,80,70,73,76,71,55,64,76,60,53,71,66,55,64,76,58,57,76,71,60,64,81,62,124,138,79,80,77,87,80,86,82,81,73,73,84,81,71,86,68,83,80,77,88,82,85,76,84,85,79,91,75,82,86,87,81,83,82,76,82,72,77,78,73,77,75,77,80,64,73,64,77,68,42,59,60,52,48,49,51,47,50,52,34,23,47,51,25,28,47,31,44,48,30,23,76,70,71,49,68,73,87,62,54,69,83,50,77,80,34,44,62,43,49,54,51,64,71,28,69,66,48,50,49,51,49,47,52,41,33,49,50,59,57,53,44,52,56,25,34,86,62,30,50,81,90,52,52,53,61,60,69,57,58,35,50,50,48,49,51,42,52,48,52,53,47,52,51,50,50,45,49,37,68,47,57,35,74,69,46,41,75,70,37,64,68,56,35,51,51,50,53,50,49,53,52,50,50,52,50,44,50,48,35,53,71,64,65,48,88,68,91,67,58,69,67,34,57,52,58,57,55,44,43,69,31,78,89,27,46,64,39,41,54,48,52,52,49,52,62,70,46,39,60,67,50,53,52,50,47,50,54,50,52,49,53,49,51,52,49,27,54,40,42,28,63,67,30,31,88,68,25,80,59,16,54,40,71,67,42,17,41,52,47,52,57,42,43,66,70,32,45,46,42,61,67,73,52,38,59,46,34,74,76,39,68,72,55,47,54,60,57,51,52,47,45,50,48,48,53,67,41,46,48,40,49,46,49,29,54,50,34,49,49,47,53,52,50,54,52,49,49,52,52,53,49,54,52,41,34,48,51,21,41,53,57,23,49,64,54,52,27,49,92,88,42,73,66,44,32,48,53,68,51,50,53,51,25,37,57,62,60,46,64,86,60,50,71,65,58,51,51,50,44,52,57,61,45,32,78,84,68,75,69,40,37,37,71,76,39,52,58,48,50,74,63,51,68,58,42,47,78,40,73,58,60,72,90,67,64,85,50,74,81,48,61,68,71,57,31,54,52,23,52,50,28,38,54,49,65,68,35,84,59,41,62,57,51,53,51,51,50,45,51,50,50,50,52,49,50,57,54,41,68,68,48,87,58,95,43,70,54,56,38,44,38,53,54,38,49,30,69,65,46,54,52,53,33,49,51,48,46,50,50,50,50,36,46,32,53,41,61,29,66,68,60,37,62,69,35,69,68,49,41,50,50,48,52,33,33,51,42,27,48,50,32,21,52,47,35,72,75,38,56,83,51,44,68,47,53,54,37,61,63,56,56,52,61,60,64,47,57,75,40,68,65,48,43,51,52,54,53,48,49,61,71,42,42,65,59,51,52,28,50,52,51,52,51,50,48,51,40,49,30,51,29,43,47,39,31,68,72,49,44,86,68,73,46,66,56,57,40,74,94,47,88,56,25,66,33,22,42,73,46,96,91,51,70,56,83,63,30,53,58,48,72,59,39,29,48,25,56,67,46,16,41,52,35,51,51,49,44,67,65,44,32,57,37,64,54,56,38,51,49,50,15,71,70,77,33,70,72,52,40,54,60,52,52,49,51,49,54,52,49,51,53,54,50,51,50,50,50,32,51,46,38,49,53,48,49,49,52,50,52,42,56,73,73,42,53,71,67,56,50,50,48,68,34,40,42,79,43,76,50,42,50,75,60,46,61,72,48,49,84,53,65,68,63,52,57,65,45,49,80,78,45,55,85,90,38,73,45,53,32,36,27,40,43,80,95,44,70,67,60,51,48,50,62,69,39,45,69,57,48,54,51,51,51,51,51,50,50,52,53,53,48,53,53,50,50,58,51,53,69,61,58,73,61,84,79,80,80,72,74,77,70,55,63,74,61,53,69,66,55,64,73,60,59,74,68,61,66,75,69,120

Nearest PDB structures (foldseek):
  6c96-assembly1_A  TM=9.276E-01  e=2.214E-44  Mus musculus
  8ouo-assembly1_B  TM=8.229E-01  e=6.226E-20  Homo sapiens
  8ouo-assembly1_A  TM=8.208E-01  e=7.303E-20  Homo sapiens
  7tdf-assembly1_B  TM=7.074E-01  e=1.045E-15  Arabidopsis thaliana
  5dqq-assembly1_A  TM=6.450E-01  e=1.755E-15  Arabidopsis thaliana

Foldseek 3Di:
DDDDDYDDDDDDDDYDDDDDDYYDDDDDDDDDDDDDPPPPPPCPDDPVVPVVVVVLLLVLLQLLLVLLVCLVLVHDCLLRQPDPVLVVLVCVLPDPVNLVLLQVLLVLLLCLQQQDPLHPPVRHDFLQVSLVSNLVSLVSVVVSLVSVCVRRPPVVCVVDPLNVVVVVLSVVSNVVSVVCNVVSDDDLCLSSLCSCSSNCPGPVNSLLVVVVVLLVQLVVVLVVLVVVLLVVLLVLLVVCLVPPLPQFVCNVDSVSSSVSLLLVLLVQCPPVRVVSVCVVPVCSVCSSVVSCCCRPVPSVVVSLVSSLVSSLVVVVVVLLVSLVSSLVSLVVSLQSQDDPVDSFWHALVSQVSNCCNNPVPDDLVLSVLLQQVLPPVLPLTHGSVSSSCVVVSVQWDKDFPPDPDAPCPPPDPVLNVLQVVLQVQVPPPCNVVVLLVLLVVLVVLLVVLQPDDDPDPLVSLLSNQQDPSLVVSLVVLVVNLVSVCSHRNPVRQCVDPLSVQSVVLSVLSVVLNVVCVVPSVPSVSSVRSNSNNVVNLVVDPVVVLVVVLCVQCVSVVVSLVVVVVSLLSSLLSSQCSQFAPDQLQQQDPPDPLSLQRHDDPVDRDPNYDCSQQGSSGSVSSSVNLVVVLVSHCVVSVLVSSCSRRHVVCNVSSSVSNVVSSSSVSSVVSSSVSSSVLSVLLPVVAPPVRVVPLFKDKDKDDLVSVCVRDVDPVSNVVCPVVDPVHDITMMIIGGDDHPSSSVCVSCVVVSVVSVVVVVVVVVVVVVVVVVVPPDDDDPDDPPCVVPPVPPVVPPVVPPVPD/DDDDDDDDPPDDDPCPDDDDDDDDDDDDDDDDDDDPPPPPPPCPDDCVVVVVVVVLLLVLLQLLLVLLVCLVLVHDCLLRQPDPVLVVLVCVLPDPVNLVLLQVLLVLLLCLQQQDPLHPPVRHDFLQVSLVSNLVSLVSVVVSLVSVCVRRDPVVCVVDPLNVVVVVLSVVSNVVSVVCNVVSDDDLCLSSLCSCSSNCPGPVNSLLVVVVVLLVQLVVVLVVLVVVLLVVLLVLLVVCLVPPLPQFVCNVDSVSSSVSLLLVLLVQCPPVRVVSVCVVPVVSVVSSVVSCCCRPVPSVVVSLVSSLVSSLVVVVVVLLVSLVSSLVSLVVSLQSQDDPVGSFWHALVSQVSNCCNNPVPDDLVLSVLLQQVLPPVLPLTHGSVSSSCVVVSVQWDKDFPDDPDAPCPPDDPVLNVLQVVLQVQVPPPCNVVVLLVLLVVLVVLLVVLQPDDDPDPLVSLLSNQQDPSLVVSLVVLVVNLVSVCSHRNPVRQCVDPLSVQSVVLSVLSVVLNVVCVVPSVPSVSSVSSNSNNVVNLVVDPVVVLVVVLCVQCVSVVVSLVVVVVSLLSSLLSSQCSQFAPDQLAQQDPPDPLSLQRHDDPVDRDPNYDCSQQGSSGSVSSSVNLVVVLVSHCVVSVLVSSCSRRHVVCNVSSSVSNVVSSSSVSSVVSSSVSSSVLSVLLPVVDPPVRVVPLFKDKDKDDLVSVCVRDVDPVSNVVCPVVDPVHDITMMIIGGDDHPSSSVCVSCVVVSVVSVVVVVVVVVVVVVVVVVVPPDDDDPDDPPCVVPPVPPVVPPVVPPPPD

InterPro domains:
  IPR005821 Ion transport domain [PF00520] (106-312)
  IPR005821 Ion transport domain [PF00520] (428-665)
  IPR027359 Voltage-dependent channel domain superfamily [G3DSA:1.20.120.350] (422-547)
  IPR028801 Two pore channel protein 1 [PTHR46474] (28-767)

Sequence (1602 aa):
MLSSPSTESHVRSSFDTANNTTELNSKYEATDTGTGSMTENVMFTARDASPDVDMHWEMNYHEAAIFLEEGRNNEKFDSHPRHPEDLPAYLLVHNRWYNGLDLLTSLILLSLAFVEAPALPLFRVPVWMHGSIELLALITIGVQLALKLRWTGWATLLKHKRTTLKCVTLAIMFLEALTVLVRQSSHFRVTRALRPIFLIDTKYCGGVRRFVRQILLTLPPILDMLGLLFFLITVYMTLGYYMFSEMNRNFSTLQDSFVSLFVLLTTANFPDVMMPSYSRNKWYAIYFVSYLCTMLYVMMNLMLAVVNETFTFRERDKFKKLFLHKRKACQHAFRLLVSRQNPDKMRFRQFDGLMRYYAPNKSTRDIVLMFCHMNVSGSGALNCEEFLSIYDTTTLQWELQYSNIPWYRTTWWPLQVLCTGAHIAIKWPYFETLVYVTIIGNCVAIIARIIEPSDSLEESAHGFAASWDTLVFGGIFVAEALSKVLALGVRHYLSSGWNLFDLGTSVMMLVAACALILFPSATFLVLFRPLRTLRLFKIKKRYRDVFGTLVILSPQMCSTAIVMLVLYYFFAIIGMEMFAGYDMRNCCKNTTVEDFYEYSANGSTALGYYYLNTFDNLIASGMTLFELTVVNNWFILMNAYAFTTGMYTRIYFMIFYLVTMIVLTIVVSSFLEAFRFRIQYKKSTSKHDEEKMLHEEVELKWNELQCIIEDFQTLENLRNALVVGGSTMFVGSRPRTREVLQRKMYTHEINEWVAEAKLEERQYVSSLTHEGGGDDGNTDTDRLMLNGNLRHQASNSICARMLSSPSTESHVRSSFDTANNTTELNSKYEATDTGTGSMTENVMFTARDASPDVDMHWEMNYHEAAIFLEEGRNNEKFDSHPRHPEDLPAYLLVHNRWYNGLDLLTSLILLSLAFVEAPALPLFRVPVWMHGSIELLALITIGVQLALKLRWTGWATLLKHKRTTLKCVTLAIMFLEALTVLVRQSSHFRVTRALRPIFLIDTKYCGGVRRFVRQILLTLPPILDMLGLLFFLITVYMTLGYYMFSEMNRNFSTLQDSFVSLFVLLTTANFPDVMMPSYSRNKWYAIYFVSYLCTMLYVMMNLMLAVVNETFTFRERDKFKKLFLHKRKACQHAFRLLVSRQNPDKMRFRQFDGLMRYYAPNKSTRDIVLMFCHMNVSGSGALNCEEFLSIYDTTTLQWELQYSNIPWYRTTWWPLQVLCTGAHIAIKWPYFETLVYVTIIGNCVAIIARIIEPSDSLEESAHGFAASWDTLVFGGIFVAEALSKVLALGVRHYLSSGWNLFDLGTSVMMLVAACALILFPSATFLVLFRPLRTLRLFKIKKRYRDVFGTLVILSPQMCSTAIVMLVLYYFFAIIGMEMFAGYDMRNCCKNTTVEDFYEYSANGSTALGYYYLNTFDNLIASGMTLFELTVVNNWFILMNAYAFTTGMYTRIYFMIFYLVTMIVLTIVVSSFLEAFRFRIQYKKSTSKHDEEKMLHEEVELKWNELQCIIEDFQTLENLRNALVVGGSTMFVGSRPRTREVLQRKMYTHEINEWVAEAKLEERQYVSSLTHEGGGDDGNTDTDRLMLNGNLRHQASNSICAR

pLDDT: mean 81.86, std 20.91, range [14.07, 97.69]

Organism: Dinoponera quadriceps (NCBI:txid609295)